Protein 7QYI (pdb70)

Nearest PDB structures (foldseek):
  7qyi-assembly1_A  TM=9.375E-01  e=3.568E-18  Legionella pneumophila
  4ipu-assembly2_B  TM=7.369E-01  e=2.206E-02  Pseudomonas aeruginosa
  2qv8-assembly2_B  TM=5.937E-01  e=2.767E-02  Vibrio cholerae
  2qv8-assembly1_A  TM=5.553E-01  e=3.358E-01  Vibrio cholerae
  4dq9-assembly3_B  TM=6.036E-01  e=6.266E-01  Vibrio cholerae

Secondary structure (DSSP, 8-state):
----TTTTTTTTTSSSSTTTSSTTTTTTS-EEEEESSTTS-SBTBEEEEEEETTTTEEEEEEEE--S----EEEE--SSS---EEE-SSTTS-----EEEEEETTTTEEEEEE------------

Solvent-accessible surface area: 8766 Å² total; per-residue (Å²): 181,147,128,88,87,96,87,85,6,20,100,30,0,67,69,0,12,72,99,0,48,83,36,0,78,139,59,62,55,51,0,47,0,41,4,82,54,68,133,161,48,3,23,105,0,3,11,0,1,58,51,61,119,117,69,133,121,88,86,70,44,66,109,47,91,19,122,24,129,32,15,60,2,57,23,101,24,110,77,117,104,88,114,7,79,4,28,35,85,88,104,185,32,100,29,106,12,91,0,17,0,52,9,177,208,84,143,56,117,28,60,0,64,30,113,95,113,84,169,116,226,134,63,82,221

Structure (mmCIF, N/CA/C/O backbone):
data_7QYI
#
_entry.id   7QYI
#
_cell.length_a   1.000
_cell.length_b   1.000
_cell.length_c   1.000
_cell.angle_alpha   90.00
_cell.angle_beta   90.00
_cell.angle_gamma   90.00
#
_symmetry.space_group_name_H-M   'P 1'
#
loop_
_atom_site.group_PDB
_atom_site.id
_atom_site.type_symbol
_atom_site.label_atom_id
_atom_site.label_alt_id
_atom_site.label_comp_id
_atom_site.label_asym_id
_atom_site.label_entity_id
_atom_site.label_seq_id
_atom_site.pdbx_PDB_ins_code
_atom_site.Cartn_x
_atom_site.Cartn_y
_atom_site.Cartn_z
_atom_site.occupancy
_atom_site.B_iso_or_equiv
_atom_site.auth_seq_id
_atom_site.auth_comp_id
_atom_site.auth_asym_id
_atom_site.auth_atom_id
_atom_site.pdbx_PDB_model_num
ATOM 1 N N . ILE A 1 1 ? 0.416 -6.373 -6.441 1.00 0.00 28 ILE A N 1
ATOM 2 C CA . ILE A 1 1 ? 1.814 -6.008 -6.128 1.00 0.00 28 ILE A CA 1
ATOM 3 C C . ILE A 1 1 ? 2.119 -6.335 -4.665 1.00 0.00 28 ILE A C 1
ATOM 4 O O . ILE A 1 1 ? 1.694 -5.631 -3.752 1.00 0.00 28 ILE A O 1
ATOM 22 N N . GLN A 1 2 ? 2.861 -7.419 -4.438 1.00 0.00 29 GLN A N 1
ATOM 23 C CA . GLN A 1 2 ? 3.252 -7.861 -3.108 1.00 0.00 29 GLN A CA 1
ATOM 24 C C . GLN A 1 2 ? 4.733 -8.246 -3.099 1.00 0.00 29 GLN A C 1
ATOM 25 O O . GLN A 1 2 ? 5.093 -9.362 -2.726 1.00 0.00 29 GLN A O 1
ATOM 39 N N . ASN A 1 3 ? 5.593 -7.312 -3.514 1.00 0.00 30 ASN A N 1
ATOM 40 C CA . ASN A 1 3 ? 7.033 -7.524 -3.553 1.00 0.00 30 ASN A CA 1
ATOM 41 C C . ASN A 1 3 ? 7.635 -7.327 -2.160 1.00 0.00 30 ASN A C 1
ATOM 42 O O . ASN A 1 3 ? 8.544 -6.523 -1.978 1.00 0.00 30 ASN A O 1
ATOM 53 N N . ASN A 1 4 ? 7.117 -8.072 -1.176 1.00 0.00 31 ASN A N 1
ATOM 54 C CA . ASN A 1 4 ? 7.559 -7.965 0.203 1.00 0.00 31 ASN A CA 1
ATOM 55 C C . ASN A 1 4 ? 8.869 -8.727 0.403 1.00 0.00 31 ASN A C 1
ATOM 56 O O . ASN A 1 4 ? 8.873 -9.955 0.463 1.00 0.00 31 ASN A O 1
ATOM 67 N N . GLU A 1 5 ? 9.979 -7.992 0.499 1.00 0.00 32 GLU A N 1
ATOM 68 C CA . GLU A 1 5 ? 11.291 -8.590 0.696 1.00 0.00 32 GLU A CA 1
ATOM 69 C C . GLU A 1 5 ? 11.513 -9.007 2.148 1.00 0.00 32 GLU A C 1
ATOM 70 O O . GLU A 1 5 ? 12.651 -9.108 2.598 1.00 0.00 32 GLU A O 1
ATOM 82 N N . ARG A 1 6 ? 10.430 -9.258 2.884 1.00 0.00 33 ARG A N 1
ATOM 83 C CA . ARG A 1 6 ? 10.518 -9.651 4.284 1.00 0.00 33 ARG A CA 1
ATOM 84 C C . ARG A 1 6 ? 10.563 -11.164 4.407 1.00 0.00 33 ARG A C 1
ATOM 85 O O . ARG A 1 6 ? 11.444 -11.715 5.054 1.00 0.00 33 ARG A O 1
ATOM 106 N N . GLU A 1 7 ? 9.596 -11.828 3.772 1.00 0.00 34 GLU A N 1
ATOM 107 C CA . GLU A 1 7 ? 9.475 -13.269 3.852 1.00 0.00 34 GLU A CA 1
ATOM 108 C C . GLU A 1 7 ? 10.426 -13.976 2.897 1.00 0.00 34 GLU A C 1
ATOM 109 O O . GLU A 1 7 ? 10.435 -15.204 2.842 1.00 0.00 34 GLU A O 1
ATOM 121 N N . THR A 1 8 ? 11.241 -13.223 2.155 1.00 0.00 35 THR A N 1
ATOM 122 C CA . THR A 1 8 ? 12.254 -13.831 1.307 1.00 0.00 35 THR A CA 1
ATOM 123 C C . THR A 1 8 ? 13.566 -13.982 2.080 1.00 0.00 35 THR A C 1
ATOM 124 O O . THR A 1 8 ? 14.523 -14.578 1.590 1.00 0.00 35 THR A O 1
ATOM 135 N N . LEU A 1 9 ? 13.604 -13.452 3.304 1.00 0.00 36 LEU A N 1
ATOM 136 C CA . LEU A 1 9 ? 14.698 -13.674 4.228 1.00 0.00 36 LEU A CA 1
ATOM 137 C C . LEU A 1 9 ? 14.263 -14.587 5.364 1.00 0.00 36 LEU A C 1
ATOM 138 O O . LEU A 1 9 ? 14.930 -14.703 6.386 1.00 0.00 36 LEU A O 1
ATOM 154 N N . VAL A 1 10 ? 13.130 -15.250 5.180 1.00 0.00 37 VAL A N 1
ATOM 155 C CA . VAL A 1 10 ? 12.643 -16.257 6.097 1.00 0.00 37 VAL A CA 1
ATOM 156 C C . VAL A 1 10 ? 12.537 -17.570 5.347 1.00 0.00 37 VAL A C 1
ATOM 157 O O . VAL A 1 10 ? 13.036 -18.596 5.804 1.00 0.00 37 VAL A O 1
ATOM 170 N N . ASN A 1 11 ? 11.888 -17.525 4.182 1.00 0.00 38 ASN A N 1
ATOM 171 C CA . ASN A 1 11 ? 11.752 -18.686 3.329 1.00 0.00 38 ASN A CA 1
ATOM 172 C C . ASN A 1 11 ? 13.046 -18.970 2.566 1.00 0.00 38 ASN A C 1
ATOM 173 O O . ASN A 1 11 ? 13.085 -19.870 1.725 1.00 0.00 38 ASN A O 1
ATOM 184 N N . SER A 1 12 ? 14.105 -18.213 2.860 1.00 0.00 39 SER A N 1
ATOM 185 C CA . SER A 1 12 ? 15.433 -18.509 2.343 1.00 0.00 39 SER A CA 1
ATOM 186 C C . SER A 1 12 ? 16.470 -18.657 3.459 1.00 0.00 39 SER A C 1
ATOM 187 O O . SER A 1 12 ? 17.667 -18.715 3.188 1.00 0.00 39 SER A O 1
ATOM 195 N N . ILE A 1 13 ? 16.017 -18.733 4.719 1.00 0.00 40 ILE A N 1
ATOM 196 C CA . ILE A 1 13 ? 16.892 -19.116 5.823 1.00 0.00 40 ILE A CA 1
ATOM 197 C C . ILE A 1 13 ? 16.354 -20.387 6.475 1.00 0.00 40 ILE A C 1
ATOM 198 O O . ILE A 1 13 ? 17.100 -21.102 7.145 1.00 0.00 40 ILE A O 1
ATOM 214 N N . LYS A 1 14 ? 15.063 -20.686 6.273 1.00 0.00 41 LYS A N 1
ATOM 215 C CA . LYS A 1 14 ? 14.500 -21.973 6.657 1.00 0.00 41 LYS A CA 1
ATOM 216 C C . LYS A 1 14 ? 14.596 -22.960 5.497 1.00 0.00 41 LYS A C 1
ATOM 217 O O . LYS A 1 14 ? 14.139 -24.092 5.606 1.00 0.00 41 LYS A O 1
ATOM 236 N N . THR A 1 15 ? 15.204 -22.515 4.392 1.00 0.00 42 THR A N 1
ATOM 237 C CA . THR A 1 15 ? 15.428 -23.334 3.208 1.00 0.00 42 THR A CA 1
ATOM 238 C C . THR A 1 15 ? 16.885 -23.225 2.751 1.00 0.00 42 THR A C 1
ATOM 239 O O . THR A 1 15 ? 17.232 -23.434 1.589 1.00 0.00 42 THR A O 1
ATOM 250 N N . ALA A 1 16 ? 17.756 -22.891 3.701 1.00 0.00 43 ALA A N 1
ATOM 251 C CA . ALA A 1 16 ? 19.196 -22.927 3.504 1.00 0.00 43 ALA A CA 1
ATOM 252 C C . ALA A 1 16 ? 19.864 -23.702 4.637 1.00 0.00 43 ALA A C 1
ATOM 253 O O . ALA A 1 16 ? 21.083 -23.657 4.805 1.00 0.00 43 ALA A O 1
ATOM 260 N N . ILE A 1 17 ? 19.047 -24.427 5.409 1.00 0.00 44 ILE A N 1
ATOM 261 C CA . ILE A 1 17 ? 19.490 -25.392 6.401 1.00 0.00 44 ILE A CA 1
ATOM 262 C C . ILE A 1 17 ? 18.819 -26.738 6.120 1.00 0.00 44 ILE A C 1
ATOM 263 O O . ILE A 1 17 ? 19.205 -27.771 6.662 1.00 0.00 44 ILE A O 1
ATOM 279 N N . GLN A 1 18 ? 17.805 -26.728 5.250 1.00 0.00 45 GLN A N 1
ATOM 280 C CA . GLN A 1 18 ? 17.122 -27.942 4.837 1.00 0.00 45 GLN A CA 1
ATOM 281 C C . GLN A 1 18 ? 17.754 -28.521 3.584 1.00 0.00 45 GLN A C 1
ATOM 282 O O . GLN A 1 18 ? 17.545 -29.692 3.279 1.00 0.00 45 GLN A O 1
ATOM 296 N N . TYR A 1 19 ? 18.533 -27.718 2.862 1.00 0.00 46 TYR A N 1
ATOM 297 C CA . TYR A 1 19 ? 19.266 -28.246 1.729 1.00 0.00 46 TYR A CA 1
ATOM 298 C C . TYR A 1 19 ? 20.639 -28.732 2.183 1.00 0.00 46 TYR A C 1
ATOM 299 O O . TYR A 1 19 ? 21.342 -29.405 1.432 1.00 0.00 46 TYR A O 1
ATOM 317 N N . SER A 1 20 ? 21.027 -28.400 3.418 1.00 0.00 47 SER A N 1
ATOM 318 C CA . SER A 1 20 ? 22.330 -28.797 3.931 1.00 0.00 47 SER A CA 1
ATOM 319 C C . SER A 1 20 ? 22.238 -30.040 4.801 1.00 0.00 47 SER A C 1
ATOM 320 O O . SER A 1 20 ? 23.248 -30.701 5.037 1.00 0.00 47 SER A O 1
ATOM 328 N N . LYS A 1 21 ? 21.041 -30.391 5.278 1.00 0.00 48 LYS A N 1
ATOM 329 C CA . LYS A 1 21 ? 20.878 -31.623 6.042 1.00 0.00 48 LYS A CA 1
ATOM 330 C C . LYS A 1 21 ? 20.827 -32.832 5.123 1.00 0.00 48 LYS A C 1
ATOM 331 O O . LYS A 1 21 ? 20.553 -33.940 5.569 1.00 0.00 48 LYS A O 1
ATOM 350 N N . ILE A 1 22 ? 21.105 -32.607 3.837 1.00 0.00 49 ILE A N 1
ATOM 351 C CA . ILE A 1 22 ? 21.304 -33.679 2.870 1.00 0.00 49 ILE A CA 1
ATOM 352 C C . ILE A 1 22 ? 22.740 -33.689 2.343 1.00 0.00 49 ILE A C 1
ATOM 353 O O . ILE A 1 22 ? 23.193 -34.703 1.820 1.00 0.00 49 ILE A O 1
ATOM 369 N N . GLN A 1 23 ? 23.471 -32.579 2.481 1.00 0.00 50 GLN A N 1
ATOM 370 C CA . GLN A 1 23 ? 24.886 -32.529 2.134 1.00 0.00 50 GLN A CA 1
ATOM 371 C C . GLN A 1 23 ? 25.769 -33.072 3.258 1.00 0.00 50 GLN A C 1
ATOM 372 O O . GLN A 1 23 ? 26.989 -33.124 3.117 1.00 0.00 50 GLN A O 1
ATOM 386 N N . ALA A 1 24 ? 25.155 -33.481 4.364 1.00 0.00 51 ALA A N 1
ATOM 387 C CA . ALA A 1 24 ? 25.830 -34.216 5.422 1.00 0.00 51 ALA A CA 1
ATOM 388 C C . ALA A 1 24 ? 25.536 -35.709 5.322 1.00 0.00 51 ALA A C 1
ATOM 389 O O . ALA A 1 24 ? 26.458 -36.521 5.289 1.00 0.00 51 ALA A O 1
ATOM 396 N N . ILE A 1 25 ? 24.248 -36.075 5.272 1.00 0.00 52 ILE A N 1
ATOM 397 C CA . ILE A 1 25 ? 23.841 -37.475 5.301 1.00 0.00 52 ILE A CA 1
ATOM 398 C C . ILE A 1 25 ? 24.253 -38.179 4.004 1.00 0.00 52 ILE A C 1
ATOM 399 O O . ILE A 1 25 ? 24.195 -39.405 3.909 1.00 0.00 52 ILE A O 1
ATOM 415 N N . HIS A 1 26 ? 24.685 -37.412 2.998 1.00 0.00 53 HIS A N 1
ATOM 416 C CA . HIS A 1 26 ? 25.114 -37.974 1.726 1.00 0.00 53 HIS A CA 1
ATOM 417 C C . HIS A 1 26 ? 26.637 -38.000 1.600 1.00 0.00 53 HIS A C 1
ATOM 418 O O . HIS A 1 26 ? 27.151 -38.388 0.552 1.00 0.00 53 HIS A O 1
ATOM 432 N N . LEU A 1 27 ? 27.367 -37.610 2.648 1.00 0.00 54 LEU A N 1
ATOM 433 C CA . LEU A 1 27 ? 28.819 -37.716 2.658 1.00 0.00 54 LEU A CA 1
ATOM 434 C C . LEU A 1 27 ? 29.305 -38.488 3.884 1.00 0.00 54 LEU A C 1
ATOM 435 O O . LEU A 1 27 ? 30.507 -38.651 4.071 1.00 0.00 54 LEU A O 1
ATOM 451 N N . GLY A 1 28 ? 28.382 -38.970 4.718 1.00 0.00 55 GLY A N 1
ATOM 452 C CA . GLY A 1 28 ? 28.722 -39.801 5.865 1.00 0.00 55 GLY A CA 1
ATOM 453 C C . GLY A 1 28 ? 29.506 -39.026 6.924 1.00 0.00 55 GLY A C 1
ATOM 454 O O . GLY A 1 28 ? 30.122 -39.637 7.794 1.00 0.00 55 GLY A O 1
ATOM 458 N N . HIS A 1 29 ? 29.489 -37.690 6.860 1.00 0.00 56 HIS A N 1
ATOM 459 C CA . HIS A 1 29 ? 30.219 -36.841 7.792 1.00 0.00 56 HIS A CA 1
ATOM 460 C C . HIS A 1 29 ? 29.557 -35.465 7.855 1.00 0.00 56 HIS A C 1
ATOM 461 O O . HIS A 1 29 ? 28.910 -35.047 6.892 1.00 0.00 56 HIS A O 1
ATOM 475 N N . PRO A 1 30 ? 29.704 -34.745 8.976 1.00 0.00 57 PRO A N 1
ATOM 476 C CA . PRO A 1 30 ? 29.080 -33.452 9.183 1.00 0.00 57 PRO A CA 1
ATOM 477 C C . PRO A 1 30 ? 29.695 -32.365 8.301 1.00 0.00 57 PRO A C 1
ATOM 478 O O . PRO A 1 30 ? 30.802 -32.516 7.784 1.00 0.00 57 PRO A O 1
ATOM 489 N N . ILE A 1 31 ? 28.955 -31.267 8.145 1.00 0.00 58 ILE A N 1
ATOM 490 C CA . ILE A 1 31 ? 29.349 -30.104 7.358 1.00 0.00 58 ILE A CA 1
ATOM 491 C C . ILE A 1 31 ? 29.159 -28.844 8.190 1.00 0.00 58 ILE A C 1
ATOM 492 O O . ILE A 1 31 ? 28.494 -28.869 9.225 1.00 0.00 58 ILE A O 1
ATOM 508 N N . TYR A 1 32 ? 29.748 -27.738 7.736 1.00 0.00 59 TYR A N 1
ATOM 509 C CA . TYR A 1 32 ? 29.783 -26.510 8.509 1.00 0.00 59 TYR A CA 1
ATOM 510 C C . TYR A 1 32 ? 29.097 -25.358 7.784 1.00 0.00 59 TYR A C 1
ATOM 511 O O . TYR A 1 32 ? 29.646 -24.789 6.839 1.00 0.00 59 TYR A O 1
ATOM 529 N N . LEU A 1 33 ? 27.884 -25.015 8.228 1.00 0.00 60 LEU A N 1
ATOM 530 C CA . LEU A 1 33 ? 27.155 -23.885 7.683 1.00 0.00 60 LEU A CA 1
ATOM 531 C C . LEU A 1 33 ? 27.641 -22.619 8.385 1.00 0.00 60 LEU A C 1
ATOM 532 O O . LEU A 1 33 ? 27.278 -22.359 9.535 1.00 0.00 60 LEU A O 1
ATOM 548 N N . LEU A 1 34 ? 28.463 -21.831 7.690 1.00 0.00 61 LEU A N 1
ATOM 549 C CA . LEU A 1 34 ? 29.055 -20.610 8.224 1.00 0.00 61 LEU A CA 1
ATOM 550 C C . LEU A 1 34 ? 28.368 -19.388 7.621 1.00 0.00 61 LEU A C 1
ATOM 551 O O . LEU A 1 34 ? 27.777 -19.483 6.550 1.00 0.00 61 LEU A O 1
ATOM 567 N N . PRO A 1 35 ? 28.433 -18.227 8.283 1.00 0.00 62 PRO A N 1
ATOM 568 C CA . PRO A 1 35 ? 28.001 -16.971 7.700 1.00 0.00 62 PRO A CA 1
ATOM 569 C C . PRO A 1 35 ? 28.985 -16.545 6.610 1.00 0.00 62 PRO A C 1
ATOM 570 O O . PRO A 1 35 ? 30.168 -16.879 6.668 1.00 0.00 62 PRO A O 1
ATOM 581 N N . PHE A 1 36 ? 28.505 -15.806 5.611 1.00 0.00 63 PHE A N 1
ATOM 582 C CA . PHE A 1 36 ? 29.337 -15.322 4.520 1.00 0.00 63 PHE A CA 1
ATOM 583 C C . PHE A 1 36 ? 30.282 -14.237 5.042 1.00 0.00 63 PHE A C 1
ATOM 584 O O . PHE A 1 36 ? 29.859 -13.109 5.291 1.00 0.00 63 PHE A O 1
ATOM 601 N N . GLY A 1 37 ? 31.561 -14.582 5.212 1.00 0.00 64 GLY A N 1
ATOM 602 C CA . GLY A 1 37 ? 32.541 -13.697 5.815 1.00 0.00 64 GLY A CA 1
ATOM 603 C C . GLY A 1 37 ? 32.383 -13.747 7.332 1.00 0.00 64 GLY A C 1
ATOM 604 O O . GLY A 1 37 ? 31.925 -12.784 7.945 1.00 0.00 64 GLY A O 1
ATOM 608 N N . SER A 1 38 ? 32.765 -14.882 7.925 1.00 0.00 65 SER A N 1
ATOM 609 C CA . SER A 1 38 ? 32.555 -15.174 9.336 1.00 0.00 65 SER A CA 1
ATOM 610 C C . SER A 1 38 ? 33.527 -14.436 10.256 1.00 0.00 65 SER A C 1
ATOM 611 O O . SER A 1 38 ? 34.215 -15.054 11.069 1.00 0.00 65 SER A O 1
ATOM 619 N N . ASN A 1 39 ? 33.593 -13.108 10.140 1.00 0.00 66 ASN A N 1
ATOM 620 C CA . ASN A 1 39 ? 34.336 -12.289 11.083 1.00 0.00 66 ASN A CA 1
ATOM 621 C C . ASN A 1 39 ? 33.563 -11.019 11.447 1.00 0.00 66 ASN A C 1
ATOM 622 O O . ASN A 1 39 ? 34.162 -10.033 11.870 1.00 0.00 66 ASN A O 1
ATOM 633 N N . GLU A 1 40 ? 32.232 -11.029 11.290 1.00 0.00 67 GLU A N 1
ATOM 634 C CA . GLU A 1 40 ? 31.391 -9.901 11.677 1.00 0.00 67 GLU A CA 1
ATOM 635 C C . GLU A 1 40 ? 30.036 -10.374 12.202 1.00 0.00 67 GLU A C 1
ATOM 636 O O . GLU A 1 40 ? 29.816 -10.411 13.411 1.00 0.00 67 GLU A O 1
ATOM 648 N N . ASN A 1 41 ? 29.132 -10.741 11.286 1.00 0.00 68 ASN A N 1
ATOM 649 C CA . ASN A 1 41 ? 27.774 -11.156 11.610 1.00 0.00 68 ASN A CA 1
ATOM 650 C C . ASN A 1 41 ? 27.169 -11.942 10.445 1.00 0.00 68 ASN A C 1
ATOM 651 O O . ASN A 1 41 ? 27.669 -11.861 9.324 1.00 0.00 68 ASN A O 1
ATOM 662 N N . TRP A 1 42 ? 26.097 -12.700 10.695 1.00 0.00 69 TRP A N 1
ATOM 663 C CA . TRP A 1 42 ? 25.401 -13.465 9.663 1.00 0.00 69 TRP A CA 1
ATOM 664 C C . TRP A 1 42 ? 24.589 -12.560 8.725 1.00 0.00 69 TRP A C 1
ATOM 665 O O . TRP A 1 42 ? 23.625 -13.019 8.116 1.00 0.00 69 TRP A O 1
ATOM 686 N N . SER A 1 43 ? 24.956 -11.281 8.587 1.00 0.00 70 SER A N 1
ATOM 687 C CA . SER A 1 43 ? 24.114 -10.323 7.887 1.00 0.00 70 SER A CA 1
ATOM 688 C C . SER A 1 43 ? 24.626 -10.001 6.483 1.00 0.00 70 SER A C 1
ATOM 689 O O . SER A 1 43 ? 24.329 -8.937 5.944 1.00 0.00 70 SER A O 1
ATOM 697 N N . ARG A 1 44 ? 25.393 -10.916 5.880 1.00 0.00 71 ARG A N 1
ATOM 698 C CA . ARG A 1 44 ? 25.821 -10.802 4.490 1.00 0.00 71 ARG A CA 1
ATOM 699 C C . ARG A 1 44 ? 25.675 -12.136 3.761 1.00 0.00 71 ARG A C 1
ATOM 700 O O . ARG A 1 44 ? 26.365 -12.378 2.774 1.00 0.00 71 ARG A O 1
ATOM 721 N N . GLY A 1 45 ? 24.773 -12.993 4.243 1.00 0.00 72 GLY A N 1
ATOM 722 C CA . GLY A 1 45 ? 24.526 -14.295 3.644 1.00 0.00 72 GLY A CA 1
ATOM 723 C C . GLY A 1 45 ? 25.122 -15.436 4.464 1.00 0.00 72 GLY A C 1
ATOM 724 O O . GLY A 1 45 ? 25.738 -15.211 5.504 1.00 0.00 72 GLY A O 1
ATOM 728 N N . MET A 1 46 ? 24.929 -16.665 3.978 1.00 0.00 73 MET A N 1
ATOM 729 C CA . MET A 1 46 ? 25.447 -17.879 4.590 1.00 0.00 73 MET A CA 1
ATOM 730 C C . MET A 1 46 ? 26.042 -18.801 3.528 1.00 0.00 73 MET A C 1
ATOM 731 O O . MET A 1 46 ? 25.621 -18.790 2.372 1.00 0.00 73 MET A O 1
ATOM 745 N N . VAL A 1 47 ? 27.029 -19.602 3.931 1.00 0.00 74 VAL A N 1
ATOM 746 C CA . VAL A 1 47 ? 27.778 -20.479 3.046 1.00 0.00 74 VAL A CA 1
ATOM 747 C C . VAL A 1 47 ? 27.945 -21.865 3.651 1.00 0.00 74 VAL A C 1
ATOM 748 O O . VAL A 1 47 ? 28.530 -22.034 4.720 1.00 0.00 74 VAL A O 1
ATOM 761 N N . LEU A 1 48 ? 27.421 -22.866 2.947 1.00 0.00 75 LEU A N 1
ATOM 762 C CA . LEU A 1 48 ? 27.550 -24.264 3.315 1.00 0.00 75 LEU A CA 1
ATOM 763 C C . LEU A 1 48 ? 28.927 -24.754 2.878 1.00 0.00 75 LEU A C 1
ATOM 764 O O . LEU A 1 48 ? 29.201 -24.808 1.680 1.00 0.00 75 LEU A O 1
ATOM 780 N N . ALA A 1 49 ? 29.794 -25.105 3.831 1.00 0.00 76 ALA A N 1
ATOM 781 C CA . ALA A 1 49 ? 31.144 -25.551 3.528 1.00 0.00 76 ALA A CA 1
ATOM 782 C C . ALA A 1 49 ? 31.474 -26.880 4.208 1.00 0.00 76 ALA A C 1
ATOM 783 O O . ALA A 1 49 ? 31.201 -27.058 5.398 1.00 0.00 76 ALA A O 1
ATOM 790 N N . LYS A 1 50 ? 32.060 -27.815 3.451 1.00 0.00 77 LYS A N 1
ATOM 791 C CA . LYS A 1 50 ? 32.480 -29.115 3.968 1.00 0.00 77 LYS A CA 1
ATOM 792 C C . LYS A 1 50 ? 33.996 -29.218 4.024 1.00 0.00 77 LYS A C 1
ATOM 793 O O . LYS A 1 50 ? 34.699 -28.646 3.194 1.00 0.00 77 LYS A O 1
ATOM 812 N N . LEU A 1 51 ? 34.504 -29.956 5.008 1.00 0.00 78 LEU A N 1
ATOM 813 C CA . LEU A 1 51 ? 35.928 -30.209 5.131 1.00 0.00 78 LEU A CA 1
ATOM 814 C C . LEU A 1 51 ? 36.276 -31.540 4.475 1.00 0.00 78 LEU A C 1
ATOM 815 O O . LEU A 1 51 ? 35.672 -32.567 4.775 1.00 0.00 78 LEU A O 1
ATOM 831 N N . ASN A 1 52 ? 37.258 -31.518 3.573 1.00 0.00 79 ASN A N 1
ATOM 832 C CA . ASN A 1 52 ? 37.675 -32.706 2.849 1.00 0.00 79 ASN A CA 1
ATOM 833 C C . ASN A 1 52 ? 38.789 -33.397 3.628 1.00 0.00 79 ASN A C 1
ATOM 834 O O . ASN A 1 52 ? 39.928 -32.926 3.625 1.00 0.00 79 ASN A O 1
ATOM 845 N N . GLN A 1 53 ? 38.462 -34.508 4.295 1.00 0.00 80 GLN A N 1
ATOM 846 C CA . GLN A 1 53 ? 39.384 -35.184 5.198 1.00 0.00 80 GLN A CA 1
ATOM 847 C C . GLN A 1 53 ? 40.516 -35.921 4.473 1.00 0.00 80 GLN A C 1
ATOM 848 O O . GLN A 1 53 ? 41.072 -36.868 5.026 1.00 0.00 80 GLN A O 1
ATOM 862 N N . THR A 1 54 ? 40.869 -35.509 3.250 1.00 0.00 81 THR A N 1
ATOM 863 C CA . THR A 1 54 ? 42.026 -36.067 2.558 1.00 0.00 81 THR A CA 1
ATOM 864 C C . THR A 1 54 ? 42.877 -34.991 1.888 1.00 0.00 81 THR A C 1
ATOM 865 O O . THR A 1 54 ? 43.889 -35.311 1.271 1.00 0.00 81 THR A O 1
ATOM 876 N N . THR A 1 55 ? 42.479 -33.722 2.007 1.00 0.00 82 THR A N 1
ATOM 877 C CA . THR A 1 55 ? 43.261 -32.590 1.511 1.00 0.00 82 THR A CA 1
ATOM 878 C C . THR A 1 55 ? 43.094 -31.368 2.414 1.00 0.00 82 THR A C 1
ATOM 879 O O . THR A 1 55 ? 43.285 -30.242 1.960 1.00 0.00 82 THR A O 1
ATOM 890 N N . ASN A 1 56 ? 42.745 -31.603 3.683 1.00 0.00 83 ASN A N 1
ATOM 891 C CA . ASN A 1 56 ? 42.512 -30.599 4.718 1.00 0.00 83 ASN A CA 1
ATOM 892 C C . ASN A 1 56 ? 42.164 -29.203 4.182 1.00 0.00 83 ASN A C 1
ATOM 893 O O . ASN A 1 56 ? 42.833 -28.225 4.516 1.00 0.00 83 ASN A O 1
ATOM 904 N N . LYS A 1 57 ? 41.120 -29.108 3.350 1.00 0.00 84 LYS A N 1
ATOM 905 C CA . LYS A 1 57 ? 40.664 -27.836 2.799 1.00 0.00 84 LYS A CA 1
ATOM 906 C C . LYS A 1 57 ? 39.145 -27.705 2.852 1.00 0.00 84 LYS A C 1
ATOM 907 O O . LYS A 1 57 ? 38.416 -28.655 2.564 1.00 0.00 84 LYS A O 1
ATOM 926 N N . THR A 1 58 ? 38.680 -26.515 3.226 1.00 0.00 85 THR A N 1
ATOM 927 C CA . THR A 1 58 ? 37.262 -26.193 3.346 1.00 0.00 85 THR A CA 1
ATOM 928 C C . THR A 1 58 ? 36.659 -25.924 1.970 1.00 0.00 85 THR A C 1
ATOM 929 O O . THR A 1 58 ? 36.885 -24.864 1.387 1.00 0.00 85 THR A O 1
ATOM 940 N N . GLU A 1 59 ? 35.891 -26.883 1.447 1.00 0.00 86 GLU A N 1
ATOM 941 C CA . GLU A 1 59 ? 35.261 -26.789 0.140 1.00 0.00 86 GLU A CA 1
ATOM 942 C C . GLU A 1 59 ? 33.887 -26.127 0.232 1.00 0.00 86 GLU A C 1
ATOM 943 O O . GLU A 1 59 ? 33.013 -26.600 0.959 1.00 0.00 86 GLU A O 1
ATOM 955 N N . LEU A 1 60 ? 33.701 -25.032 -0.509 1.00 0.00 87 LEU A N 1
ATOM 956 C CA . LEU A 1 60 ? 32.462 -24.269 -0.515 1.00 0.00 87 LEU A CA 1
ATOM 957 C C . LEU A 1 60 ? 31.439 -24.969 -1.412 1.00 0.00 87 LEU A C 1
ATOM 958 O O . LEU A 1 60 ? 31.718 -25.201 -2.587 1.00 0.00 87 LEU A O 1
ATOM 974 N N . ILE A 1 61 ? 30.264 -25.312 -0.874 1.00 0.00 88 ILE A N 1
ATOM 975 C CA . ILE A 1 61 ? 29.261 -26.049 -1.631 1.00 0.00 88 ILE A CA 1
ATOM 976 C C . ILE A 1 61 ? 28.192 -25.104 -2.196 1.00 0.00 88 ILE A C 1
ATOM 977 O O . ILE A 1 61 ? 27.892 -25.162 -3.386 1.00 0.00 88 ILE A O 1
ATOM 993 N N . HIS A 1 62 ? 27.626 -24.241 -1.341 1.00 0.00 89 HIS A N 1
ATOM 994 C CA . HIS A 1 62 ? 26.550 -23.319 -1.701 1.00 0.00 89 HIS A CA 1
ATOM 995 C C . HIS A 1 62 ? 26.715 -21.964 -1.020 1.00 0.00 89 HIS A C 1
ATOM 996 O O . HIS A 1 62 ? 27.242 -21.883 0.086 1.00 0.00 89 HIS A O 1
ATOM 1010 N N . GLN A 1 63 ? 26.256 -20.900 -1.690 1.00 0.00 90 GLN A N 1
ATOM 1011 C CA . GLN A 1 63 ? 26.366 -19.531 -1.207 1.00 0.00 90 GLN A CA 1
ATOM 1012 C C . GLN A 1 63 ? 25.039 -18.778 -1.331 1.00 0.00 90 GLN A C 1
ATOM 1013 O O . GLN A 1 63 ? 24.618 -18.436 -2.435 1.00 0.00 90 GLN A O 1
ATOM 1027 N N . TRP A 1 64 ? 24.376 -18.515 -0.202 1.00 0.00 91 TRP A N 1
ATOM 1028 C CA . TRP A 1 64 ? 23.179 -17.682 -0.171 1.00 0.00 91 TRP A CA 1
ATOM 1029 C C . TRP A 1 64 ? 23.565 -16.275 0.270 1.00 0.00 91 TRP A C 1
ATOM 1030 O O . TRP A 1 64 ? 23.808 -16.054 1.452 1.00 0.00 91 TRP A O 1
ATOM 1051 N N . GLN A 1 65 ? 23.624 -15.326 -0.666 1.00 0.00 92 GLN A N 1
ATOM 1052 C CA . GLN A 1 65 ? 23.993 -13.946 -0.375 1.00 0.00 92 GLN A CA 1
ATOM 1053 C C . GLN A 1 65 ? 22.772 -13.035 -0.466 1.00 0.00 92 GLN A C 1
ATOM 1054 O O . GLN A 1 65 ? 22.149 -12.931 -1.523 1.00 0.00 92 GLN A O 1
ATOM 1068 N N . TRP A 1 66 ? 22.436 -12.380 0.649 1.00 0.00 93 TRP A N 1
ATOM 1069 C CA . TRP A 1 66 ? 21.278 -11.501 0.730 1.00 0.00 93 TRP A CA 1
ATOM 1070 C C . TRP A 1 66 ? 21.481 -10.240 -0.110 1.00 0.00 93 TRP A C 1
ATOM 1071 O O . TRP A 1 66 ? 22.222 -9.341 0.293 1.00 0.00 93 TRP A O 1
ATOM 1092 N N . SER A 1 67 ? 20.834 -10.163 -1.275 1.00 0.00 94 SER A N 1
ATOM 1093 C CA . SER A 1 67 ? 20.917 -8.998 -2.151 1.00 0.00 94 SER A CA 1
ATOM 1094 C C . SER A 1 67 ? 19.986 -7.877 -1.689 1.00 0.00 94 SER A C 1
ATOM 1095 O O . SER A 1 67 ? 19.575 -7.038 -2.490 1.00 0.00 94 SER A O 1
ATOM 1103 N N . SER A 1 68 ? 19.654 -7.853 -0.398 1.00 0.00 95 SER A N 1
ATOM 1104 C CA . SER A 1 68 ? 18.858 -6.799 0.213 1.00 0.00 95 SER A CA 1
ATOM 1105 C C . SER A 1 68 ? 19.474 -6.444 1.562 1.00 0.00 95 SER A C 1
ATOM 1106 O O . SER A 1 68 ? 19.321 -7.182 2.535 1.00 0.00 95 SER A O 1
ATOM 1114 N N . ASN A 1 69 ? 20.174 -5.311 1.628 1.00 0.00 96 ASN A N 1
ATOM 1115 C CA . ASN A 1 69 ? 20.866 -4.893 2.838 1.00 0.00 96 ASN A CA 1
ATOM 1116 C C . ASN A 1 69 ? 19.931 -4.123 3.778 1.00 0.00 96 ASN A C 1
ATOM 1117 O O . ASN A 1 69 ? 20.233 -2.994 4.168 1.00 0.00 96 ASN A O 1
ATOM 1128 N N . SER A 1 70 ? 18.794 -4.732 4.144 1.00 0.00 97 SER A N 1
ATOM 1129 C CA . SER A 1 70 ? 17.865 -4.126 5.088 1.00 0.00 97 SER A CA 1
ATOM 1130 C C . SER A 1 70 ? 17.366 -5.131 6.120 1.00 0.00 97 SER A C 1
ATOM 1131 O O . SER A 1 70 ? 16.295 -4.946 6.692 1.00 0.00 97 SER A O 1
ATOM 1139 N N . TRP A 1 71 ? 18.131 -6.198 6.370 1.00 0.00 98 TRP A N 1
ATOM 1140 C CA . TRP A 1 71 ? 17.789 -7.171 7.394 1.00 0.00 98 TRP A CA 1
ATOM 1141 C C . TRP A 1 71 ? 19.022 -7.550 8.199 1.00 0.00 98 TRP A C 1
ATOM 1142 O O . TRP A 1 71 ? 19.858 -8.319 7.730 1.00 0.00 98 TRP A O 1
ATOM 1163 N N . ASN A 1 72 ? 19.137 -7.013 9.416 1.00 0.00 99 ASN A N 1
ATOM 1164 C CA . ASN A 1 72 ? 20.221 -7.365 10.313 1.00 0.00 99 ASN A CA 1
ATOM 1165 C C . ASN A 1 72 ? 19.957 -8.757 10.882 1.00 0.00 99 ASN A C 1
ATOM 1166 O O . ASN A 1 72 ? 19.117 -8.919 11.765 1.00 0.00 99 ASN A O 1
ATOM 1177 N N . ILE A 1 73 ? 20.670 -9.761 10.369 1.00 0.00 100 ILE A N 1
ATOM 1178 C CA . ILE A 1 73 ? 20.516 -11.140 10.804 1.00 0.00 100 ILE A CA 1
ATOM 1179 C C . ILE A 1 73 ? 21.258 -11.347 12.122 1.00 0.00 100 ILE A C 1
ATOM 1180 O O . ILE A 1 73 ? 22.484 -11.427 12.131 1.00 0.00 100 ILE A O 1
ATOM 1196 N N . ASN A 1 74 ? 20.528 -11.429 13.237 1.00 0.00 101 ASN A N 1
ATOM 1197 C CA . ASN A 1 74 ? 21.145 -11.589 14.545 1.00 0.00 101 ASN A CA 1
ATOM 1198 C C . ASN A 1 74 ? 20.818 -12.961 15.133 1.00 0.00 101 ASN A C 1
ATOM 1199 O O . ASN A 1 74 ? 19.707 -13.207 15.602 1.00 0.00 101 ASN A O 1
ATOM 1210 N N . TRP A 1 75 ? 21.805 -13.859 15.099 1.00 0.00 102 TRP A N 1
ATOM 1211 C CA . TRP A 1 75 ? 21.688 -15.244 15.543 1.00 0.00 102 TRP A CA 1
ATOM 1212 C C . TRP A 1 75 ? 21.716 -15.367 17.069 1.00 0.00 102 TRP A C 1
ATOM 1213 O O . TRP A 1 75 ? 22.771 -15.258 17.686 1.00 0.00 102 TRP A O 1
ATOM 1234 N N . LYS A 1 76 ? 20.541 -15.599 17.674 1.00 0.00 103 LYS A N 1
ATOM 1235 C CA . LYS A 1 76 ? 20.406 -15.893 19.101 1.00 0.00 103 LYS A CA 1
ATOM 1236 C C . LYS A 1 76 ? 20.712 -17.368 19.376 1.00 0.00 103 LYS A C 1
ATOM 1237 O O . LYS A 1 76 ? 19.894 -18.086 19.950 1.00 0.00 103 LYS A O 1
ATOM 1256 N N . GLY A 1 77 ? 21.895 -17.834 18.971 1.00 0.00 104 GLY A N 1
ATOM 1257 C CA . GLY A 1 77 ? 22.331 -19.190 19.268 1.00 0.00 104 GLY A CA 1
ATOM 1258 C C . GLY A 1 77 ? 22.885 -19.271 20.687 1.00 0.00 104 GLY A C 1
ATOM 1259 O O . GLY A 1 77 ? 23.400 -18.284 21.210 1.00 0.00 104 GLY A O 1
ATOM 1263 N N . VAL A 1 78 ? 22.778 -20.447 21.317 1.00 0.00 105 VAL A N 1
ATOM 1264 C CA . VAL A 1 78 ? 23.298 -20.646 22.667 1.00 0.00 105 VAL A CA 1
ATOM 1265 C C . VAL A 1 78 ? 24.765 -21.091 22.610 1.00 0.00 105 VAL A C 1
ATOM 1266 O O . VAL A 1 78 ? 25.279 -21.728 23.529 1.00 0.00 105 VAL A O 1
ATOM 1279 N N . ASP A 1 79 ? 25.442 -20.744 21.511 1.00 0.00 106 ASP A N 1
ATOM 1280 C CA . ASP A 1 79 ? 26.824 -21.104 21.220 1.00 0.00 106 ASP A CA 1
ATOM 1281 C C . ASP A 1 79 ? 27.570 -19.881 20.696 1.00 0.00 106 ASP A C 1
ATOM 1282 O O . ASP A 1 79 ? 27.163 -19.307 19.687 1.00 0.00 106 ASP A O 1
ATOM 1291 N N . SER A 1 80 ? 28.655 -19.477 21.367 1.00 0.00 107 SER A N 1
ATOM 1292 C CA . SER A 1 80 ? 29.471 -18.352 20.919 1.00 0.00 107 SER A CA 1
ATOM 1293 C C . SER A 1 80 ? 30.367 -18.762 19.741 1.00 0.00 107 SER A C 1
ATOM 1294 O O . SER A 1 80 ? 31.513 -18.327 19.640 1.00 0.00 107 SER A O 1
ATOM 1302 N N . ASN A 1 81 ? 29.830 -19.603 18.856 1.00 0.00 108 ASN A N 1
ATOM 1303 C CA . ASN A 1 81 ? 30.508 -20.135 17.686 1.00 0.00 108 ASN A CA 1
ATOM 1304 C C . ASN A 1 81 ? 29.557 -20.062 16.494 1.00 0.00 108 ASN A C 1
ATOM 1305 O O . ASN A 1 81 ? 28.627 -20.864 16.397 1.00 0.00 108 ASN A O 1
ATOM 1316 N N . HIS A 1 82 ? 29.780 -19.105 15.589 1.00 0.00 109 HIS A N 1
ATOM 1317 C CA . HIS A 1 82 ? 28.944 -18.921 14.408 1.00 0.00 109 HIS A CA 1
ATOM 1318 C C . HIS A 1 82 ? 29.213 -19.993 13.347 1.00 0.00 109 HIS A C 1
ATOM 1319 O O . HIS A 1 82 ? 29.521 -19.678 12.199 1.00 0.00 109 HIS A O 1
ATOM 1333 N N . ARG A 1 83 ? 29.095 -21.267 13.735 1.00 0.00 110 ARG A N 1
ATOM 1334 C CA . ARG A 1 83 ? 29.258 -22.412 12.856 1.00 0.00 110 ARG A CA 1
ATOM 1335 C C . ARG A 1 83 ? 28.198 -23.456 13.187 1.00 0.00 110 ARG A C 1
ATOM 1336 O O . ARG A 1 83 ? 28.315 -24.153 14.195 1.00 0.00 110 ARG A O 1
ATOM 1357 N N . ILE A 1 84 ? 27.165 -23.570 12.350 1.00 0.00 111 ILE A N 1
ATOM 1358 C CA . ILE A 1 84 ? 26.102 -24.534 12.574 1.00 0.00 111 ILE A CA 1
ATOM 1359 C C . ILE A 1 84 ? 26.560 -25.893 12.048 1.00 0.00 111 ILE A C 1
ATOM 1360 O O . ILE A 1 84 ? 26.583 -26.122 10.839 1.00 0.00 111 ILE A O 1
ATOM 1376 N N . ILE A 1 85 ? 26.928 -26.791 12.964 1.00 0.00 112 ILE A N 1
ATOM 1377 C CA . ILE A 1 85 ? 27.399 -28.126 12.623 1.00 0.00 112 ILE A CA 1
ATOM 1378 C C . ILE A 1 85 ? 26.208 -29.009 12.269 1.00 0.00 112 ILE A C 1
ATOM 1379 O O . ILE A 1 85 ? 25.471 -29.447 13.153 1.00 0.00 112 ILE A O 1
ATOM 1395 N N . ILE A 1 86 ? 26.013 -29.272 10.975 1.00 0.00 113 ILE A N 1
ATOM 1396 C CA . ILE A 1 86 ? 24.936 -30.134 10.515 1.00 0.00 113 ILE A CA 1
ATOM 1397 C C . ILE A 1 86 ? 25.387 -31.590 10.593 1.00 0.00 113 ILE A C 1
ATOM 1398 O O . ILE A 1 86 ? 26.162 -32.049 9.755 1.00 0.00 113 ILE A O 1
ATOM 1414 N N . SER A 1 87 ? 24.902 -32.321 11.600 1.00 0.00 114 SER A N 1
ATOM 1415 C CA . SER A 1 87 ? 25.209 -33.734 11.766 1.00 0.00 114 SER A CA 1
ATOM 1416 C C . SER A 1 87 ? 24.613 -34.540 10.617 1.00 0.00 114 SER A C 1
ATOM 1417 O O . SER A 1 87 ? 23.492 -34.280 10.185 1.00 0.00 114 SER A O 1
ATOM 1425 N N . ASN A 1 88 ? 25.364 -35.524 10.115 1.00 0.00 115 ASN A N 1
ATOM 1426 C CA . ASN A 1 88 ? 24.954 -36.325 8.970 1.00 0.00 115 ASN A CA 1
ATOM 1427 C C . ASN A 1 88 ? 23.906 -37.387 9.327 1.00 0.00 115 ASN A C 1
ATOM 1428 O O . ASN A 1 88 ? 23.907 -38.479 8.759 1.00 0.00 115 ASN A O 1
ATOM 1439 N N . ILE A 1 89 ? 23.005 -37.069 10.261 1.00 0.00 116 ILE A N 1
ATOM 1440 C CA . ILE A 1 89 ? 21.915 -37.950 10.657 1.00 0.00 116 ILE A CA 1
ATOM 1441 C C . ILE A 1 89 ? 20.671 -37.117 10.967 1.00 0.00 116 ILE A C 1
ATOM 1442 O O . ILE A 1 89 ? 20.781 -36.015 11.501 1.00 0.00 116 ILE A O 1
ATOM 1458 N N . PRO A 1 90 ? 19.484 -37.642 10.633 1.00 0.00 117 PRO A N 1
ATOM 1459 C CA . PRO A 1 90 ? 18.230 -36.913 10.691 1.00 0.00 117 PRO A CA 1
ATOM 1460 C C . PRO A 1 90 ? 17.701 -36.675 12.109 1.00 0.00 117 PRO A C 1
ATOM 1461 O O . PRO A 1 90 ? 16.694 -35.984 12.259 1.00 0.00 117 PRO A O 1
ATOM 1472 N N . ASN A 1 91 ? 18.345 -37.226 13.145 1.00 0.00 118 ASN A N 1
ATOM 1473 C CA . ASN A 1 91 ? 17.854 -37.101 14.514 1.00 0.00 118 ASN A CA 1
ATOM 1474 C C . ASN A 1 91 ? 18.926 -36.583 15.477 1.00 0.00 118 ASN A C 1
ATOM 1475 O O . ASN A 1 91 ? 18.850 -36.843 16.678 1.00 0.00 118 ASN A O 1
ATOM 1486 N N . ARG A 1 92 ? 19.926 -35.853 14.970 1.00 0.00 119 ARG A N 1
ATOM 1487 C CA . ARG A 1 92 ? 20.941 -35.237 15.820 1.00 0.00 119 ARG A CA 1
ATOM 1488 C C . ARG A 1 92 ? 21.480 -33.959 15.177 1.00 0.00 119 ARG A C 1
ATOM 1489 O O . ARG A 1 92 ? 22.673 -33.686 15.274 1.00 0.00 119 ARG A O 1
ATOM 1510 N N . ALA A 1 93 ? 20.618 -33.177 14.522 1.00 0.00 120 ALA A N 1
ATOM 1511 C CA . ALA A 1 93 ? 21.062 -32.058 13.704 1.00 0.00 120 ALA A CA 1
ATOM 1512 C C . ALA A 1 93 ? 20.230 -30.803 13.953 1.00 0.00 120 ALA A C 1
ATOM 1513 O O . ALA A 1 93 ? 19.659 -30.241 13.018 1.00 0.00 120 ALA A O 1
ATOM 1520 N N . MET A 1 94 ? 20.154 -30.354 15.209 1.00 0.00 121 MET A N 1
ATOM 1521 C CA . MET A 1 94 ? 19.435 -29.135 15.553 1.00 0.00 121 MET A CA 1
ATOM 1522 C C . MET A 1 94 ? 20.247 -28.273 16.511 1.00 0.00 121 MET A C 1
ATOM 1523 O O . MET A 1 94 ? 20.343 -28.568 17.700 1.00 0.00 121 MET A O 1
ATOM 1537 N N . SER A 1 95 ? 20.832 -27.200 15.977 1.00 0.00 122 SER A N 1
ATOM 1538 C CA . SER A 1 95 ? 21.580 -26.216 16.744 1.00 0.00 122 SER A CA 1
ATOM 1539 C C . SER A 1 95 ? 20.606 -25.222 17.363 1.00 0.00 122 SER A C 1
ATOM 1540 O O . SER A 1 95 ? 20.060 -24.374 16.658 1.00 0.00 122 SER A O 1
ATOM 1548 N N . ASN A 1 96 ? 20.388 -25.329 18.676 1.00 0.00 123 ASN A N 1
ATOM 1549 C CA . ASN A 1 96 ? 19.461 -24.474 19.402 1.00 0.00 123 ASN A CA 1
ATOM 1550 C C . ASN A 1 96 ? 19.801 -22.994 19.213 1.00 0.00 123 ASN A C 1
ATOM 1551 O O . ASN A 1 96 ? 20.756 -22.484 19.801 1.00 0.00 123 ASN A O 1
ATOM 1562 N N . GLY A 1 97 ? 19.012 -22.306 18.385 1.00 0.00 124 GLY A N 1
ATOM 1563 C CA . GLY A 1 97 ? 19.174 -20.890 18.110 1.00 0.00 124 GLY A CA 1
ATOM 1564 C C . GLY A 1 97 ? 18.122 -20.411 17.117 1.00 0.00 124 GLY A C 1
ATOM 1565 O O . GLY A 1 97 ? 17.503 -21.220 16.422 1.00 0.00 124 GLY A O 1
ATOM 1569 N N . LYS A 1 98 ? 17.917 -19.094 17.061 1.00 0.00 125 LYS A N 1
ATOM 1570 C CA . LYS A 1 98 ? 16.935 -18.471 16.181 1.00 0.00 125 LYS A CA 1
ATOM 1571 C C . LYS A 1 98 ? 17.478 -17.172 15.589 1.00 0.00 125 LYS A C 1
ATOM 1572 O O . LYS A 1 98 ? 18.054 -16.358 16.309 1.00 0.00 125 LYS A O 1
ATOM 1591 N N . PHE A 1 99 ? 17.301 -16.972 14.281 1.00 0.00 126 PHE A N 1
ATOM 1592 C CA . PHE A 1 99 ? 17.733 -15.751 13.609 1.00 0.00 126 PHE A CA 1
ATOM 1593 C C . PHE A 1 99 ? 16.699 -14.641 13.801 1.00 0.00 126 PHE A C 1
ATOM 1594 O O . PHE A 1 99 ? 15.588 -14.733 13.284 1.00 0.00 126 PHE A O 1
ATOM 1611 N N . ILE A 1 100 ? 17.060 -13.592 14.540 1.00 0.00 127 ILE A N 1
ATOM 1612 C CA . ILE A 1 100 ? 16.227 -12.406 14.697 1.00 0.00 127 ILE A CA 1
ATOM 1613 C C . ILE A 1 100 ? 16.585 -11.416 13.589 1.00 0.00 127 ILE A C 1
ATOM 1614 O O . ILE A 1 100 ? 17.629 -10.769 13.652 1.00 0.00 127 ILE A O 1
ATOM 1630 N N . LEU A 1 101 ? 15.725 -11.301 12.575 1.00 0.00 128 LEU A N 1
ATOM 1631 C CA . LEU A 1 101 ? 15.895 -10.319 11.515 1.00 0.00 128 LEU A CA 1
ATOM 1632 C C . LEU A 1 101 ? 15.321 -8.980 11.965 1.00 0.00 128 LEU A C 1
ATOM 1633 O O . LEU A 1 101 ? 14.210 -8.936 12.486 1.00 0.00 128 LEU A O 1
ATOM 1649 N N . ASN A 1 102 ? 16.072 -7.898 11.768 1.00 0.00 129 ASN A N 1
ATOM 1650 C CA . ASN A 1 102 ? 15.656 -6.566 12.184 1.00 0.00 129 ASN A CA 1
ATOM 1651 C C . ASN A 1 102 ? 15.926 -5.525 11.097 1.00 0.00 129 ASN A C 1
ATOM 1652 O O . ASN A 1 102 ? 17.075 -5.321 10.703 1.00 0.00 129 ASN A O 1
ATOM 1663 N N . ASN A 1 103 ? 14.869 -4.869 10.611 1.00 0.00 130 ASN A N 1
ATOM 1664 C CA . ASN A 1 103 ? 14.996 -3.783 9.654 1.00 0.00 130 ASN A CA 1
ATOM 1665 C C . ASN A 1 103 ? 14.992 -2.453 10.410 1.00 0.00 130 ASN A C 1
ATOM 1666 O O . ASN A 1 103 ? 13.942 -1.993 10.861 1.00 0.00 130 ASN A O 1
ATOM 1677 N N . LYS A 1 104 ? 16.167 -1.835 10.551 1.00 0.00 131 LYS A N 1
ATOM 1678 C CA . LYS A 1 104 ? 16.354 -0.677 11.424 1.00 0.00 131 LYS A CA 1
ATOM 1679 C C . LYS A 1 104 ? 16.027 0.676 10.786 1.00 0.00 131 LYS A C 1
ATOM 1680 O O . LYS A 1 104 ? 16.546 1.701 11.225 1.00 0.00 131 LYS A O 1
ATOM 1699 N N . ARG A 1 105 ? 15.174 0.698 9.762 1.00 0.00 132 ARG A N 1
ATOM 1700 C CA . ARG A 1 105 ? 14.653 1.949 9.207 1.00 0.00 132 ARG A CA 1
ATOM 1701 C C . ARG A 1 105 ? 13.151 1.882 8.943 1.00 0.00 132 ARG A C 1
ATOM 1702 O O . ARG A 1 105 ? 12.554 2.827 8.422 1.00 0.00 132 ARG A O 1
ATOM 1723 N N . THR A 1 106 ? 12.554 0.754 9.310 1.00 0.00 133 THR A N 1
ATOM 1724 C CA . THR A 1 106 ? 11.115 0.526 9.282 1.00 0.00 133 THR A CA 1
ATOM 1725 C C . THR A 1 106 ? 10.778 -0.485 10.370 1.00 0.00 133 THR A C 1
ATOM 1726 O O . THR A 1 106 ? 10.175 -1.524 10.113 1.00 0.00 133 THR A O 1
ATOM 1737 N N . ASN A 1 107 ? 11.188 -0.144 11.595 1.00 0.00 134 ASN A N 1
ATOM 1738 C CA . ASN A 1 107 ? 11.204 -0.983 12.787 1.00 0.00 134 ASN A CA 1
ATOM 1739 C C . ASN A 1 107 ? 10.317 -2.222 12.682 1.00 0.00 134 ASN A C 1
ATOM 1740 O O . ASN A 1 107 ? 9.179 -2.242 13.148 1.00 0.00 134 ASN A O 1
ATOM 1751 N N . GLU A 1 108 ? 10.869 -3.266 12.054 1.00 0.00 135 GLU A N 1
ATOM 1752 C CA . GLU A 1 108 ? 10.238 -4.573 11.914 1.00 0.00 135 GLU A CA 1
ATOM 1753 C C . GLU A 1 108 ? 11.203 -5.656 12.391 1.00 0.00 135 GLU A C 1
ATOM 1754 O O . GLU A 1 108 ? 12.403 -5.576 12.134 1.00 0.00 135 GLU A O 1
ATOM 1766 N N . LYS A 1 109 ? 10.672 -6.666 13.086 1.00 0.00 136 LYS A N 1
ATOM 1767 C CA . LYS A 1 109 ? 11.472 -7.736 13.662 1.00 0.00 136 LYS A CA 1
ATOM 1768 C C . LYS A 1 109 ? 10.832 -9.088 13.372 1.00 0.00 136 LYS A C 1
ATOM 1769 O O . LYS A 1 109 ? 9.672 -9.312 13.712 1.00 0.00 136 LYS A O 1
ATOM 1788 N N . VAL A 1 110 ? 11.593 -9.984 12.740 1.00 0.00 137 VAL A N 1
ATOM 1789 C CA . VAL A 1 110 ? 11.104 -11.274 12.272 1.00 0.00 137 VAL A CA 1
ATOM 1790 C C . VAL A 1 110 ? 11.922 -12.415 12.873 1.00 0.00 137 VAL A C 1
ATOM 1791 O O . VAL A 1 110 ? 13.073 -12.626 12.497 1.00 0.00 137 VAL A O 1
ATOM 1804 N N . VAL A 1 111 ? 11.324 -13.147 13.815 1.00 0.00 138 VAL A N 1
ATOM 1805 C CA . VAL A 1 111 ? 11.989 -14.239 14.517 1.00 0.00 138 VAL A CA 1
ATOM 1806 C C . VAL A 1 111 ? 11.868 -15.551 13.744 1.00 0.00 138 VAL A C 1
ATOM 1807 O O . VAL A 1 111 ? 10.802 -16.169 13.732 1.00 0.00 138 VAL A O 1
ATOM 1820 N N . VAL A 1 112 ? 12.951 -15.980 13.098 1.00 0.00 139 VAL A N 1
ATOM 1821 C CA . VAL A 1 112 ? 12.985 -17.263 12.400 1.00 0.00 139 VAL A CA 1
ATOM 1822 C C . VAL A 1 112 ? 13.235 -18.386 13.400 1.00 0.00 139 VAL A C 1
ATOM 1823 O O . VAL A 1 112 ? 14.358 -18.577 13.866 1.00 0.00 139 VAL A O 1
ATOM 1836 N N . THR A 1 113 ? 12.179 -19.130 13.729 1.00 0.00 140 THR A N 1
ATOM 1837 C CA . THR A 1 113 ? 12.248 -20.277 14.625 1.00 0.00 140 THR A CA 1
ATOM 1838 C C . THR A 1 113 ? 12.627 -21.531 13.844 1.00 0.00 140 THR A C 1
ATOM 1839 O O . THR A 1 113 ? 11.899 -21.954 12.945 1.00 0.00 140 THR A O 1
ATOM 1850 N N . LEU A 1 114 ? 13.770 -22.133 14.183 1.00 0.00 141 LEU A N 1
ATOM 1851 C CA . LEU A 1 114 ? 14.220 -23.379 13.573 1.00 0.00 141 LEU A CA 1
ATOM 1852 C C . LEU A 1 114 ? 13.479 -24.560 14.207 1.00 0.00 141 LEU A C 1
ATOM 1853 O O . LEU A 1 114 ? 14.106 -25.489 14.716 1.00 0.00 141 LEU A O 1
ATOM 1869 N N . ASN A 1 115 ? 12.142 -24.533 14.180 1.00 0.00 142 ASN A N 1
ATOM 1870 C CA . ASN A 1 115 ? 11.319 -25.590 14.752 1.00 0.00 142 ASN A CA 1
ATOM 1871 C C . ASN A 1 115 ? 11.207 -26.766 13.777 1.00 0.00 142 ASN A C 1
ATOM 1872 O O . ASN A 1 115 ? 10.105 -27.192 13.422 1.00 0.00 142 ASN A O 1
ATOM 1883 N N . ARG A 1 116 ? 12.356 -27.297 13.346 1.00 0.00 143 ARG A N 1
ATOM 1884 C CA . ARG A 1 116 ? 12.432 -28.404 12.404 1.00 0.00 143 ARG A CA 1
ATOM 1885 C C . ARG A 1 116 ? 12.283 -29.741 13.135 1.00 0.00 143 ARG A C 1
ATOM 1886 O O . ARG A 1 116 ? 13.144 -30.614 13.037 1.00 0.00 143 ARG A O 1
ATOM 1907 N N . LEU A 1 117 ? 11.180 -29.897 13.872 1.00 0.00 144 LEU A N 1
ATOM 1908 C CA . LEU A 1 117 ? 10.907 -31.098 14.649 1.00 0.00 144 LEU A CA 1
ATOM 1909 C C . LEU A 1 117 ? 9.455 -31.526 14.449 1.00 0.00 144 LEU A C 1
ATOM 1910 O O . LEU A 1 117 ? 8.540 -30.919 15.006 1.00 0.00 144 LEU A O 1
ATOM 1926 N N . GLY A 1 118 ? 9.247 -32.576 13.649 1.00 0.00 145 GLY A N 1
ATOM 1927 C CA . GLY A 1 118 ? 7.914 -33.076 13.338 1.00 0.00 145 GLY A CA 1
ATOM 1928 C C . GLY A 1 118 ? 7.352 -33.993 14.427 1.00 0.00 145 GLY A C 1
ATOM 1929 O O . GLY A 1 118 ? 6.196 -34.399 14.345 1.00 0.00 145 GLY A O 1
ATOM 1933 N N . ARG A 1 119 ? 8.156 -34.327 15.444 1.00 0.00 146 ARG A N 1
ATOM 1934 C CA . ARG A 1 119 ? 7.721 -35.191 16.533 1.00 0.00 146 ARG A CA 1
ATOM 1935 C C . ARG A 1 119 ? 6.726 -34.460 17.424 1.00 0.00 146 ARG A C 1
ATOM 1936 O O . ARG A 1 119 ? 7.110 -33.599 18.219 1.00 0.00 146 ARG A O 1
ATOM 1957 N N . VAL A 1 120 ? 5.444 -34.802 17.288 1.00 0.00 147 VAL A N 1
ATOM 1958 C CA . VAL A 1 120 ? 4.373 -34.207 18.074 1.00 0.00 147 VAL A CA 1
ATOM 1959 C C . VAL A 1 120 ? 4.499 -34.602 19.544 1.00 0.00 147 VAL A C 1
ATOM 1960 O O . VAL A 1 120 ? 4.804 -35.753 19.860 1.00 0.00 147 VAL A O 1
ATOM 1973 N N . ARG A 1 121 ? 4.268 -33.639 20.441 1.00 0.00 148 ARG A N 1
ATOM 1974 C CA . ARG A 1 121 ? 4.329 -33.831 21.883 1.00 0.00 148 ARG A CA 1
ATOM 1975 C C . ARG A 1 121 ? 3.091 -34.567 22.406 1.00 0.00 148 ARG A C 1
ATOM 1976 O O . ARG A 1 121 ? 2.399 -34.081 23.299 1.00 0.00 148 ARG A O 1
ATOM 1997 N N . VAL A 1 122 ? 2.809 -35.748 21.851 1.00 0.00 149 VAL A N 1
ATOM 1998 C CA . VAL A 1 122 ? 1.663 -36.562 22.238 1.00 0.00 149 VAL A CA 1
ATOM 1999 C C . VAL A 1 122 ? 1.840 -37.099 23.661 1.00 0.00 149 VAL A C 1
ATOM 2000 O O . VAL A 1 122 ? 2.611 -38.024 23.908 1.00 0.00 149 VAL A O 1
ATOM 2013 N N . GLY A 1 123 ? 1.114 -36.502 24.609 1.00 0.00 150 GLY A N 1
ATOM 2014 C CA . GLY A 1 123 ? 1.164 -36.905 26.007 1.00 0.00 150 GLY A CA 1
ATOM 2015 C C . GLY A 1 123 ? 0.221 -36.065 26.862 1.00 0.00 150 GLY A C 1
ATOM 2016 O O . GLY A 1 123 ? -0.447 -35.165 26.354 1.00 0.00 150 GLY A O 1
ATOM 2020 N N . GLY A 1 124 ? 0.172 -36.359 28.163 1.00 0.00 151 GLY A N 1
ATOM 2021 C CA . GLY A 1 124 ? -0.685 -35.648 29.097 1.00 0.00 151 GLY A CA 1
ATOM 2022 C C . GLY A 1 124 ? -2.155 -36.034 28.929 1.00 0.00 151 GLY A C 1
ATOM 2023 O O . GLY A 1 124 ? -2.484 -36.972 28.199 1.00 0.00 151 GLY A O 1
ATOM 2027 N N . ASN A 1 125 ? -3.040 -35.303 29.610 1.00 0.00 152 ASN A N 1
ATOM 2028 C CA . ASN A 1 125 ? -4.476 -35.541 29.560 1.00 0.00 152 ASN A CA 1
ATOM 2029 C C . ASN A 1 125 ? -5.037 -35.180 28.184 1.00 0.00 152 ASN A C 1
ATOM 2030 O O . ASN A 1 125 ? -5.780 -36.019 27.629 1.00 0.00 152 ASN A O 1
ATOM 2042 N N . ILE A 1 1 ? 3.484 -1.993 -5.853 1.00 0.00 28 ILE A N 2
ATOM 2043 C CA . ILE A 1 1 ? 4.707 -1.952 -5.017 1.00 0.00 28 ILE A CA 2
ATOM 2044 C C . ILE A 1 1 ? 4.789 -3.170 -4.093 1.00 0.00 28 ILE A C 2
ATOM 2045 O O . ILE A 1 1 ? 4.856 -3.037 -2.870 1.00 0.00 28 ILE A O 2
ATOM 2063 N N . GLN A 1 2 ? 4.791 -4.373 -4.677 1.00 0.00 29 GLN A N 2
ATOM 2064 C CA . GLN A 1 2 ? 4.839 -5.617 -3.926 1.00 0.00 29 GLN A CA 2
ATOM 2065 C C . GLN A 1 2 ? 6.264 -5.930 -3.454 1.00 0.00 29 GLN A C 2
ATOM 2066 O O . GLN A 1 2 ? 6.801 -7.002 -3.734 1.00 0.00 29 GLN A O 2
ATOM 2080 N N . ASN A 1 3 ? 6.883 -4.995 -2.730 1.00 0.00 30 ASN A N 2
ATOM 2081 C CA . ASN A 1 3 ? 8.236 -5.132 -2.204 1.00 0.00 30 ASN A CA 2
ATOM 2082 C C . ASN A 1 3 ? 8.253 -6.040 -0.972 1.00 0.00 30 ASN A C 2
ATOM 2083 O O . ASN A 1 3 ? 8.715 -5.646 0.098 1.00 0.00 30 ASN A O 2
ATOM 2094 N N . ASN A 1 4 ? 7.746 -7.268 -1.116 1.00 0.00 31 ASN A N 2
ATOM 2095 C CA . ASN A 1 4 ? 7.712 -8.239 -0.034 1.00 0.00 31 ASN A CA 2
ATOM 2096 C C . ASN A 1 4 ? 9.087 -8.893 0.153 1.00 0.00 31 ASN A C 2
ATOM 2097 O O . ASN A 1 4 ? 9.210 -10.117 0.115 1.00 0.00 31 ASN A O 2
ATOM 2108 N N . GLU A 1 5 ? 10.132 -8.084 0.356 1.00 0.00 32 GLU A N 2
ATOM 2109 C CA . GLU A 1 5 ? 11.486 -8.584 0.542 1.00 0.00 32 GLU A CA 2
ATOM 2110 C C . GLU A 1 5 ? 11.732 -9.000 1.990 1.00 0.00 32 GLU A C 2
ATOM 2111 O O . GLU A 1 5 ? 12.871 -9.026 2.448 1.00 0.00 32 GLU A O 2
ATOM 2123 N N . ARG A 1 6 ? 10.665 -9.338 2.713 1.00 0.00 33 ARG A N 2
ATOM 2124 C CA . ARG A 1 6 ? 10.775 -9.765 4.094 1.00 0.00 33 ARG A CA 2
ATOM 2125 C C . ARG A 1 6 ? 10.777 -11.285 4.171 1.00 0.00 33 ARG A C 2
ATOM 2126 O O . ARG A 1 6 ? 11.657 -11.877 4.793 1.00 0.00 33 ARG A O 2
ATOM 2147 N N . GLU A 1 7 ? 9.787 -11.919 3.546 1.00 0.00 34 GLU A N 2
ATOM 2148 C CA . GLU A 1 7 ? 9.682 -13.366 3.576 1.00 0.00 34 GLU A CA 2
ATOM 2149 C C . GLU A 1 7 ? 10.762 -14.016 2.731 1.00 0.00 34 GLU A C 2
ATOM 2150 O O . GLU A 1 7 ? 10.931 -15.231 2.794 1.00 0.00 34 GLU A O 2
ATOM 2162 N N . THR A 1 8 ? 11.508 -13.237 1.946 1.00 0.00 35 THR A N 2
ATOM 2163 C CA . THR A 1 8 ? 12.568 -13.817 1.131 1.00 0.00 35 THR A CA 2
ATOM 2164 C C . THR A 1 8 ? 13.837 -13.997 1.969 1.00 0.00 35 THR A C 2
ATOM 2165 O O . THR A 1 8 ? 14.812 -14.589 1.512 1.00 0.00 35 THR A O 2
ATOM 2176 N N . LEU A 1 9 ? 13.817 -13.495 3.205 1.00 0.00 36 LEU A N 2
ATOM 2177 C CA . LEU A 1 9 ? 14.880 -13.715 4.164 1.00 0.00 36 LEU A CA 2
ATOM 2178 C C . LEU A 1 9 ? 14.407 -14.632 5.290 1.00 0.00 36 LEU A C 2
ATOM 2179 O O . LEU A 1 9 ? 15.058 -14.752 6.321 1.00 0.00 36 LEU A O 2
ATOM 2195 N N . VAL A 1 10 ? 13.273 -15.284 5.086 1.00 0.00 37 VAL A N 2
ATOM 2196 C CA . VAL A 1 10 ? 12.772 -16.298 5.991 1.00 0.00 37 VAL A CA 2
ATOM 2197 C C . VAL A 1 10 ? 12.632 -17.603 5.223 1.00 0.00 37 VAL A C 2
ATOM 2198 O O . VAL A 1 10 ? 13.036 -18.662 5.701 1.00 0.00 37 VAL A O 2
ATOM 2211 N N . ASN A 1 11 ? 12.062 -17.518 4.018 1.00 0.00 38 ASN A N 2
ATOM 2212 C CA . ASN A 1 11 ? 11.967 -18.651 3.121 1.00 0.00 38 ASN A CA 2
ATOM 2213 C C . ASN A 1 11 ? 13.294 -18.924 2.420 1.00 0.00 38 ASN A C 2
ATOM 2214 O O . ASN A 1 11 ? 13.366 -19.789 1.554 1.00 0.00 38 ASN A O 2
ATOM 2225 N N . SER A 1 12 ? 14.341 -18.189 2.797 1.00 0.00 39 SER A N 2
ATOM 2226 C CA . SER A 1 12 ? 15.691 -18.499 2.353 1.00 0.00 39 SER A CA 2
ATOM 2227 C C . SER A 1 12 ? 16.685 -18.611 3.520 1.00 0.00 39 SER A C 2
ATOM 2228 O O . SER A 1 12 ? 17.895 -18.582 3.303 1.00 0.00 39 SER A O 2
ATOM 2236 N N . ILE A 1 13 ? 16.183 -18.746 4.752 1.00 0.00 40 ILE A N 2
ATOM 2237 C CA . ILE A 1 13 ? 17.017 -19.099 5.897 1.00 0.00 40 ILE A CA 2
ATOM 2238 C C . ILE A 1 13 ? 16.442 -20.328 6.600 1.00 0.00 40 ILE A C 2
ATOM 2239 O O . ILE A 1 13 ? 17.162 -21.013 7.324 1.00 0.00 40 ILE A O 2
ATOM 2255 N N . LYS A 1 14 ? 15.155 -20.628 6.389 1.00 0.00 41 LYS A N 2
ATOM 2256 C CA . LYS A 1 14 ? 14.589 -21.897 6.834 1.00 0.00 41 LYS A CA 2
ATOM 2257 C C . LYS A 1 14 ? 14.646 -22.914 5.698 1.00 0.00 41 LYS A C 2
ATOM 2258 O O . LYS A 1 14 ? 14.143 -24.027 5.833 1.00 0.00 41 LYS A O 2
ATOM 2277 N N . THR A 1 15 ? 15.271 -22.525 4.583 1.00 0.00 42 THR A N 2
ATOM 2278 C CA . THR A 1 15 ? 15.515 -23.421 3.457 1.00 0.00 42 THR A CA 2
ATOM 2279 C C . THR A 1 15 ? 16.944 -23.251 2.950 1.00 0.00 42 THR A C 2
ATOM 2280 O O . THR A 1 15 ? 17.269 -23.539 1.801 1.00 0.00 42 THR A O 2
ATOM 2291 N N . ALA A 1 16 ? 17.812 -22.782 3.844 1.00 0.00 43 ALA A N 2
ATOM 2292 C CA . ALA A 1 16 ? 19.247 -22.763 3.616 1.00 0.00 43 ALA A CA 2
ATOM 2293 C C . ALA A 1 16 ? 19.931 -23.611 4.689 1.00 0.00 43 ALA A C 2
ATOM 2294 O O . ALA A 1 16 ? 21.153 -23.618 4.815 1.00 0.00 43 ALA A O 2
ATOM 2301 N N . ILE A 1 17 ? 19.112 -24.337 5.453 1.00 0.00 44 ILE A N 2
ATOM 2302 C CA . ILE A 1 17 ? 19.554 -25.369 6.371 1.00 0.00 44 ILE A CA 2
ATOM 2303 C C . ILE A 1 17 ? 18.887 -26.689 5.991 1.00 0.00 44 ILE A C 2
ATOM 2304 O O . ILE A 1 17 ? 19.322 -27.759 6.409 1.00 0.00 44 ILE A O 2
ATOM 2320 N N . GLN A 1 18 ? 17.831 -26.617 5.176 1.00 0.00 45 GLN A N 2
ATOM 2321 C CA . GLN A 1 18 ? 17.155 -27.795 4.657 1.00 0.00 45 GLN A CA 2
ATOM 2322 C C . GLN A 1 18 ? 17.819 -28.274 3.369 1.00 0.00 45 GLN A C 2
ATOM 2323 O O . GLN A 1 18 ? 17.374 -29.230 2.742 1.00 0.00 45 GLN A O 2
ATOM 2337 N N . TYR A 1 19 ? 18.900 -27.594 2.990 1.00 0.00 46 TYR A N 2
ATOM 2338 C CA . TYR A 1 19 ? 19.780 -28.040 1.928 1.00 0.00 46 TYR A CA 2
ATOM 2339 C C . TYR A 1 19 ? 21.208 -28.068 2.470 1.00 0.00 46 TYR A C 2
ATOM 2340 O O . TYR A 1 19 ? 22.165 -28.289 1.737 1.00 0.00 46 TYR A O 2
ATOM 2358 N N . SER A 1 20 ? 21.348 -27.850 3.777 1.00 0.00 47 SER A N 2
ATOM 2359 C CA . SER A 1 20 ? 22.639 -27.932 4.441 1.00 0.00 47 SER A CA 2
ATOM 2360 C C . SER A 1 20 ? 22.709 -29.154 5.344 1.00 0.00 47 SER A C 2
ATOM 2361 O O . SER A 1 20 ? 23.669 -29.305 6.093 1.00 0.00 47 SER A O 2
ATOM 2369 N N . LYS A 1 21 ? 21.702 -30.028 5.271 1.00 0.00 48 LYS A N 2
ATOM 2370 C CA . LYS A 1 21 ? 21.754 -31.329 5.921 1.00 0.00 48 LYS A CA 2
ATOM 2371 C C . LYS A 1 21 ? 21.572 -32.458 4.915 1.00 0.00 48 LYS A C 2
ATOM 2372 O O . LYS A 1 21 ? 21.650 -33.631 5.274 1.00 0.00 48 LYS A O 2
ATOM 2391 N N . ILE A 1 22 ? 21.341 -32.107 3.647 1.00 0.00 49 ILE A N 2
ATOM 2392 C CA . ILE A 1 22 ? 21.276 -33.079 2.559 1.00 0.00 49 ILE A CA 2
ATOM 2393 C C . ILE A 1 22 ? 22.659 -33.217 1.927 1.00 0.00 49 ILE A C 2
ATOM 2394 O O . ILE A 1 22 ? 22.939 -34.199 1.241 1.00 0.00 49 ILE A O 2
ATOM 2410 N N . GLN A 1 23 ? 23.540 -32.239 2.161 1.00 0.00 50 GLN A N 2
ATOM 2411 C CA . GLN A 1 23 ? 24.943 -32.323 1.785 1.00 0.00 50 GLN A CA 2
ATOM 2412 C C . GLN A 1 23 ? 25.781 -32.885 2.930 1.00 0.00 50 GLN A C 2
ATOM 2413 O O . GLN A 1 23 ? 27.001 -32.954 2.842 1.00 0.00 50 GLN A O 2
ATOM 2427 N N . ALA A 1 24 ? 25.105 -33.292 4.002 1.00 0.00 51 ALA A N 2
ATOM 2428 C CA . ALA A 1 24 ? 25.695 -34.018 5.112 1.00 0.00 51 ALA A CA 2
ATOM 2429 C C . ALA A 1 24 ? 25.387 -35.503 4.986 1.00 0.00 51 ALA A C 2
ATOM 2430 O O . ALA A 1 24 ? 26.296 -36.336 5.027 1.00 0.00 51 ALA A O 2
ATOM 2437 N N . ILE A 1 25 ? 24.100 -35.845 4.834 1.00 0.00 52 ILE A N 2
ATOM 2438 C CA . ILE A 1 25 ? 23.654 -37.234 4.805 1.00 0.00 52 ILE A CA 2
ATOM 2439 C C . ILE A 1 25 ? 24.095 -37.904 3.503 1.00 0.00 52 ILE A C 2
ATOM 2440 O O . ILE A 1 25 ? 23.956 -39.114 3.339 1.00 0.00 52 ILE A O 2
ATOM 2456 N N . HIS A 1 26 ? 24.642 -37.114 2.575 1.00 0.00 53 HIS A N 2
ATOM 2457 C CA . HIS A 1 26 ? 25.132 -37.630 1.306 1.00 0.00 53 HIS A CA 2
ATOM 2458 C C . HIS A 1 26 ? 26.659 -37.678 1.261 1.00 0.00 53 HIS A C 2
ATOM 2459 O O . HIS A 1 26 ? 27.224 -38.040 0.232 1.00 0.00 53 HIS A O 2
ATOM 2473 N N . LEU A 1 27 ? 27.331 -37.328 2.363 1.00 0.00 54 LEU A N 2
ATOM 2474 C CA . LEU A 1 27 ? 28.775 -37.474 2.470 1.00 0.00 54 LEU A CA 2
ATOM 2475 C C . LEU A 1 27 ? 29.145 -38.280 3.719 1.00 0.00 54 LEU A C 2
ATOM 2476 O O . LEU A 1 27 ? 30.327 -38.481 3.995 1.00 0.00 54 LEU A O 2
ATOM 2492 N N . GLY A 1 28 ? 28.145 -38.747 4.472 1.00 0.00 55 GLY A N 2
ATOM 2493 C CA . GLY A 1 28 ? 28.365 -39.613 5.621 1.00 0.00 55 GLY A CA 2
ATOM 2494 C C . GLY A 1 28 ? 29.071 -38.902 6.777 1.00 0.00 55 GLY A C 2
ATOM 2495 O O . GLY A 1 28 ? 29.552 -39.571 7.690 1.00 0.00 55 GLY A O 2
ATOM 2499 N N . HIS A 1 29 ? 29.149 -37.567 6.753 1.00 0.00 56 HIS A N 2
ATOM 2500 C CA . HIS A 1 29 ? 29.834 -36.815 7.796 1.00 0.00 56 HIS A CA 2
ATOM 2501 C C . HIS A 1 29 ? 29.288 -35.387 7.886 1.00 0.00 56 HIS A C 2
ATOM 2502 O O . HIS A 1 29 ? 28.724 -34.879 6.914 1.00 0.00 56 HIS A O 2
ATOM 2516 N N . PRO A 1 30 ? 29.443 -34.728 9.043 1.00 0.00 57 PRO A N 2
ATOM 2517 C CA . PRO A 1 30 ? 28.954 -33.383 9.284 1.00 0.00 57 PRO A CA 2
ATOM 2518 C C . PRO A 1 30 ? 29.549 -32.343 8.339 1.00 0.00 57 PRO A C 2
ATOM 2519 O O . PRO A 1 30 ? 30.637 -32.523 7.794 1.00 0.00 57 PRO A O 2
ATOM 2530 N N . ILE A 1 31 ? 28.816 -31.244 8.156 1.00 0.00 58 ILE A N 2
ATOM 2531 C CA . ILE A 1 31 ? 29.216 -30.116 7.328 1.00 0.00 58 ILE A CA 2
ATOM 2532 C C . ILE A 1 31 ? 28.929 -28.817 8.070 1.00 0.00 58 ILE A C 2
ATOM 2533 O O . ILE A 1 31 ? 28.099 -28.780 8.981 1.00 0.00 58 ILE A O 2
ATOM 2549 N N . TYR A 1 32 ? 29.626 -27.752 7.677 1.00 0.00 59 TYR A N 2
ATOM 2550 C CA . TYR A 1 32 ? 29.626 -26.499 8.414 1.00 0.00 59 TYR A CA 2
ATOM 2551 C C . TYR A 1 32 ? 28.933 -25.382 7.641 1.00 0.00 59 TYR A C 2
ATOM 2552 O O . TYR A 1 32 ? 29.387 -24.983 6.570 1.00 0.00 59 TYR A O 2
ATOM 2570 N N . LEU A 1 33 ? 27.828 -24.870 8.184 1.00 0.00 60 LEU A N 2
ATOM 2571 C CA . LEU A 1 33 ? 27.145 -23.720 7.617 1.00 0.00 60 LEU A CA 2
ATOM 2572 C C . LEU A 1 33 ? 27.695 -22.452 8.269 1.00 0.00 60 LEU A C 2
ATOM 2573 O O . LEU A 1 33 ? 27.360 -22.150 9.412 1.00 0.00 60 LEU A O 2
ATOM 2589 N N . LEU A 1 34 ? 28.542 -21.717 7.542 1.00 0.00 61 LEU A N 2
ATOM 2590 C CA . LEU A 1 34 ? 29.159 -20.487 8.017 1.00 0.00 61 LEU A CA 2
ATOM 2591 C C . LEU A 1 34 ? 28.436 -19.275 7.425 1.00 0.00 61 LEU A C 2
ATOM 2592 O O . LEU A 1 34 ? 27.712 -19.407 6.440 1.00 0.00 61 LEU A O 2
ATOM 2608 N N . PRO A 1 35 ? 28.615 -18.081 8.006 1.00 0.00 62 PRO A N 2
ATOM 2609 C CA . PRO A 1 35 ? 28.170 -16.838 7.405 1.00 0.00 62 PRO A CA 2
ATOM 2610 C C . PRO A 1 35 ? 29.059 -16.545 6.190 1.00 0.00 62 PRO A C 2
ATOM 2611 O O . PRO A 1 35 ? 30.178 -17.051 6.105 1.00 0.00 62 PRO A O 2
ATOM 2622 N N . PHE A 1 36 ? 28.578 -15.732 5.248 1.00 0.00 63 PHE A N 2
ATOM 2623 C CA . PHE A 1 36 ? 29.332 -15.432 4.039 1.00 0.00 63 PHE A CA 2
ATOM 2624 C C . PHE A 1 36 ? 30.588 -14.618 4.356 1.00 0.00 63 PHE A C 2
ATOM 2625 O O . PHE A 1 36 ? 30.502 -13.480 4.823 1.00 0.00 63 PHE A O 2
ATOM 2642 N N . GLY A 1 37 ? 31.756 -15.212 4.099 1.00 0.00 64 GLY A N 2
ATOM 2643 C CA . GLY A 1 37 ? 33.047 -14.577 4.323 1.00 0.00 64 GLY A CA 2
ATOM 2644 C C . GLY A 1 37 ? 33.470 -14.634 5.788 1.00 0.00 64 GLY A C 2
ATOM 2645 O O . GLY A 1 37 ? 32.736 -15.131 6.640 1.00 0.00 64 GLY A O 2
ATOM 2649 N N . SER A 1 38 ? 34.668 -14.117 6.078 1.00 0.00 65 SER A N 2
ATOM 2650 C CA . SER A 1 38 ? 35.229 -14.070 7.424 1.00 0.00 65 SER A CA 2
ATOM 2651 C C . SER A 1 38 ? 34.569 -12.947 8.229 1.00 0.00 65 SER A C 2
ATOM 2652 O O . SER A 1 38 ? 35.220 -11.977 8.620 1.00 0.00 65 SER A O 2
ATOM 2660 N N . ASN A 1 39 ? 33.263 -13.081 8.472 1.00 0.00 66 ASN A N 2
ATOM 2661 C CA . ASN A 1 39 ? 32.460 -12.092 9.169 1.00 0.00 66 ASN A CA 2
ATOM 2662 C C . ASN A 1 39 ? 31.569 -12.770 10.205 1.00 0.00 66 ASN A C 2
ATOM 2663 O O . ASN A 1 39 ? 30.739 -13.602 9.850 1.00 0.00 66 ASN A O 2
ATOM 2674 N N . GLU A 1 40 ? 31.740 -12.416 11.479 1.00 0.00 67 GLU A N 2
ATOM 2675 C CA . GLU A 1 40 ? 30.918 -12.940 12.569 1.00 0.00 67 GLU A CA 2
ATOM 2676 C C . GLU A 1 40 ? 29.517 -12.318 12.553 1.00 0.00 67 GLU A C 2
ATOM 2677 O O . GLU A 1 40 ? 28.879 -12.172 13.595 1.00 0.00 67 GLU A O 2
ATOM 2689 N N . ASN A 1 41 ? 29.037 -11.947 11.364 1.00 0.00 68 ASN A N 2
ATOM 2690 C CA . ASN A 1 41 ? 27.741 -11.326 11.145 1.00 0.00 68 ASN A CA 2
ATOM 2691 C C . ASN A 1 41 ? 27.073 -11.984 9.942 1.00 0.00 68 ASN A C 2
ATOM 2692 O O . ASN A 1 41 ? 27.548 -11.838 8.817 1.00 0.00 68 ASN A O 2
ATOM 2703 N N . TRP A 1 42 ? 25.973 -12.710 10.168 1.00 0.00 69 TRP A N 2
ATOM 2704 C CA . TRP A 1 42 ? 25.273 -13.413 9.101 1.00 0.00 69 TRP A CA 2
ATOM 2705 C C . TRP A 1 42 ? 24.496 -12.449 8.195 1.00 0.00 69 TRP A C 2
ATOM 2706 O O . TRP A 1 42 ? 23.528 -12.854 7.554 1.00 0.00 69 TRP A O 2
ATOM 2727 N N . SER A 1 43 ? 24.908 -11.176 8.127 1.00 0.00 70 SER A N 2
ATOM 2728 C CA . SER A 1 43 ? 24.171 -10.156 7.399 1.00 0.00 70 SER A CA 2
ATOM 2729 C C . SER A 1 43 ? 24.792 -9.862 6.039 1.00 0.00 70 SER A C 2
ATOM 2730 O O . SER A 1 43 ? 24.600 -8.776 5.494 1.00 0.00 70 SER A O 2
ATOM 2738 N N . ARG A 1 44 ? 25.529 -10.828 5.475 1.00 0.00 71 ARG A N 2
ATOM 2739 C CA . ARG A 1 44 ? 26.070 -10.719 4.127 1.00 0.00 71 ARG A CA 2
ATOM 2740 C C . ARG A 1 44 ? 25.865 -12.027 3.369 1.00 0.00 71 ARG A C 2
ATOM 2741 O O . ARG A 1 44 ? 26.591 -12.309 2.418 1.00 0.00 71 ARG A O 2
ATOM 2762 N N . GLY A 1 45 ? 24.875 -12.818 3.788 1.00 0.00 72 GLY A N 2
ATOM 2763 C CA . GLY A 1 45 ? 24.612 -14.135 3.229 1.00 0.00 72 GLY A CA 2
ATOM 2764 C C . GLY A 1 45 ? 25.221 -15.232 4.097 1.00 0.00 72 GLY A C 2
ATOM 2765 O O . GLY A 1 45 ? 25.859 -14.953 5.111 1.00 0.00 72 GLY A O 2
ATOM 2769 N N . MET A 1 46 ? 25.022 -16.488 3.693 1.00 0.00 73 MET A N 2
ATOM 2770 C CA . MET A 1 46 ? 25.572 -17.658 4.367 1.00 0.00 73 MET A CA 2
ATOM 2771 C C . MET A 1 46 ? 26.141 -18.637 3.341 1.00 0.00 73 MET A C 2
ATOM 2772 O O . MET A 1 46 ? 25.694 -18.665 2.194 1.00 0.00 73 MET A O 2
ATOM 2786 N N . VAL A 1 47 ? 27.126 -19.435 3.753 1.00 0.00 74 VAL A N 2
ATOM 2787 C CA . VAL A 1 47 ? 27.828 -20.365 2.880 1.00 0.00 74 VAL A CA 2
ATOM 2788 C C . VAL A 1 47 ? 28.005 -21.734 3.521 1.00 0.00 74 VAL A C 2
ATOM 2789 O O . VAL A 1 47 ? 28.487 -21.859 4.648 1.00 0.00 74 VAL A O 2
ATOM 2802 N N . LEU A 1 48 ? 27.607 -22.772 2.787 1.00 0.00 75 LEU A N 2
ATOM 2803 C CA . LEU A 1 48 ? 27.803 -24.154 3.183 1.00 0.00 75 LEU A CA 2
ATOM 2804 C C . LEU A 1 48 ? 29.242 -24.544 2.845 1.00 0.00 75 LEU A C 2
ATOM 2805 O O . LEU A 1 48 ? 29.653 -24.395 1.698 1.00 0.00 75 LEU A O 2
ATOM 2821 N N . ALA A 1 49 ? 30.006 -25.038 3.820 1.00 0.00 76 ALA A N 2
ATOM 2822 C CA . ALA A 1 49 ? 31.385 -25.447 3.602 1.00 0.00 76 ALA A CA 2
ATOM 2823 C C . ALA A 1 49 ? 31.684 -26.793 4.261 1.00 0.00 76 ALA A C 2
ATOM 2824 O O . ALA A 1 49 ? 31.371 -26.999 5.432 1.00 0.00 76 ALA A O 2
ATOM 2831 N N . LYS A 1 50 ? 32.287 -27.714 3.503 1.00 0.00 77 LYS A N 2
ATOM 2832 C CA . LYS A 1 50 ? 32.713 -29.012 4.014 1.00 0.00 77 LYS A CA 2
ATOM 2833 C C . LYS A 1 50 ? 34.229 -29.091 4.080 1.00 0.00 77 LYS A C 2
ATOM 2834 O O . LYS A 1 50 ? 34.931 -28.537 3.235 1.00 0.00 77 LYS A O 2
ATOM 2853 N N . LEU A 1 51 ? 34.735 -29.787 5.095 1.00 0.00 78 LEU A N 2
ATOM 2854 C CA . LEU A 1 51 ? 36.165 -29.998 5.257 1.00 0.00 78 LEU A CA 2
ATOM 2855 C C . LEU A 1 51 ? 36.571 -31.319 4.614 1.00 0.00 78 LEU A C 2
ATOM 2856 O O . LEU A 1 51 ? 35.973 -32.357 4.895 1.00 0.00 78 LEU A O 2
ATOM 2872 N N . ASN A 1 52 ? 37.587 -31.280 3.754 1.00 0.00 79 ASN A N 2
ATOM 2873 C CA . ASN A 1 52 ? 38.080 -32.477 3.089 1.00 0.00 79 ASN A CA 2
ATOM 2874 C C . ASN A 1 52 ? 39.271 -33.009 3.877 1.00 0.00 79 ASN A C 2
ATOM 2875 O O . ASN A 1 52 ? 40.364 -32.448 3.809 1.00 0.00 79 ASN A O 2
ATOM 2886 N N . GLN A 1 53 ? 39.062 -34.090 4.634 1.00 0.00 80 GLN A N 2
ATOM 2887 C CA . GLN A 1 53 ? 40.062 -34.603 5.559 1.00 0.00 80 GLN A CA 2
ATOM 2888 C C . GLN A 1 53 ? 41.191 -35.365 4.863 1.00 0.00 80 GLN A C 2
ATOM 2889 O O . GLN A 1 53 ? 41.826 -36.214 5.486 1.00 0.00 80 GLN A O 2
ATOM 2903 N N . THR A 1 54 ? 41.457 -35.077 3.584 1.00 0.00 81 THR A N 2
ATOM 2904 C CA . THR A 1 54 ? 42.588 -35.666 2.878 1.00 0.00 81 THR A CA 2
ATOM 2905 C C . THR A 1 54 ? 43.350 -34.631 2.055 1.00 0.00 81 THR A C 2
ATOM 2906 O O . THR A 1 54 ? 44.324 -34.971 1.384 1.00 0.00 81 THR A O 2
ATOM 2917 N N . THR A 1 55 ? 42.915 -33.368 2.108 1.00 0.00 82 THR A N 2
ATOM 2918 C CA . THR A 1 55 ? 43.619 -32.241 1.501 1.00 0.00 82 THR A CA 2
ATOM 2919 C C . THR A 1 55 ? 43.452 -30.981 2.353 1.00 0.00 82 THR A C 2
ATOM 2920 O O . THR A 1 55 ? 43.568 -29.872 1.833 1.00 0.00 82 THR A O 2
ATOM 2931 N N . ASN A 1 56 ? 43.191 -31.161 3.654 1.00 0.00 83 ASN A N 2
ATOM 2932 C CA . ASN A 1 56 ? 42.982 -30.117 4.660 1.00 0.00 83 ASN A CA 2
ATOM 2933 C C . ASN A 1 56 ? 42.558 -28.760 4.083 1.00 0.00 83 ASN A C 2
ATOM 2934 O O . ASN A 1 56 ? 43.212 -27.746 4.338 1.00 0.00 83 ASN A O 2
ATOM 2945 N N . LYS A 1 57 ? 41.467 -28.731 3.310 1.00 0.00 84 LYS A N 2
ATOM 2946 C CA . LYS A 1 57 ? 40.949 -27.499 2.720 1.00 0.00 84 LYS A CA 2
ATOM 2947 C C . LYS A 1 57 ? 39.435 -27.392 2.853 1.00 0.00 84 LYS A C 2
ATOM 2948 O O . LYS A 1 57 ? 38.716 -28.380 2.708 1.00 0.00 84 LYS A O 2
ATOM 2967 N N . THR A 1 58 ? 38.962 -26.180 3.133 1.00 0.00 85 THR A N 2
ATOM 2968 C CA . THR A 1 58 ? 37.545 -25.875 3.277 1.00 0.00 85 THR A CA 2
ATOM 2969 C C . THR A 1 58 ? 36.897 -25.734 1.901 1.00 0.00 85 THR A C 2
ATOM 2970 O O . THR A 1 58 ? 37.082 -24.723 1.221 1.00 0.00 85 THR A O 2
ATOM 2981 N N . GLU A 1 59 ? 36.136 -26.749 1.491 1.00 0.00 86 GLU A N 2
ATOM 2982 C CA . GLU A 1 59 ? 35.489 -26.796 0.189 1.00 0.00 86 GLU A CA 2
ATOM 2983 C C . GLU A 1 59 ? 34.098 -26.167 0.257 1.00 0.00 86 GLU A C 2
ATOM 2984 O O . GLU A 1 59 ? 33.155 -26.760 0.778 1.00 0.00 86 GLU A O 2
ATOM 2996 N N . LEU A 1 60 ? 33.981 -24.949 -0.281 1.00 0.00 87 LEU A N 2
ATOM 2997 C CA . LEU A 1 60 ? 32.732 -24.206 -0.336 1.00 0.00 87 LEU A CA 2
ATOM 2998 C C . LEU A 1 60 ? 31.740 -24.906 -1.270 1.00 0.00 87 LEU A C 2
ATOM 2999 O O . LEU A 1 60 ? 32.069 -25.171 -2.427 1.00 0.00 87 LEU A O 2
ATOM 3015 N N . ILE A 1 61 ? 30.532 -25.209 -0.777 1.00 0.00 88 ILE A N 2
ATOM 3016 C CA . ILE A 1 61 ? 29.539 -25.951 -1.547 1.00 0.00 88 ILE A CA 2
ATOM 3017 C C . ILE A 1 61 ? 28.464 -25.033 -2.136 1.00 0.00 88 ILE A C 2
ATOM 3018 O O . ILE A 1 61 ? 28.150 -25.143 -3.321 1.00 0.00 88 ILE A O 2
ATOM 3034 N N . HIS A 1 62 ? 27.896 -24.134 -1.325 1.00 0.00 89 HIS A N 2
ATOM 3035 C CA . HIS A 1 62 ? 26.768 -23.302 -1.734 1.00 0.00 89 HIS A CA 2
ATOM 3036 C C . HIS A 1 62 ? 26.847 -21.906 -1.118 1.00 0.00 89 HIS A C 2
ATOM 3037 O O . HIS A 1 62 ? 27.363 -21.755 -0.011 1.00 0.00 89 HIS A O 2
ATOM 3051 N N . GLN A 1 63 ? 26.339 -20.891 -1.824 1.00 0.00 90 GLN A N 2
ATOM 3052 C CA . GLN A 1 63 ? 26.310 -19.519 -1.336 1.00 0.00 90 GLN A CA 2
ATOM 3053 C C . GLN A 1 63 ? 24.910 -18.912 -1.427 1.00 0.00 90 GLN A C 2
ATOM 3054 O O . GLN A 1 63 ? 24.385 -18.732 -2.528 1.00 0.00 90 GLN A O 2
ATOM 3068 N N . TRP A 1 64 ? 24.301 -18.598 -0.280 1.00 0.00 91 TRP A N 2
ATOM 3069 C CA . TRP A 1 64 ? 23.042 -17.863 -0.247 1.00 0.00 91 TRP A CA 2
ATOM 3070 C C . TRP A 1 64 ? 23.337 -16.387 0.016 1.00 0.00 91 TRP A C 2
ATOM 3071 O O . TRP A 1 64 ? 23.644 -16.004 1.143 1.00 0.00 91 TRP A O 2
ATOM 3092 N N . GLN A 1 65 ? 23.246 -15.555 -1.023 1.00 0.00 92 GLN A N 2
ATOM 3093 C CA . GLN A 1 65 ? 23.496 -14.123 -0.922 1.00 0.00 92 GLN A CA 2
ATOM 3094 C C . GLN A 1 65 ? 22.192 -13.354 -0.724 1.00 0.00 92 GLN A C 2
ATOM 3095 O O . GLN A 1 65 ? 21.282 -13.441 -1.548 1.00 0.00 92 GLN A O 2
ATOM 3109 N N . TRP A 1 66 ? 22.108 -12.605 0.376 1.00 0.00 93 TRP A N 2
ATOM 3110 C CA . TRP A 1 66 ? 20.936 -11.795 0.685 1.00 0.00 93 TRP A CA 2
ATOM 3111 C C . TRP A 1 66 ? 20.820 -10.619 -0.280 1.00 0.00 93 TRP A C 2
ATOM 3112 O O . TRP A 1 66 ? 21.565 -9.647 -0.165 1.00 0.00 93 TRP A O 2
ATOM 3133 N N . SER A 1 67 ? 19.893 -10.700 -1.236 1.00 0.00 94 SER A N 2
ATOM 3134 C CA . SER A 1 67 ? 19.663 -9.622 -2.189 1.00 0.00 94 SER A CA 2
ATOM 3135 C C . SER A 1 67 ? 18.812 -8.503 -1.586 1.00 0.00 94 SER A C 2
ATOM 3136 O O . SER A 1 67 ? 18.151 -7.768 -2.318 1.00 0.00 94 SER A O 2
ATOM 3144 N N . SER A 1 68 ? 18.832 -8.367 -0.256 1.00 0.00 95 SER A N 2
ATOM 3145 C CA . SER A 1 68 ? 18.152 -7.295 0.455 1.00 0.00 95 SER A CA 2
ATOM 3146 C C . S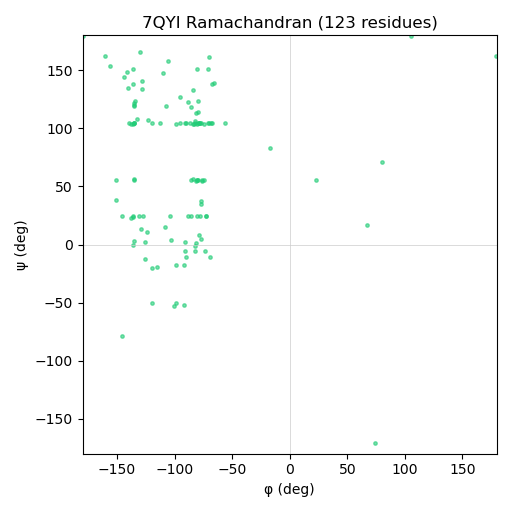ER A 1 68 ? 19.039 -6.815 1.598 1.00 0.00 95 SER A C 2
ATOM 3147 O O . SER A 1 68 ? 19.149 -7.481 2.624 1.00 0.00 95 SER A O 2
ATOM 3155 N N . ASN A 1 69 ? 19.678 -5.655 1.428 1.00 0.00 96 ASN A N 2
ATOM 3156 C CA . ASN A 1 69 ? 20.602 -5.135 2.428 1.00 0.00 96 ASN A CA 2
ATOM 3157 C C . ASN A 1 69 ? 19.868 -4.318 3.493 1.00 0.00 96 ASN A C 2
ATOM 3158 O O . ASN A 1 69 ? 20.292 -3.212 3.832 1.00 0.00 96 ASN A O 2
ATOM 3169 N N . SER A 1 70 ? 18.767 -4.864 4.026 1.00 0.00 97 SER A N 2
ATOM 3170 C CA . SER A 1 70 ? 18.008 -4.219 5.090 1.00 0.00 97 SER A CA 2
ATOM 3171 C C . SER A 1 70 ? 17.613 -5.212 6.181 1.00 0.00 97 SER A C 2
ATOM 3172 O O . SER A 1 70 ? 16.622 -5.001 6.875 1.00 0.00 97 SER A O 2
ATOM 3180 N N . TRP A 1 71 ? 18.380 -6.293 6.349 1.00 0.00 98 TRP A N 2
ATOM 3181 C CA . TRP A 1 71 ? 18.084 -7.291 7.367 1.00 0.00 98 TRP A CA 2
ATOM 3182 C C . TRP A 1 71 ? 19.348 -7.700 8.115 1.00 0.00 98 TRP A C 2
ATOM 3183 O O . TRP A 1 71 ? 20.167 -8.452 7.590 1.00 0.00 98 TRP A O 2
ATOM 3204 N N . ASN A 1 72 ? 19.503 -7.205 9.344 1.00 0.00 99 ASN A N 2
ATOM 3205 C CA . ASN A 1 72 ? 20.607 -7.604 10.200 1.00 0.00 99 ASN A CA 2
ATOM 3206 C C . ASN A 1 72 ? 20.284 -8.971 10.802 1.00 0.00 99 ASN A C 2
ATOM 3207 O O . ASN A 1 72 ? 19.471 -9.068 11.718 1.00 0.00 99 ASN A O 2
ATOM 3218 N N . ILE A 1 73 ? 20.920 -10.021 10.282 1.00 0.00 100 ILE A N 2
ATOM 3219 C CA . ILE A 1 73 ? 20.668 -11.391 10.704 1.00 0.00 100 ILE A CA 2
ATOM 3220 C C . ILE A 1 73 ? 21.416 -11.690 11.998 1.00 0.00 100 ILE A C 2
ATOM 3221 O O . ILE A 1 73 ? 22.633 -11.879 11.984 1.00 0.00 100 ILE A O 2
ATOM 3237 N N . ASN A 1 74 ? 20.699 -11.734 13.124 1.00 0.00 101 ASN A N 2
ATOM 3238 C CA . ASN A 1 74 ? 21.306 -12.015 14.417 1.00 0.00 101 ASN A CA 2
ATOM 3239 C C . ASN A 1 74 ? 20.935 -13.418 14.895 1.00 0.00 101 ASN A C 2
ATOM 3240 O O . ASN A 1 74 ? 19.818 -13.646 15.353 1.00 0.00 101 ASN A O 2
ATOM 3251 N N . TRP A 1 75 ? 21.876 -14.356 14.787 1.00 0.00 102 TRP A N 2
ATOM 3252 C CA . TRP A 1 75 ? 21.708 -15.720 15.272 1.00 0.00 102 TRP A CA 2
ATOM 3253 C C . TRP A 1 75 ? 21.908 -15.762 16.783 1.00 0.00 102 TRP A C 2
ATOM 3254 O O . TRP A 1 75 ? 23.038 -15.693 17.266 1.00 0.00 102 TRP A O 2
ATOM 3275 N N . LYS A 1 76 ? 20.808 -15.875 17.536 1.00 0.00 103 LYS A N 2
ATOM 3276 C CA . LYS A 1 76 ? 20.855 -15.947 18.989 1.00 0.00 103 LYS A CA 2
ATOM 3277 C C . LYS A 1 76 ? 20.714 -17.392 19.452 1.00 0.00 103 LYS A C 2
ATOM 3278 O O . LYS A 1 76 ? 19.832 -17.720 20.245 1.00 0.00 103 LYS A O 2
ATOM 3297 N N . GLY A 1 77 ? 21.593 -18.263 18.948 1.00 0.00 104 GLY A N 2
ATOM 3298 C CA . GLY A 1 77 ? 21.625 -19.669 19.330 1.00 0.00 104 GLY A CA 2
ATOM 3299 C C . GLY A 1 77 ? 22.297 -19.859 20.686 1.00 0.00 104 GLY A C 2
ATOM 3300 O O . GLY A 1 77 ? 22.881 -18.926 21.230 1.00 0.00 104 GLY A O 2
ATOM 3304 N N . VAL A 1 78 ? 22.211 -21.077 21.234 1.00 0.00 105 VAL A N 2
ATOM 3305 C CA . VAL A 1 78 ? 22.818 -21.399 22.523 1.00 0.00 105 VAL A CA 2
ATOM 3306 C C . VAL A 1 78 ? 24.320 -21.676 22.366 1.00 0.00 105 VAL A C 2
ATOM 3307 O O . VAL A 1 78 ? 24.933 -22.369 23.176 1.00 0.00 105 VAL A O 2
ATOM 3320 N N . ASP A 1 79 ? 24.925 -21.123 21.310 1.00 0.00 106 ASP A N 2
ATOM 3321 C CA . ASP A 1 79 ? 26.338 -21.295 21.013 1.00 0.00 106 ASP A CA 2
ATOM 3322 C C . ASP A 1 79 ? 26.883 -20.026 20.360 1.00 0.00 106 ASP A C 2
ATOM 3323 O O . ASP A 1 79 ? 26.540 -19.736 19.215 1.00 0.00 106 ASP A O 2
ATOM 3332 N N . SER A 1 80 ? 27.721 -19.271 21.078 1.00 0.00 107 SER A N 2
ATOM 3333 C CA . SER A 1 80 ? 28.317 -18.044 20.556 1.00 0.00 107 SER A CA 2
ATOM 3334 C C . SER A 1 80 ? 29.456 -18.358 19.580 1.00 0.00 107 SER A C 2
ATOM 3335 O O . SER A 1 80 ? 30.583 -17.896 19.747 1.00 0.00 107 SER A O 2
ATOM 3343 N N . ASN A 1 81 ? 29.151 -19.155 18.554 1.00 0.00 108 ASN A N 2
ATOM 3344 C CA . ASN A 1 81 ? 30.072 -19.541 17.498 1.00 0.00 108 ASN A CA 2
ATOM 3345 C C . ASN A 1 81 ? 29.338 -19.475 16.159 1.00 0.00 108 ASN A C 2
ATOM 3346 O O . ASN A 1 81 ? 28.367 -20.206 15.960 1.00 0.00 108 ASN A O 2
ATOM 3357 N N . HIS A 1 82 ? 29.788 -18.610 15.245 1.00 0.00 109 HIS A N 2
ATOM 3358 C CA . HIS A 1 82 ? 29.144 -18.429 13.950 1.00 0.00 109 HIS A CA 2
ATOM 3359 C C . HIS A 1 82 ? 29.463 -19.580 12.990 1.00 0.00 109 HIS A C 2
ATOM 3360 O O . HIS A 1 82 ? 29.882 -19.357 11.856 1.00 0.00 109 HIS A O 2
ATOM 3374 N N . ARG A 1 83 ? 29.262 -20.823 13.447 1.00 0.00 110 ARG A N 2
ATOM 3375 C CA . ARG A 1 83 ? 29.405 -22.023 12.635 1.00 0.00 110 ARG A CA 2
ATOM 3376 C C . ARG A 1 83 ? 28.377 -23.056 13.080 1.00 0.00 110 ARG A C 2
ATOM 3377 O O . ARG A 1 83 ? 28.548 -23.690 14.122 1.00 0.00 110 ARG A O 2
ATOM 3398 N N . ILE A 1 84 ? 27.313 -23.232 12.294 1.00 0.00 111 ILE A N 2
ATOM 3399 C CA . ILE A 1 84 ? 26.276 -24.203 12.607 1.00 0.00 111 ILE A CA 2
ATOM 3400 C C . ILE A 1 84 ? 26.717 -25.577 12.102 1.00 0.00 111 ILE A C 2
ATOM 3401 O O . ILE A 1 84 ? 26.680 -25.844 10.901 1.00 0.00 111 ILE A O 2
ATOM 3417 N N . ILE A 1 85 ? 27.139 -26.449 13.024 1.00 0.00 112 ILE A N 2
ATOM 3418 C CA . ILE A 1 85 ? 27.571 -27.804 12.698 1.00 0.00 112 ILE A CA 2
ATOM 3419 C C . ILE A 1 85 ? 26.350 -28.673 12.393 1.00 0.00 112 ILE A C 2
ATOM 3420 O O . ILE A 1 85 ? 25.633 -29.074 13.313 1.00 0.00 112 ILE A O 2
ATOM 3436 N N . ILE A 1 86 ? 26.107 -28.963 11.112 1.00 0.00 113 ILE A N 2
ATOM 3437 C CA . ILE A 1 86 ? 24.976 -29.783 10.702 1.00 0.00 113 ILE A CA 2
ATOM 3438 C C . ILE A 1 86 ? 25.383 -31.254 10.648 1.00 0.00 113 ILE A C 2
ATOM 3439 O O . ILE A 1 86 ? 26.074 -31.682 9.723 1.00 0.00 113 ILE A O 2
ATOM 3455 N N . SER A 1 87 ? 24.953 -32.026 11.649 1.00 0.00 114 SER A N 2
ATOM 3456 C CA . SER A 1 87 ? 25.195 -33.458 11.730 1.00 0.00 114 SER A CA 2
ATOM 3457 C C . SER A 1 87 ? 24.518 -34.185 10.569 1.00 0.00 114 SER A C 2
ATOM 3458 O O . SER A 1 87 ? 23.399 -33.843 10.193 1.00 0.00 114 SER A O 2
ATOM 3466 N N . ASN A 1 88 ? 25.197 -35.189 10.000 1.00 0.00 115 ASN A N 2
ATOM 3467 C CA . ASN A 1 88 ? 24.706 -35.920 8.841 1.00 0.00 115 ASN A CA 2
ATOM 3468 C C . ASN A 1 88 ? 23.605 -36.929 9.182 1.00 0.00 115 ASN A C 2
ATOM 3469 O O . ASN A 1 88 ? 23.527 -37.993 8.568 1.00 0.00 115 ASN A O 2
ATOM 3480 N N . ILE A 1 89 ? 22.749 -36.607 10.155 1.00 0.00 116 ILE A N 2
ATOM 3481 C CA . ILE A 1 89 ? 21.669 -37.481 10.589 1.00 0.00 116 ILE A CA 2
ATOM 3482 C C . ILE A 1 89 ? 20.485 -36.631 11.057 1.00 0.00 116 ILE A C 2
ATOM 3483 O O . ILE A 1 89 ? 20.680 -35.557 11.625 1.00 0.00 116 ILE A O 2
ATOM 3499 N N . PRO A 1 90 ? 19.255 -37.106 10.821 1.00 0.00 117 PRO A N 2
ATOM 3500 C CA . PRO A 1 90 ? 18.031 -36.339 10.998 1.00 0.00 117 PRO A CA 2
ATOM 3501 C C . PRO A 1 90 ? 17.618 -36.100 12.450 1.00 0.00 117 PRO A C 2
ATOM 3502 O O . PRO A 1 90 ? 16.728 -35.283 12.682 1.00 0.00 117 PRO A O 2
ATOM 3513 N N . ASN A 1 91 ? 18.221 -36.776 13.436 1.00 0.00 118 ASN A N 2
ATOM 3514 C CA . ASN A 1 91 ? 17.785 -36.625 14.820 1.00 0.00 118 ASN A CA 2
ATOM 3515 C C . ASN A 1 91 ? 18.941 -36.456 15.808 1.00 0.00 118 ASN A C 2
ATOM 3516 O O . ASN A 1 91 ? 18.789 -36.768 16.988 1.00 0.00 118 ASN A O 2
ATOM 3527 N N . ARG A 1 92 ? 20.092 -35.963 15.342 1.00 0.00 119 ARG A N 2
ATOM 3528 C CA . ARG A 1 92 ? 21.198 -35.589 16.219 1.00 0.00 119 ARG A CA 2
ATOM 3529 C C . ARG A 1 92 ? 21.816 -34.274 15.755 1.00 0.00 119 ARG A C 2
ATOM 3530 O O . ARG A 1 92 ? 23.039 -34.148 15.691 1.00 0.00 119 ARG A O 2
ATOM 3551 N N . ALA A 1 93 ? 20.964 -33.296 15.432 1.00 0.00 120 ALA A N 2
ATOM 3552 C CA . ALA A 1 93 ? 21.387 -31.974 14.994 1.00 0.00 120 ALA A CA 2
ATOM 3553 C C . ALA A 1 93 ? 20.553 -30.916 15.720 1.00 0.00 120 ALA A C 2
ATOM 3554 O O . ALA A 1 93 ? 19.916 -30.069 15.093 1.00 0.00 120 ALA A O 2
ATOM 3561 N N . MET A 1 94 ? 20.560 -30.971 17.055 1.00 0.00 121 MET A N 2
ATOM 3562 C CA . MET A 1 94 ? 19.750 -30.106 17.901 1.00 0.00 121 MET A CA 2
ATOM 3563 C C . MET A 1 94 ? 20.395 -28.731 18.100 1.00 0.00 121 MET A C 2
ATOM 3564 O O . MET A 1 94 ? 20.612 -28.287 19.228 1.00 0.00 121 MET A O 2
ATOM 3578 N N . SER A 1 95 ? 20.704 -28.042 16.998 1.00 0.00 122 SER A N 2
ATOM 3579 C CA . SER A 1 95 ? 21.252 -26.692 17.030 1.00 0.00 122 SER A CA 2
ATOM 3580 C C . SER A 1 95 ? 20.136 -25.695 17.338 1.00 0.00 122 SER A C 2
ATOM 3581 O O . SER A 1 95 ? 19.697 -24.945 16.468 1.00 0.00 122 SER A O 2
ATOM 3589 N N . ASN A 1 96 ? 19.671 -25.689 18.589 1.00 0.00 123 ASN A N 2
ATOM 3590 C CA . ASN A 1 96 ? 18.576 -24.841 19.030 1.00 0.00 123 ASN A CA 2
ATOM 3591 C C . ASN A 1 96 ? 18.983 -23.371 19.035 1.00 0.00 123 ASN A C 2
ATOM 3592 O O . ASN A 1 96 ? 19.735 -22.923 19.900 1.00 0.00 123 ASN A O 2
ATOM 3603 N N . GLY A 1 97 ? 18.483 -22.618 18.053 1.00 0.00 124 GLY A N 2
ATOM 3604 C CA . GLY A 1 97 ? 18.751 -21.194 17.945 1.00 0.00 124 GLY A CA 2
ATOM 3605 C C . GLY A 1 97 ? 17.748 -20.509 17.027 1.00 0.00 124 GLY A C 2
ATOM 3606 O O . GLY A 1 97 ? 16.998 -21.172 16.312 1.00 0.00 124 GLY A O 2
ATOM 3610 N N . LYS A 1 98 ? 17.736 -19.176 17.051 1.00 0.00 125 LYS A N 2
ATOM 3611 C CA . LYS A 1 98 ? 16.790 -18.376 16.292 1.00 0.00 125 LYS A CA 2
ATOM 3612 C C . LYS A 1 98 ? 17.468 -17.196 15.598 1.00 0.00 125 LYS A C 2
ATOM 3613 O O . LYS A 1 98 ? 18.256 -16.478 16.213 1.00 0.00 125 LYS A O 2
ATOM 3632 N N . PHE A 1 99 ? 17.161 -16.999 14.311 1.00 0.00 126 PHE A N 2
ATOM 3633 C CA . PHE A 1 99 ? 17.644 -15.860 13.541 1.00 0.00 126 PHE A CA 2
ATOM 3634 C C . PHE A 1 99 ? 16.701 -14.675 13.728 1.00 0.00 126 PHE A C 2
ATOM 3635 O O . PHE A 1 99 ? 15.580 -14.694 13.227 1.00 0.00 126 PHE A O 2
ATOM 3652 N N . ILE A 1 100 ? 17.147 -13.642 14.448 1.00 0.00 127 ILE A N 2
ATOM 3653 C CA . ILE A 1 100 ? 16.386 -12.413 14.613 1.00 0.00 127 ILE A CA 2
ATOM 3654 C C . ILE A 1 100 ? 16.766 -11.453 13.485 1.00 0.00 127 ILE A C 2
ATOM 3655 O O . ILE A 1 100 ? 17.840 -10.859 13.516 1.00 0.00 127 ILE A O 2
ATOM 3671 N N . LEU A 1 101 ? 15.889 -11.302 12.494 1.00 0.00 128 LEU A N 2
ATOM 3672 C CA . LEU A 1 101 ? 16.099 -10.359 11.404 1.00 0.00 128 LEU A CA 2
ATOM 3673 C C . LEU A 1 101 ? 15.586 -8.982 11.805 1.00 0.00 128 LEU A C 2
ATOM 3674 O O . LEU A 1 101 ? 14.382 -8.738 11.833 1.00 0.00 128 LEU A O 2
ATOM 3690 N N . ASN A 1 102 ? 16.515 -8.080 12.118 1.00 0.00 129 ASN A N 2
ATOM 3691 C CA . ASN A 1 102 ? 16.208 -6.740 12.590 1.00 0.00 129 ASN A CA 2
ATOM 3692 C C . ASN A 1 102 ? 16.418 -5.699 11.491 1.00 0.00 129 ASN A C 2
ATOM 3693 O O . ASN A 1 102 ? 17.552 -5.441 11.088 1.00 0.00 129 ASN A O 2
ATOM 3704 N N . ASN A 1 103 ? 15.325 -5.104 11.008 1.00 0.00 130 ASN A N 2
ATOM 3705 C CA . ASN A 1 103 ? 15.391 -4.052 10.007 1.00 0.00 130 ASN A CA 2
ATOM 3706 C C . ASN A 1 103 ? 15.345 -2.679 10.677 1.00 0.00 130 ASN A C 2
ATOM 3707 O O . ASN A 1 103 ? 14.287 -2.231 11.120 1.00 0.00 130 ASN A O 2
ATOM 3718 N N . LYS A 1 104 ? 16.501 -2.013 10.750 1.00 0.00 131 LYS A N 2
ATOM 3719 C CA . LYS A 1 104 ? 16.659 -0.760 11.481 1.00 0.00 131 LYS A CA 2
ATOM 3720 C C . LYS A 1 104 ? 16.247 0.475 10.679 1.00 0.00 131 LYS A C 2
ATOM 3721 O O . LYS A 1 104 ? 16.743 1.569 10.947 1.00 0.00 131 LYS A O 2
ATOM 3740 N N . ARG A 1 105 ? 15.346 0.320 9.704 1.00 0.00 132 ARG A N 2
ATOM 3741 C CA . ARG A 1 105 ? 14.816 1.468 8.968 1.00 0.00 132 ARG A CA 2
ATOM 3742 C C . ARG A 1 105 ? 13.305 1.410 8.794 1.00 0.00 132 ARG A C 2
ATOM 3743 O O . ARG A 1 105 ? 12.717 2.250 8.116 1.00 0.00 132 ARG A O 2
ATOM 3764 N N . THR A 1 106 ? 12.685 0.414 9.424 1.00 0.00 133 THR A N 2
ATOM 3765 C CA . THR A 1 106 ? 11.230 0.289 9.495 1.00 0.00 133 THR A CA 2
ATOM 3766 C C . THR A 1 106 ? 10.815 -0.415 10.789 1.00 0.00 133 THR A C 2
ATOM 3767 O O . THR A 1 106 ? 9.746 -1.018 10.869 1.00 0.00 133 THR A O 2
ATOM 3778 N N . ASN A 1 107 ? 11.677 -0.320 11.805 1.00 0.00 134 ASN A N 2
ATOM 3779 C CA . ASN A 1 107 ? 11.509 -0.930 13.121 1.00 0.00 134 ASN A CA 2
ATOM 3780 C C . ASN A 1 107 ? 10.793 -2.285 13.053 1.00 0.00 134 ASN A C 2
ATOM 3781 O O . ASN A 1 107 ? 9.769 -2.483 13.709 1.00 0.00 134 ASN A O 2
ATOM 3792 N N . GLU A 1 108 ? 11.332 -3.218 12.261 1.00 0.00 135 GLU A N 2
ATOM 3793 C CA . GLU A 1 108 ? 10.754 -4.545 12.086 1.00 0.00 135 GLU A CA 2
ATOM 3794 C C . GLU A 1 108 ? 11.707 -5.619 12.605 1.00 0.00 135 GLU A C 2
ATOM 3795 O O . GLU A 1 108 ? 12.916 -5.542 12.391 1.00 0.00 135 GLU A O 2
ATOM 3807 N N . LYS A 1 109 ? 11.155 -6.620 13.291 1.00 0.00 136 LYS A N 2
ATOM 3808 C CA . LYS A 1 109 ? 11.929 -7.701 13.882 1.00 0.00 136 LYS A CA 2
ATOM 3809 C C . LYS A 1 109 ? 11.278 -9.052 13.618 1.00 0.00 136 LYS A C 2
ATOM 3810 O O . LYS A 1 109 ? 10.244 -9.378 14.204 1.00 0.00 136 LYS A O 2
ATOM 3829 N N . VAL A 1 110 ? 11.889 -9.834 12.727 1.00 0.00 137 VAL A N 2
ATOM 3830 C CA . VAL A 1 110 ? 11.362 -11.128 12.300 1.00 0.00 137 VAL A CA 2
ATOM 3831 C C . VAL A 1 110 ? 12.147 -12.252 12.968 1.00 0.00 137 VAL A C 2
ATOM 3832 O O . VAL A 1 110 ? 13.281 -12.530 12.586 1.00 0.00 137 VAL A O 2
ATOM 3845 N N . VAL A 1 111 ? 11.553 -12.901 13.971 1.00 0.00 138 VAL A N 2
ATOM 3846 C CA . VAL A 1 111 ? 12.218 -13.960 14.716 1.00 0.00 138 VAL A CA 2
ATOM 3847 C C . VAL A 1 111 ? 11.932 -15.337 14.109 1.00 0.00 138 VAL A C 2
ATOM 3848 O O . VAL A 1 111 ? 10.844 -15.887 14.265 1.00 0.00 138 VAL A O 2
ATOM 3861 N N . VAL A 1 112 ? 12.921 -15.901 13.409 1.00 0.00 139 VAL A N 2
ATOM 3862 C CA . VAL A 1 112 ? 12.828 -17.247 12.862 1.00 0.00 139 VAL A CA 2
ATOM 3863 C C . VAL A 1 112 ? 13.138 -18.254 13.970 1.00 0.00 139 VAL A C 2
ATOM 3864 O O . VAL A 1 112 ? 14.297 -18.442 14.334 1.00 0.00 139 VAL A O 2
ATOM 3877 N N . THR A 1 113 ? 12.100 -18.898 14.504 1.00 0.00 140 THR A N 2
ATOM 3878 C CA . THR A 1 113 ? 12.216 -19.840 15.614 1.00 0.00 140 THR A CA 2
ATOM 3879 C C . THR A 1 113 ? 12.606 -21.236 15.134 1.00 0.00 140 THR A C 2
ATOM 3880 O O . THR A 1 113 ? 11.779 -21.963 14.580 1.00 0.00 140 THR A O 2
ATOM 3891 N N . LEU A 1 114 ? 13.871 -21.618 15.347 1.00 0.00 141 LEU A N 2
ATOM 3892 C CA . LEU A 1 114 ? 14.366 -22.958 15.047 1.00 0.00 141 LEU A CA 2
ATOM 3893 C C . LEU A 1 114 ? 15.052 -23.540 16.284 1.00 0.00 141 LEU A C 2
ATOM 3894 O O . LEU A 1 114 ? 16.172 -24.045 16.222 1.00 0.00 141 LEU A O 2
ATOM 3910 N N . ASN A 1 115 ? 14.361 -23.466 17.429 1.00 0.00 142 ASN A N 2
ATOM 3911 C CA . ASN A 1 115 ? 14.877 -23.944 18.704 1.00 0.00 142 ASN A CA 2
ATOM 3912 C C . ASN A 1 115 ? 14.680 -25.455 18.844 1.00 0.00 142 ASN A C 2
ATOM 3913 O O . ASN A 1 115 ? 14.074 -25.917 19.812 1.00 0.00 142 ASN A O 2
ATOM 3924 N N . ARG A 1 116 ? 15.185 -26.230 17.880 1.00 0.00 143 ARG A N 2
ATOM 3925 C CA . ARG A 1 116 ? 15.069 -27.679 17.901 1.00 0.00 143 ARG A CA 2
ATOM 3926 C C . ARG A 1 116 ? 15.972 -28.264 18.981 1.00 0.00 143 ARG A C 2
ATOM 3927 O O . ARG A 1 116 ? 17.190 -28.324 18.809 1.00 0.00 143 ARG A O 2
ATOM 3948 N N . LEU A 1 117 ? 15.383 -28.690 20.101 1.00 0.00 144 LEU A N 2
ATOM 3949 C CA . LEU A 1 117 ? 16.117 -29.254 21.219 1.00 0.00 144 LEU A CA 2
ATOM 3950 C C . LEU A 1 117 ? 15.584 -30.649 21.543 1.00 0.00 144 LEU A C 2
ATOM 3951 O O . LEU A 1 117 ? 14.570 -30.795 22.226 1.00 0.00 144 LEU A O 2
ATOM 3967 N N . GLY A 1 118 ? 16.272 -31.680 21.046 1.00 0.00 145 GLY A N 2
ATOM 3968 C CA . GLY A 1 118 ? 15.937 -33.075 21.312 1.00 0.00 145 GLY A CA 2
ATOM 3969 C C . GLY A 1 118 ? 14.646 -33.531 20.630 1.00 0.00 145 GLY A C 2
ATOM 3970 O O . GLY A 1 118 ? 14.222 -34.668 20.833 1.00 0.00 145 GLY A O 2
ATOM 3974 N N . ARG A 1 119 ? 14.018 -32.664 19.824 1.00 0.00 146 ARG A N 2
ATOM 3975 C CA . ARG A 1 119 ? 12.759 -32.977 19.156 1.00 0.00 146 ARG A CA 2
ATOM 3976 C C . ARG A 1 119 ? 12.977 -33.950 18.000 1.00 0.00 146 ARG A C 2
ATOM 3977 O O . ARG A 1 119 ? 13.463 -33.563 16.937 1.00 0.00 146 ARG A O 2
ATOM 3998 N N . VAL A 1 120 ? 12.610 -35.214 18.215 1.00 0.00 147 VAL A N 2
ATOM 3999 C CA . VAL A 1 120 ? 12.669 -36.252 17.190 1.00 0.00 147 VAL A CA 2
ATOM 4000 C C . VAL A 1 120 ? 11.648 -35.960 16.090 1.00 0.00 147 VAL A C 2
ATOM 4001 O O . VAL A 1 120 ? 10.548 -35.482 16.373 1.00 0.00 147 VAL A O 2
ATOM 4014 N N . ARG A 1 121 ? 12.009 -36.242 14.834 1.00 0.00 148 ARG A N 2
ATOM 4015 C CA . ARG A 1 121 ? 11.136 -36.001 13.689 1.00 0.00 148 ARG A CA 2
ATOM 4016 C C . ARG A 1 121 ? 9.769 -36.653 13.893 1.00 0.00 148 ARG A C 2
ATOM 4017 O O . ARG A 1 121 ? 9.680 -37.831 14.239 1.00 0.00 148 ARG A O 2
ATOM 4038 N N . VAL A 1 122 ? 8.702 -35.882 13.685 1.00 0.00 149 VAL A N 2
ATOM 4039 C CA . VAL A 1 122 ? 7.332 -36.353 13.861 1.00 0.00 149 VAL A CA 2
ATOM 4040 C C . VAL A 1 122 ? 6.983 -37.379 12.785 1.00 0.00 149 VAL A C 2
ATOM 4041 O O . VAL A 1 122 ? 6.743 -37.021 11.634 1.00 0.00 149 VAL A O 2
ATOM 4054 N N . GLY A 1 123 ? 6.955 -38.657 13.167 1.00 0.00 150 GLY A N 2
ATOM 4055 C CA . GLY A 1 123 ? 6.643 -39.751 12.257 1.00 0.00 150 GLY A CA 2
ATOM 4056 C C . GLY A 1 123 ? 7.801 -40.037 11.302 1.00 0.00 150 GLY A C 2
ATOM 4057 O O . GLY A 1 123 ? 8.784 -39.298 11.263 1.00 0.00 150 GLY A O 2
ATOM 4061 N N . GLY A 1 124 ? 7.688 -41.122 10.527 1.00 0.00 151 GLY A N 2
ATOM 4062 C CA . GLY A 1 124 ? 8.716 -41.499 9.562 1.00 0.00 151 GLY A CA 2
ATOM 4063 C C . GLY A 1 124 ? 10.008 -41.941 10.249 1.00 0.00 151 GLY A C 2
ATOM 4064 O O . GLY A 1 124 ? 11.057 -41.973 9.608 1.00 0.00 151 GLY A O 2
ATOM 4068 N N . ASN A 1 125 ? 9.937 -42.276 11.542 1.00 0.00 152 ASN A N 2
ATOM 4069 C CA . ASN A 1 125 ? 11.097 -42.655 12.343 1.00 0.00 152 ASN A CA 2
ATOM 4070 C C . ASN A 1 125 ? 11.813 -43.860 11.738 1.00 0.00 152 ASN A C 2
ATOM 4071 O O . ASN A 1 125 ? 11.146 -44.902 11.546 1.00 0.00 152 ASN A O 2
ATOM 4083 N N . ILE A 1 1 ? 3.686 -3.157 -7.532 1.00 0.00 28 ILE A N 3
ATOM 4084 C CA . ILE A 1 1 ? 4.570 -4.303 -7.248 1.00 0.00 28 ILE A CA 3
ATOM 4085 C C . ILE A 1 1 ? 4.912 -4.339 -5.761 1.00 0.00 28 ILE A C 3
ATOM 4086 O O . ILE A 1 1 ? 5.728 -3.548 -5.293 1.00 0.00 28 ILE A O 3
ATOM 4104 N N . GLN A 1 2 ? 4.286 -5.261 -5.020 1.00 0.00 29 GLN A N 3
ATOM 4105 C CA . GLN A 1 2 ? 4.508 -5.420 -3.594 1.00 0.00 29 GLN A CA 3
ATOM 4106 C C . GLN A 1 2 ? 5.897 -6.001 -3.339 1.00 0.00 29 GLN A C 3
ATOM 4107 O O . GLN A 1 2 ? 6.116 -7.196 -3.545 1.00 0.00 29 GLN A O 3
ATOM 4121 N N . ASN A 1 3 ? 6.833 -5.163 -2.897 1.00 0.00 30 ASN A N 3
ATOM 4122 C CA . ASN A 1 3 ? 8.196 -5.571 -2.591 1.00 0.00 30 ASN A CA 3
ATOM 4123 C C . ASN A 1 3 ? 8.237 -6.346 -1.272 1.00 0.00 30 ASN A C 3
ATOM 4124 O O . ASN A 1 3 ? 8.626 -5.801 -0.237 1.00 0.00 30 ASN A O 3
ATOM 4135 N N . ASN A 1 4 ? 7.834 -7.621 -1.310 1.00 0.00 31 ASN A N 3
ATOM 4136 C CA . ASN A 1 4 ? 7.829 -8.499 -0.151 1.00 0.00 31 ASN A CA 3
ATOM 4137 C C . ASN A 1 4 ? 9.234 -9.020 0.138 1.00 0.00 31 ASN A C 3
ATOM 4138 O O . ASN A 1 4 ? 9.456 -10.228 0.203 1.00 0.00 31 ASN A O 3
ATOM 4149 N N . GLU A 1 5 ? 10.198 -8.112 0.316 1.00 0.00 32 GLU A N 3
ATOM 4150 C CA . GLU A 1 5 ? 11.579 -8.489 0.607 1.00 0.00 32 GLU A CA 3
ATOM 4151 C C . GLU A 1 5 ? 11.742 -8.946 2.057 1.00 0.00 32 GLU A C 3
ATOM 4152 O O . GLU A 1 5 ? 12.840 -8.893 2.609 1.00 0.00 32 GLU A O 3
ATOM 4164 N N . ARG A 1 6 ? 10.655 -9.402 2.678 1.00 0.00 33 ARG A N 3
ATOM 4165 C CA . ARG A 1 6 ? 10.663 -9.859 4.056 1.00 0.00 33 ARG A CA 3
ATOM 4166 C C . ARG A 1 6 ? 10.540 -11.368 4.095 1.00 0.00 33 ARG A C 3
ATOM 4167 O O . ARG A 1 6 ? 11.326 -12.057 4.744 1.00 0.00 33 ARG A O 3
ATOM 4188 N N . GLU A 1 7 ? 9.539 -11.885 3.382 1.00 0.00 34 GLU A N 3
ATOM 4189 C CA . GLU A 1 7 ? 9.287 -13.312 3.304 1.00 0.00 34 GLU A CA 3
ATOM 4190 C C . GLU A 1 7 ? 10.185 -13.979 2.273 1.00 0.00 34 GLU A C 3
ATOM 4191 O O . GLU A 1 7 ? 9.906 -15.081 1.809 1.00 0.00 34 GLU A O 3
ATOM 4203 N N . THR A 1 8 ? 11.273 -13.299 1.927 1.00 0.00 35 THR A N 3
ATOM 4204 C CA . THR A 1 8 ? 12.332 -13.868 1.108 1.00 0.00 35 THR A CA 3
ATOM 4205 C C . THR A 1 8 ? 13.639 -13.871 1.903 1.00 0.00 35 THR A C 3
ATOM 4206 O O . THR A 1 8 ? 14.722 -14.107 1.378 1.00 0.00 35 THR A O 3
ATOM 4217 N N . LEU A 1 9 ? 13.516 -13.615 3.204 1.00 0.00 36 LEU A N 3
ATOM 4218 C CA . LEU A 1 9 ? 14.584 -13.763 4.175 1.00 0.00 36 LEU A CA 3
ATOM 4219 C C . LEU A 1 9 ? 14.095 -14.576 5.371 1.00 0.00 36 LEU A C 3
ATOM 4220 O O . LEU A 1 9 ? 14.617 -14.493 6.481 1.00 0.00 36 LEU A O 3
ATOM 4236 N N . VAL A 1 10 ? 13.078 -15.377 5.117 1.00 0.00 37 VAL A N 3
ATOM 4237 C CA . VAL A 1 10 ? 12.563 -16.355 6.055 1.00 0.00 37 VAL A CA 3
ATOM 4238 C C . VAL A 1 10 ? 12.352 -17.659 5.299 1.00 0.00 37 VAL A C 3
ATOM 4239 O O . VAL A 1 10 ? 12.713 -18.732 5.779 1.00 0.00 37 VAL A O 3
ATOM 4252 N N . ASN A 1 11 ? 11.773 -17.553 4.098 1.00 0.00 38 ASN A N 3
ATOM 4253 C CA . ASN A 1 11 ? 11.624 -18.682 3.197 1.00 0.00 38 ASN A CA 3
ATOM 4254 C C . ASN A 1 11 ? 12.903 -18.945 2.407 1.00 0.00 38 ASN A C 3
ATOM 4255 O O . ASN A 1 11 ? 12.942 -19.832 1.556 1.00 0.00 38 ASN A O 3
ATOM 4266 N N . SER A 1 12 ? 13.954 -18.181 2.696 1.00 0.00 39 SER A N 3
ATOM 4267 C CA . SER A 1 12 ? 15.278 -18.428 2.145 1.00 0.00 39 SER A CA 3
ATOM 4268 C C . SER A 1 12 ? 16.316 -18.598 3.257 1.00 0.00 39 SER A C 3
ATOM 4269 O O . SER A 1 12 ? 17.518 -18.531 3.012 1.00 0.00 39 SER A O 3
ATOM 4277 N N . ILE A 1 13 ? 15.846 -18.823 4.487 1.00 0.00 40 ILE A N 3
ATOM 4278 C CA . ILE A 1 13 ? 16.691 -19.230 5.599 1.00 0.00 40 ILE A CA 3
ATOM 4279 C C . ILE A 1 13 ? 16.230 -20.585 6.114 1.00 0.00 40 ILE A C 3
ATOM 4280 O O . ILE A 1 13 ? 17.061 -21.460 6.340 1.00 0.00 40 ILE A O 3
ATOM 4296 N N . LYS A 1 14 ? 14.918 -20.777 6.300 1.00 0.00 41 LYS A N 3
ATOM 4297 C CA . LYS A 1 14 ? 14.412 -22.045 6.815 1.00 0.00 41 LYS A CA 3
ATOM 4298 C C . LYS A 1 14 ? 14.391 -23.107 5.721 1.00 0.00 41 LYS A C 3
ATOM 4299 O O . LYS A 1 14 ? 13.870 -24.199 5.930 1.00 0.00 41 LYS A O 3
ATOM 4318 N N . THR A 1 15 ? 14.969 -22.791 4.561 1.00 0.00 42 THR A N 3
ATOM 4319 C CA . THR A 1 15 ? 15.214 -23.770 3.515 1.00 0.00 42 THR A CA 3
ATOM 4320 C C . THR A 1 15 ? 16.687 -23.738 3.114 1.00 0.00 42 THR A C 3
ATOM 4321 O O . THR A 1 15 ? 17.110 -24.434 2.194 1.00 0.00 42 THR A O 3
ATOM 4332 N N . ALA A 1 16 ? 17.490 -22.927 3.817 1.00 0.00 43 ALA A N 3
ATOM 4333 C CA . ALA A 1 16 ? 18.931 -22.961 3.661 1.00 0.00 43 ALA A CA 3
ATOM 4334 C C . ALA A 1 16 ? 19.533 -23.880 4.725 1.00 0.00 43 ALA A C 3
ATOM 4335 O O . ALA A 1 16 ? 20.745 -24.079 4.764 1.00 0.00 43 ALA A O 3
ATOM 4342 N N . ILE A 1 17 ? 18.680 -24.452 5.586 1.00 0.00 44 ILE A N 3
ATOM 4343 C CA . ILE A 1 17 ? 19.073 -25.513 6.502 1.00 0.00 44 ILE A CA 3
ATOM 4344 C C . ILE A 1 17 ? 18.580 -26.856 5.960 1.00 0.00 44 ILE A C 3
ATOM 4345 O O . ILE A 1 17 ? 19.067 -27.914 6.353 1.00 0.00 44 ILE A O 3
ATOM 4361 N N . GLN A 1 18 ? 17.609 -26.809 5.040 1.00 0.00 45 GLN A N 3
ATOM 4362 C CA . GLN A 1 18 ? 17.009 -28.005 4.465 1.00 0.00 45 GLN A CA 3
ATOM 4363 C C . GLN A 1 18 ? 17.743 -28.439 3.207 1.00 0.00 45 GLN A C 3
ATOM 4364 O O . GLN A 1 18 ? 17.314 -29.348 2.498 1.00 0.00 45 GLN A O 3
ATOM 4378 N N . TYR A 1 19 ? 18.866 -27.779 2.937 1.00 0.00 46 TYR A N 3
ATOM 4379 C CA . TYR A 1 19 ? 19.800 -28.207 1.917 1.00 0.00 46 TYR A CA 3
ATOM 4380 C C . TYR A 1 19 ? 21.204 -28.227 2.517 1.00 0.00 46 TYR A C 3
ATOM 4381 O O . TYR A 1 19 ? 22.190 -28.464 1.825 1.00 0.00 46 TYR A O 3
ATOM 4399 N N . SER A 1 20 ? 21.284 -27.988 3.830 1.00 0.00 47 SER A N 3
ATOM 4400 C CA . SER A 1 20 ? 22.540 -28.086 4.555 1.00 0.00 47 SER A CA 3
ATOM 4401 C C . SER A 1 20 ? 22.558 -29.297 5.477 1.00 0.00 47 SER A C 3
ATOM 4402 O O . SER A 1 20 ? 23.496 -29.446 6.252 1.00 0.00 47 SER A O 3
ATOM 4410 N N . LYS A 1 21 ? 21.543 -30.163 5.391 1.00 0.00 48 LYS A N 3
ATOM 4411 C CA . LYS A 1 21 ? 21.563 -31.462 6.056 1.00 0.00 48 LYS A CA 3
ATOM 4412 C C . LYS A 1 21 ? 21.433 -32.599 5.051 1.00 0.00 48 LYS A C 3
ATOM 4413 O O . LYS A 1 21 ? 21.466 -33.767 5.425 1.00 0.00 48 LYS A O 3
ATOM 4432 N N . ILE A 1 22 ? 21.298 -32.246 3.772 1.00 0.00 49 ILE A N 3
ATOM 4433 C CA . ILE A 1 22 ? 21.274 -33.208 2.677 1.00 0.00 49 ILE A CA 3
ATOM 4434 C C . ILE A 1 22 ? 22.707 -33.430 2.206 1.00 0.00 49 ILE A C 3
ATOM 4435 O O . ILE A 1 22 ? 23.110 -34.558 1.938 1.00 0.00 49 ILE A O 3
ATOM 4451 N N . GLN A 1 23 ? 23.478 -32.342 2.111 1.00 0.00 50 GLN A N 3
ATOM 4452 C CA . GLN A 1 23 ? 24.895 -32.409 1.785 1.00 0.00 50 GLN A CA 3
ATOM 4453 C C . GLN A 1 23 ? 25.719 -32.973 2.939 1.00 0.00 50 GLN A C 3
ATOM 4454 O O . GLN A 1 23 ? 26.941 -33.032 2.866 1.00 0.00 50 GLN A O 3
ATOM 4468 N N . ALA A 1 24 ? 25.045 -33.398 4.006 1.00 0.00 51 ALA A N 3
ATOM 4469 C CA . ALA A 1 24 ? 25.646 -34.137 5.099 1.00 0.00 51 ALA A CA 3
ATOM 4470 C C . ALA A 1 24 ? 25.365 -35.628 4.942 1.00 0.00 51 ALA A C 3
ATOM 4471 O O . ALA A 1 24 ? 26.288 -36.440 4.901 1.00 0.00 51 ALA A O 3
ATOM 4478 N N . ILE A 1 25 ? 24.079 -35.992 4.847 1.00 0.00 52 ILE A N 3
ATOM 4479 C CA . ILE A 1 25 ? 23.647 -37.382 4.791 1.00 0.00 52 ILE A CA 3
ATOM 4480 C C . ILE A 1 25 ? 24.057 -38.017 3.457 1.00 0.00 52 ILE A C 3
ATOM 4481 O O . ILE A 1 25 ? 23.938 -39.227 3.281 1.00 0.00 52 ILE A O 3
ATOM 4497 N N . HIS A 1 26 ? 24.550 -37.208 2.518 1.00 0.00 53 HIS A N 3
ATOM 4498 C CA . HIS A 1 26 ? 25.004 -37.712 1.229 1.00 0.00 53 HIS A CA 3
ATOM 4499 C C . HIS A 1 26 ? 26.530 -37.729 1.127 1.00 0.00 53 HIS A C 3
ATOM 4500 O O . HIS A 1 26 ? 27.067 -38.077 0.079 1.00 0.00 53 HIS A O 3
ATOM 4514 N N . LEU A 1 27 ? 27.243 -37.372 2.203 1.00 0.00 54 LEU A N 3
ATOM 4515 C CA . LEU A 1 27 ? 28.691 -37.499 2.242 1.00 0.00 54 LEU A CA 3
ATOM 4516 C C . LEU A 1 27 ? 29.130 -38.303 3.466 1.00 0.00 54 LEU A C 3
ATOM 4517 O O . LEU A 1 27 ? 30.324 -38.482 3.693 1.00 0.00 54 LEU A O 3
ATOM 4533 N N . GLY A 1 28 ? 28.171 -38.798 4.252 1.00 0.00 55 GLY A N 3
ATOM 4534 C CA . GLY A 1 28 ? 28.443 -39.665 5.388 1.00 0.00 55 GLY A CA 3
ATOM 4535 C C . GLY A 1 28 ? 29.192 -38.954 6.515 1.00 0.00 55 GLY A C 3
ATOM 4536 O O . GLY A 1 28 ? 29.750 -39.621 7.386 1.00 0.00 55 GLY A O 3
ATOM 4540 N N . HIS A 1 29 ? 29.220 -37.615 6.515 1.00 0.00 56 HIS A N 3
ATOM 4541 C CA . HIS A 1 29 ? 29.941 -36.857 7.530 1.00 0.00 56 HIS A CA 3
ATOM 4542 C C . HIS A 1 29 ? 29.354 -35.454 7.682 1.00 0.00 56 HIS A C 3
ATOM 4543 O O . HIS A 1 29 ? 28.724 -34.944 6.753 1.00 0.00 56 HIS A O 3
ATOM 4557 N N . PRO A 1 30 ? 29.551 -34.814 8.846 1.00 0.00 57 PRO A N 3
ATOM 4558 C CA . PRO A 1 30 ? 29.036 -33.485 9.139 1.00 0.00 57 PRO A CA 3
ATOM 4559 C C . PRO A 1 30 ? 29.571 -32.407 8.199 1.00 0.00 57 PRO A C 3
ATOM 4560 O O . PRO A 1 30 ? 30.642 -32.550 7.608 1.00 0.00 57 PRO A O 3
ATOM 4571 N N . ILE A 1 31 ? 28.805 -31.321 8.072 1.00 0.00 58 ILE A N 3
ATOM 4572 C CA . ILE A 1 31 ? 29.141 -30.161 7.262 1.00 0.00 58 ILE A CA 3
ATOM 4573 C C . ILE A 1 31 ? 28.841 -28.890 8.046 1.00 0.00 58 ILE A C 3
ATOM 4574 O O . ILE A 1 31 ? 28.060 -28.910 8.996 1.00 0.00 58 ILE A O 3
ATOM 4590 N N . TYR A 1 32 ? 29.469 -27.781 7.649 1.00 0.00 59 TYR A N 3
ATOM 4591 C CA . TYR A 1 32 ? 29.438 -26.556 8.430 1.00 0.00 59 TYR A CA 3
ATOM 4592 C C . TYR A 1 32 ? 28.736 -25.423 7.689 1.00 0.00 59 TYR A C 3
ATOM 4593 O O . TYR A 1 32 ? 29.175 -25.006 6.622 1.00 0.00 59 TYR A O 3
ATOM 4611 N N . LEU A 1 33 ? 27.638 -24.921 8.257 1.00 0.00 60 LEU A N 3
ATOM 4612 C CA . LEU A 1 33 ? 26.928 -23.773 7.714 1.00 0.00 60 LEU A CA 3
ATOM 4613 C C . LEU A 1 33 ? 27.415 -22.499 8.414 1.00 0.00 60 LEU A C 3
ATOM 4614 O O . LEU A 1 33 ? 27.048 -22.238 9.558 1.00 0.00 60 LEU A O 3
ATOM 4630 N N . LEU A 1 34 ? 28.246 -21.714 7.719 1.00 0.00 61 LEU A N 3
ATOM 4631 C CA . LEU A 1 34 ? 28.840 -20.491 8.243 1.00 0.00 61 LEU A CA 3
ATOM 4632 C C . LEU A 1 34 ? 28.107 -19.261 7.697 1.00 0.00 61 LEU A C 3
ATOM 4633 O O . LEU A 1 34 ? 27.416 -19.352 6.683 1.00 0.00 61 LEU A O 3
ATOM 4649 N N . PRO A 1 35 ? 28.254 -18.102 8.354 1.00 0.00 62 PRO A N 3
ATOM 4650 C CA . PRO A 1 35 ? 27.801 -16.829 7.826 1.00 0.00 62 PRO A CA 3
ATOM 4651 C C . PRO A 1 35 ? 28.703 -16.451 6.655 1.00 0.00 62 PRO A C 3
ATOM 4652 O O . PRO A 1 35 ? 29.868 -16.845 6.621 1.00 0.00 62 PRO A O 3
ATOM 4663 N N . PHE A 1 36 ? 28.186 -15.687 5.688 1.00 0.00 63 PHE A N 3
ATOM 4664 C CA . PHE A 1 36 ? 28.972 -15.326 4.518 1.00 0.00 63 PHE A CA 3
ATOM 4665 C C . PHE A 1 36 ? 29.819 -14.082 4.804 1.00 0.00 63 PHE A C 3
ATOM 4666 O O . PHE A 1 36 ? 29.746 -13.083 4.091 1.00 0.00 63 PHE A O 3
ATOM 4683 N N . GLY A 1 37 ? 30.634 -14.150 5.861 1.00 0.00 64 GLY A N 3
ATOM 4684 C CA . GLY A 1 37 ? 31.530 -13.076 6.263 1.00 0.00 64 GLY A CA 3
ATOM 4685 C C . GLY A 1 37 ? 32.052 -13.315 7.677 1.00 0.00 64 GLY A C 3
ATOM 4686 O O . GLY A 1 37 ? 31.389 -13.971 8.479 1.00 0.00 64 GLY A O 3
ATOM 4690 N N . SER A 1 38 ? 33.240 -12.789 7.987 1.00 0.00 65 SER A N 3
ATOM 4691 C CA . SER A 1 38 ? 33.864 -12.964 9.293 1.00 0.00 65 SER A CA 3
ATOM 4692 C C . SER A 1 38 ? 33.345 -11.925 10.291 1.00 0.00 65 SER A C 3
ATOM 4693 O O . SER A 1 38 ? 34.121 -11.184 10.895 1.00 0.00 65 SER A O 3
ATOM 4701 N N . ASN A 1 39 ? 32.022 -11.870 10.463 1.00 0.00 66 ASN A N 3
ATOM 4702 C CA . ASN A 1 39 ? 31.367 -10.958 11.391 1.00 0.00 66 ASN A CA 3
ATOM 4703 C C . ASN A 1 39 ? 30.259 -11.678 12.154 1.00 0.00 66 ASN A C 3
ATOM 4704 O O . ASN A 1 39 ? 29.628 -12.589 11.617 1.00 0.00 66 ASN A O 3
ATOM 4715 N N . GLU A 1 40 ? 30.021 -11.271 13.401 1.00 0.00 67 GLU A N 3
ATOM 4716 C CA . GLU A 1 40 ? 28.972 -11.830 14.249 1.00 0.00 67 GLU A CA 3
ATOM 4717 C C . GLU A 1 40 ? 27.579 -11.363 13.804 1.00 0.00 67 GLU A C 3
ATOM 4718 O O . GLU A 1 40 ? 26.646 -11.312 14.605 1.00 0.00 67 GLU A O 3
ATOM 4730 N N . ASN A 1 41 ? 27.438 -11.026 12.520 1.00 0.00 68 ASN A N 3
ATOM 4731 C CA . ASN A 1 41 ? 26.194 -10.608 11.898 1.00 0.00 68 ASN A CA 3
ATOM 4732 C C . ASN A 1 41 ? 26.063 -11.322 10.558 1.00 0.00 68 ASN A C 3
ATOM 4733 O O . ASN A 1 41 ? 26.818 -11.036 9.630 1.00 0.00 68 ASN A O 3
ATOM 4744 N N . TRP A 1 42 ? 25.112 -12.252 10.459 1.00 0.00 69 TRP A N 3
ATOM 4745 C CA . TRP A 1 42 ? 24.874 -13.029 9.249 1.00 0.00 69 TRP A CA 3
ATOM 4746 C C . TRP A 1 42 ? 24.178 -12.176 8.179 1.00 0.00 69 TRP A C 3
ATOM 4747 O O . TRP A 1 42 ? 23.414 -12.695 7.366 1.00 0.00 69 TRP A O 3
ATOM 4768 N N . SER A 1 43 ? 24.436 -10.865 8.173 1.00 0.00 70 SER A N 3
ATOM 4769 C CA . SER A 1 43 ? 23.713 -9.921 7.328 1.00 0.00 70 SER A CA 3
ATOM 4770 C C . SER A 1 43 ? 24.316 -9.801 5.929 1.00 0.00 70 SER A C 3
ATOM 4771 O O . SER A 1 43 ? 24.132 -8.779 5.269 1.00 0.00 70 SER A O 3
ATOM 4779 N N . ARG A 1 44 ? 25.027 -10.833 5.465 1.00 0.00 71 ARG A N 3
ATOM 4780 C CA . ARG A 1 44 ? 25.517 -10.892 4.094 1.00 0.00 71 ARG A CA 3
ATOM 4781 C C . ARG A 1 44 ? 25.283 -12.282 3.504 1.00 0.00 71 ARG A C 3
ATOM 4782 O O . ARG A 1 44 ? 25.977 -12.685 2.574 1.00 0.00 71 ARG A O 3
ATOM 4803 N N . GLY A 1 45 ? 24.301 -13.012 4.038 1.00 0.00 72 GLY A N 3
ATOM 4804 C CA . GLY A 1 45 ? 23.968 -14.350 3.580 1.00 0.00 72 GLY A CA 3
ATOM 4805 C C . GLY A 1 45 ? 24.690 -15.421 4.395 1.00 0.00 72 GLY A C 3
ATOM 4806 O O . GLY A 1 45 ? 25.374 -15.120 5.374 1.00 0.00 72 GLY A O 3
ATOM 4810 N N . MET A 1 46 ? 24.531 -16.680 3.979 1.00 0.00 73 MET A N 3
ATOM 4811 C CA . MET A 1 46 ? 25.141 -17.833 4.623 1.00 0.00 73 MET A CA 3
ATOM 4812 C C . MET A 1 46 ? 25.732 -18.775 3.577 1.00 0.00 73 MET A C 3
ATOM 4813 O O . MET A 1 46 ? 25.250 -18.836 2.446 1.00 0.00 73 MET A O 3
ATOM 4827 N N . VAL A 1 47 ? 26.779 -19.511 3.958 1.00 0.00 74 VAL A N 3
ATOM 4828 C CA . VAL A 1 47 ? 27.539 -20.362 3.052 1.00 0.00 74 VAL A CA 3
ATOM 4829 C C . VAL A 1 47 ? 27.791 -21.738 3.657 1.00 0.00 74 VAL A C 3
ATOM 4830 O O . VAL A 1 47 ? 28.313 -21.863 4.763 1.00 0.00 74 VAL A O 3
ATOM 4843 N N . LEU A 1 48 ? 27.409 -22.774 2.910 1.00 0.00 75 LEU A N 3
ATOM 4844 C CA . LEU A 1 48 ? 27.643 -24.160 3.278 1.00 0.00 75 LEU A CA 3
ATOM 4845 C C . LEU A 1 48 ? 29.088 -24.528 2.933 1.00 0.00 75 LEU A C 3
ATOM 4846 O O . LEU A 1 48 ? 29.502 -24.364 1.786 1.00 0.00 75 LEU A O 3
ATOM 4862 N N . ALA A 1 49 ? 29.855 -25.015 3.909 1.00 0.00 76 ALA A N 3
ATOM 4863 C CA . ALA A 1 49 ? 31.242 -25.398 3.698 1.00 0.00 76 ALA A CA 3
ATOM 4864 C C . ALA A 1 49 ? 31.554 -26.758 4.328 1.00 0.00 76 ALA A C 3
ATOM 4865 O O . ALA A 1 49 ? 31.419 -26.930 5.540 1.00 0.00 76 ALA A O 3
ATOM 4872 N N . LYS A 1 50 ? 31.964 -27.728 3.507 1.00 0.00 77 LYS A N 3
ATOM 4873 C CA . LYS A 1 50 ? 32.365 -29.047 3.982 1.00 0.00 77 LYS A CA 3
ATOM 4874 C C . LYS A 1 50 ? 33.879 -29.115 4.105 1.00 0.00 77 LYS A C 3
ATOM 4875 O O . LYS A 1 50 ? 34.594 -28.518 3.308 1.00 0.00 77 LYS A O 3
ATOM 4894 N N . LEU A 1 51 ? 34.367 -29.841 5.105 1.00 0.00 78 LEU A N 3
ATOM 4895 C CA . LEU A 1 51 ? 35.800 -29.989 5.298 1.00 0.00 78 LEU A CA 3
ATOM 4896 C C . LEU A 1 51 ? 36.290 -31.267 4.633 1.00 0.00 78 LEU A C 3
ATOM 4897 O O . LEU A 1 51 ? 35.806 -32.358 4.933 1.00 0.00 78 LEU A O 3
ATOM 4913 N N . ASN A 1 52 ? 37.256 -31.122 3.726 1.00 0.00 79 ASN A N 3
ATOM 4914 C CA . ASN A 1 52 ? 37.834 -32.251 3.016 1.00 0.00 79 ASN A CA 3
ATOM 4915 C C . ASN A 1 52 ? 38.844 -32.932 3.934 1.00 0.00 79 ASN A C 3
ATOM 4916 O O . ASN A 1 52 ? 39.942 -32.414 4.137 1.00 0.00 79 ASN A O 3
ATOM 4927 N N . GLN A 1 53 ? 38.473 -34.088 4.491 1.00 0.00 80 GLN A N 3
ATOM 4928 C CA . GLN A 1 53 ? 39.263 -34.769 5.509 1.00 0.00 80 GLN A CA 3
ATOM 4929 C C . GLN A 1 53 ? 40.542 -35.411 4.964 1.00 0.00 80 GLN A C 3
ATOM 4930 O O . GLN A 1 53 ? 41.051 -36.358 5.560 1.00 0.00 80 GLN A O 3
ATOM 4944 N N . THR A 1 54 ? 41.075 -34.912 3.844 1.00 0.00 81 THR A N 3
ATOM 4945 C CA . THR A 1 54 ? 42.359 -35.363 3.324 1.00 0.00 81 THR A CA 3
ATOM 4946 C C . THR A 1 54 ? 43.233 -34.197 2.866 1.00 0.00 81 THR A C 3
ATOM 4947 O O . THR A 1 54 ? 44.355 -34.418 2.410 1.00 0.00 81 THR A O 3
ATOM 4958 N N . THR A 1 55 ? 42.735 -32.962 2.989 1.00 0.00 82 THR A N 3
ATOM 4959 C CA . THR A 1 55 ? 43.516 -31.756 2.720 1.00 0.00 82 THR A CA 3
ATOM 4960 C C . THR A 1 55 ? 43.111 -30.619 3.656 1.00 0.00 82 THR A C 3
ATOM 4961 O O . THR A 1 55 ? 43.306 -29.453 3.316 1.00 0.00 82 THR A O 3
ATOM 4972 N N . ASN A 1 56 ? 42.556 -30.962 4.825 1.00 0.00 83 ASN A N 3
ATOM 4973 C CA . ASN A 1 56 ? 42.078 -30.038 5.851 1.00 0.00 83 ASN A CA 3
ATOM 4974 C C . ASN A 1 56 ? 41.686 -28.655 5.321 1.00 0.00 83 ASN A C 3
ATOM 4975 O O . ASN A 1 56 ? 42.206 -27.642 5.787 1.00 0.00 83 ASN A O 3
ATOM 4986 N N . LYS A 1 57 ? 40.768 -28.600 4.347 1.00 0.00 84 LYS A N 3
ATOM 4987 C CA . LYS A 1 57 ? 40.311 -27.336 3.773 1.00 0.00 84 LYS A CA 3
ATOM 4988 C C . LYS A 1 57 ? 38.794 -27.288 3.618 1.00 0.00 84 LYS A C 3
ATOM 4989 O O . LYS A 1 57 ? 38.163 -28.295 3.301 1.00 0.00 84 LYS A O 3
ATOM 5008 N N . THR A 1 58 ? 38.217 -26.106 3.841 1.00 0.00 85 THR A N 3
ATOM 5009 C CA . THR A 1 58 ? 36.784 -25.864 3.721 1.00 0.00 85 THR A CA 3
ATOM 5010 C C . THR A 1 58 ? 36.384 -25.682 2.253 1.00 0.00 85 THR A C 3
ATOM 5011 O O . THR A 1 58 ? 36.635 -24.639 1.653 1.00 0.00 85 THR A O 3
ATOM 5022 N N . GLU A 1 59 ? 35.762 -26.713 1.683 1.00 0.00 86 GLU A N 3
ATOM 5023 C CA . GLU A 1 59 ? 35.257 -26.702 0.316 1.00 0.00 86 GLU A CA 3
ATOM 5024 C C . GLU A 1 59 ? 33.848 -26.107 0.297 1.00 0.00 86 GLU A C 3
ATOM 5025 O O . GLU A 1 59 ? 32.881 -26.752 0.702 1.00 0.00 86 GLU A O 3
ATOM 5037 N N . LEU A 1 60 ? 33.738 -24.864 -0.175 1.00 0.00 87 LEU A N 3
ATOM 5038 C CA . LEU A 1 60 ? 32.480 -24.133 -0.256 1.00 0.00 87 LEU A CA 3
ATOM 5039 C C . LEU A 1 60 ? 31.506 -24.830 -1.209 1.00 0.00 87 LEU A C 3
ATOM 5040 O O . LEU A 1 60 ? 31.852 -25.089 -2.360 1.00 0.00 87 LEU A O 3
ATOM 5056 N N . ILE A 1 61 ? 30.293 -25.141 -0.741 1.00 0.00 88 ILE A N 3
ATOM 5057 C CA . ILE A 1 61 ? 29.318 -25.880 -1.536 1.00 0.00 88 ILE A CA 3
ATOM 5058 C C . ILE A 1 61 ? 28.253 -24.955 -2.127 1.00 0.00 88 ILE A C 3
ATOM 5059 O O . ILE A 1 61 ? 27.980 -25.018 -3.325 1.00 0.00 88 ILE A O 3
ATOM 5075 N N . HIS A 1 62 ? 27.649 -24.098 -1.298 1.00 0.00 89 HIS A N 3
ATOM 5076 C CA . HIS A 1 62 ? 26.529 -23.259 -1.708 1.00 0.00 89 HIS A CA 3
ATOM 5077 C C . HIS A 1 62 ? 26.584 -21.877 -1.050 1.00 0.00 89 HIS A C 3
ATOM 5078 O O . HIS A 1 62 ? 27.046 -21.759 0.085 1.00 0.00 89 HIS A O 3
ATOM 5092 N N . GLN A 1 63 ? 26.118 -20.840 -1.757 1.00 0.00 90 GLN A N 3
ATOM 5093 C CA . GLN A 1 63 ? 26.093 -19.479 -1.239 1.00 0.00 90 GLN A CA 3
ATOM 5094 C C . GLN A 1 63 ? 24.692 -18.877 -1.318 1.00 0.00 90 GLN A C 3
ATOM 5095 O O . GLN A 1 63 ? 24.233 -18.511 -2.401 1.00 0.00 90 GLN A O 3
ATOM 5109 N N . TRP A 1 64 ? 24.007 -18.771 -0.180 1.00 0.00 91 TRP A N 3
ATOM 5110 C CA . TRP A 1 64 ? 22.732 -18.073 -0.100 1.00 0.00 91 TRP A CA 3
ATOM 5111 C C . TRP A 1 64 ? 22.982 -16.614 0.256 1.00 0.00 91 TRP A C 3
ATOM 5112 O O . TRP A 1 64 ? 23.285 -16.316 1.409 1.00 0.00 91 TRP A O 3
ATOM 5133 N N . GLN A 1 65 ? 22.862 -15.703 -0.717 1.00 0.00 92 GLN A N 3
ATOM 5134 C CA . GLN A 1 65 ? 23.149 -14.295 -0.491 1.00 0.00 92 GLN A CA 3
ATOM 5135 C C . GLN A 1 65 ? 21.969 -13.409 -0.883 1.00 0.00 92 GLN A C 3
ATOM 5136 O O . GLN A 1 65 ? 21.723 -13.174 -2.065 1.00 0.00 92 GLN A O 3
ATOM 5150 N N . TRP A 1 66 ? 21.243 -12.915 0.120 1.00 0.00 93 TRP A N 3
ATOM 5151 C CA . TRP A 1 66 ? 20.200 -11.918 -0.063 1.00 0.00 93 TRP A CA 3
ATOM 5152 C C . TRP A 1 66 ? 20.835 -10.534 -0.173 1.00 0.00 93 TRP A C 3
ATOM 5153 O O . TRP A 1 66 ? 21.267 -9.960 0.826 1.00 0.00 93 TRP A O 3
ATOM 5174 N N . SER A 1 67 ? 20.896 -10.001 -1.395 1.00 0.00 94 SER A N 3
ATOM 5175 C CA . SER A 1 67 ? 21.483 -8.696 -1.676 1.00 0.00 94 SER A CA 3
ATOM 5176 C C . SER A 1 67 ? 20.525 -7.563 -1.298 1.00 0.00 94 SER A C 3
ATOM 5177 O O . SER A 1 67 ? 20.195 -6.715 -2.128 1.00 0.00 94 SER A O 3
ATOM 5185 N N . SER A 1 68 ? 20.079 -7.555 -0.041 1.00 0.00 95 SER A N 3
ATOM 5186 C CA . SER A 1 68 ? 19.185 -6.536 0.489 1.00 0.00 95 SER A CA 3
ATOM 5187 C C . SER A 1 68 ? 19.681 -6.101 1.863 1.00 0.00 95 SER A C 3
ATOM 5188 O O . SER A 1 68 ? 19.512 -6.815 2.850 1.00 0.00 95 SER A O 3
ATOM 5196 N N . ASN A 1 69 ? 20.301 -4.919 1.930 1.00 0.00 96 ASN A N 3
ATOM 5197 C CA . ASN A 1 69 ? 20.889 -4.405 3.157 1.00 0.00 96 ASN A CA 3
ATOM 5198 C C . ASN A 1 69 ? 19.852 -3.710 4.042 1.00 0.00 96 ASN A C 3
ATOM 5199 O O . ASN A 1 69 ? 20.030 -2.556 4.427 1.00 0.00 96 ASN A O 3
ATOM 5210 N N . SER A 1 70 ? 18.764 -4.414 4.366 1.00 0.00 97 SER A N 3
ATOM 5211 C CA . SER A 1 70 ? 17.761 -3.908 5.292 1.00 0.00 97 SER A CA 3
ATOM 5212 C C . SER A 1 70 ? 17.335 -4.976 6.285 1.00 0.00 97 SER A C 3
ATOM 5213 O O . SER A 1 70 ? 16.245 -4.901 6.847 1.00 0.00 97 SER A O 3
ATOM 5221 N N . TRP A 1 71 ? 18.191 -5.971 6.511 1.00 0.00 98 TRP A N 3
ATOM 5222 C CA . TRP A 1 71 ? 17.899 -7.033 7.453 1.00 0.00 98 TRP A CA 3
ATOM 5223 C C . TRP A 1 71 ? 19.138 -7.431 8.245 1.00 0.00 98 TRP A C 3
ATOM 5224 O O . TRP A 1 71 ? 20.016 -8.116 7.728 1.00 0.00 98 TRP A O 3
ATOM 5245 N N . ASN A 1 72 ? 19.207 -6.997 9.506 1.00 0.00 99 ASN A N 3
ATOM 5246 C CA . ASN A 1 72 ? 20.269 -7.401 10.410 1.00 0.00 99 ASN A CA 3
ATOM 5247 C C . ASN A 1 72 ? 19.979 -8.822 10.899 1.00 0.00 99 ASN A C 3
ATOM 5248 O O . ASN A 1 72 ? 19.115 -9.017 11.749 1.00 0.00 99 ASN A O 3
ATOM 5259 N N . ILE A 1 73 ? 20.694 -9.815 10.365 1.00 0.00 100 ILE A N 3
ATOM 5260 C CA . ILE A 1 73 ? 20.465 -11.210 10.707 1.00 0.00 100 ILE A CA 3
ATOM 5261 C C . ILE A 1 73 ? 21.240 -11.567 11.969 1.00 0.00 100 ILE A C 3
ATOM 5262 O O . ILE A 1 73 ? 22.459 -11.738 11.926 1.00 0.00 100 ILE A O 3
ATOM 5278 N N . ASN A 1 74 ? 20.536 -11.682 13.096 1.00 0.00 101 ASN A N 3
ATOM 5279 C CA . ASN A 1 74 ? 21.169 -12.003 14.364 1.00 0.00 101 ASN A CA 3
ATOM 5280 C C . ASN A 1 74 ? 20.837 -13.430 14.796 1.00 0.00 101 ASN A C 3
ATOM 5281 O O . ASN A 1 74 ? 19.728 -13.705 15.259 1.00 0.00 101 ASN A O 3
ATOM 5292 N N . TRP A 1 75 ? 21.800 -14.343 14.647 1.00 0.00 102 TRP A N 3
ATOM 5293 C CA . TRP A 1 75 ? 21.666 -15.717 15.111 1.00 0.00 102 TRP A CA 3
ATOM 5294 C C . TRP A 1 75 ? 21.789 -15.766 16.632 1.00 0.00 102 TRP A C 3
ATOM 5295 O O . TRP A 1 75 ? 22.894 -15.713 17.169 1.00 0.00 102 TRP A O 3
ATOM 5316 N N . LYS A 1 76 ? 20.654 -15.868 17.328 1.00 0.00 103 LYS A N 3
ATOM 5317 C CA . LYS A 1 76 ? 20.622 -15.966 18.780 1.00 0.00 103 LYS A CA 3
ATOM 5318 C C . LYS A 1 76 ? 20.829 -17.411 19.222 1.00 0.00 103 LYS A C 3
ATOM 5319 O O . LYS A 1 76 ? 19.943 -18.012 19.833 1.00 0.00 103 LYS A O 3
ATOM 5338 N N . GLY A 1 77 ? 21.999 -17.968 18.908 1.00 0.00 104 GLY A N 3
ATOM 5339 C CA . GLY A 1 77 ? 22.370 -19.312 19.329 1.00 0.00 104 GLY A CA 3
ATOM 5340 C C . GLY A 1 77 ? 22.535 -19.389 20.846 1.00 0.00 104 GLY A C 3
ATOM 5341 O O . GLY A 1 77 ? 22.551 -18.364 21.527 1.00 0.00 104 GLY A O 3
ATOM 5345 N N . VAL A 1 78 ? 22.658 -20.608 21.376 1.00 0.00 105 VAL A N 3
ATOM 5346 C CA . VAL A 1 78 ? 22.803 -20.862 22.808 1.00 0.00 105 VAL A CA 3
ATOM 5347 C C . VAL A 1 78 ? 24.236 -20.578 23.282 1.00 0.00 105 VAL A C 3
ATOM 5348 O O . VAL A 1 78 ? 24.904 -21.428 23.865 1.00 0.00 105 VAL A O 3
ATOM 5361 N N . ASP A 1 79 ? 24.716 -19.355 23.025 1.00 0.00 106 ASP A N 3
ATOM 5362 C CA . ASP A 1 79 ? 26.058 -18.925 23.393 1.00 0.00 106 ASP A CA 3
ATOM 5363 C C . ASP A 1 79 ? 27.107 -19.824 22.732 1.00 0.00 106 ASP A C 3
ATOM 5364 O O . ASP A 1 79 ? 27.952 -20.412 23.405 1.00 0.00 106 ASP A O 3
ATOM 5373 N N . SER A 1 80 ? 27.035 -19.930 21.402 1.00 0.00 107 SER A N 3
ATOM 5374 C CA . SER A 1 80 ? 27.901 -20.799 20.617 1.00 0.00 107 SER A CA 3
ATOM 5375 C C . SER A 1 80 ? 28.421 -20.074 19.381 1.00 0.00 107 SER A C 3
ATOM 5376 O O . SER A 1 80 ? 27.725 -19.234 18.811 1.00 0.00 107 SER A O 3
ATOM 5384 N N . ASN A 1 81 ? 29.648 -20.399 18.966 1.00 0.00 108 ASN A N 3
ATOM 5385 C CA . ASN A 1 81 ? 30.270 -19.831 17.782 1.00 0.00 108 ASN A CA 3
ATOM 5386 C C . ASN A 1 81 ? 29.344 -19.979 16.571 1.00 0.00 108 ASN A C 3
ATOM 5387 O O . ASN A 1 81 ? 28.628 -20.976 16.447 1.00 0.00 108 ASN A O 3
ATOM 5398 N N . HIS A 1 82 ? 29.357 -18.982 15.682 1.00 0.00 109 HIS A N 3
ATOM 5399 C CA . HIS A 1 82 ? 28.494 -18.921 14.507 1.00 0.00 109 HIS A CA 3
ATOM 5400 C C . HIS A 1 82 ? 28.910 -19.917 13.420 1.00 0.00 109 HIS A C 3
ATOM 5401 O O . HIS A 1 82 ? 29.157 -19.534 12.279 1.00 0.00 109 HIS A O 3
ATOM 5415 N N . ARG A 1 83 ? 28.983 -21.203 13.777 1.00 0.00 110 ARG A N 3
ATOM 5416 C CA . ARG A 1 83 ? 29.195 -22.296 12.841 1.00 0.00 110 ARG A CA 3
ATOM 5417 C C . ARG A 1 83 ? 28.227 -23.415 13.197 1.00 0.00 110 ARG A C 3
ATOM 5418 O O . ARG A 1 83 ? 28.447 -24.130 14.173 1.00 0.00 110 ARG A O 3
ATOM 5439 N N . ILE A 1 84 ? 27.162 -23.566 12.412 1.00 0.00 111 ILE A N 3
ATOM 5440 C CA . ILE A 1 84 ? 26.156 -24.582 12.672 1.00 0.00 111 ILE A CA 3
ATOM 5441 C C . ILE A 1 84 ? 26.648 -25.927 12.149 1.00 0.00 111 ILE A C 3
ATOM 5442 O O . ILE A 1 84 ? 26.649 -26.172 10.944 1.00 0.00 111 ILE A O 3
ATOM 5458 N N . ILE A 1 85 ? 27.072 -26.801 13.068 1.00 0.00 112 ILE A N 3
ATOM 5459 C CA . ILE A 1 85 ? 27.536 -28.139 12.728 1.00 0.00 112 ILE A CA 3
ATOM 5460 C C . ILE A 1 85 ? 26.331 -29.022 12.426 1.00 0.00 112 ILE A C 3
ATOM 5461 O O . ILE A 1 85 ? 25.634 -29.455 13.340 1.00 0.00 112 ILE A O 3
ATOM 5477 N N . ILE A 1 86 ? 26.081 -29.295 11.142 1.00 0.00 113 ILE A N 3
ATOM 5478 C CA . ILE A 1 86 ? 24.971 -30.144 10.744 1.00 0.00 113 ILE A CA 3
ATOM 5479 C C . ILE A 1 86 ? 25.438 -31.594 10.630 1.00 0.00 113 ILE A C 3
ATOM 5480 O O . ILE A 1 86 ? 26.107 -31.963 9.664 1.00 0.00 113 ILE A O 3
ATOM 5496 N N . SER A 1 87 ? 25.082 -32.410 11.624 1.00 0.00 114 SER A N 3
ATOM 5497 C CA . SER A 1 87 ? 25.371 -33.838 11.633 1.00 0.00 114 SER A CA 3
ATOM 5498 C C . SER A 1 87 ? 24.625 -34.533 10.500 1.00 0.00 114 SER A C 3
ATOM 5499 O O . SER A 1 87 ? 23.479 -34.194 10.209 1.00 0.00 114 SER A O 3
ATOM 5507 N N . ASN A 1 88 ? 25.277 -35.508 9.860 1.00 0.00 115 ASN A N 3
ATOM 5508 C CA . ASN A 1 88 ? 24.729 -36.204 8.706 1.00 0.00 115 ASN A CA 3
ATOM 5509 C C . ASN A 1 88 ? 23.646 -37.226 9.068 1.00 0.00 115 ASN A C 3
ATOM 5510 O O . ASN A 1 88 ? 23.622 -38.329 8.524 1.00 0.00 115 ASN A O 3
ATOM 5521 N N . ILE A 1 89 ? 22.742 -36.868 9.984 1.00 0.00 116 ILE A N 3
ATOM 5522 C CA . ILE A 1 89 ? 21.658 -37.738 10.431 1.00 0.00 116 ILE A CA 3
ATOM 5523 C C . ILE A 1 89 ? 20.466 -36.896 10.896 1.00 0.00 116 ILE A C 3
ATOM 5524 O O . ILE A 1 89 ? 20.665 -35.846 11.510 1.00 0.00 116 ILE A O 3
ATOM 5540 N N . PRO A 1 90 ? 19.229 -37.335 10.616 1.00 0.00 117 PRO A N 3
ATOM 5541 C CA . PRO A 1 90 ? 18.016 -36.587 10.921 1.00 0.00 117 PRO A CA 3
ATOM 5542 C C . PRO A 1 90 ? 17.855 -36.277 12.406 1.00 0.00 117 PRO A C 3
ATOM 5543 O O . PRO A 1 90 ? 17.832 -37.182 13.239 1.00 0.00 117 PRO A O 3
ATOM 5554 N N . ASN A 1 91 ? 17.744 -34.985 12.727 1.00 0.00 118 ASN A N 3
ATOM 5555 C CA . ASN A 1 91 ? 17.489 -34.481 14.070 1.00 0.00 118 ASN A CA 3
ATOM 5556 C C . ASN A 1 91 ? 18.510 -34.984 15.091 1.00 0.00 118 ASN A C 3
ATOM 5557 O O . ASN A 1 91 ? 18.146 -35.382 16.198 1.00 0.00 118 ASN A O 3
ATOM 5568 N N . ARG A 1 92 ? 19.793 -34.969 14.720 1.00 0.00 119 ARG A N 3
ATOM 5569 C CA . ARG A 1 92 ? 20.895 -35.334 15.604 1.00 0.00 119 ARG A CA 3
ATOM 5570 C C . ARG A 1 92 ? 22.020 -34.315 15.457 1.00 0.00 119 ARG A C 3
ATOM 5571 O O . ARG A 1 92 ? 23.198 -34.669 15.455 1.00 0.00 119 ARG A O 3
ATOM 5592 N N . ALA A 1 93 ? 21.638 -33.042 15.326 1.00 0.00 120 ALA A N 3
ATOM 5593 C CA . ALA A 1 93 ? 22.550 -31.934 15.114 1.00 0.00 120 ALA A CA 3
ATOM 5594 C C . ALA A 1 93 ? 22.153 -30.774 16.022 1.00 0.00 120 ALA A C 3
ATOM 5595 O O . ALA A 1 93 ? 21.170 -30.081 15.755 1.00 0.00 120 ALA A O 3
ATOM 5602 N N . MET A 1 94 ? 22.912 -30.566 17.102 1.00 0.00 121 MET A N 3
ATOM 5603 C CA . MET A 1 94 ? 22.614 -29.532 18.081 1.00 0.00 121 MET A CA 3
ATOM 5604 C C . MET A 1 94 ? 22.827 -28.143 17.481 1.00 0.00 121 MET A C 3
ATOM 5605 O O . MET A 1 94 ? 23.962 -27.693 17.319 1.00 0.00 121 MET A O 3
ATOM 5619 N N . SER A 1 95 ? 21.718 -27.474 17.154 1.00 0.00 122 SER A N 3
ATOM 5620 C CA . SER A 1 95 ? 21.725 -26.118 16.632 1.00 0.00 122 SER A CA 3
ATOM 5621 C C . SER A 1 95 ? 20.642 -25.296 17.323 1.00 0.00 122 SER A C 3
ATOM 5622 O O . SER A 1 95 ? 19.773 -24.716 16.672 1.00 0.00 122 SER A O 3
ATOM 5630 N N . ASN A 1 96 ? 20.692 -25.248 18.656 1.00 0.00 123 ASN A N 3
ATOM 5631 C CA . ASN A 1 96 ? 19.719 -24.507 19.443 1.00 0.00 123 ASN A CA 3
ATOM 5632 C C . ASN A 1 96 ? 19.935 -23.008 19.240 1.00 0.00 123 ASN A C 3
ATOM 5633 O O . ASN A 1 96 ? 20.874 -22.430 19.784 1.00 0.00 123 ASN A O 3
ATOM 5644 N N . GLY A 1 97 ? 19.059 -22.382 18.448 1.00 0.00 124 GLY A N 3
ATOM 5645 C CA . GLY A 1 97 ? 19.130 -20.960 18.163 1.00 0.00 124 GLY A CA 3
ATOM 5646 C C . GLY A 1 97 ? 18.060 -20.538 17.163 1.00 0.00 124 GLY A C 3
ATOM 5647 O O . GLY A 1 97 ? 17.423 -21.380 16.529 1.00 0.00 124 GLY A O 3
ATOM 5651 N N . LYS A 1 98 ? 17.873 -19.224 17.028 1.00 0.00 125 LYS A N 3
ATOM 5652 C CA . LYS A 1 98 ? 16.891 -18.637 16.126 1.00 0.00 125 LYS A CA 3
ATOM 5653 C C . LYS A 1 98 ? 17.440 -17.375 15.459 1.00 0.00 125 LYS A C 3
ATOM 5654 O O . LYS A 1 98 ? 18.037 -16.528 16.118 1.00 0.00 125 LYS A O 3
ATOM 5673 N N . PHE A 1 99 ? 17.238 -17.251 14.143 1.00 0.00 126 PHE A N 3
ATOM 5674 C CA . PHE A 1 99 ? 17.647 -16.075 13.386 1.00 0.00 126 PHE A CA 3
ATOM 5675 C C . PHE A 1 99 ? 16.637 -14.940 13.568 1.00 0.00 126 PHE A C 3
ATOM 5676 O O . PHE A 1 99 ? 15.553 -14.976 12.991 1.00 0.00 126 PHE A O 3
ATOM 5693 N N . ILE A 1 100 ? 16.983 -13.930 14.368 1.00 0.00 127 ILE A N 3
ATOM 5694 C CA . ILE A 1 100 ? 16.151 -12.745 14.552 1.00 0.00 127 ILE A CA 3
ATOM 5695 C C . ILE A 1 100 ? 16.549 -11.703 13.509 1.00 0.00 127 ILE A C 3
ATOM 5696 O O . ILE A 1 100 ? 17.594 -11.065 13.633 1.00 0.00 127 ILE A O 3
ATOM 5712 N N . LEU A 1 101 ? 15.721 -11.528 12.476 1.00 0.00 128 LEU A N 3
ATOM 5713 C CA . LEU A 1 101 ? 15.915 -10.462 11.503 1.00 0.00 128 LEU A CA 3
ATOM 5714 C C . LEU A 1 101 ? 15.407 -9.157 12.102 1.00 0.00 128 LEU A C 3
ATOM 5715 O O . LEU A 1 101 ? 14.351 -9.136 12.735 1.00 0.00 128 LEU A O 3
ATOM 5731 N N . ASN A 1 102 ? 16.154 -8.070 11.912 1.00 0.00 129 ASN A N 3
ATOM 5732 C CA . ASN A 1 102 ? 15.768 -6.767 12.426 1.00 0.00 129 ASN A CA 3
ATOM 5733 C C . ASN A 1 102 ? 15.970 -5.698 11.359 1.00 0.00 129 ASN A C 3
ATOM 5734 O O . ASN A 1 102 ? 17.099 -5.311 11.062 1.00 0.00 129 ASN A O 3
ATOM 5745 N N . ASN A 1 103 ? 14.865 -5.230 10.781 1.00 0.00 130 ASN A N 3
ATOM 5746 C CA . ASN A 1 103 ? 14.906 -4.227 9.740 1.00 0.00 130 ASN A CA 3
ATOM 5747 C C . ASN A 1 103 ? 15.218 -2.851 10.317 1.00 0.00 130 ASN A C 3
ATOM 5748 O O . ASN A 1 103 ? 14.353 -2.218 10.924 1.00 0.00 130 ASN A O 3
ATOM 5759 N N . LYS A 1 104 ? 16.455 -2.385 10.133 1.00 0.00 131 LYS A N 3
ATOM 5760 C CA . LYS A 1 104 ? 16.910 -1.130 10.713 1.00 0.00 131 LYS A CA 3
ATOM 5761 C C . LYS A 1 104 ? 16.553 0.114 9.897 1.00 0.00 131 LYS A C 3
ATOM 5762 O O . LYS A 1 104 ? 17.227 1.138 10.013 1.00 0.00 131 LYS A O 3
ATOM 5781 N N . ARG A 1 105 ? 15.501 0.050 9.070 1.00 0.00 132 ARG A N 3
ATOM 5782 C CA . ARG A 1 105 ? 14.972 1.240 8.408 1.00 0.00 132 ARG A CA 3
ATOM 5783 C C . ARG A 1 105 ? 13.448 1.334 8.441 1.00 0.00 132 ARG A C 3
ATOM 5784 O O . ARG A 1 105 ? 12.872 2.309 7.964 1.00 0.00 132 ARG A O 3
ATOM 5805 N N . THR A 1 106 ? 12.800 0.320 9.010 1.00 0.00 133 THR A N 3
ATOM 5806 C CA . THR A 1 106 ? 11.373 0.358 9.311 1.00 0.00 133 THR A CA 3
ATOM 5807 C C . THR A 1 106 ? 11.038 -0.428 10.579 1.00 0.00 133 THR A C 3
ATOM 5808 O O . THR A 1 106 ? 9.944 -0.977 10.713 1.00 0.00 133 THR A O 3
ATOM 5819 N N . ASN A 1 107 ? 11.999 -0.467 11.508 1.00 0.00 134 ASN A N 3
ATOM 5820 C CA . ASN A 1 107 ? 11.906 -1.134 12.804 1.00 0.00 134 ASN A CA 3
ATOM 5821 C C . ASN A 1 107 ? 10.963 -2.342 12.785 1.00 0.00 134 ASN A C 3
ATOM 5822 O O . ASN A 1 107 ? 9.896 -2.322 13.402 1.00 0.00 134 ASN A O 3
ATOM 5833 N N . GLU A 1 108 ? 11.354 -3.400 12.067 1.00 0.00 135 GLU A N 3
ATOM 5834 C CA . GLU A 1 108 ? 10.536 -4.601 11.928 1.00 0.00 135 GLU A CA 3
ATOM 5835 C C . GLU A 1 108 ? 11.323 -5.854 12.303 1.00 0.00 135 GLU A C 3
ATOM 5836 O O . GLU A 1 108 ? 12.175 -6.318 11.543 1.00 0.00 135 GLU A O 3
ATOM 5848 N N . LYS A 1 109 ? 11.033 -6.395 13.491 1.00 0.00 136 LYS A N 3
ATOM 5849 C CA . LYS A 1 109 ? 11.642 -7.622 13.990 1.00 0.00 136 LYS A CA 3
ATOM 5850 C C . LYS A 1 109 ? 10.915 -8.848 13.437 1.00 0.00 136 LYS A C 3
ATOM 5851 O O . LYS A 1 109 ? 9.685 -8.902 13.475 1.00 0.00 136 LYS A O 3
ATOM 5870 N N . VAL A 1 110 ? 11.666 -9.827 12.923 1.00 0.00 137 VAL A N 3
ATOM 5871 C CA . VAL A 1 110 ? 11.109 -11.052 12.357 1.00 0.00 137 VAL A CA 3
ATOM 5872 C C . VAL A 1 110 ? 11.872 -12.263 12.879 1.00 0.00 137 VAL A C 3
ATOM 5873 O O . VAL A 1 110 ? 12.994 -12.529 12.450 1.00 0.00 137 VAL A O 3
ATOM 5886 N N . VAL A 1 111 ? 11.266 -12.998 13.814 1.00 0.00 138 VAL A N 3
ATOM 5887 C CA . VAL A 1 111 ? 11.886 -14.159 14.442 1.00 0.00 138 VAL A CA 3
ATOM 5888 C C . VAL A 1 111 ? 11.654 -15.431 13.621 1.00 0.00 138 VAL A C 3
ATOM 5889 O O . VAL A 1 111 ? 10.520 -15.873 13.443 1.00 0.00 138 VAL A O 3
ATOM 5902 N N . VAL A 1 112 ? 12.742 -16.026 13.121 1.00 0.00 139 VAL A N 3
ATOM 5903 C CA . VAL A 1 112 ? 12.699 -17.293 12.404 1.00 0.00 139 VAL A CA 3
ATOM 5904 C C . VAL A 1 112 ? 12.463 -18.448 13.375 1.00 0.00 139 VAL A C 3
ATOM 5905 O O . VAL A 1 112 ? 13.377 -18.849 14.097 1.00 0.00 139 VAL A O 3
ATOM 5918 N N . THR A 1 113 ? 11.240 -18.975 13.392 1.00 0.00 140 THR A N 3
ATOM 5919 C CA . THR A 1 113 ? 10.890 -20.142 14.187 1.00 0.00 140 THR A CA 3
ATOM 5920 C C . THR A 1 113 ? 11.535 -21.389 13.587 1.00 0.00 140 THR A C 3
ATOM 5921 O O . THR A 1 113 ? 11.096 -21.889 12.549 1.00 0.00 140 THR A O 3
ATOM 5932 N N . LEU A 1 114 ? 12.583 -21.894 14.236 1.00 0.00 141 LEU A N 3
ATOM 5933 C CA . LEU A 1 114 ? 13.303 -23.077 13.801 1.00 0.00 141 LEU A CA 3
ATOM 5934 C C . LEU A 1 114 ? 12.370 -24.289 13.760 1.00 0.00 141 LEU A C 3
ATOM 5935 O O . LEU A 1 114 ? 12.020 -24.850 14.800 1.00 0.00 141 LEU A O 3
ATOM 5951 N N . ASN A 1 115 ? 11.970 -24.690 12.550 1.00 0.00 142 ASN A N 3
ATOM 5952 C CA . ASN A 1 115 ? 11.076 -25.816 12.317 1.00 0.00 142 ASN A CA 3
ATOM 5953 C C . ASN A 1 115 ? 11.808 -27.158 12.446 1.00 0.00 142 ASN A C 3
ATOM 5954 O O . ASN A 1 115 ? 11.797 -27.965 11.520 1.00 0.00 142 ASN A O 3
ATOM 5965 N N . ARG A 1 116 ? 12.447 -27.397 13.597 1.00 0.00 143 ARG A N 3
ATOM 5966 C CA . ARG A 1 116 ? 13.158 -28.640 13.873 1.00 0.00 143 ARG A CA 3
ATOM 5967 C C . ARG A 1 116 ? 12.185 -29.820 13.859 1.00 0.00 143 ARG A C 3
ATOM 5968 O O . ARG A 1 116 ? 11.416 -30.012 14.800 1.00 0.00 143 ARG A O 3
ATOM 5989 N N . LEU A 1 117 ? 12.229 -30.607 12.779 1.00 0.00 144 LEU A N 3
ATOM 5990 C CA . LEU A 1 117 ? 11.396 -31.788 12.608 1.00 0.00 144 LEU A CA 3
ATOM 5991 C C . LEU A 1 117 ? 11.830 -32.851 13.624 1.00 0.00 144 LEU A C 3
ATOM 5992 O O . LEU A 1 117 ? 12.865 -33.495 13.456 1.00 0.00 144 LEU A O 3
ATOM 6008 N N . GLY A 1 118 ? 11.034 -33.031 14.681 1.00 0.00 145 GLY A N 3
ATOM 6009 C CA . GLY A 1 118 ? 11.341 -33.960 15.760 1.00 0.00 145 GLY A CA 3
ATOM 6010 C C . GLY A 1 118 ? 11.207 -35.423 15.343 1.00 0.00 145 GLY A C 3
ATOM 6011 O O . GLY A 1 118 ? 10.748 -35.730 14.245 1.00 0.00 145 GLY A O 3
ATOM 6015 N N . ARG A 1 119 ? 11.617 -36.329 16.236 1.00 0.00 146 ARG A N 3
ATOM 6016 C CA . ARG A 1 119 ? 11.578 -37.766 15.993 1.00 0.00 146 ARG A CA 3
ATOM 6017 C C . ARG A 1 119 ? 11.021 -38.485 17.217 1.00 0.00 146 ARG A C 3
ATOM 6018 O O . ARG A 1 119 ? 11.710 -38.633 18.224 1.00 0.00 146 ARG A O 3
ATOM 6039 N N . VAL A 1 120 ? 9.766 -38.923 17.118 1.00 0.00 147 VAL A N 3
ATOM 6040 C CA . VAL A 1 120 ? 9.058 -39.573 18.209 1.00 0.00 147 VAL A CA 3
ATOM 6041 C C . VAL A 1 120 ? 8.310 -40.813 17.721 1.00 0.00 147 VAL A C 3
ATOM 6042 O O . VAL A 1 120 ? 7.754 -40.823 16.623 1.00 0.00 147 VAL A O 3
ATOM 6055 N N . ARG A 1 121 ? 8.309 -41.858 18.553 1.00 0.00 148 ARG A N 3
ATOM 6056 C CA . ARG A 1 121 ? 7.736 -43.166 18.245 1.00 0.00 148 ARG A CA 3
ATOM 6057 C C . ARG A 1 121 ? 6.204 -43.192 18.326 1.00 0.00 148 ARG A C 3
ATOM 6058 O O . ARG A 1 121 ? 5.628 -44.007 19.043 1.00 0.00 148 ARG A O 3
ATOM 6079 N N . VAL A 1 122 ? 5.532 -42.307 17.588 1.00 0.00 149 VAL A N 3
ATOM 6080 C CA . VAL A 1 122 ? 4.072 -42.282 17.515 1.00 0.00 149 VAL A CA 3
ATOM 6081 C C . VAL A 1 122 ? 3.572 -43.353 16.544 1.00 0.00 149 VAL A C 3
ATOM 6082 O O . VAL A 1 122 ? 2.840 -43.060 15.599 1.00 0.00 149 VAL A O 3
ATOM 6095 N N . GLY A 1 123 ? 3.968 -44.609 16.782 1.00 0.00 150 GLY A N 3
ATOM 6096 C CA . GLY A 1 123 ? 3.609 -45.729 15.924 1.00 0.00 150 GLY A CA 3
ATOM 6097 C C . GLY A 1 123 ? 4.448 -45.747 14.648 1.00 0.00 150 GLY A C 3
ATOM 6098 O O . GLY A 1 123 ? 5.370 -44.946 14.487 1.00 0.00 150 GLY A O 3
ATOM 6102 N N . GLY A 1 124 ? 4.123 -46.668 13.738 1.00 0.00 151 GLY A N 3
ATOM 6103 C CA . GLY A 1 124 ? 4.830 -46.821 12.479 1.00 0.00 151 GLY A CA 3
ATOM 6104 C C . GLY A 1 124 ? 4.275 -47.986 11.665 1.00 0.00 151 GLY A C 3
ATOM 6105 O O . GLY A 1 124 ? 3.282 -48.604 12.052 1.00 0.00 151 GLY A O 3
ATOM 6109 N N . ASN A 1 125 ? 4.921 -48.279 10.536 1.00 0.00 152 ASN A N 3
ATOM 6110 C CA . ASN A 1 125 ? 4.527 -49.367 9.650 1.00 0.00 152 ASN A CA 3
ATOM 6111 C C . ASN A 1 125 ? 4.770 -50.723 10.316 1.00 0.00 152 ASN A C 3
ATOM 6112 O O . ASN A 1 125 ? 3.843 -51.558 10.273 1.00 0.00 152 ASN A O 3
ATOM 6124 N N . ILE A 1 1 ? 1.711 -8.199 -8.171 1.00 0.00 28 ILE A N 4
ATOM 6125 C CA . ILE A 1 1 ? 2.713 -9.023 -7.462 1.00 0.00 28 ILE A CA 4
ATOM 6126 C C . ILE A 1 1 ? 3.423 -8.190 -6.402 1.00 0.00 28 ILE A C 4
ATOM 6127 O O . ILE A 1 1 ? 4.277 -7.367 -6.721 1.00 0.00 28 ILE A O 4
ATOM 6145 N N . GLN A 1 2 ? 3.064 -8.406 -5.132 1.00 0.00 29 GLN A N 4
ATOM 6146 C CA . GLN A 1 2 ? 3.660 -7.698 -4.009 1.00 0.00 29 GLN A CA 4
ATOM 6147 C C . GLN A 1 2 ? 5.102 -8.168 -3.804 1.00 0.00 29 GLN A C 4
ATOM 6148 O O . GLN A 1 2 ? 5.336 -9.256 -3.283 1.00 0.00 29 GLN A O 4
ATOM 6162 N N . ASN A 1 3 ? 6.065 -7.343 -4.216 1.00 0.00 30 ASN A N 4
ATOM 6163 C CA . ASN A 1 3 ? 7.484 -7.640 -4.078 1.00 0.00 30 ASN A CA 4
ATOM 6164 C C . ASN A 1 3 ? 7.977 -7.378 -2.656 1.00 0.00 30 ASN A C 4
ATOM 6165 O O . ASN A 1 3 ? 8.922 -6.619 -2.449 1.00 0.00 30 ASN A O 4
ATOM 6176 N N . ASN A 1 4 ? 7.335 -8.009 -1.663 1.00 0.00 31 ASN A N 4
ATOM 6177 C CA . ASN A 1 4 ? 7.702 -7.867 -0.261 1.00 0.00 31 ASN A CA 4
ATOM 6178 C C . ASN A 1 4 ? 9.032 -8.566 0.019 1.00 0.00 31 ASN A C 4
ATOM 6179 O O . ASN A 1 4 ? 9.090 -9.791 0.091 1.00 0.00 31 ASN A O 4
ATOM 6190 N N . GLU A 1 5 ? 10.101 -7.780 0.175 1.00 0.00 32 GLU A N 4
ATOM 6191 C CA . GLU A 1 5 ? 11.441 -8.293 0.440 1.00 0.00 32 GLU A CA 4
ATOM 6192 C C . GLU A 1 5 ? 11.595 -8.830 1.862 1.00 0.00 32 GLU A C 4
ATOM 6193 O O . GLU A 1 5 ? 12.707 -8.879 2.385 1.00 0.00 32 GLU A O 4
ATOM 6205 N N . ARG A 1 6 ? 10.492 -9.245 2.490 1.00 0.00 33 ARG A N 4
ATOM 6206 C CA . ARG A 1 6 ? 10.536 -9.777 3.843 1.00 0.00 33 ARG A CA 4
ATOM 6207 C C . ARG A 1 6 ? 10.470 -11.295 3.811 1.00 0.00 33 ARG A C 4
ATOM 6208 O O . ARG A 1 6 ? 11.295 -11.969 4.430 1.00 0.00 33 ARG A O 4
ATOM 6229 N N . GLU A 1 7 ? 9.492 -11.837 3.090 1.00 0.00 34 GLU A N 4
ATOM 6230 C CA . GLU A 1 7 ? 9.342 -13.277 2.961 1.00 0.00 34 GLU A CA 4
ATOM 6231 C C . GLU A 1 7 ? 10.425 -13.885 2.080 1.00 0.00 34 GLU A C 4
ATOM 6232 O O . GLU A 1 7 ? 10.430 -15.095 1.882 1.00 0.00 34 GLU A O 4
ATOM 6244 N N . THR A 1 8 ? 11.343 -13.078 1.556 1.00 0.00 35 THR A N 4
ATOM 6245 C CA . THR A 1 8 ? 12.461 -13.612 0.789 1.00 0.00 35 THR A CA 4
ATOM 6246 C C . THR A 1 8 ? 13.642 -13.907 1.711 1.00 0.00 35 THR A C 4
ATOM 6247 O O . THR A 1 8 ? 14.640 -14.495 1.294 1.00 0.00 35 THR A O 4
ATOM 6258 N N . LEU A 1 9 ? 13.530 -13.514 2.980 1.00 0.00 36 LEU A N 4
ATOM 6259 C CA . LEU A 1 9 ? 14.518 -13.869 3.978 1.00 0.00 36 LEU A CA 4
ATOM 6260 C C . LEU A 1 9 ? 14.058 -15.122 4.698 1.00 0.00 36 LEU A C 4
ATOM 6261 O O . LEU A 1 9 ? 14.853 -16.033 4.928 1.00 0.00 36 LEU A O 4
ATOM 6277 N N . VAL A 1 10 ? 12.772 -15.192 5.054 1.00 0.00 37 VAL A N 4
ATOM 6278 C CA . VAL A 1 10 ? 12.280 -16.337 5.798 1.00 0.00 37 VAL A CA 4
ATOM 6279 C C . VAL A 1 10 ? 12.209 -17.574 4.915 1.00 0.00 37 VAL A C 4
ATOM 6280 O O . VAL A 1 10 ? 12.252 -18.696 5.414 1.00 0.00 37 VAL A O 4
ATOM 6293 N N . ASN A 1 11 ? 12.113 -17.379 3.602 1.00 0.00 38 ASN A N 4
ATOM 6294 C CA . ASN A 1 11 ? 12.142 -18.498 2.673 1.00 0.00 38 ASN A CA 4
ATOM 6295 C C . ASN A 1 11 ? 13.565 -18.800 2.224 1.00 0.00 38 ASN A C 4
ATOM 6296 O O . ASN A 1 11 ? 13.793 -19.766 1.498 1.00 0.00 38 ASN A O 4
ATOM 6307 N N . SER A 1 12 ? 14.526 -17.982 2.655 1.00 0.00 39 SER A N 4
ATOM 6308 C CA . SER A 1 12 ? 15.928 -18.257 2.399 1.00 0.00 39 SER A CA 4
ATOM 6309 C C . SER A 1 12 ? 16.741 -18.418 3.678 1.00 0.00 39 SER A C 4
ATOM 6310 O O . SER A 1 12 ? 17.967 -18.342 3.639 1.00 0.00 39 SER A O 4
ATOM 6318 N N . ILE A 1 13 ? 16.074 -18.654 4.815 1.00 0.00 40 ILE A N 4
ATOM 6319 C CA . ILE A 1 13 ? 16.742 -19.037 6.052 1.00 0.00 40 ILE A CA 4
ATOM 6320 C C . ILE A 1 13 ? 16.085 -20.279 6.654 1.00 0.00 40 ILE A C 4
ATOM 6321 O O . ILE A 1 13 ? 16.676 -20.922 7.517 1.00 0.00 40 ILE A O 4
ATOM 6337 N N . LYS A 1 14 ? 14.874 -20.634 6.202 1.00 0.00 41 LYS A N 4
ATOM 6338 C CA . LYS A 1 14 ? 14.282 -21.918 6.571 1.00 0.00 41 LYS A CA 4
ATOM 6339 C C . LYS A 1 14 ? 14.410 -22.912 5.421 1.00 0.00 41 LYS A C 4
ATOM 6340 O O . LYS A 1 14 ? 13.875 -24.018 5.495 1.00 0.00 41 LYS A O 4
ATOM 6359 N N . THR A 1 15 ? 15.126 -22.518 4.367 1.00 0.00 42 THR A N 4
ATOM 6360 C CA . THR A 1 15 ? 15.422 -23.384 3.231 1.00 0.00 42 THR A CA 4
ATOM 6361 C C . THR A 1 15 ? 16.893 -23.252 2.832 1.00 0.00 42 THR A C 4
ATOM 6362 O O . THR A 1 15 ? 17.290 -23.509 1.696 1.00 0.00 42 THR A O 4
ATOM 6373 N N . ALA A 1 16 ? 17.712 -22.850 3.798 1.00 0.00 43 ALA A N 4
ATOM 6374 C CA . ALA A 1 16 ? 19.160 -22.845 3.665 1.00 0.00 43 ALA A CA 4
ATOM 6375 C C . ALA A 1 16 ? 19.780 -23.655 4.805 1.00 0.00 43 ALA A C 4
ATOM 6376 O O . ALA A 1 16 ? 20.988 -23.622 5.030 1.00 0.00 43 ALA A O 4
ATOM 6383 N N . ILE A 1 17 ? 18.924 -24.395 5.516 1.00 0.00 44 ILE A N 4
ATOM 6384 C CA . ILE A 1 17 ? 19.312 -25.356 6.530 1.00 0.00 44 ILE A CA 4
ATOM 6385 C C . ILE A 1 17 ? 18.607 -26.690 6.270 1.00 0.00 44 ILE A C 4
ATOM 6386 O O . ILE A 1 17 ? 18.998 -27.724 6.809 1.00 0.00 44 ILE A O 4
ATOM 6402 N N . GLN A 1 18 ? 17.563 -26.671 5.432 1.00 0.00 45 GLN A N 4
ATOM 6403 C CA . GLN A 1 18 ? 16.837 -27.883 5.062 1.00 0.00 45 GLN A CA 4
ATOM 6404 C C . GLN A 1 18 ? 17.310 -28.419 3.716 1.00 0.00 45 GLN A C 4
ATOM 6405 O O . GLN A 1 18 ? 16.783 -29.396 3.190 1.00 0.00 45 GLN A O 4
ATOM 6419 N N . TYR A 1 19 ? 18.327 -27.768 3.164 1.00 0.00 46 TYR A N 4
ATOM 6420 C CA . TYR A 1 19 ? 19.046 -28.272 2.008 1.00 0.00 46 TYR A CA 4
ATOM 6421 C C . TYR A 1 19 ? 20.488 -28.530 2.429 1.00 0.00 46 TYR A C 4
ATOM 6422 O O . TYR A 1 19 ? 21.330 -28.942 1.637 1.00 0.00 46 TYR A O 4
ATOM 6440 N N . SER A 1 20 ? 20.771 -28.286 3.710 1.00 0.00 47 SER A N 4
ATOM 6441 C CA . SER A 1 20 ? 22.101 -28.443 4.265 1.00 0.00 47 SER A CA 4
ATOM 6442 C C . SER A 1 20 ? 22.308 -29.872 4.750 1.00 0.00 47 SER A C 4
ATOM 6443 O O . SER A 1 20 ? 23.324 -30.491 4.445 1.00 0.00 47 SER A O 4
ATOM 6451 N N . LYS A 1 21 ? 21.352 -30.412 5.510 1.00 0.00 48 LYS A N 4
ATOM 6452 C CA . LYS A 1 21 ? 21.474 -31.750 6.055 1.00 0.00 48 LYS A CA 4
ATOM 6453 C C . LYS A 1 21 ? 21.426 -32.819 4.964 1.00 0.00 48 LYS A C 4
ATOM 6454 O O . LYS A 1 21 ? 21.740 -33.979 5.216 1.00 0.00 48 LYS A O 4
ATOM 6473 N N . ILE A 1 22 ? 21.047 -32.427 3.748 1.00 0.00 49 ILE A N 4
ATOM 6474 C CA . ILE A 1 22 ? 21.006 -33.342 2.616 1.00 0.00 49 ILE A CA 4
ATOM 6475 C C . ILE A 1 22 ? 22.374 -33.397 1.934 1.00 0.00 49 ILE A C 4
ATOM 6476 O O . ILE A 1 22 ? 22.650 -34.321 1.173 1.00 0.00 49 ILE A O 4
ATOM 6492 N N . GLN A 1 23 ? 23.247 -32.420 2.203 1.00 0.00 50 GLN A N 4
ATOM 6493 C CA . GLN A 1 23 ? 24.628 -32.452 1.738 1.00 0.00 50 GLN A CA 4
ATOM 6494 C C . GLN A 1 23 ? 25.560 -33.021 2.806 1.00 0.00 50 GLN A C 4
ATOM 6495 O O . GLN A 1 23 ? 26.765 -33.115 2.587 1.00 0.00 50 GLN A O 4
ATOM 6509 N N . ALA A 1 24 ? 25.000 -33.407 3.950 1.00 0.00 51 ALA A N 4
ATOM 6510 C CA . ALA A 1 24 ? 25.713 -34.164 4.967 1.00 0.00 51 ALA A CA 4
ATOM 6511 C C . ALA A 1 24 ? 25.416 -35.652 4.800 1.00 0.00 51 ALA A C 4
ATOM 6512 O O . ALA A 1 24 ? 26.327 -36.477 4.839 1.00 0.00 51 ALA A O 4
ATOM 6519 N N . ILE A 1 25 ? 24.135 -36.004 4.612 1.00 0.00 52 ILE A N 4
ATOM 6520 C CA . ILE A 1 25 ? 23.724 -37.398 4.481 1.00 0.00 52 ILE A CA 4
ATOM 6521 C C . ILE A 1 25 ? 24.169 -37.955 3.126 1.00 0.00 52 ILE A C 4
ATOM 6522 O O . ILE A 1 25 ? 24.094 -39.160 2.890 1.00 0.00 52 ILE A O 4
ATOM 6538 N N . HIS A 1 26 ? 24.646 -37.081 2.233 1.00 0.00 53 HIS A N 4
ATOM 6539 C CA . HIS A 1 26 ? 25.136 -37.502 0.929 1.00 0.00 53 HIS A CA 4
ATOM 6540 C C . HIS A 1 26 ? 26.663 -37.560 0.896 1.00 0.00 53 HIS A C 4
ATOM 6541 O O . HIS A 1 26 ? 27.240 -37.844 -0.152 1.00 0.00 53 HIS A O 4
ATOM 6555 N N . LEU A 1 27 ? 27.332 -37.310 2.030 1.00 0.00 54 LEU A N 4
ATOM 6556 C CA . LEU A 1 27 ? 28.777 -37.438 2.130 1.00 0.00 54 LEU A CA 4
ATOM 6557 C C . LEU A 1 27 ? 29.166 -38.262 3.357 1.00 0.00 54 LEU A C 4
ATOM 6558 O O . LEU A 1 27 ? 30.351 -38.430 3.636 1.00 0.00 54 LEU A O 4
ATOM 6574 N N . GLY A 1 28 ? 28.180 -38.786 4.090 1.00 0.00 55 GLY A N 4
ATOM 6575 C CA . GLY A 1 28 ? 28.425 -39.660 5.227 1.00 0.00 55 GLY A CA 4
ATOM 6576 C C . GLY A 1 28 ? 29.102 -38.944 6.395 1.00 0.00 55 GLY A C 4
ATOM 6577 O O . GLY A 1 28 ? 29.618 -39.611 7.292 1.00 0.00 55 GLY A O 4
ATOM 6581 N N . HIS A 1 29 ? 29.116 -37.606 6.404 1.00 0.00 56 HIS A N 4
ATOM 6582 C CA . HIS A 1 29 ? 29.780 -36.857 7.463 1.00 0.00 56 HIS A CA 4
ATOM 6583 C C . HIS A 1 29 ? 29.211 -35.443 7.585 1.00 0.00 56 HIS A C 4
ATOM 6584 O O . HIS A 1 29 ? 28.632 -34.923 6.630 1.00 0.00 56 HIS A O 4
ATOM 6598 N N . PRO A 1 30 ? 29.370 -34.808 8.757 1.00 0.00 57 PRO A N 4
ATOM 6599 C CA . PRO A 1 30 ? 28.872 -33.471 9.034 1.00 0.00 57 PRO A CA 4
ATOM 6600 C C . PRO A 1 30 ? 29.494 -32.394 8.147 1.00 0.00 57 PRO A C 4
ATOM 6601 O O . PRO A 1 30 ? 30.587 -32.570 7.612 1.00 0.00 57 PRO A O 4
ATOM 6612 N N . ILE A 1 31 ? 28.783 -31.271 8.004 1.00 0.00 58 ILE A N 4
ATOM 6613 C CA . ILE A 1 31 ? 29.238 -30.113 7.242 1.00 0.00 58 ILE A CA 4
ATOM 6614 C C . ILE A 1 31 ? 28.963 -28.829 8.021 1.00 0.00 58 ILE A C 4
ATOM 6615 O O . ILE A 1 31 ? 28.085 -28.786 8.883 1.00 0.00 58 ILE A O 4
ATOM 6631 N N . TYR A 1 32 ? 29.729 -27.779 7.714 1.00 0.00 59 TYR A N 4
ATOM 6632 C CA . TYR A 1 32 ? 29.741 -26.548 8.491 1.00 0.00 59 TYR A CA 4
ATOM 6633 C C . TYR A 1 32 ? 29.029 -25.397 7.783 1.00 0.00 59 TYR A C 4
ATOM 6634 O O . TYR A 1 32 ? 29.558 -24.813 6.838 1.00 0.00 59 TYR A O 4
ATOM 6652 N N . LEU A 1 33 ? 27.820 -25.070 8.244 1.00 0.00 60 LEU A N 4
ATOM 6653 C CA . LEU A 1 33 ? 27.065 -23.935 7.741 1.00 0.00 60 LEU A CA 4
ATOM 6654 C C . LEU A 1 33 ? 27.571 -22.662 8.427 1.00 0.00 60 LEU A C 4
ATOM 6655 O O . LEU A 1 33 ? 27.318 -22.464 9.615 1.00 0.00 60 LEU A O 4
ATOM 6671 N N . LEU A 1 34 ? 28.286 -21.815 7.685 1.00 0.00 61 LEU A N 4
ATOM 6672 C CA . LEU A 1 34 ? 28.928 -20.615 8.210 1.00 0.00 61 LEU A CA 4
ATOM 6673 C C . LEU A 1 34 ? 28.297 -19.344 7.641 1.00 0.00 61 LEU A C 4
ATOM 6674 O O . LEU A 1 34 ? 27.658 -19.391 6.592 1.00 0.00 61 LEU A O 4
ATOM 6690 N N . PRO A 1 35 ? 28.465 -18.199 8.313 1.00 0.00 62 PRO A N 4
ATOM 6691 C CA . PRO A 1 35 ? 28.105 -16.895 7.775 1.00 0.00 62 PRO A CA 4
ATOM 6692 C C . PRO A 1 35 ? 29.043 -16.543 6.619 1.00 0.00 62 PRO A C 4
ATOM 6693 O O . PRO A 1 35 ? 30.197 -16.970 6.605 1.00 0.00 62 PRO A O 4
ATOM 6704 N N . PHE A 1 36 ? 28.565 -15.764 5.645 1.00 0.00 63 PHE A N 4
ATOM 6705 C CA . PHE A 1 36 ? 29.361 -15.468 4.459 1.00 0.00 63 PHE A CA 4
ATOM 6706 C C . PHE A 1 36 ? 30.322 -14.296 4.667 1.00 0.00 63 PHE A C 4
ATOM 6707 O O . PHE A 1 36 ? 29.903 -13.140 4.673 1.00 0.00 63 PHE A O 4
ATOM 6724 N N . GLY A 1 37 ? 31.614 -14.599 4.835 1.00 0.00 64 GLY A N 4
ATOM 6725 C CA . GLY A 1 37 ? 32.664 -13.588 4.887 1.00 0.00 64 GLY A CA 4
ATOM 6726 C C . GLY A 1 37 ? 32.541 -12.644 6.081 1.00 0.00 64 GLY A C 4
ATOM 6727 O O . GLY A 1 37 ? 33.129 -11.561 6.064 1.00 0.00 64 GLY A O 4
ATOM 6731 N N . SER A 1 38 ? 31.787 -13.038 7.110 1.00 0.00 65 SER A N 4
ATOM 6732 C CA . SER A 1 38 ? 31.501 -12.181 8.254 1.00 0.00 65 SER A CA 4
ATOM 6733 C C . SER A 1 38 ? 31.665 -12.950 9.560 1.00 0.00 65 SER A C 4
ATOM 6734 O O . SER A 1 38 ? 30.811 -13.762 9.921 1.00 0.00 65 SER A O 4
ATOM 6742 N N . ASN A 1 39 ? 32.769 -12.688 10.269 1.00 0.00 66 ASN A N 4
ATOM 6743 C CA . ASN A 1 39 ? 33.112 -13.374 11.507 1.00 0.00 66 ASN A CA 4
ATOM 6744 C C . ASN A 1 39 ? 32.096 -13.089 12.615 1.00 0.00 66 ASN A C 4
ATOM 6745 O O . ASN A 1 39 ? 32.088 -12.011 13.208 1.00 0.00 66 ASN A O 4
ATOM 6756 N N . GLU A 1 40 ? 31.238 -14.075 12.886 1.00 0.00 67 GLU A N 4
ATOM 6757 C CA . GLU A 1 40 ? 30.232 -14.041 13.945 1.00 0.00 67 GLU A CA 4
ATOM 6758 C C . GLU A 1 40 ? 29.161 -12.964 13.737 1.00 0.00 67 GLU A C 4
ATOM 6759 O O . GLU A 1 40 ? 28.636 -12.406 14.704 1.00 0.00 67 GLU A O 4
ATOM 6771 N N . ASN A 1 41 ? 28.833 -12.670 12.476 1.00 0.00 68 ASN A N 4
ATOM 6772 C CA . ASN A 1 41 ? 27.700 -11.822 12.134 1.00 0.00 68 ASN A CA 4
ATOM 6773 C C . ASN A 1 41 ? 27.124 -12.264 10.792 1.00 0.00 68 ASN A C 4
ATOM 6774 O O . ASN A 1 41 ? 27.703 -11.991 9.743 1.00 0.00 68 ASN A O 4
ATOM 6785 N N . TRP A 1 42 ? 25.976 -12.952 10.815 1.00 0.00 69 TRP A N 4
ATOM 6786 C CA . TRP A 1 42 ? 25.353 -13.511 9.618 1.00 0.00 69 TRP A CA 4
ATOM 6787 C C . TRP A 1 42 ? 24.710 -12.444 8.730 1.00 0.00 69 TRP A C 4
ATOM 6788 O O . TRP A 1 42 ? 23.796 -12.749 7.966 1.00 0.00 69 TRP A O 4
ATOM 6809 N N . SER A 1 43 ? 25.170 -11.190 8.808 1.00 0.00 70 SER A N 4
ATOM 6810 C CA . SER A 1 43 ? 24.480 -10.098 8.135 1.00 0.00 70 SER A CA 4
ATOM 6811 C C . SER A 1 43 ? 24.948 -9.902 6.690 1.00 0.00 70 SER A C 4
ATOM 6812 O O . SER A 1 43 ? 24.821 -8.806 6.143 1.00 0.00 70 SER A O 4
ATOM 6820 N N . ARG A 1 44 ? 25.482 -10.959 6.064 1.00 0.00 71 ARG A N 4
ATOM 6821 C CA . ARG A 1 44 ? 25.810 -10.957 4.640 1.00 0.00 71 ARG A CA 4
ATOM 6822 C C . ARG A 1 44 ? 25.478 -12.302 3.996 1.00 0.00 71 ARG A C 4
ATOM 6823 O O . ARG A 1 44 ? 26.063 -12.663 2.975 1.00 0.00 71 ARG A O 4
ATOM 6844 N N . GLY A 1 45 ? 24.539 -13.053 4.577 1.00 0.00 72 GLY A N 4
ATOM 6845 C CA . GLY A 1 45 ? 24.137 -14.350 4.055 1.00 0.00 72 GLY A CA 4
ATOM 6846 C C . GLY A 1 45 ? 24.924 -15.491 4.699 1.00 0.00 72 GLY A C 4
ATOM 6847 O O . GLY A 1 45 ? 25.686 -15.272 5.640 1.00 0.00 72 GLY A O 4
ATOM 6851 N N . MET A 1 46 ? 24.729 -16.706 4.184 1.00 0.00 73 MET A N 4
ATOM 6852 C CA . MET A 1 46 ? 25.341 -17.911 4.721 1.00 0.00 73 MET A CA 4
ATOM 6853 C C . MET A 1 46 ? 25.904 -18.796 3.610 1.00 0.00 73 MET A C 4
ATOM 6854 O O . MET A 1 46 ? 25.402 -18.810 2.487 1.00 0.00 73 MET A O 4
ATOM 6868 N N . VAL A 1 47 ? 26.962 -19.537 3.939 1.00 0.00 74 VAL A N 4
ATOM 6869 C CA . VAL A 1 47 ? 27.676 -20.406 3.016 1.00 0.00 74 VAL A CA 4
ATOM 6870 C C . VAL A 1 47 ? 27.828 -21.810 3.581 1.00 0.00 74 VAL A C 4
ATOM 6871 O O . VAL A 1 47 ? 28.328 -22.007 4.690 1.00 0.00 74 VAL A O 4
ATOM 6884 N N . LEU A 1 48 ? 27.384 -22.788 2.794 1.00 0.00 75 LEU A N 4
ATOM 6885 C CA . LEU A 1 48 ? 27.481 -24.197 3.112 1.00 0.00 75 LEU A CA 4
ATOM 6886 C C . LEU A 1 48 ? 28.881 -24.707 2.784 1.00 0.00 75 LEU A C 4
ATOM 6887 O O . LEU A 1 48 ? 29.205 -24.862 1.610 1.00 0.00 75 LEU A O 4
ATOM 6903 N N . ALA A 1 49 ? 29.714 -24.967 3.794 1.00 0.00 76 ALA A N 4
ATOM 6904 C CA . ALA A 1 49 ? 31.101 -25.357 3.570 1.00 0.00 76 ALA A CA 4
ATOM 6905 C C . ALA A 1 49 ? 31.467 -26.669 4.258 1.00 0.00 76 ALA A C 4
ATOM 6906 O O . ALA A 1 49 ? 31.319 -26.803 5.471 1.00 0.00 76 ALA A O 4
ATOM 6913 N N . LYS A 1 50 ? 31.946 -27.643 3.477 1.00 0.00 77 LYS A N 4
ATOM 6914 C CA . LYS A 1 50 ? 32.436 -28.911 3.997 1.00 0.00 77 LYS A CA 4
ATOM 6915 C C . LYS A 1 50 ? 33.955 -28.907 4.077 1.00 0.00 77 LYS A C 4
ATOM 6916 O O . LYS A 1 50 ? 34.628 -28.303 3.243 1.00 0.00 77 LYS A O 4
ATOM 6935 N N . LEU A 1 51 ? 34.495 -29.585 5.089 1.00 0.00 78 LEU A N 4
ATOM 6936 C CA . LEU A 1 51 ? 35.935 -29.689 5.272 1.00 0.00 78 LEU A CA 4
ATOM 6937 C C . LEU A 1 51 ? 36.445 -30.911 4.517 1.00 0.00 78 LEU A C 4
ATOM 6938 O O . LEU A 1 51 ? 36.196 -32.046 4.922 1.00 0.00 78 LEU A O 4
ATOM 6954 N N . ASN A 1 52 ? 37.160 -30.676 3.414 1.00 0.00 79 ASN A N 4
ATOM 6955 C CA . ASN A 1 52 ? 37.709 -31.739 2.588 1.00 0.00 79 ASN A CA 4
ATOM 6956 C C . ASN A 1 52 ? 38.841 -32.441 3.337 1.00 0.00 79 ASN A C 4
ATOM 6957 O O . ASN A 1 52 ? 39.942 -31.901 3.449 1.00 0.00 79 ASN A O 4
ATOM 6968 N N . GLN A 1 53 ? 38.570 -33.643 3.849 1.00 0.00 80 GLN A N 4
ATOM 6969 C CA . GLN A 1 53 ? 39.511 -34.394 4.672 1.00 0.00 80 GLN A CA 4
ATOM 6970 C C . GLN A 1 53 ? 40.691 -34.969 3.878 1.00 0.00 80 GLN A C 4
ATOM 6971 O O . GLN A 1 53 ? 41.284 -35.955 4.306 1.00 0.00 80 GLN A O 4
ATOM 6985 N N . THR A 1 54 ? 41.050 -34.374 2.734 1.00 0.00 81 THR A N 4
ATOM 6986 C CA . THR A 1 54 ? 42.239 -34.795 1.998 1.00 0.00 81 THR A CA 4
ATOM 6987 C C . THR A 1 54 ? 43.066 -33.601 1.520 1.00 0.00 81 THR A C 4
ATOM 6988 O O . THR A 1 54 ? 44.122 -33.789 0.917 1.00 0.00 81 THR A O 4
ATOM 6999 N N . THR A 1 55 ? 42.603 -32.380 1.795 1.00 0.00 82 THR A N 4
ATOM 7000 C CA . THR A 1 55 ? 43.352 -31.156 1.518 1.00 0.00 82 THR A CA 4
ATOM 7001 C C . THR A 1 55 ? 43.052 -30.089 2.566 1.00 0.00 82 THR A C 4
ATOM 7002 O O . THR A 1 55 ? 43.209 -28.901 2.296 1.00 0.00 82 THR A O 4
ATOM 7013 N N . ASN A 1 56 ? 42.626 -30.525 3.759 1.00 0.00 83 ASN A N 4
ATOM 7014 C CA . ASN A 1 56 ? 42.209 -29.691 4.883 1.00 0.00 83 ASN A CA 4
ATOM 7015 C C . ASN A 1 56 ? 41.761 -28.288 4.467 1.00 0.00 83 ASN A C 4
ATOM 7016 O O . ASN A 1 56 ? 42.293 -27.295 4.967 1.00 0.00 83 ASN A O 4
ATOM 7027 N N . LYS A 1 57 ? 40.786 -28.196 3.554 1.00 0.00 84 LYS A N 4
ATOM 7028 C CA . LYS A 1 57 ? 40.265 -26.919 3.085 1.00 0.00 84 LYS A CA 4
ATOM 7029 C C . LYS A 1 57 ? 38.741 -26.920 3.020 1.00 0.00 84 LYS A C 4
ATOM 7030 O O . LYS A 1 57 ? 38.129 -27.933 2.682 1.00 0.00 84 LYS A O 4
ATOM 7049 N N . THR A 1 58 ? 38.137 -25.778 3.346 1.00 0.00 85 THR A N 4
ATOM 7050 C CA . THR A 1 58 ? 36.692 -25.604 3.299 1.00 0.00 85 THR A CA 4
ATOM 7051 C C . THR A 1 58 ? 36.219 -25.504 1.848 1.00 0.00 85 THR A C 4
ATOM 7052 O O . THR A 1 58 ? 36.393 -24.477 1.195 1.00 0.00 85 THR A O 4
ATOM 7063 N N . GLU A 1 59 ? 35.619 -26.585 1.345 1.00 0.00 86 GLU A N 4
ATOM 7064 C CA . GLU A 1 59 ? 35.080 -26.656 -0.003 1.00 0.00 86 GLU A CA 4
ATOM 7065 C C . GLU A 1 59 ? 33.674 -26.060 -0.016 1.00 0.00 86 GLU A C 4
ATOM 7066 O O . GLU A 1 59 ? 32.727 -26.681 0.463 1.00 0.00 86 GLU A O 4
ATOM 7078 N N . LEU A 1 60 ? 33.542 -24.851 -0.568 1.00 0.00 87 LEU A N 4
ATOM 7079 C CA . LEU A 1 60 ? 32.282 -24.128 -0.611 1.00 0.00 87 LEU A CA 4
ATOM 7080 C C . LEU A 1 60 ? 31.279 -24.880 -1.487 1.00 0.00 87 LEU A C 4
ATOM 7081 O O . LEU A 1 60 ? 31.530 -25.092 -2.674 1.00 0.00 87 LEU A O 4
ATOM 7097 N N . ILE A 1 61 ? 30.150 -25.290 -0.909 1.00 0.00 88 ILE A N 4
ATOM 7098 C CA . ILE A 1 61 ? 29.134 -26.066 -1.613 1.00 0.00 88 ILE A CA 4
ATOM 7099 C C . ILE A 1 61 ? 28.066 -25.144 -2.208 1.00 0.00 88 ILE A C 4
ATOM 7100 O O . ILE A 1 61 ? 27.776 -25.224 -3.403 1.00 0.00 88 ILE A O 4
ATOM 7116 N N . HIS A 1 62 ? 27.481 -24.269 -1.380 1.00 0.00 89 HIS A N 4
ATOM 7117 C CA . HIS A 1 62 ? 26.414 -23.346 -1.775 1.00 0.00 89 HIS A CA 4
ATOM 7118 C C . HIS A 1 62 ? 26.565 -21.992 -1.091 1.00 0.00 89 HIS A C 4
ATOM 7119 O O . HIS A 1 62 ? 26.976 -21.926 0.067 1.00 0.00 89 HIS A O 4
ATOM 7133 N N . GLN A 1 63 ? 26.226 -20.917 -1.811 1.00 0.00 90 GLN A N 4
ATOM 7134 C CA . GLN A 1 63 ? 26.267 -19.561 -1.282 1.00 0.00 90 GLN A CA 4
ATOM 7135 C C . GLN A 1 63 ? 24.878 -18.920 -1.315 1.00 0.00 90 GLN A C 4
ATOM 7136 O O . GLN A 1 63 ? 24.399 -18.520 -2.377 1.00 0.00 90 GLN A O 4
ATOM 7150 N N . TRP A 1 64 ? 24.236 -18.823 -0.149 1.00 0.00 91 TRP A N 4
ATOM 7151 C CA . TRP A 1 64 ? 22.957 -18.145 -0.007 1.00 0.00 91 TRP A CA 4
ATOM 7152 C C . TRP A 1 64 ? 23.194 -16.706 0.439 1.00 0.00 91 TRP A C 4
ATOM 7153 O O . TRP A 1 64 ? 23.507 -16.462 1.603 1.00 0.00 91 TRP A O 4
ATOM 7174 N N . GLN A 1 65 ? 23.047 -15.751 -0.483 1.00 0.00 92 GLN A N 4
ATOM 7175 C CA . GLN A 1 65 ? 23.332 -14.351 -0.206 1.00 0.00 92 GLN A CA 4
ATOM 7176 C C . GLN A 1 65 ? 22.231 -13.442 -0.755 1.00 0.00 92 GLN A C 4
ATOM 7177 O O . GLN A 1 65 ? 22.125 -13.187 -1.956 1.00 0.00 92 GLN A O 4
ATOM 7191 N N . TRP A 1 66 ? 21.401 -12.954 0.161 1.00 0.00 93 TRP A N 4
ATOM 7192 C CA . TRP A 1 66 ? 20.343 -11.991 -0.107 1.00 0.00 93 TRP A CA 4
ATOM 7193 C C . TRP A 1 66 ? 20.936 -10.589 -0.236 1.00 0.00 93 TRP A C 4
ATOM 7194 O O . TRP A 1 66 ? 21.304 -9.973 0.763 1.00 0.00 93 TRP A O 4
ATOM 7215 N N . SER A 1 67 ? 21.031 -10.091 -1.471 1.00 0.00 94 SER A N 4
ATOM 7216 C CA . SER A 1 67 ? 21.561 -8.766 -1.771 1.00 0.00 94 SER A CA 4
ATOM 7217 C C . SER A 1 67 ? 20.544 -7.672 -1.438 1.00 0.00 94 SER A C 4
ATOM 7218 O O . SER A 1 67 ? 20.185 -6.852 -2.284 1.00 0.00 94 SER A O 4
ATOM 7226 N N . SER A 1 68 ? 20.079 -7.666 -0.186 1.00 0.00 95 SER A N 4
ATOM 7227 C CA . SER A 1 68 ? 19.153 -6.676 0.335 1.00 0.00 95 SER A CA 4
ATOM 7228 C C . SER A 1 68 ? 19.624 -6.226 1.713 1.00 0.00 95 SER A C 4
ATOM 7229 O O . SER A 1 68 ? 19.385 -6.905 2.709 1.00 0.00 95 SER A O 4
ATOM 7237 N N . ASN A 1 69 ? 20.300 -5.077 1.766 1.00 0.00 96 ASN A N 4
ATOM 7238 C CA . ASN A 1 69 ? 20.902 -4.571 2.990 1.00 0.00 96 ASN A CA 4
ATOM 7239 C C . ASN A 1 69 ? 19.890 -3.839 3.873 1.00 0.00 96 ASN A C 4
ATOM 7240 O O . ASN A 1 69 ? 20.098 -2.682 4.237 1.00 0.00 96 ASN A O 4
ATOM 7251 N N . SER A 1 70 ? 18.784 -4.509 4.221 1.00 0.00 97 SER A N 4
ATOM 7252 C CA . SER A 1 70 ? 17.800 -3.960 5.145 1.00 0.00 97 SER A CA 4
ATOM 7253 C C . SER A 1 70 ? 17.358 -5.010 6.163 1.00 0.00 97 SER A C 4
ATOM 7254 O O . SER A 1 70 ? 16.268 -4.916 6.718 1.00 0.00 97 SER A O 4
ATOM 7262 N N . TRP A 1 71 ? 18.202 -6.016 6.418 1.00 0.00 98 TRP A N 4
ATOM 7263 C CA . TRP A 1 71 ? 17.910 -7.056 7.388 1.00 0.00 98 TRP A CA 4
ATOM 7264 C C . TRP A 1 71 ? 19.164 -7.466 8.144 1.00 0.00 98 TRP A C 4
ATOM 7265 O O . TRP A 1 71 ? 20.009 -8.183 7.606 1.00 0.00 98 TRP A O 4
ATOM 7286 N N . ASN A 1 72 ? 19.294 -7.017 9.394 1.00 0.00 99 ASN A N 4
ATOM 7287 C CA . ASN A 1 72 ? 20.397 -7.425 10.249 1.00 0.00 99 ASN A CA 4
ATOM 7288 C C . ASN A 1 72 ? 20.101 -8.809 10.824 1.00 0.00 99 ASN A C 4
ATOM 7289 O O . ASN A 1 72 ? 19.288 -8.944 11.733 1.00 0.00 99 ASN A O 4
ATOM 7300 N N . ILE A 1 73 ? 20.760 -9.842 10.289 1.00 0.00 100 ILE A N 4
ATOM 7301 C CA . ILE A 1 73 ? 20.556 -11.218 10.718 1.00 0.00 100 ILE A CA 4
ATOM 7302 C C . ILE A 1 73 ? 21.262 -11.476 12.048 1.00 0.00 100 ILE A C 4
ATOM 7303 O O . ILE A 1 73 ? 22.486 -11.611 12.080 1.00 0.00 100 ILE A O 4
ATOM 7319 N N . ASN A 1 74 ? 20.508 -11.545 13.152 1.00 0.00 101 ASN A N 4
ATOM 7320 C CA . ASN A 1 74 ? 21.071 -11.770 14.477 1.00 0.00 101 ASN A CA 4
ATOM 7321 C C . ASN A 1 74 ? 20.743 -13.177 14.988 1.00 0.00 101 ASN A C 4
ATOM 7322 O O . ASN A 1 74 ? 19.615 -13.448 15.401 1.00 0.00 101 ASN A O 4
ATOM 7333 N N . TRP A 1 75 ? 21.734 -14.070 14.955 1.00 0.00 102 TRP A N 4
ATOM 7334 C CA . TRP A 1 75 ? 21.607 -15.432 15.463 1.00 0.00 102 TRP A CA 4
ATOM 7335 C C . TRP A 1 75 ? 21.742 -15.450 16.980 1.00 0.00 102 TRP A C 4
ATOM 7336 O O . TRP A 1 75 ? 22.849 -15.321 17.508 1.00 0.00 102 TRP A O 4
ATOM 7357 N N . LYS A 1 76 ? 20.618 -15.609 17.688 1.00 0.00 103 LYS A N 4
ATOM 7358 C CA . LYS A 1 76 ? 20.611 -15.693 19.147 1.00 0.00 103 LYS A CA 4
ATOM 7359 C C . LYS A 1 76 ? 20.491 -17.146 19.603 1.00 0.00 103 LYS A C 4
ATOM 7360 O O . LYS A 1 76 ? 19.588 -17.491 20.362 1.00 0.00 103 LYS A O 4
ATOM 7379 N N . GLY A 1 77 ? 21.407 -17.999 19.141 1.00 0.00 104 GLY A N 4
ATOM 7380 C CA . GLY A 1 77 ? 21.461 -19.391 19.555 1.00 0.00 104 GLY A CA 4
ATOM 7381 C C . GLY A 1 77 ? 22.203 -19.536 20.882 1.00 0.00 104 GLY A C 4
ATOM 7382 O O . GLY A 1 77 ? 22.891 -18.614 21.320 1.00 0.00 104 GLY A O 4
ATOM 7386 N N . VAL A 1 78 ? 22.067 -20.697 21.527 1.00 0.00 105 VAL A N 4
ATOM 7387 C CA . VAL A 1 78 ? 22.755 -20.987 22.783 1.00 0.00 105 VAL A CA 4
ATOM 7388 C C . VAL A 1 78 ? 24.200 -21.429 22.515 1.00 0.00 105 VAL A C 4
ATOM 7389 O O . VAL A 1 78 ? 24.816 -22.135 23.309 1.00 0.00 105 VAL A O 4
ATOM 7402 N N . ASP A 1 79 ? 24.741 -20.998 21.372 1.00 0.00 106 ASP A N 4
ATOM 7403 C CA . ASP A 1 79 ? 26.067 -21.352 20.891 1.00 0.00 106 ASP A CA 4
ATOM 7404 C C . ASP A 1 79 ? 26.821 -20.082 20.507 1.00 0.00 106 ASP A C 4
ATOM 7405 O O . ASP A 1 79 ? 26.536 -19.481 19.471 1.00 0.00 106 ASP A O 4
ATOM 7414 N N . SER A 1 80 ? 27.785 -19.668 21.337 1.00 0.00 107 SER A N 4
ATOM 7415 C CA . SER A 1 80 ? 28.606 -18.494 21.061 1.00 0.00 107 SER A CA 4
ATOM 7416 C C . SER A 1 80 ? 29.641 -18.781 19.974 1.00 0.00 107 SER A C 4
ATOM 7417 O O . SER A 1 80 ? 30.727 -18.199 19.968 1.00 0.00 107 SER A O 4
ATOM 7425 N N . ASN A 1 81 ? 29.301 -19.685 19.047 1.00 0.00 108 ASN A N 4
ATOM 7426 C CA . ASN A 1 81 ? 30.118 -20.056 17.906 1.00 0.00 108 ASN A CA 4
ATOM 7427 C C . ASN A 1 81 ? 29.210 -20.130 16.682 1.00 0.00 108 ASN A C 4
ATOM 7428 O O . ASN A 1 81 ? 28.448 -21.084 16.537 1.00 0.00 108 ASN A O 4
ATOM 7439 N N . HIS A 1 82 ? 29.287 -19.129 15.801 1.00 0.00 109 HIS A N 4
ATOM 7440 C CA . HIS A 1 82 ? 28.448 -19.052 14.612 1.00 0.00 109 HIS A CA 4
ATOM 7441 C C . HIS A 1 82 ? 28.906 -20.030 13.528 1.00 0.00 109 HIS A C 4
ATOM 7442 O O . HIS A 1 82 ? 29.183 -19.641 12.394 1.00 0.00 109 HIS A O 4
ATOM 7456 N N . ARG A 1 83 ? 28.987 -21.312 13.893 1.00 0.00 110 ARG A N 4
ATOM 7457 C CA . ARG A 1 83 ? 29.278 -22.424 13.007 1.00 0.00 110 ARG A CA 4
ATOM 7458 C C . ARG A 1 83 ? 28.298 -23.538 13.341 1.00 0.00 110 ARG A C 4
ATOM 7459 O O . ARG A 1 83 ? 28.454 -24.220 14.352 1.00 0.00 110 ARG A O 4
ATOM 7480 N N . ILE A 1 84 ? 27.285 -23.722 12.496 1.00 0.00 111 ILE A N 4
ATOM 7481 C CA . ILE A 1 84 ? 26.252 -24.712 12.753 1.00 0.00 111 ILE A CA 4
ATOM 7482 C C . ILE A 1 84 ? 26.725 -26.055 12.212 1.00 0.00 111 ILE A C 4
ATOM 7483 O O . ILE A 1 84 ? 26.715 -26.279 11.002 1.00 0.00 111 ILE A O 4
ATOM 7499 N N . ILE A 1 85 ? 27.145 -26.952 13.108 1.00 0.00 112 ILE A N 4
ATOM 7500 C CA . ILE A 1 85 ? 27.612 -28.274 12.720 1.00 0.00 112 ILE A CA 4
ATOM 7501 C C . ILE A 1 85 ? 26.414 -29.133 12.330 1.00 0.00 112 ILE A C 4
ATOM 7502 O O . ILE A 1 85 ? 25.718 -29.672 13.193 1.00 0.00 112 ILE A O 4
ATOM 7518 N N . ILE A 1 86 ? 26.170 -29.259 11.025 1.00 0.00 113 ILE A N 4
ATOM 7519 C CA . ILE A 1 86 ? 25.066 -30.051 10.515 1.00 0.00 113 ILE A CA 4
ATOM 7520 C C . ILE A 1 86 ? 25.502 -31.508 10.416 1.00 0.00 113 ILE A C 4
ATOM 7521 O O . ILE A 1 86 ? 26.153 -31.901 9.450 1.00 0.00 113 ILE A O 4
ATOM 7537 N N . SER A 1 87 ? 25.140 -32.303 11.426 1.00 0.00 114 SER A N 4
ATOM 7538 C CA . SER A 1 87 ? 25.456 -33.721 11.469 1.00 0.00 114 SER A CA 4
ATOM 7539 C C . SER A 1 87 ? 24.698 -34.472 10.382 1.00 0.00 114 SER A C 4
ATOM 7540 O O . SER A 1 87 ? 23.560 -34.125 10.064 1.00 0.00 114 SER A O 4
ATOM 7548 N N . ASN A 1 88 ? 25.322 -35.504 9.805 1.00 0.00 115 ASN A N 4
ATOM 7549 C CA . ASN A 1 88 ? 24.723 -36.261 8.721 1.00 0.00 115 ASN A CA 4
ATOM 7550 C C . ASN A 1 88 ? 23.660 -37.253 9.205 1.00 0.00 115 ASN A C 4
ATOM 7551 O O . ASN A 1 88 ? 23.441 -38.285 8.572 1.00 0.00 115 ASN A O 4
ATOM 7562 N N . ILE A 1 89 ? 22.991 -36.946 10.322 1.00 0.00 116 ILE A N 4
ATOM 7563 C CA . ILE A 1 89 ? 21.851 -37.708 10.809 1.00 0.00 116 ILE A CA 4
ATOM 7564 C C . ILE A 1 89 ? 20.772 -36.728 11.288 1.00 0.00 116 ILE A C 4
ATOM 7565 O O . ILE A 1 89 ? 21.092 -35.628 11.736 1.00 0.00 116 ILE A O 4
ATOM 7581 N N . PRO A 1 90 ? 19.494 -37.115 11.197 1.00 0.00 117 PRO A N 4
ATOM 7582 C CA . PRO A 1 90 ? 18.361 -36.230 11.412 1.00 0.00 117 PRO A CA 4
ATOM 7583 C C . PRO A 1 90 ? 18.100 -35.877 12.877 1.00 0.00 117 PRO A C 4
ATOM 7584 O O . PRO A 1 90 ? 17.337 -34.945 13.131 1.00 0.00 117 PRO A O 4
ATOM 7595 N N . ASN A 1 91 ? 18.702 -36.582 13.843 1.00 0.00 118 ASN A N 4
ATOM 7596 C CA . ASN A 1 91 ? 18.420 -36.309 15.248 1.00 0.00 118 ASN A CA 4
ATOM 7597 C C . ASN A 1 91 ? 19.674 -36.266 16.124 1.00 0.00 118 ASN A C 4
ATOM 7598 O O . ASN A 1 91 ? 19.607 -36.570 17.314 1.00 0.00 118 ASN A O 4
ATOM 7609 N N . ARG A 1 92 ? 20.824 -35.891 15.550 1.00 0.00 119 ARG A N 4
ATOM 7610 C CA . ARG A 1 92 ? 22.050 -35.671 16.314 1.00 0.00 119 ARG A CA 4
ATOM 7611 C C . ARG A 1 92 ? 22.724 -34.386 15.844 1.00 0.00 119 ARG A C 4
ATOM 7612 O O . ARG A 1 92 ? 23.936 -34.350 15.647 1.00 0.00 119 ARG A O 4
ATOM 7633 N N . ALA A 1 93 ? 21.929 -33.328 15.662 1.00 0.00 120 ALA A N 4
ATOM 7634 C CA . ALA A 1 93 ? 22.408 -32.035 15.195 1.00 0.00 120 ALA A CA 4
ATOM 7635 C C . ALA A 1 93 ? 21.791 -30.914 16.033 1.00 0.00 120 ALA A C 4
ATOM 7636 O O . ALA A 1 93 ? 21.160 -30.004 15.503 1.00 0.00 120 ALA A O 4
ATOM 7643 N N . MET A 1 94 ? 21.975 -30.986 17.355 1.00 0.00 121 MET A N 4
ATOM 7644 C CA . MET A 1 94 ? 21.427 -30.010 18.282 1.00 0.00 121 MET A CA 4
ATOM 7645 C C . MET A 1 94 ? 22.127 -28.659 18.130 1.00 0.00 121 MET A C 4
ATOM 7646 O O . MET A 1 94 ? 23.260 -28.488 18.577 1.00 0.00 121 MET A O 4
ATOM 7660 N N . SER A 1 95 ? 21.433 -27.711 17.492 1.00 0.00 122 SER A N 4
ATOM 7661 C CA . SER A 1 95 ? 21.914 -26.350 17.282 1.00 0.00 122 SER A CA 4
ATOM 7662 C C . SER A 1 95 ? 20.792 -25.366 17.594 1.00 0.00 122 SER A C 4
ATOM 7663 O O . SER A 1 95 ? 20.416 -24.553 16.749 1.00 0.00 122 SER A O 4
ATOM 7671 N N . ASN A 1 96 ? 20.258 -25.450 18.816 1.00 0.00 123 ASN A N 4
ATOM 7672 C CA . ASN A 1 96 ? 19.121 -24.662 19.267 1.00 0.00 123 ASN A CA 4
ATOM 7673 C C . ASN A 1 96 ? 19.396 -23.161 19.149 1.00 0.00 123 ASN A C 4
ATOM 7674 O O . ASN A 1 96 ? 20.139 -22.593 19.950 1.00 0.00 123 ASN A O 4
ATOM 7685 N N . GLY A 1 97 ? 18.800 -22.520 18.144 1.00 0.00 124 GLY A N 4
ATOM 7686 C CA . GLY A 1 97 ? 18.932 -21.090 17.944 1.00 0.00 124 GLY A CA 4
ATOM 7687 C C . GLY A 1 97 ? 17.950 -20.578 16.897 1.00 0.00 124 GLY A C 4
ATOM 7688 O O . GLY A 1 97 ? 17.385 -21.357 16.128 1.00 0.00 124 GLY A O 4
ATOM 7692 N N . LYS A 1 98 ? 17.747 -19.257 16.878 1.00 0.00 125 LYS A N 4
ATOM 7693 C CA . LYS A 1 98 ? 16.814 -18.595 15.976 1.00 0.00 125 LYS A CA 4
ATOM 7694 C C . LYS A 1 98 ? 17.445 -17.343 15.375 1.00 0.00 125 LYS A C 4
ATOM 7695 O O . LYS A 1 98 ? 18.199 -16.646 16.051 1.00 0.00 125 LYS A O 4
ATOM 7714 N N . PHE A 1 99 ? 17.137 -17.061 14.104 1.00 0.00 126 PHE A N 4
ATOM 7715 C CA . PHE A 1 99 ? 17.614 -15.868 13.412 1.00 0.00 126 PHE A CA 4
ATOM 7716 C C . PHE A 1 99 ? 16.613 -14.723 13.566 1.00 0.00 126 PHE A C 4
ATOM 7717 O O . PHE A 1 99 ? 15.530 -14.768 12.986 1.00 0.00 126 PHE A O 4
ATOM 7734 N N . ILE A 1 100 ? 16.975 -13.705 14.348 1.00 0.00 127 ILE A N 4
ATOM 7735 C CA . ILE A 1 100 ? 16.158 -12.515 14.530 1.00 0.00 127 ILE A CA 4
ATOM 7736 C C . ILE A 1 100 ? 16.580 -11.455 13.519 1.00 0.00 127 ILE A C 4
ATOM 7737 O O . ILE A 1 100 ? 17.648 -10.857 13.654 1.00 0.00 127 ILE A O 4
ATOM 7753 N N . LEU A 1 101 ? 15.752 -11.220 12.501 1.00 0.00 128 LEU A N 4
ATOM 7754 C CA . LEU A 1 101 ? 15.997 -10.175 11.521 1.00 0.00 128 LEU A CA 4
ATOM 7755 C C . LEU A 1 101 ? 15.501 -8.838 12.063 1.00 0.00 128 LEU A C 4
ATOM 7756 O O . LEU A 1 101 ? 14.427 -8.772 12.657 1.00 0.00 128 LEU A O 4
ATOM 7772 N N . ASN A 1 102 ? 16.282 -7.775 11.860 1.00 0.00 129 ASN A N 4
ATOM 7773 C CA . ASN A 1 102 ? 15.961 -6.442 12.351 1.00 0.00 129 ASN A CA 4
ATOM 7774 C C . ASN A 1 102 ? 16.199 -5.392 11.262 1.00 0.00 129 ASN A C 4
ATOM 7775 O O . ASN A 1 102 ? 17.342 -5.049 10.966 1.00 0.00 129 ASN A O 4
ATOM 7786 N N . ASN A 1 103 ? 15.117 -4.887 10.665 1.00 0.00 130 ASN A N 4
ATOM 7787 C CA . ASN A 1 103 ? 15.184 -3.824 9.674 1.00 0.00 130 ASN A CA 4
ATOM 7788 C C . ASN A 1 103 ? 15.231 -2.463 10.382 1.00 0.00 130 ASN A C 4
ATOM 7789 O O . ASN A 1 103 ? 14.208 -1.995 10.884 1.00 0.00 130 ASN A O 4
ATOM 7800 N N . LYS A 1 104 ? 16.409 -1.824 10.431 1.00 0.00 131 LYS A N 4
ATOM 7801 C CA . LYS A 1 104 ? 16.609 -0.634 11.253 1.00 0.00 131 LYS A CA 4
ATOM 7802 C C . LYS A 1 104 ? 16.206 0.679 10.570 1.00 0.00 131 LYS A C 4
ATOM 7803 O O . LYS A 1 104 ? 16.721 1.734 10.943 1.00 0.00 131 LYS A O 4
ATOM 7822 N N . ARG A 1 105 ? 15.298 0.648 9.591 1.00 0.00 132 ARG A N 4
ATOM 7823 C CA . ARG A 1 105 ? 14.750 1.878 9.017 1.00 0.00 132 ARG A CA 4
ATOM 7824 C C . ARG A 1 105 ? 13.237 1.806 8.843 1.00 0.00 132 ARG A C 4
ATOM 7825 O O . ARG A 1 105 ? 12.612 2.748 8.360 1.00 0.00 132 ARG A O 4
ATOM 7846 N N . THR A 1 106 ? 12.664 0.677 9.250 1.00 0.00 133 THR A N 4
ATOM 7847 C CA . THR A 1 106 ? 11.228 0.470 9.370 1.00 0.00 133 THR A CA 4
ATOM 7848 C C . THR A 1 106 ? 10.997 -0.555 10.477 1.00 0.00 133 THR A C 4
ATOM 7849 O O . THR A 1 106 ? 10.353 -1.578 10.263 1.00 0.00 133 THR A O 4
ATOM 7860 N N . ASN A 1 107 ? 11.538 -0.246 11.658 1.00 0.00 134 ASN A N 4
ATOM 7861 C CA . ASN A 1 107 ? 11.654 -1.122 12.821 1.00 0.00 134 ASN A CA 4
ATOM 7862 C C . ASN A 1 107 ? 10.689 -2.306 12.780 1.00 0.00 134 ASN A C 4
ATOM 7863 O O . ASN A 1 107 ? 9.592 -2.264 13.338 1.00 0.00 134 ASN A O 4
ATOM 7874 N N . GLU A 1 108 ? 11.129 -3.369 12.101 1.00 0.00 135 GLU A N 4
ATOM 7875 C CA . GLU A 1 108 ? 10.374 -4.605 11.951 1.00 0.00 135 GLU A CA 4
ATOM 7876 C C . GLU A 1 108 ? 11.239 -5.811 12.313 1.00 0.00 135 GLU A C 4
ATOM 7877 O O . GLU A 1 108 ? 12.110 -6.220 11.546 1.00 0.00 135 GLU A O 4
ATOM 7889 N N . LYS A 1 109 ? 10.990 -6.381 13.499 1.00 0.00 136 LYS A N 4
ATOM 7890 C CA . LYS A 1 109 ? 11.676 -7.569 13.985 1.00 0.00 136 LYS A CA 4
ATOM 7891 C C . LYS A 1 109 ? 10.992 -8.829 13.458 1.00 0.00 136 LYS A C 4
ATOM 7892 O O . LYS A 1 109 ? 9.779 -8.974 13.600 1.00 0.00 136 LYS A O 4
ATOM 7911 N N . VAL A 1 110 ? 11.766 -9.735 12.850 1.00 0.00 137 VAL A N 4
ATOM 7912 C CA . VAL A 1 110 ? 11.233 -10.974 12.291 1.00 0.00 137 VAL A CA 4
ATOM 7913 C C . VAL A 1 110 ? 11.991 -12.179 12.843 1.00 0.00 137 VAL A C 4
ATOM 7914 O O . VAL A 1 110 ? 13.124 -12.442 12.446 1.00 0.00 137 VAL A O 4
ATOM 7927 N N . VAL A 1 111 ? 11.368 -12.912 13.765 1.00 0.00 138 VAL A N 4
ATOM 7928 C CA . VAL A 1 111 ? 11.979 -14.068 14.411 1.00 0.00 138 VAL A CA 4
ATOM 7929 C C . VAL A 1 111 ? 11.722 -15.344 13.609 1.00 0.00 138 VAL A C 4
ATOM 7930 O O . VAL A 1 111 ? 10.614 -15.876 13.629 1.00 0.00 138 VAL A O 4
ATOM 7943 N N . VAL A 1 112 ? 12.741 -15.837 12.900 1.00 0.00 139 VAL A N 4
ATOM 7944 C CA . VAL A 1 112 ? 12.654 -17.092 12.157 1.00 0.00 139 VAL A CA 4
ATOM 7945 C C . VAL A 1 112 ? 12.724 -18.274 13.124 1.00 0.00 139 VAL A C 4
ATOM 7946 O O . VAL A 1 112 ? 13.794 -18.606 13.635 1.00 0.00 139 VAL A O 4
ATOM 7959 N N . THR A 1 113 ? 11.574 -18.898 13.374 1.00 0.00 140 THR A N 4
ATOM 7960 C CA . THR A 1 113 ? 11.452 -20.038 14.270 1.00 0.00 140 THR A CA 4
ATOM 7961 C C . THR A 1 113 ? 12.131 -21.278 13.689 1.00 0.00 140 THR A C 4
ATOM 7962 O O . THR A 1 113 ? 11.782 -21.731 12.598 1.00 0.00 140 THR A O 4
ATOM 7973 N N . LEU A 1 114 ? 13.107 -21.819 14.427 1.00 0.00 141 LEU A N 4
ATOM 7974 C CA . LEU A 1 114 ? 13.831 -23.031 14.064 1.00 0.00 141 LEU A CA 4
ATOM 7975 C C . LEU A 1 114 ? 13.949 -23.934 15.293 1.00 0.00 141 LEU A C 4
ATOM 7976 O O . LEU A 1 114 ? 15.047 -24.324 15.686 1.00 0.00 141 LEU A O 4
ATOM 7992 N N . ASN A 1 115 ? 12.808 -24.264 15.902 1.00 0.00 142 ASN A N 4
ATOM 7993 C CA . ASN A 1 115 ? 12.744 -25.085 17.099 1.00 0.00 142 ASN A CA 4
ATOM 7994 C C . ASN A 1 115 ? 12.923 -26.573 16.773 1.00 0.00 142 ASN A C 4
ATOM 7995 O O . ASN A 1 115 ? 12.078 -27.397 17.118 1.00 0.00 142 ASN A O 4
ATOM 8006 N N . ARG A 1 116 ? 14.029 -26.920 16.108 1.00 0.00 143 ARG A N 4
ATOM 8007 C CA . ARG A 1 116 ? 14.345 -28.295 15.749 1.00 0.00 143 ARG A CA 4
ATOM 8008 C C . ARG A 1 116 ? 14.738 -29.080 16.995 1.00 0.00 143 ARG A C 4
ATOM 8009 O O . ARG A 1 116 ? 15.841 -28.922 17.511 1.00 0.00 143 ARG A O 4
ATOM 8030 N N . LEU A 1 117 ? 13.825 -29.929 17.477 1.00 0.00 144 LEU A N 4
ATOM 8031 C CA . LEU A 1 117 ? 14.067 -30.770 18.636 1.00 0.00 144 LEU A CA 4
ATOM 8032 C C . LEU A 1 117 ? 15.134 -31.816 18.309 1.00 0.00 144 LEU A C 4
ATOM 8033 O O . LEU A 1 117 ? 14.863 -32.793 17.611 1.00 0.00 144 LEU A O 4
ATOM 8049 N N . GLY A 1 118 ? 16.353 -31.605 18.814 1.00 0.00 145 GLY A N 4
ATOM 8050 C CA . GLY A 1 118 ? 17.489 -32.482 18.558 1.00 0.00 145 GLY A CA 4
ATOM 8051 C C . GLY A 1 118 ? 17.429 -33.801 19.331 1.00 0.00 145 GLY A C 4
ATOM 8052 O O . GLY A 1 118 ? 18.360 -34.597 19.237 1.00 0.00 145 GLY A O 4
ATOM 8056 N N . ARG A 1 119 ? 16.353 -34.042 20.089 1.00 0.00 146 ARG A N 4
ATOM 8057 C CA . ARG A 1 119 ? 16.192 -35.249 20.896 1.00 0.00 146 ARG A CA 4
ATOM 8058 C C . ARG A 1 119 ? 14.788 -35.818 20.728 1.00 0.00 146 ARG A C 4
ATOM 8059 O O . ARG A 1 119 ? 13.826 -35.288 21.282 1.00 0.00 146 ARG A O 4
ATOM 8080 N N . VAL A 1 120 ? 14.677 -36.902 19.959 1.00 0.00 147 VAL A N 4
ATOM 8081 C CA . VAL A 1 120 ? 13.410 -37.581 19.727 1.00 0.00 147 VAL A CA 4
ATOM 8082 C C . VAL A 1 120 ? 12.873 -38.164 21.032 1.00 0.00 147 VAL A C 4
ATOM 8083 O O . VAL A 1 120 ? 13.622 -38.756 21.808 1.00 0.00 147 VAL A O 4
ATOM 8096 N N . ARG A 1 121 ? 11.568 -37.995 21.273 1.00 0.00 148 ARG A N 4
ATOM 8097 C CA . ARG A 1 121 ? 10.911 -38.489 22.475 1.00 0.00 148 ARG A CA 4
ATOM 8098 C C . ARG A 1 121 ? 10.957 -40.017 22.519 1.00 0.00 148 ARG A C 4
ATOM 8099 O O . ARG A 1 121 ? 10.406 -40.689 21.650 1.00 0.00 148 ARG A O 4
ATOM 8120 N N . VAL A 1 122 ? 11.630 -40.563 23.535 1.00 0.00 149 VAL A N 4
ATOM 8121 C CA . VAL A 1 122 ? 11.764 -42.005 23.713 1.00 0.00 149 VAL A CA 4
ATOM 8122 C C . VAL A 1 122 ? 10.430 -42.619 24.125 1.00 0.00 149 VAL A C 4
ATOM 8123 O O . VAL A 1 122 ? 10.007 -42.485 25.274 1.00 0.00 149 VAL A O 4
ATOM 8136 N N . GLY A 1 123 ? 9.761 -43.293 23.188 1.00 0.00 150 GLY A N 4
ATOM 8137 C CA . GLY A 1 123 ? 8.501 -43.968 23.457 1.00 0.00 150 GLY A CA 4
ATOM 8138 C C . GLY A 1 123 ? 8.029 -44.768 22.247 1.00 0.00 150 GLY A C 4
ATOM 8139 O O . GLY A 1 123 ? 8.412 -44.476 21.112 1.00 0.00 15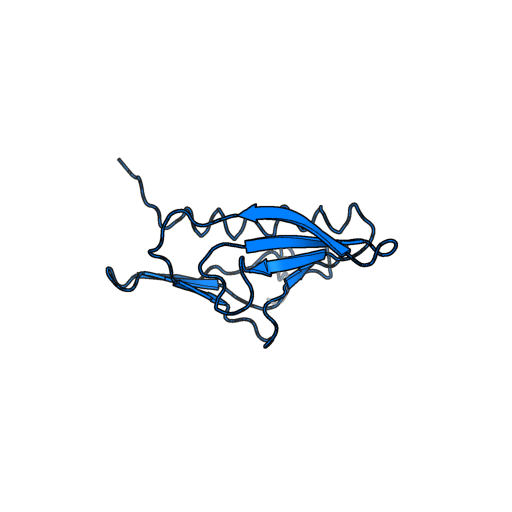0 GLY A O 4
ATOM 8143 N N . GLY A 1 124 ? 7.193 -45.780 22.491 1.00 0.00 151 GLY A N 4
ATOM 8144 C CA . GLY A 1 124 ? 6.660 -46.632 21.437 1.00 0.00 151 GLY A CA 4
ATOM 8145 C C . GLY A 1 124 ? 5.394 -46.055 20.804 1.00 0.00 151 GLY A C 4
ATOM 8146 O O . GLY A 1 124 ? 4.932 -46.567 19.785 1.00 0.00 151 GLY A O 4
ATOM 8150 N N . ASN A 1 125 ? 4.832 -44.998 21.399 1.00 0.00 152 ASN A N 4
ATOM 8151 C CA . ASN A 1 125 ? 3.628 -44.344 20.910 1.00 0.00 152 ASN A CA 4
ATOM 8152 C C . ASN A 1 125 ? 3.809 -42.829 20.945 1.00 0.00 152 ASN A C 4
ATOM 8153 O O . ASN A 1 125 ? 4.209 -42.319 22.014 1.00 0.00 152 ASN A O 4
ATOM 8165 N N . ILE A 1 1 ? 5.983 0.830 -5.544 1.00 0.00 28 ILE A N 5
ATOM 8166 C CA . ILE A 1 1 ? 6.177 -0.626 -5.679 1.00 0.00 28 ILE A CA 5
ATOM 8167 C C . ILE A 1 1 ? 6.473 -1.266 -4.317 1.00 0.00 28 ILE A C 5
ATOM 8168 O O . ILE A 1 1 ? 7.569 -1.141 -3.783 1.00 0.00 28 ILE A O 5
ATOM 8186 N N . GLN A 1 2 ? 5.471 -1.946 -3.754 1.00 0.00 29 GLN A N 5
ATOM 8187 C CA . GLN A 1 2 ? 5.596 -2.611 -2.469 1.00 0.00 29 GLN A CA 5
ATOM 8188 C C . GLN A 1 2 ? 6.538 -3.815 -2.572 1.00 0.00 29 GLN A C 5
ATOM 8189 O O . GLN A 1 2 ? 6.166 -4.858 -3.110 1.00 0.00 29 GLN A O 5
ATOM 8203 N N . ASN A 1 3 ? 7.760 -3.662 -2.057 1.00 0.00 30 ASN A N 5
ATOM 8204 C CA . ASN A 1 3 ? 8.749 -4.732 -2.032 1.00 0.00 30 ASN A CA 5
ATOM 8205 C C . ASN A 1 3 ? 8.584 -5.575 -0.770 1.00 0.00 30 ASN A C 5
ATOM 8206 O O . ASN A 1 3 ? 8.976 -5.150 0.317 1.00 0.00 30 ASN A O 5
ATOM 8217 N N . ASN A 1 4 ? 8.004 -6.774 -0.909 1.00 0.00 31 ASN A N 5
ATOM 8218 C CA . ASN A 1 4 ? 7.840 -7.706 0.198 1.00 0.00 31 ASN A CA 5
ATOM 8219 C C . ASN A 1 4 ? 9.122 -8.516 0.412 1.00 0.00 31 ASN A C 5
ATOM 8220 O O . ASN A 1 4 ? 9.096 -9.747 0.403 1.00 0.00 31 ASN A O 5
ATOM 8231 N N . GLU A 1 5 ? 10.244 -7.820 0.603 1.00 0.00 32 GLU A N 5
ATOM 8232 C CA . GLU A 1 5 ? 11.548 -8.443 0.796 1.00 0.00 32 GLU A CA 5
ATOM 8233 C C . GLU A 1 5 ? 11.710 -9.006 2.212 1.00 0.00 32 GLU A C 5
ATOM 8234 O O . GLU A 1 5 ? 12.829 -9.153 2.697 1.00 0.00 32 GLU A O 5
ATOM 8246 N N . ARG A 1 6 ? 10.601 -9.321 2.875 1.00 0.00 33 ARG A N 5
ATOM 8247 C CA . ARG A 1 6 ? 10.625 -9.849 4.223 1.00 0.00 33 ARG A CA 5
ATOM 8248 C C . ARG A 1 6 ? 10.600 -11.368 4.189 1.00 0.00 33 ARG A C 5
ATOM 8249 O O . ARG A 1 6 ? 11.432 -12.027 4.809 1.00 0.00 33 ARG A O 5
ATOM 8270 N N . GLU A 1 7 ? 9.636 -11.912 3.449 1.00 0.00 34 GLU A N 5
ATOM 8271 C CA . GLU A 1 7 ? 9.455 -13.347 3.315 1.00 0.00 34 GLU A CA 5
ATOM 8272 C C . GLU A 1 7 ? 10.384 -13.922 2.257 1.00 0.00 34 GLU A C 5
ATOM 8273 O O . GLU A 1 7 ? 10.115 -14.970 1.680 1.00 0.00 34 GLU A O 5
ATOM 8285 N N . THR A 1 8 ? 11.487 -13.223 2.013 1.00 0.00 35 THR A N 5
ATOM 8286 C CA . THR A 1 8 ? 12.568 -13.726 1.181 1.00 0.00 35 THR A CA 5
ATOM 8287 C C . THR A 1 8 ? 13.865 -13.770 1.992 1.00 0.00 35 THR A C 5
ATOM 8288 O O . THR A 1 8 ? 14.960 -13.951 1.465 1.00 0.00 35 THR A O 5
ATOM 8299 N N . LEU A 1 9 ? 13.725 -13.610 3.307 1.00 0.00 36 LEU A N 5
ATOM 8300 C CA . LEU A 1 9 ? 14.783 -13.827 4.276 1.00 0.00 36 LEU A CA 5
ATOM 8301 C C . LEU A 1 9 ? 14.283 -14.714 5.406 1.00 0.00 36 LEU A C 5
ATOM 8302 O O . LEU A 1 9 ? 14.868 -14.798 6.481 1.00 0.00 36 LEU A O 5
ATOM 8318 N N . VAL A 1 10 ? 13.180 -15.389 5.136 1.00 0.00 37 VAL A N 5
ATOM 8319 C CA . VAL A 1 10 ? 12.623 -16.402 6.007 1.00 0.00 37 VAL A CA 5
ATOM 8320 C C . VAL A 1 10 ? 12.473 -17.672 5.189 1.00 0.00 37 VAL A C 5
ATOM 8321 O O . VAL A 1 10 ? 12.881 -18.750 5.610 1.00 0.00 37 VAL A O 5
ATOM 8334 N N . ASN A 1 11 ? 11.884 -17.538 3.995 1.00 0.00 38 ASN A N 5
ATOM 8335 C CA . ASN A 1 11 ? 11.796 -18.635 3.048 1.00 0.00 38 ASN A CA 5
ATOM 8336 C C . ASN A 1 11 ? 13.149 -18.912 2.411 1.00 0.00 38 ASN A C 5
ATOM 8337 O O . ASN A 1 11 ? 13.286 -19.863 1.641 1.00 0.00 38 ASN A O 5
ATOM 8348 N N . SER A 1 12 ? 14.151 -18.092 2.735 1.00 0.00 39 SER A N 5
ATOM 8349 C CA . SER A 1 12 ? 15.498 -18.297 2.238 1.00 0.00 39 SER A CA 5
ATOM 8350 C C . SER A 1 12 ? 16.514 -18.435 3.369 1.00 0.00 39 SER A C 5
ATOM 8351 O O . SER A 1 12 ? 17.715 -18.325 3.130 1.00 0.00 39 SER A O 5
ATOM 8359 N N . ILE A 1 13 ? 16.041 -18.685 4.596 1.00 0.00 40 ILE A N 5
ATOM 8360 C CA . ILE A 1 13 ? 16.906 -19.068 5.704 1.00 0.00 40 ILE A CA 5
ATOM 8361 C C . ILE A 1 13 ? 16.350 -20.316 6.389 1.00 0.00 40 ILE A C 5
ATOM 8362 O O . ILE A 1 13 ? 17.082 -21.026 7.073 1.00 0.00 40 ILE A O 5
ATOM 8378 N N . LYS A 1 14 ? 15.056 -20.609 6.203 1.00 0.00 41 LYS A N 5
ATOM 8379 C CA . LYS A 1 14 ? 14.485 -21.877 6.639 1.00 0.00 41 LYS A CA 5
ATOM 8380 C C . LYS A 1 14 ? 14.500 -22.878 5.489 1.00 0.00 41 LYS A C 5
ATOM 8381 O O . LYS A 1 14 ? 13.982 -23.985 5.619 1.00 0.00 41 LYS A O 5
ATOM 8400 N N . THR A 1 15 ? 15.106 -22.481 4.364 1.00 0.00 42 THR A N 5
ATOM 8401 C CA . THR A 1 15 ? 15.353 -23.357 3.227 1.00 0.00 42 THR A CA 5
ATOM 8402 C C . THR A 1 15 ? 16.778 -23.156 2.711 1.00 0.00 42 THR A C 5
ATOM 8403 O O . THR A 1 15 ? 17.105 -23.415 1.557 1.00 0.00 42 THR A O 5
ATOM 8414 N N . ALA A 1 16 ? 17.638 -22.689 3.609 1.00 0.00 43 ALA A N 5
ATOM 8415 C CA . ALA A 1 16 ? 19.074 -22.635 3.385 1.00 0.00 43 ALA A CA 5
ATOM 8416 C C . ALA A 1 16 ? 19.774 -23.478 4.448 1.00 0.00 43 ALA A C 5
ATOM 8417 O O . ALA A 1 16 ? 20.985 -23.402 4.638 1.00 0.00 43 ALA A O 5
ATOM 8424 N N . ILE A 1 17 ? 18.964 -24.293 5.135 1.00 0.00 44 ILE A N 5
ATOM 8425 C CA . ILE A 1 17 ? 19.407 -25.337 6.037 1.00 0.00 44 ILE A CA 5
ATOM 8426 C C . ILE A 1 17 ? 18.732 -26.655 5.655 1.00 0.00 44 ILE A C 5
ATOM 8427 O O . ILE A 1 17 ? 19.142 -27.730 6.086 1.00 0.00 44 ILE A O 5
ATOM 8443 N N . GLN A 1 18 ? 17.686 -26.577 4.823 1.00 0.00 45 GLN A N 5
ATOM 8444 C CA . GLN A 1 18 ? 16.993 -27.757 4.325 1.00 0.00 45 GLN A CA 5
ATOM 8445 C C . GLN A 1 18 ? 17.626 -28.255 3.031 1.00 0.00 45 GLN A C 5
ATOM 8446 O O . GLN A 1 18 ? 17.137 -29.186 2.393 1.00 0.00 45 GLN A O 5
ATOM 8460 N N . TYR A 1 19 ? 18.734 -27.620 2.657 1.00 0.00 46 TYR A N 5
ATOM 8461 C CA . TYR A 1 19 ? 19.596 -28.102 1.596 1.00 0.00 46 TYR A CA 5
ATOM 8462 C C . TYR A 1 19 ? 20.981 -28.327 2.193 1.00 0.00 46 TYR A C 5
ATOM 8463 O O . TYR A 1 19 ? 21.923 -28.706 1.502 1.00 0.00 46 TYR A O 5
ATOM 8481 N N . SER A 1 20 ? 21.097 -28.100 3.503 1.00 0.00 47 SER A N 5
ATOM 8482 C CA . SER A 1 20 ? 22.372 -28.183 4.193 1.00 0.00 47 SER A CA 5
ATOM 8483 C C . SER A 1 20 ? 22.423 -29.325 5.196 1.00 0.00 47 SER A C 5
ATOM 8484 O O . SER A 1 20 ? 23.396 -29.428 5.934 1.00 0.00 47 SER A O 5
ATOM 8492 N N . LYS A 1 21 ? 21.397 -30.184 5.219 1.00 0.00 48 LYS A N 5
ATOM 8493 C CA . LYS A 1 21 ? 21.448 -31.414 5.998 1.00 0.00 48 LYS A CA 5
ATOM 8494 C C . LYS A 1 21 ? 21.394 -32.640 5.102 1.00 0.00 48 LYS A C 5
ATOM 8495 O O . LYS A 1 21 ? 21.462 -33.768 5.583 1.00 0.00 48 LYS A O 5
ATOM 8514 N N . ILE A 1 22 ? 21.286 -32.412 3.794 1.00 0.00 49 ILE A N 5
ATOM 8515 C CA . ILE A 1 22 ? 21.338 -33.491 2.816 1.00 0.00 49 ILE A CA 5
ATOM 8516 C C . ILE A 1 22 ? 22.752 -33.616 2.248 1.00 0.00 49 ILE A C 5
ATOM 8517 O O . ILE A 1 22 ? 23.105 -34.644 1.674 1.00 0.00 49 ILE A O 5
ATOM 8533 N N . GLN A 1 23 ? 23.575 -32.577 2.412 1.00 0.00 50 GLN A N 5
ATOM 8534 C CA . GLN A 1 23 ? 24.986 -32.625 2.063 1.00 0.00 50 GLN A CA 5
ATOM 8535 C C . GLN A 1 23 ? 25.835 -33.134 3.226 1.00 0.00 50 GLN A C 5
ATOM 8536 O O . GLN A 1 23 ? 27.046 -33.258 3.099 1.00 0.00 50 GLN A O 5
ATOM 8550 N N . ALA A 1 24 ? 25.196 -33.438 4.355 1.00 0.00 51 ALA A N 5
ATOM 8551 C CA . ALA A 1 24 ? 25.819 -34.129 5.471 1.00 0.00 51 ALA A CA 5
ATOM 8552 C C . ALA A 1 24 ? 25.500 -35.621 5.437 1.00 0.00 51 ALA A C 5
ATOM 8553 O O . ALA A 1 24 ? 26.409 -36.449 5.496 1.00 0.00 51 ALA A O 5
ATOM 8560 N N . ILE A 1 25 ? 24.210 -35.971 5.342 1.00 0.00 52 ILE A N 5
ATOM 8561 C CA . ILE A 1 25 ? 23.773 -37.363 5.404 1.00 0.00 52 ILE A CA 5
ATOM 8562 C C . ILE A 1 25 ? 24.228 -38.118 4.149 1.00 0.00 52 ILE A C 5
ATOM 8563 O O . ILE A 1 25 ? 24.147 -39.344 4.092 1.00 0.00 52 ILE A O 5
ATOM 8579 N N . HIS A 1 26 ? 24.717 -37.390 3.141 1.00 0.00 53 HIS A N 5
ATOM 8580 C CA . HIS A 1 26 ? 25.192 -38.001 1.912 1.00 0.00 53 HIS A CA 5
ATOM 8581 C C . HIS A 1 26 ? 26.719 -38.090 1.871 1.00 0.00 53 HIS A C 5
ATOM 8582 O O . HIS A 1 26 ? 27.275 -38.535 0.869 1.00 0.00 53 HIS A O 5
ATOM 8596 N N . LEU A 1 27 ? 27.407 -37.687 2.950 1.00 0.00 54 LEU A N 5
ATOM 8597 C CA . LEU A 1 27 ? 28.851 -37.828 3.047 1.00 0.00 54 LEU A CA 5
ATOM 8598 C C . LEU A 1 27 ? 29.253 -38.518 4.349 1.00 0.00 54 LEU A C 5
ATOM 8599 O O . LEU A 1 27 ? 30.440 -38.692 4.613 1.00 0.00 54 LEU A O 5
ATOM 8615 N N . GLY A 1 28 ? 28.272 -38.923 5.161 1.00 0.00 55 GLY A N 5
ATOM 8616 C CA . GLY A 1 28 ? 28.523 -39.675 6.379 1.00 0.00 55 GLY A CA 5
ATOM 8617 C C . GLY A 1 28 ? 29.261 -38.852 7.437 1.00 0.00 55 GLY A C 5
ATOM 8618 O O . GLY A 1 28 ? 29.822 -39.423 8.373 1.00 0.00 55 GLY A O 5
ATOM 8622 N N . HIS A 1 29 ? 29.270 -37.521 7.307 1.00 0.00 56 HIS A N 5
ATOM 8623 C CA . HIS A 1 29 ? 29.973 -36.654 8.240 1.00 0.00 56 HIS A CA 5
ATOM 8624 C C . HIS A 1 29 ? 29.320 -35.272 8.273 1.00 0.00 56 HIS A C 5
ATOM 8625 O O . HIS A 1 29 ? 28.697 -34.862 7.294 1.00 0.00 56 HIS A O 5
ATOM 8639 N N . PRO A 1 30 ? 29.446 -34.544 9.391 1.00 0.00 57 PRO A N 5
ATOM 8640 C CA . PRO A 1 30 ? 28.824 -33.243 9.570 1.00 0.00 57 PRO A CA 5
ATOM 8641 C C . PRO A 1 30 ? 29.467 -32.173 8.690 1.00 0.00 57 PRO A C 5
ATOM 8642 O O . PRO A 1 30 ? 30.598 -32.327 8.227 1.00 0.00 57 PRO A O 5
ATOM 8653 N N . ILE A 1 31 ? 28.723 -31.087 8.473 1.00 0.00 58 ILE A N 5
ATOM 8654 C CA . ILE A 1 31 ? 29.159 -29.937 7.696 1.00 0.00 58 ILE A CA 5
ATOM 8655 C C . ILE A 1 31 ? 28.787 -28.653 8.434 1.00 0.00 58 ILE A C 5
ATOM 8656 O O . ILE A 1 31 ? 27.900 -28.656 9.290 1.00 0.00 58 ILE A O 5
ATOM 8672 N N . TYR A 1 32 ? 29.475 -27.561 8.101 1.00 0.00 59 TYR A N 5
ATOM 8673 C CA . TYR A 1 32 ? 29.382 -26.325 8.864 1.00 0.00 59 TYR A CA 5
ATOM 8674 C C . TYR A 1 32 ? 28.837 -25.168 8.029 1.00 0.00 59 TYR A C 5
ATOM 8675 O O . TYR A 1 32 ? 29.514 -24.653 7.140 1.00 0.00 59 TYR A O 5
ATOM 8693 N N . LEU A 1 33 ? 27.599 -24.761 8.321 1.00 0.00 60 LEU A N 5
ATOM 8694 C CA . LEU A 1 33 ? 26.969 -23.626 7.669 1.00 0.00 60 LEU A CA 5
ATOM 8695 C C . LEU A 1 33 ? 27.501 -22.335 8.295 1.00 0.00 60 LEU A C 5
ATOM 8696 O O . LEU A 1 33 ? 27.115 -21.974 9.407 1.00 0.00 60 LEU A O 5
ATOM 8712 N N . LEU A 1 34 ? 28.392 -21.646 7.576 1.00 0.00 61 LEU A N 5
ATOM 8713 C CA . LEU A 1 34 ? 29.049 -20.429 8.037 1.00 0.00 61 LEU A CA 5
ATOM 8714 C C . LEU A 1 34 ? 28.374 -19.184 7.462 1.00 0.00 61 LEU A C 5
ATOM 8715 O O . LEU A 1 34 ? 27.671 -19.277 6.457 1.00 0.00 61 LEU A O 5
ATOM 8731 N N . PRO A 1 35 ? 28.579 -18.011 8.081 1.00 0.00 62 PRO A N 5
ATOM 8732 C CA . PRO A 1 35 ? 28.170 -16.734 7.524 1.00 0.00 62 PRO A CA 5
ATOM 8733 C C . PRO A 1 35 ? 29.072 -16.393 6.340 1.00 0.00 62 PRO A C 5
ATOM 8734 O O . PRO A 1 35 ? 30.237 -16.787 6.304 1.00 0.00 62 PRO A O 5
ATOM 8745 N N . PHE A 1 36 ? 28.545 -15.655 5.358 1.00 0.00 63 PHE A N 5
ATOM 8746 C CA . PHE A 1 36 ? 29.291 -15.314 4.154 1.00 0.00 63 PHE A CA 5
ATOM 8747 C C . PHE A 1 36 ? 29.992 -13.963 4.320 1.00 0.00 63 PHE A C 5
ATOM 8748 O O . PHE A 1 36 ? 29.802 -13.047 3.522 1.00 0.00 63 PHE A O 5
ATOM 8765 N N . GLY A 1 37 ? 30.804 -13.843 5.371 1.00 0.00 64 GLY A N 5
ATOM 8766 C CA . GLY A 1 37 ? 31.503 -12.606 5.687 1.00 0.00 64 GLY A CA 5
ATOM 8767 C C . GLY A 1 37 ? 32.117 -12.677 7.080 1.00 0.00 64 GLY A C 5
ATOM 8768 O O . GLY A 1 37 ? 32.524 -13.749 7.527 1.00 0.00 64 GLY A O 5
ATOM 8772 N N . SER A 1 38 ? 32.182 -11.535 7.768 1.00 0.00 65 SER A N 5
ATOM 8773 C CA . SER A 1 38 ? 32.665 -11.470 9.142 1.00 0.00 65 SER A CA 5
ATOM 8774 C C . SER A 1 38 ? 31.915 -12.490 9.994 1.00 0.00 65 SER A C 5
ATOM 8775 O O . SER A 1 38 ? 30.685 -12.494 10.010 1.00 0.00 65 SER A O 5
ATOM 8783 N N . ASN A 1 39 ? 32.650 -13.356 10.695 1.00 0.00 66 ASN A N 5
ATOM 8784 C CA . ASN A 1 39 ? 32.049 -14.466 11.419 1.00 0.00 66 ASN A CA 5
ATOM 8785 C C . ASN A 1 39 ? 31.349 -14.009 12.710 1.00 0.00 66 ASN A C 5
ATOM 8786 O O . ASN A 1 39 ? 31.183 -14.793 13.644 1.00 0.00 66 ASN A O 5
ATOM 8797 N N . GLU A 1 40 ? 30.929 -12.740 12.769 1.00 0.00 67 GLU A N 5
ATOM 8798 C CA . GLU A 1 40 ? 30.079 -12.238 13.840 1.00 0.00 67 GLU A CA 5
ATOM 8799 C C . GLU A 1 40 ? 28.981 -11.346 13.257 1.00 0.00 67 GLU A C 5
ATOM 8800 O O . GLU A 1 40 ? 28.445 -10.482 13.950 1.00 0.00 67 GLU A O 5
ATOM 8812 N N . ASN A 1 41 ? 28.648 -11.555 11.981 1.00 0.00 68 ASN A N 5
ATOM 8813 C CA . ASN A 1 41 ? 27.623 -10.788 11.291 1.00 0.00 68 ASN A CA 5
ATOM 8814 C C . ASN A 1 41 ? 27.026 -11.614 10.154 1.00 0.00 68 ASN A C 5
ATOM 8815 O O . ASN A 1 41 ? 27.656 -11.781 9.109 1.00 0.00 68 ASN A O 5
ATOM 8826 N N . TRP A 1 42 ? 25.814 -12.137 10.343 1.00 0.00 69 TRP A N 5
ATOM 8827 C CA . TRP A 1 42 ? 25.164 -12.959 9.328 1.00 0.00 69 TRP A CA 5
ATOM 8828 C C . TRP A 1 42 ? 24.401 -12.102 8.314 1.00 0.00 69 TRP A C 5
ATOM 8829 O O . TRP A 1 42 ? 23.467 -12.588 7.681 1.00 0.00 69 TRP A O 5
ATOM 8850 N N . SER A 1 43 ? 24.786 -10.833 8.138 1.00 0.00 70 SER A N 5
ATOM 8851 C CA . SER A 1 43 ? 24.064 -9.922 7.255 1.00 0.00 70 SER A CA 5
ATOM 8852 C C . SER A 1 43 ? 24.755 -9.760 5.905 1.00 0.00 70 SER A C 5
ATOM 8853 O O . SER A 1 43 ? 24.608 -8.722 5.263 1.00 0.00 70 SER A O 5
ATOM 8861 N N . ARG A 1 44 ? 25.508 -10.775 5.466 1.00 0.00 71 ARG A N 5
ATOM 8862 C CA . ARG A 1 44 ? 26.145 -10.761 4.156 1.00 0.00 71 ARG A CA 5
ATOM 8863 C C . ARG A 1 44 ? 25.955 -12.108 3.458 1.00 0.00 71 ARG A C 5
ATOM 8864 O O . ARG A 1 44 ? 26.744 -12.474 2.593 1.00 0.00 71 ARG A O 5
ATOM 8885 N N . GLY A 1 45 ? 24.902 -12.838 3.832 1.00 0.00 72 GLY A N 5
ATOM 8886 C CA . GLY A 1 45 ? 24.603 -14.148 3.278 1.00 0.00 72 GLY A CA 5
ATOM 8887 C C . GLY A 1 45 ? 25.180 -15.265 4.141 1.00 0.00 72 GLY A C 5
ATOM 8888 O O . GLY A 1 45 ? 25.788 -15.006 5.182 1.00 0.00 72 GLY A O 5
ATOM 8892 N N . MET A 1 46 ? 24.989 -16.511 3.704 1.00 0.00 73 MET A N 5
ATOM 8893 C CA . MET A 1 46 ? 25.516 -17.696 4.370 1.00 0.00 73 MET A CA 5
ATOM 8894 C C . MET A 1 46 ? 26.119 -18.657 3.347 1.00 0.00 73 MET A C 5
ATOM 8895 O O . MET A 1 46 ? 25.684 -18.704 2.195 1.00 0.00 73 MET A O 5
ATOM 8909 N N . VAL A 1 47 ? 27.125 -19.420 3.773 1.00 0.00 74 VAL A N 5
ATOM 8910 C CA . VAL A 1 47 ? 27.868 -20.345 2.926 1.00 0.00 74 VAL A CA 5
ATOM 8911 C C . VAL A 1 47 ? 28.065 -21.685 3.619 1.00 0.00 74 VAL A C 5
ATOM 8912 O O . VAL A 1 47 ? 28.711 -21.781 4.660 1.00 0.00 74 VAL A O 5
ATOM 8925 N N . LEU A 1 48 ? 27.489 -22.727 3.022 1.00 0.00 75 LEU A N 5
ATOM 8926 C CA . LEU A 1 48 ? 27.597 -24.088 3.514 1.00 0.00 75 LEU A CA 5
ATOM 8927 C C . LEU A 1 48 ? 28.976 -24.647 3.181 1.00 0.00 75 LEU A C 5
ATOM 8928 O O . LEU A 1 48 ? 29.372 -24.621 2.020 1.00 0.00 75 LEU A O 5
ATOM 8944 N N . ALA A 1 49 ? 29.715 -25.145 4.178 1.00 0.00 76 ALA A N 5
ATOM 8945 C CA . ALA A 1 49 ? 31.076 -25.612 3.952 1.00 0.00 76 ALA A CA 5
ATOM 8946 C C . ALA A 1 49 ? 31.365 -26.956 4.627 1.00 0.00 76 ALA A C 5
ATOM 8947 O O . ALA A 1 49 ? 31.184 -27.105 5.835 1.00 0.00 76 ALA A O 5
ATOM 8954 N N . LYS A 1 50 ? 31.811 -27.939 3.839 1.00 0.00 77 LYS A N 5
ATOM 8955 C CA . LYS A 1 50 ? 32.247 -29.236 4.350 1.00 0.00 77 LYS A CA 5
ATOM 8956 C C . LYS A 1 50 ? 33.734 -29.190 4.686 1.00 0.00 77 LYS A C 5
ATOM 8957 O O . LYS A 1 50 ? 34.481 -28.423 4.086 1.00 0.00 77 LYS A O 5
ATOM 8976 N N . LEU A 1 51 ? 34.164 -30.007 5.645 1.00 0.00 78 LEU A N 5
ATOM 8977 C CA . LEU A 1 51 ? 35.564 -30.065 6.043 1.00 0.00 78 LEU A CA 5
ATOM 8978 C C . LEU A 1 51 ? 36.257 -31.263 5.400 1.00 0.00 78 LEU A C 5
ATOM 8979 O O . LEU A 1 51 ? 35.740 -32.381 5.434 1.00 0.00 78 LEU A O 5
ATOM 8995 N N . ASN A 1 52 ? 37.429 -31.024 4.813 1.00 0.00 79 ASN A N 5
ATOM 8996 C CA . ASN A 1 52 ? 38.221 -32.073 4.189 1.00 0.00 79 ASN A CA 5
ATOM 8997 C C . ASN A 1 52 ? 39.376 -32.430 5.119 1.00 0.00 79 ASN A C 5
ATOM 8998 O O . ASN A 1 52 ? 40.346 -31.681 5.217 1.00 0.00 79 ASN A O 5
ATOM 9009 N N . GLN A 1 53 ? 39.274 -33.572 5.804 1.00 0.00 80 GLN A N 5
ATOM 9010 C CA . GLN A 1 53 ? 40.229 -33.950 6.833 1.00 0.00 80 GLN A CA 5
ATOM 9011 C C . GLN A 1 53 ? 41.535 -34.504 6.249 1.00 0.00 80 GLN A C 5
ATOM 9012 O O . GLN A 1 53 ? 42.208 -35.316 6.883 1.00 0.00 80 GLN A O 5
ATOM 9026 N N . THR A 1 54 ? 41.908 -34.073 5.042 1.00 0.00 81 THR A N 5
ATOM 9027 C CA . THR A 1 54 ? 43.205 -34.408 4.464 1.00 0.00 81 THR A CA 5
ATOM 9028 C C . THR A 1 54 ? 43.873 -33.194 3.820 1.00 0.00 81 THR A C 5
ATOM 9029 O O . THR A 1 54 ? 44.964 -33.309 3.266 1.00 0.00 81 THR A O 5
ATOM 9040 N N . THR A 1 55 ? 43.223 -32.029 3.901 1.00 0.00 82 THR A N 5
ATOM 9041 C CA . THR A 1 55 ? 43.792 -30.755 3.461 1.00 0.00 82 THR A CA 5
ATOM 9042 C C . THR A 1 55 ? 43.289 -29.613 4.344 1.00 0.00 82 THR A C 5
ATOM 9043 O O . THR A 1 55 ? 43.279 -28.467 3.904 1.00 0.00 82 THR A O 5
ATOM 9054 N N . ASN A 1 56 ? 42.886 -29.935 5.580 1.00 0.00 83 ASN A N 5
ATOM 9055 C CA . ASN A 1 56 ? 42.351 -29.018 6.583 1.00 0.00 83 ASN A CA 5
ATOM 9056 C C . ASN A 1 56 ? 41.739 -27.744 5.985 1.00 0.00 83 ASN A C 5
ATOM 9057 O O . ASN A 1 56 ? 42.137 -26.633 6.339 1.00 0.00 83 ASN A O 5
ATOM 9068 N N . LYS A 1 57 ? 40.769 -27.895 5.073 1.00 0.00 84 LYS A N 5
ATOM 9069 C CA . LYS A 1 57 ? 40.111 -26.758 4.436 1.00 0.00 84 LYS A CA 5
ATOM 9070 C C . LYS A 1 57 ? 38.597 -26.937 4.374 1.00 0.00 84 LYS A C 5
ATOM 9071 O O . LYS A 1 57 ? 38.104 -28.023 4.062 1.00 0.00 84 LYS A O 5
ATOM 9090 N N . THR A 1 58 ? 37.864 -25.865 4.671 1.00 0.00 85 THR A N 5
ATOM 9091 C CA . THR A 1 58 ? 36.415 -25.838 4.574 1.00 0.00 85 THR A CA 5
ATOM 9092 C C . THR A 1 58 ? 36.022 -25.543 3.128 1.00 0.00 85 THR A C 5
ATOM 9093 O O . THR A 1 58 ? 36.118 -24.406 2.666 1.00 0.00 85 THR A O 5
ATOM 9104 N N . GLU A 1 59 ? 35.578 -26.570 2.401 1.00 0.00 86 GLU A N 5
ATOM 9105 C CA . GLU A 1 59 ? 35.216 -26.454 0.999 1.00 0.00 86 GLU A CA 5
ATOM 9106 C C . GLU A 1 59 ? 33.791 -25.934 0.848 1.00 0.00 86 GLU A C 5
ATOM 9107 O O . GLU A 1 59 ? 32.844 -26.544 1.346 1.00 0.00 86 GLU A O 5
ATOM 9119 N N . LEU A 1 60 ? 33.641 -24.803 0.161 1.00 0.00 87 LEU A N 5
ATOM 9120 C CA . LEU A 1 60 ? 32.366 -24.122 -0.001 1.00 0.00 87 LEU A CA 5
ATOM 9121 C C . LEU A 1 60 ? 31.455 -24.914 -0.943 1.00 0.00 87 LEU A C 5
ATOM 9122 O O . LEU A 1 60 ? 31.839 -25.218 -2.071 1.00 0.00 87 LEU A O 5
ATOM 9138 N N . ILE A 1 61 ? 30.251 -25.251 -0.475 1.00 0.00 88 ILE A N 5
ATOM 9139 C CA . ILE A 1 61 ? 29.297 -26.060 -1.222 1.00 0.00 88 ILE A CA 5
ATOM 9140 C C . ILE A 1 61 ? 28.264 -25.191 -1.939 1.00 0.00 88 ILE A C 5
ATOM 9141 O O . ILE A 1 61 ? 28.026 -25.382 -3.132 1.00 0.00 88 ILE A O 5
ATOM 9157 N N . HIS A 1 62 ? 27.646 -24.241 -1.223 1.00 0.00 89 HIS A N 5
ATOM 9158 C CA . HIS A 1 62 ? 26.610 -23.378 -1.785 1.00 0.00 89 HIS A CA 5
ATOM 9159 C C . HIS A 1 62 ? 26.597 -22.001 -1.122 1.00 0.00 89 HIS A C 5
ATOM 9160 O O . HIS A 1 62 ? 26.967 -21.886 0.046 1.00 0.00 89 HIS A O 5
ATOM 9174 N N . GLN A 1 63 ? 26.178 -20.963 -1.853 1.00 0.00 90 GLN A N 5
ATOM 9175 C CA . GLN A 1 63 ? 26.209 -19.588 -1.370 1.00 0.00 90 GLN A CA 5
ATOM 9176 C C . GLN A 1 63 ? 24.834 -18.916 -1.455 1.00 0.00 90 GLN A C 5
ATOM 9177 O O . GLN A 1 63 ? 24.300 -18.730 -2.549 1.00 0.00 90 GLN A O 5
ATOM 9191 N N . TRP A 1 64 ? 24.259 -18.548 -0.306 1.00 0.00 91 TRP A N 5
ATOM 9192 C CA . TRP A 1 64 ? 23.023 -17.774 -0.254 1.00 0.00 91 TRP A CA 5
ATOM 9193 C C . TRP A 1 64 ? 23.337 -16.319 0.094 1.00 0.00 91 TRP A C 5
ATOM 9194 O O . TRP A 1 64 ? 23.627 -16.018 1.249 1.00 0.00 91 TRP A O 5
ATOM 9215 N N . GLN A 1 65 ? 23.279 -15.418 -0.892 1.00 0.00 92 GLN A N 5
ATOM 9216 C CA . GLN A 1 65 ? 23.526 -13.997 -0.669 1.00 0.00 92 GLN A CA 5
ATOM 9217 C C . GLN A 1 65 ? 22.207 -13.244 -0.479 1.00 0.00 92 GLN A C 5
ATOM 9218 O O . GLN A 1 65 ? 21.265 -13.420 -1.251 1.00 0.00 92 GLN A O 5
ATOM 9232 N N . TRP A 1 66 ? 22.133 -12.402 0.554 1.00 0.00 93 TRP A N 5
ATOM 9233 C CA . TRP A 1 66 ? 20.944 -11.603 0.828 1.00 0.00 93 TRP A CA 5
ATOM 9234 C C . TRP A 1 66 ? 20.917 -10.363 -0.065 1.00 0.00 93 TRP A C 5
ATOM 9235 O O . TRP A 1 66 ? 21.655 -9.408 0.178 1.00 0.00 93 TRP A O 5
ATOM 9256 N N . SER A 1 67 ? 20.072 -10.372 -1.098 1.00 0.00 94 SER A N 5
ATOM 9257 C CA . SER A 1 67 ? 19.943 -9.243 -2.011 1.00 0.00 94 SER A CA 5
ATOM 9258 C C . SER A 1 67 ? 19.006 -8.164 -1.459 1.00 0.00 94 SER A C 5
ATOM 9259 O O . SER A 1 67 ? 18.376 -7.439 -2.230 1.00 0.00 94 SER A O 5
ATOM 9267 N N . SER A 1 68 ? 18.912 -8.050 -0.128 1.00 0.00 95 SER A N 5
ATOM 9268 C CA . SER A 1 68 ? 18.079 -7.056 0.537 1.00 0.00 95 SER A CA 5
ATOM 9269 C C . SER A 1 68 ? 18.853 -6.420 1.689 1.00 0.00 95 SER A C 5
ATOM 9270 O O . SER A 1 68 ? 19.021 -7.042 2.738 1.00 0.00 95 SER A O 5
ATOM 9278 N N . ASN A 1 69 ? 19.331 -5.187 1.500 1.00 0.00 96 ASN A N 5
ATOM 9279 C CA . ASN A 1 69 ? 20.145 -4.496 2.496 1.00 0.00 96 ASN A CA 5
ATOM 9280 C C . ASN A 1 69 ? 19.288 -3.698 3.479 1.00 0.00 96 ASN A C 5
ATOM 9281 O O . ASN A 1 69 ? 19.551 -2.521 3.723 1.00 0.00 96 ASN A O 5
ATOM 9292 N N . SER A 1 70 ? 18.261 -4.339 4.051 1.00 0.00 97 SER A N 5
ATOM 9293 C CA . SER A 1 70 ? 17.423 -3.731 5.085 1.00 0.00 97 SER A CA 5
ATOM 9294 C C . SER A 1 70 ? 17.161 -4.706 6.226 1.00 0.00 97 SER A C 5
ATOM 9295 O O . SER A 1 70 ? 16.164 -4.575 6.934 1.00 0.00 97 SER A O 5
ATOM 9303 N N . TRP A 1 71 ? 18.049 -5.684 6.412 1.00 0.00 98 TRP A N 5
ATOM 9304 C CA . TRP A 1 71 ? 17.843 -6.743 7.386 1.00 0.00 98 TRP A CA 5
ATOM 9305 C C . TRP A 1 71 ? 19.108 -7.039 8.177 1.00 0.00 98 TRP A C 5
ATOM 9306 O O . TRP A 1 71 ? 20.029 -7.673 7.663 1.00 0.00 98 TRP A O 5
ATOM 9327 N N . ASN A 1 72 ? 19.146 -6.581 9.430 1.00 0.00 99 ASN A N 5
ATOM 9328 C CA . ASN A 1 72 ? 20.210 -6.949 10.344 1.00 0.00 99 ASN A CA 5
ATOM 9329 C C . ASN A 1 72 ? 19.935 -8.369 10.830 1.00 0.00 99 ASN A C 5
ATOM 9330 O O . ASN A 1 72 ? 19.072 -8.581 11.678 1.00 0.00 99 ASN A O 5
ATOM 9341 N N . ILE A 1 73 ? 20.668 -9.339 10.289 1.00 0.00 100 ILE A N 5
ATOM 9342 C CA . ILE A 1 73 ? 20.474 -10.744 10.606 1.00 0.00 100 ILE A CA 5
ATOM 9343 C C . ILE A 1 73 ? 21.121 -11.048 11.951 1.00 0.00 100 ILE A C 5
ATOM 9344 O O . ILE A 1 73 ? 22.344 -11.149 12.043 1.00 0.00 100 ILE A O 5
ATOM 9360 N N . ASN A 1 74 ? 20.300 -11.195 12.995 1.00 0.00 101 ASN A N 5
ATOM 9361 C CA . ASN A 1 74 ? 20.826 -11.352 14.345 1.00 0.00 101 ASN A CA 5
ATOM 9362 C C . ASN A 1 74 ? 20.670 -12.793 14.836 1.00 0.00 101 ASN A C 5
ATOM 9363 O O . ASN A 1 74 ? 19.580 -13.221 15.203 1.00 0.00 101 ASN A O 5
ATOM 9374 N N . TRP A 1 75 ? 21.776 -13.539 14.844 1.00 0.00 102 TRP A N 5
ATOM 9375 C CA . TRP A 1 75 ? 21.797 -14.928 15.269 1.00 0.00 102 TRP A CA 5
ATOM 9376 C C . TRP A 1 75 ? 21.798 -15.041 16.795 1.00 0.00 102 TRP A C 5
ATOM 9377 O O . TRP A 1 75 ? 22.821 -14.814 17.441 1.00 0.00 102 TRP A O 5
ATOM 9398 N N . LYS A 1 76 ? 20.645 -15.392 17.368 1.00 0.00 103 LYS A N 5
ATOM 9399 C CA . LYS A 1 76 ? 20.499 -15.631 18.802 1.00 0.00 103 LYS A CA 5
ATOM 9400 C C . LYS A 1 76 ? 20.853 -17.082 19.128 1.00 0.00 103 LYS A C 5
ATOM 9401 O O . LYS A 1 76 ? 20.025 -17.826 19.653 1.00 0.00 103 LYS A O 5
ATOM 9420 N N . GLY A 1 77 ? 22.084 -17.494 18.813 1.00 0.00 104 GLY A N 5
ATOM 9421 C CA . GLY A 1 77 ? 22.551 -18.837 19.116 1.00 0.00 104 GLY A CA 5
ATOM 9422 C C . GLY A 1 77 ? 22.747 -19.037 20.617 1.00 0.00 104 GLY A C 5
ATOM 9423 O O . GLY A 1 77 ? 22.915 -18.067 21.357 1.00 0.00 104 GLY A O 5
ATOM 9427 N N . VAL A 1 78 ? 22.720 -20.296 21.062 1.00 0.00 105 VAL A N 5
ATOM 9428 C CA . VAL A 1 78 ? 22.903 -20.652 22.469 1.00 0.00 105 VAL A CA 5
ATOM 9429 C C . VAL A 1 78 ? 23.888 -21.822 22.588 1.00 0.00 105 VAL A C 5
ATOM 9430 O O . VAL A 1 78 ? 23.863 -22.589 23.548 1.00 0.00 105 VAL A O 5
ATOM 9443 N N . ASP A 1 79 ? 24.769 -21.945 21.591 1.00 0.00 106 ASP A N 5
ATOM 9444 C CA . ASP A 1 79 ? 25.815 -22.953 21.508 1.00 0.00 106 ASP A CA 5
ATOM 9445 C C . ASP A 1 79 ? 27.145 -22.257 21.232 1.00 0.00 106 ASP A C 5
ATOM 9446 O O . ASP A 1 79 ? 27.205 -21.368 20.383 1.00 0.00 106 ASP A O 5
ATOM 9455 N N . SER A 1 80 ? 28.206 -22.649 21.942 1.00 0.00 107 SER A N 5
ATOM 9456 C CA . SER A 1 80 ? 29.529 -22.054 21.773 1.00 0.00 107 SER A CA 5
ATOM 9457 C C . SER A 1 80 ? 30.208 -22.570 20.500 1.00 0.00 107 SER A C 5
ATOM 9458 O O . SER A 1 80 ? 31.330 -23.071 20.544 1.00 0.00 107 SER A O 5
ATOM 9466 N N . ASN A 1 81 ? 29.517 -22.440 19.364 1.00 0.00 108 ASN A N 5
ATOM 9467 C CA . ASN A 1 81 ? 29.990 -22.842 18.047 1.00 0.00 108 ASN A CA 5
ATOM 9468 C C . ASN A 1 81 ? 29.661 -21.744 17.044 1.00 0.00 108 ASN A C 5
ATOM 9469 O O . ASN A 1 81 ? 28.506 -21.598 16.645 1.00 0.00 108 ASN A O 5
ATOM 9480 N N . HIS A 1 82 ? 30.666 -20.966 16.624 1.00 0.00 109 HIS A N 5
ATOM 9481 C CA . HIS A 1 82 ? 30.472 -19.880 15.667 1.00 0.00 109 HIS A CA 5
ATOM 9482 C C . HIS A 1 82 ? 30.286 -20.408 14.240 1.00 0.00 109 HIS A C 5
ATOM 9483 O O . HIS A 1 82 ? 30.554 -19.703 13.267 1.00 0.00 109 HIS A O 5
ATOM 9497 N N . ARG A 1 83 ? 29.821 -21.655 14.115 1.00 0.00 110 ARG A N 5
ATOM 9498 C CA . ARG A 1 83 ? 29.459 -22.292 12.859 1.00 0.00 110 ARG A CA 5
ATOM 9499 C C . ARG A 1 83 ? 28.274 -23.213 13.124 1.00 0.00 110 ARG A C 5
ATOM 9500 O O . ARG A 1 83 ? 28.296 -23.956 14.105 1.00 0.00 110 ARG A O 5
ATOM 9521 N N . ILE A 1 84 ? 27.244 -23.180 12.277 1.00 0.00 111 ILE A N 5
ATOM 9522 C CA . ILE A 1 84 ? 26.072 -24.011 12.503 1.00 0.00 111 ILE A CA 5
ATOM 9523 C C . ILE A 1 84 ? 26.414 -25.441 12.104 1.00 0.00 111 ILE A C 5
ATOM 9524 O O . ILE A 1 84 ? 26.481 -25.768 10.919 1.00 0.00 111 ILE A O 5
ATOM 9540 N N . ILE A 1 85 ? 26.635 -26.289 13.111 1.00 0.00 112 ILE A N 5
ATOM 9541 C CA . ILE A 1 85 ? 27.021 -27.678 12.917 1.00 0.00 112 ILE A CA 5
ATOM 9542 C C . ILE A 1 85 ? 25.810 -28.502 12.492 1.00 0.00 112 ILE A C 5
ATOM 9543 O O . ILE A 1 85 ? 24.952 -28.818 13.315 1.00 0.00 112 ILE A O 5
ATOM 9559 N N . ILE A 1 86 ? 25.735 -28.850 11.206 1.00 0.00 113 ILE A N 5
ATOM 9560 C CA . ILE A 1 86 ? 24.680 -29.720 10.715 1.00 0.00 113 ILE A CA 5
ATOM 9561 C C . ILE A 1 86 ? 25.162 -31.165 10.736 1.00 0.00 113 ILE A C 5
ATOM 9562 O O . ILE A 1 86 ? 25.950 -31.581 9.888 1.00 0.00 113 ILE A O 5
ATOM 9578 N N . SER A 1 87 ? 24.686 -31.930 11.721 1.00 0.00 114 SER A N 5
ATOM 9579 C CA . SER A 1 87 ? 25.013 -33.339 11.858 1.00 0.00 114 SER A CA 5
ATOM 9580 C C . SER A 1 87 ? 24.388 -34.155 10.734 1.00 0.00 114 SER A C 5
ATOM 9581 O O . SER A 1 87 ? 23.264 -33.890 10.316 1.00 0.00 114 SER A O 5
ATOM 9589 N N . ASN A 1 88 ? 25.126 -35.156 10.243 1.00 0.00 115 ASN A N 5
ATOM 9590 C CA . ASN A 1 88 ? 24.677 -36.017 9.160 1.00 0.00 115 ASN A CA 5
ATOM 9591 C C . ASN A 1 88 ? 23.624 -37.035 9.618 1.00 0.00 115 ASN A C 5
ATOM 9592 O O . ASN A 1 88 ? 23.587 -38.160 9.121 1.00 0.00 115 ASN A O 5
ATOM 9603 N N . ILE A 1 89 ? 22.763 -36.646 10.563 1.00 0.00 116 ILE A N 5
ATOM 9604 C CA . ILE A 1 89 ? 21.705 -37.494 11.106 1.00 0.00 116 ILE A CA 5
ATOM 9605 C C . ILE A 1 89 ? 20.504 -36.632 11.483 1.00 0.00 116 ILE A C 5
ATOM 9606 O O . ILE A 1 89 ? 20.671 -35.482 11.882 1.00 0.00 116 ILE A O 5
ATOM 9622 N N . PRO A 1 90 ? 19.290 -37.179 11.361 1.00 0.00 117 PRO A N 5
ATOM 9623 C CA . PRO A 1 90 ? 18.050 -36.444 11.543 1.00 0.00 117 PRO A CA 5
ATOM 9624 C C . PRO A 1 90 ? 17.744 -36.115 13.008 1.00 0.00 117 PRO A C 5
ATOM 9625 O O . PRO A 1 90 ? 16.788 -35.386 13.271 1.00 0.00 117 PRO A O 5
ATOM 9636 N N . ASN A 1 91 ? 18.526 -36.635 13.961 1.00 0.00 118 ASN A N 5
ATOM 9637 C CA . ASN A 1 91 ? 18.258 -36.416 15.379 1.00 0.00 118 ASN A CA 5
ATOM 9638 C C . ASN A 1 91 ? 19.427 -35.733 16.093 1.00 0.00 118 ASN A C 5
ATOM 9639 O O . ASN A 1 91 ? 19.576 -35.874 17.308 1.00 0.00 118 ASN A O 5
ATOM 9650 N N . ARG A 1 92 ? 20.261 -34.991 15.354 1.00 0.00 119 ARG A N 5
ATOM 9651 C CA . ARG A 1 92 ? 21.308 -34.175 15.958 1.00 0.00 119 ARG A CA 5
ATOM 9652 C C . ARG A 1 92 ? 21.584 -32.937 15.099 1.00 0.00 119 ARG A C 5
ATOM 9653 O O . ARG A 1 92 ? 22.671 -32.369 15.138 1.00 0.00 119 ARG A O 5
ATOM 9674 N N . ALA A 1 93 ? 20.590 -32.519 14.311 1.00 0.00 120 ALA A N 5
ATOM 9675 C CA . ALA A 1 93 ? 20.758 -31.464 13.328 1.00 0.00 120 ALA A CA 5
ATOM 9676 C C . ALA A 1 93 ? 20.290 -30.105 13.855 1.00 0.00 120 ALA A C 5
ATOM 9677 O O . ALA A 1 93 ? 19.422 -30.035 14.724 1.00 0.00 120 ALA A O 5
ATOM 9684 N N . MET A 1 94 ? 20.883 -29.031 13.318 1.00 0.00 121 MET A N 5
ATOM 9685 C CA . MET A 1 94 ? 20.588 -27.647 13.669 1.00 0.00 121 MET A CA 5
ATOM 9686 C C . MET A 1 94 ? 21.008 -27.300 15.091 1.00 0.00 121 MET A C 5
ATOM 9687 O O . MET A 1 94 ? 20.360 -27.680 16.067 1.00 0.00 121 MET A O 5
ATOM 9701 N N . SER A 1 95 ? 22.112 -26.566 15.183 1.00 0.00 122 SER A N 5
ATOM 9702 C CA . SER A 1 95 ? 22.597 -25.993 16.430 1.00 0.00 122 SER A CA 5
ATOM 9703 C C . SER A 1 95 ? 21.563 -25.014 16.974 1.00 0.00 122 SER A C 5
ATOM 9704 O O . SER A 1 95 ? 20.923 -24.295 16.206 1.00 0.00 122 SER A O 5
ATOM 9712 N N . ASN A 1 96 ? 21.394 -24.985 18.297 1.00 0.00 123 ASN A N 5
ATOM 9713 C CA . ASN A 1 96 ? 20.384 -24.171 18.959 1.00 0.00 123 ASN A CA 5
ATOM 9714 C C . ASN A 1 96 ? 20.597 -22.683 18.682 1.00 0.00 123 ASN A C 5
ATOM 9715 O O . ASN A 1 96 ? 21.496 -22.063 19.247 1.00 0.00 123 ASN A O 5
ATOM 9726 N N . GLY A 1 97 ? 19.768 -22.105 17.808 1.00 0.00 124 GLY A N 5
ATOM 9727 C CA . GLY A 1 97 ? 19.808 -20.685 17.513 1.00 0.00 124 GLY A CA 5
ATOM 9728 C C . GLY A 1 97 ? 18.736 -20.294 16.502 1.00 0.00 124 GLY A C 5
ATOM 9729 O O . GLY A 1 97 ? 18.264 -21.126 15.728 1.00 0.00 124 GLY A O 5
ATOM 9733 N N . LYS A 1 98 ? 18.351 -19.016 16.518 1.00 0.00 125 LYS A N 5
ATOM 9734 C CA . LYS A 1 98 ? 17.329 -18.460 15.643 1.00 0.00 125 LYS A CA 5
ATOM 9735 C C . LYS A 1 98 ? 17.775 -17.114 15.068 1.00 0.00 125 LYS A C 5
ATOM 9736 O O . LYS A 1 98 ? 18.308 -16.274 15.796 1.00 0.00 125 LYS A O 5
ATOM 9755 N N . PHE A 1 99 ? 17.564 -16.911 13.767 1.00 0.00 126 PHE A N 5
ATOM 9756 C CA . PHE A 1 99 ? 17.908 -15.663 13.087 1.00 0.00 126 PHE A CA 5
ATOM 9757 C C . PHE A 1 99 ? 16.812 -14.618 13.285 1.00 0.00 126 PHE A C 5
ATOM 9758 O O . PHE A 1 99 ? 15.753 -14.692 12.666 1.00 0.00 126 PHE A O 5
ATOM 9775 N N . ILE A 1 100 ? 17.059 -13.634 14.148 1.00 0.00 127 ILE A N 5
ATOM 9776 C CA . ILE A 1 100 ? 16.144 -12.526 14.366 1.00 0.00 127 ILE A CA 5
ATOM 9777 C C . ILE A 1 100 ? 16.494 -11.418 13.377 1.00 0.00 127 ILE A C 5
ATOM 9778 O O . ILE A 1 100 ? 17.485 -10.713 13.551 1.00 0.00 127 ILE A O 5
ATOM 9794 N N . LEU A 1 101 ? 15.684 -11.258 12.330 1.00 0.00 128 LEU A N 5
ATOM 9795 C CA . LEU A 1 101 ? 15.903 -10.222 11.332 1.00 0.00 128 LEU A CA 5
ATOM 9796 C C . LEU A 1 101 ? 15.328 -8.902 11.828 1.00 0.00 128 LEU A C 5
ATOM 9797 O O . LEU A 1 101 ? 14.114 -8.708 11.851 1.00 0.00 128 LEU A O 5
ATOM 9813 N N . ASN A 1 102 ? 16.217 -8.003 12.225 1.00 0.00 129 ASN A N 5
ATOM 9814 C CA . ASN A 1 102 ? 15.842 -6.681 12.693 1.00 0.00 129 ASN A CA 5
ATOM 9815 C C . ASN A 1 102 ? 15.865 -5.692 11.532 1.00 0.00 129 ASN A C 5
ATOM 9816 O O . ASN A 1 102 ? 16.935 -5.277 11.088 1.00 0.00 129 ASN A O 5
ATOM 9827 N N . ASN A 1 103 ? 14.690 -5.315 11.030 1.00 0.00 130 ASN A N 5
ATOM 9828 C CA . ASN A 1 103 ? 14.591 -4.344 9.952 1.00 0.00 130 ASN A CA 5
ATOM 9829 C C . ASN A 1 103 ? 14.908 -2.946 10.475 1.00 0.00 130 ASN A C 5
ATOM 9830 O O . ASN A 1 103 ? 14.085 -2.334 11.156 1.00 0.00 130 ASN A O 5
ATOM 9841 N N . LYS A 1 104 ? 16.103 -2.438 10.163 1.00 0.00 131 LYS A N 5
ATOM 9842 C CA . LYS A 1 104 ? 16.577 -1.173 10.708 1.00 0.00 131 LYS A CA 5
ATOM 9843 C C . LYS A 1 104 ? 16.078 0.063 9.953 1.00 0.00 131 LYS A C 5
ATOM 9844 O O . LYS A 1 104 ? 16.716 1.114 10.016 1.00 0.00 131 LYS A O 5
ATOM 9863 N N . ARG A 1 105 ? 14.947 -0.036 9.244 1.00 0.00 132 ARG A N 5
ATOM 9864 C CA . ARG A 1 105 ? 14.313 1.135 8.643 1.00 0.00 132 ARG A CA 5
ATOM 9865 C C . ARG A 1 105 ? 12.800 1.184 8.832 1.00 0.00 132 ARG A C 5
ATOM 9866 O O . ARG A 1 105 ? 12.160 2.155 8.442 1.00 0.00 132 ARG A O 5
ATOM 9887 N N . THR A 1 106 ? 12.231 0.143 9.437 1.00 0.00 133 THR A N 5
ATOM 9888 C CA . THR A 1 106 ? 10.834 0.153 9.868 1.00 0.00 133 THR A CA 5
ATOM 9889 C C . THR A 1 106 ? 10.633 -0.649 11.156 1.00 0.00 133 THR A C 5
ATOM 9890 O O . THR A 1 106 ? 9.543 -1.156 11.422 1.00 0.00 133 THR A O 5
ATOM 9901 N N . ASN A 1 107 ? 11.700 -0.748 11.952 1.00 0.00 134 ASN A N 5
ATOM 9902 C CA . ASN A 1 107 ? 11.746 -1.459 13.230 1.00 0.00 134 ASN A CA 5
ATOM 9903 C C . ASN A 1 107 ? 10.849 -2.701 13.256 1.00 0.00 134 ASN A C 5
ATOM 9904 O O . ASN A 1 107 ? 9.987 -2.837 14.124 1.00 0.00 134 ASN A O 5
ATOM 9915 N N . GLU A 1 108 ? 11.058 -3.611 12.301 1.00 0.00 135 GLU A N 5
ATOM 9916 C CA . GLU A 1 108 ? 10.289 -4.844 12.195 1.00 0.00 135 GLU A CA 5
ATOM 9917 C C . GLU A 1 108 ? 11.162 -6.053 12.528 1.00 0.00 135 GLU A C 5
ATOM 9918 O O . GLU A 1 108 ? 11.996 -6.466 11.724 1.00 0.00 135 GLU A O 5
ATOM 9930 N N . LYS A 1 109 ? 10.970 -6.615 13.726 1.00 0.00 136 LYS A N 5
ATOM 9931 C CA . LYS A 1 109 ? 11.680 -7.802 14.194 1.00 0.00 136 LYS A CA 5
ATOM 9932 C C . LYS A 1 109 ? 11.026 -9.077 13.656 1.00 0.00 136 LYS A C 5
ATOM 9933 O O . LYS A 1 109 ? 9.822 -9.275 13.830 1.00 0.00 136 LYS A O 5
ATOM 9952 N N . VAL A 1 110 ? 11.814 -9.936 13.003 1.00 0.00 137 VAL A N 5
ATOM 9953 C CA . VAL A 1 110 ? 11.321 -11.172 12.395 1.00 0.00 137 VAL A CA 5
ATOM 9954 C C . VAL A 1 110 ? 12.066 -12.389 12.938 1.00 0.00 137 VAL A C 5
ATOM 9955 O O . VAL A 1 110 ? 13.214 -12.634 12.567 1.00 0.00 137 VAL A O 5
ATOM 9968 N N . VAL A 1 111 ? 11.416 -13.154 13.818 1.00 0.00 138 VAL A N 5
ATOM 9969 C CA . VAL A 1 111 ? 12.004 -14.335 14.438 1.00 0.00 138 VAL A CA 5
ATOM 9970 C C . VAL A 1 111 ? 11.936 -15.542 13.502 1.00 0.00 138 VAL A C 5
ATOM 9971 O O . VAL A 1 111 ? 10.866 -16.132 13.334 1.00 0.00 138 VAL A O 5
ATOM 9984 N N . VAL A 1 112 ? 13.062 -15.916 12.889 1.00 0.00 139 VAL A N 5
ATOM 9985 C CA . VAL A 1 112 ? 13.131 -17.114 12.060 1.00 0.00 139 VAL A CA 5
ATOM 9986 C C . VAL A 1 112 ? 13.144 -18.354 12.945 1.00 0.00 139 VAL A C 5
ATOM 9987 O O . VAL A 1 112 ? 14.164 -18.676 13.556 1.00 0.00 139 VAL A O 5
ATOM 10000 N N . THR A 1 113 ? 12.009 -19.053 13.015 1.00 0.00 140 THR A N 5
ATOM 10001 C CA . THR A 1 113 ? 11.886 -20.285 13.782 1.00 0.00 140 THR A CA 5
ATOM 10002 C C . THR A 1 113 ? 12.187 -21.492 12.890 1.00 0.00 140 THR A C 5
ATOM 10003 O O . THR A 1 113 ? 11.374 -21.895 12.064 1.00 0.00 140 THR A O 5
ATOM 10014 N N . LEU A 1 114 ? 13.378 -22.073 13.062 1.00 0.00 141 LEU A N 5
ATOM 10015 C CA . LEU A 1 114 ? 13.830 -23.216 12.274 1.00 0.00 141 LEU A CA 5
ATOM 10016 C C . LEU A 1 114 ? 13.478 -24.544 12.952 1.00 0.00 141 LEU A C 5
ATOM 10017 O O . LEU A 1 114 ? 14.346 -25.382 13.196 1.00 0.00 141 LEU A O 5
ATOM 10033 N N . ASN A 1 115 ? 12.191 -24.737 13.254 1.00 0.00 142 ASN A N 5
ATOM 10034 C CA . ASN A 1 115 ? 11.699 -25.950 13.896 1.00 0.00 142 ASN A CA 5
ATOM 10035 C C . ASN A 1 115 ? 12.185 -27.193 13.159 1.00 0.00 142 ASN A C 5
ATOM 10036 O O . ASN A 1 115 ? 11.913 -27.363 11.973 1.00 0.00 142 ASN A O 5
ATOM 10047 N N . ARG A 1 116 ? 12.910 -28.060 13.874 1.00 0.00 143 ARG A N 5
ATOM 10048 C CA . ARG A 1 116 ? 13.487 -29.284 13.329 1.00 0.00 143 ARG A CA 5
ATOM 10049 C C . ARG A 1 116 ? 12.399 -30.193 12.769 1.00 0.00 143 ARG A C 5
ATOM 10050 O O . ARG A 1 116 ? 11.670 -30.832 13.525 1.00 0.00 143 ARG A O 5
ATOM 10071 N N . LEU A 1 117 ? 12.288 -30.246 11.439 1.00 0.00 144 LEU A N 5
ATOM 10072 C CA . LEU A 1 117 ? 11.316 -31.094 10.761 1.00 0.00 144 LEU A CA 5
ATOM 10073 C C . LEU A 1 117 ? 11.734 -32.554 10.904 1.00 0.00 144 LEU A C 5
ATOM 10074 O O . LEU A 1 117 ? 12.658 -33.010 10.231 1.00 0.00 144 LEU A O 5
ATOM 10090 N N . GLY A 1 118 ? 11.053 -33.295 11.785 1.00 0.00 145 GLY A N 5
ATOM 10091 C CA . GLY A 1 118 ? 11.334 -34.708 11.989 1.00 0.00 145 GLY A CA 5
ATOM 10092 C C . GLY A 1 118 ? 10.624 -35.558 10.941 1.00 0.00 145 GLY A C 5
ATOM 10093 O O . GLY A 1 118 ? 9.457 -35.320 10.628 1.00 0.00 145 GLY A O 5
ATOM 10097 N N . ARG A 1 119 ? 11.328 -36.557 10.398 1.00 0.00 146 ARG A N 5
ATOM 10098 C CA . ARG A 1 119 ? 10.780 -37.455 9.391 1.00 0.00 146 ARG A CA 5
ATOM 10099 C C . ARG A 1 119 ? 9.940 -38.535 10.059 1.00 0.00 146 ARG A C 5
ATOM 10100 O O . ARG A 1 119 ? 10.477 -39.472 10.648 1.00 0.00 146 ARG A O 5
ATOM 10121 N N . VAL A 1 120 ? 8.618 -38.406 9.967 1.00 0.00 147 VAL A N 5
ATOM 10122 C CA . VAL A 1 120 ? 7.685 -39.366 10.538 1.00 0.00 147 VAL A CA 5
ATOM 10123 C C . VAL A 1 120 ? 7.776 -40.708 9.814 1.00 0.00 147 VAL A C 5
ATOM 10124 O O . VAL A 1 120 ? 7.853 -40.758 8.587 1.00 0.00 147 VAL A O 5
ATOM 10137 N N . ARG A 1 121 ? 7.777 -41.800 10.582 1.00 0.00 148 ARG A N 5
ATOM 10138 C CA . ARG A 1 121 ? 7.839 -43.154 10.048 1.00 0.00 148 ARG A CA 5
ATOM 10139 C C . ARG A 1 121 ? 6.561 -43.495 9.285 1.00 0.00 148 ARG A C 5
ATOM 10140 O O . ARG A 1 121 ? 5.515 -43.749 9.881 1.00 0.00 148 ARG A O 5
ATOM 10161 N N . VAL A 1 122 ? 6.648 -43.498 7.951 1.00 0.00 149 VAL A N 5
ATOM 10162 C CA . VAL A 1 122 ? 5.522 -43.837 7.093 1.00 0.00 149 VAL A CA 5
ATOM 10163 C C . VAL A 1 122 ? 5.189 -45.324 7.226 1.00 0.00 149 VAL A C 5
ATOM 10164 O O . VAL A 1 122 ? 5.891 -46.187 6.697 1.00 0.00 149 VAL A O 5
ATOM 10177 N N . GLY A 1 123 ? 4.105 -45.621 7.944 1.00 0.00 150 GLY A N 5
ATOM 10178 C CA . GLY A 1 123 ? 3.666 -46.989 8.182 1.00 0.00 150 GLY A CA 5
ATOM 10179 C C . GLY A 1 123 ? 4.569 -47.704 9.185 1.00 0.00 150 GLY A C 5
ATOM 10180 O O . GLY A 1 123 ? 5.465 -47.100 9.774 1.00 0.00 150 GLY A O 5
ATOM 10184 N N . GLY A 1 124 ? 4.332 -49.003 9.376 1.00 0.00 151 GLY A N 5
ATOM 10185 C CA . GLY A 1 124 ? 5.093 -49.817 10.309 1.00 0.00 151 GLY A CA 5
ATOM 10186 C C . GLY A 1 124 ? 4.710 -49.525 11.762 1.00 0.00 151 GLY A C 5
ATOM 10187 O O . GLY A 1 124 ? 3.767 -48.778 12.024 1.00 0.00 151 GLY A O 5
ATOM 10191 N N . ASN A 1 125 ? 5.450 -50.122 12.701 1.00 0.00 152 ASN A N 5
ATOM 10192 C CA . ASN A 1 125 ? 5.222 -49.944 14.129 1.00 0.00 152 ASN A CA 5
ATOM 10193 C C . ASN A 1 125 ? 5.554 -48.513 14.553 1.00 0.00 152 ASN A C 5
ATOM 10194 O O . ASN A 1 125 ? 4.649 -47.855 15.106 1.00 0.00 152 ASN A O 5
ATOM 10206 N N . ILE A 1 1 ? 1.339 -9.451 -7.821 1.00 0.00 28 ILE A N 6
ATOM 10207 C CA . ILE A 1 1 ? 2.365 -10.189 -7.059 1.00 0.00 28 ILE A CA 6
ATOM 10208 C C . ILE A 1 1 ? 3.081 -9.262 -6.075 1.00 0.00 28 ILE A C 6
ATOM 10209 O O . ILE A 1 1 ? 3.918 -8.452 -6.469 1.00 0.00 28 ILE A O 6
ATOM 10227 N N . GLN A 1 2 ? 2.746 -9.380 -4.786 1.00 0.00 29 GLN A N 6
ATOM 10228 C CA . GLN A 1 2 ? 3.364 -8.579 -3.740 1.00 0.00 29 GLN A CA 6
ATOM 10229 C C . GLN A 1 2 ? 4.833 -8.976 -3.558 1.00 0.00 29 GLN A C 6
ATOM 10230 O O . GLN A 1 2 ? 5.144 -10.014 -2.982 1.00 0.00 29 GLN A O 6
ATOM 10244 N N . ASN A 1 3 ? 5.744 -8.136 -4.056 1.00 0.00 30 ASN A N 6
ATOM 10245 C CA . ASN A 1 3 ? 7.182 -8.361 -3.958 1.00 0.00 30 ASN A CA 6
ATOM 10246 C C . ASN A 1 3 ? 7.702 -7.970 -2.571 1.00 0.00 30 ASN A C 6
ATOM 10247 O O . ASN A 1 3 ? 8.616 -7.158 -2.460 1.00 0.00 30 ASN A O 6
ATOM 10258 N N . ASN A 1 4 ? 7.121 -8.549 -1.514 1.00 0.00 31 ASN A N 6
ATOM 10259 C CA . ASN A 1 4 ? 7.518 -8.284 -0.142 1.00 0.00 31 ASN A CA 6
ATOM 10260 C C . ASN A 1 4 ? 8.903 -8.865 0.129 1.00 0.00 31 ASN A C 6
ATOM 10261 O O . ASN A 1 4 ? 9.046 -10.078 0.281 1.00 0.00 31 ASN A O 6
ATOM 10272 N N . GLU A 1 5 ? 9.929 -8.005 0.191 1.00 0.00 32 GLU A N 6
ATOM 10273 C CA . GLU A 1 5 ? 11.302 -8.431 0.449 1.00 0.00 32 GLU A CA 6
ATOM 10274 C C . GLU A 1 5 ? 11.519 -8.867 1.895 1.00 0.00 32 GLU A C 6
ATOM 10275 O O . GLU A 1 5 ? 12.647 -8.835 2.389 1.00 0.00 32 GLU A O 6
ATOM 10287 N N . ARG A 1 6 ? 10.456 -9.284 2.579 1.00 0.00 33 ARG A N 6
ATOM 10288 C CA . ARG A 1 6 ? 10.532 -9.694 3.966 1.00 0.00 33 ARG A CA 6
ATOM 10289 C C . ARG A 1 6 ? 10.567 -11.207 4.071 1.00 0.00 33 ARG A C 6
ATOM 10290 O O . ARG A 1 6 ? 11.459 -11.768 4.705 1.00 0.00 33 ARG A O 6
ATOM 10311 N N . GLU A 1 7 ? 9.596 -11.874 3.447 1.00 0.00 34 GLU A N 6
ATOM 10312 C CA . GLU A 1 7 ? 9.551 -13.323 3.485 1.00 0.00 34 GLU A CA 6
ATOM 10313 C C . GLU A 1 7 ? 10.653 -13.940 2.636 1.00 0.00 34 GLU A C 6
ATOM 10314 O O . GLU A 1 7 ? 10.834 -15.156 2.681 1.00 0.00 34 GLU A O 6
ATOM 10326 N N . THR A 1 8 ? 11.398 -13.136 1.881 1.00 0.00 35 THR A N 6
ATOM 10327 C CA . THR A 1 8 ? 12.492 -13.669 1.084 1.00 0.00 35 THR A CA 6
ATOM 10328 C C . THR A 1 8 ? 13.745 -13.835 1.943 1.00 0.00 35 THR A C 6
ATOM 10329 O O . THR A 1 8 ? 14.753 -14.375 1.490 1.00 0.00 35 THR A O 6
ATOM 10340 N N . LEU A 1 9 ? 13.684 -13.385 3.199 1.00 0.00 36 LEU A N 6
ATOM 10341 C CA . LEU A 1 9 ? 14.740 -13.632 4.162 1.00 0.00 36 LEU A CA 6
ATOM 10342 C C . LEU A 1 9 ? 14.267 -14.586 5.256 1.00 0.00 36 LEU A C 6
ATOM 10343 O O . LEU A 1 9 ? 14.940 -14.763 6.268 1.00 0.00 36 LEU A O 6
ATOM 10359 N N . VAL A 1 10 ? 13.113 -15.209 5.046 1.00 0.00 37 VAL A N 6
ATOM 10360 C CA . VAL A 1 10 ? 12.649 -16.280 5.911 1.00 0.00 37 VAL A CA 6
ATOM 10361 C C . VAL A 1 10 ? 12.423 -17.539 5.085 1.00 0.00 37 VAL A C 6
ATOM 10362 O O . VAL A 1 10 ? 12.430 -18.648 5.615 1.00 0.00 37 VAL A O 6
ATOM 10375 N N . ASN A 1 11 ? 12.241 -17.369 3.773 1.00 0.00 38 ASN A N 6
ATOM 10376 C CA . ASN A 1 11 ? 12.196 -18.485 2.846 1.00 0.00 38 ASN A CA 6
ATOM 10377 C C . ASN A 1 11 ? 13.589 -18.795 2.316 1.00 0.00 38 ASN A C 6
ATOM 10378 O O . ASN A 1 11 ? 13.766 -19.736 1.543 1.00 0.00 38 ASN A O 6
ATOM 10389 N N . SER A 1 12 ? 14.579 -18.007 2.739 1.00 0.00 39 SER A N 6
ATOM 10390 C CA . SER A 1 12 ? 15.965 -18.273 2.401 1.00 0.00 39 SER A CA 6
ATOM 10391 C C . SER A 1 12 ? 16.847 -18.426 3.636 1.00 0.00 39 SER A C 6
ATOM 10392 O O . SER A 1 12 ? 18.070 -18.393 3.519 1.00 0.00 39 SER A O 6
ATOM 10400 N N . ILE A 1 13 ? 16.241 -18.607 4.815 1.00 0.00 40 ILE A N 6
ATOM 10401 C CA . ILE A 1 13 ? 16.980 -18.999 6.013 1.00 0.00 40 ILE A CA 6
ATOM 10402 C C . ILE A 1 13 ? 16.357 -20.255 6.625 1.00 0.00 40 ILE A C 6
ATOM 10403 O O . ILE A 1 13 ? 17.007 -20.945 7.410 1.00 0.00 40 ILE A O 6
ATOM 10419 N N . LYS A 1 14 ? 15.105 -20.575 6.269 1.00 0.00 41 LYS A N 6
ATOM 10420 C CA . LYS A 1 14 ? 14.516 -21.863 6.628 1.00 0.00 41 LYS A CA 6
ATOM 10421 C C . LYS A 1 14 ? 14.649 -22.846 5.471 1.00 0.00 41 LYS A C 6
ATOM 10422 O O . LYS A 1 14 ? 14.148 -23.964 5.543 1.00 0.00 41 LYS A O 6
ATOM 10441 N N . THR A 1 15 ? 15.339 -22.431 4.403 1.00 0.00 42 THR A N 6
ATOM 10442 C CA . THR A 1 15 ? 15.640 -23.301 3.271 1.00 0.00 42 THR A CA 6
ATOM 10443 C C . THR A 1 15 ? 17.094 -23.137 2.837 1.00 0.00 42 THR A C 6
ATOM 10444 O O . THR A 1 15 ? 17.475 -23.397 1.699 1.00 0.00 42 THR A O 6
ATOM 10455 N N . ALA A 1 16 ? 17.920 -22.699 3.781 1.00 0.00 43 ALA A N 6
ATOM 10456 C CA . ALA A 1 16 ? 19.364 -22.687 3.625 1.00 0.00 43 ALA A CA 6
ATOM 10457 C C . ALA A 1 16 ? 19.997 -23.556 4.711 1.00 0.00 43 ALA A C 6
ATOM 10458 O O . ALA A 1 16 ? 21.212 -23.579 4.886 1.00 0.00 43 ALA A O 6
ATOM 10465 N N . ILE A 1 17 ? 19.137 -24.288 5.428 1.00 0.00 44 ILE A N 6
ATOM 10466 C CA . ILE A 1 17 ? 19.509 -25.333 6.363 1.00 0.00 44 ILE A CA 6
ATOM 10467 C C . ILE A 1 17 ? 18.819 -26.639 5.957 1.00 0.00 44 ILE A C 6
ATOM 10468 O O . ILE A 1 17 ? 19.193 -27.718 6.409 1.00 0.00 44 ILE A O 6
ATOM 10484 N N . GLN A 1 18 ? 17.810 -26.536 5.086 1.00 0.00 45 GLN A N 6
ATOM 10485 C CA . GLN A 1 18 ? 17.111 -27.699 4.537 1.00 0.00 45 GLN A CA 6
ATOM 10486 C C . GLN A 1 18 ? 17.719 -28.106 3.203 1.00 0.00 45 GLN A C 6
ATOM 10487 O O . GLN A 1 18 ? 17.185 -28.942 2.475 1.00 0.00 45 GLN A O 6
ATOM 10501 N N . TYR A 1 19 ? 18.861 -27.502 2.896 1.00 0.00 46 TYR A N 6
ATOM 10502 C CA . TYR A 1 19 ? 19.712 -27.906 1.794 1.00 0.00 46 TYR A CA 6
ATOM 10503 C C . TYR A 1 19 ? 21.120 -28.099 2.354 1.00 0.00 46 TYR A C 6
ATOM 10504 O O . TYR A 1 19 ? 22.122 -28.086 1.650 1.00 0.00 46 TYR A O 6
ATOM 10522 N N . SER A 1 20 ? 21.169 -28.292 3.671 1.00 0.00 47 SER A N 6
ATOM 10523 C CA . SER A 1 20 ? 22.405 -28.599 4.372 1.00 0.00 47 SER A CA 6
ATOM 10524 C C . SER A 1 20 ? 22.230 -29.765 5.343 1.00 0.00 47 SER A C 6
ATOM 10525 O O . SER A 1 20 ? 23.195 -30.177 5.976 1.00 0.00 47 SER A O 6
ATOM 10533 N N . LYS A 1 21 ? 21.016 -30.317 5.470 1.00 0.00 48 LYS A N 6
ATOM 10534 C CA . LYS A 1 21 ? 20.816 -31.562 6.209 1.00 0.00 48 LYS A CA 6
ATOM 10535 C C . LYS A 1 21 ? 20.675 -32.736 5.251 1.00 0.00 48 LYS A C 6
ATOM 10536 O O . LYS A 1 21 ? 20.227 -33.814 5.629 1.00 0.00 48 LYS A O 6
ATOM 10555 N N . ILE A 1 22 ? 21.074 -32.503 4.006 1.00 0.00 49 ILE A N 6
ATOM 10556 C CA . ILE A 1 22 ? 21.148 -33.516 2.968 1.00 0.00 49 ILE A CA 6
ATOM 10557 C C . ILE A 1 22 ? 22.593 -33.686 2.521 1.00 0.00 49 ILE A C 6
ATOM 10558 O O . ILE A 1 22 ? 23.070 -34.806 2.355 1.00 0.00 49 ILE A O 6
ATOM 10574 N N . GLN A 1 23 ? 23.296 -32.563 2.330 1.00 0.00 50 GLN A N 6
ATOM 10575 C CA . GLN A 1 23 ? 24.684 -32.577 1.907 1.00 0.00 50 GLN A CA 6
ATOM 10576 C C . GLN A 1 23 ? 25.631 -33.042 3.015 1.00 0.00 50 GLN A C 6
ATOM 10577 O O . GLN A 1 23 ? 26.842 -33.070 2.828 1.00 0.00 50 GLN A O 6
ATOM 10591 N N . ALA A 1 24 ? 25.062 -33.414 4.161 1.00 0.00 51 ALA A N 6
ATOM 10592 C CA . ALA A 1 24 ? 25.761 -34.085 5.246 1.00 0.00 51 ALA A CA 6
ATOM 10593 C C . ALA A 1 24 ? 25.516 -35.588 5.170 1.00 0.00 51 ALA A C 6
ATOM 10594 O O . ALA A 1 24 ? 26.458 -36.378 5.174 1.00 0.00 51 ALA A O 6
ATOM 10601 N N . ILE A 1 25 ? 24.236 -35.983 5.097 1.00 0.00 52 ILE A N 6
ATOM 10602 C CA . ILE A 1 25 ? 23.837 -37.386 5.113 1.00 0.00 52 ILE A CA 6
ATOM 10603 C C . ILE A 1 25 ? 24.273 -38.066 3.812 1.00 0.00 52 ILE A C 6
ATOM 10604 O O . ILE A 1 25 ? 24.238 -39.293 3.705 1.00 0.00 52 ILE A O 6
ATOM 10620 N N . HIS A 1 26 ? 24.699 -37.273 2.822 1.00 0.00 53 HIS A N 6
ATOM 10621 C CA . HIS A 1 26 ? 25.177 -37.804 1.553 1.00 0.00 53 HIS A CA 6
ATOM 10622 C C . HIS A 1 26 ? 26.705 -37.817 1.470 1.00 0.00 53 HIS A C 6
ATOM 10623 O O . HIS A 1 26 ? 27.256 -38.172 0.430 1.00 0.00 53 HIS A O 6
ATOM 10637 N N . LEU A 1 27 ? 27.402 -37.447 2.553 1.00 0.00 54 LEU A N 6
ATOM 10638 C CA . LEU A 1 27 ? 28.852 -37.553 2.613 1.00 0.00 54 LEU A CA 6
ATOM 10639 C C . LEU A 1 27 ? 29.299 -38.317 3.860 1.00 0.00 54 LEU A C 6
ATOM 10640 O O . LEU A 1 27 ? 30.497 -38.471 4.089 1.00 0.00 54 LEU A O 6
ATOM 10656 N N . GLY A 1 28 ? 28.347 -38.807 4.660 1.00 0.00 55 GLY A N 6
ATOM 10657 C CA . GLY A 1 28 ? 28.650 -39.632 5.819 1.00 0.00 55 GLY A CA 6
ATOM 10658 C C . GLY A 1 28 ? 29.388 -38.855 6.908 1.00 0.00 55 GLY A C 6
ATOM 10659 O O . GLY A 1 28 ? 29.960 -39.466 7.811 1.00 0.00 55 GLY A O 6
ATOM 10663 N N . HIS A 1 29 ? 29.383 -37.520 6.835 1.00 0.00 56 HIS A N 6
ATOM 10664 C CA . HIS A 1 29 ? 30.084 -36.683 7.796 1.00 0.00 56 HIS A CA 6
ATOM 10665 C C . HIS A 1 29 ? 29.421 -35.307 7.851 1.00 0.00 56 HIS A C 6
ATOM 10666 O O . HIS A 1 29 ? 28.801 -34.884 6.876 1.00 0.00 56 HIS A O 6
ATOM 10680 N N . PRO A 1 30 ? 29.542 -34.593 8.981 1.00 0.00 57 PRO A N 6
ATOM 10681 C CA . PRO A 1 30 ? 28.921 -33.297 9.172 1.00 0.00 57 PRO A CA 6
ATOM 10682 C C . PRO A 1 30 ? 29.555 -32.225 8.285 1.00 0.00 57 PRO A C 6
ATOM 10683 O O . PRO A 1 30 ? 30.678 -32.373 7.800 1.00 0.00 57 PRO A O 6
ATOM 10694 N N . ILE A 1 31 ? 28.812 -31.137 8.086 1.00 0.00 58 ILE A N 6
ATOM 10695 C CA . ILE A 1 31 ? 29.218 -30.000 7.268 1.00 0.00 58 ILE A CA 6
ATOM 10696 C C . ILE A 1 31 ? 28.996 -28.711 8.049 1.00 0.00 58 ILE A C 6
ATOM 10697 O O . ILE A 1 31 ? 28.213 -28.681 9.000 1.00 0.00 58 ILE A O 6
ATOM 10713 N N . TYR A 1 32 ? 29.690 -27.648 7.645 1.00 0.00 59 TYR A N 6
ATOM 10714 C CA . TYR A 1 32 ? 29.758 -26.417 8.416 1.00 0.00 59 TYR A CA 6
ATOM 10715 C C . TYR A 1 32 ? 29.058 -25.249 7.734 1.00 0.00 59 TYR A C 6
ATOM 10716 O O . TYR A 1 32 ? 29.566 -24.690 6.761 1.00 0.00 59 TYR A O 6
ATOM 10734 N N . LEU A 1 33 ? 27.882 -24.880 8.247 1.00 0.00 60 LEU A N 6
ATOM 10735 C CA . LEU A 1 33 ? 27.162 -23.708 7.780 1.00 0.00 60 LEU A CA 6
ATOM 10736 C C . LEU A 1 33 ? 27.719 -22.473 8.495 1.00 0.00 60 LEU A C 6
ATOM 10737 O O . LEU A 1 33 ? 27.429 -22.251 9.671 1.00 0.00 60 LEU A O 6
ATOM 10753 N N . LEU A 1 34 ? 28.520 -21.678 7.783 1.00 0.00 61 LEU A N 6
ATOM 10754 C CA . LEU A 1 34 ? 29.175 -20.493 8.326 1.00 0.00 61 LEU A CA 6
ATOM 10755 C C . LEU A 1 34 ? 28.501 -19.222 7.797 1.00 0.00 61 LEU A C 6
ATOM 10756 O O . LEU A 1 34 ? 27.833 -19.271 6.766 1.00 0.00 61 LEU A O 6
ATOM 10772 N N . PRO A 1 35 ? 28.665 -18.081 8.479 1.00 0.00 62 PRO A N 6
ATOM 10773 C CA . PRO A 1 35 ? 28.238 -16.791 7.972 1.00 0.00 62 PRO A CA 6
ATOM 10774 C C . PRO A 1 35 ? 29.152 -16.357 6.829 1.00 0.00 62 PRO A C 6
ATOM 10775 O O . PRO A 1 35 ? 30.319 -16.744 6.780 1.00 0.00 62 PRO A O 6
ATOM 10786 N N . PHE A 1 36 ? 28.634 -15.549 5.900 1.00 0.00 63 PHE A N 6
ATOM 10787 C CA . PHE A 1 36 ? 29.427 -15.051 4.786 1.00 0.00 63 PHE A CA 6
ATOM 10788 C C . PHE A 1 36 ? 30.276 -13.859 5.231 1.00 0.00 63 PHE A C 6
ATOM 10789 O O . PHE A 1 36 ? 29.743 -12.779 5.483 1.00 0.00 63 PHE A O 6
ATOM 10806 N N . GLY A 1 37 ? 31.595 -14.055 5.329 1.00 0.00 64 GLY A N 6
ATOM 10807 C CA . GLY A 1 37 ? 32.514 -12.997 5.724 1.00 0.00 64 GLY A CA 6
ATOM 10808 C C . GLY A 1 37 ? 32.749 -12.997 7.233 1.00 0.00 64 GLY A C 6
ATOM 10809 O O . GLY A 1 37 ? 32.835 -14.058 7.849 1.00 0.00 64 GLY A O 6
ATOM 10813 N N . SER A 1 38 ? 32.853 -11.803 7.821 1.00 0.00 65 SER A N 6
ATOM 10814 C CA . SER A 1 38 ? 33.095 -11.618 9.249 1.00 0.00 65 SER A CA 6
ATOM 10815 C C . SER A 1 38 ? 32.146 -12.471 10.087 1.00 0.00 65 SER A C 6
ATOM 10816 O O . SER A 1 38 ? 30.926 -12.380 9.947 1.00 0.00 65 SER A O 6
ATOM 10824 N N . ASN A 1 39 ? 32.715 -13.309 10.959 1.00 0.00 66 ASN A N 6
ATOM 10825 C CA . ASN A 1 39 ? 31.965 -14.282 11.741 1.00 0.00 66 ASN A CA 6
ATOM 10826 C C . ASN A 1 39 ? 31.173 -13.668 12.900 1.00 0.00 66 ASN A C 6
ATOM 10827 O O . ASN A 1 39 ? 30.936 -14.345 13.896 1.00 0.00 66 ASN A O 6
ATOM 10838 N N . GLU A 1 40 ? 30.759 -12.402 12.791 1.00 0.00 67 GLU A N 6
ATOM 10839 C CA . GLU A 1 40 ? 29.924 -11.774 13.805 1.00 0.00 67 GLU A CA 6
ATOM 10840 C C . GLU A 1 40 ? 28.784 -10.984 13.158 1.00 0.00 67 GLU A C 6
ATOM 10841 O O . GLU A 1 40 ? 28.250 -10.053 13.760 1.00 0.00 67 GLU A O 6
ATOM 10853 N N . ASN A 1 41 ? 28.405 -11.355 11.932 1.00 0.00 68 ASN A N 6
ATOM 10854 C CA . ASN A 1 41 ? 27.291 -10.741 11.229 1.00 0.00 68 ASN A CA 6
ATOM 10855 C C . ASN A 1 41 ? 26.762 -11.678 10.148 1.00 0.00 68 ASN A C 6
ATOM 10856 O O . ASN A 1 41 ? 27.378 -11.828 9.096 1.00 0.00 68 ASN A O 6
ATOM 10867 N N . TRP A 1 42 ? 25.613 -12.312 10.399 1.00 0.00 69 TRP A N 6
ATOM 10868 C CA . TRP A 1 42 ? 24.970 -13.162 9.406 1.00 0.00 69 TRP A CA 6
ATOM 10869 C C . TRP A 1 42 ? 24.143 -12.318 8.433 1.00 0.00 69 TRP A C 6
ATOM 10870 O O . TRP A 1 42 ? 23.202 -12.824 7.822 1.00 0.00 69 TRP A O 6
ATOM 10891 N N . SER A 1 43 ? 24.479 -11.034 8.270 1.00 0.00 70 SER A N 6
ATOM 10892 C CA . SER A 1 43 ? 23.672 -10.122 7.470 1.00 0.00 70 SER A CA 6
ATOM 10893 C C . SER A 1 43 ? 24.325 -9.831 6.121 1.00 0.00 70 SER A C 6
ATOM 10894 O O . SER A 1 43 ? 24.048 -8.799 5.511 1.00 0.00 70 SER A O 6
ATOM 10902 N N . ARG A 1 44 ? 25.182 -10.740 5.648 1.00 0.00 71 ARG A N 6
ATOM 10903 C CA . ARG A 1 44 ? 25.740 -10.678 4.303 1.00 0.00 71 ARG A CA 6
ATOM 10904 C C . ARG A 1 44 ? 25.713 -12.058 3.652 1.00 0.00 71 ARG A C 6
ATOM 10905 O O . ARG A 1 44 ? 26.505 -12.327 2.752 1.00 0.00 71 ARG A O 6
ATOM 10926 N N . GLY A 1 45 ? 24.802 -12.921 4.101 1.00 0.00 72 GLY A N 6
ATOM 10927 C CA . GLY A 1 45 ? 24.611 -14.251 3.549 1.00 0.00 72 GLY A CA 6
ATOM 10928 C C . GLY A 1 45 ? 25.194 -15.347 4.436 1.00 0.00 72 GLY A C 6
ATOM 10929 O O . GLY A 1 45 ? 25.803 -15.067 5.468 1.00 0.00 72 GLY A O 6
ATOM 10933 N N . MET A 1 46 ? 24.995 -16.599 4.023 1.00 0.00 73 MET A N 6
ATOM 10934 C CA . MET A 1 46 ? 25.512 -17.778 4.706 1.00 0.00 73 MET A CA 6
ATOM 10935 C C . MET A 1 46 ? 26.102 -18.752 3.687 1.00 0.00 73 MET A C 6
ATOM 10936 O O . MET A 1 46 ? 25.657 -18.803 2.540 1.00 0.00 73 MET A O 6
ATOM 10950 N N . VAL A 1 47 ? 27.106 -19.522 4.111 1.00 0.00 74 VAL A N 6
ATOM 10951 C CA . VAL A 1 47 ? 27.893 -20.380 3.238 1.00 0.00 74 VAL A CA 6
ATOM 10952 C C . VAL A 1 47 ? 28.103 -21.766 3.837 1.00 0.00 74 VAL A C 6
ATOM 10953 O O . VAL A 1 47 ? 28.715 -21.917 4.892 1.00 0.00 74 VAL A O 6
ATOM 10966 N N . LEU A 1 48 ? 27.581 -22.779 3.144 1.00 0.00 75 LEU A N 6
ATOM 10967 C CA . LEU A 1 48 ? 27.718 -24.184 3.506 1.00 0.00 75 LEU A CA 6
ATOM 10968 C C . LEU A 1 48 ? 29.057 -24.710 2.996 1.00 0.00 75 LEU A C 6
ATOM 10969 O O . LEU A 1 48 ? 29.245 -24.820 1.787 1.00 0.00 75 LEU A O 6
ATOM 10985 N N . ALA A 1 49 ? 29.988 -25.036 3.898 1.00 0.00 76 ALA A N 6
ATOM 10986 C CA . ALA A 1 49 ? 31.307 -25.515 3.516 1.00 0.00 76 ALA A CA 6
ATOM 10987 C C . ALA A 1 49 ? 31.662 -26.831 4.209 1.00 0.00 76 ALA A C 6
ATOM 10988 O O . ALA A 1 49 ? 31.383 -27.008 5.396 1.00 0.00 76 ALA A O 6
ATOM 10995 N N . LYS A 1 50 ? 32.277 -27.758 3.467 1.00 0.00 77 LYS A N 6
ATOM 10996 C CA . LYS A 1 50 ? 32.698 -29.054 3.979 1.00 0.00 77 LYS A CA 6
ATOM 10997 C C . LYS A 1 50 ? 34.213 -29.163 4.036 1.00 0.00 77 LYS A C 6
ATOM 10998 O O . LYS A 1 50 ? 34.916 -28.652 3.166 1.00 0.00 77 LYS A O 6
ATOM 11017 N N . LEU A 1 51 ? 34.719 -29.833 5.068 1.00 0.00 78 LEU A N 6
ATOM 11018 C CA . LEU A 1 51 ? 36.148 -30.057 5.217 1.00 0.00 78 LEU A CA 6
ATOM 11019 C C . LEU A 1 51 ? 36.575 -31.262 4.386 1.00 0.00 78 LEU A C 6
ATOM 11020 O O . LEU A 1 51 ? 35.962 -32.325 4.468 1.00 0.00 78 LEU A O 6
ATOM 11036 N N . ASN A 1 52 ? 37.627 -31.094 3.584 1.00 0.00 79 ASN A N 6
ATOM 11037 C CA . ASN A 1 52 ? 38.171 -32.179 2.784 1.00 0.00 79 ASN A CA 6
ATOM 11038 C C . ASN A 1 52 ? 39.328 -32.801 3.562 1.00 0.00 79 ASN A C 6
ATOM 11039 O O . ASN A 1 52 ? 40.424 -32.241 3.611 1.00 0.00 79 ASN A O 6
ATOM 11050 N N . GLN A 1 53 ? 39.088 -33.964 4.167 1.00 0.00 80 GLN A N 6
ATOM 11051 C CA . GLN A 1 53 ? 40.044 -34.575 5.081 1.00 0.00 80 GLN A CA 6
ATOM 11052 C C . GLN A 1 53 ? 41.187 -35.303 4.363 1.00 0.00 80 GLN A C 6
ATOM 11053 O O . GLN A 1 53 ? 41.773 -36.235 4.914 1.00 0.00 80 GLN A O 6
ATOM 11067 N N . THR A 1 54 ? 41.520 -34.887 3.135 1.00 0.00 81 THR A N 6
ATOM 11068 C CA . THR A 1 54 ? 42.690 -35.412 2.435 1.00 0.00 81 THR A CA 6
ATOM 11069 C C . THR A 1 54 ? 43.499 -34.302 1.770 1.00 0.00 81 THR A C 6
ATOM 11070 O O . THR A 1 54 ? 44.505 -34.584 1.119 1.00 0.00 81 THR A O 6
ATOM 11081 N N . THR A 1 55 ? 43.067 -33.049 1.932 1.00 0.00 82 THR A N 6
ATOM 11082 C CA . THR A 1 55 ? 43.827 -31.870 1.519 1.00 0.00 82 THR A CA 6
ATOM 11083 C C . THR A 1 55 ? 43.606 -30.726 2.505 1.00 0.00 82 THR A C 6
ATOM 11084 O O . THR A 1 55 ? 43.763 -29.560 2.144 1.00 0.00 82 THR A O 6
ATOM 11095 N N . ASN A 1 56 ? 43.246 -31.072 3.747 1.00 0.00 83 ASN A N 6
ATOM 11096 C CA . ASN A 1 56 ? 42.966 -30.161 4.855 1.00 0.00 83 ASN A CA 6
ATOM 11097 C C . ASN A 1 56 ? 42.518 -28.764 4.411 1.00 0.00 83 ASN A C 6
ATOM 11098 O O . ASN A 1 56 ? 43.118 -27.761 4.796 1.00 0.00 83 ASN A O 6
ATOM 11109 N N . LYS A 1 57 ? 41.457 -28.696 3.596 1.00 0.00 84 LYS A N 6
ATOM 11110 C CA . LYS A 1 57 ? 40.909 -27.428 3.118 1.00 0.00 84 LYS A CA 6
ATOM 11111 C C . LYS A 1 57 ? 39.389 -27.403 3.202 1.00 0.00 84 LYS A C 6
ATOM 11112 O O . LYS A 1 57 ? 38.722 -28.390 2.891 1.00 0.00 84 LYS A O 6
ATOM 11131 N N . THR A 1 58 ? 38.845 -26.264 3.630 1.00 0.00 85 THR A N 6
ATOM 11132 C CA . THR A 1 58 ? 37.410 -26.042 3.727 1.00 0.00 85 THR A CA 6
ATOM 11133 C C . THR A 1 58 ? 36.839 -25.719 2.348 1.00 0.00 85 THR A C 6
ATOM 11134 O O . THR A 1 58 ? 37.021 -24.613 1.837 1.00 0.00 85 THR A O 6
ATOM 11145 N N . GLU A 1 59 ? 36.154 -26.688 1.737 1.00 0.00 86 GLU A N 6
ATOM 11146 C CA . GLU A 1 59 ? 35.563 -26.557 0.414 1.00 0.00 86 GLU A CA 6
ATOM 11147 C C . GLU A 1 59 ? 34.155 -25.973 0.499 1.00 0.00 86 GLU A C 6
ATOM 11148 O O . GLU A 1 59 ? 33.271 -26.549 1.128 1.00 0.00 86 GLU A O 6
ATOM 11160 N N . LEU A 1 60 ? 33.955 -24.821 -0.139 1.00 0.00 87 LEU A N 6
ATOM 11161 C CA . LEU A 1 60 ? 32.693 -24.101 -0.114 1.00 0.00 87 LEU A CA 6
ATOM 11162 C C . LEU A 1 60 ? 31.719 -24.675 -1.143 1.00 0.00 87 LEU A C 6
ATOM 11163 O O . LEU A 1 60 ? 32.037 -24.741 -2.330 1.00 0.00 87 LEU A O 6
ATOM 11179 N N . ILE A 1 61 ? 30.535 -25.090 -0.684 1.00 0.00 88 ILE A N 6
ATOM 11180 C CA . ILE A 1 61 ? 29.576 -25.802 -1.518 1.00 0.00 88 ILE A CA 6
ATOM 11181 C C . ILE A 1 61 ? 28.501 -24.866 -2.072 1.00 0.00 88 ILE A C 6
ATOM 11182 O O . ILE A 1 61 ? 28.192 -24.915 -3.263 1.00 0.00 88 ILE A O 6
ATOM 11198 N N . HIS A 1 62 ? 27.924 -24.016 -1.214 1.00 0.00 89 HIS A N 6
ATOM 11199 C CA . HIS A 1 62 ? 26.796 -23.165 -1.592 1.00 0.00 89 HIS A CA 6
ATOM 11200 C C . HIS A 1 62 ? 26.857 -21.805 -0.904 1.00 0.00 89 HIS A C 6
ATOM 11201 O O . HIS A 1 62 ? 27.338 -21.707 0.224 1.00 0.00 89 HIS A O 6
ATOM 11215 N N . GLN A 1 63 ? 26.373 -20.754 -1.577 1.00 0.00 90 GLN A N 6
ATOM 11216 C CA . GLN A 1 63 ? 26.378 -19.399 -1.046 1.00 0.00 90 GLN A CA 6
ATOM 11217 C C . GLN A 1 63 ? 24.998 -18.752 -1.169 1.00 0.00 90 GLN A C 6
ATOM 11218 O O . GLN A 1 63 ? 24.561 -18.454 -2.279 1.00 0.00 90 GLN A O 6
ATOM 11232 N N . TRP A 1 64 ? 24.308 -18.531 -0.045 1.00 0.00 91 TRP A N 6
ATOM 11233 C CA . TRP A 1 64 ? 23.057 -17.780 -0.040 1.00 0.00 91 TRP A CA 6
ATOM 11234 C C . TRP A 1 64 ? 23.344 -16.316 0.263 1.00 0.00 91 TRP A C 6
ATOM 11235 O O . TRP A 1 64 ? 23.605 -15.964 1.411 1.00 0.00 91 TRP A O 6
ATOM 11256 N N . GLN A 1 65 ? 23.297 -15.462 -0.765 1.00 0.00 92 GLN A N 6
ATOM 11257 C CA . GLN A 1 65 ? 23.543 -14.034 -0.627 1.00 0.00 92 GLN A CA 6
ATOM 11258 C C . GLN A 1 65 ? 22.234 -13.259 -0.482 1.00 0.00 92 GLN A C 6
ATOM 11259 O O . GLN A 1 65 ? 21.369 -13.339 -1.354 1.00 0.00 92 GLN A O 6
ATOM 11273 N N . TRP A 1 66 ? 22.084 -12.513 0.617 1.00 0.00 93 TRP A N 6
ATOM 11274 C CA . TRP A 1 66 ? 20.891 -11.712 0.857 1.00 0.00 93 TRP A CA 6
ATOM 11275 C C . TRP A 1 66 ? 20.829 -10.533 -0.112 1.00 0.00 93 TRP A C 6
ATOM 11276 O O . TRP A 1 66 ? 21.551 -9.552 0.056 1.00 0.00 93 TRP A O 6
ATOM 11297 N N . SER A 1 67 ? 19.964 -10.625 -1.125 1.00 0.00 94 SER A N 6
ATOM 11298 C CA . SER A 1 67 ? 19.783 -9.552 -2.100 1.00 0.00 94 SER A CA 6
ATOM 11299 C C . SER A 1 67 ? 18.883 -8.434 -1.564 1.00 0.00 94 SER A C 6
ATOM 11300 O O . SER A 1 67 ? 18.264 -7.710 -2.343 1.00 0.00 94 SER A O 6
ATOM 11308 N N . SER A 1 68 ? 18.812 -8.284 -0.238 1.00 0.00 95 SER A N 6
ATOM 11309 C CA . SER A 1 68 ? 18.083 -7.202 0.410 1.00 0.00 95 SER A CA 6
ATOM 11310 C C . SER A 1 68 ? 18.876 -6.719 1.619 1.00 0.00 95 SER A C 6
ATOM 11311 O O . SER A 1 68 ? 18.898 -7.381 2.656 1.00 0.00 95 SER A O 6
ATOM 11319 N N . ASN A 1 69 ? 19.534 -5.565 1.492 1.00 0.00 96 ASN A N 6
ATOM 11320 C CA . ASN A 1 69 ? 20.376 -5.030 2.553 1.00 0.00 96 ASN A CA 6
ATOM 11321 C C . ASN A 1 69 ? 19.557 -4.200 3.545 1.00 0.00 96 ASN A C 6
ATOM 11322 O O . ASN A 1 69 ? 19.910 -3.060 3.849 1.00 0.00 96 ASN A O 6
ATOM 11333 N N . SER A 1 70 ? 18.458 -4.768 4.056 1.00 0.00 97 SER A N 6
ATOM 11334 C CA . SER A 1 70 ? 17.638 -4.110 5.062 1.00 0.00 97 SER A CA 6
ATOM 11335 C C . SER A 1 70 ? 17.255 -5.074 6.178 1.00 0.00 97 SER A C 6
ATOM 11336 O O . SER A 1 70 ? 16.242 -4.877 6.845 1.00 0.00 97 SER A O 6
ATOM 11344 N N . TRP A 1 71 ? 18.056 -6.122 6.380 1.00 0.00 98 TRP A N 6
ATOM 11345 C CA . TRP A 1 71 ? 17.754 -7.145 7.371 1.00 0.00 98 TRP A CA 6
ATOM 11346 C C . TRP A 1 71 ? 18.992 -7.525 8.175 1.00 0.00 98 TRP A C 6
ATOM 11347 O O . TRP A 1 71 ? 19.860 -8.245 7.687 1.00 0.00 98 TRP A O 6
ATOM 11368 N N . ASN A 1 72 ? 19.068 -7.039 9.413 1.00 0.00 99 ASN A N 6
ATOM 11369 C CA . ASN A 1 72 ? 20.122 -7.422 10.332 1.00 0.00 99 ASN A CA 6
ATOM 11370 C C . ASN A 1 72 ? 19.798 -8.804 10.901 1.00 0.00 99 ASN A C 6
ATOM 11371 O O . ASN A 1 72 ? 18.934 -8.931 11.764 1.00 0.00 99 ASN A O 6
ATOM 11382 N N . ILE A 1 73 ? 20.492 -9.833 10.410 1.00 0.00 100 ILE A N 6
ATOM 11383 C CA . ILE A 1 73 ? 20.283 -11.202 10.852 1.00 0.00 100 ILE A CA 6
ATOM 11384 C C . ILE A 1 73 ? 21.016 -11.440 12.165 1.00 0.00 100 ILE A C 6
ATOM 11385 O O . ILE A 1 73 ? 22.239 -11.581 12.172 1.00 0.00 100 ILE A O 6
ATOM 11401 N N . ASN A 1 74 ? 20.282 -11.482 13.277 1.00 0.00 101 ASN A N 6
ATOM 11402 C CA . ASN A 1 74 ? 20.870 -11.731 14.584 1.00 0.00 101 ASN A CA 6
ATOM 11403 C C . ASN A 1 74 ? 20.447 -13.108 15.090 1.00 0.00 101 ASN A C 6
ATOM 11404 O O . ASN A 1 74 ? 19.347 -13.281 15.613 1.00 0.00 101 ASN A O 6
ATOM 11415 N N . TRP A 1 75 ? 21.334 -14.091 14.927 1.00 0.00 102 TRP A N 6
ATOM 11416 C CA . TRP A 1 75 ? 21.095 -15.456 15.361 1.00 0.00 102 TRP A CA 6
ATOM 11417 C C . TRP A 1 75 ? 21.386 -15.595 16.853 1.00 0.00 102 TRP A C 6
ATOM 11418 O O . TRP A 1 75 ? 22.547 -15.641 17.260 1.00 0.00 102 TRP A O 6
ATOM 11439 N N . LYS A 1 76 ? 20.328 -15.660 17.671 1.00 0.00 103 LYS A N 6
ATOM 11440 C CA . LYS A 1 76 ? 20.450 -15.835 19.117 1.00 0.00 103 LYS A CA 6
ATOM 11441 C C . LYS A 1 76 ? 20.650 -17.315 19.446 1.00 0.00 103 LYS A C 6
ATOM 11442 O O . LYS A 1 76 ? 19.898 -17.898 20.226 1.00 0.00 103 LYS A O 6
ATOM 11461 N N . GLY A 1 77 ? 21.674 -17.930 18.846 1.00 0.00 104 GLY A N 6
ATOM 11462 C CA . GLY A 1 77 ? 22.040 -19.309 19.121 1.00 0.00 104 GLY A CA 6
ATOM 11463 C C . GLY A 1 77 ? 22.919 -19.431 20.359 1.00 0.00 104 GLY A C 6
ATOM 11464 O O . GLY A 1 77 ? 23.109 -18.464 21.098 1.00 0.00 104 GLY A O 6
ATOM 11468 N N . VAL A 1 78 ? 23.458 -20.633 20.578 1.00 0.00 105 VAL A N 6
ATOM 11469 C CA . VAL A 1 78 ? 24.335 -20.932 21.699 1.00 0.00 105 VAL A CA 6
ATOM 11470 C C . VAL A 1 78 ? 25.591 -20.055 21.655 1.00 0.00 105 VAL A C 6
ATOM 11471 O O . VAL A 1 78 ? 26.262 -19.952 20.628 1.00 0.00 105 VAL A O 6
ATOM 11484 N N . ASP A 1 79 ? 25.893 -19.423 22.792 1.00 0.00 106 ASP A N 6
ATOM 11485 C CA . ASP A 1 79 ? 26.916 -18.396 22.954 1.00 0.00 106 ASP A CA 6
ATOM 11486 C C . ASP A 1 79 ? 28.257 -18.736 22.299 1.00 0.00 106 ASP A C 6
ATOM 11487 O O . ASP A 1 79 ? 28.951 -19.650 22.734 1.00 0.00 106 ASP A O 6
ATOM 11496 N N . SER A 1 80 ? 28.601 -17.982 21.248 1.00 0.00 107 SER A N 6
ATOM 11497 C CA . SER A 1 80 ? 29.893 -18.037 20.570 1.00 0.00 107 SER A CA 6
ATOM 11498 C C . SER A 1 80 ? 30.118 -19.330 19.787 1.00 0.00 107 SER A C 6
ATOM 11499 O O . SER A 1 80 ? 31.110 -20.028 19.996 1.00 0.00 107 SER A O 6
ATOM 11507 N N . ASN A 1 81 ? 29.189 -19.644 18.879 1.00 0.00 108 ASN A N 6
ATOM 11508 C CA . ASN A 1 81 ? 29.302 -20.781 17.974 1.00 0.00 108 ASN A CA 6
ATOM 11509 C C . ASN A 1 81 ? 28.899 -20.364 16.563 1.00 0.00 108 ASN A C 6
ATOM 11510 O O . ASN A 1 81 ? 27.862 -20.791 16.057 1.00 0.00 108 ASN A O 6
ATOM 11521 N N . HIS A 1 82 ? 29.721 -19.525 15.925 1.00 0.00 109 HIS A N 6
ATOM 11522 C CA . HIS A 1 82 ? 29.472 -19.022 14.577 1.00 0.00 109 HIS A CA 6
ATOM 11523 C C . HIS A 1 82 ? 29.687 -20.108 13.513 1.00 0.00 109 HIS A C 6
ATOM 11524 O O . HIS A 1 82 ? 29.971 -19.800 12.357 1.00 0.00 109 HIS A O 6
ATOM 11538 N N . ARG A 1 83 ? 29.550 -21.377 13.903 1.00 0.00 110 ARG A N 6
ATOM 11539 C CA . ARG A 1 83 ? 29.689 -22.523 13.023 1.00 0.00 110 ARG A CA 6
ATOM 11540 C C . ARG A 1 83 ? 28.615 -23.545 13.376 1.00 0.00 110 ARG A C 6
ATOM 11541 O O . ARG A 1 83 ? 28.734 -24.241 14.382 1.00 0.00 110 ARG A O 6
ATOM 11562 N N . ILE A 1 84 ? 27.568 -23.637 12.554 1.00 0.00 111 ILE A N 6
ATOM 11563 C CA . ILE A 1 84 ? 26.486 -24.577 12.804 1.00 0.00 111 ILE A CA 6
ATOM 11564 C C . ILE A 1 84 ? 26.879 -25.922 12.201 1.00 0.00 111 ILE A C 6
ATOM 11565 O O . ILE A 1 84 ? 26.837 -26.103 10.985 1.00 0.00 111 ILE A O 6
ATOM 11581 N N . ILE A 1 85 ? 27.266 -26.862 13.067 1.00 0.00 112 ILE A N 6
ATOM 11582 C CA . ILE A 1 85 ? 27.655 -28.198 12.645 1.00 0.00 112 ILE A CA 6
ATOM 11583 C C . ILE A 1 85 ? 26.401 -29.011 12.342 1.00 0.00 112 ILE A C 6
ATOM 11584 O O . ILE A 1 85 ? 25.713 -29.457 13.258 1.00 0.00 112 ILE A O 6
ATOM 11600 N N . ILE A 1 86 ? 26.099 -29.205 11.057 1.00 0.00 113 ILE A N 6
ATOM 11601 C CA . ILE A 1 86 ? 24.928 -29.970 10.650 1.00 0.00 113 ILE A CA 6
ATOM 11602 C C . ILE A 1 86 ? 25.287 -31.452 10.605 1.00 0.00 113 ILE A C 6
ATOM 11603 O O . ILE A 1 86 ? 25.959 -31.912 9.682 1.00 0.00 113 ILE A O 6
ATOM 11619 N N . SER A 1 87 ? 24.833 -32.191 11.616 1.00 0.00 114 SER A N 6
ATOM 11620 C CA . SER A 1 87 ? 25.086 -33.619 11.752 1.00 0.00 114 SER A CA 6
ATOM 11621 C C . SER A 1 87 ? 24.472 -34.399 10.596 1.00 0.00 114 SER A C 6
ATOM 11622 O O . SER A 1 87 ? 23.338 -34.135 10.194 1.00 0.00 114 SER A O 6
ATOM 11630 N N . ASN A 1 88 ? 25.227 -35.362 10.059 1.00 0.00 115 ASN A N 6
ATOM 11631 C CA . ASN A 1 88 ? 24.819 -36.157 8.911 1.00 0.00 115 ASN A CA 6
ATOM 11632 C C . ASN A 1 88 ? 23.800 -37.246 9.269 1.00 0.00 115 ASN A C 6
ATOM 11633 O O . ASN A 1 88 ? 23.830 -38.335 8.699 1.00 0.00 115 ASN A O 6
ATOM 11644 N N . ILE A 1 89 ? 22.895 -36.958 10.208 1.00 0.00 116 ILE A N 6
ATOM 11645 C CA . ILE A 1 89 ? 21.860 -37.889 10.640 1.00 0.00 116 ILE A CA 6
ATOM 11646 C C . ILE A 1 89 ? 20.599 -37.116 11.020 1.00 0.00 116 ILE A C 6
ATOM 11647 O O . ILE A 1 89 ? 20.681 -36.018 11.575 1.00 0.00 116 ILE A O 6
ATOM 11663 N N . PRO A 1 90 ? 19.421 -37.681 10.725 1.00 0.00 117 PRO A N 6
ATOM 11664 C CA . PRO A 1 90 ? 18.144 -37.004 10.869 1.00 0.00 117 PRO A CA 6
ATOM 11665 C C . PRO A 1 90 ? 17.670 -36.884 12.318 1.00 0.00 117 PRO A C 6
ATOM 11666 O O . PRO A 1 90 ? 16.781 -36.079 12.593 1.00 0.00 117 PRO A O 6
ATOM 11677 N N . ASN A 1 91 ? 18.237 -37.663 13.247 1.00 0.00 118 ASN A N 6
ATOM 11678 C CA . ASN A 1 91 ? 17.750 -37.676 14.620 1.00 0.00 118 ASN A CA 6
ATOM 11679 C C . ASN A 1 91 ? 18.765 -37.107 15.614 1.00 0.00 118 ASN A C 6
ATOM 11680 O O . ASN A 1 91 ? 18.721 -37.435 16.798 1.00 0.00 118 ASN A O 6
ATOM 11691 N N . ARG A 1 92 ? 19.677 -36.249 15.141 1.00 0.00 119 ARG A N 6
ATOM 11692 C CA . ARG A 1 92 ? 20.628 -35.543 15.993 1.00 0.00 119 ARG A CA 6
ATOM 11693 C C . ARG A 1 92 ? 21.057 -34.255 15.293 1.00 0.00 119 ARG A C 6
ATOM 11694 O O . ARG A 1 92 ? 22.246 -34.017 15.094 1.00 0.00 119 ARG A O 6
ATOM 11715 N N . ALA A 1 93 ? 20.087 -33.422 14.915 1.00 0.00 120 ALA A N 6
ATOM 11716 C CA . ALA A 1 93 ? 20.337 -32.275 14.056 1.00 0.00 120 ALA A CA 6
ATOM 11717 C C . ALA A 1 93 ? 19.631 -31.014 14.555 1.00 0.00 120 ALA A C 6
ATOM 11718 O O . ALA A 1 93 ? 18.753 -31.087 15.412 1.00 0.00 120 ALA A O 6
ATOM 11725 N N . MET A 1 94 ? 20.038 -29.867 13.998 1.00 0.00 121 MET A N 6
ATOM 11726 C CA . MET A 1 94 ? 19.508 -28.538 14.295 1.00 0.00 121 MET A CA 6
ATOM 11727 C C . MET A 1 94 ? 19.998 -28.007 15.643 1.00 0.00 121 MET A C 6
ATOM 11728 O O . MET A 1 94 ? 19.532 -28.427 16.700 1.00 0.00 121 MET A O 6
ATOM 11742 N N . SER A 1 95 ? 20.952 -27.074 15.584 1.00 0.00 122 SER A N 6
ATOM 11743 C CA . SER A 1 95 ? 21.541 -26.431 16.752 1.00 0.00 122 SER A CA 6
ATOM 11744 C C . SER A 1 95 ? 20.533 -25.500 17.426 1.00 0.00 122 SER A C 6
ATOM 11745 O O . SER A 1 95 ? 19.724 -24.855 16.758 1.00 0.00 122 SER A O 6
ATOM 11753 N N . ASN A 1 96 ? 20.582 -25.425 18.757 1.00 0.00 123 ASN A N 6
ATOM 11754 C CA . ASN A 1 96 ? 19.711 -24.557 19.532 1.00 0.00 123 ASN A CA 6
ATOM 11755 C C . ASN A 1 96 ? 19.979 -23.088 19.206 1.00 0.00 123 ASN A C 6
ATOM 11756 O O . ASN A 1 96 ? 20.974 -22.516 19.647 1.00 0.00 123 ASN A O 6
ATOM 11767 N N . GLY A 1 97 ? 19.081 -22.477 18.428 1.00 0.00 124 GLY A N 6
ATOM 11768 C CA . GLY A 1 97 ? 19.169 -21.070 18.078 1.00 0.00 124 GLY A CA 6
ATOM 11769 C C . GLY A 1 97 ? 18.065 -20.661 17.107 1.00 0.00 124 GLY A C 6
ATOM 11770 O O . GLY A 1 97 ? 17.512 -21.503 16.401 1.00 0.00 124 GLY A O 6
ATOM 11774 N N . LYS A 1 98 ? 17.747 -19.363 17.082 1.00 0.00 125 LYS A N 6
ATOM 11775 C CA . LYS A 1 98 ? 16.748 -18.784 16.192 1.00 0.00 125 LYS A CA 6
ATOM 11776 C C . LYS A 1 98 ? 17.265 -17.487 15.572 1.00 0.00 125 LYS A C 6
ATOM 11777 O O . LYS A 1 98 ? 17.900 -16.681 16.248 1.00 0.00 125 LYS A O 6
ATOM 11796 N N . PHE A 1 99 ? 16.990 -17.291 14.281 1.00 0.00 126 PHE A N 6
ATOM 11797 C CA . PHE A 1 99 ? 17.392 -16.104 13.538 1.00 0.00 126 PHE A CA 6
ATOM 11798 C C . PHE A 1 99 ? 16.396 -14.962 13.742 1.00 0.00 126 PHE A C 6
ATOM 11799 O O . PHE A 1 99 ? 15.302 -14.986 13.176 1.00 0.00 126 PHE A O 6
ATOM 11816 N N . ILE A 1 100 ? 16.766 -13.962 14.547 1.00 0.00 127 ILE A N 6
ATOM 11817 C CA . ILE A 1 100 ? 15.954 -12.768 14.756 1.00 0.00 127 ILE A CA 6
ATOM 11818 C C . ILE A 1 100 ? 16.347 -11.718 13.718 1.00 0.00 127 ILE A C 6
ATOM 11819 O O . ILE A 1 100 ? 17.416 -11.118 13.816 1.00 0.00 127 ILE A O 6
ATOM 11835 N N . LEU A 1 101 ? 15.492 -11.494 12.720 1.00 0.00 128 LEU A N 6
ATOM 11836 C CA . LEU A 1 101 ? 15.710 -10.435 11.744 1.00 0.00 128 LEU A CA 6
ATOM 11837 C C . LEU A 1 101 ? 15.247 -9.103 12.326 1.00 0.00 128 LEU A C 6
ATOM 11838 O O . LEU A 1 101 ? 14.207 -9.040 12.983 1.00 0.00 128 LEU A O 6
ATOM 11854 N N . ASN A 1 102 ? 16.020 -8.042 12.084 1.00 0.00 129 ASN A N 6
ATOM 11855 C CA . ASN A 1 102 ? 15.715 -6.706 12.572 1.00 0.00 129 ASN A CA 6
ATOM 11856 C C . ASN A 1 102 ? 15.920 -5.677 11.460 1.00 0.00 129 ASN A C 6
ATOM 11857 O O . ASN A 1 102 ? 17.055 -5.340 11.122 1.00 0.00 129 ASN A O 6
ATOM 11868 N N . ASN A 1 103 ? 14.824 -5.180 10.886 1.00 0.00 130 ASN A N 6
ATOM 11869 C CA . ASN A 1 103 ? 14.893 -4.166 9.847 1.00 0.00 130 ASN A CA 6
ATOM 11870 C C . ASN A 1 103 ? 15.337 -2.825 10.433 1.00 0.00 130 ASN A C 6
ATOM 11871 O O . ASN A 1 103 ? 14.555 -2.145 11.094 1.00 0.00 130 ASN A O 6
ATOM 11882 N N . LYS A 1 104 ? 16.596 -2.445 10.191 1.00 0.00 131 LYS A N 6
ATOM 11883 C CA . LYS A 1 104 ? 17.192 -1.261 10.794 1.00 0.00 131 LYS A CA 6
ATOM 11884 C C . LYS A 1 104 ? 16.869 0.062 10.087 1.00 0.00 131 LYS A C 6
ATOM 11885 O O . LYS A 1 104 ? 17.628 1.023 10.215 1.00 0.00 131 LYS A O 6
ATOM 11904 N N . ARG A 1 105 ? 15.757 0.137 9.352 1.00 0.00 132 ARG A N 6
ATOM 11905 C CA . ARG A 1 105 ? 15.269 1.413 8.831 1.00 0.00 132 ARG A CA 6
ATOM 11906 C C . ARG A 1 105 ? 13.757 1.578 8.965 1.00 0.00 132 ARG A C 6
ATOM 11907 O O . ARG A 1 105 ? 13.216 2.627 8.627 1.00 0.00 132 ARG A O 6
ATOM 11928 N N . THR A 1 106 ? 13.084 0.542 9.461 1.00 0.00 133 THR A N 6
ATOM 11929 C CA . THR A 1 106 ? 11.669 0.579 9.809 1.00 0.00 133 THR A CA 6
ATOM 11930 C C . THR A 1 106 ? 11.380 -0.449 10.896 1.00 0.00 133 THR A C 6
ATOM 11931 O O . THR A 1 106 ? 10.520 -1.310 10.734 1.00 0.00 133 THR A O 6
ATOM 11942 N N . ASN A 1 107 ? 12.123 -0.335 12.001 1.00 0.00 134 ASN A N 6
ATOM 11943 C CA . ASN A 1 107 ? 12.193 -1.276 13.119 1.00 0.00 134 ASN A CA 6
ATOM 11944 C C . ASN A 1 107 ? 11.121 -2.368 13.075 1.00 0.00 134 ASN A C 6
ATOM 11945 O O . ASN A 1 107 ? 10.108 -2.291 13.768 1.00 0.00 134 ASN A O 6
ATOM 11956 N N . GLU A 1 108 ? 11.363 -3.390 12.245 1.00 0.00 135 GLU A N 6
ATOM 11957 C CA . GLU A 1 108 ? 10.480 -4.532 12.080 1.00 0.00 135 GLU A CA 6
ATOM 11958 C C . GLU A 1 108 ? 11.210 -5.827 12.434 1.00 0.00 135 GLU A C 6
ATOM 11959 O O . GLU A 1 108 ? 12.042 -6.307 11.665 1.00 0.00 135 GLU A O 6
ATOM 11971 N N . LYS A 1 109 ? 10.891 -6.379 13.610 1.00 0.00 136 LYS A N 6
ATOM 11972 C CA . LYS A 1 109 ? 11.465 -7.623 14.095 1.00 0.00 136 LYS A CA 6
ATOM 11973 C C . LYS A 1 109 ? 10.718 -8.825 13.513 1.00 0.00 136 LYS A C 6
ATOM 11974 O O . LYS A 1 109 ? 9.490 -8.866 13.561 1.00 0.00 136 LYS A O 6
ATOM 11993 N N . VAL A 1 110 ? 11.459 -9.796 12.970 1.00 0.00 137 VAL A N 6
ATOM 11994 C CA . VAL A 1 110 ? 10.885 -11.006 12.390 1.00 0.00 137 VAL A CA 6
ATOM 11995 C C . VAL A 1 110 ? 11.632 -12.235 12.905 1.00 0.00 137 VAL A C 6
ATOM 11996 O O . VAL A 1 110 ? 12.754 -12.507 12.484 1.00 0.00 137 VAL A O 6
ATOM 12009 N N . VAL A 1 111 ? 11.011 -12.973 13.824 1.00 0.00 138 VAL A N 6
ATOM 12010 C CA . VAL A 1 111 ? 11.610 -14.158 14.426 1.00 0.00 138 VAL A CA 6
ATOM 12011 C C . VAL A 1 111 ? 11.358 -15.394 13.564 1.00 0.00 138 VAL A C 6
ATOM 12012 O O . VAL A 1 111 ? 10.209 -15.781 13.357 1.00 0.00 138 VAL A O 6
ATOM 12025 N N . VAL A 1 112 ? 12.428 -16.015 13.059 1.00 0.00 139 VAL A N 6
ATOM 12026 C CA . VAL A 1 112 ? 12.321 -17.262 12.303 1.00 0.00 139 VAL A CA 6
ATOM 12027 C C . VAL A 1 112 ? 11.898 -18.396 13.234 1.00 0.00 139 VAL A C 6
ATOM 12028 O O . VAL A 1 112 ? 12.698 -18.895 14.022 1.00 0.00 139 VAL A O 6
ATOM 12041 N N . THR A 1 113 ? 10.629 -18.801 13.142 1.00 0.00 140 THR A N 6
ATOM 12042 C CA . THR A 1 113 ? 10.066 -19.885 13.937 1.00 0.00 140 THR A CA 6
ATOM 12043 C C . THR A 1 113 ? 10.430 -21.247 13.338 1.00 0.00 140 THR A C 6
ATOM 12044 O O . THR A 1 113 ? 9.549 -22.055 13.041 1.00 0.00 140 THR A O 6
ATOM 12055 N N . LEU A 1 114 ? 11.729 -21.508 13.157 1.00 0.00 141 LEU A N 6
ATOM 12056 C CA . LEU A 1 114 ? 12.211 -22.770 12.614 1.00 0.00 141 LEU A CA 6
ATOM 12057 C C . LEU A 1 114 ? 11.769 -23.948 13.483 1.00 0.00 141 LEU A C 6
ATOM 12058 O O . LEU A 1 114 ? 11.869 -23.899 14.710 1.00 0.00 141 LEU A O 6
ATOM 12074 N N . ASN A 1 115 ? 11.277 -25.012 12.838 1.00 0.00 142 ASN A N 6
ATOM 12075 C CA . ASN A 1 115 ? 10.815 -26.219 13.510 1.00 0.00 142 ASN A CA 6
ATOM 12076 C C . ASN A 1 115 ? 11.995 -27.056 14.014 1.00 0.00 142 ASN A C 6
ATOM 12077 O O . ASN A 1 115 ? 12.195 -28.193 13.579 1.00 0.00 142 ASN A O 6
ATOM 12088 N N . ARG A 1 116 ? 12.786 -26.497 14.935 1.00 0.00 143 ARG A N 6
ATOM 12089 C CA . ARG A 1 116 ? 13.945 -27.160 15.517 1.00 0.00 143 ARG A CA 6
ATOM 12090 C C . ARG A 1 116 ? 13.521 -28.381 16.333 1.00 0.00 143 ARG A C 6
ATOM 12091 O O . ARG A 1 116 ? 13.012 -28.241 17.443 1.00 0.00 143 ARG A O 6
ATOM 12112 N N . LEU A 1 117 ? 13.738 -29.575 15.778 1.00 0.00 144 LEU A N 6
ATOM 12113 C CA . LEU A 1 117 ? 13.462 -30.832 16.457 1.00 0.00 144 LEU A CA 6
ATOM 12114 C C . LEU A 1 117 ? 14.391 -30.982 17.662 1.00 0.00 144 LEU A C 6
ATOM 12115 O O . LEU A 1 117 ? 15.573 -31.280 17.501 1.00 0.00 144 LEU A O 6
ATOM 12131 N N . GLY A 1 118 ? 13.856 -30.774 18.869 1.00 0.00 145 GLY A N 6
ATOM 12132 C CA . GLY A 1 118 ? 14.635 -30.885 20.093 1.00 0.00 145 GLY A CA 6
ATOM 12133 C C . GLY A 1 118 ? 15.090 -32.324 20.330 1.00 0.00 145 GLY A C 6
ATOM 12134 O O . GLY A 1 118 ? 14.485 -33.266 19.818 1.00 0.00 145 GLY A O 6
ATOM 12138 N N . ARG A 1 119 ? 16.162 -32.487 21.111 1.00 0.00 146 ARG A N 6
ATOM 12139 C CA . ARG A 1 119 ? 16.767 -33.781 21.405 1.00 0.00 146 ARG A CA 6
ATOM 12140 C C . ARG A 1 119 ? 16.848 -33.968 22.916 1.00 0.00 146 ARG A C 6
ATOM 12141 O O . ARG A 1 119 ? 17.696 -33.371 23.580 1.00 0.00 146 ARG A O 6
ATOM 12162 N N . VAL A 1 120 ? 15.957 -34.802 23.455 1.00 0.00 147 VAL A N 6
ATOM 12163 C CA . VAL A 1 120 ? 15.899 -35.083 24.884 1.00 0.00 147 VAL A CA 6
ATOM 12164 C C . VAL A 1 120 ? 17.163 -35.806 25.349 1.00 0.00 147 VAL A C 6
ATOM 12165 O O . VAL A 1 120 ? 17.664 -36.699 24.664 1.00 0.00 147 VAL A O 6
ATOM 12178 N N . ARG A 1 121 ? 17.678 -35.414 26.519 1.00 0.00 148 ARG A N 6
ATOM 12179 C CA . ARG A 1 121 ? 18.870 -35.995 27.125 1.00 0.00 148 ARG A CA 6
ATOM 12180 C C . ARG A 1 121 ? 18.568 -37.356 27.758 1.00 0.00 148 ARG A C 6
ATOM 12181 O O . ARG A 1 121 ? 18.830 -37.568 28.942 1.00 0.00 148 ARG A O 6
ATOM 12202 N N . VAL A 1 122 ? 18.019 -38.282 26.969 1.00 0.00 149 VAL A N 6
ATOM 12203 C CA . VAL A 1 122 ? 17.676 -39.620 27.431 1.00 0.00 149 VAL A CA 6
ATOM 12204 C C . VAL A 1 122 ? 18.945 -40.415 27.754 1.00 0.00 149 VAL A C 6
ATOM 12205 O O . VAL A 1 122 ? 19.656 -40.872 26.858 1.00 0.00 149 VAL A O 6
ATOM 12218 N N . GLY A 1 123 ? 19.228 -40.575 29.051 1.00 0.00 150 GLY A N 6
ATOM 12219 C CA . GLY A 1 123 ? 20.378 -41.333 29.519 1.00 0.00 150 GLY A CA 6
ATOM 12220 C C . GLY A 1 123 ? 20.156 -42.839 29.391 1.00 0.00 150 GLY A C 6
ATOM 12221 O O . GLY A 1 123 ? 19.062 -43.291 29.049 1.00 0.00 150 GLY A O 6
ATOM 12225 N N . GLY A 1 124 ? 21.203 -43.619 29.671 1.00 0.00 151 GLY A N 6
ATOM 12226 C CA . GLY A 1 124 ? 21.155 -45.071 29.597 1.00 0.00 151 GLY A CA 6
ATOM 12227 C C . GLY A 1 124 ? 21.142 -45.570 28.156 1.00 0.00 151 GLY A C 6
ATOM 12228 O O . GLY A 1 124 ? 21.332 -44.793 27.218 1.00 0.00 151 GLY A O 6
ATOM 12232 N N . ASN A 1 125 ? 20.918 -46.877 27.984 1.00 0.00 152 ASN A N 6
ATOM 12233 C CA . ASN A 1 125 ? 20.861 -47.504 26.667 1.00 0.00 152 ASN A CA 6
ATOM 12234 C C . ASN A 1 125 ? 19.625 -47.038 25.898 1.00 0.00 152 ASN A C 6
ATOM 12235 O O . ASN A 1 125 ? 18.506 -47.233 26.425 1.00 0.00 152 ASN A O 6
ATOM 12247 N N . ILE A 1 1 ? 4.320 -3.287 -8.138 1.00 0.00 28 ILE A N 7
ATOM 12248 C CA . ILE A 1 1 ? 5.317 -4.300 -7.734 1.00 0.00 28 ILE A CA 7
ATOM 12249 C C . ILE A 1 1 ? 5.433 -4.348 -6.212 1.00 0.00 28 ILE A C 7
ATOM 12250 O O . ILE A 1 1 ? 6.036 -3.462 -5.611 1.00 0.00 28 ILE A O 7
ATOM 12268 N N . GLN A 1 2 ? 4.854 -5.376 -5.584 1.00 0.00 29 GLN A N 7
ATOM 12269 C CA . GLN A 1 2 ? 4.901 -5.533 -4.137 1.00 0.00 29 GLN A CA 7
ATOM 12270 C C . GLN A 1 2 ? 6.307 -5.913 -3.693 1.00 0.00 29 GLN A C 7
ATOM 12271 O O . GLN A 1 2 ? 6.728 -7.057 -3.859 1.00 0.00 29 GLN A O 7
ATOM 12285 N N . ASN A 1 3 ? 7.039 -4.951 -3.125 1.00 0.00 30 ASN A N 7
ATOM 12286 C CA . ASN A 1 3 ? 8.398 -5.161 -2.638 1.00 0.00 30 ASN A CA 7
ATOM 12287 C C . ASN A 1 3 ? 8.397 -5.907 -1.299 1.00 0.00 30 ASN A C 7
ATOM 12288 O O . ASN A 1 3 ? 8.958 -5.427 -0.318 1.00 0.00 30 ASN A O 7
ATOM 12299 N N . ASN A 1 4 ? 7.766 -7.081 -1.261 1.00 0.00 31 ASN A N 7
ATOM 12300 C CA . ASN A 1 4 ? 7.686 -7.911 -0.068 1.00 0.00 31 ASN A CA 7
ATOM 12301 C C . ASN A 1 4 ? 8.993 -8.682 0.149 1.00 0.00 31 ASN A C 7
ATOM 12302 O O . ASN A 1 4 ? 8.984 -9.906 0.256 1.00 0.00 31 ASN A O 7
ATOM 12313 N N . GLU A 1 5 ? 10.120 -7.965 0.217 1.00 0.00 32 GLU A N 7
ATOM 12314 C CA . GLU A 1 5 ? 11.438 -8.561 0.389 1.00 0.00 32 GLU A CA 7
ATOM 12315 C C . GLU A 1 5 ? 11.681 -9.002 1.830 1.00 0.00 32 GLU A C 7
ATOM 12316 O O . GLU A 1 5 ? 12.821 -9.105 2.271 1.00 0.00 32 GLU A O 7
ATOM 12328 N N . ARG A 1 6 ? 10.604 -9.270 2.570 1.00 0.00 33 ARG A N 7
ATOM 12329 C CA . ARG A 1 6 ? 10.697 -9.684 3.956 1.00 0.00 33 ARG A CA 7
ATOM 12330 C C . ARG A 1 6 ? 10.702 -11.196 4.054 1.00 0.00 33 ARG A C 7
ATOM 12331 O O . ARG A 1 6 ? 11.571 -11.790 4.685 1.00 0.00 33 ARG A O 7
ATOM 12352 N N . GLU A 1 7 ? 9.711 -11.827 3.419 1.00 0.00 34 GLU A N 7
ATOM 12353 C CA . GLU A 1 7 ? 9.574 -13.269 3.476 1.00 0.00 34 GLU A CA 7
ATOM 12354 C C . GLU A 1 7 ? 10.539 -13.972 2.541 1.00 0.00 34 GLU A C 7
ATOM 12355 O O . GLU A 1 7 ? 10.519 -15.198 2.458 1.00 0.00 34 GLU A O 7
ATOM 12367 N N . THR A 1 8 ? 11.385 -13.215 1.842 1.00 0.00 35 THR A N 7
ATOM 12368 C CA . THR A 1 8 ? 12.406 -13.822 1.007 1.00 0.00 35 THR A CA 7
ATOM 12369 C C . THR A 1 8 ? 13.669 -14.074 1.828 1.00 0.00 35 THR A C 7
ATOM 12370 O O . THR A 1 8 ? 14.594 -14.737 1.362 1.00 0.00 35 THR A O 7
ATOM 12381 N N . LEU A 1 9 ? 13.722 -13.563 3.060 1.00 0.00 36 LEU A N 7
ATOM 12382 C CA . LEU A 1 9 ? 14.811 -13.854 3.972 1.00 0.00 36 LEU A CA 7
ATOM 12383 C C . LEU A 1 9 ? 14.395 -14.905 4.995 1.00 0.00 36 LEU A C 7
ATOM 12384 O O . LEU A 1 9 ? 15.226 -15.392 5.748 1.00 0.00 36 LEU A O 7
ATOM 12400 N N . VAL A 1 10 ? 13.114 -15.265 5.020 1.00 0.00 37 VAL A N 7
ATOM 12401 C CA . VAL A 1 10 ? 12.643 -16.359 5.851 1.00 0.00 37 VAL A CA 7
ATOM 12402 C C . VAL A 1 10 ? 12.617 -17.623 5.010 1.00 0.00 37 VAL A C 7
ATOM 12403 O O . VAL A 1 10 ? 13.048 -18.682 5.457 1.00 0.00 37 VAL A O 7
ATOM 12416 N N . ASN A 1 11 ? 12.116 -17.502 3.779 1.00 0.00 38 ASN A N 7
ATOM 12417 C CA . ASN A 1 11 ? 12.091 -18.604 2.841 1.00 0.00 38 ASN A CA 7
ATOM 12418 C C . ASN A 1 11 ? 13.456 -18.829 2.196 1.00 0.00 38 ASN A C 7
ATOM 12419 O O . ASN A 1 11 ? 13.593 -19.670 1.308 1.00 0.00 38 ASN A O 7
ATOM 12430 N N . SER A 1 12 ? 14.471 -18.090 2.646 1.00 0.00 39 SER A N 7
ATOM 12431 C CA . SER A 1 12 ? 15.846 -18.362 2.257 1.00 0.00 39 SER A CA 7
ATOM 12432 C C . SER A 1 12 ? 16.776 -18.536 3.459 1.00 0.00 39 SER A C 7
ATOM 12433 O O . SER A 1 12 ? 17.993 -18.490 3.308 1.00 0.00 39 SER A O 7
ATOM 12441 N N . ILE A 1 13 ? 16.214 -18.751 4.653 1.00 0.00 40 ILE A N 7
ATOM 12442 C CA . ILE A 1 13 ? 16.993 -19.174 5.812 1.00 0.00 40 ILE A CA 7
ATOM 12443 C C . ILE A 1 13 ? 16.396 -20.454 6.392 1.00 0.00 40 ILE A C 7
ATOM 12444 O O . ILE A 1 13 ? 17.076 -21.175 7.118 1.00 0.00 40 ILE A O 7
ATOM 12460 N N . LYS A 1 14 ? 15.130 -20.755 6.071 1.00 0.00 41 LYS A N 7
ATOM 12461 C CA . LYS A 1 14 ? 14.547 -22.055 6.392 1.00 0.00 41 LYS A CA 7
ATOM 12462 C C . LYS A 1 14 ? 14.662 -22.983 5.189 1.00 0.00 41 LYS A C 7
ATOM 12463 O O . LYS A 1 14 ? 14.125 -24.088 5.203 1.00 0.00 41 LYS A O 7
ATOM 12482 N N . THR A 1 15 ? 15.373 -22.526 4.158 1.00 0.00 42 THR A N 7
ATOM 12483 C CA . THR A 1 15 ? 15.677 -23.310 2.968 1.00 0.00 42 THR A CA 7
ATOM 12484 C C . THR A 1 15 ? 17.147 -23.135 2.592 1.00 0.00 42 THR A C 7
ATOM 12485 O O . THR A 1 15 ? 17.558 -23.305 1.445 1.00 0.00 42 THR A O 7
ATOM 12496 N N . ALA A 1 16 ? 17.951 -22.791 3.592 1.00 0.00 43 ALA A N 7
ATOM 12497 C CA . ALA A 1 16 ? 19.396 -22.758 3.464 1.00 0.00 43 ALA A CA 7
ATOM 12498 C C . ALA A 1 16 ? 20.034 -23.622 4.556 1.00 0.00 43 ALA A C 7
ATOM 12499 O O . ALA A 1 16 ? 21.239 -23.579 4.783 1.00 0.00 43 ALA A O 7
ATOM 12506 N N . ILE A 1 17 ? 19.188 -24.416 5.213 1.00 0.00 44 ILE A N 7
ATOM 12507 C CA . ILE A 1 17 ? 19.588 -25.471 6.122 1.00 0.00 44 ILE A CA 7
ATOM 12508 C C . ILE A 1 17 ? 19.001 -26.791 5.626 1.00 0.00 44 ILE A C 7
ATOM 12509 O O . ILE A 1 17 ? 19.461 -27.867 6.003 1.00 0.00 44 ILE A O 7
ATOM 12525 N N . GLN A 1 18 ? 17.982 -26.708 4.762 1.00 0.00 45 GLN A N 7
ATOM 12526 C CA . GLN A 1 18 ? 17.362 -27.892 4.194 1.00 0.00 45 GLN A CA 7
ATOM 12527 C C . GLN A 1 18 ? 18.192 -28.442 3.046 1.00 0.00 45 GLN A C 7
ATOM 12528 O O . GLN A 1 18 ? 18.016 -29.592 2.644 1.00 0.00 45 GLN A O 7
ATOM 12542 N N . TYR A 1 19 ? 19.104 -27.622 2.525 1.00 0.00 46 TYR A N 7
ATOM 12543 C CA . TYR A 1 19 ? 20.065 -28.091 1.548 1.00 0.00 46 TYR A CA 7
ATOM 12544 C C . TYR A 1 19 ? 21.440 -28.216 2.197 1.00 0.00 46 TYR A C 7
ATOM 12545 O O . TYR A 1 19 ? 22.437 -28.489 1.533 1.00 0.00 46 TYR A O 7
ATOM 12563 N N . SER A 1 20 ? 21.494 -28.020 3.516 1.00 0.00 47 SER A N 7
ATOM 12564 C CA . SER A 1 20 ? 22.739 -28.111 4.258 1.00 0.00 47 SER A CA 7
ATOM 12565 C C . SER A 1 20 ? 22.714 -29.239 5.276 1.00 0.00 47 SER A C 7
ATOM 12566 O O . SER A 1 20 ? 23.592 -29.301 6.130 1.00 0.00 47 SER A O 7
ATOM 12574 N N . LYS A 1 21 ? 21.721 -30.133 5.178 1.00 0.00 48 LYS A N 7
ATOM 12575 C CA . LYS A 1 21 ? 21.710 -31.372 5.946 1.00 0.00 48 LYS A CA 7
ATOM 12576 C C . LYS A 1 21 ? 21.510 -32.582 5.046 1.00 0.00 48 LYS A C 7
ATOM 12577 O O . LYS A 1 21 ? 21.490 -33.711 5.522 1.00 0.00 48 LYS A O 7
ATOM 12596 N N . ILE A 1 22 ? 21.374 -32.341 3.741 1.00 0.00 49 ILE A N 7
ATOM 12597 C CA . ILE A 1 22 ? 21.343 -33.403 2.741 1.00 0.00 49 ILE A CA 7
ATOM 12598 C C . ILE A 1 22 ? 22.733 -33.554 2.126 1.00 0.00 49 ILE A C 7
ATOM 12599 O O . ILE A 1 22 ? 23.040 -34.577 1.520 1.00 0.00 49 ILE A O 7
ATOM 12615 N N . GLN A 1 23 ? 23.584 -32.539 2.291 1.00 0.00 50 GLN A N 7
ATOM 12616 C CA . GLN A 1 23 ? 24.996 -32.623 1.938 1.00 0.00 50 GLN A CA 7
ATOM 12617 C C . GLN A 1 23 ? 25.812 -33.159 3.111 1.00 0.00 50 GLN A C 7
ATOM 12618 O O . GLN A 1 23 ? 27.036 -33.238 3.040 1.00 0.00 50 GLN A O 7
ATOM 12632 N N . ALA A 1 24 ? 25.121 -33.538 4.184 1.00 0.00 51 ALA A N 7
ATOM 12633 C CA . ALA A 1 24 ? 25.692 -34.246 5.317 1.00 0.00 51 ALA A CA 7
ATOM 12634 C C . ALA A 1 24 ? 25.362 -35.732 5.226 1.00 0.00 51 ALA A C 7
ATOM 12635 O O . ALA A 1 24 ? 26.256 -36.576 5.256 1.00 0.00 51 ALA A O 7
ATOM 12642 N N . ILE A 1 25 ? 24.067 -36.053 5.122 1.00 0.00 52 ILE A N 7
ATOM 12643 C CA . ILE A 1 25 ? 23.590 -37.432 5.132 1.00 0.00 52 ILE A CA 7
ATOM 12644 C C . ILE A 1 25 ? 24.009 -38.150 3.844 1.00 0.00 52 ILE A C 7
ATOM 12645 O O . ILE A 1 25 ? 23.839 -39.358 3.715 1.00 0.00 52 ILE A O 7
ATOM 12661 N N . HIS A 1 26 ? 24.571 -37.405 2.888 1.00 0.00 53 HIS A N 7
ATOM 12662 C CA . HIS A 1 26 ? 25.028 -37.983 1.631 1.00 0.00 53 HIS A CA 7
ATOM 12663 C C . HIS A 1 26 ? 26.553 -38.054 1.551 1.00 0.00 53 HIS A C 7
ATOM 12664 O O . HIS A 1 26 ? 27.090 -38.478 0.530 1.00 0.00 53 HIS A O 7
ATOM 12678 N N . LEU A 1 27 ? 27.261 -37.655 2.613 1.00 0.00 54 LEU A N 7
ATOM 12679 C CA . LEU A 1 27 ? 28.707 -37.814 2.685 1.00 0.00 54 LEU A CA 7
ATOM 12680 C C . LEU A 1 27 ? 29.105 -38.575 3.951 1.00 0.00 54 LEU A C 7
ATOM 12681 O O . LEU A 1 27 ? 30.291 -38.767 4.206 1.00 0.00 54 LEU A O 7
ATOM 12697 N N . GLY A 1 28 ? 28.119 -39.012 4.740 1.00 0.00 55 GLY A N 7
ATOM 12698 C CA . GLY A 1 28 ? 28.349 -39.838 5.914 1.00 0.00 55 GLY A CA 7
ATOM 12699 C C . GLY A 1 28 ? 29.097 -39.092 7.020 1.00 0.00 55 GLY A C 7
ATOM 12700 O O . GLY A 1 28 ? 29.643 -39.726 7.921 1.00 0.00 55 GLY A O 7
ATOM 12704 N N . HIS A 1 29 ? 29.128 -37.757 6.960 1.00 0.00 56 HIS A N 7
ATOM 12705 C CA . HIS A 1 29 ? 29.850 -36.948 7.933 1.00 0.00 56 HIS A CA 7
ATOM 12706 C C . HIS A 1 29 ? 29.229 -35.554 8.025 1.00 0.00 56 HIS A C 7
ATOM 12707 O O . HIS A 1 29 ? 28.611 -35.090 7.065 1.00 0.00 56 HIS A O 7
ATOM 12721 N N . PRO A 1 30 ? 29.378 -34.874 9.172 1.00 0.00 57 PRO A N 7
ATOM 12722 C CA . PRO A 1 30 ? 28.804 -33.557 9.396 1.00 0.00 57 PRO A CA 7
ATOM 12723 C C . PRO A 1 30 ? 29.460 -32.494 8.518 1.00 0.00 57 PRO A C 7
ATOM 12724 O O . PRO A 1 30 ? 30.589 -32.657 8.053 1.00 0.00 57 PRO A O 7
ATOM 12735 N N . ILE A 1 31 ? 28.727 -31.401 8.302 1.00 0.00 58 ILE A N 7
ATOM 12736 C CA . ILE A 1 31 ? 29.157 -30.269 7.492 1.00 0.00 58 ILE A CA 7
ATOM 12737 C C . ILE A 1 31 ? 28.900 -28.975 8.254 1.00 0.00 58 ILE A C 7
ATOM 12738 O O . ILE A 1 31 ? 28.100 -28.948 9.192 1.00 0.00 58 ILE A O 7
ATOM 12754 N N . TYR A 1 32 ? 29.586 -27.907 7.848 1.00 0.00 59 TYR A N 7
ATOM 12755 C CA . TYR A 1 32 ? 29.625 -26.669 8.611 1.00 0.00 59 TYR A CA 7
ATOM 12756 C C . TYR A 1 32 ? 28.998 -25.496 7.870 1.00 0.00 59 TYR A C 7
ATOM 12757 O O . TYR A 1 32 ? 29.567 -24.980 6.908 1.00 0.00 59 TYR A O 7
ATOM 12775 N N . LEU A 1 33 ? 27.815 -25.072 8.319 1.00 0.00 60 LEU A N 7
ATOM 12776 C CA . LEU A 1 33 ? 27.139 -23.905 7.778 1.00 0.00 60 LEU A CA 7
ATOM 12777 C C . LEU A 1 33 ? 27.712 -22.657 8.448 1.00 0.00 60 LEU A C 7
ATOM 12778 O O . LEU A 1 33 ? 27.399 -22.367 9.604 1.00 0.00 60 LEU A O 7
ATOM 12794 N N . LEU A 1 34 ? 28.555 -21.923 7.719 1.00 0.00 61 LEU A N 7
ATOM 12795 C CA . LEU A 1 34 ? 29.237 -20.732 8.215 1.00 0.00 61 LEU A CA 7
ATOM 12796 C C . LEU A 1 34 ? 28.574 -19.472 7.654 1.00 0.00 61 LEU A C 7
ATOM 12797 O O . LEU A 1 34 ? 27.859 -19.547 6.655 1.00 0.00 61 LEU A O 7
ATOM 12813 N N . PRO A 1 35 ? 28.798 -18.305 8.270 1.00 0.00 62 PRO A N 7
ATOM 12814 C CA . PRO A 1 35 ? 28.399 -17.027 7.712 1.00 0.00 62 PRO A CA 7
ATOM 12815 C C . PRO A 1 35 ? 29.267 -16.719 6.495 1.00 0.00 62 PRO A C 7
ATOM 12816 O O . PRO A 1 35 ? 30.427 -17.126 6.438 1.00 0.00 62 PRO A O 7
ATOM 12827 N N . PHE A 1 36 ? 28.718 -15.994 5.518 1.00 0.00 63 PHE A N 7
ATOM 12828 C CA . PHE A 1 36 ? 29.435 -15.687 4.287 1.00 0.00 63 PHE A CA 7
ATOM 12829 C C . PHE A 1 36 ? 30.660 -14.825 4.564 1.00 0.00 63 PHE A C 7
ATOM 12830 O O . PHE A 1 36 ? 30.556 -13.754 5.162 1.00 0.00 63 PHE A O 7
ATOM 12847 N N . GLY A 1 37 ? 31.831 -15.300 4.128 1.00 0.00 64 GLY A N 7
ATOM 12848 C CA . GLY A 1 37 ? 33.088 -14.583 4.285 1.00 0.00 64 GLY A CA 7
ATOM 12849 C C . GLY A 1 37 ? 33.700 -14.750 5.674 1.00 0.00 64 GLY A C 7
ATOM 12850 O O . GLY A 1 37 ? 34.702 -14.101 5.975 1.00 0.00 64 GLY A O 7
ATOM 12854 N N . SER A 1 38 ? 33.108 -15.603 6.519 1.00 0.00 65 SER A N 7
ATOM 12855 C CA . SER A 1 38 ? 33.586 -15.847 7.875 1.00 0.00 65 SER A CA 7
ATOM 12856 C C . SER A 1 38 ? 33.541 -14.568 8.710 1.00 0.00 65 SER A C 7
ATOM 12857 O O . SER A 1 38 ? 34.544 -14.141 9.281 1.00 0.00 65 SER A O 7
ATOM 12865 N N . ASN A 1 39 ? 32.355 -13.956 8.774 1.00 0.00 66 ASN A N 7
ATOM 12866 C CA . ASN A 1 39 ? 32.114 -12.727 9.514 1.00 0.00 66 ASN A CA 7
ATOM 12867 C C . ASN A 1 39 ? 31.173 -13.005 10.685 1.00 0.00 66 ASN A C 7
ATOM 12868 O O . ASN A 1 39 ? 30.186 -13.720 10.529 1.00 0.00 66 ASN A O 7
ATOM 12879 N N . GLU A 1 40 ? 31.472 -12.444 11.862 1.00 0.00 67 GLU A N 7
ATOM 12880 C CA . GLU A 1 40 ? 30.679 -12.659 13.071 1.00 0.00 67 GLU A CA 7
ATOM 12881 C C . GLU A 1 40 ? 29.317 -11.952 13.020 1.00 0.00 67 GLU A C 7
ATOM 12882 O O . GLU A 1 40 ? 28.730 -11.639 14.055 1.00 0.00 67 GLU A O 7
ATOM 12894 N N . ASN A 1 41 ? 28.811 -11.704 11.809 1.00 0.00 68 ASN A N 7
ATOM 12895 C CA . ASN A 1 41 ? 27.497 -11.137 11.563 1.00 0.00 68 ASN A CA 7
ATOM 12896 C C . ASN A 1 41 ? 26.901 -11.812 10.328 1.00 0.00 68 ASN A C 7
ATOM 12897 O O . ASN A 1 41 ? 27.422 -11.660 9.224 1.00 0.00 68 ASN A O 7
ATOM 12908 N N . TRP A 1 42 ? 25.811 -12.563 10.508 1.00 0.00 69 TRP A N 7
ATOM 12909 C CA . TRP A 1 42 ? 25.170 -13.298 9.423 1.00 0.00 69 TRP A CA 7
ATOM 12910 C C . TRP A 1 42 ? 24.432 -12.372 8.453 1.00 0.00 69 TRP A C 7
ATOM 12911 O O . TRP A 1 42 ? 23.496 -12.799 7.780 1.00 0.00 69 TRP A O 7
ATOM 12932 N N . SER A 1 43 ? 24.836 -11.101 8.367 1.00 0.00 70 SER A N 7
ATOM 12933 C CA . SER A 1 43 ? 24.134 -10.118 7.552 1.00 0.00 70 SER A CA 7
ATOM 12934 C C . SER A 1 43 ? 24.810 -9.921 6.200 1.00 0.00 70 SER A C 7
ATOM 12935 O O . SER A 1 43 ? 24.660 -8.871 5.579 1.00 0.00 70 SER A O 7
ATOM 12943 N N . ARG A 1 44 ? 25.558 -10.927 5.726 1.00 0.00 71 ARG A N 7
ATOM 12944 C CA . ARG A 1 44 ? 26.141 -10.903 4.392 1.00 0.00 71 ARG A CA 7
ATOM 12945 C C . ARG A 1 44 ? 25.958 -12.251 3.698 1.00 0.00 71 ARG A C 7
ATOM 12946 O O . ARG A 1 44 ? 26.685 -12.565 2.758 1.00 0.00 71 ARG A O 7
ATOM 12967 N N . GLY A 1 45 ? 24.983 -13.044 4.152 1.00 0.00 72 GLY A N 7
ATOM 12968 C CA . GLY A 1 45 ? 24.704 -14.358 3.596 1.00 0.00 72 GLY A CA 7
ATOM 12969 C C . GLY A 1 45 ? 25.323 -15.475 4.433 1.00 0.00 72 GLY A C 7
ATOM 12970 O O . GLY A 1 45 ? 25.961 -15.224 5.452 1.00 0.00 72 GLY A O 7
ATOM 12974 N N . MET A 1 46 ? 25.124 -16.715 3.985 1.00 0.00 73 MET A N 7
ATOM 12975 C CA . MET A 1 46 ? 25.659 -17.912 4.621 1.00 0.00 73 MET A CA 7
ATOM 12976 C C . MET A 1 46 ? 26.241 -18.857 3.571 1.00 0.00 73 MET A C 7
ATOM 12977 O O . MET A 1 46 ? 25.804 -18.858 2.419 1.00 0.00 73 MET A O 7
ATOM 12991 N N . VAL A 1 47 ? 27.226 -19.663 3.973 1.00 0.00 74 VAL A N 7
ATOM 12992 C CA . VAL A 1 47 ? 27.938 -20.580 3.092 1.00 0.00 74 VAL A CA 7
ATOM 12993 C C . VAL A 1 47 ? 28.114 -21.953 3.730 1.00 0.00 74 VAL A C 7
ATOM 12994 O O . VAL A 1 47 ? 28.641 -22.082 4.835 1.00 0.00 74 VAL A O 7
ATOM 13007 N N . LEU A 1 48 ? 27.663 -22.987 3.018 1.00 0.00 75 LEU A N 7
ATOM 13008 C CA . LEU A 1 48 ? 27.833 -24.370 3.426 1.00 0.00 75 LEU A CA 7
ATOM 13009 C C . LEU A 1 48 ? 29.258 -24.806 3.078 1.00 0.00 75 LEU A C 7
ATOM 13010 O O . LEU A 1 48 ? 29.646 -24.734 1.914 1.00 0.00 75 LEU A O 7
ATOM 13026 N N . ALA A 1 49 ? 30.045 -25.254 4.062 1.00 0.00 76 ALA A N 7
ATOM 13027 C CA . ALA A 1 49 ? 31.413 -25.688 3.820 1.00 0.00 76 ALA A CA 7
ATOM 13028 C C . ALA A 1 49 ? 31.709 -27.025 4.507 1.00 0.00 76 ALA A C 7
ATOM 13029 O O . ALA A 1 49 ? 31.568 -27.147 5.723 1.00 0.00 76 ALA A O 7
ATOM 13036 N N . LYS A 1 50 ? 32.118 -28.029 3.725 1.00 0.00 77 LYS A N 7
ATOM 13037 C CA . LYS A 1 50 ? 32.476 -29.350 4.233 1.00 0.00 77 LYS A CA 7
ATOM 13038 C C . LYS A 1 50 ? 33.979 -29.468 4.440 1.00 0.00 77 LYS A C 7
ATOM 13039 O O . LYS A 1 50 ? 34.765 -28.959 3.645 1.00 0.00 77 LYS A O 7
ATOM 13058 N N . LEU A 1 51 ? 34.381 -30.142 5.512 1.00 0.00 78 LEU A N 7
ATOM 13059 C CA . LEU A 1 51 ? 35.790 -30.340 5.811 1.00 0.00 78 LEU A CA 7
ATOM 13060 C C . LEU A 1 51 ? 36.331 -31.543 5.046 1.00 0.00 78 LEU A C 7
ATOM 13061 O O . LEU A 1 51 ? 35.718 -32.610 5.053 1.00 0.00 78 LEU A O 7
ATOM 13077 N N . ASN A 1 52 ? 37.483 -31.369 4.393 1.00 0.00 79 ASN A N 7
ATOM 13078 C CA . ASN A 1 52 ? 38.140 -32.437 3.657 1.00 0.00 79 ASN A CA 7
ATOM 13079 C C . ASN A 1 52 ? 39.306 -32.956 4.494 1.00 0.00 79 ASN A C 7
ATOM 13080 O O . ASN A 1 52 ? 40.347 -32.303 4.583 1.00 0.00 79 ASN A O 7
ATOM 13091 N N . GLN A 1 53 ? 39.137 -34.127 5.109 1.00 0.00 80 GLN A N 7
ATOM 13092 C CA . GLN A 1 53 ? 40.104 -34.664 6.055 1.00 0.00 80 GLN A CA 7
ATOM 13093 C C . GLN A 1 53 ? 41.333 -35.273 5.368 1.00 0.00 80 GLN A C 7
ATOM 13094 O O . GLN A 1 53 ? 41.963 -36.185 5.900 1.00 0.00 80 GLN A O 7
ATOM 13108 N N . THR A 1 54 ? 41.692 -34.776 4.179 1.00 0.00 81 THR A N 7
ATOM 13109 C CA . THR A 1 54 ? 42.932 -35.175 3.520 1.00 0.00 81 THR A CA 7
ATOM 13110 C C . THR A 1 54 ? 43.675 -33.974 2.942 1.00 0.00 81 THR A C 7
ATOM 13111 O O . THR A 1 54 ? 44.740 -34.138 2.353 1.00 0.00 81 THR A O 7
ATOM 13122 N N . THR A 1 55 ? 43.123 -32.770 3.120 1.00 0.00 82 THR A N 7
ATOM 13123 C CA . THR A 1 55 ? 43.780 -31.513 2.769 1.00 0.00 82 THR A CA 7
ATOM 13124 C C . THR A 1 55 ? 43.387 -30.417 3.759 1.00 0.00 82 THR A C 7
ATOM 13125 O O . THR A 1 55 ? 43.449 -29.238 3.422 1.00 0.00 82 THR A O 7
ATOM 13136 N N . ASN A 1 56 ? 42.989 -30.814 4.973 1.00 0.00 83 ASN A N 7
ATOM 13137 C CA . ASN A 1 56 ? 42.525 -29.962 6.067 1.00 0.00 83 ASN A CA 7
ATOM 13138 C C . ASN A 1 56 ? 41.998 -28.599 5.604 1.00 0.00 83 ASN A C 7
ATOM 13139 O O . ASN A 1 56 ? 42.472 -27.555 6.060 1.00 0.00 83 ASN A O 7
ATOM 13150 N N . LYS A 1 57 ? 41.015 -28.599 4.698 1.00 0.00 84 LYS A N 7
ATOM 13151 C CA . LYS A 1 57 ? 40.415 -27.377 4.163 1.00 0.00 84 LYS A CA 7
ATOM 13152 C C . LYS A 1 57 ? 38.892 -27.472 4.101 1.00 0.00 84 LYS A C 7
ATOM 13153 O O . LYS A 1 57 ? 38.341 -28.525 3.783 1.00 0.00 84 LYS A O 7
ATOM 13172 N N . THR A 1 58 ? 38.220 -26.364 4.406 1.00 0.00 85 THR A N 7
ATOM 13173 C CA . THR A 1 58 ? 36.767 -26.271 4.326 1.00 0.00 85 THR A CA 7
ATOM 13174 C C . THR A 1 58 ? 36.357 -25.967 2.885 1.00 0.00 85 THR A C 7
ATOM 13175 O O . THR A 1 58 ? 36.489 -24.837 2.418 1.00 0.00 85 THR A O 7
ATOM 13186 N N . GLU A 1 59 ? 35.859 -26.980 2.175 1.00 0.00 86 GLU A N 7
ATOM 13187 C CA . GLU A 1 59 ? 35.433 -26.860 0.792 1.00 0.00 86 GLU A CA 7
ATOM 13188 C C . GLU A 1 59 ? 34.008 -26.317 0.721 1.00 0.00 86 GLU A C 7
ATOM 13189 O O . GLU A 1 59 ? 33.073 -26.928 1.239 1.00 0.00 86 GLU A O 7
ATOM 13201 N N . LEU A 1 60 ? 33.848 -25.162 0.076 1.00 0.00 87 LEU A N 7
ATOM 13202 C CA . LEU A 1 60 ? 32.569 -24.477 -0.039 1.00 0.00 87 LEU A CA 7
ATOM 13203 C C . LEU A 1 60 ? 31.648 -25.204 -1.022 1.00 0.00 87 LEU A C 7
ATOM 13204 O O . LEU A 1 60 ? 32.057 -25.498 -2.147 1.00 0.00 87 LEU A O 7
ATOM 13220 N N . ILE A 1 61 ? 30.411 -25.493 -0.601 1.00 0.00 88 ILE A N 7
ATOM 13221 C CA . ILE A 1 61 ? 29.453 -26.229 -1.417 1.00 0.00 88 ILE A CA 7
ATOM 13222 C C . ILE A 1 61 ? 28.396 -25.297 -2.021 1.00 0.00 88 ILE A C 7
ATOM 13223 O O . ILE A 1 61 ? 28.059 -25.432 -3.196 1.00 0.00 88 ILE A O 7
ATOM 13239 N N . HIS A 1 62 ? 27.868 -24.358 -1.228 1.00 0.00 89 HIS A N 7
ATOM 13240 C CA . HIS A 1 62 ? 26.779 -23.482 -1.658 1.00 0.00 89 HIS A CA 7
ATOM 13241 C C . HIS A 1 62 ? 26.873 -22.097 -1.009 1.00 0.00 89 HIS A C 7
ATOM 13242 O O . HIS A 1 62 ? 27.431 -21.968 0.081 1.00 0.00 89 HIS A O 7
ATOM 13256 N N . GLN A 1 63 ? 26.331 -21.067 -1.669 1.00 0.00 90 GLN A N 7
ATOM 13257 C CA . GLN A 1 63 ? 26.328 -19.701 -1.159 1.00 0.00 90 GLN A CA 7
ATOM 13258 C C . GLN A 1 63 ? 24.939 -19.068 -1.235 1.00 0.00 90 GLN A C 7
ATOM 13259 O O . GLN A 1 63 ? 24.358 -18.985 -2.316 1.00 0.00 90 GLN A O 7
ATOM 13273 N N . TRP A 1 64 ? 24.407 -18.615 -0.094 1.00 0.00 91 TRP A N 7
ATOM 13274 C CA . TRP A 1 64 ? 23.174 -17.842 -0.057 1.00 0.00 91 TRP A CA 7
ATOM 13275 C C . TRP A 1 64 ? 23.492 -16.397 0.321 1.00 0.00 91 TRP A C 7
ATOM 13276 O O . TRP A 1 64 ? 23.755 -16.110 1.486 1.00 0.00 91 TRP A O 7
ATOM 13297 N N . GLN A 1 65 ? 23.468 -15.488 -0.659 1.00 0.00 92 GLN A N 7
ATOM 13298 C CA . GLN A 1 65 ? 23.727 -14.074 -0.433 1.00 0.00 92 GLN A CA 7
ATOM 13299 C C . GLN A 1 65 ? 22.413 -13.303 -0.312 1.00 0.00 92 GLN A C 7
ATOM 13300 O O . GLN A 1 65 ? 21.509 -13.476 -1.131 1.00 0.00 92 GLN A O 7
ATOM 13314 N N . TRP A 1 66 ? 22.299 -12.455 0.712 1.00 0.00 93 TRP A N 7
ATOM 13315 C CA . TRP A 1 66 ? 21.109 -11.645 0.925 1.00 0.00 93 TRP A CA 7
ATOM 13316 C C . TRP A 1 66 ? 21.086 -10.463 -0.042 1.00 0.00 93 TRP A C 7
ATOM 13317 O O . TRP A 1 66 ? 21.819 -9.496 0.144 1.00 0.00 93 TRP A O 7
ATOM 13338 N N . SER A 1 67 ? 20.243 -10.538 -1.076 1.00 0.00 94 SER A N 7
ATOM 13339 C CA . SER A 1 67 ? 20.104 -9.455 -2.044 1.00 0.00 94 SER A CA 7
ATOM 13340 C C . SER A 1 67 ? 19.181 -8.351 -1.527 1.00 0.00 94 SER A C 7
ATOM 13341 O O . SER A 1 67 ? 18.590 -7.619 -2.319 1.00 0.00 94 SER A O 7
ATOM 13349 N N . SER A 1 68 ? 19.056 -8.229 -0.203 1.00 0.00 95 SER A N 7
ATOM 13350 C CA . SER A 1 68 ? 18.253 -7.201 0.443 1.00 0.00 95 SER A CA 7
ATOM 13351 C C . SER A 1 68 ? 19.031 -6.619 1.620 1.00 0.00 95 SER A C 7
ATOM 13352 O O . SER A 1 68 ? 19.135 -7.251 2.669 1.00 0.00 95 SER A O 7
ATOM 13360 N N . ASN A 1 69 ? 19.585 -5.414 1.451 1.00 0.00 96 ASN A N 7
ATOM 13361 C CA . ASN A 1 69 ? 20.401 -4.783 2.480 1.00 0.00 96 ASN A CA 7
ATOM 13362 C C . ASN A 1 69 ? 19.535 -4.035 3.500 1.00 0.00 96 ASN A C 7
ATOM 13363 O O . ASN A 1 69 ? 19.817 -2.883 3.833 1.00 0.00 96 ASN A O 7
ATOM 13374 N N . SER A 1 70 ? 18.480 -4.689 4.000 1.00 0.00 97 SER A N 7
ATOM 13375 C CA . SER A 1 70 ? 17.614 -4.119 5.022 1.00 0.00 97 SER A CA 7
ATOM 13376 C C . SER A 1 70 ? 17.285 -5.132 6.113 1.00 0.00 97 SER A C 7
ATOM 13377 O O . SER A 1 70 ? 16.266 -5.002 6.786 1.00 0.00 97 SER A O 7
ATOM 13385 N N . TRP A 1 71 ? 18.136 -6.136 6.301 1.00 0.00 98 TRP A N 7
ATOM 13386 C CA . TRP A 1 71 ? 17.887 -7.166 7.295 1.00 0.00 98 TRP A CA 7
ATOM 13387 C C . TRP A 1 71 ? 19.137 -7.496 8.104 1.00 0.00 98 TRP A C 7
ATOM 13388 O O . TRP A 1 71 ? 20.041 -8.180 7.627 1.00 0.00 98 TRP A O 7
ATOM 13409 N N . ASN A 1 72 ? 19.182 -7.002 9.344 1.00 0.00 99 ASN A N 7
ATOM 13410 C CA . ASN A 1 72 ? 20.235 -7.343 10.288 1.00 0.00 99 ASN A CA 7
ATOM 13411 C C . ASN A 1 72 ? 19.951 -8.730 10.856 1.00 0.00 99 ASN A C 7
ATOM 13412 O O . ASN A 1 72 ? 19.069 -8.884 11.704 1.00 0.00 99 ASN A O 7
ATOM 13423 N N . ILE A 1 73 ? 20.692 -9.740 10.388 1.00 0.00 100 ILE A N 7
ATOM 13424 C CA . ILE A 1 73 ? 20.482 -11.122 10.796 1.00 0.00 100 ILE A CA 7
ATOM 13425 C C . ILE A 1 73 ? 21.185 -11.404 12.121 1.00 0.00 100 ILE A C 7
ATOM 13426 O O . ILE A 1 73 ? 22.408 -11.549 12.153 1.00 0.00 100 ILE A O 7
ATOM 13442 N N . ASN A 1 74 ? 20.424 -11.488 13.215 1.00 0.00 101 ASN A N 7
ATOM 13443 C CA . ASN A 1 74 ? 20.973 -11.809 14.522 1.00 0.00 101 ASN A CA 7
ATOM 13444 C C . ASN A 1 74 ? 20.622 -13.241 14.910 1.00 0.00 101 ASN A C 7
ATOM 13445 O O . ASN A 1 74 ? 19.490 -13.526 15.303 1.00 0.00 101 ASN A O 7
ATOM 13456 N N . TRP A 1 75 ? 21.596 -14.150 14.800 1.00 0.00 102 TRP A N 7
ATOM 13457 C CA . TRP A 1 75 ? 21.421 -15.547 15.171 1.00 0.00 102 TRP A CA 7
ATOM 13458 C C . TRP A 1 75 ? 21.544 -15.711 16.683 1.00 0.00 102 TRP A C 7
ATOM 13459 O O . TRP A 1 75 ? 22.646 -15.640 17.229 1.00 0.00 102 TRP A O 7
ATOM 13480 N N . LYS A 1 76 ? 20.412 -15.931 17.357 1.00 0.00 103 LYS A N 7
ATOM 13481 C CA . LYS A 1 76 ? 20.337 -16.109 18.802 1.00 0.00 103 LYS A CA 7
ATOM 13482 C C . LYS A 1 76 ? 20.830 -17.500 19.216 1.00 0.00 103 LYS A C 7
ATOM 13483 O O . LYS A 1 76 ? 20.198 -18.159 20.044 1.00 0.00 103 LYS A O 7
ATOM 13502 N N . GLY A 1 77 ? 21.953 -17.958 18.654 1.00 0.00 104 GLY A N 7
ATOM 13503 C CA . GLY A 1 77 ? 22.508 -19.264 18.971 1.00 0.00 104 GLY A CA 7
ATOM 13504 C C . GLY A 1 77 ? 23.181 -19.261 20.337 1.00 0.00 104 GLY A C 7
ATOM 13505 O O . GLY A 1 77 ? 23.829 -18.282 20.709 1.00 0.00 104 GLY A O 7
ATOM 13509 N N . VAL A 1 78 ? 23.033 -20.361 21.085 1.00 0.00 105 VAL A N 7
ATOM 13510 C CA . VAL A 1 78 ? 23.676 -20.517 22.387 1.00 0.00 105 VAL A CA 7
ATOM 13511 C C . VAL A 1 78 ? 25.074 -21.106 22.182 1.00 0.00 105 VAL A C 7
ATOM 13512 O O . VAL A 1 78 ? 25.470 -22.073 22.831 1.00 0.00 105 VAL A O 7
ATOM 13525 N N . ASP A 1 79 ? 25.829 -20.511 21.259 1.00 0.00 106 ASP A N 7
ATOM 13526 C CA . ASP A 1 79 ? 27.172 -20.943 20.906 1.00 0.00 106 ASP A CA 7
ATOM 13527 C C . ASP A 1 79 ? 28.004 -19.736 20.466 1.00 0.00 106 ASP A C 7
ATOM 13528 O O . ASP A 1 79 ? 27.658 -19.079 19.483 1.00 0.00 106 ASP A O 7
ATOM 13537 N N . SER A 1 80 ? 29.092 -19.437 21.181 1.00 0.00 107 SER A N 7
ATOM 13538 C CA . SER A 1 80 ? 29.971 -18.315 20.852 1.00 0.00 107 SER A CA 7
ATOM 13539 C C . SER A 1 80 ? 30.845 -18.620 19.629 1.00 0.00 107 SER A C 7
ATOM 13540 O O . SER A 1 80 ? 31.949 -18.095 19.500 1.00 0.00 107 SER A O 7
ATOM 13548 N N . ASN A 1 81 ? 30.347 -19.469 18.722 1.00 0.00 108 ASN A N 7
ATOM 13549 C CA . ASN A 1 81 ? 31.023 -19.859 17.498 1.00 0.00 108 ASN A CA 7
ATOM 13550 C C . ASN A 1 81 ? 30.028 -19.833 16.341 1.00 0.00 108 ASN A C 7
ATOM 13551 O O . ASN A 1 81 ? 29.052 -20.586 16.352 1.00 0.00 108 ASN A O 7
ATOM 13562 N N . HIS A 1 82 ? 30.265 -18.973 15.347 1.00 0.00 109 HIS A N 7
ATOM 13563 C CA . HIS A 1 82 ? 29.398 -18.841 14.179 1.00 0.00 109 HIS A CA 7
ATOM 13564 C C . HIS A 1 82 ? 29.571 -20.018 13.215 1.00 0.00 109 HIS A C 7
ATOM 13565 O O . HIS A 1 82 ? 29.856 -19.824 12.035 1.00 0.00 109 HIS A O 7
ATOM 13579 N N . ARG A 1 83 ? 29.397 -21.243 13.714 1.00 0.00 110 ARG A N 7
ATOM 13580 C CA . ARG A 1 83 ? 29.487 -22.459 12.921 1.00 0.00 110 ARG A CA 7
ATOM 13581 C C . ARG A 1 83 ? 28.389 -23.434 13.330 1.00 0.00 110 ARG A C 7
ATOM 13582 O O . ARG A 1 83 ? 28.483 -24.069 14.381 1.00 0.00 110 ARG A O 7
ATOM 13603 N N . ILE A 1 84 ? 27.346 -23.555 12.507 1.00 0.00 111 ILE A N 7
ATOM 13604 C CA . ILE A 1 84 ? 26.248 -24.464 12.792 1.00 0.00 111 ILE A CA 7
ATOM 13605 C C . ILE A 1 84 ? 26.628 -25.852 12.286 1.00 0.00 111 ILE A C 7
ATOM 13606 O O . ILE A 1 84 ? 26.601 -26.107 11.082 1.00 0.00 111 ILE A O 7
ATOM 13622 N N . ILE A 1 85 ? 26.983 -26.747 13.211 1.00 0.00 112 ILE A N 7
ATOM 13623 C CA . ILE A 1 85 ? 27.379 -28.107 12.885 1.00 0.00 112 ILE A CA 7
ATOM 13624 C C . ILE A 1 85 ? 26.146 -28.933 12.536 1.00 0.00 112 ILE A C 7
ATOM 13625 O O . ILE A 1 85 ? 25.387 -29.326 13.422 1.00 0.00 112 ILE A O 7
ATOM 13641 N N . ILE A 1 86 ? 25.942 -29.198 11.245 1.00 0.00 113 ILE A N 7
ATOM 13642 C CA . ILE A 1 86 ? 24.809 -29.986 10.789 1.00 0.00 113 ILE A CA 7
ATOM 13643 C C . ILE A 1 86 ? 25.196 -31.464 10.752 1.00 0.00 113 ILE A C 7
ATOM 13644 O O . ILE A 1 86 ? 25.913 -31.908 9.853 1.00 0.00 113 ILE A O 7
ATOM 13660 N N . SER A 1 87 ? 24.719 -32.227 11.739 1.00 0.00 114 SER A N 7
ATOM 13661 C CA . SER A 1 87 ? 24.958 -33.661 11.844 1.00 0.00 114 SER A CA 7
ATOM 13662 C C . SER A 1 87 ? 24.316 -34.404 10.678 1.00 0.00 114 SER A C 7
ATOM 13663 O O . SER A 1 87 ? 23.197 -34.084 10.280 1.00 0.00 114 SER A O 7
ATOM 13671 N N . ASN A 1 88 ? 25.028 -35.394 10.129 1.00 0.00 115 ASN A N 7
ATOM 13672 C CA . ASN A 1 88 ? 24.590 -36.142 8.959 1.00 0.00 115 ASN A CA 7
ATOM 13673 C C . ASN A 1 88 ? 23.484 -37.161 9.260 1.00 0.00 115 ASN A C 7
ATOM 13674 O O . ASN A 1 88 ? 23.491 -38.264 8.713 1.00 0.00 115 ASN A O 7
ATOM 13685 N N . ILE A 1 89 ? 22.533 -36.797 10.120 1.00 0.00 116 ILE A N 7
ATOM 13686 C CA . ILE A 1 89 ? 21.429 -37.664 10.510 1.00 0.00 116 ILE A CA 7
ATOM 13687 C C . ILE A 1 89 ? 20.192 -36.824 10.826 1.00 0.00 116 ILE A C 7
ATOM 13688 O O . ILE A 1 89 ? 20.314 -35.726 11.371 1.00 0.00 116 ILE A O 7
ATOM 13704 N N . PRO A 1 90 ? 18.998 -37.328 10.490 1.00 0.00 117 PRO A N 7
ATOM 13705 C CA . PRO A 1 90 ? 17.748 -36.598 10.619 1.00 0.00 117 PRO A CA 7
ATOM 13706 C C . PRO A 1 90 ? 17.340 -36.432 12.082 1.00 0.00 117 PRO A C 7
ATOM 13707 O O . PRO A 1 90 ? 17.448 -37.364 12.877 1.00 0.00 117 PRO A O 7
ATOM 13718 N N . ASN A 1 91 ? 16.872 -35.226 12.418 1.00 0.00 118 ASN A N 7
ATOM 13719 C CA . ASN A 1 91 ? 16.359 -34.870 13.736 1.00 0.00 118 ASN A CA 7
ATOM 13720 C C . ASN A 1 91 ? 17.365 -35.127 14.862 1.00 0.00 118 ASN A C 7
ATOM 13721 O O . ASN A 1 91 ? 16.966 -35.315 16.011 1.00 0.00 118 ASN A O 7
ATOM 13732 N N . ARG A 1 92 ? 18.662 -35.133 14.543 1.00 0.00 119 ARG A N 7
ATOM 13733 C CA . ARG A 1 92 ? 19.721 -35.276 15.535 1.00 0.00 119 ARG A CA 7
ATOM 13734 C C . ARG A 1 92 ? 20.853 -34.308 15.191 1.00 0.00 119 ARG A C 7
ATOM 13735 O O . ARG A 1 92 ? 22.003 -34.709 15.039 1.00 0.00 119 ARG A O 7
ATOM 13756 N N . ALA A 1 93 ? 20.507 -33.026 15.071 1.00 0.00 120 ALA A N 7
ATOM 13757 C CA . ALA A 1 93 ? 21.444 -31.959 14.763 1.00 0.00 120 ALA A CA 7
ATOM 13758 C C . ALA A 1 93 ? 21.167 -30.767 15.677 1.00 0.00 120 ALA A C 7
ATOM 13759 O O . ALA A 1 93 ? 20.937 -29.654 15.210 1.00 0.00 120 ALA A O 7
ATOM 13766 N N . MET A 1 94 ? 21.193 -31.009 16.992 1.00 0.00 121 MET A N 7
ATOM 13767 C CA . MET A 1 94 ? 20.857 -30.019 18.002 1.00 0.00 121 MET A CA 7
ATOM 13768 C C . MET A 1 94 ? 21.783 -28.802 17.946 1.00 0.00 121 MET A C 7
ATOM 13769 O O . MET A 1 94 ? 22.935 -28.865 18.377 1.00 0.00 121 MET A O 7
ATOM 13783 N N . SER A 1 95 ? 21.266 -27.694 17.411 1.00 0.00 122 SER A N 7
ATOM 13784 C CA . SER A 1 95 ? 21.945 -26.408 17.378 1.00 0.00 122 SER A CA 7
ATOM 13785 C C . SER A 1 95 ? 20.943 -25.331 17.782 1.00 0.00 122 SER A C 7
ATOM 13786 O O . SER A 1 95 ? 20.332 -24.689 16.929 1.00 0.00 122 SER A O 7
ATOM 13794 N N . ASN A 1 96 ? 20.784 -25.142 19.093 1.00 0.00 123 ASN A N 7
ATOM 13795 C CA . ASN A 1 96 ? 19.797 -24.231 19.658 1.00 0.00 123 ASN A CA 7
ATOM 13796 C C . ASN A 1 96 ? 20.092 -22.785 19.270 1.00 0.00 123 ASN A C 7
ATOM 13797 O O . ASN A 1 96 ? 21.008 -22.168 19.813 1.00 0.00 123 ASN A O 7
ATOM 13808 N N . GLY A 1 97 ? 19.314 -22.248 18.327 1.00 0.00 124 GLY A N 7
ATOM 13809 C CA . GLY A 1 97 ? 19.428 -20.866 17.887 1.00 0.00 124 GLY A CA 7
ATOM 13810 C C . GLY A 1 97 ? 18.360 -20.519 16.855 1.00 0.00 124 GLY A C 7
ATOM 13811 O O . GLY A 1 97 ? 17.909 -21.382 16.103 1.00 0.00 124 GLY A O 7
ATOM 13815 N N . LYS A 1 98 ? 17.958 -19.247 16.829 1.00 0.00 125 LYS A N 7
ATOM 13816 C CA . LYS A 1 98 ? 16.946 -18.728 15.913 1.00 0.00 125 LYS A CA 7
ATOM 13817 C C . LYS A 1 98 ? 17.400 -17.399 15.316 1.00 0.00 125 LYS A C 7
ATOM 13818 O O . LYS A 1 98 ? 17.958 -16.561 16.025 1.00 0.00 125 LYS A O 7
ATOM 13837 N N . PHE A 1 99 ? 17.172 -17.208 14.018 1.00 0.00 126 PHE A N 7
ATOM 13838 C CA . PHE A 1 99 ? 17.563 -15.997 13.308 1.00 0.00 126 PHE A CA 7
ATOM 13839 C C . PHE A 1 99 ? 16.522 -14.893 13.489 1.00 0.00 126 PHE A C 7
ATOM 13840 O O . PHE A 1 99 ? 15.451 -14.949 12.886 1.00 0.00 126 PHE A O 7
ATOM 13857 N N . ILE A 1 100 ? 16.836 -13.895 14.318 1.00 0.00 127 ILE A N 7
ATOM 13858 C CA . ILE A 1 100 ? 16.011 -12.707 14.509 1.00 0.00 127 ILE A CA 7
ATOM 13859 C C . ILE A 1 100 ? 16.445 -11.642 13.498 1.00 0.00 127 ILE A C 7
ATOM 13860 O O . ILE A 1 100 ? 17.529 -11.075 13.616 1.00 0.00 127 ILE A O 7
ATOM 13876 N N . LEU A 1 101 ? 15.601 -11.371 12.502 1.00 0.00 128 LEU A N 7
ATOM 13877 C CA . LEU A 1 101 ? 15.845 -10.314 11.535 1.00 0.00 128 LEU A CA 7
ATOM 13878 C C . LEU A 1 101 ? 15.275 -9.000 12.064 1.00 0.00 128 LEU A C 7
ATOM 13879 O O . LEU A 1 101 ? 14.137 -8.963 12.530 1.00 0.00 128 LEU A O 7
ATOM 13895 N N . ASN A 1 102 ? 16.063 -7.925 11.994 1.00 0.00 129 ASN A N 7
ATOM 13896 C CA . ASN A 1 102 ? 15.665 -6.621 12.502 1.00 0.00 129 ASN A CA 7
ATOM 13897 C C . ASN A 1 102 ? 15.897 -5.516 11.475 1.00 0.00 129 ASN A C 7
ATOM 13898 O O . ASN A 1 102 ? 17.036 -5.124 11.234 1.00 0.00 129 ASN A O 7
ATOM 13909 N N . ASN A 1 103 ? 14.820 -5.016 10.866 1.00 0.00 130 ASN A N 7
ATOM 13910 C CA . ASN A 1 103 ? 14.898 -3.876 9.967 1.00 0.00 130 ASN A CA 7
ATOM 13911 C C . ASN A 1 103 ? 14.827 -2.599 10.806 1.00 0.00 130 ASN A C 7
ATOM 13912 O O . ASN A 1 103 ? 13.755 -2.025 10.988 1.00 0.00 130 ASN A O 7
ATOM 13923 N N . LYS A 1 104 ? 15.979 -2.157 11.318 1.00 0.00 131 LYS A N 7
ATOM 13924 C CA . LYS A 1 104 ? 16.072 -1.073 12.290 1.00 0.00 131 LYS A CA 7
ATOM 13925 C C . LYS A 1 104 ? 15.853 0.316 11.684 1.00 0.00 131 LYS A C 7
ATOM 13926 O O . LYS A 1 104 ? 16.327 1.309 12.233 1.00 0.00 131 LYS A O 7
ATOM 13945 N N . ARG A 1 105 ? 15.134 0.388 10.563 1.00 0.00 132 ARG A N 7
ATOM 13946 C CA . ARG A 1 105 ? 14.747 1.666 9.971 1.00 0.00 132 ARG A CA 7
ATOM 13947 C C . ARG A 1 105 ? 13.288 1.698 9.525 1.00 0.00 132 ARG A C 7
ATOM 13948 O O . ARG A 1 105 ? 12.838 2.689 8.956 1.00 0.00 132 ARG A O 7
ATOM 13969 N N . THR A 1 106 ? 12.557 0.618 9.791 1.00 0.00 133 THR A N 7
ATOM 13970 C CA . THR A 1 106 ? 11.110 0.595 9.611 1.00 0.00 133 THR A CA 7
ATOM 13971 C C . THR A 1 106 ? 10.415 -0.238 10.690 1.00 0.00 133 THR A C 7
ATOM 13972 O O . THR A 1 106 ? 9.310 -0.741 10.494 1.00 0.00 133 THR A O 7
ATOM 13983 N N . ASN A 1 107 ? 11.074 -0.380 11.844 1.00 0.00 134 ASN A N 7
ATOM 13984 C CA . ASN A 1 107 ? 10.504 -1.010 13.028 1.00 0.00 134 ASN A CA 7
ATOM 13985 C C . ASN A 1 107 ? 9.914 -2.396 12.732 1.00 0.00 134 ASN A C 7
ATOM 13986 O O . ASN A 1 107 ? 8.743 -2.640 13.012 1.00 0.00 134 ASN A O 7
ATOM 13997 N N . GLU A 1 108 ? 10.713 -3.309 12.169 1.00 0.00 135 GLU A N 7
ATOM 13998 C CA . GLU A 1 108 ? 10.244 -4.652 11.850 1.00 0.00 135 GLU A CA 7
ATOM 13999 C C . GLU A 1 108 ? 11.162 -5.720 12.434 1.00 0.00 135 GLU A C 7
ATOM 14000 O O . GLU A 1 108 ? 12.383 -5.590 12.398 1.00 0.00 135 GLU A O 7
ATOM 14012 N N . LYS A 1 109 ? 10.551 -6.777 12.975 1.00 0.00 136 LYS A N 7
ATOM 14013 C CA . LYS A 1 109 ? 11.236 -7.874 13.650 1.00 0.00 136 LYS A CA 7
ATOM 14014 C C . LYS A 1 109 ? 10.657 -9.205 13.177 1.00 0.00 136 LYS A C 7
ATOM 14015 O O . LYS A 1 109 ? 9.452 -9.426 13.287 1.00 0.00 136 LYS A O 7
ATOM 14034 N N . VAL A 1 110 ? 11.508 -10.088 12.649 1.00 0.00 137 VAL A N 7
ATOM 14035 C CA . VAL A 1 110 ? 11.068 -11.361 12.083 1.00 0.00 137 VAL A CA 7
ATOM 14036 C C . VAL A 1 110 ? 11.829 -12.533 12.703 1.00 0.00 137 VAL A C 7
ATOM 14037 O O . VAL A 1 110 ? 13.003 -12.746 12.402 1.00 0.00 137 VAL A O 7
ATOM 14050 N N . VAL A 1 111 ? 11.158 -13.290 13.574 1.00 0.00 138 VAL A N 7
ATOM 14051 C CA . VAL A 1 111 ? 11.736 -14.442 14.257 1.00 0.00 138 VAL A CA 7
ATOM 14052 C C . VAL A 1 111 ? 11.603 -15.705 13.406 1.00 0.00 138 VAL A C 7
ATOM 14053 O O . VAL A 1 111 ? 10.510 -16.263 13.294 1.00 0.00 138 VAL A O 7
ATOM 14066 N N . VAL A 1 112 ? 12.701 -16.162 12.800 1.00 0.00 139 VAL A N 7
ATOM 14067 C CA . VAL A 1 112 ? 12.701 -17.406 12.030 1.00 0.00 139 VAL A CA 7
ATOM 14068 C C . VAL A 1 112 ? 12.585 -18.599 12.972 1.00 0.00 139 VAL A C 7
ATOM 14069 O O . VAL A 1 112 ? 13.556 -18.973 13.636 1.00 0.00 139 VAL A O 7
ATOM 14082 N N . THR A 1 113 ? 11.395 -19.199 13.032 1.00 0.00 140 THR A N 7
ATOM 14083 C CA . THR A 1 113 ? 11.148 -20.405 13.808 1.00 0.00 140 THR A CA 7
ATOM 14084 C C . THR A 1 113 ? 11.576 -21.620 12.988 1.00 0.00 140 THR A C 7
ATOM 14085 O O . THR A 1 113 ? 10.881 -22.022 12.057 1.00 0.00 140 THR A O 7
ATOM 14096 N N . LEU A 1 114 ? 12.725 -22.210 13.333 1.00 0.00 141 LEU A N 7
ATOM 14097 C CA . LEU A 1 114 ? 13.260 -23.380 12.640 1.00 0.00 141 LEU A CA 7
ATOM 14098 C C . LEU A 1 114 ? 12.553 -24.674 13.066 1.00 0.00 141 LEU A C 7
ATOM 14099 O O . LEU A 1 114 ? 13.174 -25.735 13.142 1.00 0.00 141 LEU A O 7
ATOM 14115 N N . ASN A 1 115 ? 11.247 -24.596 13.338 1.00 0.00 142 ASN A N 7
ATOM 14116 C CA . ASN A 1 115 ? 10.448 -25.742 13.743 1.00 0.00 142 ASN A CA 7
ATOM 14117 C C . ASN A 1 115 ? 10.100 -26.602 12.528 1.00 0.00 142 ASN A C 7
ATOM 14118 O O . ASN A 1 115 ? 9.238 -26.231 11.731 1.00 0.00 142 ASN A O 7
ATOM 14129 N N . ARG A 1 116 ? 10.770 -27.751 12.377 1.00 0.00 143 ARG A N 7
ATOM 14130 C CA . ARG A 1 116 ? 10.507 -28.678 11.282 1.00 0.00 143 ARG A CA 7
ATOM 14131 C C . ARG A 1 116 ? 9.120 -29.298 11.442 1.00 0.00 143 ARG A C 7
ATOM 14132 O O . ARG A 1 116 ? 8.924 -30.176 12.280 1.00 0.00 143 ARG A O 7
ATOM 14153 N N . LEU A 1 117 ? 8.161 -28.837 10.633 1.00 0.00 144 LEU A N 7
ATOM 14154 C CA . LEU A 1 117 ? 6.793 -29.325 10.666 1.00 0.00 144 LEU A CA 7
ATOM 14155 C C . LEU A 1 117 ? 6.308 -29.556 9.234 1.00 0.00 144 LEU A C 7
ATOM 14156 O O . LEU A 1 117 ? 6.001 -28.609 8.513 1.00 0.00 144 LEU A O 7
ATOM 14172 N N . GLY A 1 118 ? 6.246 -30.828 8.825 1.00 0.00 145 GLY A N 7
ATOM 14173 C CA . GLY A 1 118 ? 5.961 -31.244 7.456 1.00 0.00 145 GLY A CA 7
ATOM 14174 C C . GLY A 1 118 ? 4.504 -31.083 7.019 1.00 0.00 145 GLY A C 7
ATOM 14175 O O . GLY A 1 118 ? 4.075 -31.793 6.110 1.00 0.00 145 GLY A O 7
ATOM 14179 N N . ARG A 1 119 ? 3.735 -30.178 7.637 1.00 0.00 146 ARG A N 7
ATOM 14180 C CA . ARG A 1 119 ? 2.335 -29.969 7.280 1.00 0.00 146 ARG A CA 7
ATOM 14181 C C . ARG A 1 119 ? 2.192 -29.564 5.812 1.00 0.00 146 ARG A C 7
ATOM 14182 O O . ARG A 1 119 ? 2.561 -28.459 5.417 1.00 0.00 146 ARG A O 7
ATOM 14203 N N . VAL A 1 120 ? 1.654 -30.474 4.997 1.00 0.00 147 VAL A N 7
ATOM 14204 C CA . VAL A 1 120 ? 1.456 -30.260 3.571 1.00 0.00 147 VAL A CA 7
ATOM 14205 C C . VAL A 1 120 ? 0.072 -30.736 3.142 1.00 0.00 147 VAL A C 7
ATOM 14206 O O . VAL A 1 120 ? -0.393 -31.790 3.582 1.00 0.00 147 VAL A O 7
ATOM 14219 N N . ARG A 1 121 ? -0.592 -29.959 2.284 1.00 0.00 148 ARG A N 7
ATOM 14220 C CA . ARG A 1 121 ? -1.910 -30.299 1.764 1.00 0.00 148 ARG A CA 7
ATOM 14221 C C . ARG A 1 121 ? -1.824 -31.504 0.830 1.00 0.00 148 ARG A C 7
ATOM 14222 O O . ARG A 1 121 ? -1.373 -31.389 -0.308 1.00 0.00 148 ARG A O 7
ATOM 14243 N N . VAL A 1 122 ? -2.261 -32.670 1.315 1.00 0.00 149 VAL A N 7
ATOM 14244 C CA . VAL A 1 122 ? -2.262 -33.911 0.548 1.00 0.00 149 VAL A CA 7
ATOM 14245 C C . VAL A 1 122 ? -3.435 -33.942 -0.434 1.00 0.00 149 VAL A C 7
ATOM 14246 O O . VAL A 1 122 ? -4.248 -34.866 -0.430 1.00 0.00 149 VAL A O 7
ATOM 14259 N N . GLY A 1 123 ? -3.526 -32.918 -1.290 1.00 0.00 150 GLY A N 7
ATOM 14260 C CA . GLY A 1 123 ? -4.601 -32.796 -2.263 1.00 0.00 150 GLY A CA 7
ATOM 14261 C C . GLY A 1 123 ? -5.913 -32.379 -1.599 1.00 0.00 150 GLY A C 7
ATOM 14262 O O . GLY A 1 123 ? -5.951 -32.050 -0.413 1.00 0.00 150 GLY A O 7
ATOM 14266 N N . GLY A 1 124 ? -6.999 -32.391 -2.377 1.00 0.00 151 GLY A N 7
ATOM 14267 C CA . GLY A 1 124 ? -8.317 -32.020 -1.890 1.00 0.00 151 GLY A CA 7
ATOM 14268 C C . GLY A 1 124 ? -9.354 -32.099 -3.008 1.00 0.00 151 GLY A C 7
ATOM 14269 O O . GLY A 1 124 ? -9.039 -32.498 -4.128 1.00 0.00 151 GLY A O 7
ATOM 14273 N N . ASN A 1 125 ? -10.596 -31.716 -2.696 1.00 0.00 152 ASN A N 7
ATOM 14274 C CA . ASN A 1 125 ? -11.704 -31.738 -3.641 1.00 0.00 152 ASN A CA 7
ATOM 14275 C C . ASN A 1 125 ? -12.517 -30.448 -3.546 1.00 0.00 152 ASN A C 7
ATOM 14276 O O . ASN A 1 125 ? -13.061 -30.038 -4.598 1.00 0.00 152 ASN A O 7
ATOM 14288 N N . ILE A 1 1 ? 4.131 -5.704 -9.608 1.00 0.00 28 ILE A N 8
ATOM 14289 C CA . ILE A 1 1 ? 5.039 -6.729 -9.062 1.00 0.00 28 ILE A CA 8
ATOM 14290 C C . ILE A 1 1 ? 5.474 -6.331 -7.657 1.00 0.00 28 ILE A C 8
ATOM 14291 O O . ILE A 1 1 ? 6.307 -5.443 -7.490 1.00 0.00 28 ILE A O 8
ATOM 14309 N N . GLN A 1 2 ? 4.900 -6.989 -6.640 1.00 0.00 29 GLN A N 8
ATOM 14310 C CA . GLN A 1 2 ? 5.216 -6.710 -5.247 1.00 0.00 29 GLN A CA 8
ATOM 14311 C C . GLN A 1 2 ? 6.626 -7.200 -4.917 1.00 0.00 29 GLN A C 8
ATOM 14312 O O . GLN A 1 2 ? 6.850 -8.401 -4.762 1.00 0.00 29 GLN A O 8
ATOM 14326 N N . ASN A 1 3 ? 7.572 -6.269 -4.809 1.00 0.00 30 ASN A N 8
ATOM 14327 C CA . ASN A 1 3 ? 8.968 -6.563 -4.499 1.00 0.00 30 ASN A CA 8
ATOM 14328 C C . ASN A 1 3 ? 9.159 -6.859 -3.007 1.00 0.00 30 ASN A C 8
ATOM 14329 O O . ASN A 1 3 ? 9.965 -6.213 -2.338 1.00 0.00 30 ASN A O 8
ATOM 14340 N N . ASN A 1 4 ? 8.415 -7.840 -2.485 1.00 0.00 31 ASN A N 8
ATOM 14341 C CA . ASN A 1 4 ? 8.508 -8.239 -1.087 1.00 0.00 31 ASN A CA 8
ATOM 14342 C C . ASN A 1 4 ? 9.882 -8.855 -0.814 1.00 0.00 31 ASN A C 8
ATOM 14343 O O . ASN A 1 4 ? 10.141 -10.000 -1.187 1.00 0.00 31 ASN A O 8
ATOM 14354 N N . GLU A 1 5 ? 10.763 -8.093 -0.159 1.00 0.00 32 GLU A N 8
ATOM 14355 C CA . GLU A 1 5 ? 12.095 -8.556 0.202 1.00 0.00 32 GLU A CA 8
ATOM 14356 C C . GLU A 1 5 ? 12.176 -8.898 1.687 1.00 0.00 32 GLU A C 8
ATOM 14357 O O . GLU A 1 5 ? 13.253 -8.874 2.284 1.00 0.00 32 GLU A O 8
ATOM 14369 N N . ARG A 1 6 ? 11.032 -9.225 2.293 1.00 0.00 33 ARG A N 8
ATOM 14370 C CA . ARG A 1 6 ? 10.973 -9.625 3.687 1.00 0.00 33 ARG A CA 8
ATOM 14371 C C . ARG A 1 6 ? 10.780 -11.127 3.787 1.00 0.00 33 ARG A C 8
ATOM 14372 O O . ARG A 1 6 ? 11.504 -11.809 4.512 1.00 0.00 33 ARG A O 8
ATOM 14393 N N . GLU A 1 7 ? 9.797 -11.656 3.053 1.00 0.00 34 GLU A N 8
ATOM 14394 C CA . GLU A 1 7 ? 9.550 -13.084 3.018 1.00 0.00 34 GLU A CA 8
ATOM 14395 C C . GLU A 1 7 ? 10.557 -13.811 2.136 1.00 0.00 34 GLU A C 8
ATOM 14396 O O . GLU A 1 7 ? 10.444 -15.020 1.951 1.00 0.00 34 GLU A O 8
ATOM 14408 N N . THR A 1 8 ? 11.544 -13.090 1.597 1.00 0.00 35 THR A N 8
ATOM 14409 C CA . THR A 1 8 ? 12.628 -13.718 0.850 1.00 0.00 35 THR A CA 8
ATOM 14410 C C . THR A 1 8 ? 13.888 -13.774 1.715 1.00 0.00 35 THR A C 8
ATOM 14411 O O . THR A 1 8 ? 15.020 -13.846 1.242 1.00 0.00 35 THR A O 8
ATOM 14422 N N . LEU A 1 9 ? 13.658 -13.755 3.022 1.00 0.00 36 LEU A N 8
ATOM 14423 C CA . LEU A 1 9 ? 14.657 -13.999 4.037 1.00 0.00 36 LEU A CA 8
ATOM 14424 C C . LEU A 1 9 ? 14.198 -15.188 4.866 1.00 0.00 36 LEU A C 8
ATOM 14425 O O . LEU A 1 9 ? 14.984 -16.085 5.146 1.00 0.00 36 LEU A O 8
ATOM 14441 N N . VAL A 1 10 ? 12.923 -15.204 5.258 1.00 0.00 37 VAL A N 8
ATOM 14442 C CA . VAL A 1 10 ? 12.402 -16.324 6.024 1.00 0.00 37 VAL A CA 8
ATOM 14443 C C . VAL A 1 10 ? 12.402 -17.582 5.169 1.00 0.00 37 VAL A C 8
ATOM 14444 O O . VAL A 1 10 ? 12.810 -18.649 5.626 1.00 0.00 37 VAL A O 8
ATOM 14457 N N . ASN A 1 11 ? 11.946 -17.455 3.918 1.00 0.00 38 ASN A N 8
ATOM 14458 C CA . ASN A 1 11 ? 11.911 -18.571 2.986 1.00 0.00 38 ASN A CA 8
ATOM 14459 C C . ASN A 1 11 ? 13.266 -18.810 2.328 1.00 0.00 38 ASN A C 8
ATOM 14460 O O . ASN A 1 11 ? 13.380 -19.642 1.428 1.00 0.00 38 ASN A O 8
ATOM 14471 N N . SER A 1 12 ? 14.288 -18.088 2.779 1.00 0.00 39 SER A N 8
ATOM 14472 C CA . SER A 1 12 ? 15.655 -18.328 2.350 1.00 0.00 39 SER A CA 8
ATOM 14473 C C . SER A 1 12 ? 16.611 -18.471 3.538 1.00 0.00 39 SER A C 8
ATOM 14474 O O . SER A 1 12 ? 17.825 -18.359 3.378 1.00 0.00 39 SER A O 8
ATOM 14482 N N . ILE A 1 13 ? 16.067 -18.727 4.732 1.00 0.00 40 ILE A N 8
ATOM 14483 C CA . ILE A 1 13 ? 16.861 -19.108 5.894 1.00 0.00 40 ILE A CA 8
ATOM 14484 C C . ILE A 1 13 ? 16.282 -20.374 6.528 1.00 0.00 40 ILE A C 8
ATOM 14485 O O . ILE A 1 13 ? 16.975 -21.054 7.283 1.00 0.00 40 ILE A O 8
ATOM 14501 N N . LYS A 1 14 ? 15.023 -20.714 6.220 1.00 0.00 41 LYS A N 8
ATOM 14502 C CA . LYS A 1 14 ? 14.466 -22.010 6.595 1.00 0.00 41 LYS A CA 8
ATOM 14503 C C . LYS A 1 14 ? 14.548 -22.968 5.413 1.00 0.00 41 LYS A C 8
ATOM 14504 O O . LYS A 1 14 ? 14.018 -24.076 5.465 1.00 0.00 41 LYS A O 8
ATOM 14523 N N . THR A 1 15 ? 15.223 -22.528 4.348 1.00 0.00 42 THR A N 8
ATOM 14524 C CA . THR A 1 15 ? 15.497 -23.336 3.165 1.00 0.00 42 THR A CA 8
ATOM 14525 C C . THR A 1 15 ? 16.951 -23.155 2.729 1.00 0.00 42 THR A C 8
ATOM 14526 O O . THR A 1 15 ? 17.319 -23.350 1.574 1.00 0.00 42 THR A O 8
ATOM 14537 N N . ALA A 1 16 ? 17.790 -22.773 3.689 1.00 0.00 43 ALA A N 8
ATOM 14538 C CA . ALA A 1 16 ? 19.233 -22.732 3.514 1.00 0.00 43 ALA A CA 8
ATOM 14539 C C . ALA A 1 16 ? 19.910 -23.560 4.605 1.00 0.00 43 ALA A C 8
ATOM 14540 O O . ALA A 1 16 ? 21.125 -23.512 4.780 1.00 0.00 43 ALA A O 8
ATOM 14547 N N . ILE A 1 17 ? 19.097 -24.340 5.327 1.00 0.00 44 ILE A N 8
ATOM 14548 C CA . ILE A 1 17 ? 19.554 -25.354 6.260 1.00 0.00 44 ILE A CA 8
ATOM 14549 C C . ILE A 1 17 ? 18.951 -26.704 5.873 1.00 0.00 44 ILE A C 8
ATOM 14550 O O . ILE A 1 17 ? 19.439 -27.756 6.289 1.00 0.00 44 ILE A O 8
ATOM 14566 N N . GLN A 1 18 ? 17.889 -26.683 5.060 1.00 0.00 45 GLN A N 8
ATOM 14567 C CA . GLN A 1 18 ? 17.287 -27.908 4.556 1.00 0.00 45 GLN A CA 8
ATOM 14568 C C . GLN A 1 18 ? 18.114 -28.440 3.400 1.00 0.00 45 GLN A C 8
ATOM 14569 O O . GLN A 1 18 ? 18.003 -29.606 3.034 1.00 0.00 45 GLN A O 8
ATOM 14583 N N . TYR A 1 19 ? 18.953 -27.576 2.833 1.00 0.00 46 TYR A N 8
ATOM 14584 C CA . TYR A 1 19 ? 19.918 -27.993 1.839 1.00 0.00 46 TYR A CA 8
ATOM 14585 C C . TYR A 1 19 ? 21.312 -27.999 2.460 1.00 0.00 46 TYR A C 8
ATOM 14586 O O . TYR A 1 19 ? 22.328 -27.967 1.780 1.00 0.00 46 TYR A O 8
ATOM 14604 N N . SER A 1 20 ? 21.351 -28.051 3.790 1.00 0.00 47 SER A N 8
ATOM 14605 C CA . SER A 1 20 ? 22.603 -28.153 4.525 1.00 0.00 47 SER A CA 8
ATOM 14606 C C . SER A 1 20 ? 22.637 -29.370 5.432 1.00 0.00 47 SER A C 8
ATOM 14607 O O . SER A 1 20 ? 23.578 -29.517 6.204 1.00 0.00 47 SER A O 8
ATOM 14615 N N . LYS A 1 21 ? 21.630 -30.246 5.346 1.00 0.00 48 LYS A N 8
ATOM 14616 C CA . LYS A 1 21 ? 21.680 -31.536 6.021 1.00 0.00 48 LYS A CA 8
ATOM 14617 C C . LYS A 1 21 ? 21.528 -32.695 5.046 1.00 0.00 48 LYS A C 8
ATOM 14618 O O . LYS A 1 21 ? 21.653 -33.850 5.442 1.00 0.00 48 LYS A O 8
ATOM 14637 N N . ILE A 1 22 ? 21.274 -32.390 3.773 1.00 0.00 49 ILE A N 8
ATOM 14638 C CA . ILE A 1 22 ? 21.222 -33.404 2.721 1.00 0.00 49 ILE A CA 8
ATOM 14639 C C . ILE A 1 22 ? 22.601 -33.539 2.085 1.00 0.00 49 ILE A C 8
ATOM 14640 O O . ILE A 1 22 ? 22.889 -34.533 1.420 1.00 0.00 49 ILE A O 8
ATOM 14656 N N . GLN A 1 23 ? 23.464 -32.544 2.295 1.00 0.00 50 GLN A N 8
ATOM 14657 C CA . GLN A 1 23 ? 24.838 -32.603 1.837 1.00 0.00 50 GLN A CA 8
ATOM 14658 C C . GLN A 1 23 ? 25.748 -33.179 2.917 1.00 0.00 50 GLN A C 8
ATOM 14659 O O . GLN A 1 23 ? 26.951 -33.311 2.725 1.00 0.00 50 GLN A O 8
ATOM 14673 N N . ALA A 1 24 ? 25.146 -33.532 4.055 1.00 0.00 51 ALA A N 8
ATOM 14674 C CA . ALA A 1 24 ? 25.782 -34.287 5.114 1.00 0.00 51 ALA A CA 8
ATOM 14675 C C . ALA A 1 24 ? 25.478 -35.773 4.946 1.00 0.00 51 ALA A C 8
ATOM 14676 O O . ALA A 1 24 ? 26.378 -36.608 4.988 1.00 0.00 51 ALA A O 8
ATOM 14683 N N . ILE A 1 25 ? 24.192 -36.095 4.752 1.00 0.00 52 ILE A N 8
ATOM 14684 C CA . ILE A 1 25 ? 23.732 -37.475 4.629 1.00 0.00 52 ILE A CA 8
ATOM 14685 C C . ILE A 1 25 ? 24.220 -38.074 3.307 1.00 0.00 52 ILE A C 8
ATOM 14686 O O . ILE A 1 25 ? 24.083 -39.274 3.073 1.00 0.00 52 ILE A O 8
ATOM 14702 N N . HIS A 1 26 ? 24.801 -37.240 2.440 1.00 0.00 53 HIS A N 8
ATOM 14703 C CA . HIS A 1 26 ? 25.343 -37.697 1.166 1.00 0.00 53 HIS A CA 8
ATOM 14704 C C . HIS A 1 26 ? 26.871 -37.787 1.209 1.00 0.00 53 HIS A C 8
ATOM 14705 O O . HIS A 1 26 ? 27.494 -38.092 0.196 1.00 0.00 53 HIS A O 8
ATOM 14719 N N . LEU A 1 27 ? 27.483 -37.538 2.372 1.00 0.00 54 LEU A N 8
ATOM 14720 C CA . LEU A 1 27 ? 28.917 -37.705 2.556 1.00 0.00 54 LEU A CA 8
ATOM 14721 C C . LEU A 1 27 ? 29.225 -38.500 3.824 1.00 0.00 54 LEU A C 8
ATOM 14722 O O . LEU A 1 27 ? 30.392 -38.688 4.160 1.00 0.00 54 LEU A O 8
ATOM 14738 N N . GLY A 1 28 ? 28.195 -38.974 4.529 1.00 0.00 55 GLY A N 8
ATOM 14739 C CA . GLY A 1 28 ? 28.366 -39.831 5.691 1.00 0.00 55 GLY A CA 8
ATOM 14740 C C . GLY A 1 28 ? 29.064 -39.118 6.850 1.00 0.00 55 GLY A C 8
ATOM 14741 O O . GLY A 1 28 ? 29.536 -39.782 7.775 1.00 0.00 55 GLY A O 8
ATOM 14745 N N . HIS A 1 29 ? 29.142 -37.783 6.824 1.00 0.00 56 HIS A N 8
ATOM 14746 C CA . HIS A 1 29 ? 29.820 -37.026 7.871 1.00 0.00 56 HIS A CA 8
ATOM 14747 C C . HIS A 1 29 ? 29.281 -35.596 7.949 1.00 0.00 56 HIS A C 8
ATOM 14748 O O . HIS A 1 29 ? 28.724 -35.093 6.969 1.00 0.00 56 HIS A O 8
ATOM 14762 N N . PRO A 1 30 ? 29.431 -34.931 9.105 1.00 0.00 57 PRO A N 8
ATOM 14763 C CA . PRO A 1 30 ? 28.933 -33.583 9.344 1.00 0.00 57 PRO A CA 8
ATOM 14764 C C . PRO A 1 30 ? 29.537 -32.530 8.413 1.00 0.00 57 PRO A C 8
ATOM 14765 O O . PRO A 1 30 ? 30.613 -32.722 7.849 1.00 0.00 57 PRO A O 8
ATOM 14776 N N . ILE A 1 31 ? 28.821 -31.411 8.269 1.00 0.00 58 ILE A N 8
ATOM 14777 C CA . ILE A 1 31 ? 29.227 -30.266 7.464 1.00 0.00 58 ILE A CA 8
ATOM 14778 C C . ILE A 1 31 ? 28.966 -28.982 8.246 1.00 0.00 58 ILE A C 8
ATOM 14779 O O . ILE A 1 31 ? 28.180 -28.973 9.195 1.00 0.00 58 ILE A O 8
ATOM 14795 N N . TYR A 1 32 ? 29.631 -27.898 7.850 1.00 0.00 59 TYR A N 8
ATOM 14796 C CA . TYR A 1 32 ? 29.654 -26.667 8.630 1.00 0.00 59 TYR A CA 8
ATOM 14797 C C . TYR A 1 32 ? 29.001 -25.490 7.906 1.00 0.00 59 TYR A C 8
ATOM 14798 O O . TYR A 1 32 ? 29.546 -24.969 6.934 1.00 0.00 59 TYR A O 8
ATOM 14816 N N . LEU A 1 33 ? 27.826 -25.079 8.386 1.00 0.00 60 LEU A N 8
ATOM 14817 C CA . LEU A 1 33 ? 27.119 -23.920 7.867 1.00 0.00 60 LEU A CA 8
ATOM 14818 C C . LEU A 1 33 ? 27.647 -22.662 8.559 1.00 0.00 60 LEU A C 8
ATOM 14819 O O . LEU A 1 33 ? 27.322 -22.409 9.719 1.00 0.00 60 LEU A O 8
ATOM 14835 N N . LEU A 1 34 ? 28.465 -21.881 7.845 1.00 0.00 61 LEU A N 8
ATOM 14836 C CA . LEU A 1 34 ? 29.103 -20.684 8.369 1.00 0.00 61 LEU A CA 8
ATOM 14837 C C . LEU A 1 34 ? 28.438 -19.423 7.806 1.00 0.00 61 LEU A C 8
ATOM 14838 O O . LEU A 1 34 ? 27.776 -19.487 6.773 1.00 0.00 61 LEU A O 8
ATOM 14854 N N . PRO A 1 35 ? 28.609 -18.267 8.468 1.00 0.00 62 PRO A N 8
ATOM 14855 C CA . PRO A 1 35 ? 28.200 -16.979 7.933 1.00 0.00 62 PRO A CA 8
ATOM 14856 C C . PRO A 1 35 ? 29.097 -16.612 6.748 1.00 0.00 62 PRO A C 8
ATOM 14857 O O . PRO A 1 35 ? 30.269 -16.986 6.720 1.00 0.00 62 PRO A O 8
ATOM 14868 N N . PHE A 1 36 ? 28.558 -15.879 5.767 1.00 0.00 63 PHE A N 8
ATOM 14869 C CA . PHE A 1 36 ? 29.294 -15.531 4.561 1.00 0.00 63 PHE A CA 8
ATOM 14870 C C . PHE A 1 36 ? 30.039 -14.205 4.743 1.00 0.00 63 PHE A C 8
ATOM 14871 O O . PHE A 1 36 ? 29.865 -13.267 3.968 1.00 0.00 63 PHE A O 8
ATOM 14888 N N . GLY A 1 37 ? 30.881 -14.131 5.777 1.00 0.00 64 GLY A N 8
ATOM 14889 C CA . GLY A 1 37 ? 31.635 -12.929 6.100 1.00 0.00 64 GLY A CA 8
ATOM 14890 C C . GLY A 1 37 ? 32.328 -13.087 7.451 1.00 0.00 64 GLY A C 8
ATOM 14891 O O . GLY A 1 37 ? 32.747 -14.190 7.808 1.00 0.00 64 GLY A O 8
ATOM 14895 N N . SER A 1 38 ? 32.447 -11.989 8.200 1.00 0.00 65 SER A N 8
ATOM 14896 C CA . SER A 1 38 ? 33.009 -12.010 9.546 1.00 0.00 65 SER A CA 8
ATOM 14897 C C . SER A 1 38 ? 32.260 -13.038 10.387 1.00 0.00 65 SER A C 8
ATOM 14898 O O . SER A 1 38 ? 31.028 -13.047 10.400 1.00 0.00 65 SER A O 8
ATOM 14906 N N . ASN A 1 39 ? 32.994 -13.905 11.089 1.00 0.00 66 ASN A N 8
ATOM 14907 C CA . ASN A 1 39 ? 32.412 -15.032 11.810 1.00 0.00 66 ASN A CA 8
ATOM 14908 C C . ASN A 1 39 ? 31.628 -14.629 13.064 1.00 0.00 66 ASN A C 8
ATOM 14909 O O . ASN A 1 39 ? 31.484 -15.437 13.977 1.00 0.00 66 ASN A O 8
ATOM 14920 N N . GLU A 1 40 ? 31.119 -13.398 13.119 1.00 0.00 67 GLU A N 8
ATOM 14921 C CA . GLU A 1 40 ? 30.208 -12.971 14.173 1.00 0.00 67 GLU A CA 8
ATOM 14922 C C . GLU A 1 40 ? 29.075 -12.119 13.591 1.00 0.00 67 GLU A C 8
ATOM 14923 O O . GLU A 1 40 ? 28.461 -11.330 14.310 1.00 0.00 67 GLU A O 8
ATOM 14935 N N . ASN A 1 41 ? 28.788 -12.277 12.290 1.00 0.00 68 ASN A N 8
ATOM 14936 C CA . ASN A 1 41 ? 27.742 -11.535 11.599 1.00 0.00 68 ASN A CA 8
ATOM 14937 C C . ASN A 1 41 ? 27.111 -12.395 10.505 1.00 0.00 68 ASN A C 8
ATOM 14938 O O . ASN A 1 41 ? 27.712 -12.588 9.450 1.00 0.00 68 ASN A O 8
ATOM 14949 N N . TRP A 1 42 ? 25.903 -12.911 10.744 1.00 0.00 69 TRP A N 8
ATOM 14950 C CA . TRP A 1 42 ? 25.174 -13.675 9.738 1.00 0.00 69 TRP A CA 8
ATOM 14951 C C . TRP A 1 42 ? 24.423 -12.745 8.786 1.00 0.00 69 TRP A C 8
ATOM 14952 O O . TRP A 1 42 ? 23.431 -13.148 8.179 1.00 0.00 69 TRP A O 8
ATOM 14973 N N . SER A 1 43 ? 24.889 -11.499 8.642 1.00 0.00 70 SER A N 8
ATOM 14974 C CA . SER A 1 43 ? 24.167 -10.480 7.896 1.00 0.00 70 SER A CA 8
ATOM 14975 C C . SER A 1 43 ? 24.833 -10.156 6.559 1.00 0.00 70 SER A C 8
ATOM 14976 O O . SER A 1 43 ? 24.684 -9.052 6.035 1.00 0.00 70 SER A O 8
ATOM 14984 N N . ARG A 1 44 ? 25.567 -11.123 6.001 1.00 0.00 71 ARG A N 8
ATOM 14985 C CA . ARG A 1 44 ? 26.151 -11.014 4.668 1.00 0.00 71 ARG A CA 8
ATOM 14986 C C . ARG A 1 44 ? 25.931 -12.311 3.893 1.00 0.00 71 ARG A C 8
ATOM 14987 O O . ARG A 1 44 ? 26.685 -12.616 2.972 1.00 0.00 71 ARG A O 8
ATOM 15008 N N . GLY A 1 45 ? 24.897 -13.071 4.264 1.00 0.00 72 GLY A N 8
ATOM 15009 C CA . GLY A 1 45 ? 24.602 -14.367 3.679 1.00 0.00 72 GLY A CA 8
ATOM 15010 C C . GLY A 1 45 ? 25.185 -15.500 4.523 1.00 0.00 72 GLY A C 8
ATOM 15011 O O . GLY A 1 45 ? 25.795 -15.256 5.562 1.00 0.00 72 GLY A O 8
ATOM 15015 N N . MET A 1 46 ? 24.993 -16.741 4.071 1.00 0.00 73 MET A N 8
ATOM 15016 C CA . MET A 1 46 ? 25.532 -17.930 4.717 1.00 0.00 73 MET A CA 8
ATOM 15017 C C . MET A 1 46 ? 26.130 -18.873 3.677 1.00 0.00 73 MET A C 8
ATOM 15018 O O . MET A 1 46 ? 25.700 -18.886 2.524 1.00 0.00 73 MET A O 8
ATOM 15032 N N . VAL A 1 47 ? 27.125 -19.661 4.090 1.00 0.00 74 VAL A N 8
ATOM 15033 C CA . VAL A 1 47 ? 27.866 -20.556 3.213 1.00 0.00 74 VAL A CA 8
ATOM 15034 C C . VAL A 1 47 ? 28.053 -21.930 3.844 1.00 0.00 74 VAL A C 8
ATOM 15035 O O . VAL A 1 47 ? 28.624 -22.065 4.925 1.00 0.00 74 VAL A O 8
ATOM 15048 N N . LEU A 1 48 ? 27.564 -22.958 3.151 1.00 0.00 75 LEU A N 8
ATOM 15049 C CA . LEU A 1 48 ? 27.756 -24.346 3.530 1.00 0.00 75 LEU A CA 8
ATOM 15050 C C . LEU A 1 48 ? 29.165 -24.757 3.111 1.00 0.00 75 LEU A C 8
ATOM 15051 O O . LEU A 1 48 ? 29.483 -24.702 1.926 1.00 0.00 75 LEU A O 8
ATOM 15067 N N . ALA A 1 49 ? 30.013 -25.160 4.060 1.00 0.00 76 ALA A N 8
ATOM 15068 C CA . ALA A 1 49 ? 31.377 -25.571 3.764 1.00 0.00 76 ALA A CA 8
ATOM 15069 C C . ALA A 1 49 ? 31.739 -26.866 4.489 1.00 0.00 76 ALA A C 8
ATOM 15070 O O . ALA A 1 49 ? 31.538 -26.983 5.697 1.00 0.00 76 ALA A O 8
ATOM 15077 N N . LYS A 1 50 ? 32.274 -27.842 3.750 1.00 0.00 77 LYS A N 8
ATOM 15078 C CA . LYS A 1 50 ? 32.685 -29.124 4.308 1.00 0.00 77 LYS A CA 8
ATOM 15079 C C . LYS A 1 50 ? 34.194 -29.203 4.468 1.00 0.00 77 LYS A C 8
ATOM 15080 O O . LYS A 1 50 ? 34.947 -28.717 3.630 1.00 0.00 77 LYS A O 8
ATOM 15099 N N . LEU A 1 51 ? 34.633 -29.822 5.558 1.00 0.00 78 LEU A N 8
ATOM 15100 C CA . LEU A 1 51 ? 36.049 -30.035 5.811 1.00 0.00 78 LEU A CA 8
ATOM 15101 C C . LEU A 1 51 ? 36.477 -31.297 5.071 1.00 0.00 78 LEU A C 8
ATOM 15102 O O . LEU A 1 51 ? 36.134 -32.406 5.479 1.00 0.00 78 LEU A O 8
ATOM 15118 N N . ASN A 1 52 ? 37.220 -31.126 3.975 1.00 0.00 79 ASN A N 8
ATOM 15119 C CA . ASN A 1 52 ? 37.652 -32.232 3.137 1.00 0.00 79 ASN A CA 8
ATOM 15120 C C . ASN A 1 52 ? 38.705 -33.051 3.878 1.00 0.00 79 ASN A C 8
ATOM 15121 O O . ASN A 1 52 ? 39.855 -32.629 3.993 1.00 0.00 79 ASN A O 8
ATOM 15132 N N . GLN A 1 53 ? 38.310 -34.224 4.385 1.00 0.00 80 GLN A N 8
ATOM 15133 C CA . GLN A 1 53 ? 39.153 -35.037 5.249 1.00 0.00 80 GLN A CA 8
ATOM 15134 C C . GLN A 1 53 ? 40.290 -35.743 4.503 1.00 0.00 80 GLN A C 8
ATOM 15135 O O . GLN A 1 53 ? 40.778 -36.773 4.969 1.00 0.00 80 GLN A O 8
ATOM 15149 N N . THR A 1 54 ? 40.726 -35.211 3.356 1.00 0.00 81 THR A N 8
ATOM 15150 C CA . THR A 1 54 ? 41.890 -35.754 2.660 1.00 0.00 81 THR A CA 8
ATOM 15151 C C . THR A 1 54 ? 42.826 -34.652 2.169 1.00 0.00 81 THR A C 8
ATOM 15152 O O . THR A 1 54 ? 43.849 -34.942 1.555 1.00 0.00 81 THR A O 8
ATOM 15163 N N . THR A 1 55 ? 42.480 -33.391 2.440 1.00 0.00 82 THR A N 8
ATOM 15164 C CA . THR A 1 55 ? 43.336 -32.239 2.150 1.00 0.00 82 THR A CA 8
ATOM 15165 C C . THR A 1 55 ? 43.145 -31.145 3.202 1.00 0.00 82 THR A C 8
ATOM 15166 O O . THR A 1 55 ? 43.402 -29.976 2.919 1.00 0.00 82 THR A O 8
ATOM 15177 N N . ASN A 1 56 ? 42.703 -31.534 4.405 1.00 0.00 83 ASN A N 8
ATOM 15178 C CA . ASN A 1 56 ? 42.422 -30.675 5.553 1.00 0.00 83 ASN A CA 8
ATOM 15179 C C . ASN A 1 56 ? 42.139 -29.210 5.183 1.00 0.00 83 ASN A C 8
ATOM 15180 O O . ASN A 1 56 ? 42.804 -28.301 5.683 1.00 0.00 83 ASN A O 8
ATOM 15191 N N . LYS A 1 57 ? 41.155 -28.977 4.307 1.00 0.00 84 LYS A N 8
ATOM 15192 C CA . LYS A 1 57 ? 40.768 -27.629 3.897 1.00 0.00 84 LYS A CA 8
ATOM 15193 C C . LYS A 1 57 ? 39.254 -27.457 3.872 1.00 0.00 84 LYS A C 8
ATOM 15194 O O . LYS A 1 57 ? 38.521 -28.381 3.517 1.00 0.00 84 LYS A O 8
ATOM 15213 N N . THR A 1 58 ? 38.792 -26.265 4.252 1.00 0.00 85 THR A N 8
ATOM 15214 C CA . THR A 1 58 ? 37.377 -25.910 4.242 1.00 0.00 85 THR A CA 8
ATOM 15215 C C . THR A 1 58 ? 36.911 -25.705 2.804 1.00 0.00 85 THR A C 8
ATOM 15216 O O . THR A 1 58 ? 37.210 -24.682 2.186 1.00 0.00 85 THR A O 8
ATOM 15227 N N . GLU A 1 59 ? 36.180 -26.683 2.270 1.00 0.00 86 GLU A N 8
ATOM 15228 C CA . GLU A 1 59 ? 35.671 -26.677 0.909 1.00 0.00 86 GLU A CA 8
ATOM 15229 C C . GLU A 1 59 ? 34.231 -26.165 0.864 1.00 0.00 86 GLU A C 8
ATOM 15230 O O . GLU A 1 59 ? 33.297 -26.876 1.233 1.00 0.00 86 GLU A O 8
ATOM 15242 N N . LEU A 1 60 ? 34.057 -24.921 0.415 1.00 0.00 87 LEU A N 8
ATOM 15243 C CA . LEU A 1 60 ? 32.752 -24.289 0.278 1.00 0.00 87 LEU A CA 8
ATOM 15244 C C . LEU A 1 60 ? 31.910 -25.002 -0.782 1.00 0.00 87 LEU A C 8
ATOM 15245 O O . LEU A 1 60 ? 32.383 -25.244 -1.894 1.00 0.00 87 LEU A O 8
ATOM 15261 N N . ILE A 1 61 ? 30.664 -25.340 -0.433 1.00 0.00 88 ILE A N 8
ATOM 15262 C CA . ILE A 1 61 ? 29.761 -26.066 -1.318 1.00 0.00 88 ILE A CA 8
ATOM 15263 C C . ILE A 1 61 ? 28.703 -25.144 -1.931 1.00 0.00 88 ILE A C 8
ATOM 15264 O O . ILE A 1 61 ? 28.457 -25.214 -3.133 1.00 0.00 88 ILE A O 8
ATOM 15280 N N . HIS A 1 62 ? 28.071 -24.286 -1.118 1.00 0.00 89 HIS A N 8
ATOM 15281 C CA . HIS A 1 62 ? 26.956 -23.452 -1.564 1.00 0.00 89 HIS A CA 8
ATOM 15282 C C . HIS A 1 62 ? 26.970 -22.076 -0.898 1.00 0.00 89 HIS A C 8
ATOM 15283 O O . HIS A 1 62 ? 27.474 -21.943 0.219 1.00 0.00 89 HIS A O 8
ATOM 15297 N N . GLN A 1 63 ? 26.421 -21.057 -1.572 1.00 0.00 90 GLN A N 8
ATOM 15298 C CA . GLN A 1 63 ? 26.379 -19.687 -1.071 1.00 0.00 90 GLN A CA 8
ATOM 15299 C C . GLN A 1 63 ? 24.982 -19.073 -1.181 1.00 0.00 90 GLN A C 8
ATOM 15300 O O . GLN A 1 63 ? 24.436 -18.973 -2.280 1.00 0.00 90 GLN A O 8
ATOM 15314 N N . TRP A 1 64 ? 24.402 -18.662 -0.048 1.00 0.00 91 TRP A N 8
ATOM 15315 C CA . TRP A 1 64 ? 23.159 -17.897 -0.033 1.00 0.00 91 TRP A CA 8
ATOM 15316 C C . TRP A 1 64 ? 23.451 -16.451 0.357 1.00 0.00 91 TRP A C 8
ATOM 15317 O O . TRP A 1 64 ? 23.686 -16.162 1.528 1.00 0.00 91 TRP A O 8
ATOM 15338 N N . GLN A 1 65 ? 23.438 -15.542 -0.619 1.00 0.00 92 GLN A N 8
ATOM 15339 C CA . GLN A 1 65 ? 23.637 -14.120 -0.380 1.00 0.00 92 GLN A CA 8
ATOM 15340 C C . GLN A 1 65 ? 22.282 -13.424 -0.264 1.00 0.00 92 GLN A C 8
ATOM 15341 O O . GLN A 1 65 ? 21.416 -13.593 -1.124 1.00 0.00 92 GLN A O 8
ATOM 15355 N N . TRP A 1 66 ? 22.082 -12.644 0.798 1.00 0.00 93 TRP A N 8
ATOM 15356 C CA . TRP A 1 66 ? 20.814 -11.967 1.019 1.00 0.00 93 TRP A CA 8
ATOM 15357 C C . TRP A 1 66 ? 20.654 -10.779 0.072 1.00 0.00 93 TRP A C 8
ATOM 15358 O O . TRP A 1 66 ? 21.263 -9.728 0.281 1.00 0.00 93 TRP A O 8
ATOM 15379 N N . SER A 1 67 ? 19.828 -10.938 -0.968 1.00 0.00 94 SER A N 8
ATOM 15380 C CA . SER A 1 67 ? 19.485 -9.848 -1.871 1.00 0.00 94 SER A CA 8
ATOM 15381 C C . SER A 1 67 ? 18.267 -9.106 -1.318 1.00 0.00 94 SER A C 8
ATOM 15382 O O . SER A 1 67 ? 17.261 -8.922 -2.004 1.00 0.00 94 SER A O 8
ATOM 15390 N N . SER A 1 68 ? 18.375 -8.686 -0.056 1.00 0.00 95 SER A N 8
ATOM 15391 C CA . SER A 1 68 ? 17.293 -8.051 0.691 1.00 0.00 95 SER A CA 8
ATOM 15392 C C . SER A 1 68 ? 17.823 -6.838 1.449 1.00 0.00 95 SER A C 8
ATOM 15393 O O . SER A 1 68 ? 18.613 -6.977 2.381 1.00 0.00 95 SER A O 8
ATOM 15401 N N . ASN A 1 69 ? 17.388 -5.645 1.039 1.00 0.00 96 ASN A N 8
ATOM 15402 C CA . ASN A 1 69 ? 17.850 -4.380 1.591 1.00 0.00 96 ASN A CA 8
ATOM 15403 C C . ASN A 1 69 ? 17.343 -4.133 3.015 1.00 0.00 96 ASN A C 8
ATOM 15404 O O . ASN A 1 69 ? 16.155 -4.294 3.288 1.00 0.00 96 ASN A O 8
ATOM 15415 N N . SER A 1 70 ? 18.257 -3.742 3.913 1.00 0.00 97 SER A N 8
ATOM 15416 C CA . SER A 1 70 ? 17.955 -3.299 5.273 1.00 0.00 97 SER A CA 8
ATOM 15417 C C . SER A 1 70 ? 17.454 -4.408 6.193 1.00 0.00 97 SER A C 8
ATOM 15418 O O . SER A 1 70 ? 16.383 -4.281 6.785 1.00 0.00 97 SER A O 8
ATOM 15426 N N . TRP A 1 71 ? 18.214 -5.496 6.327 1.00 0.00 98 TRP A N 8
ATOM 15427 C CA . TRP A 1 71 ? 17.868 -6.552 7.262 1.00 0.00 98 TRP A CA 8
ATOM 15428 C C . TRP A 1 71 ? 19.089 -7.012 8.049 1.00 0.00 98 TRP A C 8
ATOM 15429 O O . TRP A 1 71 ? 19.921 -7.764 7.539 1.00 0.00 98 TRP A O 8
ATOM 15450 N N . ASN A 1 72 ? 19.196 -6.551 9.302 1.00 0.00 99 ASN A N 8
ATOM 15451 C CA . ASN A 1 72 ? 20.264 -6.947 10.201 1.00 0.00 99 ASN A CA 8
ATOM 15452 C C . ASN A 1 72 ? 19.977 -8.338 10.757 1.00 0.00 99 ASN A C 8
ATOM 15453 O O . ASN A 1 72 ? 19.125 -8.492 11.627 1.00 0.00 99 ASN A O 8
ATOM 15464 N N . ILE A 1 73 ? 20.688 -9.350 10.253 1.00 0.00 100 ILE A N 8
ATOM 15465 C CA . ILE A 1 73 ? 20.490 -10.729 10.673 1.00 0.00 100 ILE A CA 8
ATOM 15466 C C . ILE A 1 73 ? 21.187 -10.995 12.007 1.00 0.00 100 ILE A C 8
ATOM 15467 O O . ILE A 1 73 ? 22.410 -11.125 12.050 1.00 0.00 100 ILE A O 8
ATOM 15483 N N . ASN A 1 74 ? 20.421 -11.081 13.098 1.00 0.00 101 ASN A N 8
ATOM 15484 C CA . ASN A 1 74 ? 20.969 -11.385 14.413 1.00 0.00 101 ASN A CA 8
ATOM 15485 C C . ASN A 1 74 ? 20.563 -12.797 14.838 1.00 0.00 101 ASN A C 8
ATOM 15486 O O . ASN A 1 74 ? 19.446 -13.011 15.303 1.00 0.00 101 ASN A O 8
ATOM 15497 N N . TRP A 1 75 ? 21.474 -13.762 14.677 1.00 0.00 102 TRP A N 8
ATOM 15498 C CA . TRP A 1 75 ? 21.220 -15.142 15.060 1.00 0.00 102 TRP A CA 8
ATOM 15499 C C . TRP A 1 75 ? 21.473 -15.334 16.550 1.00 0.00 102 TRP A C 8
ATOM 15500 O O . TRP A 1 75 ? 22.621 -15.394 16.990 1.00 0.00 102 TRP A O 8
ATOM 15521 N N . LYS A 1 76 ? 20.397 -15.431 17.338 1.00 0.00 103 LYS A N 8
ATOM 15522 C CA . LYS A 1 76 ? 20.491 -15.611 18.779 1.00 0.00 103 LYS A CA 8
ATOM 15523 C C . LYS A 1 76 ? 20.516 -17.101 19.133 1.00 0.00 103 LYS A C 8
ATOM 15524 O O . LYS A 1 76 ? 19.697 -17.575 19.918 1.00 0.00 103 LYS A O 8
ATOM 15543 N N . GLY A 1 77 ? 21.463 -17.838 18.549 1.00 0.00 104 GLY A N 8
ATOM 15544 C CA . GLY A 1 77 ? 21.649 -19.252 18.827 1.00 0.00 104 GLY A CA 8
ATOM 15545 C C . GLY A 1 77 ? 22.517 -19.489 20.062 1.00 0.00 104 GLY A C 8
ATOM 15546 O O . GLY A 1 77 ? 22.848 -18.551 20.790 1.00 0.00 104 GLY A O 8
ATOM 15550 N N . VAL A 1 78 ? 22.878 -20.752 20.289 1.00 0.00 105 VAL A N 8
ATOM 15551 C CA . VAL A 1 78 ? 23.744 -21.164 21.385 1.00 0.00 105 VAL A CA 8
ATOM 15552 C C . VAL A 1 78 ? 25.115 -20.498 21.265 1.00 0.00 105 VAL A C 8
ATOM 15553 O O . VAL A 1 78 ? 25.704 -20.474 20.185 1.00 0.00 105 VAL A O 8
ATOM 15566 N N . ASP A 1 79 ? 25.609 -19.960 22.383 1.00 0.00 106 ASP A N 8
ATOM 15567 C CA . ASP A 1 79 ? 26.895 -19.274 22.481 1.00 0.00 106 ASP A CA 8
ATOM 15568 C C . ASP A 1 79 ? 28.080 -20.246 22.387 1.00 0.00 106 ASP A C 8
ATOM 15569 O O . ASP A 1 79 ? 28.912 -20.308 23.294 1.00 0.00 106 ASP A O 8
ATOM 15578 N N . SER A 1 80 ? 28.161 -21.009 21.294 1.00 0.00 107 SER A N 8
ATOM 15579 C CA . SER A 1 80 ? 29.230 -21.976 21.070 1.00 0.00 107 SER A CA 8
ATOM 15580 C C . SER A 1 80 ? 29.760 -21.868 19.643 1.00 0.00 107 SER A C 8
ATOM 15581 O O . SER A 1 80 ? 29.772 -22.853 18.906 1.00 0.00 107 SER A O 8
ATOM 15589 N N . ASN A 1 81 ? 30.192 -20.659 19.266 1.00 0.00 108 ASN A N 8
ATOM 15590 C CA . ASN A 1 81 ? 30.745 -20.346 17.951 1.00 0.00 108 ASN A CA 8
ATOM 15591 C C . ASN A 1 81 ? 29.684 -20.315 16.852 1.00 0.00 108 ASN A C 8
ATOM 15592 O O . ASN A 1 81 ? 28.802 -21.172 16.801 1.00 0.00 108 ASN A O 8
ATOM 15603 N N . HIS A 1 82 ? 29.773 -19.315 15.970 1.00 0.00 109 HIS A N 8
ATOM 15604 C CA . HIS A 1 82 ? 28.862 -19.143 14.846 1.00 0.00 109 HIS A CA 8
ATOM 15605 C C . HIS A 1 82 ? 29.169 -20.134 13.720 1.00 0.00 109 HIS A C 8
ATOM 15606 O O . HIS A 1 82 ? 29.396 -19.741 12.577 1.00 0.00 109 HIS A O 8
ATOM 15620 N N . ARG A 1 83 ? 29.174 -21.425 14.053 1.00 0.00 110 ARG A N 8
ATOM 15621 C CA . ARG A 1 83 ? 29.348 -22.516 13.111 1.00 0.00 110 ARG A CA 8
ATOM 15622 C C . ARG A 1 83 ? 28.328 -23.598 13.435 1.00 0.00 110 ARG A C 8
ATOM 15623 O O . ARG A 1 83 ? 28.486 -24.334 14.409 1.00 0.00 110 ARG A O 8
ATOM 15644 N N . ILE A 1 84 ? 27.273 -23.697 12.623 1.00 0.00 111 ILE A N 8
ATOM 15645 C CA . ILE A 1 84 ? 26.212 -24.658 12.869 1.00 0.00 111 ILE A CA 8
ATOM 15646 C C . ILE A 1 84 ? 26.654 -26.012 12.322 1.00 0.00 111 ILE A C 8
ATOM 15647 O O . ILE A 1 84 ? 26.648 -26.234 11.112 1.00 0.00 111 ILE A O 8
ATOM 15663 N N . ILE A 1 85 ? 27.043 -26.916 13.225 1.00 0.00 112 ILE A N 8
ATOM 15664 C CA . ILE A 1 85 ? 27.504 -28.246 12.864 1.00 0.00 112 ILE A CA 8
ATOM 15665 C C . ILE A 1 85 ? 26.303 -29.117 12.513 1.00 0.00 112 ILE A C 8
ATOM 15666 O O . ILE A 1 85 ? 25.584 -29.565 13.407 1.00 0.00 112 ILE A O 8
ATOM 15682 N N . ILE A 1 86 ? 26.079 -29.363 11.219 1.00 0.00 113 ILE A N 8
ATOM 15683 C CA . ILE A 1 86 ? 24.960 -30.177 10.771 1.00 0.00 113 ILE A CA 8
ATOM 15684 C C . ILE A 1 86 ? 25.399 -31.633 10.651 1.00 0.00 113 ILE A C 8
ATOM 15685 O O . ILE A 1 86 ? 26.091 -31.998 9.700 1.00 0.00 113 ILE A O 8
ATOM 15701 N N . SER A 1 87 ? 24.993 -32.459 11.619 1.00 0.00 114 SER A N 8
ATOM 15702 C CA . SER A 1 87 ? 25.292 -33.886 11.630 1.00 0.00 114 SER A CA 8
ATOM 15703 C C . SER A 1 87 ? 24.577 -34.583 10.484 1.00 0.00 114 SER A C 8
ATOM 15704 O O . SER A 1 87 ? 23.473 -34.193 10.107 1.00 0.00 114 SER A O 8
ATOM 15712 N N . ASN A 1 88 ? 25.204 -35.619 9.923 1.00 0.00 115 ASN A N 8
ATOM 15713 C CA . ASN A 1 88 ? 24.655 -36.309 8.771 1.00 0.00 115 ASN A CA 8
ATOM 15714 C C . ASN A 1 88 ? 23.535 -37.295 9.129 1.00 0.00 115 ASN A C 8
ATOM 15715 O O . ASN A 1 88 ? 23.349 -38.286 8.424 1.00 0.00 115 ASN A O 8
ATOM 15726 N N . ILE A 1 89 ? 22.791 -37.039 10.207 1.00 0.00 116 ILE A N 8
ATOM 15727 C CA . ILE A 1 89 ? 21.660 -37.875 10.603 1.00 0.00 116 ILE A CA 8
ATOM 15728 C C . ILE A 1 89 ? 20.575 -37.007 11.232 1.00 0.00 116 ILE A C 8
ATOM 15729 O O . ILE A 1 89 ? 20.881 -35.986 11.846 1.00 0.00 116 ILE A O 8
ATOM 15745 N N . PRO A 1 90 ? 19.303 -37.399 11.084 1.00 0.00 117 PRO A N 8
ATOM 15746 C CA . PRO A 1 90 ? 18.165 -36.613 11.528 1.00 0.00 117 PRO A CA 8
ATOM 15747 C C . PRO A 1 90 ? 17.993 -36.608 13.051 1.00 0.00 117 PRO A C 8
ATOM 15748 O O . PRO A 1 90 ? 17.284 -35.751 13.574 1.00 0.00 117 PRO A O 8
ATOM 15759 N N . ASN A 1 91 ? 18.628 -37.545 13.769 1.00 0.00 118 ASN A N 8
ATOM 15760 C CA . ASN A 1 91 ? 18.504 -37.626 15.220 1.00 0.00 118 ASN A CA 8
ATOM 15761 C C . ASN A 1 91 ? 19.719 -37.017 15.921 1.00 0.00 118 ASN A C 8
ATOM 15762 O O . ASN A 1 91 ? 20.029 -37.376 17.054 1.00 0.00 118 ASN A O 8
ATOM 15773 N N . ARG A 1 92 ? 20.407 -36.092 15.244 1.00 0.00 119 ARG A N 8
ATOM 15774 C CA . ARG A 1 92 ? 21.574 -35.397 15.774 1.00 0.00 119 ARG A CA 8
ATOM 15775 C C . ARG A 1 92 ? 21.653 -33.993 15.178 1.00 0.00 119 ARG A C 8
ATOM 15776 O O . ARG A 1 92 ? 21.098 -33.749 14.110 1.00 0.00 119 ARG A O 8
ATOM 15797 N N . ALA A 1 93 ? 22.337 -33.077 15.872 1.00 0.00 120 ALA A N 8
ATOM 15798 C CA . ALA A 1 93 ? 22.530 -31.701 15.431 1.00 0.00 120 ALA A CA 8
ATOM 15799 C C . ALA A 1 93 ? 21.226 -30.906 15.461 1.00 0.00 120 ALA A C 8
ATOM 15800 O O . ALA A 1 93 ? 20.817 -30.323 14.457 1.00 0.00 120 ALA A O 8
ATOM 15807 N N . MET A 1 94 ? 20.577 -30.882 16.628 1.00 0.00 121 MET A N 8
ATOM 15808 C CA . MET A 1 94 ? 19.382 -30.078 16.857 1.00 0.00 121 MET A CA 8
ATOM 15809 C C . MET A 1 94 ? 19.795 -28.687 17.338 1.00 0.00 121 MET A C 8
ATOM 15810 O O . MET A 1 94 ? 19.364 -28.235 18.396 1.00 0.00 121 MET A O 8
ATOM 15824 N N . SER A 1 95 ? 20.637 -28.008 16.553 1.00 0.00 122 SER A N 8
ATOM 15825 C CA . SER A 1 95 ? 21.216 -26.717 16.905 1.00 0.00 122 SER A CA 8
ATOM 15826 C C . SER A 1 95 ? 20.130 -25.679 17.180 1.00 0.00 122 SER A C 8
ATOM 15827 O O . SER A 1 95 ? 19.501 -25.166 16.255 1.00 0.00 122 SER A O 8
ATOM 15835 N N . ASN A 1 96 ? 19.910 -25.373 18.461 1.00 0.00 123 ASN A N 8
ATOM 15836 C CA . ASN A 1 96 ? 18.913 -24.410 18.900 1.00 0.00 123 ASN A CA 8
ATOM 15837 C C . ASN A 1 96 ? 19.350 -22.982 18.582 1.00 0.00 123 ASN A C 8
ATOM 15838 O O . ASN A 1 96 ? 20.216 -22.431 19.261 1.00 0.00 123 ASN A O 8
ATOM 15849 N N . GLY A 1 97 ? 18.755 -22.380 17.552 1.00 0.00 124 GLY A N 8
ATOM 15850 C CA . GLY A 1 97 ? 19.048 -20.999 17.205 1.00 0.00 124 GLY A CA 8
ATOM 15851 C C . GLY A 1 97 ? 18.011 -20.438 16.241 1.00 0.00 124 GLY A C 8
ATOM 15852 O O . GLY A 1 97 ? 17.469 -21.165 15.408 1.00 0.00 124 GLY A O 8
ATOM 15856 N N . LYS A 1 98 ? 17.737 -19.139 16.367 1.00 0.00 125 LYS A N 8
ATOM 15857 C CA . LYS A 1 98 ? 16.760 -18.437 15.549 1.00 0.00 125 LYS A CA 8
ATOM 15858 C C . LYS A 1 98 ? 17.311 -17.095 15.075 1.00 0.00 125 LYS A C 8
ATOM 15859 O O . LYS A 1 98 ? 17.919 -16.360 15.851 1.00 0.00 125 LYS A O 8
ATOM 15878 N N . PHE A 1 99 ? 17.095 -16.790 13.796 1.00 0.00 126 PHE A N 8
ATOM 15879 C CA . PHE A 1 99 ? 17.546 -15.555 13.170 1.00 0.00 126 PHE A CA 8
ATOM 15880 C C . PHE A 1 99 ? 16.533 -14.432 13.395 1.00 0.00 126 PHE A C 8
ATOM 15881 O O . PHE A 1 99 ? 15.443 -14.455 12.823 1.00 0.00 126 PHE A O 8
ATOM 15898 N N . ILE A 1 100 ? 16.888 -13.449 14.228 1.00 0.00 127 ILE A N 8
ATOM 15899 C CA . ILE A 1 100 ? 16.060 -12.270 14.454 1.00 0.00 127 ILE A CA 8
ATOM 15900 C C . ILE A 1 100 ? 16.476 -11.192 13.454 1.00 0.00 127 ILE A C 8
ATOM 15901 O O . ILE A 1 100 ? 17.520 -10.564 13.617 1.00 0.00 127 ILE A O 8
ATOM 15917 N N . LEU A 1 101 ? 15.667 -10.977 12.418 1.00 0.00 128 LEU A N 8
ATOM 15918 C CA . LEU A 1 101 ? 15.909 -9.912 11.458 1.00 0.00 128 LEU A CA 8
ATOM 15919 C C . LEU A 1 101 ? 15.343 -8.600 11.985 1.00 0.00 128 LEU A C 8
ATOM 15920 O O . LEU A 1 101 ? 14.229 -8.570 12.504 1.00 0.00 128 LEU A O 8
ATOM 15936 N N . ASN A 1 102 ? 16.103 -7.513 11.863 1.00 0.00 129 ASN A N 8
ATOM 15937 C CA . ASN A 1 102 ? 15.659 -6.202 12.309 1.00 0.00 129 ASN A CA 8
ATOM 15938 C C . ASN A 1 102 ? 15.981 -5.135 11.268 1.00 0.00 129 ASN A C 8
ATOM 15939 O O . ASN A 1 102 ? 17.148 -4.883 10.973 1.00 0.00 129 ASN A O 8
ATOM 15950 N N . ASN A 1 103 ? 14.945 -4.510 10.707 1.00 0.00 130 ASN A N 8
ATOM 15951 C CA . ASN A 1 103 ? 15.127 -3.392 9.801 1.00 0.00 130 ASN A CA 8
ATOM 15952 C C . ASN A 1 103 ? 15.314 -2.116 10.621 1.00 0.00 130 ASN A C 8
ATOM 15953 O O . ASN A 1 103 ? 14.351 -1.577 11.160 1.00 0.00 130 ASN A O 8
ATOM 15964 N N . LYS A 1 104 ? 16.560 -1.630 10.712 1.00 0.00 131 LYS A N 8
ATOM 15965 C CA . LYS A 1 104 ? 16.927 -0.551 11.627 1.00 0.00 131 LYS A CA 8
ATOM 15966 C C . LYS A 1 104 ? 16.649 0.857 11.102 1.00 0.00 131 LYS A C 8
ATOM 15967 O O . LYS A 1 104 ? 17.283 1.813 11.544 1.00 0.00 131 LYS A O 8
ATOM 15986 N N . ARG A 1 105 ? 15.703 1.003 10.172 1.00 0.00 132 ARG A N 8
ATOM 15987 C CA . ARG A 1 105 ? 15.216 2.321 9.768 1.00 0.00 132 ARG A CA 8
ATOM 15988 C C . ARG A 1 105 ? 13.697 2.372 9.647 1.00 0.00 132 ARG A C 8
ATOM 15989 O O . ARG A 1 105 ? 13.122 3.404 9.305 1.00 0.00 132 ARG A O 8
ATOM 16010 N N . THR A 1 106 ? 13.060 1.245 9.943 1.00 0.00 133 THR A N 8
ATOM 16011 C CA . THR A 1 106 ? 11.614 1.117 10.064 1.00 0.00 133 THR A CA 8
ATOM 16012 C C . THR A 1 106 ? 11.313 -0.014 11.036 1.00 0.00 133 THR A C 8
ATOM 16013 O O . THR A 1 106 ? 10.598 -0.954 10.705 1.00 0.00 133 THR A O 8
ATOM 16024 N N . ASN A 1 107 ? 11.881 0.110 12.243 1.00 0.00 134 ASN A N 8
ATOM 16025 C CA . ASN A 1 107 ? 11.943 -0.906 13.288 1.00 0.00 134 ASN A CA 8
ATOM 16026 C C . ASN A 1 107 ? 10.894 -2.009 13.122 1.00 0.00 134 ASN A C 8
ATOM 16027 O O . ASN A 1 107 ? 9.820 -1.971 13.722 1.00 0.00 134 ASN A O 8
ATOM 16038 N N . GLU A 1 108 ? 11.236 -2.991 12.286 1.00 0.00 135 GLU A N 8
ATOM 16039 C CA . GLU A 1 108 ? 10.408 -4.154 12.005 1.00 0.00 135 GLU A CA 8
ATOM 16040 C C . GLU A 1 108 ? 11.193 -5.429 12.303 1.00 0.00 135 GLU A C 8
ATOM 16041 O O . GLU A 1 108 ? 12.070 -5.821 11.536 1.00 0.00 135 GLU A O 8
ATOM 16053 N N . LYS A 1 109 ? 10.872 -6.071 13.431 1.00 0.00 136 LYS A N 8
ATOM 16054 C CA . LYS A 1 109 ? 11.518 -7.300 13.866 1.00 0.00 136 LYS A CA 8
ATOM 16055 C C . LYS A 1 109 ? 10.823 -8.523 13.273 1.00 0.00 136 LYS A C 8
ATOM 16056 O O . LYS A 1 109 ? 9.613 -8.687 13.425 1.00 0.00 136 LYS A O 8
ATOM 16075 N N . VAL A 1 110 ? 11.591 -9.377 12.596 1.00 0.00 137 VAL A N 8
ATOM 16076 C CA . VAL A 1 110 ? 11.093 -10.585 11.953 1.00 0.00 137 VAL A CA 8
ATOM 16077 C C . VAL A 1 110 ? 11.893 -11.791 12.436 1.00 0.00 137 VAL A C 8
ATOM 16078 O O . VAL A 1 110 ? 13.035 -11.985 12.028 1.00 0.00 137 VAL A O 8
ATOM 16091 N N . VAL A 1 111 ? 11.303 -12.604 13.317 1.00 0.00 138 VAL A N 8
ATOM 16092 C CA . VAL A 1 111 ? 11.976 -13.763 13.887 1.00 0.00 138 VAL A CA 8
ATOM 16093 C C . VAL A 1 111 ? 11.693 -15.024 13.069 1.00 0.00 138 VAL A C 8
ATOM 16094 O O . VAL A 1 111 ? 10.539 -15.410 12.889 1.00 0.00 138 VAL A O 8
ATOM 16107 N N . VAL A 1 112 ? 12.751 -15.668 12.567 1.00 0.00 139 VAL A N 8
ATOM 16108 C CA . VAL A 1 112 ? 12.640 -16.938 11.859 1.00 0.00 139 VAL A CA 8
ATOM 16109 C C . VAL A 1 112 ? 12.190 -18.013 12.844 1.00 0.00 139 VAL A C 8
ATOM 16110 O O . VAL A 1 112 ? 12.980 -18.479 13.662 1.00 0.00 139 VAL A O 8
ATOM 16123 N N . THR A 1 113 ? 10.916 -18.401 12.765 1.00 0.00 140 THR A N 8
ATOM 16124 C CA . THR A 1 113 ? 10.329 -19.381 13.669 1.00 0.00 140 THR A CA 8
ATOM 16125 C C . THR A 1 113 ? 10.989 -20.747 13.519 1.00 0.00 140 THR A C 8
ATOM 16126 O O . THR A 1 113 ? 10.877 -21.396 12.479 1.00 0.00 140 THR A O 8
ATOM 16137 N N . LEU A 1 114 ? 11.685 -21.180 14.574 1.00 0.00 141 LEU A N 8
ATOM 16138 C CA . LEU A 1 114 ? 12.317 -22.485 14.656 1.00 0.00 141 LEU A CA 8
ATOM 16139 C C . LEU A 1 114 ? 11.278 -23.572 14.954 1.00 0.00 141 LEU A C 8
ATOM 16140 O O . LEU A 1 114 ? 11.396 -24.324 15.918 1.00 0.00 141 LEU A O 8
ATOM 16156 N N . ASN A 1 115 ? 10.246 -23.648 14.108 1.00 0.00 142 ASN A N 8
ATOM 16157 C CA . ASN A 1 115 ? 9.164 -24.607 14.249 1.00 0.00 142 ASN A CA 8
ATOM 16158 C C . ASN A 1 115 ? 9.678 -26.043 14.106 1.00 0.00 142 ASN A C 8
ATOM 16159 O O . ASN A 1 115 ? 9.974 -26.495 12.999 1.00 0.00 142 ASN A O 8
ATOM 16170 N N . ARG A 1 116 ? 9.786 -26.755 15.233 1.00 0.00 143 ARG A N 8
ATOM 16171 C CA . ARG A 1 116 ? 10.235 -28.140 15.276 1.00 0.00 143 ARG A CA 8
ATOM 16172 C C . ARG A 1 116 ? 9.203 -28.994 16.006 1.00 0.00 143 ARG A C 8
ATOM 16173 O O . ARG A 1 116 ? 9.527 -29.675 16.979 1.00 0.00 143 ARG A O 8
ATOM 16194 N N . LEU A 1 117 ? 7.955 -28.955 15.536 1.00 0.00 144 LEU A N 8
ATOM 16195 C CA . LEU A 1 117 ? 6.857 -29.713 16.114 1.00 0.00 144 LEU A CA 8
ATOM 16196 C C . LEU A 1 117 ? 7.054 -31.209 15.866 1.00 0.00 144 LEU A C 8
ATOM 16197 O O . LEU A 1 117 ? 6.840 -31.691 14.756 1.00 0.00 144 LEU A O 8
ATOM 16213 N N . GLY A 1 118 ? 7.465 -31.945 16.903 1.00 0.00 145 GLY A N 8
ATOM 16214 C CA . GLY A 1 118 ? 7.623 -33.386 16.811 1.00 0.00 145 GLY A CA 8
ATOM 16215 C C . GLY A 1 118 ? 6.261 -34.075 16.774 1.00 0.00 145 GLY A C 8
ATOM 16216 O O . GLY A 1 118 ? 5.311 -33.629 17.421 1.00 0.00 145 GLY A O 8
ATOM 16220 N N . ARG A 1 119 ? 6.163 -35.167 16.014 1.00 0.00 146 ARG A N 8
ATOM 16221 C CA . ARG A 1 119 ? 4.927 -35.927 15.879 1.00 0.00 146 ARG A CA 8
ATOM 16222 C C . ARG A 1 119 ? 4.796 -36.913 17.033 1.00 0.00 146 ARG A C 8
ATOM 16223 O O . ARG A 1 119 ? 5.465 -37.944 17.056 1.00 0.00 146 ARG A O 8
ATOM 16244 N N . VAL A 1 120 ? 3.929 -36.587 17.992 1.00 0.00 147 VAL A N 8
ATOM 16245 C CA . VAL A 1 120 ? 3.670 -37.432 19.152 1.00 0.00 147 VAL A CA 8
ATOM 16246 C C . VAL A 1 120 ? 3.038 -38.755 18.728 1.00 0.00 147 VAL A C 8
ATOM 16247 O O . VAL A 1 120 ? 2.167 -38.785 17.859 1.00 0.00 147 VAL A O 8
ATOM 16260 N N . ARG A 1 121 ? 3.488 -39.853 19.347 1.00 0.00 148 ARG A N 8
ATOM 16261 C CA . ARG A 1 121 ? 2.997 -41.202 19.079 1.00 0.00 148 ARG A CA 8
ATOM 16262 C C . ARG A 1 121 ? 1.627 -41.447 19.719 1.00 0.00 148 ARG A C 8
ATOM 16263 O O . ARG A 1 121 ? 1.449 -42.395 20.483 1.00 0.00 148 ARG A O 8
ATOM 16284 N N . VAL A 1 122 ? 0.654 -40.588 19.406 1.00 0.00 149 VAL A N 8
ATOM 16285 C CA . VAL A 1 122 ? -0.702 -40.694 19.928 1.00 0.00 149 VAL A CA 8
ATOM 16286 C C . VAL A 1 122 ? -1.408 -41.917 19.336 1.00 0.00 149 VAL A C 8
ATOM 16287 O O . VAL A 1 122 ? -1.820 -41.915 18.177 1.00 0.00 149 VAL A O 8
ATOM 16300 N N . GLY A 1 123 ? -1.541 -42.972 20.146 1.00 0.00 150 GLY A N 8
ATOM 16301 C CA . GLY A 1 123 ? -2.196 -44.205 19.733 1.00 0.00 150 GLY A CA 8
ATOM 16302 C C . GLY A 1 123 ? -2.253 -45.214 20.875 1.00 0.00 150 GLY A C 8
ATOM 16303 O O . GLY A 1 123 ? -1.777 -44.942 21.976 1.00 0.00 150 GLY A O 8
ATOM 16307 N N . GLY A 1 124 ? -2.841 -46.384 20.607 1.00 0.00 151 GLY A N 8
ATOM 16308 C CA . GLY A 1 124 ? -2.989 -47.441 21.596 1.00 0.00 151 GLY A CA 8
ATOM 16309 C C . GLY A 1 124 ? -4.096 -47.127 22.601 1.00 0.00 151 GLY A C 8
ATOM 16310 O O . GLY A 1 124 ? -4.787 -46.115 22.496 1.00 0.00 151 GLY A O 8
ATOM 16314 N N . ASN A 1 125 ? -4.262 -48.015 23.588 1.00 0.00 152 ASN A N 8
ATOM 16315 C CA . ASN A 1 125 ? -5.267 -47.862 24.629 1.00 0.00 152 ASN A CA 8
ATOM 16316 C C . ASN A 1 125 ? -4.938 -46.701 25.570 1.00 0.00 152 ASN A C 8
ATOM 16317 O O . ASN A 1 125 ? -5.897 -46.143 26.142 1.00 0.00 152 ASN A O 8
ATOM 16329 N N . ILE A 1 1 ? 4.079 -1.648 -6.813 1.00 0.00 28 ILE A N 9
ATOM 16330 C CA . ILE A 1 1 ? 4.892 -2.867 -6.616 1.00 0.00 28 ILE A CA 9
ATOM 16331 C C . ILE A 1 1 ? 5.242 -3.017 -5.139 1.00 0.00 28 ILE A C 9
ATOM 16332 O O . ILE A 1 1 ? 6.111 -2.318 -4.628 1.00 0.00 28 ILE A O 9
ATOM 16350 N N . GLN A 1 2 ? 4.564 -3.937 -4.448 1.00 0.00 29 GLN A N 9
ATOM 16351 C CA . GLN A 1 2 ? 4.808 -4.209 -3.036 1.00 0.00 29 GLN A CA 9
ATOM 16352 C C . GLN A 1 2 ? 6.152 -4.910 -2.857 1.00 0.00 29 GLN A C 9
ATOM 16353 O O . GLN A 1 2 ? 6.281 -6.100 -3.143 1.00 0.00 29 GLN A O 9
ATOM 16367 N N . ASN A 1 3 ? 7.162 -4.170 -2.380 1.00 0.00 30 ASN A N 9
ATOM 16368 C CA . ASN A 1 3 ? 8.484 -4.719 -2.123 1.00 0.00 30 ASN A CA 9
ATOM 16369 C C . ASN A 1 3 ? 8.481 -5.531 -0.825 1.00 0.00 30 ASN A C 9
ATOM 16370 O O . ASN A 1 3 ? 9.131 -5.158 0.151 1.00 0.00 30 ASN A O 9
ATOM 16381 N N . ASN A 1 4 ? 7.745 -6.644 -0.816 1.00 0.00 31 ASN A N 9
ATOM 16382 C CA . ASN A 1 4 ? 7.650 -7.543 0.328 1.00 0.00 31 ASN A CA 9
ATOM 16383 C C . ASN A 1 4 ? 8.911 -8.397 0.467 1.00 0.00 31 ASN A C 9
ATOM 16384 O O . ASN A 1 4 ? 8.834 -9.625 0.499 1.00 0.00 31 ASN A O 9
ATOM 16395 N N . GLU A 1 5 ? 10.078 -7.750 0.551 1.00 0.00 32 GLU A N 9
ATOM 16396 C CA . GLU A 1 5 ? 11.368 -8.422 0.669 1.00 0.00 32 GLU A CA 9
ATOM 16397 C C . GLU A 1 5 ? 11.593 -8.997 2.063 1.00 0.00 32 GLU A C 9
ATOM 16398 O O . GLU A 1 5 ? 12.733 -9.192 2.478 1.00 0.00 32 GLU A O 9
ATOM 16410 N N . ARG A 1 6 ? 10.512 -9.280 2.793 1.00 0.00 33 ARG A N 9
ATOM 16411 C CA . ARG A 1 6 ? 10.601 -9.837 4.129 1.00 0.00 33 ARG A CA 9
ATOM 16412 C C . ARG A 1 6 ? 10.548 -11.353 4.067 1.00 0.00 33 ARG A C 9
ATOM 16413 O O . ARG A 1 6 ? 11.408 -12.040 4.613 1.00 0.00 33 ARG A O 9
ATOM 16434 N N . GLU A 1 7 ? 9.522 -11.862 3.388 1.00 0.00 34 GLU A N 9
ATOM 16435 C CA . GLU A 1 7 ? 9.297 -13.289 3.251 1.00 0.00 34 GLU A CA 9
ATOM 16436 C C . GLU A 1 7 ? 10.162 -13.894 2.153 1.00 0.00 34 GLU A C 9
ATOM 16437 O O . GLU A 1 7 ? 9.834 -14.936 1.588 1.00 0.00 34 GLU A O 9
ATOM 16449 N N . THR A 1 8 ? 11.275 -13.234 1.867 1.00 0.00 35 THR A N 9
ATOM 16450 C CA . THR A 1 8 ? 12.301 -13.791 1.006 1.00 0.00 35 THR A CA 9
ATOM 16451 C C . THR A 1 8 ? 13.604 -13.953 1.789 1.00 0.00 35 THR A C 9
ATOM 16452 O O . THR A 1 8 ? 14.566 -14.529 1.287 1.00 0.00 35 THR A O 9
ATOM 16463 N N . LEU A 1 9 ? 13.641 -13.457 3.032 1.00 0.00 36 LEU A N 9
ATOM 16464 C CA . LEU A 1 9 ? 14.741 -13.718 3.943 1.00 0.00 36 LEU A CA 9
ATOM 16465 C C . LEU A 1 9 ? 14.319 -14.703 5.025 1.00 0.00 36 LEU A C 9
ATOM 16466 O O . LEU A 1 9 ? 15.144 -15.131 5.822 1.00 0.00 36 LEU A O 9
ATOM 16482 N N . VAL A 1 10 ? 13.041 -15.076 5.052 1.00 0.00 37 VAL A N 9
ATOM 16483 C CA . VAL A 1 10 ? 12.584 -16.123 5.949 1.00 0.00 37 VAL A CA 9
ATOM 16484 C C . VAL A 1 10 ? 12.359 -17.402 5.156 1.00 0.00 37 VAL A C 9
ATOM 16485 O O . VAL A 1 10 ? 12.301 -18.495 5.715 1.00 0.00 37 VAL A O 9
ATOM 16498 N N . ASN A 1 11 ? 12.245 -17.255 3.838 1.00 0.00 38 ASN A N 9
ATOM 16499 C CA . ASN A 1 11 ? 12.132 -18.382 2.929 1.00 0.00 38 ASN A CA 9
ATOM 16500 C C . ASN A 1 11 ? 13.473 -18.663 2.261 1.00 0.00 38 ASN A C 9
ATOM 16501 O O . ASN A 1 11 ? 13.571 -19.521 1.387 1.00 0.00 38 ASN A O 9
ATOM 16512 N N . SER A 1 12 ? 14.507 -17.940 2.687 1.00 0.00 39 SER A N 9
ATOM 16513 C CA . SER A 1 12 ? 15.876 -18.235 2.299 1.00 0.00 39 SER A CA 9
ATOM 16514 C C . SER A 1 12 ? 16.790 -18.408 3.514 1.00 0.00 39 SER A C 9
ATOM 16515 O O . SER A 1 12 ? 18.010 -18.414 3.376 1.00 0.00 39 SER A O 9
ATOM 16523 N N . ILE A 1 13 ? 16.205 -18.562 4.711 1.00 0.00 40 ILE A N 9
ATOM 16524 C CA . ILE A 1 13 ? 16.968 -18.965 5.886 1.00 0.00 40 ILE A CA 9
ATOM 16525 C C . ILE A 1 13 ? 16.322 -20.170 6.563 1.00 0.00 40 ILE A C 9
ATOM 16526 O O . ILE A 1 13 ? 16.988 -20.866 7.323 1.00 0.00 40 ILE A O 9
ATOM 16542 N N . LYS A 1 14 ? 15.039 -20.447 6.303 1.00 0.00 41 LYS A N 9
ATOM 16543 C CA . LYS A 1 14 ? 14.456 -21.710 6.754 1.00 0.00 41 LYS A CA 9
ATOM 16544 C C . LYS A 1 14 ? 14.529 -22.755 5.642 1.00 0.00 41 LYS A C 9
ATOM 16545 O O . LYS A 1 14 ? 13.960 -23.839 5.762 1.00 0.00 41 LYS A O 9
ATOM 16564 N N . THR A 1 15 ? 15.237 -22.420 4.564 1.00 0.00 42 THR A N 9
ATOM 16565 C CA . THR A 1 15 ? 15.481 -23.337 3.461 1.00 0.00 42 THR A CA 9
ATOM 16566 C C . THR A 1 15 ? 16.968 -23.348 3.105 1.00 0.00 42 THR A C 9
ATOM 16567 O O . THR A 1 15 ? 17.385 -23.665 1.996 1.00 0.00 42 THR A O 9
ATOM 16578 N N . ALA A 1 16 ? 17.772 -22.995 4.101 1.00 0.00 43 ALA A N 9
ATOM 16579 C CA . ALA A 1 16 ? 19.219 -23.145 4.048 1.00 0.00 43 ALA A CA 9
ATOM 16580 C C . ALA A 1 16 ? 19.700 -23.905 5.283 1.00 0.00 43 ALA A C 9
ATOM 16581 O O . ALA A 1 16 ? 20.901 -24.011 5.526 1.00 0.00 43 ALA A O 9
ATOM 16588 N N . ILE A 1 17 ? 18.741 -24.445 6.045 1.00 0.00 44 ILE A N 9
ATOM 16589 C CA . ILE A 1 17 ? 18.989 -25.384 7.126 1.00 0.00 44 ILE A CA 9
ATOM 16590 C C . ILE A 1 17 ? 18.357 -26.734 6.771 1.00 0.00 44 ILE A C 9
ATOM 16591 O O . ILE A 1 17 ? 18.619 -27.753 7.405 1.00 0.00 44 ILE A O 9
ATOM 16607 N N . GLN A 1 18 ? 17.512 -26.728 5.734 1.00 0.00 45 GLN A N 9
ATOM 16608 C CA . GLN A 1 18 ? 16.809 -27.916 5.275 1.00 0.00 45 GLN A CA 9
ATOM 16609 C C . GLN A 1 18 ? 17.244 -28.295 3.869 1.00 0.00 45 GLN A C 9
ATOM 16610 O O . GLN A 1 18 ? 16.648 -29.149 3.217 1.00 0.00 45 GLN A O 9
ATOM 16624 N N . TYR A 1 19 ? 18.309 -27.640 3.415 1.00 0.00 46 TYR A N 9
ATOM 16625 C CA . TYR A 1 19 ? 19.009 -28.033 2.211 1.00 0.00 46 TYR A CA 9
ATOM 16626 C C . TYR A 1 19 ? 20.442 -28.385 2.601 1.00 0.00 46 TYR A C 9
ATOM 16627 O O . TYR A 1 19 ? 21.208 -28.911 1.796 1.00 0.00 46 TYR A O 9
ATOM 16645 N N . SER A 1 20 ? 20.805 -28.100 3.855 1.00 0.00 47 SER A N 9
ATOM 16646 C CA . SER A 1 20 ? 22.137 -28.404 4.361 1.00 0.00 47 SER A CA 9
ATOM 16647 C C . SER A 1 20 ? 22.160 -29.706 5.150 1.00 0.00 47 SER A C 9
ATOM 16648 O O . SER A 1 20 ? 23.222 -30.311 5.281 1.00 0.00 47 SER A O 9
ATOM 16656 N N . LYS A 1 21 ? 21.013 -30.156 5.669 1.00 0.00 48 LYS A N 9
ATOM 16657 C CA . LYS A 1 21 ? 20.962 -31.457 6.330 1.00 0.00 48 LYS A CA 9
ATOM 16658 C C . LYS A 1 21 ? 20.875 -32.598 5.326 1.00 0.00 48 LYS A C 9
ATOM 16659 O O . LYS A 1 21 ? 20.645 -33.738 5.711 1.00 0.00 48 LYS A O 9
ATOM 16678 N N . ILE A 1 22 ? 21.068 -32.287 4.043 1.00 0.00 49 ILE A N 9
ATOM 16679 C CA . ILE A 1 22 ? 21.108 -33.295 2.993 1.00 0.00 49 ILE A CA 9
ATOM 16680 C C . ILE A 1 22 ? 22.481 -33.363 2.327 1.00 0.00 49 ILE A C 9
ATOM 16681 O O . ILE A 1 22 ? 22.804 -34.351 1.671 1.00 0.00 49 ILE A O 9
ATOM 16697 N N . GLN A 1 23 ? 23.316 -32.336 2.491 1.00 0.00 50 GLN A N 9
ATOM 16698 C CA . GLN A 1 23 ? 24.690 -32.357 2.007 1.00 0.00 50 GLN A CA 9
ATOM 16699 C C . GLN A 1 23 ? 25.652 -32.904 3.054 1.00 0.00 50 GLN A C 9
ATOM 16700 O O . GLN A 1 23 ? 26.855 -32.958 2.821 1.00 0.00 50 GLN A O 9
ATOM 16714 N N . ALA A 1 24 ? 25.126 -33.322 4.207 1.00 0.00 51 ALA A N 9
ATOM 16715 C CA . ALA A 1 24 ? 25.873 -34.058 5.210 1.00 0.00 51 ALA A CA 9
ATOM 16716 C C . ALA A 1 24 ? 25.590 -35.551 5.086 1.00 0.00 51 ALA A C 9
ATOM 16717 O O . ALA A 1 24 ? 26.517 -36.358 5.049 1.00 0.00 51 ALA A O 9
ATOM 16724 N N . ILE A 1 25 ? 24.300 -35.924 5.018 1.00 0.00 52 ILE A N 9
ATOM 16725 C CA . ILE A 1 25 ? 23.892 -37.325 4.970 1.00 0.00 52 ILE A CA 9
ATOM 16726 C C . ILE A 1 25 ? 24.314 -37.947 3.636 1.00 0.00 52 ILE A C 9
ATOM 16727 O O . ILE A 1 25 ? 24.271 -39.164 3.471 1.00 0.00 52 ILE A O 9
ATOM 16743 N N . HIS A 1 26 ? 24.739 -37.112 2.681 1.00 0.00 53 HIS A N 9
ATOM 16744 C CA . HIS A 1 26 ? 25.169 -37.584 1.375 1.00 0.00 53 HIS A CA 9
ATOM 16745 C C . HIS A 1 26 ? 26.695 -37.608 1.259 1.00 0.00 53 HIS A C 9
ATOM 16746 O O . HIS A 1 26 ? 27.217 -37.910 0.189 1.00 0.00 53 HIS A O 9
ATOM 16760 N N . LEU A 1 27 ? 27.416 -37.305 2.346 1.00 0.00 54 LEU A N 9
ATOM 16761 C CA . LEU A 1 27 ? 28.867 -37.406 2.367 1.00 0.00 54 LEU A CA 9
ATOM 16762 C C . LEU A 1 27 ? 29.351 -38.206 3.578 1.00 0.00 54 LEU A C 9
ATOM 16763 O O . LEU A 1 27 ? 30.555 -38.364 3.772 1.00 0.00 54 LEU A O 9
ATOM 16779 N N . GLY A 1 28 ? 28.422 -38.717 4.388 1.00 0.00 55 GLY A N 9
ATOM 16780 C CA . GLY A 1 28 ? 28.750 -39.573 5.520 1.00 0.00 55 GLY A CA 9
ATOM 16781 C C . GLY A 1 28 ? 29.497 -38.829 6.630 1.00 0.00 55 GLY A C 9
ATOM 16782 O O . GLY A 1 28 ? 30.096 -39.472 7.491 1.00 0.00 55 GLY A O 9
ATOM 16786 N N . HIS A 1 29 ? 29.474 -37.491 6.624 1.00 0.00 56 HIS A N 9
ATOM 16787 C CA . HIS A 1 29 ? 30.188 -36.702 7.620 1.00 0.00 56 HIS A CA 9
ATOM 16788 C C . HIS A 1 29 ? 29.528 -35.335 7.808 1.00 0.00 56 HIS A C 9
ATOM 16789 O O . HIS A 1 29 ? 28.889 -34.830 6.885 1.00 0.00 56 HIS A O 9
ATOM 16803 N N . PRO A 1 30 ? 29.672 -34.725 8.994 1.00 0.00 57 PRO A N 9
ATOM 16804 C CA . PRO A 1 30 ? 29.108 -33.423 9.307 1.00 0.00 57 PRO A CA 9
ATOM 16805 C C . PRO A 1 30 ? 29.687 -32.307 8.440 1.00 0.00 57 PRO A C 9
ATOM 16806 O O . PRO A 1 30 ? 30.804 -32.417 7.935 1.00 0.00 57 PRO A O 9
ATOM 16817 N N . ILE A 1 31 ? 28.922 -31.226 8.273 1.00 0.00 58 ILE A N 9
ATOM 16818 C CA . ILE A 1 31 ? 29.337 -30.056 7.513 1.00 0.00 58 ILE A CA 9
ATOM 16819 C C . ILE A 1 31 ? 28.992 -28.779 8.270 1.00 0.00 58 ILE A C 9
ATOM 16820 O O . ILE A 1 31 ? 28.082 -28.756 9.097 1.00 0.00 58 ILE A O 9
ATOM 16836 N N . TYR A 1 32 ? 29.737 -27.714 7.978 1.00 0.00 59 TYR A N 9
ATOM 16837 C CA . TYR A 1 32 ? 29.698 -26.473 8.736 1.00 0.00 59 TYR A CA 9
ATOM 16838 C C . TYR A 1 32 ? 28.957 -25.357 8.002 1.00 0.00 59 TYR A C 9
ATOM 16839 O O . TYR A 1 32 ? 29.478 -24.789 7.042 1.00 0.00 59 TYR A O 9
ATOM 16857 N N . LEU A 1 33 ? 27.738 -25.045 8.447 1.00 0.00 60 LEU A N 9
ATOM 16858 C CA . LEU A 1 33 ? 26.995 -23.906 7.931 1.00 0.00 60 LEU A CA 9
ATOM 16859 C C . LEU A 1 33 ? 27.510 -22.635 8.608 1.00 0.00 60 LEU A C 9
ATOM 16860 O O . LEU A 1 33 ? 27.203 -22.383 9.771 1.00 0.00 60 LEU A O 9
ATOM 16876 N N . LEU A 1 34 ? 28.297 -21.844 7.877 1.00 0.00 61 LEU A N 9
ATOM 16877 C CA . LEU A 1 34 ? 28.920 -20.625 8.379 1.00 0.00 61 LEU A CA 9
ATOM 16878 C C . LEU A 1 34 ? 28.247 -19.393 7.769 1.00 0.00 61 LEU A C 9
ATOM 16879 O O . LEU A 1 34 ? 27.600 -19.502 6.729 1.00 0.00 61 LEU A O 9
ATOM 16895 N N . PRO A 1 35 ? 28.388 -18.214 8.390 1.00 0.00 62 PRO A N 9
ATOM 16896 C CA . PRO A 1 35 ? 27.982 -16.954 7.794 1.00 0.00 62 PRO A CA 9
ATOM 16897 C C . PRO A 1 35 ? 28.918 -16.643 6.627 1.00 0.00 62 PRO A C 9
ATOM 16898 O O . PRO A 1 35 ? 30.029 -17.172 6.571 1.00 0.00 62 PRO A O 9
ATOM 16909 N N . PHE A 1 36 ? 28.490 -15.789 5.691 1.00 0.00 63 PHE A N 9
ATOM 16910 C CA . PHE A 1 36 ? 29.328 -15.423 4.558 1.00 0.00 63 PHE A CA 9
ATOM 16911 C C . PHE A 1 36 ? 30.533 -14.619 5.052 1.00 0.00 63 PHE A C 9
ATOM 16912 O O . PHE A 1 36 ? 30.408 -13.444 5.394 1.00 0.00 63 PHE A O 9
ATOM 16929 N N . GLY A 1 37 ? 31.699 -15.269 5.084 1.00 0.00 64 GLY A N 9
ATOM 16930 C CA . GLY A 1 37 ? 32.923 -14.717 5.648 1.00 0.00 64 GLY A CA 9
ATOM 16931 C C . GLY A 1 37 ? 32.994 -15.030 7.141 1.00 0.00 64 GLY A C 9
ATOM 16932 O O . GLY A 1 37 ? 31.992 -14.924 7.844 1.00 0.00 64 GLY A O 9
ATOM 16936 N N . SER A 1 38 ? 34.176 -15.421 7.629 1.00 0.00 65 SER A N 9
ATOM 16937 C CA . SER A 1 38 ? 34.328 -15.861 9.015 1.00 0.00 65 SER A CA 9
ATOM 16938 C C . SER A 1 38 ? 34.771 -14.726 9.944 1.00 0.00 65 SER A C 9
ATOM 16939 O O . SER A 1 38 ? 35.361 -14.969 10.995 1.00 0.00 65 SER A O 9
ATOM 16947 N N . ASN A 1 39 ? 34.483 -13.478 9.562 1.00 0.00 66 ASN A N 9
ATOM 16948 C CA . ASN A 1 39 ? 34.697 -12.317 10.416 1.00 0.00 66 ASN A CA 9
ATOM 16949 C C . ASN A 1 39 ? 33.511 -11.357 10.280 1.00 0.00 66 ASN A C 9
ATOM 16950 O O . ASN A 1 39 ? 33.642 -10.156 10.515 1.00 0.00 66 ASN A O 9
ATOM 16961 N N . GLU A 1 40 ? 32.351 -11.896 9.895 1.00 0.00 67 GLU A N 9
ATOM 16962 C CA . GLU A 1 40 ? 31.159 -11.124 9.599 1.00 0.00 67 GLU A CA 9
ATOM 16963 C C . GLU A 1 40 ? 29.921 -11.765 10.218 1.00 0.00 67 GLU A C 9
ATOM 16964 O O . GLU A 1 40 ? 29.782 -12.987 10.230 1.00 0.00 67 GLU A O 9
ATOM 16976 N N . ASN A 1 41 ? 29.013 -10.931 10.735 1.00 0.00 68 ASN A N 9
ATOM 16977 C CA . ASN A 1 41 ? 27.704 -11.376 11.187 1.00 0.00 68 ASN A CA 9
ATOM 16978 C C . ASN A 1 41 ? 26.936 -11.981 10.006 1.00 0.00 68 ASN A C 9
ATOM 16979 O O . ASN A 1 41 ? 27.314 -11.783 8.850 1.00 0.00 68 ASN A O 9
ATOM 16990 N N . TRP A 1 42 ? 25.860 -12.721 10.287 1.00 0.00 69 TRP A N 9
ATOM 16991 C CA . TRP A 1 42 ? 25.086 -13.397 9.248 1.00 0.00 69 TRP A CA 9
ATOM 16992 C C . TRP A 1 42 ? 24.309 -12.422 8.357 1.00 0.00 69 TRP A C 9
ATOM 16993 O O . TRP A 1 42 ? 23.321 -12.820 7.743 1.00 0.00 69 TRP A O 9
ATOM 17014 N N . SER A 1 43 ? 24.727 -11.153 8.263 1.00 0.00 70 SER A N 9
ATOM 17015 C CA . SER A 1 43 ? 23.969 -10.157 7.518 1.00 0.00 70 SER A CA 9
ATOM 17016 C C . SER A 1 43 ? 24.620 -9.825 6.180 1.00 0.00 70 SER A C 9
ATOM 17017 O O . SER A 1 43 ? 24.393 -8.742 5.640 1.00 0.00 70 SER A O 9
ATOM 17025 N N . ARG A 1 44 ? 25.419 -10.752 5.637 1.00 0.00 71 ARG A N 9
ATOM 17026 C CA . ARG A 1 44 ? 25.978 -10.646 4.294 1.00 0.00 71 ARG A CA 9
ATOM 17027 C C . ARG A 1 44 ? 25.847 -11.983 3.572 1.00 0.00 71 ARG A C 9
ATOM 17028 O O . ARG A 1 44 ? 26.607 -12.272 2.648 1.00 0.00 71 ARG A O 9
ATOM 17049 N N . GLY A 1 45 ? 24.875 -12.798 3.991 1.00 0.00 72 GLY A N 9
ATOM 17050 C CA . GLY A 1 45 ? 24.632 -14.112 3.426 1.00 0.00 72 GLY A CA 9
ATOM 17051 C C . GLY A 1 45 ? 25.198 -15.215 4.317 1.00 0.00 72 GLY A C 9
ATOM 17052 O O . GLY A 1 45 ? 25.796 -14.941 5.358 1.00 0.00 72 GLY A O 9
ATOM 17056 N N . MET A 1 46 ? 24.995 -16.464 3.893 1.00 0.00 73 MET A N 9
ATOM 17057 C CA . MET A 1 46 ? 25.494 -17.648 4.580 1.00 0.00 73 MET A CA 9
ATOM 17058 C C . MET A 1 46 ? 26.086 -18.624 3.571 1.00 0.00 73 MET A C 9
ATOM 17059 O O . MET A 1 46 ? 25.690 -18.633 2.407 1.00 0.00 73 MET A O 9
ATOM 17073 N N . VAL A 1 47 ? 27.036 -19.448 4.020 1.00 0.00 74 VAL A N 9
ATOM 17074 C CA . VAL A 1 47 ? 27.748 -20.401 3.177 1.00 0.00 74 VAL A CA 9
ATOM 17075 C C . VAL A 1 47 ? 27.856 -21.762 3.852 1.00 0.00 74 VAL A C 9
ATOM 17076 O O . VAL A 1 47 ? 28.371 -21.885 4.961 1.00 0.00 74 VAL A O 9
ATOM 17089 N N . LEU A 1 48 ? 27.359 -22.793 3.171 1.00 0.00 75 LEU A N 9
ATOM 17090 C CA . LEU A 1 48 ? 27.471 -24.168 3.614 1.00 0.00 75 LEU A CA 9
ATOM 17091 C C . LEU A 1 48 ? 28.836 -24.698 3.185 1.00 0.00 75 LEU A C 9
ATOM 17092 O O . LEU A 1 48 ? 29.101 -24.784 1.986 1.00 0.00 75 LEU A O 9
ATOM 17108 N N . ALA A 1 49 ? 29.703 -25.050 4.138 1.00 0.00 76 ALA A N 9
ATOM 17109 C CA . ALA A 1 49 ? 31.073 -25.430 3.837 1.00 0.00 76 ALA A CA 9
ATOM 17110 C C . ALA A 1 49 ? 31.490 -26.730 4.525 1.00 0.00 76 ALA A C 9
ATOM 17111 O O . ALA A 1 49 ? 31.260 -26.920 5.717 1.00 0.00 76 ALA A O 9
ATOM 17118 N N . LYS A 1 50 ? 32.107 -27.627 3.750 1.00 0.00 77 LYS A N 9
ATOM 17119 C CA . LYS A 1 50 ? 32.597 -28.919 4.211 1.00 0.00 77 LYS A CA 9
ATOM 17120 C C . LYS A 1 50 ? 34.103 -28.863 4.443 1.00 0.00 77 LYS A C 9
ATOM 17121 O O . LYS A 1 50 ? 34.763 -27.906 4.048 1.00 0.00 77 LYS A O 9
ATOM 17140 N N . LEU A 1 51 ? 34.642 -29.900 5.083 1.00 0.00 78 LEU A N 9
ATOM 17141 C CA . LEU A 1 51 ? 36.068 -30.010 5.355 1.00 0.00 78 LEU A CA 9
ATOM 17142 C C . LEU A 1 51 ? 36.650 -31.203 4.603 1.00 0.00 78 LEU A C 9
ATOM 17143 O O . LEU A 1 51 ? 36.062 -32.284 4.603 1.00 0.00 78 LEU A O 9
ATOM 17159 N N . ASN A 1 52 ? 37.802 -31.004 3.961 1.00 0.00 79 ASN A N 9
ATOM 17160 C CA . ASN A 1 52 ? 38.475 -32.055 3.217 1.00 0.00 79 ASN A CA 9
ATOM 17161 C C . ASN A 1 52 ? 39.719 -32.483 3.992 1.00 0.00 79 ASN A C 9
ATOM 17162 O O . ASN A 1 52 ? 40.726 -31.774 3.992 1.00 0.00 79 ASN A O 9
ATOM 17173 N N . GLN A 1 53 ? 39.651 -33.640 4.654 1.00 0.00 80 GLN A N 9
ATOM 17174 C CA . GLN A 1 53 ? 40.713 -34.092 5.542 1.00 0.00 80 GLN A CA 9
ATOM 17175 C C . GLN A 1 53 ? 41.880 -34.726 4.771 1.00 0.00 80 GLN A C 9
ATOM 17176 O O . GLN A 1 53 ? 42.569 -35.606 5.285 1.00 0.00 80 GLN A O 9
ATOM 17190 N N . THR A 1 54 ? 42.117 -34.280 3.533 1.00 0.00 81 THR A N 9
ATOM 17191 C CA . THR A 1 54 ? 43.301 -34.681 2.779 1.00 0.00 81 THR A CA 9
ATOM 17192 C C . THR A 1 54 ? 43.955 -33.489 2.089 1.00 0.00 81 THR A C 9
ATOM 17193 O O . THR A 1 54 ? 44.961 -33.648 1.400 1.00 0.00 81 THR A O 9
ATOM 17204 N N . THR A 1 55 ? 43.390 -32.293 2.275 1.00 0.00 82 THR A N 9
ATOM 17205 C CA . THR A 1 55 ? 43.987 -31.031 1.847 1.00 0.00 82 THR A CA 9
ATOM 17206 C C . THR A 1 55 ? 43.670 -29.933 2.861 1.00 0.00 82 THR A C 9
ATOM 17207 O O . THR A 1 55 ? 43.679 -28.752 2.512 1.00 0.00 82 THR A O 9
ATOM 17218 N N . ASN A 1 56 ? 43.401 -30.329 4.110 1.00 0.00 83 ASN A N 9
ATOM 17219 C CA . ASN A 1 56 ? 43.048 -29.477 5.245 1.00 0.00 83 ASN A CA 9
ATOM 17220 C C . ASN A 1 56 ? 42.474 -28.116 4.836 1.00 0.00 83 ASN A C 9
ATOM 17221 O O . ASN A 1 56 ? 42.995 -27.078 5.241 1.00 0.00 83 ASN A O 9
ATOM 17232 N N . LYS A 1 57 ? 41.399 -28.115 4.035 1.00 0.00 84 LYS A N 9
ATOM 17233 C CA . LYS A 1 57 ? 40.776 -26.882 3.561 1.00 0.00 84 LYS A CA 9
ATOM 17234 C C . LYS A 1 57 ? 39.256 -26.934 3.660 1.00 0.00 84 LYS A C 9
ATOM 17235 O O . LYS A 1 57 ? 38.639 -27.958 3.378 1.00 0.00 84 LYS A O 9
ATOM 17254 N N . THR A 1 58 ? 38.665 -25.808 4.064 1.00 0.00 85 THR A N 9
ATOM 17255 C CA . THR A 1 58 ? 37.222 -25.643 4.157 1.00 0.00 85 THR A CA 9
ATOM 17256 C C . THR A 1 58 ? 36.663 -25.331 2.770 1.00 0.00 85 THR A C 9
ATOM 17257 O O . THR A 1 58 ? 36.808 -24.215 2.275 1.00 0.00 85 THR A O 9
ATOM 17268 N N . GLU A 1 59 ? 36.023 -26.322 2.145 1.00 0.00 86 GLU A N 9
ATOM 17269 C CA . GLU A 1 59 ? 35.522 -26.212 0.783 1.00 0.00 86 GLU A CA 9
ATOM 17270 C C . GLU A 1 59 ? 34.064 -25.752 0.767 1.00 0.00 86 GLU A C 9
ATOM 17271 O O . GLU A 1 59 ? 33.214 -26.326 1.443 1.00 0.00 86 GLU A O 9
ATOM 17283 N N . LEU A 1 60 ? 33.776 -24.704 -0.007 1.00 0.00 87 LEU A N 9
ATOM 17284 C CA . LEU A 1 60 ? 32.432 -24.165 -0.132 1.00 0.00 87 LEU A CA 9
ATOM 17285 C C . LEU A 1 60 ? 31.536 -25.118 -0.924 1.00 0.00 87 LEU A C 9
ATOM 17286 O O . LEU A 1 60 ? 31.883 -25.518 -2.034 1.00 0.00 87 LEU A O 9
ATOM 17302 N N . ILE A 1 61 ? 30.385 -25.484 -0.359 1.00 0.00 88 ILE A N 9
ATOM 17303 C CA . ILE A 1 61 ? 29.426 -26.337 -1.045 1.00 0.00 88 ILE A CA 9
ATOM 17304 C C . ILE A 1 61 ? 28.378 -25.460 -1.730 1.00 0.00 88 ILE A C 9
ATOM 17305 O O . ILE A 1 61 ? 28.144 -25.583 -2.932 1.00 0.00 88 ILE A O 9
ATOM 17321 N N . HIS A 1 62 ? 27.751 -24.575 -0.944 1.00 0.00 89 HIS A N 9
ATOM 17322 C CA . HIS A 1 62 ? 26.689 -23.681 -1.392 1.00 0.00 89 HIS A CA 9
ATOM 17323 C C . HIS A 1 62 ? 26.737 -22.344 -0.664 1.00 0.00 89 HIS A C 9
ATOM 17324 O O . HIS A 1 62 ? 27.246 -22.257 0.453 1.00 0.00 89 HIS A O 9
ATOM 17338 N N . GLN A 1 63 ? 26.202 -21.302 -1.303 1.00 0.00 90 GLN A N 9
ATOM 17339 C CA . GLN A 1 63 ? 26.117 -19.972 -0.725 1.00 0.00 90 GLN A CA 9
ATOM 17340 C C . GLN A 1 63 ? 24.745 -19.348 -0.969 1.00 0.00 90 GLN A C 9
ATOM 17341 O O . GLN A 1 63 ? 24.085 -19.639 -1.967 1.00 0.00 90 GLN A O 9
ATOM 17355 N N . TRP A 1 64 ? 24.331 -18.484 -0.041 1.00 0.00 91 TRP A N 9
ATOM 17356 C CA . TRP A 1 64 ? 23.091 -17.725 -0.130 1.00 0.00 91 TRP A CA 9
ATOM 17357 C C . TRP A 1 64 ? 23.376 -16.269 0.224 1.00 0.00 91 TRP A C 9
ATOM 17358 O O . TRP A 1 64 ? 23.548 -15.935 1.396 1.00 0.00 91 TRP A O 9
ATOM 17379 N N . GLN A 1 65 ? 23.425 -15.403 -0.794 1.00 0.00 92 GLN A N 9
ATOM 17380 C CA . GLN A 1 65 ? 23.703 -13.984 -0.621 1.00 0.00 92 GLN A CA 9
ATOM 17381 C C . GLN A 1 65 ? 22.403 -13.189 -0.491 1.00 0.00 92 GLN A C 9
ATOM 17382 O O . GLN A 1 65 ? 21.557 -13.240 -1.381 1.00 0.00 92 GLN A O 9
ATOM 17396 N N . TRP A 1 66 ? 22.238 -12.457 0.616 1.00 0.00 93 TRP A N 9
ATOM 17397 C CA . TRP A 1 66 ? 21.060 -11.626 0.829 1.00 0.00 93 TRP A CA 9
ATOM 17398 C C . TRP A 1 66 ? 21.064 -10.434 -0.130 1.00 0.00 93 TRP A C 9
ATOM 17399 O O . TRP A 1 66 ? 21.812 -9.476 0.067 1.00 0.00 93 TRP A O 9
ATOM 17420 N N . SER A 1 67 ? 20.229 -10.484 -1.173 1.00 0.00 94 SER A N 9
ATOM 17421 C CA . SER A 1 67 ? 20.106 -9.382 -2.120 1.00 0.00 94 SER A CA 9
ATOM 17422 C C . SER A 1 67 ? 19.188 -8.276 -1.587 1.00 0.00 94 SER A C 9
ATOM 17423 O O . SER A 1 67 ? 18.613 -7.520 -2.369 1.00 0.00 94 SER A O 9
ATOM 17431 N N . SER A 1 68 ? 19.053 -8.178 -0.259 1.00 0.00 95 SER A N 9
ATOM 17432 C CA . SER A 1 68 ? 18.272 -7.141 0.401 1.00 0.00 95 SER A CA 9
ATOM 17433 C C . SER A 1 68 ? 19.061 -6.600 1.585 1.00 0.00 95 SER A C 9
ATOM 17434 O O . SER A 1 68 ? 19.141 -7.257 2.622 1.00 0.00 95 SER A O 9
ATOM 17442 N N . ASN A 1 69 ? 19.645 -5.409 1.447 1.00 0.00 96 ASN A N 9
ATOM 17443 C CA . ASN A 1 69 ? 20.474 -4.819 2.490 1.00 0.00 96 ASN A CA 9
ATOM 17444 C C . ASN A 1 69 ? 19.631 -4.093 3.543 1.00 0.00 96 ASN A C 9
ATOM 17445 O O . ASN A 1 69 ? 19.955 -2.967 3.920 1.00 0.00 96 ASN A O 9
ATOM 17456 N N . SER A 1 70 ? 18.554 -4.731 4.023 1.00 0.00 97 SER A N 9
ATOM 17457 C CA . SER A 1 70 ? 17.709 -4.157 5.065 1.00 0.00 97 SER A CA 9
ATOM 17458 C C . SER A 1 70 ? 17.349 -5.184 6.134 1.00 0.00 97 SER A C 9
ATOM 17459 O O . SER A 1 70 ? 16.330 -5.037 6.805 1.00 0.00 97 SER A O 9
ATOM 17467 N N . TRP A 1 71 ? 18.171 -6.226 6.301 1.00 0.00 98 TRP A N 9
ATOM 17468 C CA . TRP A 1 71 ? 17.898 -7.267 7.282 1.00 0.00 98 TRP A CA 9
ATOM 17469 C C . TRP A 1 71 ? 19.152 -7.644 8.058 1.00 0.00 98 TRP A C 9
ATOM 17470 O O . TRP A 1 71 ? 20.025 -8.342 7.542 1.00 0.00 98 TRP A O 9
ATOM 17491 N N . ASN A 1 72 ? 19.243 -7.178 9.308 1.00 0.00 99 ASN A N 9
ATOM 17492 C CA . ASN A 1 72 ? 20.321 -7.565 10.204 1.00 0.00 99 ASN A CA 9
ATOM 17493 C C . ASN A 1 72 ? 19.988 -8.928 10.804 1.00 0.00 99 ASN A C 9
ATOM 17494 O O . ASN A 1 72 ? 19.144 -9.027 11.696 1.00 0.00 99 ASN A O 9
ATOM 17505 N N . ILE A 1 73 ? 20.649 -9.977 10.314 1.00 0.00 100 ILE A N 9
ATOM 17506 C CA . ILE A 1 73 ? 20.406 -11.347 10.741 1.00 0.00 100 ILE A CA 9
ATOM 17507 C C . ILE A 1 73 ? 21.151 -11.636 12.040 1.00 0.00 100 ILE A C 9
ATOM 17508 O O . ILE A 1 73 ? 22.368 -11.816 12.029 1.00 0.00 100 ILE A O 9
ATOM 17524 N N . ASN A 1 74 ? 20.438 -11.682 13.168 1.00 0.00 101 ASN A N 9
ATOM 17525 C CA . ASN A 1 74 ? 21.055 -12.005 14.443 1.00 0.00 101 ASN A CA 9
ATOM 17526 C C . ASN A 1 74 ? 20.629 -13.399 14.906 1.00 0.00 101 ASN A C 9
ATOM 17527 O O . ASN A 1 74 ? 19.514 -13.580 15.389 1.00 0.00 101 ASN A O 9
ATOM 17538 N N . TRP A 1 75 ? 21.513 -14.389 14.761 1.00 0.00 102 TRP A N 9
ATOM 17539 C CA . TRP A 1 75 ? 21.237 -15.741 15.218 1.00 0.00 102 TRP A CA 9
ATOM 17540 C C . TRP A 1 75 ? 21.483 -15.846 16.721 1.00 0.00 102 TRP A C 9
ATOM 17541 O O . TRP A 1 75 ? 22.630 -15.898 17.163 1.00 0.00 102 TRP A O 9
ATOM 17562 N N . LYS A 1 76 ? 20.405 -15.875 17.510 1.00 0.00 103 LYS A N 9
ATOM 17563 C CA . LYS A 1 76 ? 20.493 -15.951 18.964 1.00 0.00 103 LYS A CA 9
ATOM 17564 C C . LYS A 1 76 ? 20.620 -17.401 19.429 1.00 0.00 103 LYS A C 9
ATOM 17565 O O . LYS A 1 76 ? 19.823 -17.871 20.239 1.00 0.00 103 LYS A O 9
ATOM 17584 N N . GLY A 1 77 ? 21.625 -18.121 18.920 1.00 0.00 104 GLY A N 9
ATOM 17585 C CA . GLY A 1 77 ? 21.918 -19.472 19.368 1.00 0.00 104 GLY A CA 9
ATOM 17586 C C . GLY A 1 77 ? 22.556 -19.460 20.754 1.00 0.00 104 GLY A C 9
ATOM 17587 O O . GLY A 1 77 ? 23.096 -18.439 21.182 1.00 0.00 104 GLY A O 9
ATOM 17591 N N . VAL A 1 78 ? 22.499 -20.591 21.463 1.00 0.00 105 VAL A N 9
ATOM 17592 C CA . VAL A 1 78 ? 23.074 -20.704 22.801 1.00 0.00 105 VAL A CA 9
ATOM 17593 C C . VAL A 1 78 ? 24.576 -21.016 22.720 1.00 0.00 105 VAL A C 9
ATOM 17594 O O . VAL A 1 78 ? 25.164 -21.581 23.641 1.00 0.00 105 VAL A O 9
ATOM 17607 N N . ASP A 1 79 ? 25.202 -20.635 21.603 1.00 0.00 106 ASP A N 9
ATOM 17608 C CA . ASP A 1 79 ? 26.607 -20.874 21.303 1.00 0.00 106 ASP A CA 9
ATOM 17609 C C . ASP A 1 79 ? 27.221 -19.599 20.737 1.00 0.00 106 ASP A C 9
ATOM 17610 O O . ASP A 1 79 ? 26.797 -19.122 19.687 1.00 0.00 106 ASP A O 9
ATOM 17619 N N . SER A 1 80 ? 28.225 -19.039 21.424 1.00 0.00 107 SER A N 9
ATOM 17620 C CA . SER A 1 80 ? 28.930 -17.852 20.951 1.00 0.00 107 SER A CA 9
ATOM 17621 C C . SER A 1 80 ? 29.901 -18.212 19.818 1.00 0.00 107 SER A C 9
ATOM 17622 O O . SER A 1 80 ? 30.998 -17.662 19.722 1.00 0.00 107 SER A O 9
ATOM 17630 N N . ASN A 1 81 ? 29.488 -19.148 18.957 1.00 0.00 108 ASN A N 9
ATOM 17631 C CA . ASN A 1 81 ? 30.259 -19.639 17.825 1.00 0.00 108 ASN A CA 9
ATOM 17632 C C . ASN A 1 81 ? 29.343 -19.735 16.610 1.00 0.00 108 ASN A C 9
ATOM 17633 O O . ASN A 1 81 ? 28.506 -20.635 16.551 1.00 0.00 108 ASN A O 9
ATOM 17644 N N . HIS A 1 82 ? 29.487 -18.820 15.647 1.00 0.00 109 HIS A N 9
ATOM 17645 C CA . HIS A 1 82 ? 28.661 -18.799 14.444 1.00 0.00 109 HIS A CA 9
ATOM 17646 C C . HIS A 1 82 ? 29.065 -19.899 13.460 1.00 0.00 109 HIS A C 9
ATOM 17647 O O . HIS A 1 82 ? 29.365 -19.629 12.298 1.00 0.00 109 HIS A O 9
ATOM 17661 N N . ARG A 1 83 ? 29.073 -21.147 13.933 1.00 0.00 110 ARG A N 9
ATOM 17662 C CA . ARG A 1 83 ? 29.342 -22.330 13.138 1.00 0.00 110 ARG A CA 9
ATOM 17663 C C . ARG A 1 83 ? 28.325 -23.405 13.502 1.00 0.00 110 ARG A C 9
ATOM 17664 O O . ARG A 1 83 ? 28.436 -24.022 14.560 1.00 0.00 110 ARG A O 9
ATOM 17685 N N . ILE A 1 84 ? 27.336 -23.626 12.635 1.00 0.00 111 ILE A N 9
ATOM 17686 C CA . ILE A 1 84 ? 26.292 -24.605 12.893 1.00 0.00 111 ILE A CA 9
ATOM 17687 C C . ILE A 1 84 ? 26.726 -25.956 12.334 1.00 0.00 111 ILE A C 9
ATOM 17688 O O . ILE A 1 84 ? 26.691 -26.175 11.124 1.00 0.00 111 ILE A O 9
ATOM 17704 N N . ILE A 1 85 ? 27.139 -26.862 13.224 1.00 0.00 112 ILE A N 9
ATOM 17705 C CA . ILE A 1 85 ? 27.582 -28.197 12.842 1.00 0.00 112 ILE A CA 9
ATOM 17706 C C . ILE A 1 85 ? 26.374 -29.049 12.459 1.00 0.00 112 ILE A C 9
ATOM 17707 O O . ILE A 1 85 ? 25.631 -29.507 13.326 1.00 0.00 112 ILE A O 9
ATOM 17723 N N . ILE A 1 86 ? 26.183 -29.264 11.154 1.00 0.00 113 ILE A N 9
ATOM 17724 C CA . ILE A 1 86 ? 25.098 -30.093 10.659 1.00 0.00 113 ILE A CA 9
ATOM 17725 C C . ILE A 1 86 ? 25.538 -31.556 10.647 1.00 0.00 113 ILE A C 9
ATOM 17726 O O . ILE A 1 86 ? 26.303 -31.973 9.779 1.00 0.00 113 ILE A O 9
ATOM 17742 N N . SER A 1 87 ? 25.053 -32.335 11.618 1.00 0.00 114 SER A N 9
ATOM 17743 C CA . SER A 1 87 ? 25.322 -33.763 11.698 1.00 0.00 114 SER A CA 9
ATOM 17744 C C . SER A 1 87 ? 24.692 -34.481 10.512 1.00 0.00 114 SER A C 9
ATOM 17745 O O . SER A 1 87 ? 23.580 -34.149 10.102 1.00 0.00 114 SER A O 9
ATOM 17753 N N . ASN A 1 88 ? 25.398 -35.468 9.954 1.00 0.00 115 ASN A N 9
ATOM 17754 C CA . ASN A 1 88 ? 24.954 -36.181 8.764 1.00 0.00 115 ASN A CA 9
ATOM 17755 C C . ASN A 1 88 ? 23.857 -37.213 9.042 1.00 0.00 115 ASN A C 9
ATOM 17756 O O . ASN A 1 88 ? 23.929 -38.345 8.566 1.00 0.00 115 ASN A O 9
ATOM 17767 N N . ILE A 1 89 ? 22.833 -36.830 9.809 1.00 0.00 116 ILE A N 9
ATOM 17768 C CA . ILE A 1 89 ? 21.718 -37.708 10.139 1.00 0.00 116 ILE A CA 9
ATOM 17769 C C . ILE A 1 89 ? 20.439 -36.883 10.307 1.00 0.00 116 ILE A C 9
ATOM 17770 O O . ILE A 1 89 ? 20.501 -35.763 10.810 1.00 0.00 116 ILE A O 9
ATOM 17786 N N . PRO A 1 90 ? 19.276 -37.416 9.899 1.00 0.00 117 PRO A N 9
ATOM 17787 C CA . PRO A 1 90 ? 18.009 -36.703 9.919 1.00 0.00 117 PRO A CA 9
ATOM 17788 C C . PRO A 1 90 ? 17.628 -36.200 11.311 1.00 0.00 117 PRO A C 9
ATOM 17789 O O . PRO A 1 90 ? 17.380 -36.993 12.217 1.00 0.00 117 PRO A O 9
ATOM 17800 N N . ASN A 1 91 ? 17.587 -34.876 11.472 1.00 0.00 118 ASN A N 9
ATOM 17801 C CA . ASN A 1 91 ? 17.138 -34.215 12.691 1.00 0.00 118 ASN A CA 9
ATOM 17802 C C . ASN A 1 91 ? 17.897 -34.697 13.930 1.00 0.00 118 ASN A C 9
ATOM 17803 O O . ASN A 1 91 ? 17.293 -34.949 14.975 1.00 0.00 118 ASN A O 9
ATOM 17814 N N . ARG A 1 92 ? 19.222 -34.825 13.817 1.00 0.00 119 ARG A N 9
ATOM 17815 C CA . ARG A 1 92 ? 20.091 -35.195 14.926 1.00 0.00 119 ARG A CA 9
ATOM 17816 C C . ARG A 1 92 ? 21.324 -34.294 14.929 1.00 0.00 119 ARG A C 9
ATOM 17817 O O . ARG A 1 92 ? 22.457 -34.775 14.983 1.00 0.00 119 ARG A O 9
ATOM 17838 N N . ALA A 1 93 ? 21.094 -32.982 14.869 1.00 0.00 120 ALA A N 9
ATOM 17839 C CA . ALA A 1 93 ? 22.146 -31.981 14.834 1.00 0.00 120 ALA A CA 9
ATOM 17840 C C . ALA A 1 93 ? 21.799 -30.846 15.793 1.00 0.00 120 ALA A C 9
ATOM 17841 O O . ALA A 1 93 ? 20.933 -30.023 15.491 1.00 0.00 120 ALA A O 9
ATOM 17848 N N . MET A 1 94 ? 22.465 -30.804 16.951 1.00 0.00 121 MET A N 9
ATOM 17849 C CA . MET A 1 94 ? 22.197 -29.793 17.963 1.00 0.00 121 MET A CA 9
ATOM 17850 C C . MET A 1 94 ? 22.549 -28.400 17.441 1.00 0.00 121 MET A C 9
ATOM 17851 O O . MET A 1 94 ? 23.721 -28.030 17.359 1.00 0.00 121 MET A O 9
ATOM 17865 N N . SER A 1 95 ? 21.519 -27.631 17.085 1.00 0.00 122 SER A N 9
ATOM 17866 C CA . SER A 1 95 ? 21.647 -26.274 16.578 1.00 0.00 122 SER A CA 9
ATOM 17867 C C . SER A 1 95 ? 20.571 -25.393 17.206 1.00 0.00 122 SER A C 9
ATOM 17868 O O . SER A 1 95 ? 19.787 -24.752 16.508 1.00 0.00 122 SER A O 9
ATOM 17876 N N . ASN A 1 96 ? 20.535 -25.367 18.541 1.00 0.00 123 ASN A N 9
ATOM 17877 C CA . ASN A 1 96 ? 19.551 -24.602 19.288 1.00 0.00 123 ASN A CA 9
ATOM 17878 C C . ASN A 1 96 ? 19.793 -23.106 19.103 1.00 0.00 123 ASN A C 9
ATOM 17879 O O . ASN A 1 96 ? 20.715 -22.542 19.691 1.00 0.00 123 ASN A O 9
ATOM 17890 N N . GLY A 1 97 ? 18.958 -22.465 18.281 1.00 0.00 124 GLY A N 9
ATOM 17891 C CA . GLY A 1 97 ? 19.054 -21.042 18.011 1.00 0.00 124 GLY A CA 9
ATOM 17892 C C . GLY A 1 97 ? 17.983 -20.586 17.026 1.00 0.00 124 GLY A C 9
ATOM 17893 O O . GLY A 1 97 ? 17.400 -21.399 16.312 1.00 0.00 124 GLY A O 9
ATOM 17897 N N . LYS A 1 98 ? 17.731 -19.276 16.997 1.00 0.00 125 LYS A N 9
ATOM 17898 C CA . LYS A 1 98 ? 16.727 -18.660 16.141 1.00 0.00 125 LYS A CA 9
ATOM 17899 C C . LYS A 1 98 ? 17.279 -17.396 15.482 1.00 0.00 125 LYS A C 9
ATOM 17900 O O . LYS A 1 98 ? 17.954 -16.600 16.132 1.00 0.00 125 LYS A O 9
ATOM 17919 N N . PHE A 1 99 ? 16.989 -17.221 14.191 1.00 0.00 126 PHE A N 9
ATOM 17920 C CA . PHE A 1 99 ? 17.416 -16.059 13.426 1.00 0.00 126 PHE A CA 9
ATOM 17921 C C . PHE A 1 99 ? 16.456 -14.885 13.617 1.00 0.00 126 PHE A C 9
ATOM 17922 O O . PHE A 1 99 ? 15.349 -14.897 13.084 1.00 0.00 126 PHE A O 9
ATOM 17939 N N . ILE A 1 100 ? 16.874 -13.872 14.381 1.00 0.00 127 ILE A N 9
ATOM 17940 C CA . ILE A 1 100 ? 16.098 -12.655 14.571 1.00 0.00 127 ILE A CA 9
ATOM 17941 C C . ILE A 1 100 ? 16.528 -11.626 13.528 1.00 0.00 127 ILE A C 9
ATOM 17942 O O . ILE A 1 100 ? 17.603 -11.039 13.642 1.00 0.00 127 ILE A O 9
ATOM 17958 N N . LEU A 1 101 ? 15.700 -11.405 12.506 1.00 0.00 128 LEU A N 9
ATOM 17959 C CA . LEU A 1 101 ? 15.972 -10.402 11.486 1.00 0.00 128 LEU A CA 9
ATOM 17960 C C . LEU A 1 101 ? 15.466 -9.042 11.943 1.00 0.00 128 LEU A C 9
ATOM 17961 O O . LEU A 1 101 ? 14.262 -8.837 12.083 1.00 0.00 128 LEU A O 9
ATOM 17977 N N . ASN A 1 102 ? 16.389 -8.116 12.175 1.00 0.00 129 ASN A N 9
ATOM 17978 C CA . ASN A 1 102 ? 16.076 -6.763 12.606 1.00 0.00 129 ASN A CA 9
ATOM 17979 C C . ASN A 1 102 ? 16.142 -5.801 11.421 1.00 0.00 129 ASN A C 9
ATOM 17980 O O . ASN A 1 102 ? 17.230 -5.448 10.966 1.00 0.00 129 ASN A O 9
ATOM 17991 N N . ASN A 1 103 ? 14.982 -5.377 10.918 1.00 0.00 130 ASN A N 9
ATOM 17992 C CA . ASN A 1 103 ? 14.921 -4.412 9.832 1.00 0.00 130 ASN A CA 9
ATOM 17993 C C . ASN A 1 103 ? 15.314 -3.025 10.337 1.00 0.00 130 ASN A C 9
ATOM 17994 O O . ASN A 1 103 ? 14.526 -2.368 11.016 1.00 0.00 130 ASN A O 9
ATOM 18005 N N . LYS A 1 104 ? 16.532 -2.576 10.013 1.00 0.00 131 LYS A N 9
ATOM 18006 C CA . LYS A 1 104 ? 17.064 -1.328 10.534 1.00 0.00 131 LYS A CA 9
ATOM 18007 C C . LYS A 1 104 ? 16.624 -0.085 9.754 1.00 0.00 131 LYS A C 9
ATOM 18008 O O . LYS A 1 104 ? 17.320 0.930 9.792 1.00 0.00 131 LYS A O 9
ATOM 18027 N N . ARG A 1 105 ? 15.485 -0.139 9.058 1.00 0.00 132 ARG A N 9
ATOM 18028 C CA . ARG A 1 105 ? 14.919 1.055 8.432 1.00 0.00 132 ARG A CA 9
ATOM 18029 C C . ARG A 1 105 ? 13.413 1.195 8.633 1.00 0.00 132 ARG A C 9
ATOM 18030 O O . ARG A 1 105 ? 12.822 2.186 8.213 1.00 0.00 132 ARG A O 9
ATOM 18051 N N . THR A 1 106 ? 12.797 0.207 9.284 1.00 0.00 133 THR A N 9
ATOM 18052 C CA . THR A 1 106 ? 11.412 0.313 9.731 1.00 0.00 133 THR A CA 9
ATOM 18053 C C . THR A 1 106 ? 11.191 -0.449 11.038 1.00 0.00 133 THR A C 9
ATOM 18054 O O . THR A 1 106 ? 10.080 -0.885 11.343 1.00 0.00 133 THR A O 9
ATOM 18065 N N . ASN A 1 107 ? 12.271 -0.597 11.813 1.00 0.00 134 ASN A N 9
ATOM 18066 C CA . ASN A 1 107 ? 12.313 -1.285 13.098 1.00 0.00 134 ASN A CA 9
ATOM 18067 C C . ASN A 1 107 ? 11.349 -2.470 13.171 1.00 0.00 134 ASN A C 9
ATOM 18068 O O . ASN A 1 107 ? 10.505 -2.541 14.064 1.00 0.00 134 ASN A O 9
ATOM 18079 N N . GLU A 1 108 ? 11.472 -3.410 12.229 1.00 0.00 135 GLU A N 9
ATOM 18080 C CA . GLU A 1 108 ? 10.629 -4.598 12.181 1.00 0.00 135 GLU A CA 9
ATOM 18081 C C . GLU A 1 108 ? 11.437 -5.838 12.559 1.00 0.00 135 GLU A C 9
ATOM 18082 O O . GLU A 1 108 ? 12.235 -6.328 11.760 1.00 0.00 135 GLU A O 9
ATOM 18094 N N . LYS A 1 109 ? 11.230 -6.343 13.775 1.00 0.00 136 LYS A N 9
ATOM 18095 C CA . LYS A 1 109 ? 11.874 -7.556 14.259 1.00 0.00 136 LYS A CA 9
ATOM 18096 C C . LYS A 1 109 ? 11.116 -8.795 13.787 1.00 0.00 136 LYS A C 9
ATOM 18097 O O . LYS A 1 109 ? 9.919 -8.918 14.041 1.00 0.00 136 LYS A O 9
ATOM 18116 N N . VAL A 1 110 ? 11.810 -9.709 13.102 1.00 0.00 137 VAL A N 9
ATOM 18117 C CA . VAL A 1 110 ? 11.217 -10.933 12.570 1.00 0.00 137 VAL A CA 9
ATOM 18118 C C . VAL A 1 110 ? 11.903 -12.152 13.175 1.00 0.00 137 VAL A C 9
ATOM 18119 O O . VAL A 1 110 ? 13.027 -12.487 12.802 1.00 0.00 137 VAL A O 9
ATOM 18132 N N . VAL A 1 111 ? 11.227 -12.820 14.110 1.00 0.00 138 VAL A N 9
ATOM 18133 C CA . VAL A 1 111 ? 11.780 -13.967 14.824 1.00 0.00 138 VAL A CA 9
ATOM 18134 C C . VAL A 1 111 ? 11.502 -15.261 14.064 1.00 0.00 138 VAL A C 9
ATOM 18135 O O . VAL A 1 111 ? 10.374 -15.753 14.074 1.00 0.00 138 VAL A O 9
ATOM 18148 N N . VAL A 1 112 ? 12.518 -15.816 13.402 1.00 0.00 139 VAL A N 9
ATOM 18149 C CA . VAL A 1 112 ? 12.386 -17.096 12.718 1.00 0.00 139 VAL A CA 9
ATOM 18150 C C . VAL A 1 112 ? 12.416 -18.228 13.739 1.00 0.00 139 VAL A C 9
ATOM 18151 O O . VAL A 1 112 ? 13.474 -18.578 14.263 1.00 0.00 139 VAL A O 9
ATOM 18164 N N . THR A 1 113 ? 11.246 -18.802 14.023 1.00 0.00 140 THR A N 9
ATOM 18165 C CA . THR A 1 113 ? 11.107 -19.922 14.944 1.00 0.00 140 THR A CA 9
ATOM 18166 C C . THR A 1 113 ? 11.213 -21.240 14.178 1.00 0.00 140 THR A C 9
ATOM 18167 O O . THR A 1 113 ? 10.271 -21.639 13.492 1.00 0.00 140 THR A O 9
ATOM 18178 N N . LEU A 1 114 ? 12.358 -21.920 14.293 1.00 0.00 141 LEU A N 9
ATOM 18179 C CA . LEU A 1 114 ? 12.559 -23.212 13.657 1.00 0.00 141 LEU A CA 9
ATOM 18180 C C . LEU A 1 114 ? 11.661 -24.247 14.330 1.00 0.00 141 LEU A C 9
ATOM 18181 O O . LEU A 1 114 ? 11.956 -24.698 15.436 1.00 0.00 141 LEU A O 9
ATOM 18197 N N . ASN A 1 115 ? 10.566 -24.621 13.660 1.00 0.00 142 ASN A N 9
ATOM 18198 C CA . ASN A 1 115 ? 9.626 -25.603 14.179 1.00 0.00 142 ASN A CA 9
ATOM 18199 C C . ASN A 1 115 ? 10.270 -26.991 14.173 1.00 0.00 142 ASN A C 9
ATOM 18200 O O . ASN A 1 115 ? 10.251 -27.687 13.158 1.00 0.00 142 ASN A O 9
ATOM 18211 N N . ARG A 1 116 ? 10.842 -27.386 15.314 1.00 0.00 143 ARG A N 9
ATOM 18212 C CA . ARG A 1 116 ? 11.491 -28.682 15.480 1.00 0.00 143 ARG A CA 9
ATOM 18213 C C . ARG A 1 116 ? 11.075 -29.308 16.807 1.00 0.00 143 ARG A C 9
ATOM 18214 O O . ARG A 1 116 ? 11.916 -29.752 17.587 1.00 0.00 143 ARG A O 9
ATOM 18235 N N . LEU A 1 117 ? 9.765 -29.345 17.066 1.00 0.00 144 LEU A N 9
ATOM 18236 C CA . LEU A 1 117 ? 9.202 -29.928 18.277 1.00 0.00 144 LEU A CA 9
ATOM 18237 C C . LEU A 1 117 ? 9.074 -31.443 18.108 1.00 0.00 144 LEU A C 9
ATOM 18238 O O . LEU A 1 117 ? 7.989 -32.005 18.262 1.00 0.00 144 LEU A O 9
ATOM 18254 N N . GLY A 1 118 ? 10.183 -32.112 17.788 1.00 0.00 145 GLY A N 9
ATOM 18255 C CA . GLY A 1 118 ? 10.200 -33.558 17.650 1.00 0.00 145 GLY A CA 9
ATOM 18256 C C . GLY A 1 118 ? 10.017 -34.226 19.010 1.00 0.00 145 GLY A C 9
ATOM 18257 O O . GLY A 1 118 ? 10.468 -33.702 20.029 1.00 0.00 145 GLY A O 9
ATOM 18261 N N . ARG A 1 119 ? 9.352 -35.386 19.024 1.00 0.00 146 ARG A N 9
ATOM 18262 C CA . ARG A 1 119 ? 9.079 -36.129 20.248 1.00 0.00 146 ARG A CA 9
ATOM 18263 C C . ARG A 1 119 ? 9.366 -37.609 20.041 1.00 0.00 146 ARG A C 9
ATOM 18264 O O . ARG A 1 119 ? 8.584 -38.311 19.394 1.00 0.00 146 ARG A O 9
ATOM 18285 N N . VAL A 1 120 ? 10.485 -38.090 20.587 1.00 0.00 147 VAL A N 9
ATOM 18286 C CA . VAL A 1 120 ? 10.844 -39.498 20.514 1.00 0.00 147 VAL A CA 9
ATOM 18287 C C . VAL A 1 120 ? 9.765 -40.348 21.182 1.00 0.00 147 VAL A C 9
ATOM 18288 O O . VAL A 1 120 ? 9.109 -39.902 22.122 1.00 0.00 147 VAL A O 9
ATOM 18301 N N . ARG A 1 121 ? 9.588 -41.576 20.690 1.00 0.00 148 ARG A N 9
ATOM 18302 C CA . ARG A 1 121 ? 8.549 -42.490 21.144 1.00 0.00 148 ARG A CA 9
ATOM 18303 C C . ARG A 1 121 ? 8.637 -42.730 22.650 1.00 0.00 148 ARG A C 9
ATOM 18304 O O . ARG A 1 121 ? 9.499 -43.475 23.115 1.00 0.00 148 ARG A O 9
ATOM 18325 N N . VAL A 1 122 ? 7.739 -42.097 23.407 1.00 0.00 149 VAL A N 9
ATOM 18326 C CA . VAL A 1 122 ? 7.613 -42.298 24.844 1.00 0.00 149 VAL A CA 9
ATOM 18327 C C . VAL A 1 122 ? 6.132 -42.424 25.202 1.00 0.00 149 VAL A C 9
ATOM 18328 O O . VAL A 1 122 ? 5.406 -41.432 25.235 1.00 0.00 149 VAL A O 9
ATOM 18341 N N . GLY A 1 123 ? 5.677 -43.652 25.471 1.00 0.00 150 GLY A N 9
ATOM 18342 C CA . GLY A 1 123 ? 4.275 -43.906 25.774 1.00 0.00 150 GLY A CA 9
ATOM 18343 C C . GLY A 1 123 ? 3.405 -43.646 24.547 1.00 0.00 150 GLY A C 9
ATOM 18344 O O . GLY A 1 123 ? 3.844 -43.844 23.415 1.00 0.00 150 GLY A O 9
ATOM 18348 N N . GLY A 1 124 ? 2.162 -43.206 24.774 1.00 0.00 151 GLY A N 9
ATOM 18349 C CA . GLY A 1 124 ? 1.230 -42.885 23.705 1.00 0.00 151 GLY A CA 9
ATOM 18350 C C . GLY A 1 124 ? 1.642 -41.621 22.946 1.00 0.00 151 GLY A C 9
ATOM 18351 O O . GLY A 1 124 ? 2.560 -40.909 23.351 1.00 0.00 151 GLY A O 9
ATOM 18355 N N . ASN A 1 125 ? 0.953 -41.347 21.835 1.00 0.00 152 ASN A N 9
ATOM 18356 C CA . ASN A 1 125 ? 1.222 -40.186 20.998 1.00 0.00 152 ASN A CA 9
ATOM 18357 C C . ASN A 1 125 ? 0.887 -38.888 21.737 1.00 0.00 152 ASN A C 9
ATOM 18358 O O . ASN A 1 125 ? 1.680 -37.933 21.592 1.00 0.00 152 ASN A O 9
ATOM 18370 N N . ILE A 1 1 ? 1.511 -5.175 -7.449 1.00 0.00 28 ILE A N 10
ATOM 18371 C CA . ILE A 1 1 ? 2.689 -6.004 -7.115 1.00 0.00 28 ILE A CA 10
ATOM 18372 C C . ILE A 1 1 ? 3.057 -5.832 -5.644 1.00 0.00 28 ILE A C 10
ATOM 18373 O O . ILE A 1 1 ? 3.628 -4.814 -5.256 1.00 0.00 28 ILE A O 10
ATOM 18391 N N . GLN A 1 2 ? 2.723 -6.828 -4.824 1.00 0.00 29 GLN A N 10
ATOM 18392 C CA . GLN A 1 2 ? 3.002 -6.810 -3.397 1.00 0.00 29 GLN A CA 10
ATOM 18393 C C . GLN A 1 2 ? 4.499 -6.991 -3.150 1.00 0.00 29 GLN A C 10
ATOM 18394 O O . GLN A 1 2 ? 5.018 -8.099 -3.271 1.00 0.00 29 GLN A O 10
ATOM 18408 N N . ASN A 1 3 ? 5.191 -5.897 -2.806 1.00 0.00 30 ASN A N 10
ATOM 18409 C CA . ASN A 1 3 ? 6.624 -5.890 -2.554 1.00 0.00 30 ASN A CA 10
ATOM 18410 C C . ASN A 1 3 ? 6.964 -6.483 -1.186 1.00 0.00 30 ASN A C 10
ATOM 18411 O O . ASN A 1 3 ? 7.608 -5.821 -0.371 1.00 0.00 30 ASN A O 10
ATOM 18422 N N . ASN A 1 4 ? 6.536 -7.716 -0.924 1.00 0.00 31 ASN A N 10
ATOM 18423 C CA . ASN A 1 4 ? 6.815 -8.416 0.324 1.00 0.00 31 ASN A CA 10
ATOM 18424 C C . ASN A 1 4 ? 8.271 -8.901 0.362 1.00 0.00 31 ASN A C 10
ATOM 18425 O O . ASN A 1 4 ? 8.536 -10.100 0.312 1.00 0.00 31 ASN A O 10
ATOM 18436 N N . GLU A 1 5 ? 9.221 -7.966 0.453 1.00 0.00 32 GLU A N 10
ATOM 18437 C CA . GLU A 1 5 ? 10.636 -8.304 0.555 1.00 0.00 32 GLU A CA 10
ATOM 18438 C C . GLU A 1 5 ? 11.006 -8.704 1.984 1.00 0.00 32 GLU A C 10
ATOM 18439 O O . GLU A 1 5 ? 12.163 -8.596 2.384 1.00 0.00 32 GLU A O 10
ATOM 18451 N N . ARG A 1 6 ? 10.024 -9.168 2.751 1.00 0.00 33 ARG A N 10
ATOM 18452 C CA . ARG A 1 6 ? 10.239 -9.595 4.120 1.00 0.00 33 ARG A CA 10
ATOM 18453 C C . ARG A 1 6 ? 10.291 -11.114 4.177 1.00 0.00 33 ARG A C 10
ATOM 18454 O O . ARG A 1 6 ? 11.209 -11.697 4.754 1.00 0.00 33 ARG A O 10
ATOM 18475 N N . GLU A 1 7 ? 9.293 -11.749 3.565 1.00 0.00 34 GLU A N 10
ATOM 18476 C CA . GLU A 1 7 ? 9.191 -13.198 3.548 1.00 0.00 34 GLU A CA 10
ATOM 18477 C C . GLU A 1 7 ? 10.096 -13.820 2.501 1.00 0.00 34 GLU A C 10
ATOM 18478 O O . GLU A 1 7 ? 10.017 -15.020 2.262 1.00 0.00 34 GLU A O 10
ATOM 18490 N N . THR A 1 8 ? 10.967 -13.023 1.883 1.00 0.00 35 THR A N 10
ATOM 18491 C CA . THR A 1 8 ? 11.978 -13.569 0.991 1.00 0.00 35 THR A CA 10
ATOM 18492 C C . THR A 1 8 ? 13.291 -13.760 1.751 1.00 0.00 35 THR A C 10
ATOM 18493 O O . THR A 1 8 ? 14.246 -14.321 1.216 1.00 0.00 35 THR A O 10
ATOM 18504 N N . LEU A 1 9 ? 13.337 -13.307 3.007 1.00 0.00 36 LEU A N 10
ATOM 18505 C CA . LEU A 1 9 ? 14.484 -13.540 3.861 1.00 0.00 36 LEU A CA 10
ATOM 18506 C C . LEU A 1 9 ? 14.176 -14.592 4.921 1.00 0.00 36 LEU A C 10
ATOM 18507 O O . LEU A 1 9 ? 15.069 -15.012 5.651 1.00 0.00 36 LEU A O 10
ATOM 18523 N N . VAL A 1 10 ? 12.922 -15.030 5.007 1.00 0.00 37 VAL A N 10
ATOM 18524 C CA . VAL A 1 10 ? 12.564 -16.109 5.915 1.00 0.00 37 VAL A CA 10
ATOM 18525 C C . VAL A 1 10 ? 12.370 -17.391 5.116 1.00 0.00 37 VAL A C 10
ATOM 18526 O O . VAL A 1 10 ? 12.375 -18.486 5.667 1.00 0.00 37 VAL A O 10
ATOM 18539 N N . ASN A 1 11 ? 12.209 -17.239 3.807 1.00 0.00 38 ASN A N 10
ATOM 18540 C CA . ASN A 1 11 ? 12.135 -18.364 2.896 1.00 0.00 38 ASN A CA 10
ATOM 18541 C C . ASN A 1 11 ? 13.472 -18.576 2.193 1.00 0.00 38 ASN A C 10
ATOM 18542 O O . ASN A 1 11 ? 13.606 -19.469 1.358 1.00 0.00 38 ASN A O 10
ATOM 18553 N N . SER A 1 12 ? 14.465 -17.756 2.540 1.00 0.00 39 SER A N 10
ATOM 18554 C CA . SER A 1 12 ? 15.836 -17.965 2.110 1.00 0.00 39 SER A CA 10
ATOM 18555 C C . SER A 1 12 ? 16.802 -18.103 3.290 1.00 0.00 39 SER A C 10
ATOM 18556 O O . SER A 1 12 ? 18.014 -18.030 3.100 1.00 0.00 39 SER A O 10
ATOM 18564 N N . ILE A 1 13 ? 16.278 -18.312 4.505 1.00 0.00 40 ILE A N 10
ATOM 18565 C CA . ILE A 1 13 ? 17.116 -18.689 5.641 1.00 0.00 40 ILE A CA 10
ATOM 18566 C C . ILE A 1 13 ? 16.570 -19.932 6.349 1.00 0.00 40 ILE A C 10
ATOM 18567 O O . ILE A 1 13 ? 17.314 -20.608 7.055 1.00 0.00 40 ILE A O 10
ATOM 18583 N N . LYS A 1 14 ? 15.282 -20.259 6.165 1.00 0.00 41 LYS A N 10
ATOM 18584 C CA . LYS A 1 14 ? 14.773 -21.546 6.633 1.00 0.00 41 LYS A CA 10
ATOM 18585 C C . LYS A 1 14 ? 14.887 -22.592 5.528 1.00 0.00 41 LYS A C 10
ATOM 18586 O O . LYS A 1 14 ? 14.426 -23.721 5.694 1.00 0.00 41 LYS A O 10
ATOM 18605 N N . THR A 1 15 ? 15.503 -22.215 4.409 1.00 0.00 42 THR A N 10
ATOM 18606 C CA . THR A 1 15 ? 15.758 -23.119 3.292 1.00 0.00 42 THR A CA 10
ATOM 18607 C C . THR A 1 15 ? 17.200 -22.972 2.813 1.00 0.00 42 THR A C 10
ATOM 18608 O O . THR A 1 15 ? 17.546 -23.265 1.674 1.00 0.00 42 THR A O 10
ATOM 18619 N N . ALA A 1 16 ? 18.052 -22.512 3.725 1.00 0.00 43 ALA A N 10
ATOM 18620 C CA . ALA A 1 16 ? 19.491 -22.506 3.534 1.00 0.00 43 ALA A CA 10
ATOM 18621 C C . ALA A 1 16 ? 20.142 -23.342 4.634 1.00 0.00 43 ALA A C 10
ATOM 18622 O O . ALA A 1 16 ? 21.358 -23.311 4.827 1.00 0.00 43 ALA A O 10
ATOM 18629 N N . ILE A 1 17 ? 19.308 -24.100 5.350 1.00 0.00 44 ILE A N 10
ATOM 18630 C CA . ILE A 1 17 ? 19.721 -25.101 6.310 1.00 0.00 44 ILE A CA 10
ATOM 18631 C C . ILE A 1 17 ? 19.012 -26.424 6.020 1.00 0.00 44 ILE A C 10
ATOM 18632 O O . ILE A 1 17 ? 19.466 -27.480 6.455 1.00 0.00 44 ILE A O 10
ATOM 18648 N N . GLN A 1 18 ? 17.904 -26.373 5.268 1.00 0.00 45 GLN A N 10
ATOM 18649 C CA . GLN A 1 18 ? 17.173 -27.571 4.877 1.00 0.00 45 GLN A CA 10
ATOM 18650 C C . GLN A 1 18 ? 17.716 -28.118 3.563 1.00 0.00 45 GLN A C 10
ATOM 18651 O O . GLN A 1 18 ? 17.169 -29.048 2.973 1.00 0.00 45 GLN A O 10
ATOM 18665 N N . TYR A 1 19 ? 18.818 -27.519 3.121 1.00 0.00 46 TYR A N 10
ATOM 18666 C CA . TYR A 1 19 ? 19.611 -28.027 2.021 1.00 0.00 46 TYR A CA 10
ATOM 18667 C C . TYR A 1 19 ? 21.045 -28.188 2.516 1.00 0.00 46 TYR A C 10
ATOM 18668 O O . TYR A 1 19 ? 21.978 -28.399 1.746 1.00 0.00 46 TYR A O 10
ATOM 18686 N N . SER A 1 20 ? 21.215 -28.091 3.835 1.00 0.00 47 SER A N 10
ATOM 18687 C CA . SER A 1 20 ? 22.527 -28.229 4.455 1.00 0.00 47 SER A CA 10
ATOM 18688 C C . SER A 1 20 ? 22.560 -29.357 5.470 1.00 0.00 47 SER A C 10
ATOM 18689 O O . SER A 1 20 ? 23.575 -29.525 6.136 1.00 0.00 47 SER A O 10
ATOM 18697 N N . LYS A 1 21 ? 21.471 -30.131 5.582 1.00 0.00 48 LYS A N 10
ATOM 18698 C CA . LYS A 1 21 ? 21.465 -31.366 6.358 1.00 0.00 48 LYS A CA 10
ATOM 18699 C C . LYS A 1 21 ? 21.238 -32.572 5.459 1.00 0.00 48 LYS A C 10
ATOM 18700 O O . LYS A 1 21 ? 21.164 -33.701 5.932 1.00 0.00 48 LYS A O 10
ATOM 18719 N N . ILE A 1 22 ? 21.139 -32.320 4.154 1.00 0.00 49 ILE A N 10
ATOM 18720 C CA . ILE A 1 22 ? 21.050 -33.360 3.140 1.00 0.00 49 ILE A CA 10
ATOM 18721 C C . ILE A 1 22 ? 22.448 -33.677 2.631 1.00 0.00 49 ILE A C 10
ATOM 18722 O O . ILE A 1 22 ? 22.809 -34.844 2.476 1.00 0.00 49 ILE A O 10
ATOM 18738 N N . GLN A 1 23 ? 23.242 -32.632 2.374 1.00 0.00 50 GLN A N 10
ATOM 18739 C CA . GLN A 1 23 ? 24.600 -32.788 1.886 1.00 0.00 50 GLN A CA 10
ATOM 18740 C C . GLN A 1 23 ? 25.549 -33.304 2.965 1.00 0.00 50 GLN A C 10
ATOM 18741 O O . GLN A 1 23 ? 26.746 -33.445 2.731 1.00 0.00 50 GLN A O 10
ATOM 18755 N N . ALA A 1 24 ? 25.009 -33.594 4.150 1.00 0.00 51 ALA A N 10
ATOM 18756 C CA . ALA A 1 24 ? 25.719 -34.285 5.212 1.00 0.00 51 ALA A CA 10
ATOM 18757 C C . ALA A 1 24 ? 25.408 -35.774 5.153 1.00 0.00 51 ALA A C 10
ATOM 18758 O O . ALA A 1 24 ? 26.315 -36.604 5.099 1.00 0.00 51 ALA A O 10
ATOM 18765 N N . ILE A 1 25 ? 24.111 -36.107 5.157 1.00 0.00 52 ILE A N 10
ATOM 18766 C CA . ILE A 1 25 ? 23.646 -37.489 5.190 1.00 0.00 52 ILE A CA 10
ATOM 18767 C C . ILE A 1 25 ? 23.970 -38.179 3.863 1.00 0.00 52 ILE A C 10
ATOM 18768 O O . ILE A 1 25 ? 23.849 -39.397 3.743 1.00 0.00 52 ILE A O 10
ATOM 18784 N N . HIS A 1 26 ? 24.397 -37.404 2.860 1.00 0.00 53 HIS A N 10
ATOM 18785 C CA . HIS A 1 26 ? 24.781 -37.939 1.561 1.00 0.00 53 HIS A CA 10
ATOM 18786 C C . HIS A 1 26 ? 26.300 -38.012 1.392 1.00 0.00 53 HIS A C 10
ATOM 18787 O O . HIS A 1 26 ? 26.778 -38.390 0.324 1.00 0.00 53 HIS A O 10
ATOM 18801 N N . LEU A 1 27 ? 27.075 -37.671 2.429 1.00 0.00 54 LEU A N 10
ATOM 18802 C CA . LEU A 1 27 ? 28.517 -37.851 2.414 1.00 0.00 54 LEU A CA 10
ATOM 18803 C C . LEU A 1 27 ? 28.994 -38.626 3.642 1.00 0.00 54 LEU A C 10
ATOM 18804 O O . LEU A 1 27 ? 30.192 -38.827 3.812 1.00 0.00 54 LEU A O 10
ATOM 18820 N N . GLY A 1 28 ? 28.064 -39.074 4.492 1.00 0.00 55 GLY A N 10
ATOM 18821 C CA . GLY A 1 28 ? 28.388 -39.907 5.637 1.00 0.00 55 GLY A CA 10
ATOM 18822 C C . GLY A 1 28 ? 29.223 -39.169 6.686 1.00 0.00 55 GLY A C 10
ATOM 18823 O O . GLY A 1 28 ? 29.788 -39.807 7.571 1.00 0.00 55 GLY A O 10
ATOM 18827 N N . HIS A 1 29 ? 29.310 -37.835 6.600 1.00 0.00 56 HIS A N 10
ATOM 18828 C CA . HIS A 1 29 ? 30.096 -37.051 7.538 1.00 0.00 56 HIS A CA 10
ATOM 18829 C C . HIS A 1 29 ? 29.558 -35.623 7.626 1.00 0.00 56 HIS A C 10
ATOM 18830 O O . HIS A 1 29 ? 28.912 -35.153 6.686 1.00 0.00 56 HIS A O 10
ATOM 18844 N N . PRO A 1 30 ? 29.808 -34.924 8.744 1.00 0.00 57 PRO A N 10
ATOM 18845 C CA . PRO A 1 30 ? 29.319 -33.579 8.984 1.00 0.00 57 PRO A CA 10
ATOM 18846 C C . PRO A 1 30 ? 29.824 -32.555 7.969 1.00 0.00 57 PRO A C 10
ATOM 18847 O O . PRO A 1 30 ? 30.845 -32.759 7.315 1.00 0.00 57 PRO A O 10
ATOM 18858 N N . ILE A 1 31 ? 29.094 -31.445 7.854 1.00 0.00 58 ILE A N 10
ATOM 18859 C CA . ILE A 1 31 ? 29.425 -30.322 6.985 1.00 0.00 58 ILE A CA 10
ATOM 18860 C C . ILE A 1 31 ? 29.262 -29.025 7.768 1.00 0.00 58 ILE A C 10
ATOM 18861 O O . ILE A 1 31 ? 28.556 -28.983 8.775 1.00 0.00 58 ILE A O 10
ATOM 18877 N N . TYR A 1 32 ? 29.928 -27.966 7.298 1.00 0.00 59 TYR A N 10
ATOM 18878 C CA . TYR A 1 32 ? 30.062 -26.730 8.051 1.00 0.00 59 TYR A CA 10
ATOM 18879 C C . TYR A 1 32 ? 29.336 -25.549 7.411 1.00 0.00 59 TYR A C 10
ATOM 18880 O O . TYR A 1 32 ? 29.782 -25.014 6.397 1.00 0.00 59 TYR A O 10
ATOM 18898 N N . LEU A 1 33 ? 28.215 -25.141 8.012 1.00 0.00 60 LEU A N 10
ATOM 18899 C CA . LEU A 1 33 ? 27.444 -24.000 7.547 1.00 0.00 60 LEU A CA 10
ATOM 18900 C C . LEU A 1 33 ? 28.018 -22.719 8.147 1.00 0.00 60 LEU A C 10
ATOM 18901 O O . LEU A 1 33 ? 27.811 -22.437 9.327 1.00 0.00 60 LEU A O 10
ATOM 18917 N N . LEU A 1 34 ? 28.739 -21.948 7.331 1.00 0.00 61 LEU A N 10
ATOM 18918 C CA . LEU A 1 34 ? 29.363 -20.696 7.739 1.00 0.00 61 LEU A CA 10
ATOM 18919 C C . LEU A 1 34 ? 28.592 -19.505 7.170 1.00 0.00 61 LEU A C 10
ATOM 18920 O O . LEU A 1 34 ? 27.834 -19.664 6.215 1.00 0.00 61 LEU A O 10
ATOM 18936 N N . PRO A 1 35 ? 28.768 -18.304 7.733 1.00 0.00 62 PRO A N 10
ATOM 18937 C CA . PRO A 1 35 ? 28.263 -17.072 7.149 1.00 0.00 62 PRO A CA 10
ATOM 18938 C C . PRO A 1 35 ? 29.065 -16.761 5.885 1.00 0.00 62 PRO A C 10
ATOM 18939 O O . PRO A 1 35 ? 30.190 -17.232 5.731 1.00 0.00 62 PRO A O 10
ATOM 18950 N N . PHE A 1 36 ? 28.498 -15.963 4.972 1.00 0.00 63 PHE A N 10
ATOM 18951 C CA . PHE A 1 36 ? 29.203 -15.583 3.756 1.00 0.00 63 PHE A CA 10
ATOM 18952 C C . PHE A 1 36 ? 30.317 -14.595 4.108 1.00 0.00 63 PHE A C 10
ATOM 18953 O O . PHE A 1 36 ? 30.045 -13.429 4.379 1.00 0.00 63 PHE A O 10
ATOM 18970 N N . GLY A 1 37 ? 31.567 -15.065 4.108 1.00 0.00 64 GLY A N 10
ATOM 18971 C CA . GLY A 1 37 ? 32.721 -14.270 4.503 1.00 0.00 64 GLY A CA 10
ATOM 18972 C C . GLY A 1 37 ? 33.050 -14.481 5.981 1.00 0.00 64 GLY A C 10
ATOM 18973 O O . GLY A 1 37 ? 32.162 -14.757 6.787 1.00 0.00 64 GLY A O 10
ATOM 18977 N N . SER A 1 38 ? 34.334 -14.353 6.335 1.00 0.00 65 SER A N 10
ATOM 18978 C CA . SER A 1 38 ? 34.835 -14.668 7.668 1.00 0.00 65 SER A CA 10
ATOM 18979 C C . SER A 1 38 ? 34.589 -13.546 8.675 1.00 0.00 65 SER A C 10
ATOM 18980 O O . SER A 1 38 ? 35.522 -13.060 9.311 1.00 0.00 65 SER A O 10
ATOM 18988 N N . ASN A 1 39 ? 33.328 -13.129 8.825 1.00 0.00 66 ASN A N 10
ATOM 18989 C CA . ASN A 1 39 ? 32.923 -12.140 9.817 1.00 0.00 66 ASN A CA 10
ATOM 18990 C C . ASN A 1 39 ? 31.642 -12.598 10.511 1.00 0.00 66 ASN A C 10
ATOM 18991 O O . ASN A 1 39 ? 30.785 -13.214 9.878 1.00 0.00 66 ASN A O 10
ATOM 19002 N N . GLU A 1 40 ? 31.511 -12.300 11.807 1.00 0.00 67 GLU A N 10
ATOM 19003 C CA . GLU A 1 40 ? 30.415 -12.779 12.645 1.00 0.00 67 GLU A CA 10
ATOM 19004 C C . GLU A 1 40 ? 29.100 -12.020 12.411 1.00 0.00 67 GLU A C 10
ATOM 19005 O O . GLU A 1 40 ? 28.421 -11.650 13.367 1.00 0.00 67 GLU A O 10
ATOM 19017 N N . ASN A 1 41 ? 28.735 -11.786 11.148 1.00 0.00 68 ASN A N 10
ATOM 19018 C CA . ASN A 1 41 ? 27.480 -11.143 10.788 1.00 0.00 68 ASN A CA 10
ATOM 19019 C C . ASN A 1 41 ? 26.820 -11.885 9.625 1.00 0.00 68 ASN A C 10
ATOM 19020 O O . ASN A 1 41 ? 27.287 -11.804 8.489 1.00 0.00 68 ASN A O 10
ATOM 19031 N N . TRP A 1 42 ? 25.734 -12.613 9.898 1.00 0.00 69 TRP A N 10
ATOM 19032 C CA . TRP A 1 42 ? 25.019 -13.374 8.880 1.00 0.00 69 TRP A CA 10
ATOM 19033 C C . TRP A 1 42 ? 24.189 -12.464 7.966 1.00 0.00 69 TRP A C 10
ATOM 19034 O O . TRP A 1 42 ? 23.210 -12.915 7.375 1.00 0.00 69 TRP A O 10
ATOM 19055 N N . SER A 1 43 ? 24.560 -11.184 7.833 1.00 0.00 70 SER A N 10
ATOM 19056 C CA . SER A 1 43 ? 23.749 -10.216 7.103 1.00 0.00 70 SER A CA 10
ATOM 19057 C C . SER A 1 43 ? 24.236 -9.992 5.671 1.00 0.00 70 SER A C 10
ATOM 19058 O O . SER A 1 43 ? 23.978 -8.935 5.093 1.00 0.00 70 SER A O 10
ATOM 19066 N N . ARG A 1 44 ? 24.932 -10.971 5.089 1.00 0.00 71 ARG A N 10
ATOM 19067 C CA . ARG A 1 44 ? 25.300 -10.931 3.681 1.00 0.00 71 ARG A CA 10
ATOM 19068 C C . ARG A 1 44 ? 25.297 -12.328 3.061 1.00 0.00 71 ARG A C 10
ATOM 19069 O O . ARG A 1 44 ? 25.984 -12.571 2.073 1.00 0.00 71 ARG A O 10
ATOM 19090 N N . GLY A 1 45 ? 24.521 -13.246 3.641 1.00 0.00 72 GLY A N 10
ATOM 19091 C CA . GLY A 1 45 ? 24.373 -14.594 3.120 1.00 0.00 72 GLY A CA 10
ATOM 19092 C C . GLY A 1 45 ? 25.072 -15.637 3.987 1.00 0.00 72 GLY A C 10
ATOM 19093 O O . GLY A 1 45 ? 25.726 -15.307 4.976 1.00 0.00 72 GLY A O 10
ATOM 19097 N N . MET A 1 46 ? 24.918 -16.903 3.596 1.00 0.00 73 MET A N 10
ATOM 19098 C CA . MET A 1 46 ? 25.528 -18.049 4.258 1.00 0.00 73 MET A CA 10
ATOM 19099 C C . MET A 1 46 ? 26.038 -19.042 3.212 1.00 0.00 73 MET A C 10
ATOM 19100 O O . MET A 1 46 ? 25.531 -19.077 2.089 1.00 0.00 73 MET A O 10
ATOM 19114 N N . VAL A 1 47 ? 27.037 -19.845 3.582 1.00 0.00 74 VAL A N 10
ATOM 19115 C CA . VAL A 1 47 ? 27.695 -20.773 2.672 1.00 0.00 74 VAL A CA 10
ATOM 19116 C C . VAL A 1 47 ? 27.888 -22.146 3.307 1.00 0.00 74 VAL A C 10
ATOM 19117 O O . VAL A 1 47 ? 28.440 -22.273 4.398 1.00 0.00 74 VAL A O 10
ATOM 19130 N N . LEU A 1 48 ? 27.425 -23.182 2.607 1.00 0.00 75 LEU A N 10
ATOM 19131 C CA . LEU A 1 48 ? 27.632 -24.564 3.008 1.00 0.00 75 LEU A CA 10
ATOM 19132 C C . LEU A 1 48 ? 29.026 -24.996 2.551 1.00 0.00 75 LEU A C 10
ATOM 19133 O O . LEU A 1 48 ? 29.276 -25.067 1.349 1.00 0.00 75 LEU A O 10
ATOM 19149 N N . ALA A 1 49 ? 29.932 -25.281 3.489 1.00 0.00 76 ALA A N 10
ATOM 19150 C CA . ALA A 1 49 ? 31.289 -25.682 3.161 1.00 0.00 76 ALA A CA 10
ATOM 19151 C C . ALA A 1 49 ? 31.649 -27.021 3.808 1.00 0.00 76 ALA A C 10
ATOM 19152 O O . ALA A 1 49 ? 31.582 -27.168 5.028 1.00 0.00 76 ALA A O 10
ATOM 19159 N N . LYS A 1 50 ? 32.033 -28.005 2.989 1.00 0.00 77 LYS A N 10
ATOM 19160 C CA . LYS A 1 50 ? 32.459 -29.316 3.473 1.00 0.00 77 LYS A CA 10
ATOM 19161 C C . LYS A 1 50 ? 33.975 -29.426 3.491 1.00 0.00 77 LYS A C 10
ATOM 19162 O O . LYS A 1 50 ? 34.661 -28.864 2.640 1.00 0.00 77 LYS A O 10
ATOM 19181 N N . LEU A 1 51 ? 34.496 -30.158 4.472 1.00 0.00 78 LEU A N 10
ATOM 19182 C CA . LEU A 1 51 ? 35.918 -30.447 4.542 1.00 0.00 78 LEU A CA 10
ATOM 19183 C C . LEU A 1 51 ? 36.171 -31.744 3.787 1.00 0.00 78 LEU A C 10
ATOM 19184 O O . LEU A 1 51 ? 35.839 -32.824 4.274 1.00 0.00 78 LEU A O 10
ATOM 19200 N N . ASN A 1 52 ? 36.755 -31.637 2.593 1.00 0.00 79 ASN A N 10
ATOM 19201 C CA . ASN A 1 52 ? 36.983 -32.784 1.731 1.00 0.00 79 ASN A CA 10
ATOM 19202 C C . ASN A 1 52 ? 38.089 -33.656 2.323 1.00 0.00 79 ASN A C 10
ATOM 19203 O O . ASN A 1 52 ? 39.268 -33.305 2.243 1.00 0.00 79 ASN A O 10
ATOM 19214 N N . GLN A 1 53 ? 37.708 -34.791 2.917 1.00 0.00 80 GLN A N 10
ATOM 19215 C CA . GLN A 1 53 ? 38.629 -35.645 3.655 1.00 0.00 80 GLN A CA 10
ATOM 19216 C C . GLN A 1 53 ? 39.575 -36.445 2.753 1.00 0.00 80 GLN A C 10
ATOM 19217 O O . GLN A 1 53 ? 40.063 -37.496 3.167 1.00 0.00 80 GLN A O 10
ATOM 19231 N N . THR A 1 54 ? 39.846 -35.972 1.532 1.00 0.00 81 THR A N 10
ATOM 19232 C CA . THR A 1 54 ? 40.824 -36.615 0.662 1.00 0.00 81 THR A CA 10
ATOM 19233 C C . THR A 1 54 ? 41.742 -35.601 -0.022 1.00 0.00 81 THR A C 10
ATOM 19234 O O . THR A 1 54 ? 42.618 -35.994 -0.788 1.00 0.00 81 THR A O 10
ATOM 19245 N N . THR A 1 55 ? 41.551 -34.306 0.253 1.00 0.00 82 THR A N 10
ATOM 19246 C CA . THR A 1 55 ? 42.436 -33.243 -0.209 1.00 0.00 82 THR A CA 10
ATOM 19247 C C . THR A 1 55 ? 42.517 -32.121 0.824 1.00 0.00 82 THR A C 10
ATOM 19248 O O . THR A 1 55 ? 42.822 -30.986 0.468 1.00 0.00 82 THR A O 10
ATOM 19259 N N . ASN A 1 56 ? 42.247 -32.447 2.092 1.00 0.00 83 ASN A N 10
ATOM 19260 C CA . ASN A 1 56 ? 42.224 -31.527 3.228 1.00 0.00 83 ASN A CA 10
ATOM 19261 C C . ASN A 1 56 ? 41.931 -30.072 2.836 1.00 0.00 83 ASN A C 10
ATOM 19262 O O . ASN A 1 56 ? 42.714 -29.174 3.144 1.00 0.00 83 ASN A O 10
ATOM 19273 N N . LYS A 1 57 ? 40.804 -29.835 2.155 1.00 0.00 84 LYS A N 10
ATOM 19274 C CA . LYS A 1 57 ? 40.412 -28.492 1.730 1.00 0.00 84 LYS A CA 10
ATOM 19275 C C . LYS A 1 57 ? 38.940 -28.219 2.005 1.00 0.00 84 LYS A C 10
ATOM 19276 O O . LYS A 1 57 ? 38.092 -29.099 1.853 1.00 0.00 84 LYS A O 10
ATOM 19295 N N . THR A 1 58 ? 38.641 -26.984 2.414 1.00 0.00 85 THR A N 10
ATOM 19296 C CA . THR A 1 58 ? 37.274 -26.529 2.625 1.00 0.00 85 THR A CA 10
ATOM 19297 C C . THR A 1 58 ? 36.632 -26.248 1.268 1.00 0.00 85 THR A C 10
ATOM 19298 O O . THR A 1 58 ? 36.927 -25.235 0.638 1.00 0.00 85 THR A O 10
ATOM 19309 N N . GLU A 1 59 ? 35.757 -27.146 0.815 1.00 0.00 86 GLU A N 10
ATOM 19310 C CA . GLU A 1 59 ? 35.102 -27.054 -0.477 1.00 0.00 86 GLU A CA 10
ATOM 19311 C C . GLU A 1 59 ? 33.724 -26.410 -0.353 1.00 0.00 86 GLU A C 10
ATOM 19312 O O . GLU A 1 59 ? 32.871 -26.888 0.390 1.00 0.00 86 GLU A O 10
ATOM 19324 N N . LEU A 1 60 ? 33.519 -25.312 -1.086 1.00 0.00 87 LEU A N 10
ATOM 19325 C CA . LEU A 1 60 ? 32.277 -24.553 -1.047 1.00 0.00 87 LEU A CA 10
ATOM 19326 C C . LEU A 1 60 ? 31.213 -25.270 -1.882 1.00 0.00 87 LEU A C 10
ATOM 19327 O O . LEU A 1 60 ? 31.423 -25.500 -3.072 1.00 0.00 87 LEU A O 10
ATOM 19343 N N . ILE A 1 61 ? 30.080 -25.627 -1.272 1.00 0.00 88 ILE A N 10
ATOM 19344 C CA . ILE A 1 61 ? 29.040 -26.381 -1.960 1.00 0.00 88 ILE A CA 10
ATOM 19345 C C . ILE A 1 61 ? 27.960 -25.453 -2.517 1.00 0.00 88 ILE A C 10
ATOM 19346 O O . ILE A 1 61 ? 27.596 -25.561 -3.686 1.00 0.00 88 ILE A O 10
ATOM 19362 N N . HIS A 1 62 ? 27.446 -24.542 -1.681 1.00 0.00 89 HIS A N 10
ATOM 19363 C CA . HIS A 1 62 ? 26.340 -23.666 -2.052 1.00 0.00 89 HIS A CA 10
ATOM 19364 C C . HIS A 1 62 ? 26.478 -22.290 -1.399 1.00 0.00 89 HIS A C 10
ATOM 19365 O O . HIS A 1 62 ? 26.911 -22.199 -0.250 1.00 0.00 89 HIS A O 10
ATOM 19379 N N . GLN A 1 63 ? 26.112 -21.224 -2.118 1.00 0.00 90 GLN A N 10
ATOM 19380 C CA . GLN A 1 63 ? 26.192 -19.864 -1.611 1.00 0.00 90 GLN A CA 10
ATOM 19381 C C . GLN A 1 63 ? 24.840 -19.157 -1.673 1.00 0.00 90 GLN A C 10
ATOM 19382 O O . GLN A 1 63 ? 24.388 -18.767 -2.751 1.00 0.00 90 GLN A O 10
ATOM 19396 N N . TRP A 1 64 ? 24.195 -18.989 -0.518 1.00 0.00 91 TRP A N 10
ATOM 19397 C CA . TRP A 1 64 ? 22.966 -18.214 -0.412 1.00 0.00 91 TRP A CA 10
ATOM 19398 C C . TRP A 1 64 ? 23.317 -16.772 -0.069 1.00 0.00 91 TRP A C 10
ATOM 19399 O O . TRP A 1 64 ? 23.840 -16.516 1.014 1.00 0.00 91 TRP A O 10
ATOM 19420 N N . GLN A 1 65 ? 23.035 -15.830 -0.971 1.00 0.00 92 GLN A N 10
ATOM 19421 C CA . GLN A 1 65 ? 23.332 -14.426 -0.740 1.00 0.00 92 GLN A CA 10
ATOM 19422 C C . GLN A 1 65 ? 22.148 -13.551 -1.150 1.00 0.00 92 GLN A C 10
ATOM 19423 O O . GLN A 1 65 ? 21.885 -13.323 -2.330 1.00 0.00 92 GLN A O 10
ATOM 19437 N N . TRP A 1 66 ? 21.425 -13.062 -0.145 1.00 0.00 93 TRP A N 10
ATOM 19438 C CA . TRP A 1 66 ? 20.307 -12.150 -0.318 1.00 0.00 93 TRP A CA 10
ATOM 19439 C C . TRP A 1 66 ? 20.827 -10.730 -0.526 1.00 0.00 93 TRP A C 10
ATOM 19440 O O . TRP A 1 66 ? 21.266 -10.082 0.423 1.00 0.00 93 TRP A O 10
ATOM 19461 N N . SER A 1 67 ? 20.778 -10.246 -1.772 1.00 0.00 94 SER A N 10
ATOM 19462 C CA . SER A 1 67 ? 21.219 -8.902 -2.124 1.00 0.00 94 SER A CA 10
ATOM 19463 C C . SER A 1 67 ? 20.151 -7.868 -1.761 1.00 0.00 94 SER A C 10
ATOM 19464 O O . SER A 1 67 ? 19.704 -7.089 -2.602 1.00 0.00 94 SER A O 10
ATOM 19472 N N . SER A 1 68 ? 19.745 -7.872 -0.491 1.00 0.00 95 SER A N 10
ATOM 19473 C CA . SER A 1 68 ? 18.754 -6.955 0.054 1.00 0.00 95 SER A CA 10
ATOM 19474 C C . SER A 1 68 ? 19.250 -6.440 1.403 1.00 0.00 95 SER A C 10
ATOM 19475 O O . SER A 1 68 ? 18.971 -7.030 2.446 1.00 0.00 95 SER A O 10
ATOM 19483 N N . ASN A 1 69 ? 19.988 -5.328 1.384 1.00 0.00 96 ASN A N 10
ATOM 19484 C CA . ASN A 1 69 ? 20.617 -4.782 2.578 1.00 0.00 96 ASN A CA 10
ATOM 19485 C C . ASN A 1 69 ? 19.636 -3.976 3.434 1.00 0.00 96 ASN A C 10
ATOM 19486 O O . ASN A 1 69 ? 19.891 -2.810 3.737 1.00 0.00 96 ASN A O 10
ATOM 19497 N N . SER A 1 70 ? 18.513 -4.590 3.823 1.00 0.00 97 SER A N 10
ATOM 19498 C CA . SER A 1 70 ? 17.570 -3.974 4.750 1.00 0.00 97 SER A CA 10
ATOM 19499 C C . SER A 1 70 ? 17.110 -4.966 5.809 1.00 0.00 97 SER A C 10
ATOM 19500 O O . SER A 1 70 ? 16.037 -4.805 6.388 1.00 0.00 97 SER A O 10
ATOM 19508 N N . TRP A 1 71 ? 17.917 -5.996 6.077 1.00 0.00 98 TRP A N 10
ATOM 19509 C CA . TRP A 1 71 ? 17.605 -6.970 7.109 1.00 0.00 98 TRP A CA 10
ATOM 19510 C C . TRP A 1 71 ? 18.867 -7.380 7.855 1.00 0.00 98 TRP A C 10
ATOM 19511 O O . TRP A 1 71 ? 19.676 -8.155 7.344 1.00 0.00 98 TRP A O 10
ATOM 19532 N N . ASN A 1 72 ? 19.037 -6.857 9.072 1.00 0.00 99 ASN A N 10
ATOM 19533 C CA . ASN A 1 72 ? 20.136 -7.249 9.938 1.00 0.00 99 ASN A CA 10
ATOM 19534 C C . ASN A 1 72 ? 19.841 -8.631 10.508 1.00 0.00 99 ASN A C 10
ATOM 19535 O O . ASN A 1 72 ? 19.017 -8.770 11.410 1.00 0.00 99 ASN A O 10
ATOM 19546 N N . ILE A 1 73 ? 20.514 -9.658 9.983 1.00 0.00 100 ILE A N 10
ATOM 19547 C CA . ILE A 1 73 ? 20.317 -11.035 10.407 1.00 0.00 100 ILE A CA 10
ATOM 19548 C C . ILE A 1 73 ? 21.100 -11.295 11.689 1.00 0.00 100 ILE A C 10
ATOM 19549 O O . ILE A 1 73 ? 22.321 -11.442 11.650 1.00 0.00 100 ILE A O 10
ATOM 19565 N N . ASN A 1 74 ? 20.406 -11.352 12.831 1.00 0.00 101 ASN A N 10
ATOM 19566 C CA . ASN A 1 74 ? 21.058 -11.601 14.107 1.00 0.00 101 ASN A CA 10
ATOM 19567 C C . ASN A 1 74 ? 20.694 -12.988 14.630 1.00 0.00 101 ASN A C 10
ATOM 19568 O O . ASN A 1 74 ? 19.589 -13.201 15.127 1.00 0.00 101 ASN A O 10
ATOM 19579 N N . TRP A 1 75 ? 21.624 -13.937 14.520 1.00 0.00 102 TRP A N 10
ATOM 19580 C CA . TRP A 1 75 ? 21.409 -15.297 14.992 1.00 0.00 102 TRP A CA 10
ATOM 19581 C C . TRP A 1 75 ? 21.647 -15.370 16.499 1.00 0.00 102 TRP A C 10
ATOM 19582 O O . TRP A 1 75 ? 22.791 -15.380 16.951 1.00 0.00 102 TRP A O 10
ATOM 19603 N N . LYS A 1 76 ? 20.561 -15.418 17.277 1.00 0.00 103 LYS A N 10
ATOM 19604 C CA . LYS A 1 76 ? 20.622 -15.487 18.730 1.00 0.00 103 LYS A CA 10
ATOM 19605 C C . LYS A 1 76 ? 20.681 -16.941 19.198 1.00 0.00 103 LYS A C 10
ATOM 19606 O O . LYS A 1 76 ? 19.846 -17.370 19.994 1.00 0.00 103 LYS A O 10
ATOM 19625 N N . GLY A 1 77 ? 21.661 -17.700 18.707 1.00 0.00 104 GLY A N 10
ATOM 19626 C CA . GLY A 1 77 ? 21.856 -19.084 19.116 1.00 0.00 104 GLY A CA 10
ATOM 19627 C C . GLY A 1 77 ? 22.210 -19.174 20.598 1.00 0.00 104 GLY A C 10
ATOM 19628 O O . GLY A 1 77 ? 22.902 -18.306 21.129 1.00 0.00 104 GLY A O 10
ATOM 19632 N N . VAL A 1 78 ? 21.729 -20.226 21.267 1.00 0.00 105 VAL A N 10
ATOM 19633 C CA . VAL A 1 78 ? 21.982 -20.435 22.690 1.00 0.00 105 VAL A CA 10
ATOM 19634 C C . VAL A 1 78 ? 23.224 -21.318 22.867 1.00 0.00 105 VAL A C 10
ATOM 19635 O O . VAL A 1 78 ? 23.389 -21.990 23.881 1.00 0.00 105 VAL A O 10
ATOM 19648 N N . ASP A 1 79 ? 24.106 -21.308 21.865 1.00 0.00 106 ASP A N 10
ATOM 19649 C CA . ASP A 1 79 ? 25.349 -22.057 21.855 1.00 0.00 106 ASP A CA 10
ATOM 19650 C C . ASP A 1 79 ? 26.470 -21.174 21.317 1.00 0.00 106 ASP A C 10
ATOM 19651 O O . ASP A 1 79 ? 26.495 -20.851 20.131 1.00 0.00 106 ASP A O 10
ATOM 19660 N N . SER A 1 80 ? 27.400 -20.775 22.191 1.00 0.00 107 SER A N 10
ATOM 19661 C CA . SER A 1 80 ? 28.515 -19.899 21.847 1.00 0.00 107 SER A CA 10
ATOM 19662 C C . SER A 1 80 ? 29.588 -20.622 21.027 1.00 0.00 107 SER A C 10
ATOM 19663 O O . SER A 1 80 ? 30.758 -20.643 21.414 1.00 0.00 107 SER A O 10
ATOM 19671 N N . ASN A 1 81 ? 29.200 -21.215 19.893 1.00 0.00 108 ASN A N 10
ATOM 19672 C CA . ASN A 1 81 ? 30.121 -21.910 19.006 1.00 0.00 108 ASN A CA 10
ATOM 19673 C C . ASN A 1 81 ? 29.864 -21.543 17.543 1.00 0.00 108 ASN A C 10
ATOM 19674 O O . ASN A 1 81 ? 28.900 -22.004 16.932 1.00 0.00 108 ASN A O 10
ATOM 19685 N N . HIS A 1 82 ? 30.735 -20.708 16.980 1.00 0.00 109 HIS A N 10
ATOM 19686 C CA . HIS A 1 82 ? 30.696 -20.328 15.574 1.00 0.00 109 HIS A CA 10
ATOM 19687 C C . HIS A 1 82 ? 30.843 -21.563 14.687 1.00 0.00 109 HIS A C 10
ATOM 19688 O O . HIS A 1 82 ? 31.431 -22.552 15.122 1.00 0.00 109 HIS A O 10
ATOM 19702 N N . ARG A 1 83 ? 30.311 -21.495 13.458 1.00 0.00 110 ARG A N 10
ATOM 19703 C CA . ARG A 1 83 ? 30.315 -22.584 12.486 1.00 0.00 110 ARG A CA 10
ATOM 19704 C C . ARG A 1 83 ? 29.350 -23.687 12.915 1.00 0.00 110 ARG A C 10
ATOM 19705 O O . ARG A 1 83 ? 29.643 -24.464 13.823 1.00 0.00 110 ARG A O 10
ATOM 19726 N N . ILE A 1 84 ? 28.191 -23.756 12.254 1.00 0.00 111 ILE A N 10
ATOM 19727 C CA . ILE A 1 84 ? 27.141 -24.694 12.618 1.00 0.00 111 ILE A CA 10
ATOM 19728 C C . ILE A 1 84 ? 27.458 -26.063 12.027 1.00 0.00 111 ILE A C 10
ATOM 19729 O O . ILE A 1 84 ? 27.303 -26.278 10.827 1.00 0.00 111 ILE A O 10
ATOM 19745 N N . ILE A 1 85 ? 27.906 -26.990 12.880 1.00 0.00 112 ILE A N 10
ATOM 19746 C CA . ILE A 1 85 ? 28.250 -28.344 12.466 1.00 0.00 112 ILE A CA 10
ATOM 19747 C C . ILE A 1 85 ? 26.970 -29.146 12.234 1.00 0.00 112 ILE A C 10
ATOM 19748 O O . ILE A 1 85 ? 26.316 -29.559 13.192 1.00 0.00 112 ILE A O 10
ATOM 19764 N N . ILE A 1 86 ? 26.606 -29.368 10.970 1.00 0.00 113 ILE A N 10
ATOM 19765 C CA . ILE A 1 86 ? 25.412 -30.132 10.642 1.00 0.00 113 ILE A CA 10
ATOM 19766 C C . ILE A 1 86 ? 25.743 -31.620 10.598 1.00 0.00 113 ILE A C 10
ATOM 19767 O O . ILE A 1 86 ? 26.355 -32.098 9.646 1.00 0.00 113 ILE A O 10
ATOM 19783 N N . SER A 1 87 ? 25.337 -32.351 11.638 1.00 0.00 114 SER A N 10
ATOM 19784 C CA . SER A 1 87 ? 25.544 -33.792 11.742 1.00 0.00 114 SER A CA 10
ATOM 19785 C C . SER A 1 87 ? 24.820 -34.516 10.612 1.00 0.00 114 SER A C 10
ATOM 19786 O O . SER A 1 87 ? 23.685 -34.178 10.283 1.00 0.00 114 SER A O 10
ATOM 19794 N N . ASN A 1 88 ? 25.477 -35.512 10.016 1.00 0.00 115 ASN A N 10
ATOM 19795 C CA . ASN A 1 88 ? 24.956 -36.249 8.874 1.00 0.00 115 ASN A CA 10
ATOM 19796 C C . ASN A 1 88 ? 23.878 -37.269 9.267 1.00 0.00 115 ASN A C 10
ATOM 19797 O O . ASN A 1 88 ? 23.889 -38.404 8.791 1.00 0.00 115 ASN A O 10
ATOM 19808 N N . ILE A 1 89 ? 22.944 -36.869 10.130 1.00 0.00 116 ILE A N 10
ATOM 19809 C CA . ILE A 1 89 ? 21.889 -37.740 10.638 1.00 0.00 116 ILE A CA 10
ATOM 19810 C C . ILE A 1 89 ? 20.613 -36.923 10.838 1.00 0.00 116 ILE A C 10
ATOM 19811 O O . ILE A 1 89 ? 20.683 -35.705 11.001 1.00 0.00 116 ILE A O 10
ATOM 19827 N N . PRO A 1 90 ? 19.440 -37.578 10.828 1.00 0.00 117 PRO A N 10
ATOM 19828 C CA . PRO A 1 90 ? 18.138 -36.926 10.785 1.00 0.00 117 PRO A CA 10
ATOM 19829 C C . PRO A 1 90 ? 17.919 -35.812 11.806 1.00 0.00 117 PRO A C 10
ATOM 19830 O O . PRO A 1 90 ? 17.676 -34.676 11.406 1.00 0.00 117 PRO A O 10
ATOM 19841 N N . ASN A 1 91 ? 17.994 -36.107 13.107 1.00 0.00 118 ASN A N 10
ATOM 19842 C CA . ASN A 1 91 ? 17.742 -35.092 14.125 1.00 0.00 118 ASN A CA 10
ATOM 19843 C C . ASN A 1 91 ? 18.691 -35.214 15.319 1.00 0.00 118 ASN A C 10
ATOM 19844 O O . ASN A 1 91 ? 18.248 -35.324 16.463 1.00 0.00 118 ASN A O 10
ATOM 19855 N N . ARG A 1 92 ? 20.001 -35.191 15.053 1.00 0.00 119 ARG A N 10
ATOM 19856 C CA . ARG A 1 92 ? 21.011 -35.153 16.105 1.00 0.00 119 ARG A CA 10
ATOM 19857 C C . ARG A 1 92 ? 22.081 -34.129 15.728 1.00 0.00 119 ARG A C 10
ATOM 19858 O O . ARG A 1 92 ? 23.267 -34.436 15.667 1.00 0.00 119 ARG A O 10
ATOM 19879 N N . ALA A 1 93 ? 21.630 -32.899 15.473 1.00 0.00 120 ALA A N 10
ATOM 19880 C CA . ALA A 1 93 ? 22.476 -31.782 15.081 1.00 0.00 120 ALA A CA 10
ATOM 19881 C C . ALA A 1 93 ? 22.066 -30.543 15.880 1.00 0.00 120 ALA A C 10
ATOM 19882 O O . ALA A 1 93 ? 21.713 -29.514 15.305 1.00 0.00 120 ALA A O 10
ATOM 19889 N N . MET A 1 94 ? 22.110 -30.652 17.210 1.00 0.00 121 MET A N 10
ATOM 19890 C CA . MET A 1 94 ? 21.643 -29.617 18.120 1.00 0.00 121 MET A CA 10
ATOM 19891 C C . MET A 1 94 ? 22.369 -28.292 17.903 1.00 0.00 121 MET A C 10
ATOM 19892 O O . MET A 1 94 ? 23.523 -28.127 18.300 1.00 0.00 121 MET A O 10
ATOM 19906 N N . SER A 1 95 ? 21.672 -27.352 17.263 1.00 0.00 122 SER A N 10
ATOM 19907 C CA . SER A 1 95 ? 22.132 -25.991 17.041 1.00 0.00 122 SER A CA 10
ATOM 19908 C C . SER A 1 95 ? 20.980 -25.036 17.354 1.00 0.00 122 SER A C 10
ATOM 19909 O O . SER A 1 95 ? 20.578 -24.224 16.520 1.00 0.00 122 SER A O 10
ATOM 19917 N N . ASN A 1 96 ? 20.446 -25.149 18.573 1.00 0.00 123 ASN A N 10
ATOM 19918 C CA . ASN A 1 96 ? 19.282 -24.393 19.012 1.00 0.00 123 ASN A CA 10
ATOM 19919 C C . ASN A 1 96 ? 19.530 -22.892 18.904 1.00 0.00 123 ASN A C 10
ATOM 19920 O O . ASN A 1 96 ? 20.246 -22.309 19.720 1.00 0.00 123 ASN A O 10
ATOM 19931 N N . GLY A 1 97 ? 18.935 -22.258 17.892 1.00 0.00 124 GLY A N 10
ATOM 19932 C CA . GLY A 1 97 ? 19.093 -20.830 17.670 1.00 0.00 124 GLY A CA 10
ATOM 19933 C C . GLY A 1 97 ? 17.985 -20.271 16.780 1.00 0.00 124 GLY A C 10
ATOM 19934 O O . GLY A 1 97 ? 17.277 -21.021 16.111 1.00 0.00 124 GLY A O 10
ATOM 19938 N N . LYS A 1 98 ? 17.849 -18.943 16.788 1.00 0.00 125 LYS A N 10
ATOM 19939 C CA . LYS A 1 98 ? 16.815 -18.220 16.064 1.00 0.00 125 LYS A CA 10
ATOM 19940 C C . LYS A 1 98 ? 17.395 -17.001 15.348 1.00 0.00 125 LYS A C 10
ATOM 19941 O O . LYS A 1 98 ? 18.119 -16.209 15.949 1.00 0.00 125 LYS A O 10
ATOM 19960 N N . PHE A 1 99 ? 17.077 -16.851 14.062 1.00 0.00 126 PHE A N 10
ATOM 19961 C CA . PHE A 1 99 ? 17.506 -15.710 13.265 1.00 0.00 126 PHE A CA 10
ATOM 19962 C C . PHE A 1 99 ? 16.529 -14.546 13.434 1.00 0.00 126 PHE A C 10
ATOM 19963 O O . PHE A 1 99 ? 15.428 -14.573 12.889 1.00 0.00 126 PHE A O 10
ATOM 19980 N N . ILE A 1 100 ? 16.932 -13.524 14.194 1.00 0.00 127 ILE A N 10
ATOM 19981 C CA . ILE A 1 100 ? 16.144 -12.316 14.390 1.00 0.00 127 ILE A CA 10
ATOM 19982 C C . ILE A 1 100 ? 16.491 -11.308 13.295 1.00 0.00 127 ILE A C 10
ATOM 19983 O O . ILE A 1 100 ? 17.552 -10.687 13.332 1.00 0.00 127 ILE A O 10
ATOM 19999 N N . LEU A 1 101 ? 15.597 -11.146 12.316 1.00 0.00 128 LEU A N 10
ATOM 20000 C CA . LEU A 1 101 ? 15.734 -10.113 11.300 1.00 0.00 128 LEU A CA 10
ATOM 20001 C C . LEU A 1 101 ? 15.183 -8.805 11.860 1.00 0.00 128 LEU A C 10
ATOM 20002 O O . LEU A 1 101 ? 14.055 -8.768 12.342 1.00 0.00 128 LEU A O 10
ATOM 20018 N N . ASN A 1 102 ? 15.976 -7.737 11.799 1.00 0.00 129 ASN A N 10
ATOM 20019 C CA . ASN A 1 102 ? 15.602 -6.463 12.396 1.00 0.00 129 ASN A CA 10
ATOM 20020 C C . ASN A 1 102 ? 15.899 -5.300 11.454 1.00 0.00 129 ASN A C 10
ATOM 20021 O O . ASN A 1 102 ? 17.054 -4.913 11.285 1.00 0.00 129 ASN A O 10
ATOM 20032 N N . ASN A 1 103 ? 14.854 -4.746 10.841 1.00 0.00 130 ASN A N 10
ATOM 20033 C CA . ASN A 1 103 ? 14.999 -3.610 9.942 1.00 0.00 130 ASN A CA 10
ATOM 20034 C C . ASN A 1 103 ? 14.960 -2.303 10.739 1.00 0.00 130 ASN A C 10
ATOM 20035 O O . ASN A 1 103 ? 13.894 -1.865 11.174 1.00 0.00 130 ASN A O 10
ATOM 20046 N N . LYS A 1 104 ? 16.127 -1.675 10.935 1.00 0.00 131 LYS A N 10
ATOM 20047 C CA . LYS A 1 104 ? 16.274 -0.513 11.810 1.00 0.00 131 LYS A CA 10
ATOM 20048 C C . LYS A 1 104 ? 15.887 0.822 11.166 1.00 0.00 131 LYS A C 10
ATOM 20049 O O . LYS A 1 104 ? 16.370 1.870 11.596 1.00 0.00 131 LYS A O 10
ATOM 20068 N N . ARG A 1 105 ? 15.020 0.800 10.151 1.00 0.00 132 ARG A N 10
ATOM 20069 C CA . ARG A 1 105 ? 14.435 2.030 9.610 1.00 0.00 132 ARG A CA 10
ATOM 20070 C C . ARG A 1 105 ? 12.936 1.900 9.376 1.00 0.00 132 ARG A C 10
ATOM 20071 O O . ARG A 1 105 ? 12.289 2.813 8.866 1.00 0.00 132 ARG A O 10
ATOM 20092 N N . THR A 1 106 ? 12.399 0.749 9.763 1.00 0.00 133 THR A N 10
ATOM 20093 C CA . THR A 1 106 ? 10.971 0.469 9.805 1.00 0.00 133 THR A CA 10
ATOM 20094 C C . THR A 1 106 ? 10.745 -0.601 10.865 1.00 0.00 133 THR A C 10
ATOM 20095 O O . THR A 1 106 ? 10.164 -1.648 10.593 1.00 0.00 133 THR A O 10
ATOM 20106 N N . ASN A 1 107 ? 11.219 -0.304 12.078 1.00 0.00 134 ASN A N 10
ATOM 20107 C CA . ASN A 1 107 ? 11.342 -1.219 13.207 1.00 0.00 134 ASN A CA 10
ATOM 20108 C C . ASN A 1 107 ? 10.379 -2.401 13.128 1.00 0.00 134 ASN A C 10
ATOM 20109 O O . ASN A 1 107 ? 9.275 -2.376 13.671 1.00 0.00 134 ASN A O 10
ATOM 20120 N N . GLU A 1 108 ? 10.835 -3.445 12.432 1.00 0.00 135 GLU A N 10
ATOM 20121 C CA . GLU A 1 108 ? 10.107 -4.691 12.266 1.00 0.00 135 GLU A CA 10
ATOM 20122 C C . GLU A 1 108 ? 11.017 -5.867 12.609 1.00 0.00 135 GLU A C 10
ATOM 20123 O O . GLU A 1 108 ? 11.898 -6.231 11.830 1.00 0.00 135 GLU A O 10
ATOM 20135 N N . LYS A 1 109 ? 10.794 -6.457 13.788 1.00 0.00 136 LYS A N 10
ATOM 20136 C CA . LYS A 1 109 ? 11.576 -7.573 14.286 1.00 0.00 136 LYS A CA 10
ATOM 20137 C C . LYS A 1 109 ? 10.904 -8.901 13.947 1.00 0.00 136 LYS A C 10
ATOM 20138 O O . LYS A 1 109 ? 9.834 -9.213 14.467 1.00 0.00 136 LYS A O 10
ATOM 20157 N N . VAL A 1 110 ? 11.538 -9.681 13.070 1.00 0.00 137 VAL A N 10
ATOM 20158 C CA . VAL A 1 110 ? 11.020 -10.961 12.604 1.00 0.00 137 VAL A CA 10
ATOM 20159 C C . VAL A 1 110 ? 11.871 -12.090 13.175 1.00 0.00 137 VAL A C 10
ATOM 20160 O O . VAL A 1 110 ? 12.989 -12.318 12.715 1.00 0.00 137 VAL A O 10
ATOM 20173 N N . VAL A 1 111 ? 11.346 -12.794 14.180 1.00 0.00 138 VAL A N 10
ATOM 20174 C CA . VAL A 1 111 ? 12.073 -13.859 14.857 1.00 0.00 138 VAL A CA 10
ATOM 20175 C C . VAL A 1 111 ? 11.773 -15.225 14.231 1.00 0.00 138 VAL A C 10
ATOM 20176 O O . VAL A 1 111 ? 10.707 -15.801 14.443 1.00 0.00 138 VAL A O 10
ATOM 20189 N N . VAL A 1 112 ? 12.724 -15.750 13.454 1.00 0.00 139 VAL A N 10
ATOM 20190 C CA . VAL A 1 112 ? 12.600 -17.080 12.868 1.00 0.00 139 VAL A CA 10
ATOM 20191 C C . VAL A 1 112 ? 12.991 -18.127 13.909 1.00 0.00 139 VAL A C 10
ATOM 20192 O O . VAL A 1 112 ? 14.176 -18.315 14.186 1.00 0.00 139 VAL A O 10
ATOM 20205 N N . THR A 1 113 ? 12.001 -18.811 14.485 1.00 0.00 140 THR A N 10
ATOM 20206 C CA . THR A 1 113 ? 12.217 -19.807 15.529 1.00 0.00 140 THR A CA 10
ATOM 20207 C C . THR A 1 113 ? 12.397 -21.204 14.944 1.00 0.00 140 THR A C 10
ATOM 20208 O O . THR A 1 113 ? 11.676 -22.135 15.306 1.00 0.00 140 THR A O 10
ATOM 20219 N N . LEU A 1 114 ? 13.359 -21.366 14.033 1.00 0.00 141 LEU A N 10
ATOM 20220 C CA . LEU A 1 114 ? 13.649 -22.653 13.411 1.00 0.00 141 LEU A CA 10
ATOM 20221 C C . LEU A 1 114 ? 14.489 -23.537 14.341 1.00 0.00 141 LEU A C 10
ATOM 20222 O O . LEU A 1 114 ? 15.528 -24.068 13.954 1.00 0.00 141 LEU A O 10
ATOM 20238 N N . ASN A 1 115 ? 14.038 -23.700 15.587 1.00 0.00 142 ASN A N 10
ATOM 20239 C CA . ASN A 1 115 ? 14.765 -24.451 16.595 1.00 0.00 142 ASN A CA 10
ATOM 20240 C C . ASN A 1 115 ? 14.784 -25.941 16.253 1.00 0.00 142 ASN A C 10
ATOM 20241 O O . ASN A 1 115 ? 13.786 -26.639 16.439 1.00 0.00 142 ASN A O 10
ATOM 20252 N N . ARG A 1 116 ? 15.923 -26.430 15.755 1.00 0.00 143 ARG A N 10
ATOM 20253 C CA . ARG A 1 116 ? 16.120 -27.838 15.433 1.00 0.00 143 ARG A CA 10
ATOM 20254 C C . ARG A 1 116 ? 16.538 -28.599 16.690 1.00 0.00 143 ARG A C 10
ATOM 20255 O O . ARG A 1 116 ? 17.705 -28.952 16.854 1.00 0.00 143 ARG A O 10
ATOM 20276 N N . LEU A 1 117 ? 15.576 -28.847 17.581 1.00 0.00 144 LEU A N 10
ATOM 20277 C CA . LEU A 1 117 ? 15.814 -29.576 18.813 1.00 0.00 144 LEU A CA 10
ATOM 20278 C C . LEU A 1 117 ? 16.146 -31.036 18.499 1.00 0.00 144 LEU A C 10
ATOM 20279 O O . LEU A 1 117 ? 15.257 -31.824 18.172 1.00 0.00 144 LEU A O 10
ATOM 20295 N N . GLY A 1 118 ? 17.429 -31.391 18.599 1.00 0.00 145 GLY A N 10
ATOM 20296 C CA . GLY A 1 118 ? 17.885 -32.754 18.373 1.00 0.00 145 GLY A CA 10
ATOM 20297 C C . GLY A 1 118 ? 17.543 -33.645 19.565 1.00 0.00 145 GLY A C 10
ATOM 20298 O O . GLY A 1 118 ? 17.453 -33.169 20.696 1.00 0.00 145 GLY A O 10
ATOM 20302 N N . ARG A 1 119 ? 17.352 -34.941 19.304 1.00 0.00 146 ARG A N 10
ATOM 20303 C CA . ARG A 1 119 ? 17.014 -35.901 20.344 1.00 0.00 146 ARG A CA 10
ATOM 20304 C C . ARG A 1 119 ? 18.285 -36.489 20.947 1.00 0.00 146 ARG A C 10
ATOM 20305 O O . ARG A 1 119 ? 18.936 -37.335 20.337 1.00 0.00 146 ARG A O 10
ATOM 20326 N N . VAL A 1 120 ? 18.628 -36.029 22.150 1.00 0.00 147 VAL A N 10
ATOM 20327 C CA . VAL A 1 120 ? 19.789 -36.511 22.878 1.00 0.00 147 VAL A CA 10
ATOM 20328 C C . VAL A 1 120 ? 19.559 -37.931 23.392 1.00 0.00 147 VAL A C 10
ATOM 20329 O O . VAL A 1 120 ? 18.430 -38.319 23.693 1.00 0.00 147 VAL A O 10
ATOM 20342 N N . ARG A 1 121 ? 20.647 -38.700 23.482 1.00 0.00 148 ARG A N 10
ATOM 20343 C CA . ARG A 1 121 ? 20.639 -40.088 23.923 1.00 0.00 148 ARG A CA 10
ATOM 20344 C C . ARG A 1 121 ? 20.024 -40.223 25.317 1.00 0.00 148 ARG A C 10
ATOM 20345 O O . ARG A 1 121 ? 20.658 -39.881 26.315 1.00 0.00 148 ARG A O 10
ATOM 20366 N N . VAL A 1 122 ? 18.784 -40.720 25.384 1.00 0.00 149 VAL A N 10
ATOM 20367 C CA . VAL A 1 122 ? 18.088 -40.937 26.646 1.00 0.00 149 VAL A CA 10
ATOM 20368 C C . VAL A 1 122 ? 18.697 -42.139 27.366 1.00 0.00 149 VAL A C 10
ATOM 20369 O O . VAL A 1 122 ? 18.454 -43.283 26.986 1.00 0.00 149 VAL A O 10
ATOM 20382 N N . GLY A 1 123 ? 19.493 -41.877 28.407 1.00 0.00 150 GLY A N 10
ATOM 20383 C CA . GLY A 1 123 ? 20.149 -42.921 29.182 1.00 0.00 150 GLY A CA 10
ATOM 20384 C C . GLY A 1 123 ? 21.277 -43.591 28.397 1.00 0.00 150 GLY A C 10
ATOM 20385 O O . GLY A 1 123 ? 21.621 -43.166 27.295 1.00 0.00 150 GLY A O 10
ATOM 20389 N N . GLY A 1 124 ? 21.851 -44.647 28.975 1.00 0.00 151 GLY A N 10
ATOM 20390 C CA . GLY A 1 124 ? 22.936 -45.388 28.352 1.00 0.00 151 GLY A CA 10
ATOM 20391 C C . GLY A 1 124 ? 23.390 -46.547 29.235 1.00 0.00 151 GLY A C 10
ATOM 20392 O O . GLY A 1 124 ? 22.859 -46.753 30.328 1.00 0.00 151 GLY A O 10
ATOM 20396 N N . ASN A 1 125 ? 24.381 -47.307 28.756 1.00 0.00 152 ASN A N 10
ATOM 20397 C CA . ASN A 1 125 ? 24.944 -48.442 29.477 1.00 0.00 152 ASN A CA 10
ATOM 20398 C C . ASN A 1 125 ? 26.474 -48.439 29.417 1.00 0.00 152 ASN A C 10
ATOM 20399 O O . ASN A 1 125 ? 27.013 -47.877 28.436 1.00 0.00 152 ASN A O 10
ATOM 20411 N N . ILE A 1 1 ? 2.720 -1.875 -1.583 1.00 0.00 28 ILE A N 11
ATOM 20412 C CA . ILE A 1 1 ? 4.187 -1.969 -1.707 1.00 0.00 28 ILE A CA 11
ATOM 20413 C C . ILE A 1 1 ? 4.600 -3.400 -2.059 1.00 0.00 28 ILE A C 11
ATOM 20414 O O . ILE A 1 1 ? 4.593 -4.294 -1.217 1.00 0.00 28 ILE A O 11
ATOM 20432 N N . GLN A 1 2 ? 4.969 -3.616 -3.324 1.00 0.00 29 GLN A N 11
ATOM 20433 C CA . GLN A 1 2 ? 5.384 -4.923 -3.826 1.00 0.00 29 GLN A CA 11
ATOM 20434 C C . GLN A 1 2 ? 6.838 -5.222 -3.454 1.00 0.00 29 GLN A C 11
ATOM 20435 O O . GLN A 1 2 ? 7.658 -5.508 -4.325 1.00 0.00 29 GLN A O 11
ATOM 20449 N N . ASN A 1 3 ? 7.159 -5.162 -2.160 1.00 0.00 30 ASN A N 11
ATOM 20450 C CA . ASN A 1 3 ? 8.495 -5.436 -1.654 1.00 0.00 30 ASN A CA 11
ATOM 20451 C C . ASN A 1 3 ? 8.426 -6.321 -0.414 1.00 0.00 30 ASN A C 11
ATOM 20452 O O . ASN A 1 3 ? 8.938 -5.961 0.647 1.00 0.00 30 ASN A O 11
ATOM 20463 N N . ASN A 1 4 ? 7.790 -7.490 -0.540 1.00 0.00 31 ASN A N 11
ATOM 20464 C CA . ASN A 1 4 ? 7.689 -8.450 0.553 1.00 0.00 31 ASN A CA 11
ATOM 20465 C C . ASN A 1 4 ? 9.003 -9.221 0.707 1.00 0.00 31 ASN A C 11
ATOM 20466 O O . ASN A 1 4 ? 9.012 -10.454 0.672 1.00 0.00 31 ASN A O 11
ATOM 20477 N N . GLU A 1 5 ? 10.117 -8.508 0.882 1.00 0.00 32 GLU A N 11
ATOM 20478 C CA . GLU A 1 5 ? 11.422 -9.136 1.031 1.00 0.00 32 GLU A CA 11
ATOM 20479 C C . GLU A 1 5 ? 11.634 -9.642 2.456 1.00 0.00 32 GLU A C 11
ATOM 20480 O O . GLU A 1 5 ? 12.771 -9.815 2.893 1.00 0.00 32 GLU A O 11
ATOM 20492 N N . ARG A 1 6 ? 10.543 -9.894 3.176 1.00 0.00 33 ARG A N 11
ATOM 20493 C CA . ARG A 1 6 ? 10.596 -10.553 4.466 1.00 0.00 33 ARG A CA 11
ATOM 20494 C C . ARG A 1 6 ? 10.477 -12.050 4.242 1.00 0.00 33 ARG A C 11
ATOM 20495 O O . ARG A 1 6 ? 11.181 -12.844 4.863 1.00 0.00 33 ARG A O 11
ATOM 20516 N N . GLU A 1 7 ? 9.573 -12.434 3.336 1.00 0.00 34 GLU A N 11
ATOM 20517 C CA . GLU A 1 7 ? 9.381 -13.821 2.965 1.00 0.00 34 GLU A CA 11
ATOM 20518 C C . GLU A 1 7 ? 10.429 -14.265 1.954 1.00 0.00 34 GLU A C 11
ATOM 20519 O O . GLU A 1 7 ? 10.224 -15.213 1.198 1.00 0.00 34 GLU A O 11
ATOM 20531 N N . THR A 1 8 ? 11.558 -13.568 1.952 1.00 0.00 35 THR A N 11
ATOM 20532 C CA . THR A 1 8 ? 12.737 -13.977 1.203 1.00 0.00 35 THR A CA 11
ATOM 20533 C C . THR A 1 8 ? 13.953 -13.978 2.127 1.00 0.00 35 THR A C 11
ATOM 20534 O O . THR A 1 8 ? 15.103 -13.861 1.718 1.00 0.00 35 THR A O 11
ATOM 20545 N N . LEU A 1 9 ? 13.653 -14.128 3.414 1.00 0.00 36 LEU A N 11
ATOM 20546 C CA . LEU A 1 9 ? 14.610 -14.377 4.472 1.00 0.00 36 LEU A CA 11
ATOM 20547 C C . LEU A 1 9 ? 14.061 -15.525 5.299 1.00 0.00 36 LEU A C 11
ATOM 20548 O O . LEU A 1 9 ? 14.793 -16.449 5.635 1.00 0.00 36 LEU A O 11
ATOM 20564 N N . VAL A 1 10 ? 12.766 -15.486 5.626 1.00 0.00 37 VAL A N 11
ATOM 20565 C CA . VAL A 1 10 ? 12.154 -16.607 6.327 1.00 0.00 37 VAL A CA 11
ATOM 20566 C C . VAL A 1 10 ? 11.819 -17.730 5.349 1.00 0.00 37 VAL A C 11
ATOM 20567 O O . VAL A 1 10 ? 11.100 -18.673 5.661 1.00 0.00 37 VAL A O 11
ATOM 20580 N N . ASN A 1 11 ? 12.371 -17.621 4.148 1.00 0.00 38 ASN A N 11
ATOM 20581 C CA . ASN A 1 11 ? 12.359 -18.674 3.147 1.00 0.00 38 ASN A CA 11
ATOM 20582 C C . ASN A 1 11 ? 13.740 -18.809 2.508 1.00 0.00 38 ASN A C 11
ATOM 20583 O O . ASN A 1 11 ? 13.914 -19.543 1.536 1.00 0.00 38 ASN A O 11
ATOM 20594 N N . SER A 1 12 ? 14.717 -18.096 3.070 1.00 0.00 39 SER A N 11
ATOM 20595 C CA . SER A 1 12 ? 16.117 -18.194 2.682 1.00 0.00 39 SER A CA 11
ATOM 20596 C C . SER A 1 12 ? 17.018 -18.333 3.907 1.00 0.00 39 SER A C 11
ATOM 20597 O O . SER A 1 12 ? 18.216 -18.064 3.831 1.00 0.00 39 SER A O 11
ATOM 20605 N N . ILE A 1 13 ? 16.444 -18.765 5.031 1.00 0.00 40 ILE A N 11
ATOM 20606 C CA . ILE A 1 13 ? 17.178 -19.078 6.241 1.00 0.00 40 ILE A CA 11
ATOM 20607 C C . ILE A 1 13 ? 16.700 -20.426 6.774 1.00 0.00 40 ILE A C 11
ATOM 20608 O O . ILE A 1 13 ? 17.515 -21.291 7.081 1.00 0.00 40 ILE A O 11
ATOM 20624 N N . LYS A 1 14 ? 15.377 -20.622 6.882 1.00 0.00 41 LYS A N 11
ATOM 20625 C CA . LYS A 1 14 ? 14.851 -21.935 7.238 1.00 0.00 41 LYS A CA 11
ATOM 20626 C C . LYS A 1 14 ? 14.845 -22.876 6.034 1.00 0.00 41 LYS A C 11
ATOM 20627 O O . LYS A 1 14 ? 14.323 -23.985 6.115 1.00 0.00 41 LYS A O 11
ATOM 20646 N N . THR A 1 15 ? 15.433 -22.429 4.922 1.00 0.00 42 THR A N 11
ATOM 20647 C CA . THR A 1 15 ? 15.630 -23.240 3.726 1.00 0.00 42 THR A CA 11
ATOM 20648 C C . THR A 1 15 ? 17.049 -23.041 3.199 1.00 0.00 42 THR A C 11
ATOM 20649 O O . THR A 1 15 ? 17.352 -23.229 2.024 1.00 0.00 42 THR A O 11
ATOM 20660 N N . ALA A 1 16 ? 17.939 -22.651 4.111 1.00 0.00 43 ALA A N 11
ATOM 20661 C CA . ALA A 1 16 ? 19.364 -22.597 3.855 1.00 0.00 43 ALA A CA 11
ATOM 20662 C C . ALA A 1 16 ? 20.100 -23.376 4.940 1.00 0.00 43 ALA A C 11
ATOM 20663 O O . ALA A 1 16 ? 21.320 -23.289 5.054 1.00 0.00 43 ALA A O 11
ATOM 20670 N N . ILE A 1 17 ? 19.342 -24.145 5.728 1.00 0.00 44 ILE A N 11
ATOM 20671 C CA . ILE A 1 17 ? 19.882 -25.077 6.699 1.00 0.00 44 ILE A CA 11
ATOM 20672 C C . ILE A 1 17 ? 19.165 -26.424 6.598 1.00 0.00 44 ILE A C 11
ATOM 20673 O O . ILE A 1 17 ? 19.664 -27.442 7.074 1.00 0.00 44 ILE A O 11
ATOM 20689 N N . GLN A 1 18 ? 17.988 -26.444 5.965 1.00 0.00 45 GLN A N 11
ATOM 20690 C CA . GLN A 1 18 ? 17.257 -27.687 5.757 1.00 0.00 45 GLN A CA 11
ATOM 20691 C C . GLN A 1 18 ? 17.742 -28.381 4.489 1.00 0.00 45 GLN A C 11
ATOM 20692 O O . GLN A 1 18 ? 17.368 -29.519 4.215 1.00 0.00 45 GLN A O 11
ATOM 20706 N N . TYR A 1 19 ? 18.585 -27.690 3.724 1.00 0.00 46 TYR A N 11
ATOM 20707 C CA . TYR A 1 19 ? 19.285 -28.308 2.616 1.00 0.00 46 TYR A CA 11
ATOM 20708 C C . TYR A 1 19 ? 20.679 -28.735 3.073 1.00 0.00 46 TYR A C 11
ATOM 20709 O O . TYR A 1 19 ? 21.385 -29.436 2.355 1.00 0.00 46 TYR A O 11
ATOM 20727 N N . SER A 1 20 ? 21.068 -28.317 4.278 1.00 0.00 47 SER A N 11
ATOM 20728 C CA . SER A 1 20 ? 22.376 -28.662 4.815 1.00 0.00 47 SER A CA 11
ATOM 20729 C C . SER A 1 20 ? 22.340 -29.985 5.572 1.00 0.00 47 SER A C 11
ATOM 20730 O O . SER A 1 20 ? 23.388 -30.567 5.829 1.00 0.00 47 SER A O 11
ATOM 20738 N N . LYS A 1 21 ? 21.152 -30.484 5.929 1.00 0.00 48 LYS A N 11
ATOM 20739 C CA . LYS A 1 21 ? 21.066 -31.822 6.499 1.00 0.00 48 LYS A CA 11
ATOM 20740 C C . LYS A 1 21 ? 20.996 -32.857 5.386 1.00 0.00 48 LYS A C 11
ATOM 20741 O O . LYS A 1 21 ? 21.100 -34.052 5.638 1.00 0.00 48 LYS A O 11
ATOM 20760 N N . ILE A 1 22 ? 20.824 -32.390 4.148 1.00 0.00 49 ILE A N 11
ATOM 20761 C CA . ILE A 1 22 ? 20.703 -33.265 2.990 1.00 0.00 49 ILE A CA 11
ATOM 20762 C C . ILE A 1 22 ? 22.048 -33.473 2.295 1.00 0.00 49 ILE A C 11
ATOM 20763 O O . ILE A 1 22 ? 22.184 -34.355 1.449 1.00 0.00 49 ILE A O 11
ATOM 20779 N N . GLN A 1 23 ? 23.050 -32.669 2.652 1.00 0.00 50 GLN A N 11
ATOM 20780 C CA . GLN A 1 23 ? 24.388 -32.812 2.087 1.00 0.00 50 GLN A CA 11
ATOM 20781 C C . GLN A 1 23 ? 25.369 -33.400 3.090 1.00 0.00 50 GLN A C 11
ATOM 20782 O O . GLN A 1 23 ? 26.532 -33.618 2.762 1.00 0.00 50 GLN A O 11
ATOM 20796 N N . ALA A 1 24 ? 24.898 -33.669 4.307 1.00 0.00 51 ALA A N 11
ATOM 20797 C CA . ALA A 1 24 ? 25.655 -34.426 5.286 1.00 0.00 51 ALA A CA 11
ATOM 20798 C C . ALA A 1 24 ? 25.242 -35.895 5.245 1.00 0.00 51 ALA A C 11
ATOM 20799 O O . ALA A 1 24 ? 26.099 -36.774 5.225 1.00 0.00 51 ALA A O 11
ATOM 20806 N N . ILE A 1 25 ? 23.931 -36.175 5.231 1.00 0.00 52 ILE A N 11
ATOM 20807 C CA . ILE A 1 25 ? 23.443 -37.551 5.244 1.00 0.00 52 ILE A CA 11
ATOM 20808 C C . ILE A 1 25 ? 23.804 -38.239 3.928 1.00 0.00 52 ILE A C 11
ATOM 20809 O O . ILE A 1 25 ? 23.822 -39.467 3.850 1.00 0.00 52 ILE A O 11
ATOM 20825 N N . HIS A 1 26 ? 24.102 -37.446 2.894 1.00 0.00 53 HIS A N 11
ATOM 20826 C CA . HIS A 1 26 ? 24.479 -37.976 1.593 1.00 0.00 53 HIS A CA 11
ATOM 20827 C C . HIS A 1 26 ? 25.993 -38.134 1.444 1.00 0.00 53 HIS A C 11
ATOM 20828 O O . HIS A 1 26 ? 26.464 -38.500 0.370 1.00 0.00 53 HIS A O 11
ATOM 20842 N N . LEU A 1 27 ? 26.767 -37.876 2.509 1.00 0.00 54 LEU A N 11
ATOM 20843 C CA . LEU A 1 27 ? 28.203 -38.097 2.498 1.00 0.00 54 LEU A CA 11
ATOM 20844 C C . LEU A 1 27 ? 28.667 -38.809 3.769 1.00 0.00 54 LEU A C 11
ATOM 20845 O O . LEU A 1 27 ? 29.864 -39.028 3.948 1.00 0.00 54 LEU A O 11
ATOM 20861 N N . GLY A 1 28 ? 27.733 -39.185 4.649 1.00 0.00 55 GLY A N 11
ATOM 20862 C CA . GLY A 1 28 ? 28.048 -39.962 5.834 1.00 0.00 55 GLY A CA 11
ATOM 20863 C C . GLY A 1 28 ? 28.920 -39.195 6.824 1.00 0.00 55 GLY A C 11
ATOM 20864 O O . GLY A 1 28 ? 29.528 -39.814 7.697 1.00 0.00 55 GLY A O 11
ATOM 20868 N N . HIS A 1 29 ? 28.998 -37.864 6.705 1.00 0.00 56 HIS A N 11
ATOM 20869 C CA . HIS A 1 29 ? 29.852 -37.070 7.578 1.00 0.00 56 HIS A CA 11
ATOM 20870 C C . HIS A 1 29 ? 29.302 -35.652 7.723 1.00 0.00 56 HIS A C 11
ATOM 20871 O O . HIS A 1 29 ? 28.613 -35.165 6.825 1.00 0.00 56 HIS A O 11
ATOM 20885 N N . PRO A 1 30 ? 29.595 -34.977 8.843 1.00 0.00 57 PRO A N 11
ATOM 20886 C CA . PRO A 1 30 ? 29.094 -33.642 9.130 1.00 0.00 57 PRO A CA 11
ATOM 20887 C C . PRO A 1 30 ? 29.690 -32.594 8.196 1.00 0.00 57 PRO A C 11
ATOM 20888 O O . PRO A 1 30 ? 30.763 -32.785 7.624 1.00 0.00 57 PRO A O 11
ATOM 20899 N N . ILE A 1 31 ? 28.972 -31.476 8.055 1.00 0.00 58 ILE A N 11
ATOM 20900 C CA . ILE A 1 31 ? 29.372 -30.347 7.229 1.00 0.00 58 ILE A CA 11
ATOM 20901 C C . ILE A 1 31 ? 29.208 -29.056 8.021 1.00 0.00 58 ILE A C 11
ATOM 20902 O O . ILE A 1 31 ? 28.515 -29.028 9.038 1.00 0.00 58 ILE A O 11
ATOM 20918 N N . TYR A 1 32 ? 29.849 -27.986 7.555 1.00 0.00 59 TYR A N 11
ATOM 20919 C CA . TYR A 1 32 ? 29.982 -26.751 8.312 1.00 0.00 59 TYR A CA 11
ATOM 20920 C C . TYR A 1 32 ? 29.336 -25.552 7.636 1.00 0.00 59 TYR A C 11
ATOM 20921 O O . TYR A 1 32 ? 29.850 -25.015 6.656 1.00 0.00 59 TYR A O 11
ATOM 20939 N N . LEU A 1 33 ? 28.192 -25.142 8.179 1.00 0.00 60 LEU A N 11
ATOM 20940 C CA . LEU A 1 33 ? 27.483 -23.963 7.730 1.00 0.00 60 LEU A CA 11
ATOM 20941 C C . LEU A 1 33 ? 28.081 -22.737 8.423 1.00 0.00 60 LEU A C 11
ATOM 20942 O O . LEU A 1 33 ? 27.831 -22.499 9.603 1.00 0.00 60 LEU A O 11
ATOM 20958 N N . LEU A 1 34 ? 28.877 -21.961 7.683 1.00 0.00 61 LEU A N 11
ATOM 20959 C CA . LEU A 1 34 ? 29.546 -20.767 8.180 1.00 0.00 61 LEU A CA 11
ATOM 20960 C C . LEU A 1 34 ? 28.820 -19.506 7.700 1.00 0.00 61 LEU A C 11
ATOM 20961 O O . LEU A 1 34 ? 28.068 -19.568 6.730 1.00 0.00 61 LEU A O 11
ATOM 20977 N N . PRO A 1 35 ? 29.030 -18.356 8.350 1.00 0.00 62 PRO A N 11
ATOM 20978 C CA . PRO A 1 35 ? 28.575 -17.073 7.848 1.00 0.00 62 PRO A CA 11
ATOM 20979 C C . PRO A 1 35 ? 29.448 -16.696 6.651 1.00 0.00 62 PRO A C 11
ATOM 20980 O O . PRO A 1 35 ? 30.580 -17.166 6.544 1.00 0.00 62 PRO A O 11
ATOM 20991 N N . PHE A 1 36 ? 28.942 -15.855 5.748 1.00 0.00 63 PHE A N 11
ATOM 20992 C CA . PHE A 1 36 ? 29.732 -15.450 4.593 1.00 0.00 63 PHE A CA 11
ATOM 20993 C C . PHE A 1 36 ? 30.818 -14.460 5.009 1.00 0.00 63 PHE A C 11
ATOM 20994 O O . PHE A 1 36 ? 30.537 -13.290 5.268 1.00 0.00 63 PHE A O 11
ATOM 21011 N N . GLY A 1 37 ? 32.064 -14.938 5.073 1.00 0.00 64 GLY A N 11
ATOM 21012 C CA . GLY A 1 37 ? 33.219 -14.156 5.489 1.00 0.00 64 GLY A CA 11
ATOM 21013 C C . GLY A 1 37 ? 33.626 -14.513 6.914 1.00 0.00 64 GLY A C 11
ATOM 21014 O O . GLY A 1 37 ? 32.800 -14.957 7.713 1.00 0.00 64 GLY A O 11
ATOM 21018 N N . SER A 1 38 ? 34.909 -14.321 7.240 1.00 0.00 65 SER A N 11
ATOM 21019 C CA . SER A 1 38 ? 35.456 -14.675 8.544 1.00 0.00 65 SER A CA 11
ATOM 21020 C C . SER A 1 38 ? 35.158 -13.593 9.584 1.00 0.00 65 SER A C 11
ATOM 21021 O O . SER A 1 38 ? 36.060 -13.119 10.272 1.00 0.00 65 SER A O 11
ATOM 21029 N N . ASN A 1 39 ? 33.887 -13.202 9.701 1.00 0.00 66 ASN A N 11
ATOM 21030 C CA . ASN A 1 39 ? 33.440 -12.232 10.684 1.00 0.00 66 ASN A CA 11
ATOM 21031 C C . ASN A 1 39 ? 32.144 -12.709 11.337 1.00 0.00 66 ASN A C 11
ATOM 21032 O O . ASN A 1 39 ? 31.315 -13.353 10.694 1.00 0.00 66 ASN A O 11
ATOM 21043 N N . GLU A 1 40 ? 31.975 -12.388 12.619 1.00 0.00 67 GLU A N 11
ATOM 21044 C CA . GLU A 1 40 ? 30.877 -12.869 13.449 1.00 0.00 67 GLU A CA 11
ATOM 21045 C C . GLU A 1 40 ? 29.580 -12.090 13.204 1.00 0.00 67 GLU A C 11
ATOM 21046 O O . GLU A 1 40 ? 28.935 -11.641 14.153 1.00 0.00 67 GLU A O 11
ATOM 21058 N N . ASN A 1 41 ? 29.195 -11.928 11.936 1.00 0.00 68 ASN A N 11
ATOM 21059 C CA . ASN A 1 41 ? 27.967 -11.248 11.556 1.00 0.00 68 ASN A CA 11
ATOM 21060 C C . ASN A 1 41 ? 27.239 -12.027 10.461 1.00 0.00 68 ASN A C 11
ATOM 21061 O O . ASN A 1 41 ? 27.648 -12.004 9.299 1.00 0.00 68 ASN A O 11
ATOM 21072 N N . TRP A 1 42 ? 26.156 -12.721 10.815 1.00 0.00 69 TRP A N 11
ATOM 21073 C CA . TRP A 1 42 ? 25.364 -13.491 9.861 1.00 0.00 69 TRP A CA 11
ATOM 21074 C C . TRP A 1 42 ? 24.537 -12.588 8.940 1.00 0.00 69 TRP A C 11
ATOM 21075 O O . TRP A 1 42 ? 23.518 -13.027 8.412 1.00 0.00 69 TRP A O 11
ATOM 21096 N N . SER A 1 43 ? 24.958 -11.334 8.731 1.00 0.00 70 SER A N 11
ATOM 21097 C CA . SER A 1 43 ? 24.162 -10.368 7.986 1.00 0.00 70 SER A CA 11
ATOM 21098 C C . SER A 1 43 ? 24.782 -10.042 6.632 1.00 0.00 70 SER A C 11
ATOM 21099 O O . SER A 1 43 ? 24.541 -8.971 6.076 1.00 0.00 70 SER A O 11
ATOM 21107 N N . ARG A 1 44 ? 25.583 -10.967 6.089 1.00 0.00 71 ARG A N 11
ATOM 21108 C CA . ARG A 1 44 ? 26.121 -10.857 4.739 1.00 0.00 71 ARG A CA 11
ATOM 21109 C C . ARG A 1 44 ? 25.993 -12.196 4.008 1.00 0.00 71 ARG A C 11
ATOM 21110 O O . ARG A 1 44 ? 26.741 -12.461 3.071 1.00 0.00 71 ARG A O 11
ATOM 21131 N N . GLY A 1 45 ? 25.044 -13.032 4.432 1.00 0.00 72 GLY A N 11
ATOM 21132 C CA . GLY A 1 45 ? 24.799 -14.328 3.821 1.00 0.00 72 GLY A CA 11
ATOM 21133 C C . GLY A 1 45 ? 25.450 -15.461 4.608 1.00 0.00 72 GLY A C 11
ATOM 21134 O O . GLY A 1 45 ? 26.128 -15.230 5.609 1.00 0.00 72 GLY A O 11
ATOM 21138 N N . MET A 1 46 ? 25.233 -16.693 4.146 1.00 0.00 73 MET A N 11
ATOM 21139 C CA . MET A 1 46 ? 25.763 -17.906 4.762 1.00 0.00 73 MET A CA 11
ATOM 21140 C C . MET A 1 46 ? 26.321 -18.856 3.697 1.00 0.00 73 MET A C 11
ATOM 21141 O O . MET A 1 46 ? 25.876 -18.852 2.553 1.00 0.00 73 MET A O 11
ATOM 21155 N N . VAL A 1 47 ? 27.304 -19.668 4.088 1.00 0.00 74 VAL A N 11
ATOM 21156 C CA . VAL A 1 47 ? 28.040 -20.555 3.197 1.00 0.00 74 VAL A CA 11
ATOM 21157 C C . VAL A 1 47 ? 28.206 -21.941 3.801 1.00 0.00 74 VAL A C 11
ATOM 21158 O O . VAL A 1 47 ? 28.867 -22.129 4.820 1.00 0.00 74 VAL A O 11
ATOM 21171 N N . LEU A 1 48 ? 27.583 -22.914 3.143 1.00 0.00 75 LEU A N 11
ATOM 21172 C CA . LEU A 1 48 ? 27.639 -24.312 3.533 1.00 0.00 75 LEU A CA 11
ATOM 21173 C C . LEU A 1 48 ? 28.891 -24.970 2.956 1.00 0.00 75 LEU A C 11
ATOM 21174 O O . LEU A 1 48 ? 28.920 -25.284 1.771 1.00 0.00 75 LEU A O 11
ATOM 21190 N N . ALA A 1 49 ? 29.917 -25.180 3.781 1.00 0.00 76 ALA A N 11
ATOM 21191 C CA . ALA A 1 49 ? 31.143 -25.847 3.361 1.00 0.00 76 ALA A CA 11
ATOM 21192 C C . ALA A 1 49 ? 31.279 -27.248 3.953 1.00 0.00 76 ALA A C 11
ATOM 21193 O O . ALA A 1 49 ? 31.150 -27.437 5.158 1.00 0.00 76 ALA A O 11
ATOM 21200 N N . LYS A 1 50 ? 31.548 -28.239 3.096 1.00 0.00 77 LYS A N 11
ATOM 21201 C CA . LYS A 1 50 ? 31.770 -29.622 3.512 1.00 0.00 77 LYS A CA 11
ATOM 21202 C C . LYS A 1 50 ? 33.252 -29.965 3.526 1.00 0.00 77 LYS A C 11
ATOM 21203 O O . LYS A 1 50 ? 34.028 -29.446 2.728 1.00 0.00 77 LYS A O 11
ATOM 21222 N N . LEU A 1 51 ? 33.642 -30.847 4.443 1.00 0.00 78 LEU A N 11
ATOM 21223 C CA . LEU A 1 51 ? 35.017 -31.312 4.528 1.00 0.00 78 LEU A CA 11
ATOM 21224 C C . LEU A 1 51 ? 35.236 -32.467 3.557 1.00 0.00 78 LEU A C 11
ATOM 21225 O O . LEU A 1 51 ? 34.740 -33.571 3.772 1.00 0.00 78 LEU A O 11
ATOM 21241 N N . ASN A 1 52 ? 35.980 -32.209 2.483 1.00 0.00 79 ASN A N 11
ATOM 21242 C CA . ASN A 1 52 ? 36.277 -33.226 1.491 1.00 0.00 79 ASN A CA 11
ATOM 21243 C C . ASN A 1 52 ? 37.394 -34.120 2.029 1.00 0.00 79 ASN A C 11
ATOM 21244 O O . ASN A 1 52 ? 38.559 -33.720 2.046 1.00 0.00 79 ASN A O 11
ATOM 21255 N N . GLN A 1 53 ? 37.039 -35.332 2.469 1.00 0.00 80 GLN A N 11
ATOM 21256 C CA . GLN A 1 53 ? 37.971 -36.236 3.131 1.00 0.00 80 GLN A CA 11
ATOM 21257 C C . GLN A 1 53 ? 38.949 -36.903 2.154 1.00 0.00 80 GLN A C 11
ATOM 21258 O O . GLN A 1 53 ? 39.423 -38.008 2.409 1.00 0.00 80 GLN A O 11
ATOM 21272 N N . THR A 1 54 ? 39.261 -36.245 1.031 1.00 0.00 81 THR A N 11
ATOM 21273 C CA . THR A 1 54 ? 40.297 -36.722 0.117 1.00 0.00 81 THR A CA 11
ATOM 21274 C C . THR A 1 54 ? 41.204 -35.586 -0.341 1.00 0.00 81 THR A C 11
ATOM 21275 O O . THR A 1 54 ? 42.145 -35.807 -1.104 1.00 0.00 81 THR A O 11
ATOM 21286 N N . THR A 1 55 ? 40.930 -34.366 0.130 1.00 0.00 82 THR A N 11
ATOM 21287 C CA . THR A 1 55 ? 41.786 -33.200 -0.075 1.00 0.00 82 THR A CA 11
ATOM 21288 C C . THR A 1 55 ? 41.745 -32.284 1.143 1.00 0.00 82 THR A C 11
ATOM 21289 O O . THR A 1 55 ? 42.016 -31.090 1.015 1.00 0.00 82 THR A O 11
ATOM 21300 N N . ASN A 1 56 ? 41.417 -32.853 2.310 1.00 0.00 83 ASN A N 11
ATOM 21301 C CA . ASN A 1 56 ? 41.240 -32.182 3.596 1.00 0.00 83 ASN A CA 11
ATOM 21302 C C . ASN A 1 56 ? 41.025 -30.669 3.483 1.00 0.00 83 ASN A C 11
ATOM 21303 O O . ASN A 1 56 ? 41.757 -29.890 4.094 1.00 0.00 83 ASN A O 11
ATOM 21314 N N . LYS A 1 57 ? 40.017 -30.252 2.706 1.00 0.00 84 LYS A N 11
ATOM 21315 C CA . LYS A 1 57 ? 39.681 -28.840 2.545 1.00 0.00 84 LYS A CA 11
ATOM 21316 C C . LYS A 1 57 ? 38.184 -28.593 2.622 1.00 0.00 84 LYS A C 11
ATOM 21317 O O . LYS A 1 57 ? 37.378 -29.492 2.389 1.00 0.00 84 LYS A O 11
ATOM 21336 N N . THR A 1 58 ? 37.834 -27.352 2.950 1.00 0.00 85 THR A N 11
ATOM 21337 C CA . THR A 1 58 ? 36.453 -26.900 3.044 1.00 0.00 85 THR A CA 11
ATOM 21338 C C . THR A 1 58 ? 35.892 -26.617 1.648 1.00 0.00 85 THR A C 11
ATOM 21339 O O . THR A 1 58 ? 36.031 -25.517 1.117 1.00 0.00 85 THR A O 11
ATOM 21350 N N . GLU A 1 59 ? 35.252 -27.626 1.057 1.00 0.00 86 GLU A N 11
ATOM 21351 C CA . GLU A 1 59 ? 34.607 -27.528 -0.245 1.00 0.00 86 GLU A CA 11
ATOM 21352 C C . GLU A 1 59 ? 33.253 -26.838 -0.097 1.00 0.00 86 GLU A C 11
ATOM 21353 O O . GLU A 1 59 ? 32.290 -27.431 0.385 1.00 0.00 86 GLU A O 11
ATOM 21365 N N . LEU A 1 60 ? 33.181 -25.570 -0.510 1.00 0.00 87 LEU A N 11
ATOM 21366 C CA . LEU A 1 60 ? 31.972 -24.768 -0.407 1.00 0.00 87 LEU A CA 11
ATOM 21367 C C . LEU A 1 60 ? 30.895 -25.317 -1.338 1.00 0.00 87 LEU A C 11
ATOM 21368 O O . LEU A 1 60 ? 31.082 -25.366 -2.554 1.00 0.00 87 LEU A O 11
ATOM 21384 N N . ILE A 1 61 ? 29.764 -25.734 -0.767 1.00 0.00 88 ILE A N 11
ATOM 21385 C CA . ILE A 1 61 ? 28.662 -26.308 -1.521 1.00 0.00 88 ILE A CA 11
ATOM 21386 C C . ILE A 1 61 ? 27.812 -25.205 -2.156 1.00 0.00 88 ILE A C 11
ATOM 21387 O O . ILE A 1 61 ? 27.617 -25.201 -3.370 1.00 0.00 88 ILE A O 11
ATOM 21403 N N . HIS A 1 62 ? 27.304 -24.276 -1.333 1.00 0.00 89 HIS A N 11
ATOM 21404 C CA . HIS A 1 62 ? 26.362 -23.240 -1.760 1.00 0.00 89 HIS A CA 11
ATOM 21405 C C . HIS A 1 62 ? 26.579 -21.921 -1.024 1.00 0.00 89 HIS A C 11
ATOM 21406 O O . HIS A 1 62 ? 26.752 -21.906 0.194 1.00 0.00 89 HIS A O 11
ATOM 21420 N N . GLN A 1 63 ? 26.568 -20.817 -1.776 1.00 0.00 90 GLN A N 11
ATOM 21421 C CA . GLN A 1 63 ? 26.663 -19.465 -1.243 1.00 0.00 90 GLN A CA 11
ATOM 21422 C C . GLN A 1 63 ? 25.286 -18.800 -1.220 1.00 0.00 90 GLN A C 11
ATOM 21423 O O . GLN A 1 63 ? 24.741 -18.479 -2.277 1.00 0.00 90 GLN A O 11
ATOM 21437 N N . TRP A 1 64 ? 24.719 -18.591 -0.031 1.00 0.00 91 TRP A N 11
ATOM 21438 C CA . TRP A 1 64 ? 23.457 -17.873 0.117 1.00 0.00 91 TRP A CA 11
ATOM 21439 C C . TRP A 1 64 ? 23.737 -16.396 0.387 1.00 0.00 91 TRP A C 11
ATOM 21440 O O . TRP A 1 64 ? 24.299 -16.062 1.429 1.00 0.00 91 TRP A O 11
ATOM 21461 N N . GLN A 1 65 ? 23.353 -15.514 -0.539 1.00 0.00 92 GLN A N 11
ATOM 21462 C CA . GLN A 1 65 ? 23.619 -14.086 -0.414 1.00 0.00 92 GLN A CA 11
ATOM 21463 C C . GLN A 1 65 ? 22.392 -13.250 -0.763 1.00 0.00 92 GLN A C 11
ATOM 21464 O O . GLN A 1 65 ? 22.049 -13.092 -1.934 1.00 0.00 92 GLN A O 11
ATOM 21478 N N . TRP A 1 66 ? 21.739 -12.714 0.269 1.00 0.00 93 TRP A N 11
ATOM 21479 C CA . TRP A 1 66 ? 20.656 -11.753 0.111 1.00 0.00 93 TRP A CA 11
ATOM 21480 C C . TRP A 1 66 ? 21.234 -10.345 0.012 1.00 0.00 93 TRP A C 11
ATOM 21481 O O . TRP A 1 66 ? 21.656 -9.772 1.016 1.00 0.00 93 TRP A O 11
ATOM 21502 N N . SER A 1 67 ? 21.256 -9.789 -1.203 1.00 0.00 94 SER A N 11
ATOM 21503 C CA . SER A 1 67 ? 21.803 -8.463 -1.463 1.00 0.00 94 SER A CA 11
ATOM 21504 C C . SER A 1 67 ? 20.826 -7.359 -1.056 1.00 0.00 94 SER A C 11
ATOM 21505 O O . SER A 1 67 ? 20.481 -6.502 -1.871 1.00 0.00 94 SER A O 11
ATOM 21513 N N . SER A 1 68 ? 20.376 -7.372 0.204 1.00 0.00 95 SER A N 11
ATOM 21514 C CA . SER A 1 68 ? 19.510 -6.335 0.749 1.00 0.00 95 SER A CA 11
ATOM 21515 C C . SER A 1 68 ? 19.989 -5.938 2.139 1.00 0.00 95 SER A C 11
ATOM 21516 O O . SER A 1 68 ? 19.783 -6.672 3.104 1.00 0.00 95 SER A O 11
ATOM 21524 N N . ASN A 1 69 ? 20.638 -4.774 2.241 1.00 0.00 96 ASN A N 11
ATOM 21525 C CA . ASN A 1 69 ? 21.189 -4.297 3.503 1.00 0.00 96 ASN A CA 11
ATOM 21526 C C . ASN A 1 69 ? 20.150 -3.516 4.309 1.00 0.00 96 ASN A C 11
ATOM 21527 O O . ASN A 1 69 ? 20.433 -2.421 4.792 1.00 0.00 96 ASN A O 11
ATOM 21538 N N . SER A 1 70 ? 18.944 -4.078 4.460 1.00 0.00 97 SER A N 11
ATOM 21539 C CA . SER A 1 70 ? 17.889 -3.463 5.259 1.00 0.00 97 SER A CA 11
ATOM 21540 C C . SER A 1 70 ? 17.196 -4.493 6.152 1.00 0.00 97 SER A C 11
ATOM 21541 O O . SER A 1 70 ? 16.047 -4.308 6.548 1.00 0.00 97 SER A O 11
ATOM 21549 N N . TRP A 1 71 ? 17.906 -5.579 6.468 1.00 0.00 98 TRP A N 11
ATOM 21550 C CA . TRP A 1 71 ? 17.466 -6.614 7.393 1.00 0.00 98 TRP A CA 11
ATOM 21551 C C . TRP A 1 71 ? 18.678 -7.094 8.183 1.00 0.00 98 TRP A C 11
ATOM 21552 O O . TRP A 1 71 ? 19.510 -7.832 7.659 1.00 0.00 98 TRP A O 11
ATOM 21573 N N . ASN A 1 72 ? 18.784 -6.672 9.445 1.00 0.00 99 ASN A N 11
ATOM 21574 C CA . ASN A 1 72 ? 19.915 -7.025 10.287 1.00 0.00 99 ASN A CA 11
ATOM 21575 C C . ASN A 1 72 ? 19.721 -8.438 10.823 1.00 0.00 99 ASN A C 11
ATOM 21576 O O . ASN A 1 72 ? 18.917 -8.656 11.731 1.00 0.00 99 ASN A O 11
ATOM 21587 N N . ILE A 1 73 ? 20.459 -9.386 10.251 1.00 0.00 100 ILE A N 11
ATOM 21588 C CA . ILE A 1 73 ? 20.385 -10.783 10.647 1.00 0.00 100 ILE A CA 11
ATOM 21589 C C . ILE A 1 73 ? 21.096 -10.984 11.981 1.00 0.00 100 ILE A C 11
ATOM 21590 O O . ILE A 1 73 ? 22.284 -10.671 12.093 1.00 0.00 100 ILE A O 11
ATOM 21606 N N . ASN A 1 74 ? 20.394 -11.502 12.990 1.00 0.00 101 ASN A N 11
ATOM 21607 C CA . ASN A 1 74 ? 21.008 -11.745 14.290 1.00 0.00 101 ASN A CA 11
ATOM 21608 C C . ASN A 1 74 ? 20.623 -13.120 14.831 1.00 0.00 101 ASN A C 11
ATOM 21609 O O . ASN A 1 74 ? 19.514 -13.321 15.316 1.00 0.00 101 ASN A O 11
ATOM 21620 N N . TRP A 1 75 ? 21.553 -14.072 14.744 1.00 0.00 102 TRP A N 11
ATOM 21621 C CA . TRP A 1 75 ? 21.334 -15.433 15.206 1.00 0.00 102 TRP A CA 11
ATOM 21622 C C . TRP A 1 75 ? 21.502 -15.516 16.724 1.00 0.00 102 TRP A C 11
ATOM 21623 O O . TRP A 1 75 ? 22.617 -15.639 17.225 1.00 0.00 102 TRP A O 11
ATOM 21644 N N . LYS A 1 76 ? 20.385 -15.449 17.456 1.00 0.00 103 LYS A N 11
ATOM 21645 C CA . LYS A 1 76 ? 20.386 -15.539 18.910 1.00 0.00 103 LYS A CA 11
ATOM 21646 C C . LYS A 1 76 ? 20.280 -16.994 19.352 1.00 0.00 103 LYS A C 11
ATOM 21647 O O . LYS A 1 76 ? 19.383 -17.359 20.111 1.00 0.00 103 LYS A O 11
ATOM 21666 N N . GLY A 1 77 ? 21.202 -17.830 18.871 1.00 0.00 104 GLY A N 11
ATOM 21667 C CA . GLY A 1 77 ? 21.273 -19.230 19.254 1.00 0.00 104 GLY A CA 11
ATOM 21668 C C . GLY A 1 77 ? 22.083 -19.430 20.533 1.00 0.00 104 GLY A C 11
ATOM 21669 O O . GLY A 1 77 ? 22.416 -18.467 21.225 1.00 0.00 104 GLY A O 11
ATOM 21673 N N . VAL A 1 78 ? 22.390 -20.690 20.839 1.00 0.00 105 VAL A N 11
ATOM 21674 C CA . VAL A 1 78 ? 23.225 -21.060 21.976 1.00 0.00 105 VAL A CA 11
ATOM 21675 C C . VAL A 1 78 ? 24.602 -20.416 21.843 1.00 0.00 105 VAL A C 11
ATOM 21676 O O . VAL A 1 78 ? 25.075 -20.185 20.730 1.00 0.00 105 VAL A O 11
ATOM 21689 N N . ASP A 1 79 ? 25.246 -20.127 22.977 1.00 0.00 106 ASP A N 11
ATOM 21690 C CA . ASP A 1 79 ? 26.563 -19.501 23.027 1.00 0.00 106 ASP A CA 11
ATOM 21691 C C . ASP A 1 79 ? 27.643 -20.408 22.427 1.00 0.00 106 ASP A C 11
ATOM 21692 O O . ASP A 1 79 ? 28.400 -21.060 23.150 1.00 0.00 106 ASP A O 11
ATOM 21701 N N . SER A 1 80 ? 27.701 -20.445 21.098 1.00 0.00 107 SER A N 11
ATOM 21702 C CA . SER A 1 80 ? 28.643 -21.251 20.336 1.00 0.00 107 SER A CA 11
ATOM 21703 C C . SER A 1 80 ? 29.247 -20.437 19.194 1.00 0.00 107 SER A C 11
ATOM 21704 O O . SER A 1 80 ? 28.591 -19.547 18.649 1.00 0.00 107 SER A O 11
ATOM 21712 N N . ASN A 1 81 ? 30.496 -20.740 18.834 1.00 0.00 108 ASN A N 11
ATOM 21713 C CA . ASN A 1 81 ? 31.173 -20.115 17.708 1.00 0.00 108 ASN A CA 11
ATOM 21714 C C . ASN A 1 81 ? 30.296 -20.221 16.456 1.00 0.00 108 ASN A C 11
ATOM 21715 O O . ASN A 1 81 ? 29.597 -21.218 16.275 1.00 0.00 108 ASN A O 11
ATOM 21726 N N . HIS A 1 82 ? 30.334 -19.195 15.599 1.00 0.00 109 HIS A N 11
ATOM 21727 C CA . HIS A 1 82 ? 29.508 -19.099 14.399 1.00 0.00 109 HIS A CA 11
ATOM 21728 C C . HIS A 1 82 ? 29.936 -20.079 13.302 1.00 0.00 109 HIS A C 11
ATOM 21729 O O . HIS A 1 82 ? 30.218 -19.681 12.175 1.00 0.00 109 HIS A O 11
ATOM 21743 N N . ARG A 1 83 ? 29.982 -21.373 13.631 1.00 0.00 110 ARG A N 11
ATOM 21744 C CA . ARG A 1 83 ? 30.163 -22.459 12.680 1.00 0.00 110 ARG A CA 11
ATOM 21745 C C . ARG A 1 83 ? 29.165 -23.549 13.048 1.00 0.00 110 ARG A C 11
ATOM 21746 O O . ARG A 1 83 ? 29.449 -24.405 13.883 1.00 0.00 110 ARG A O 11
ATOM 21767 N N . ILE A 1 84 ? 27.989 -23.510 12.422 1.00 0.00 111 ILE A N 11
ATOM 21768 C CA . ILE A 1 84 ? 26.910 -24.440 12.709 1.00 0.00 111 ILE A CA 11
ATOM 21769 C C . ILE A 1 84 ? 27.252 -25.801 12.104 1.00 0.00 111 ILE A C 11
ATOM 21770 O O . ILE A 1 84 ? 27.157 -25.997 10.892 1.00 0.00 111 ILE A O 11
ATOM 21786 N N . ILE A 1 85 ? 27.656 -26.744 12.961 1.00 0.00 112 ILE A N 11
ATOM 21787 C CA . ILE A 1 85 ? 28.019 -28.092 12.541 1.00 0.00 112 ILE A CA 11
ATOM 21788 C C . ILE A 1 85 ? 26.758 -28.891 12.241 1.00 0.00 112 ILE A C 11
ATOM 21789 O O . ILE A 1 85 ? 26.056 -29.319 13.159 1.00 0.00 112 ILE A O 11
ATOM 21805 N N . ILE A 1 86 ? 26.462 -29.094 10.957 1.00 0.00 113 ILE A N 11
ATOM 21806 C CA . ILE A 1 86 ? 25.292 -29.861 10.559 1.00 0.00 113 ILE A CA 11
ATOM 21807 C C . ILE A 1 86 ? 25.672 -31.336 10.480 1.00 0.00 113 ILE A C 11
ATOM 21808 O O . ILE A 1 86 ? 26.327 -31.768 9.532 1.00 0.00 113 ILE A O 11
ATOM 21824 N N . SER A 1 87 ? 25.252 -32.107 11.486 1.00 0.00 114 SER A N 11
ATOM 21825 C CA . SER A 1 87 ? 25.530 -33.534 11.583 1.00 0.00 114 SER A CA 11
ATOM 21826 C C . SER A 1 87 ? 24.802 -34.319 10.498 1.00 0.00 114 SER A C 11
ATOM 21827 O O . SER A 1 87 ? 23.685 -33.971 10.122 1.00 0.00 114 SER A O 11
ATOM 21835 N N . ASN A 1 88 ? 25.437 -35.383 9.988 1.00 0.00 115 ASN A N 11
ATOM 21836 C CA . ASN A 1 88 ? 24.841 -36.232 8.965 1.00 0.00 115 ASN A CA 11
ATOM 21837 C C . ASN A 1 88 ? 23.768 -37.166 9.538 1.00 0.00 115 ASN A C 11
ATOM 21838 O O . ASN A 1 88 ? 23.494 -38.222 8.970 1.00 0.00 115 ASN A O 11
ATOM 21849 N N . ILE A 1 89 ? 23.155 -36.784 10.662 1.00 0.00 116 ILE A N 11
ATOM 21850 C CA . ILE A 1 89 ? 22.100 -37.551 11.308 1.00 0.00 116 ILE A CA 11
ATOM 21851 C C . ILE A 1 89 ? 20.772 -36.817 11.121 1.00 0.00 116 ILE A C 11
ATOM 21852 O O . ILE A 1 89 ? 20.719 -35.604 11.314 1.00 0.00 116 ILE A O 11
ATOM 21868 N N . PRO A 1 90 ? 19.690 -37.517 10.754 1.00 0.00 117 PRO A N 11
ATOM 21869 C CA . PRO A 1 90 ? 18.407 -36.896 10.470 1.00 0.00 117 PRO A CA 11
ATOM 21870 C C . PRO A 1 90 ? 17.729 -36.301 11.705 1.00 0.00 117 PRO A C 11
ATOM 21871 O O . PRO A 1 90 ? 16.845 -35.458 11.559 1.00 0.00 117 PRO A O 11
ATOM 21882 N N . ASN A 1 91 ? 18.120 -36.717 12.916 1.00 0.00 118 ASN A N 11
ATOM 21883 C CA . ASN A 1 91 ? 17.498 -36.223 14.140 1.00 0.00 118 ASN A CA 11
ATOM 21884 C C . ASN A 1 91 ? 18.521 -35.850 15.223 1.00 0.00 118 ASN A C 11
ATOM 21885 O O . ASN A 1 91 ? 18.196 -35.863 16.408 1.00 0.00 118 ASN A O 11
ATOM 21896 N N . ARG A 1 92 ? 19.754 -35.521 14.818 1.00 0.00 119 ARG A N 11
ATOM 21897 C CA . ARG A 1 92 ? 20.786 -35.024 15.726 1.00 0.00 119 ARG A CA 11
ATOM 21898 C C . ARG A 1 92 ? 21.552 -33.888 15.045 1.00 0.00 119 ARG A C 11
ATOM 21899 O O . ARG A 1 92 ? 22.775 -33.819 15.118 1.00 0.00 119 ARG A O 11
ATOM 21920 N N . ALA A 1 93 ? 20.813 -32.996 14.381 1.00 0.00 120 ALA A N 11
ATOM 21921 C CA . ALA A 1 93 ? 21.366 -31.933 13.557 1.00 0.00 120 ALA A CA 11
ATOM 21922 C C . ALA A 1 93 ? 20.654 -30.606 13.812 1.00 0.00 120 ALA A C 11
ATOM 21923 O O . ALA A 1 93 ? 19.592 -30.586 14.435 1.00 0.00 120 ALA A O 11
ATOM 21930 N N . MET A 1 94 ? 21.253 -29.512 13.329 1.00 0.00 121 MET A N 11
ATOM 21931 C CA . MET A 1 94 ? 20.723 -28.155 13.435 1.00 0.00 121 MET A CA 11
ATOM 21932 C C . MET A 1 94 ? 20.886 -27.573 14.839 1.00 0.00 121 MET A C 11
ATOM 21933 O O . MET A 1 94 ? 20.161 -27.932 15.766 1.00 0.00 121 MET A O 11
ATOM 21947 N N . SER A 1 95 ? 21.856 -26.667 14.975 1.00 0.00 122 SER A N 11
ATOM 21948 C CA . SER A 1 95 ? 22.158 -25.991 16.227 1.00 0.00 122 SER A CA 11
ATOM 21949 C C . SER A 1 95 ? 20.983 -25.116 16.658 1.00 0.00 122 SER A C 11
ATOM 21950 O O . SER A 1 95 ? 20.484 -24.312 15.874 1.00 0.00 122 SER A O 11
ATOM 21958 N N . ASN A 1 96 ? 20.549 -25.280 17.909 1.00 0.00 123 ASN A N 11
ATOM 21959 C CA . ASN A 1 96 ? 19.425 -24.556 18.481 1.00 0.00 123 ASN A CA 11
ATOM 21960 C C . ASN A 1 96 ? 19.637 -23.045 18.417 1.00 0.00 123 ASN A C 11
ATOM 21961 O O . ASN A 1 96 ? 20.441 -22.491 19.164 1.00 0.00 123 ASN A O 11
ATOM 21972 N N . GLY A 1 97 ? 18.917 -22.367 17.518 1.00 0.00 124 GLY A N 11
ATOM 21973 C CA . GLY A 1 97 ? 18.996 -20.921 17.413 1.00 0.00 124 GLY A CA 11
ATOM 21974 C C . GLY A 1 97 ? 17.902 -20.338 16.529 1.00 0.00 124 GLY A C 11
ATOM 21975 O O . GLY A 1 97 ? 17.252 -21.052 15.765 1.00 0.00 124 GLY A O 11
ATOM 21979 N N . LYS A 1 98 ? 17.711 -19.020 16.644 1.00 0.00 125 LYS A N 11
ATOM 21980 C CA . LYS A 1 98 ? 16.685 -18.276 15.930 1.00 0.00 125 LYS A CA 11
ATOM 21981 C C . LYS A 1 98 ? 17.264 -16.985 15.354 1.00 0.00 125 LYS A C 11
ATOM 21982 O O . LYS A 1 98 ? 17.887 -16.203 16.074 1.00 0.00 125 LYS A O 11
ATOM 22001 N N . PHE A 1 99 ? 17.062 -16.763 14.055 1.00 0.00 126 PHE A N 11
ATOM 22002 C CA . PHE A 1 99 ? 17.558 -15.587 13.357 1.00 0.00 126 PHE A CA 11
ATOM 22003 C C . PHE A 1 99 ? 16.592 -14.414 13.512 1.00 0.00 126 PHE A C 11
ATOM 22004 O O . PHE A 1 99 ? 15.543 -14.379 12.876 1.00 0.00 126 PHE A O 11
ATOM 22021 N N . ILE A 1 100 ? 16.954 -13.454 14.366 1.00 0.00 127 ILE A N 11
ATOM 22022 C CA . ILE A 1 100 ? 16.198 -12.227 14.574 1.00 0.00 127 ILE A CA 11
ATOM 22023 C C . ILE A 1 100 ? 16.504 -11.279 13.423 1.00 0.00 127 ILE A C 11
ATOM 22024 O O . ILE A 1 100 ? 17.616 -10.765 13.324 1.00 0.00 127 ILE A O 11
ATOM 22040 N N . LEU A 1 101 ? 15.528 -11.049 12.546 1.00 0.00 128 LEU A N 11
ATOM 22041 C CA . LEU A 1 101 ? 15.696 -10.132 11.430 1.00 0.00 128 LEU A CA 11
ATOM 22042 C C . LEU A 1 101 ? 15.165 -8.756 11.820 1.00 0.00 128 LEU A C 11
ATOM 22043 O O . LEU A 1 101 ? 13.953 -8.554 11.869 1.00 0.00 128 LEU A O 11
ATOM 22059 N N . ASN A 1 102 ? 16.063 -7.813 12.101 1.00 0.00 129 ASN A N 11
ATOM 22060 C CA . ASN A 1 102 ? 15.672 -6.477 12.517 1.00 0.00 129 ASN A CA 11
ATOM 22061 C C . ASN A 1 102 ? 15.789 -5.485 11.366 1.00 0.00 129 ASN A C 11
ATOM 22062 O O . ASN A 1 102 ? 16.891 -5.098 10.973 1.00 0.00 129 ASN A O 11
ATOM 22073 N N . ASN A 1 103 ? 14.643 -5.079 10.825 1.00 0.00 130 ASN A N 11
ATOM 22074 C CA . ASN A 1 103 ? 14.557 -4.137 9.724 1.00 0.00 130 ASN A CA 11
ATOM 22075 C C . ASN A 1 103 ? 14.747 -2.716 10.252 1.00 0.00 130 ASN A C 11
ATOM 22076 O O . ASN A 1 103 ? 13.830 -2.143 10.839 1.00 0.00 130 ASN A O 11
ATOM 22087 N N . LYS A 1 104 ? 15.942 -2.149 10.040 1.00 0.00 131 LYS A N 11
ATOM 22088 C CA . LYS A 1 104 ? 16.298 -0.821 10.522 1.00 0.00 131 LYS A CA 11
ATOM 22089 C C . LYS A 1 104 ? 15.686 0.301 9.676 1.00 0.00 131 LYS A C 11
ATOM 22090 O O . LYS A 1 104 ? 16.214 1.412 9.648 1.00 0.00 131 LYS A O 11
ATOM 22109 N N . ARG A 1 105 ? 14.576 0.014 8.996 1.00 0.00 132 ARG A N 11
ATOM 22110 C CA . ARG A 1 105 ? 13.869 0.971 8.152 1.00 0.00 132 ARG A CA 11
ATOM 22111 C C . ARG A 1 105 ? 12.355 0.915 8.368 1.00 0.00 132 ARG A C 11
ATOM 22112 O O . ARG A 1 105 ? 11.635 1.810 7.928 1.00 0.00 132 ARG A O 11
ATOM 22133 N N . THR A 1 106 ? 11.873 -0.124 9.048 1.00 0.00 133 THR A N 11
ATOM 22134 C CA . THR A 1 106 ? 10.462 -0.257 9.417 1.00 0.00 133 THR A CA 11
ATOM 22135 C C . THR A 1 106 ? 10.305 -0.686 10.872 1.00 0.00 133 THR A C 11
ATOM 22136 O O . THR A 1 106 ? 9.276 -1.256 11.232 1.00 0.00 133 THR A O 11
ATOM 22147 N N . ASN A 1 107 ? 11.318 -0.407 11.698 1.00 0.00 134 ASN A N 11
ATOM 22148 C CA . ASN A 1 107 ? 11.425 -0.875 13.079 1.00 0.00 134 ASN A CA 11
ATOM 22149 C C . ASN A 1 107 ? 10.685 -2.205 13.283 1.00 0.00 134 ASN A C 11
ATOM 22150 O O . ASN A 1 107 ? 9.875 -2.356 14.197 1.00 0.00 134 ASN A O 11
ATOM 22161 N N . GLU A 1 108 ? 10.969 -3.179 12.412 1.00 0.00 135 GLU A N 11
ATOM 22162 C CA . GLU A 1 108 ? 10.316 -4.480 12.425 1.00 0.00 135 GLU A CA 11
ATOM 22163 C C . GLU A 1 108 ? 11.295 -5.569 12.860 1.00 0.00 135 GLU A C 11
ATOM 22164 O O . GLU A 1 108 ? 12.478 -5.514 12.528 1.00 0.00 135 GLU A O 11
ATOM 22176 N N . LYS A 1 109 ? 10.800 -6.558 13.611 1.00 0.00 136 LYS A N 11
ATOM 22177 C CA . LYS A 1 109 ? 11.627 -7.609 14.189 1.00 0.00 136 LYS A CA 11
ATOM 22178 C C . LYS A 1 109 ? 10.965 -8.967 13.984 1.00 0.00 136 LYS A C 11
ATOM 22179 O O . LYS A 1 109 ? 10.002 -9.307 14.671 1.00 0.00 136 LYS A O 11
ATOM 22198 N N . VAL A 1 110 ? 11.493 -9.733 13.029 1.00 0.00 137 VAL A N 11
ATOM 22199 C CA . VAL A 1 110 ? 10.959 -11.030 12.628 1.00 0.00 137 VAL A CA 11
ATOM 22200 C C . VAL A 1 110 ? 11.828 -12.164 13.171 1.00 0.00 137 VAL A C 11
ATOM 22201 O O . VAL A 1 110 ? 12.942 -12.377 12.703 1.00 0.00 137 VAL A O 11
ATOM 22214 N N . VAL A 1 111 ? 11.315 -12.890 14.169 1.00 0.00 138 VAL A N 11
ATOM 22215 C CA . VAL A 1 111 ? 12.042 -13.980 14.813 1.00 0.00 138 VAL A CA 11
ATOM 22216 C C . VAL A 1 111 ? 11.874 -15.283 14.038 1.00 0.00 138 VAL A C 11
ATOM 22217 O O . VAL A 1 111 ? 10.819 -15.912 14.110 1.00 0.00 138 VAL A O 11
ATOM 22230 N N . VAL A 1 112 ? 12.909 -15.696 13.300 1.00 0.00 139 VAL A N 11
ATOM 22231 C CA . VAL A 1 112 ? 12.911 -16.980 12.602 1.00 0.00 139 VAL A CA 11
ATOM 22232 C C . VAL A 1 112 ? 13.198 -18.095 13.605 1.00 0.00 139 VAL A C 11
ATOM 22233 O O . VAL A 1 112 ? 14.319 -18.594 13.696 1.00 0.00 139 VAL A O 11
ATOM 22246 N N . THR A 1 113 ? 12.177 -18.490 14.366 1.00 0.00 140 THR A N 11
ATOM 22247 C CA . THR A 1 113 ? 12.285 -19.552 15.353 1.00 0.00 140 THR A CA 11
ATOM 22248 C C . THR A 1 113 ? 12.286 -20.923 14.669 1.00 0.00 140 THR A C 11
ATOM 22249 O O . THR A 1 113 ? 11.250 -21.408 14.218 1.00 0.00 140 THR A O 11
ATOM 22260 N N . LEU A 1 114 ? 13.464 -21.553 14.587 1.00 0.00 141 LEU A N 11
ATOM 22261 C CA . LEU A 1 114 ? 13.614 -22.880 14.010 1.00 0.00 141 LEU A CA 11
ATOM 22262 C C . LEU A 1 114 ? 13.196 -23.950 15.024 1.00 0.00 141 LEU A C 11
ATOM 22263 O O . LEU A 1 114 ? 13.967 -24.855 15.342 1.00 0.00 141 LEU A O 11
ATOM 22279 N N . ASN A 1 115 ? 11.966 -23.839 15.533 1.00 0.00 142 ASN A N 11
ATOM 22280 C CA . ASN A 1 115 ? 11.413 -24.757 16.513 1.00 0.00 142 ASN A CA 11
ATOM 22281 C C . ASN A 1 115 ? 10.978 -26.066 15.850 1.00 0.00 142 ASN A C 11
ATOM 22282 O O . ASN A 1 115 ? 9.786 -26.338 15.720 1.00 0.00 142 ASN A O 11
ATOM 22293 N N . ARG A 1 116 ? 11.949 -26.883 15.427 1.00 0.00 143 ARG A N 11
ATOM 22294 C CA . ARG A 1 116 ? 11.681 -28.177 14.815 1.00 0.00 143 ARG A CA 11
ATOM 22295 C C . ARG A 1 116 ? 11.042 -29.112 15.838 1.00 0.00 143 ARG A C 11
ATOM 22296 O O . ARG A 1 116 ? 11.725 -29.626 16.724 1.00 0.00 143 ARG A O 11
ATOM 22317 N N . LEU A 1 117 ? 9.731 -29.327 15.715 1.00 0.00 144 LEU A N 11
ATOM 22318 C CA . LEU A 1 117 ? 8.978 -30.186 16.615 1.00 0.00 144 LEU A CA 11
ATOM 22319 C C . LEU A 1 117 ? 8.048 -31.078 15.797 1.00 0.00 144 LEU A C 11
ATOM 22320 O O . LEU A 1 117 ? 7.017 -30.621 15.303 1.00 0.00 144 LEU A O 11
ATOM 22336 N N . GLY A 1 118 ? 8.411 -32.354 15.654 1.00 0.00 145 GLY A N 11
ATOM 22337 C CA . GLY A 1 118 ? 7.618 -33.318 14.902 1.00 0.00 145 GLY A CA 11
ATOM 22338 C C . GLY A 1 118 ? 6.489 -33.898 15.754 1.00 0.00 145 GLY A C 11
ATOM 22339 O O . GLY A 1 118 ? 6.631 -34.053 16.967 1.00 0.00 145 GLY A O 11
ATOM 22343 N N . ARG A 1 119 ? 5.364 -34.218 15.110 1.00 0.00 146 ARG A N 11
ATOM 22344 C CA . ARG A 1 119 ? 4.186 -34.755 15.776 1.00 0.00 146 ARG A CA 11
ATOM 22345 C C . ARG A 1 119 ? 3.624 -35.929 14.982 1.00 0.00 146 ARG A C 11
ATOM 22346 O O . ARG A 1 119 ? 2.993 -35.732 13.943 1.00 0.00 146 ARG A O 11
ATOM 22367 N N . VAL A 1 120 ? 3.860 -37.148 15.468 1.00 0.00 147 VAL A N 11
ATOM 22368 C CA . VAL A 1 120 ? 3.381 -38.363 14.824 1.00 0.00 147 VAL A CA 11
ATOM 22369 C C . VAL A 1 120 ? 1.855 -38.426 14.844 1.00 0.00 147 VAL A C 11
ATOM 22370 O O . VAL A 1 120 ? 1.231 -38.239 15.888 1.00 0.00 147 VAL A O 11
ATOM 22383 N N . ARG A 1 121 ? 1.260 -38.693 13.676 1.00 0.00 148 ARG A N 11
ATOM 22384 C CA . ARG A 1 121 ? -0.185 -38.814 13.513 1.00 0.00 148 ARG A CA 11
ATOM 22385 C C . ARG A 1 121 ? -0.701 -40.156 14.043 1.00 0.00 148 ARG A C 11
ATOM 22386 O O . ARG A 1 121 ? -1.356 -40.911 13.327 1.00 0.00 148 ARG A O 11
ATOM 22407 N N . VAL A 1 122 ? -0.407 -40.455 15.310 1.00 0.00 149 VAL A N 11
ATOM 22408 C CA . VAL A 1 122 ? -0.806 -41.704 15.951 1.00 0.00 149 VAL A CA 11
ATOM 22409 C C . VAL A 1 122 ? -2.331 -41.831 15.981 1.00 0.00 149 VAL A C 11
ATOM 22410 O O . VAL A 1 122 ? -3.012 -41.178 16.771 1.00 0.00 149 VAL A O 11
ATOM 22423 N N . GLY A 1 123 ? -2.866 -42.684 15.106 1.00 0.00 150 GLY A N 11
ATOM 22424 C CA . GLY A 1 123 ? -4.297 -42.926 14.991 1.00 0.00 150 GLY A CA 11
ATOM 22425 C C . GLY A 1 123 ? -4.595 -43.795 13.771 1.00 0.00 150 GLY A C 11
ATOM 22426 O O . GLY A 1 123 ? -3.679 -44.308 13.129 1.00 0.00 150 GLY A O 11
ATOM 22430 N N . GLY A 1 124 ? -5.881 -43.962 13.452 1.00 0.00 151 GLY A N 11
ATOM 22431 C CA . GLY A 1 124 ? -6.303 -44.740 12.297 1.00 0.00 151 GLY A CA 11
ATOM 22432 C C . GLY A 1 124 ? -5.967 -44.028 10.994 1.00 0.00 151 GLY A C 11
ATOM 22433 O O . GLY A 1 124 ? -5.811 -42.806 10.967 1.00 0.00 151 GLY A O 11
ATOM 22437 N N . ASN A 1 125 ? -5.851 -44.797 9.905 1.00 0.00 152 ASN A N 11
ATOM 22438 C CA . ASN A 1 125 ? -5.527 -44.270 8.588 1.00 0.00 152 ASN A CA 11
ATOM 22439 C C . ASN A 1 125 ? -6.432 -44.896 7.529 1.00 0.00 152 ASN A C 11
ATOM 22440 O O . ASN A 1 125 ? -6.995 -44.117 6.730 1.00 0.00 152 ASN A O 11
ATOM 22452 N N . ILE A 1 1 ? 3.437 -4.539 -8.508 1.00 0.00 28 ILE A N 12
ATOM 22453 C CA . ILE A 1 1 ? 4.551 -5.334 -7.947 1.00 0.00 28 ILE A CA 12
ATOM 22454 C C . ILE A 1 1 ? 4.513 -5.279 -6.427 1.00 0.00 28 ILE A C 12
ATOM 22455 O O . ILE A 1 1 ? 4.885 -4.275 -5.828 1.00 0.00 28 ILE A O 12
ATOM 22473 N N . GLN A 1 2 ? 4.053 -6.365 -5.796 1.00 0.00 29 GLN A N 12
ATOM 22474 C CA . GLN A 1 2 ? 3.978 -6.469 -4.350 1.00 0.00 29 GLN A CA 12
ATOM 22475 C C . GLN A 1 2 ? 5.384 -6.579 -3.754 1.00 0.00 29 GLN A C 12
ATOM 22476 O O . GLN A 1 2 ? 6.020 -7.630 -3.831 1.00 0.00 29 GLN A O 12
ATOM 22490 N N . ASN A 1 3 ? 5.870 -5.487 -3.162 1.00 0.00 30 ASN A N 12
ATOM 22491 C CA . ASN A 1 3 ? 7.175 -5.465 -2.523 1.00 0.00 30 ASN A CA 12
ATOM 22492 C C . ASN A 1 3 ? 7.144 -6.296 -1.238 1.00 0.00 30 ASN A C 12
ATOM 22493 O O . ASN A 1 3 ? 6.597 -5.858 -0.226 1.00 0.00 30 ASN A O 12
ATOM 22504 N N . ASN A 1 4 ? 7.731 -7.493 -1.278 1.00 0.00 31 ASN A N 12
ATOM 22505 C CA . ASN A 1 4 ? 7.767 -8.395 -0.138 1.00 0.00 31 ASN A CA 12
ATOM 22506 C C . ASN A 1 4 ? 9.166 -8.987 0.025 1.00 0.00 31 ASN A C 12
ATOM 22507 O O . ASN A 1 4 ? 9.345 -10.206 0.035 1.00 0.00 31 ASN A O 12
ATOM 22518 N N . GLU A 1 5 ? 10.174 -8.119 0.152 1.00 0.00 32 GLU A N 12
ATOM 22519 C CA . GLU A 1 5 ? 11.553 -8.535 0.371 1.00 0.00 32 GLU A CA 12
ATOM 22520 C C . GLU A 1 5 ? 11.769 -9.027 1.803 1.00 0.00 32 GLU A C 12
ATOM 22521 O O . GLU A 1 5 ? 12.891 -9.000 2.308 1.00 0.00 32 GLU A O 12
ATOM 22533 N N . ARG A 1 6 ? 10.700 -9.488 2.458 1.00 0.00 33 ARG A N 12
ATOM 22534 C CA . ARG A 1 6 ? 10.771 -10.003 3.813 1.00 0.00 33 ARG A CA 12
ATOM 22535 C C . ARG A 1 6 ? 10.721 -11.517 3.785 1.00 0.00 33 ARG A C 12
ATOM 22536 O O . ARG A 1 6 ? 11.521 -12.191 4.429 1.00 0.00 33 ARG A O 12
ATOM 22557 N N . GLU A 1 7 ? 9.765 -12.052 3.023 1.00 0.00 34 GLU A N 12
ATOM 22558 C CA . GLU A 1 7 ? 9.596 -13.484 2.866 1.00 0.00 34 GLU A CA 12
ATOM 22559 C C . GLU A 1 7 ? 10.652 -14.083 1.947 1.00 0.00 34 GLU A C 12
ATOM 22560 O O . GLU A 1 7 ? 10.534 -15.232 1.531 1.00 0.00 34 GLU A O 12
ATOM 22572 N N . THR A 1 8 ? 11.689 -13.310 1.633 1.00 0.00 35 THR A N 12
ATOM 22573 C CA . THR A 1 8 ? 12.830 -13.827 0.897 1.00 0.00 35 THR A CA 12
ATOM 22574 C C . THR A 1 8 ? 14.046 -13.926 1.824 1.00 0.00 35 THR A C 12
ATOM 22575 O O . THR A 1 8 ? 15.099 -14.419 1.429 1.00 0.00 35 THR A O 12
ATOM 22586 N N . LEU A 1 9 ? 13.892 -13.465 3.070 1.00 0.00 36 LEU A N 12
ATOM 22587 C CA . LEU A 1 9 ? 14.879 -13.641 4.120 1.00 0.00 36 LEU A CA 12
ATOM 22588 C C . LEU A 1 9 ? 14.313 -14.518 5.234 1.00 0.00 36 LEU A C 12
ATOM 22589 O O . LEU A 1 9 ? 14.746 -14.481 6.380 1.00 0.00 36 LEU A O 12
ATOM 22605 N N . VAL A 1 10 ? 13.328 -15.319 4.868 1.00 0.00 37 VAL A N 12
ATOM 22606 C CA . VAL A 1 10 ? 12.756 -16.330 5.734 1.00 0.00 37 VAL A CA 12
ATOM 22607 C C . VAL A 1 10 ? 12.715 -17.637 4.959 1.00 0.00 37 VAL A C 12
ATOM 22608 O O . VAL A 1 10 ? 13.111 -18.681 5.472 1.00 0.00 37 VAL A O 12
ATOM 22621 N N . ASN A 1 11 ? 12.236 -17.568 3.711 1.00 0.00 38 ASN A N 12
ATOM 22622 C CA . ASN A 1 11 ? 12.209 -18.711 2.816 1.00 0.00 38 ASN A CA 12
ATOM 22623 C C . ASN A 1 11 ? 13.565 -18.964 2.168 1.00 0.00 38 ASN A C 12
ATOM 22624 O O . ASN A 1 11 ? 13.702 -19.874 1.349 1.00 0.00 38 ASN A O 12
ATOM 22635 N N . SER A 1 12 ? 14.573 -18.171 2.536 1.00 0.00 39 SER A N 12
ATOM 22636 C CA . SER A 1 12 ? 15.944 -18.412 2.117 1.00 0.00 39 SER A CA 12
ATOM 22637 C C . SER A 1 12 ? 16.883 -18.556 3.316 1.00 0.00 39 SER A C 12
ATOM 22638 O O . SER A 1 12 ? 18.102 -18.589 3.160 1.00 0.00 39 SER A O 12
ATOM 22646 N N . ILE A 1 13 ? 16.315 -18.655 4.525 1.00 0.00 40 ILE A N 12
ATOM 22647 C CA . ILE A 1 13 ? 17.068 -19.026 5.713 1.00 0.00 40 ILE A CA 12
ATOM 22648 C C . ILE A 1 13 ? 16.598 -20.398 6.185 1.00 0.00 40 ILE A C 12
ATOM 22649 O O . ILE A 1 13 ? 17.420 -21.256 6.500 1.00 0.00 40 ILE A O 12
ATOM 22665 N N . LYS A 1 14 ? 15.275 -20.617 6.231 1.00 0.00 41 LYS A N 12
ATOM 22666 C CA . LYS A 1 14 ? 14.744 -21.914 6.642 1.00 0.00 41 LYS A CA 12
ATOM 22667 C C . LYS A 1 14 ? 14.828 -22.923 5.499 1.00 0.00 41 LYS A C 12
ATOM 22668 O O . LYS A 1 14 ? 14.305 -24.031 5.609 1.00 0.00 41 LYS A O 12
ATOM 22687 N N . THR A 1 15 ? 15.497 -22.538 4.409 1.00 0.00 42 THR A N 12
ATOM 22688 C CA . THR A 1 15 ? 15.805 -23.450 3.314 1.00 0.00 42 THR A CA 12
ATOM 22689 C C . THR A 1 15 ? 17.313 -23.471 3.069 1.00 0.00 42 THR A C 12
ATOM 22690 O O . THR A 1 15 ? 17.803 -23.793 1.990 1.00 0.00 42 THR A O 12
ATOM 22701 N N . ALA A 1 16 ? 18.053 -23.124 4.118 1.00 0.00 43 ALA A N 12
ATOM 22702 C CA . ALA A 1 16 ? 19.494 -23.292 4.166 1.00 0.00 43 ALA A CA 12
ATOM 22703 C C . ALA A 1 16 ? 19.868 -24.161 5.366 1.00 0.00 43 ALA A C 12
ATOM 22704 O O . ALA A 1 16 ? 21.042 -24.438 5.593 1.00 0.00 43 ALA A O 12
ATOM 22711 N N . ILE A 1 17 ? 18.854 -24.596 6.123 1.00 0.00 44 ILE A N 12
ATOM 22712 C CA . ILE A 1 17 ? 18.988 -25.609 7.160 1.00 0.00 44 ILE A CA 12
ATOM 22713 C C . ILE A 1 17 ? 18.260 -26.879 6.708 1.00 0.00 44 ILE A C 12
ATOM 22714 O O . ILE A 1 17 ? 18.201 -27.882 7.417 1.00 0.00 44 ILE A O 12
ATOM 22730 N N . GLN A 1 18 ? 17.702 -26.833 5.500 1.00 0.00 45 GLN A N 12
ATOM 22731 C CA . GLN A 1 18 ? 16.993 -27.954 4.900 1.00 0.00 45 GLN A CA 12
ATOM 22732 C C . GLN A 1 18 ? 17.494 -28.210 3.487 1.00 0.00 45 GLN A C 12
ATOM 22733 O O . GLN A 1 18 ? 16.859 -28.889 2.685 1.00 0.00 45 GLN A O 12
ATOM 22747 N N . TYR A 1 19 ? 18.666 -27.649 3.208 1.00 0.00 46 TYR A N 12
ATOM 22748 C CA . TYR A 1 19 ? 19.440 -27.949 2.021 1.00 0.00 46 TYR A CA 12
ATOM 22749 C C . TYR A 1 19 ? 20.860 -28.281 2.472 1.00 0.00 46 TYR A C 12
ATOM 22750 O O . TYR A 1 19 ? 21.769 -28.456 1.671 1.00 0.00 46 TYR A O 12
ATOM 22768 N N . SER A 1 20 ? 21.039 -28.379 3.791 1.00 0.00 47 SER A N 12
ATOM 22769 C CA . SER A 1 20 ? 22.323 -28.712 4.382 1.00 0.00 47 SER A CA 12
ATOM 22770 C C . SER A 1 20 ? 22.268 -30.010 5.171 1.00 0.00 47 SER A C 12
ATOM 22771 O O . SER A 1 20 ? 23.295 -30.664 5.341 1.00 0.00 47 SER A O 12
ATOM 22779 N N . LYS A 1 21 ? 21.084 -30.412 5.649 1.00 0.00 48 LYS A N 12
ATOM 22780 C CA . LYS A 1 21 ? 20.952 -31.728 6.265 1.00 0.00 48 LYS A CA 12
ATOM 22781 C C . LYS A 1 21 ? 20.712 -32.806 5.217 1.00 0.00 48 LYS A C 12
ATOM 22782 O O . LYS A 1 21 ? 20.246 -33.895 5.533 1.00 0.00 48 LYS A O 12
ATOM 22801 N N . ILE A 1 22 ? 21.045 -32.492 3.966 1.00 0.00 49 ILE A N 12
ATOM 22802 C CA . ILE A 1 22 ? 21.013 -33.450 2.875 1.00 0.00 49 ILE A CA 12
ATOM 22803 C C . ILE A 1 22 ? 22.362 -33.506 2.154 1.00 0.00 49 ILE A C 12
ATOM 22804 O O . ILE A 1 22 ? 22.655 -34.473 1.453 1.00 0.00 49 ILE A O 12
ATOM 22820 N N . GLN A 1 23 ? 23.200 -32.485 2.327 1.00 0.00 50 GLN A N 12
ATOM 22821 C CA . GLN A 1 23 ? 24.568 -32.488 1.829 1.00 0.00 50 GLN A CA 12
ATOM 22822 C C . GLN A 1 23 ? 25.544 -33.010 2.880 1.00 0.00 50 GLN A C 12
ATOM 22823 O O . GLN A 1 23 ? 26.745 -33.067 2.647 1.00 0.00 50 GLN A O 12
ATOM 22837 N N . ALA A 1 24 ? 25.017 -33.402 4.043 1.00 0.00 51 ALA A N 12
ATOM 22838 C CA . ALA A 1 24 ? 25.759 -34.116 5.071 1.00 0.00 51 ALA A CA 12
ATOM 22839 C C . ALA A 1 24 ? 25.463 -35.613 5.007 1.00 0.00 51 ALA A C 12
ATOM 22840 O O . ALA A 1 24 ? 26.385 -36.428 5.030 1.00 0.00 51 ALA A O 12
ATOM 22847 N N . ILE A 1 25 ? 24.179 -35.980 4.922 1.00 0.00 52 ILE A N 12
ATOM 22848 C CA . ILE A 1 25 ? 23.778 -37.381 4.908 1.00 0.00 52 ILE A CA 12
ATOM 22849 C C . ILE A 1 25 ? 24.228 -38.046 3.606 1.00 0.00 52 ILE A C 12
ATOM 22850 O O . ILE A 1 25 ? 24.214 -39.270 3.486 1.00 0.00 52 ILE A O 12
ATOM 22866 N N . HIS A 1 26 ? 24.642 -37.234 2.631 1.00 0.00 53 HIS A N 12
ATOM 22867 C CA . HIS A 1 26 ? 25.092 -37.734 1.341 1.00 0.00 53 HIS A CA 12
ATOM 22868 C C . HIS A 1 26 ? 26.617 -37.790 1.263 1.00 0.00 53 HIS A C 12
ATOM 22869 O O . HIS A 1 26 ? 27.158 -38.127 0.209 1.00 0.00 53 HIS A O 12
ATOM 22883 N N . LEU A 1 27 ? 27.320 -37.480 2.358 1.00 0.00 54 LEU A N 12
ATOM 22884 C CA . LEU A 1 27 ? 28.770 -37.595 2.407 1.00 0.00 54 LEU A CA 12
ATOM 22885 C C . LEU A 1 27 ? 29.223 -38.392 3.631 1.00 0.00 54 LEU A C 12
ATOM 22886 O O . LEU A 1 27 ? 30.419 -38.571 3.837 1.00 0.00 54 LEU A O 12
ATOM 22902 N N . GLY A 1 28 ? 28.277 -38.878 4.439 1.00 0.00 55 GLY A N 12
ATOM 22903 C CA . GLY A 1 28 ? 28.587 -39.720 5.586 1.00 0.00 55 GLY A CA 12
ATOM 22904 C C . GLY A 1 28 ? 29.317 -38.956 6.693 1.00 0.00 55 GLY A C 12
ATOM 22905 O O . GLY A 1 28 ? 29.891 -39.578 7.585 1.00 0.00 55 GLY A O 12
ATOM 22909 N N . HIS A 1 29 ? 29.309 -37.619 6.650 1.00 0.00 56 HIS A N 12
ATOM 22910 C CA . HIS A 1 29 ? 30.007 -36.800 7.629 1.00 0.00 56 HIS A CA 12
ATOM 22911 C C . HIS A 1 29 ? 29.361 -35.416 7.718 1.00 0.00 56 HIS A C 12
ATOM 22912 O O . HIS A 1 29 ? 28.751 -34.956 6.753 1.00 0.00 56 HIS A O 12
ATOM 22926 N N . PRO A 1 30 ? 29.481 -34.744 8.869 1.00 0.00 57 PRO A N 12
ATOM 22927 C CA . PRO A 1 30 ? 28.859 -33.452 9.105 1.00 0.00 57 PRO A CA 12
ATOM 22928 C C . PRO A 1 30 ? 29.500 -32.354 8.259 1.00 0.00 57 PRO A C 12
ATOM 22929 O O . PRO A 1 30 ? 30.636 -32.482 7.803 1.00 0.00 57 PRO A O 12
ATOM 22940 N N . ILE A 1 31 ? 28.751 -31.266 8.060 1.00 0.00 58 ILE A N 12
ATOM 22941 C CA . ILE A 1 31 ? 29.190 -30.103 7.300 1.00 0.00 58 ILE A CA 12
ATOM 22942 C C . ILE A 1 31 ? 28.861 -28.831 8.067 1.00 0.00 58 ILE A C 12
ATOM 22943 O O . ILE A 1 31 ? 27.963 -28.808 8.910 1.00 0.00 58 ILE A O 12
ATOM 22959 N N . TYR A 1 32 ? 29.603 -27.763 7.775 1.00 0.00 59 TYR A N 12
ATOM 22960 C CA . TYR A 1 32 ? 29.568 -26.541 8.562 1.00 0.00 59 TYR A CA 12
ATOM 22961 C C . TYR A 1 32 ? 28.859 -25.395 7.846 1.00 0.00 59 TYR A C 12
ATOM 22962 O O . TYR A 1 32 ? 29.292 -24.962 6.781 1.00 0.00 59 TYR A O 12
ATOM 22980 N N . LEU A 1 33 ? 27.764 -24.898 8.422 1.00 0.00 60 LEU A N 12
ATOM 22981 C CA . LEU A 1 33 ? 27.074 -23.731 7.895 1.00 0.00 60 LEU A CA 12
ATOM 22982 C C . LEU A 1 33 ? 27.638 -22.474 8.562 1.00 0.00 60 LEU A C 12
ATOM 22983 O O . LEU A 1 33 ? 27.329 -22.195 9.721 1.00 0.00 60 LEU A O 12
ATOM 22999 N N . LEU A 1 34 ? 28.468 -21.721 7.832 1.00 0.00 61 LEU A N 12
ATOM 23000 C CA . LEU A 1 34 ? 29.102 -20.506 8.327 1.00 0.00 61 LEU A CA 12
ATOM 23001 C C . LEU A 1 34 ? 28.391 -19.268 7.771 1.00 0.00 61 LEU A C 12
ATOM 23002 O O . LEU A 1 34 ? 27.684 -19.361 6.768 1.00 0.00 61 LEU A O 12
ATOM 23018 N N . PRO A 1 35 ? 28.567 -18.102 8.407 1.00 0.00 62 PRO A N 12
ATOM 23019 C CA . PRO A 1 35 ? 28.135 -16.828 7.860 1.00 0.00 62 PRO A CA 12
ATOM 23020 C C . PRO A 1 35 ? 29.069 -16.463 6.704 1.00 0.00 62 PRO A C 12
ATOM 23021 O O . PRO A 1 35 ? 30.231 -16.867 6.689 1.00 0.00 62 PRO A O 12
ATOM 23032 N N . PHE A 1 36 ? 28.575 -15.698 5.727 1.00 0.00 63 PHE A N 12
ATOM 23033 C CA . PHE A 1 36 ? 29.367 -15.351 4.556 1.00 0.00 63 PHE A CA 12
ATOM 23034 C C . PHE A 1 36 ? 30.166 -14.074 4.806 1.00 0.00 63 PHE A C 12
ATOM 23035 O O . PHE A 1 36 ? 29.603 -12.981 4.798 1.00 0.00 63 PHE A O 12
ATOM 23052 N N . GLY A 1 37 ? 31.474 -14.206 5.028 1.00 0.00 64 GLY A N 12
ATOM 23053 C CA . GLY A 1 37 ? 32.343 -13.066 5.291 1.00 0.00 64 GLY A CA 12
ATOM 23054 C C . GLY A 1 37 ? 32.574 -12.890 6.789 1.00 0.00 64 GLY A C 12
ATOM 23055 O O . GLY A 1 37 ? 33.014 -13.823 7.458 1.00 0.00 64 GLY A O 12
ATOM 23059 N N . SER A 1 38 ? 32.276 -11.692 7.303 1.00 0.00 65 SER A N 12
ATOM 23060 C CA . SER A 1 38 ? 32.434 -11.330 8.709 1.00 0.00 65 SER A CA 12
ATOM 23061 C C . SER A 1 38 ? 31.842 -12.406 9.617 1.00 0.00 65 SER A C 12
ATOM 23062 O O . SER A 1 38 ? 30.623 -12.516 9.741 1.00 0.00 65 SER A O 12
ATOM 23070 N N . ASN A 1 39 ? 32.707 -13.208 10.253 1.00 0.00 66 ASN A N 12
ATOM 23071 C CA . ASN A 1 39 ? 32.279 -14.367 11.021 1.00 0.00 66 ASN A CA 12
ATOM 23072 C C . ASN A 1 39 ? 31.663 -14.016 12.379 1.00 0.00 66 ASN A C 12
ATOM 23073 O O . ASN A 1 39 ? 31.669 -14.844 13.289 1.00 0.00 66 ASN A O 12
ATOM 23084 N N . GLU A 1 40 ? 31.121 -12.804 12.531 1.00 0.00 67 GLU A N 12
ATOM 23085 C CA . GLU A 1 40 ? 30.327 -12.443 13.700 1.00 0.00 67 GLU A CA 12
ATOM 23086 C C . GLU A 1 40 ? 29.098 -11.633 13.284 1.00 0.00 67 GLU A C 12
ATOM 23087 O O . GLU A 1 40 ? 28.510 -10.930 14.105 1.00 0.00 67 GLU A O 12
ATOM 23099 N N . ASN A 1 41 ? 28.706 -11.733 12.008 1.00 0.00 68 ASN A N 12
ATOM 23100 C CA . ASN A 1 41 ? 27.559 -11.024 11.459 1.00 0.00 68 ASN A CA 12
ATOM 23101 C C . ASN A 1 41 ? 26.942 -11.841 10.327 1.00 0.00 68 ASN A C 12
ATOM 23102 O O . ASN A 1 41 ? 27.496 -11.886 9.231 1.00 0.00 68 ASN A O 12
ATOM 23113 N N . TRP A 1 42 ? 25.799 -12.487 10.578 1.00 0.00 69 TRP A N 12
ATOM 23114 C CA . TRP A 1 42 ? 25.114 -13.246 9.539 1.00 0.00 69 TRP A CA 12
ATOM 23115 C C . TRP A 1 42 ? 24.349 -12.314 8.592 1.00 0.00 69 TRP A C 12
ATOM 23116 O O . TRP A 1 42 ? 23.396 -12.739 7.942 1.00 0.00 69 TRP A O 12
ATOM 23137 N N . SER A 1 43 ? 24.757 -11.043 8.498 1.00 0.00 70 SER A N 12
ATOM 23138 C CA . SER A 1 43 ? 24.045 -10.044 7.713 1.00 0.00 70 SER A CA 12
ATOM 23139 C C . SER A 1 43 ? 24.741 -9.777 6.380 1.00 0.00 70 SER A C 12
ATOM 23140 O O . SER A 1 43 ? 24.582 -8.704 5.802 1.00 0.00 70 SER A O 12
ATOM 23148 N N . ARG A 1 44 ? 25.509 -10.756 5.893 1.00 0.00 71 ARG A N 12
ATOM 23149 C CA . ARG A 1 44 ? 26.157 -10.681 4.590 1.00 0.00 71 ARG A CA 12
ATOM 23150 C C . ARG A 1 44 ? 25.999 -12.001 3.843 1.00 0.00 71 ARG A C 12
ATOM 23151 O O . ARG A 1 44 ? 26.801 -12.317 2.967 1.00 0.00 71 ARG A O 12
ATOM 23172 N N . GLY A 1 45 ? 24.960 -12.767 4.188 1.00 0.00 72 GLY A N 12
ATOM 23173 C CA . GLY A 1 45 ? 24.678 -14.067 3.602 1.00 0.00 72 GLY A CA 12
ATOM 23174 C C . GLY A 1 45 ? 25.227 -15.207 4.459 1.00 0.00 72 GLY A C 12
ATOM 23175 O O . GLY A 1 45 ? 25.856 -14.964 5.492 1.00 0.00 72 GLY A O 12
ATOM 23179 N N . MET A 1 46 ? 24.985 -16.449 4.032 1.00 0.00 73 MET A N 12
ATOM 23180 C CA . MET A 1 46 ? 25.498 -17.640 4.699 1.00 0.00 73 MET A CA 12
ATOM 23181 C C . MET A 1 46 ? 26.054 -18.625 3.670 1.00 0.00 73 MET A C 12
ATOM 23182 O O . MET A 1 46 ? 25.590 -18.670 2.530 1.00 0.00 73 MET A O 12
ATOM 23196 N N . VAL A 1 47 ? 27.050 -19.413 4.077 1.00 0.00 74 VAL A N 12
ATOM 23197 C CA . VAL A 1 47 ? 27.775 -20.320 3.201 1.00 0.00 74 VAL A CA 12
ATOM 23198 C C . VAL A 1 47 ? 27.961 -21.688 3.846 1.00 0.00 74 VAL A C 12
ATOM 23199 O O . VAL A 1 47 ? 28.619 -21.836 4.875 1.00 0.00 74 VAL A O 12
ATOM 23212 N N . LEU A 1 48 ? 27.357 -22.699 3.219 1.00 0.00 75 LEU A N 12
ATOM 23213 C CA . LEU A 1 48 ? 27.450 -24.086 3.638 1.00 0.00 75 LEU A CA 12
ATOM 23214 C C . LEU A 1 48 ? 28.763 -24.684 3.136 1.00 0.00 75 LEU A C 12
ATOM 23215 O O . LEU A 1 48 ? 28.895 -24.953 1.945 1.00 0.00 75 LEU A O 12
ATOM 23231 N N . ALA A 1 49 ? 29.733 -24.881 4.032 1.00 0.00 76 ALA A N 12
ATOM 23232 C CA . ALA A 1 49 ? 31.064 -25.341 3.664 1.00 0.00 76 ALA A CA 12
ATOM 23233 C C . ALA A 1 49 ? 31.437 -26.665 4.332 1.00 0.00 76 ALA A C 12
ATOM 23234 O O . ALA A 1 49 ? 31.305 -26.817 5.545 1.00 0.00 76 ALA A O 12
ATOM 23241 N N . LYS A 1 50 ? 31.903 -27.630 3.534 1.00 0.00 77 LYS A N 12
ATOM 23242 C CA . LYS A 1 50 ? 32.333 -28.931 4.030 1.00 0.00 77 LYS A CA 12
ATOM 23243 C C . LYS A 1 50 ? 33.850 -29.034 4.042 1.00 0.00 77 LYS A C 12
ATOM 23244 O O . LYS A 1 50 ? 34.523 -28.466 3.187 1.00 0.00 77 LYS A O 12
ATOM 23263 N N . LEU A 1 51 ? 34.385 -29.763 5.020 1.00 0.00 78 LEU A N 12
ATOM 23264 C CA . LEU A 1 51 ? 35.816 -30.000 5.111 1.00 0.00 78 LEU A CA 12
ATOM 23265 C C . LEU A 1 51 ? 36.163 -31.358 4.514 1.00 0.00 78 LEU A C 12
ATOM 23266 O O . LEU A 1 51 ? 35.563 -32.371 4.873 1.00 0.00 78 LEU A O 12
ATOM 23282 N N . ASN A 1 52 ? 37.134 -31.380 3.602 1.00 0.00 79 ASN A N 12
ATOM 23283 C CA . ASN A 1 52 ? 37.572 -32.618 2.976 1.00 0.00 79 ASN A CA 12
ATOM 23284 C C . ASN A 1 52 ? 38.779 -33.149 3.737 1.00 0.00 79 ASN A C 12
ATOM 23285 O O . ASN A 1 52 ? 39.883 -32.623 3.595 1.00 0.00 79 ASN A O 12
ATOM 23296 N N . GLN A 1 53 ? 38.572 -34.188 4.548 1.00 0.00 80 GLN A N 12
ATOM 23297 C CA . GLN A 1 53 ? 39.607 -34.707 5.431 1.00 0.00 80 GLN A CA 12
ATOM 23298 C C . GLN A 1 53 ? 40.678 -35.510 4.691 1.00 0.00 80 GLN A C 12
ATOM 23299 O O . GLN A 1 53 ? 41.330 -36.360 5.294 1.00 0.00 80 GLN A O 12
ATOM 23313 N N . THR A 1 54 ? 40.874 -35.255 3.393 1.00 0.00 81 THR A N 12
ATOM 23314 C CA . THR A 1 54 ? 41.945 -35.895 2.636 1.00 0.00 81 THR A CA 12
ATOM 23315 C C . THR A 1 54 ? 42.694 -34.908 1.740 1.00 0.00 81 THR A C 12
ATOM 23316 O O . THR A 1 54 ? 43.627 -35.298 1.042 1.00 0.00 81 THR A O 12
ATOM 23327 N N . THR A 1 55 ? 42.294 -33.631 1.764 1.00 0.00 82 THR A N 12
ATOM 23328 C CA . THR A 1 55 ? 43.001 -32.550 1.084 1.00 0.00 82 THR A CA 12
ATOM 23329 C C . THR A 1 55 ? 42.923 -31.257 1.896 1.00 0.00 82 THR A C 12
ATOM 23330 O O . THR A 1 55 ? 43.041 -30.174 1.329 1.00 0.00 82 THR A O 12
ATOM 23341 N N . ASN A 1 56 ? 42.728 -31.386 3.214 1.00 0.00 83 ASN A N 12
ATOM 23342 C CA . ASN A 1 56 ? 42.599 -30.301 4.186 1.00 0.00 83 ASN A CA 12
ATOM 23343 C C . ASN A 1 56 ? 42.165 -28.965 3.567 1.00 0.00 83 ASN A C 12
ATOM 23344 O O . ASN A 1 56 ? 42.855 -27.956 3.730 1.00 0.00 83 ASN A O 12
ATOM 23355 N N . LYS A 1 57 ? 41.031 -28.947 2.859 1.00 0.00 84 LYS A N 12
ATOM 23356 C CA . LYS A 1 57 ? 40.497 -27.728 2.253 1.00 0.00 84 LYS A CA 12
ATOM 23357 C C . LYS A 1 57 ? 38.991 -27.586 2.473 1.00 0.00 84 LYS A C 12
ATOM 23358 O O . LYS A 1 57 ? 38.240 -28.554 2.354 1.00 0.00 84 LYS A O 12
ATOM 23377 N N . THR A 1 58 ? 38.569 -26.364 2.794 1.00 0.00 85 THR A N 12
ATOM 23378 C CA . THR A 1 58 ? 37.173 -26.019 3.012 1.00 0.00 85 THR A CA 12
ATOM 23379 C C . THR A 1 58 ? 36.462 -25.840 1.671 1.00 0.00 85 THR A C 12
ATOM 23380 O O . THR A 1 58 ? 36.648 -24.829 0.997 1.00 0.00 85 THR A O 12
ATOM 23391 N N . GLU A 1 59 ? 35.645 -26.826 1.285 1.00 0.00 86 GLU A N 12
ATOM 23392 C CA . GLU A 1 59 ? 34.926 -26.823 0.022 1.00 0.00 86 GLU A CA 12
ATOM 23393 C C . GLU A 1 59 ? 33.530 -26.223 0.203 1.00 0.00 86 GLU A C 12
ATOM 23394 O O . GLU A 1 59 ? 32.632 -26.861 0.753 1.00 0.00 86 GLU A O 12
ATOM 23406 N N . LEU A 1 60 ? 33.357 -24.984 -0.262 1.00 0.00 87 LEU A N 12
ATOM 23407 C CA . LEU A 1 60 ? 32.090 -24.272 -0.177 1.00 0.00 87 LEU A CA 12
ATOM 23408 C C . LEU A 1 60 ? 31.069 -24.924 -1.110 1.00 0.00 87 LEU A C 12
ATOM 23409 O O . LEU A 1 60 ? 31.327 -25.081 -2.304 1.00 0.00 87 LEU A O 12
ATOM 23425 N N . ILE A 1 61 ? 29.908 -25.305 -0.566 1.00 0.00 88 ILE A N 12
ATOM 23426 C CA . ILE A 1 61 ? 28.879 -26.028 -1.299 1.00 0.00 88 ILE A CA 12
ATOM 23427 C C . ILE A 1 61 ? 27.841 -25.074 -1.892 1.00 0.00 88 ILE A C 12
ATOM 23428 O O . ILE A 1 61 ? 27.528 -25.165 -3.077 1.00 0.00 88 ILE A O 12
ATOM 23444 N N . HIS A 1 62 ? 27.305 -24.161 -1.075 1.00 0.00 89 HIS A N 12
ATOM 23445 C CA . HIS A 1 62 ? 26.245 -23.250 -1.495 1.00 0.00 89 HIS A CA 12
ATOM 23446 C C . HIS A 1 62 ? 26.394 -21.877 -0.838 1.00 0.00 89 HIS A C 12
ATOM 23447 O O . HIS A 1 62 ? 26.769 -21.796 0.332 1.00 0.00 89 HIS A O 12
ATOM 23461 N N . GLN A 1 63 ? 26.098 -20.806 -1.581 1.00 0.00 90 GLN A N 12
ATOM 23462 C CA . GLN A 1 63 ? 26.233 -19.441 -1.091 1.00 0.00 90 GLN A CA 12
ATOM 23463 C C . GLN A 1 63 ? 24.911 -18.678 -1.176 1.00 0.00 90 GLN A C 12
ATOM 23464 O O . GLN A 1 63 ? 24.490 -18.282 -2.262 1.00 0.00 90 GLN A O 12
ATOM 23478 N N . TRP A 1 64 ? 24.255 -18.467 -0.033 1.00 0.00 91 TRP A N 12
ATOM 23479 C CA . TRP A 1 64 ? 23.042 -17.659 0.025 1.00 0.00 91 TRP A CA 12
ATOM 23480 C C . TRP A 1 64 ? 23.409 -16.202 0.306 1.00 0.00 91 TRP A C 12
ATOM 23481 O O . TRP A 1 64 ? 23.740 -15.858 1.440 1.00 0.00 91 TRP A O 12
ATOM 23502 N N . GLN A 1 65 ? 23.351 -15.351 -0.724 1.00 0.00 92 GLN A N 12
ATOM 23503 C CA . GLN A 1 65 ? 23.653 -13.933 -0.604 1.00 0.00 92 GLN A CA 12
ATOM 23504 C C . GLN A 1 65 ? 22.369 -13.118 -0.463 1.00 0.00 92 GLN A C 12
ATOM 23505 O O . GLN A 1 65 ? 21.558 -13.075 -1.388 1.00 0.00 92 GLN A O 12
ATOM 23519 N N . TRP A 1 66 ? 22.176 -12.471 0.691 1.00 0.00 93 TRP A N 12
ATOM 23520 C CA . TRP A 1 66 ? 21.000 -11.644 0.942 1.00 0.00 93 TRP A CA 12
ATOM 23521 C C . TRP A 1 66 ? 20.952 -10.455 -0.019 1.00 0.00 93 TRP A C 12
ATOM 23522 O O . TRP A 1 66 ? 21.698 -9.493 0.146 1.00 0.00 93 TRP A O 12
ATOM 23543 N N . SER A 1 67 ? 20.073 -10.520 -1.025 1.00 0.00 94 SER A N 12
ATOM 23544 C CA . SER A 1 67 ? 19.918 -9.439 -1.994 1.00 0.00 94 SER A CA 12
ATOM 23545 C C . SER A 1 67 ? 18.992 -8.338 -1.464 1.00 0.00 94 SER A C 12
ATOM 23546 O O . SER A 1 67 ? 18.368 -7.614 -2.243 1.00 0.00 94 SER A O 12
ATOM 23554 N N . SER A 1 68 ? 18.894 -8.204 -0.138 1.00 0.00 95 SER A N 12
ATOM 23555 C CA . SER A 1 68 ? 18.132 -7.147 0.512 1.00 0.00 95 SER A CA 12
ATOM 23556 C C . SER A 1 68 ? 18.950 -6.575 1.662 1.00 0.00 95 SER A C 12
ATOM 23557 O O . SER A 1 68 ? 19.068 -7.201 2.716 1.00 0.00 95 SER A O 12
ATOM 23565 N N . ASN A 1 69 ? 19.521 -5.383 1.466 1.00 0.00 96 ASN A N 12
ATOM 23566 C CA . ASN A 1 69 ? 20.380 -4.749 2.457 1.00 0.00 96 ASN A CA 12
ATOM 23567 C C . ASN A 1 69 ? 19.563 -4.025 3.531 1.00 0.00 96 ASN A C 12
ATOM 23568 O O . ASN A 1 69 ? 19.884 -2.896 3.898 1.00 0.00 96 ASN A O 12
ATOM 23579 N N . SER A 1 70 ? 18.505 -4.667 4.037 1.00 0.00 97 SER A N 12
ATOM 23580 C CA . SER A 1 70 ? 17.675 -4.098 5.091 1.00 0.00 97 SER A CA 12
ATOM 23581 C C . SER A 1 70 ? 17.341 -5.119 6.174 1.00 0.00 97 SER A C 12
ATOM 23582 O O . SER A 1 70 ? 16.326 -4.977 6.853 1.00 0.00 97 SER A O 12
ATOM 23590 N N . TRP A 1 71 ? 18.174 -6.149 6.354 1.00 0.00 98 TRP A N 12
ATOM 23591 C CA . TRP A 1 71 ? 17.903 -7.171 7.352 1.00 0.00 98 TRP A CA 12
ATOM 23592 C C . TRP A 1 71 ? 19.151 -7.522 8.151 1.00 0.00 98 TRP A C 12
ATOM 23593 O O . TRP A 1 71 ? 20.033 -8.222 7.662 1.00 0.00 98 TRP A O 12
ATOM 23614 N N . ASN A 1 72 ? 19.219 -7.031 9.390 1.00 0.00 99 ASN A N 12
ATOM 23615 C CA . ASN A 1 72 ? 20.272 -7.390 10.322 1.00 0.00 99 ASN A CA 12
ATOM 23616 C C . ASN A 1 72 ? 19.944 -8.761 10.905 1.00 0.00 99 ASN A C 12
ATOM 23617 O O . ASN A 1 72 ? 19.067 -8.874 11.759 1.00 0.00 99 ASN A O 12
ATOM 23628 N N . ILE A 1 73 ? 20.642 -9.801 10.445 1.00 0.00 100 ILE A N 12
ATOM 23629 C CA . ILE A 1 73 ? 20.421 -11.165 10.901 1.00 0.00 100 ILE A CA 12
ATOM 23630 C C . ILE A 1 73 ? 21.150 -11.397 12.223 1.00 0.00 100 ILE A C 12
ATOM 23631 O O . ILE A 1 73 ? 22.370 -11.548 12.235 1.00 0.00 100 ILE A O 12
ATOM 23647 N N . ASN A 1 74 ? 20.415 -11.429 13.337 1.00 0.00 101 ASN A N 12
ATOM 23648 C CA . ASN A 1 74 ? 21.005 -11.667 14.645 1.00 0.00 101 ASN A CA 12
ATOM 23649 C C . ASN A 1 74 ? 20.691 -13.087 15.113 1.00 0.00 101 ASN A C 12
ATOM 23650 O O . ASN A 1 74 ? 19.573 -13.369 15.539 1.00 0.00 101 ASN A O 12
ATOM 23661 N N . TRP A 1 75 ? 21.674 -13.992 15.035 1.00 0.00 102 TRP A N 12
ATOM 23662 C CA . TRP A 1 75 ? 21.490 -15.370 15.463 1.00 0.00 102 TRP A CA 12
ATOM 23663 C C . TRP A 1 75 ? 21.808 -15.515 16.948 1.00 0.00 102 TRP A C 12
ATOM 23664 O O . TRP A 1 75 ? 22.973 -15.521 17.339 1.00 0.00 102 TRP A O 12
ATOM 23685 N N . LYS A 1 76 ? 20.763 -15.633 17.777 1.00 0.00 103 LYS A N 12
ATOM 23686 C CA . LYS A 1 76 ? 20.902 -15.774 19.224 1.00 0.00 103 LYS A CA 12
ATOM 23687 C C . LYS A 1 76 ? 20.945 -17.246 19.627 1.00 0.00 103 LYS A C 12
ATOM 23688 O O . LYS A 1 76 ? 20.153 -17.694 20.453 1.00 0.00 103 LYS A O 12
ATOM 23707 N N . GLY A 1 77 ? 21.877 -18.007 19.047 1.00 0.00 104 GLY A N 12
ATOM 23708 C CA . GLY A 1 77 ? 22.084 -19.399 19.426 1.00 0.00 104 GLY A CA 12
ATOM 23709 C C . GLY A 1 77 ? 22.749 -19.490 20.799 1.00 0.00 104 GLY A C 12
ATOM 23710 O O . GLY A 1 77 ? 23.386 -18.537 21.248 1.00 0.00 104 GLY A O 12
ATOM 23714 N N . VAL A 1 78 ? 22.601 -20.639 21.469 1.00 0.00 105 VAL A N 12
ATOM 23715 C CA . VAL A 1 78 ? 23.186 -20.859 22.787 1.00 0.00 105 VAL A CA 12
ATOM 23716 C C . VAL A 1 78 ? 24.653 -21.289 22.664 1.00 0.00 105 VAL A C 12
ATOM 23717 O O . VAL A 1 78 ? 25.200 -21.953 23.543 1.00 0.00 105 VAL A O 12
ATOM 23730 N N . ASP A 1 79 ? 25.297 -20.911 21.557 1.00 0.00 106 ASP A N 12
ATOM 23731 C CA . ASP A 1 79 ? 26.681 -21.243 21.266 1.00 0.00 106 ASP A CA 12
ATOM 23732 C C . ASP A 1 79 ? 27.403 -20.010 20.724 1.00 0.00 106 ASP A C 12
ATOM 23733 O O . ASP A 1 79 ? 27.077 -19.538 19.635 1.00 0.00 106 ASP A O 12
ATOM 23742 N N . SER A 1 80 ? 28.374 -19.481 21.475 1.00 0.00 107 SER A N 12
ATOM 23743 C CA . SER A 1 80 ? 29.137 -18.299 21.079 1.00 0.00 107 SER A CA 12
ATOM 23744 C C . SER A 1 80 ? 30.141 -18.609 19.964 1.00 0.00 107 SER A C 12
ATOM 23745 O O . SER A 1 80 ? 31.242 -18.063 19.946 1.00 0.00 107 SER A O 12
ATOM 23753 N N . ASN A 1 81 ? 29.757 -19.490 19.035 1.00 0.00 108 ASN A N 12
ATOM 23754 C CA . ASN A 1 81 ? 30.542 -19.864 17.872 1.00 0.00 108 ASN A CA 12
ATOM 23755 C C . ASN A 1 81 ? 29.630 -19.887 16.649 1.00 0.00 108 ASN A C 12
ATOM 23756 O O . ASN A 1 81 ? 28.793 -20.783 16.529 1.00 0.00 108 ASN A O 12
ATOM 23767 N N . HIS A 1 82 ? 29.781 -18.911 15.750 1.00 0.00 109 HIS A N 12
ATOM 23768 C CA . HIS A 1 82 ? 28.943 -18.776 14.561 1.00 0.00 109 HIS A CA 12
ATOM 23769 C C . HIS A 1 82 ? 29.281 -19.820 13.493 1.00 0.00 109 HIS A C 12
ATOM 23770 O O . HIS A 1 82 ? 29.572 -19.476 12.349 1.00 0.00 109 HIS A O 12
ATOM 23784 N N . ARG A 1 83 ? 29.242 -21.102 13.865 1.00 0.00 110 ARG A N 12
ATOM 23785 C CA . ARG A 1 83 ? 29.389 -22.226 12.953 1.00 0.00 110 ARG A CA 12
ATOM 23786 C C . ARG A 1 83 ? 28.376 -23.300 13.328 1.00 0.00 110 ARG A C 12
ATOM 23787 O O . ARG A 1 83 ? 28.562 -24.012 14.314 1.00 0.00 110 ARG A O 12
ATOM 23808 N N . ILE A 1 84 ? 27.304 -23.420 12.548 1.00 0.00 111 ILE A N 12
ATOM 23809 C CA . ILE A 1 84 ? 26.254 -24.390 12.814 1.00 0.00 111 ILE A CA 12
ATOM 23810 C C . ILE A 1 84 ? 26.671 -25.742 12.239 1.00 0.00 111 ILE A C 12
ATOM 23811 O O . ILE A 1 84 ? 26.628 -25.950 11.027 1.00 0.00 111 ILE A O 12
ATOM 23827 N N . ILE A 1 85 ? 27.080 -26.660 13.119 1.00 0.00 112 ILE A N 12
ATOM 23828 C CA . ILE A 1 85 ? 27.519 -27.989 12.723 1.00 0.00 112 ILE A CA 12
ATOM 23829 C C . ILE A 1 85 ? 26.311 -28.839 12.341 1.00 0.00 112 ILE A C 12
ATOM 23830 O O . ILE A 1 85 ? 25.572 -29.300 13.209 1.00 0.00 112 ILE A O 12
ATOM 23846 N N . ILE A 1 86 ? 26.106 -29.044 11.039 1.00 0.00 113 ILE A N 12
ATOM 23847 C CA . ILE A 1 86 ? 25.003 -29.849 10.537 1.00 0.00 113 ILE A CA 12
ATOM 23848 C C . ILE A 1 86 ? 25.403 -31.324 10.539 1.00 0.00 113 ILE A C 12
ATOM 23849 O O . ILE A 1 86 ? 26.167 -31.763 9.680 1.00 0.00 113 ILE A O 12
ATOM 23865 N N . SER A 1 87 ? 24.885 -32.084 11.505 1.00 0.00 114 SER A N 12
ATOM 23866 C CA . SER A 1 87 ? 25.140 -33.515 11.613 1.00 0.00 114 SER A CA 12
ATOM 23867 C C . SER A 1 87 ? 24.573 -34.251 10.408 1.00 0.00 114 SER A C 12
ATOM 23868 O O . SER A 1 87 ? 23.515 -33.884 9.900 1.00 0.00 114 SER A O 12
ATOM 23876 N N . ASN A 1 88 ? 25.273 -35.290 9.941 1.00 0.00 115 ASN A N 12
ATOM 23877 C CA . ASN A 1 88 ? 24.829 -36.053 8.787 1.00 0.00 115 ASN A CA 12
ATOM 23878 C C . ASN A 1 88 ? 23.691 -37.017 9.129 1.00 0.00 115 ASN A C 12
ATOM 23879 O O . ASN A 1 88 ? 23.673 -38.153 8.658 1.00 0.00 115 ASN A O 12
ATOM 23890 N N . ILE A 1 89 ? 22.738 -36.568 9.950 1.00 0.00 116 ILE A N 12
ATOM 23891 C CA . ILE A 1 89 ? 21.529 -37.321 10.264 1.00 0.00 116 ILE A CA 12
ATOM 23892 C C . ILE A 1 89 ? 20.348 -36.355 10.408 1.00 0.00 116 ILE A C 12
ATOM 23893 O O . ILE A 1 89 ? 20.538 -35.226 10.858 1.00 0.00 116 ILE A O 12
ATOM 23909 N N . PRO A 1 90 ? 19.132 -36.782 10.030 1.00 0.00 117 PRO A N 12
ATOM 23910 C CA . PRO A 1 90 ? 17.965 -35.918 9.892 1.00 0.00 117 PRO A CA 12
ATOM 23911 C C . PRO A 1 90 ? 17.565 -35.108 11.125 1.00 0.00 117 PRO A C 12
ATOM 23912 O O . PRO A 1 90 ? 17.241 -33.928 10.988 1.00 0.00 117 PRO A O 12
ATOM 23923 N N . ASN A 1 91 ? 17.578 -35.713 12.316 1.00 0.00 118 ASN A N 12
ATOM 23924 C CA . ASN A 1 91 ? 17.077 -35.049 13.514 1.00 0.00 118 ASN A CA 12
ATOM 23925 C C . ASN A 1 91 ? 18.003 -35.229 14.718 1.00 0.00 118 ASN A C 12
ATOM 23926 O O . ASN A 1 91 ? 17.538 -35.350 15.850 1.00 0.00 118 ASN A O 12
ATOM 23937 N N . ARG A 1 92 ? 19.315 -35.245 14.472 1.00 0.00 119 ARG A N 12
ATOM 23938 C CA . ARG A 1 92 ? 20.322 -35.321 15.526 1.00 0.00 119 ARG A CA 12
ATOM 23939 C C . ARG A 1 92 ? 21.425 -34.313 15.230 1.00 0.00 119 ARG A C 12
ATOM 23940 O O . ARG A 1 92 ? 22.601 -34.664 15.149 1.00 0.00 119 ARG A O 12
ATOM 23961 N N . ALA A 1 93 ? 21.024 -33.050 15.069 1.00 0.00 120 ALA A N 12
ATOM 23962 C CA . ALA A 1 93 ? 21.907 -31.940 14.748 1.00 0.00 120 ALA A CA 12
ATOM 23963 C C . ALA A 1 93 ? 21.592 -30.750 15.652 1.00 0.00 120 ALA A C 12
ATOM 23964 O O . ALA A 1 93 ? 21.305 -29.655 15.173 1.00 0.00 120 ALA A O 12
ATOM 23971 N N . MET A 1 94 ? 21.646 -30.981 16.970 1.00 0.00 121 MET A N 12
ATOM 23972 C CA . MET A 1 94 ? 21.287 -29.998 17.985 1.00 0.00 121 MET A CA 12
ATOM 23973 C C . MET A 1 94 ? 22.077 -28.699 17.825 1.00 0.00 121 MET A C 12
ATOM 23974 O O . MET A 1 94 ? 23.261 -28.630 18.162 1.00 0.00 121 MET A O 12
ATOM 23988 N N . SER A 1 95 ? 21.402 -27.670 17.307 1.00 0.00 122 SER A N 12
ATOM 23989 C CA . SER A 1 95 ? 21.959 -26.338 17.104 1.00 0.00 122 SER A CA 12
ATOM 23990 C C . SER A 1 95 ? 20.949 -25.303 17.588 1.00 0.00 122 SER A C 12
ATOM 23991 O O . SER A 1 95 ? 20.545 -24.414 16.835 1.00 0.00 122 SER A O 12
ATOM 23999 N N . ASN A 1 96 ? 20.539 -25.428 18.855 1.00 0.00 123 ASN A N 12
ATOM 24000 C CA . ASN A 1 96 ? 19.506 -24.604 19.467 1.00 0.00 123 ASN A CA 12
ATOM 24001 C C . ASN A 1 96 ? 19.795 -23.114 19.305 1.00 0.00 123 ASN A C 12
ATOM 24002 O O . ASN A 1 96 ? 20.659 -22.558 19.983 1.00 0.00 123 ASN A O 12
ATOM 24013 N N . GLY A 1 97 ? 19.063 -22.468 18.392 1.00 0.00 124 GLY A N 12
ATOM 24014 C CA . GLY A 1 97 ? 19.191 -21.046 18.140 1.00 0.00 124 GLY A CA 12
ATOM 24015 C C . GLY A 1 97 ? 18.126 -20.567 17.162 1.00 0.00 124 GLY A C 12
ATOM 24016 O O . GLY A 1 97 ? 17.466 -21.381 16.516 1.00 0.00 124 GLY A O 12
ATOM 24020 N N . LYS A 1 98 ? 17.955 -19.248 17.058 1.00 0.00 125 LYS A N 12
ATOM 24021 C CA . LYS A 1 98 ? 16.985 -18.637 16.161 1.00 0.00 125 LYS A CA 12
ATOM 24022 C C . LYS A 1 98 ? 17.616 -17.452 15.439 1.00 0.00 125 LYS A C 12
ATOM 24023 O O . LYS A 1 98 ? 18.446 -16.752 16.020 1.00 0.00 125 LYS A O 12
ATOM 24042 N N . PHE A 1 99 ? 17.238 -17.220 14.181 1.00 0.00 126 PHE A N 12
ATOM 24043 C CA . PHE A 1 99 ? 17.688 -16.052 13.436 1.00 0.00 126 PHE A CA 12
ATOM 24044 C C . PHE A 1 99 ? 16.681 -14.917 13.619 1.00 0.00 126 PHE A C 12
ATOM 24045 O O . PHE A 1 99 ? 15.606 -14.936 13.023 1.00 0.00 126 PHE A O 12
ATOM 24062 N N . ILE A 1 100 ? 17.022 -13.923 14.444 1.00 0.00 127 ILE A N 12
ATOM 24063 C CA . ILE A 1 100 ? 16.172 -12.763 14.657 1.00 0.00 127 ILE A CA 12
ATOM 24064 C C . ILE A 1 100 ? 16.519 -11.695 13.627 1.00 0.00 127 ILE A C 12
ATOM 24065 O O . ILE A 1 100 ? 17.547 -11.028 13.742 1.00 0.00 127 ILE A O 12
ATOM 24081 N N . LEU A 1 101 ? 15.670 -11.524 12.611 1.00 0.00 128 LEU A N 12
ATOM 24082 C CA . LEU A 1 101 ? 15.866 -10.479 11.622 1.00 0.00 128 LEU A CA 12
ATOM 24083 C C . LEU A 1 101 ? 15.349 -9.156 12.169 1.00 0.00 128 LEU A C 12
ATOM 24084 O O . LEU A 1 101 ? 14.273 -9.103 12.762 1.00 0.00 128 LEU A O 12
ATOM 24100 N N . ASN A 1 102 ? 16.114 -8.081 11.973 1.00 0.00 129 ASN A N 12
ATOM 24101 C CA . ASN A 1 102 ? 15.771 -6.759 12.463 1.00 0.00 129 ASN A CA 12
ATOM 24102 C C . ASN A 1 102 ? 16.004 -5.717 11.374 1.00 0.00 129 ASN A C 12
ATOM 24103 O O . ASN A 1 102 ? 17.147 -5.356 11.089 1.00 0.00 129 ASN A O 12
ATOM 24114 N N . ASN A 1 103 ? 14.923 -5.234 10.759 1.00 0.00 130 ASN A N 12
ATOM 24115 C CA . ASN A 1 103 ? 15.002 -4.204 9.737 1.00 0.00 130 ASN A CA 12
ATOM 24116 C C . ASN A 1 103 ? 15.195 -2.835 10.387 1.00 0.00 130 ASN A C 12
ATOM 24117 O O . ASN A 1 103 ? 14.249 -2.274 10.935 1.00 0.00 130 ASN A O 12
ATOM 24128 N N . LYS A 1 104 ? 16.416 -2.295 10.333 1.00 0.00 131 LYS A N 12
ATOM 24129 C CA . LYS A 1 104 ? 16.754 -1.062 11.037 1.00 0.00 131 LYS A CA 12
ATOM 24130 C C . LYS A 1 104 ? 16.368 0.211 10.276 1.00 0.00 131 LYS A C 12
ATOM 24131 O O . LYS A 1 104 ? 16.960 1.261 10.517 1.00 0.00 131 LYS A O 12
ATOM 24150 N N . ARG A 1 105 ? 15.382 0.150 9.371 1.00 0.00 132 ARG A N 12
ATOM 24151 C CA . ARG A 1 105 ? 14.851 1.355 8.737 1.00 0.00 132 ARG A CA 12
ATOM 24152 C C . ARG A 1 105 ? 13.340 1.326 8.565 1.00 0.00 132 ARG A C 12
ATOM 24153 O O . ARG A 1 105 ? 12.772 2.140 7.839 1.00 0.00 132 ARG A O 12
ATOM 24174 N N . THR A 1 106 ? 12.702 0.381 9.248 1.00 0.00 133 THR A N 12
ATOM 24175 C CA . THR A 1 106 ? 11.249 0.301 9.363 1.00 0.00 133 THR A CA 12
ATOM 24176 C C . THR A 1 106 ? 10.869 -0.501 10.607 1.00 0.00 133 THR A C 12
ATOM 24177 O O . THR A 1 106 ? 9.804 -1.110 10.662 1.00 0.00 133 THR A O 12
ATOM 24188 N N . ASN A 1 107 ? 11.764 -0.477 11.600 1.00 0.00 134 ASN A N 12
ATOM 24189 C CA . ASN A 1 107 ? 11.651 -1.169 12.880 1.00 0.00 134 ASN A CA 12
ATOM 24190 C C . ASN A 1 107 ? 10.727 -2.389 12.812 1.00 0.00 134 ASN A C 12
ATOM 24191 O O . ASN A 1 107 ? 9.603 -2.354 13.306 1.00 0.00 134 ASN A O 12
ATOM 24202 N N . GLU A 1 108 ? 11.205 -3.475 12.195 1.00 0.00 135 GLU A N 12
ATOM 24203 C CA . GLU A 1 108 ? 10.407 -4.681 12.022 1.00 0.00 135 GLU A CA 12
ATOM 24204 C C . GLU A 1 108 ? 11.197 -5.944 12.359 1.00 0.00 135 GLU A C 12
ATOM 24205 O O . GLU A 1 108 ? 12.056 -6.375 11.589 1.00 0.00 135 GLU A O 12
ATOM 24217 N N . LYS A 1 109 ? 10.899 -6.531 13.524 1.00 0.00 136 LYS A N 12
ATOM 24218 C CA . LYS A 1 109 ? 11.509 -7.773 13.986 1.00 0.00 136 LYS A CA 12
ATOM 24219 C C . LYS A 1 109 ? 10.810 -8.989 13.380 1.00 0.00 136 LYS A C 12
ATOM 24220 O O . LYS A 1 109 ? 9.583 -9.078 13.417 1.00 0.00 136 LYS A O 12
ATOM 24239 N N . VAL A 1 110 ? 11.585 -9.924 12.823 1.00 0.00 137 VAL A N 12
ATOM 24240 C CA . VAL A 1 110 ? 11.067 -11.165 12.254 1.00 0.00 137 VAL A CA 12
ATOM 24241 C C . VAL A 1 110 ? 11.862 -12.351 12.801 1.00 0.00 137 VAL A C 12
ATOM 24242 O O . VAL A 1 110 ? 12.998 -12.588 12.395 1.00 0.00 137 VAL A O 12
ATOM 24255 N N . VAL A 1 111 ? 11.267 -13.097 13.733 1.00 0.00 138 VAL A N 12
ATOM 24256 C CA . VAL A 1 111 ? 11.940 -14.198 14.413 1.00 0.00 138 VAL A CA 12
ATOM 24257 C C . VAL A 1 111 ? 11.803 -15.508 13.639 1.00 0.00 138 VAL A C 12
ATOM 24258 O O . VAL A 1 111 ? 10.743 -16.130 13.645 1.00 0.00 138 VAL A O 12
ATOM 24271 N N . VAL A 1 112 ? 12.878 -15.927 12.970 1.00 0.00 139 VAL A N 12
ATOM 24272 C CA . VAL A 1 112 ? 12.942 -17.229 12.317 1.00 0.00 139 VAL A CA 12
ATOM 24273 C C . VAL A 1 112 ? 13.454 -18.265 13.313 1.00 0.00 139 VAL A C 12
ATOM 24274 O O . VAL A 1 112 ? 14.648 -18.310 13.608 1.00 0.00 139 VAL A O 12
ATOM 24287 N N . THR A 1 113 ? 12.551 -19.098 13.831 1.00 0.00 140 THR A N 12
ATOM 24288 C CA . THR A 1 113 ? 12.888 -20.121 14.817 1.00 0.00 140 THR A CA 12
ATOM 24289 C C . THR A 1 113 ? 12.853 -21.507 14.173 1.00 0.00 140 THR A C 12
ATOM 24290 O O . THR A 1 113 ? 11.788 -22.066 13.915 1.00 0.00 140 THR A O 12
ATOM 24301 N N . LEU A 1 114 ? 14.041 -22.064 13.911 1.00 0.00 141 LEU A N 12
ATOM 24302 C CA . LEU A 1 114 ? 14.193 -23.393 13.341 1.00 0.00 141 LEU A CA 12
ATOM 24303 C C . LEU A 1 114 ? 14.027 -24.461 14.427 1.00 0.00 141 LEU A C 12
ATOM 24304 O O . LEU A 1 114 ? 14.902 -25.304 14.629 1.00 0.00 141 LEU A O 12
ATOM 24320 N N . ASN A 1 115 ? 12.893 -24.420 15.131 1.00 0.00 142 ASN A N 12
ATOM 24321 C CA . ASN A 1 115 ? 12.568 -25.342 16.205 1.00 0.00 142 ASN A CA 12
ATOM 24322 C C . ASN A 1 115 ? 11.122 -25.814 16.056 1.00 0.00 142 ASN A C 12
ATOM 24323 O O . ASN A 1 115 ? 10.188 -25.072 16.356 1.00 0.00 142 ASN A O 12
ATOM 24334 N N . ARG A 1 116 ? 10.940 -27.054 15.590 1.00 0.00 143 ARG A N 12
ATOM 24335 C CA . ARG A 1 116 ? 9.621 -27.646 15.391 1.00 0.00 143 ARG A CA 12
ATOM 24336 C C . ARG A 1 116 ? 8.873 -27.784 16.722 1.00 0.00 143 ARG A C 12
ATOM 24337 O O . ARG A 1 116 ? 9.169 -28.664 17.528 1.00 0.00 143 ARG A O 12
ATOM 24358 N N . LEU A 1 117 ? 7.898 -26.902 16.943 1.00 0.00 144 LEU A N 12
ATOM 24359 C CA . LEU A 1 117 ? 7.080 -26.907 18.146 1.00 0.00 144 LEU A CA 12
ATOM 24360 C C . LEU A 1 117 ? 6.133 -28.104 18.116 1.00 0.00 144 LEU A C 12
ATOM 24361 O O . LEU A 1 117 ? 5.134 -28.099 17.394 1.00 0.00 144 LEU A O 12
ATOM 24377 N N . GLY A 1 118 ? 6.444 -29.134 18.907 1.00 0.00 145 GLY A N 12
ATOM 24378 C CA . GLY A 1 118 ? 5.609 -30.320 19.008 1.00 0.00 145 GLY A CA 12
ATOM 24379 C C . GLY A 1 118 ? 4.404 -30.054 19.908 1.00 0.00 145 GLY A C 12
ATOM 24380 O O . GLY A 1 118 ? 4.528 -29.384 20.933 1.00 0.00 145 GLY A O 12
ATOM 24384 N N . ARG A 1 119 ? 3.237 -30.580 19.521 1.00 0.00 146 ARG A N 12
ATOM 24385 C CA . ARG A 1 119 ? 1.993 -30.391 20.256 1.00 0.00 146 ARG A CA 12
ATOM 24386 C C . ARG A 1 119 ? 1.226 -31.704 20.379 1.00 0.00 146 ARG A C 12
ATOM 24387 O O . ARG A 1 119 ? 0.616 -32.168 19.415 1.00 0.00 146 ARG A O 12
ATOM 24408 N N . VAL A 1 120 ? 1.265 -32.300 21.571 1.00 0.00 147 VAL A N 12
ATOM 24409 C CA . VAL A 1 120 ? 0.558 -33.540 21.859 1.00 0.00 147 VAL A CA 12
ATOM 24410 C C . VAL A 1 120 ? -0.952 -33.325 21.753 1.00 0.00 147 VAL A C 12
ATOM 24411 O O . VAL A 1 120 ? -1.481 -32.319 22.232 1.00 0.00 147 VAL A O 12
ATOM 24424 N N . ARG A 1 121 ? -1.644 -34.276 21.121 1.00 0.00 148 ARG A N 12
ATOM 24425 C CA . ARG A 1 121 ? -3.089 -34.223 20.939 1.00 0.00 148 ARG A CA 12
ATOM 24426 C C . ARG A 1 121 ? -3.813 -34.303 22.280 1.00 0.00 148 ARG A C 12
ATOM 24427 O O . ARG A 1 121 ? -3.905 -35.370 22.888 1.00 0.00 148 ARG A O 12
ATOM 24448 N N . VAL A 1 122 ? -4.329 -33.165 22.750 1.00 0.00 149 VAL A N 12
ATOM 24449 C CA . VAL A 1 122 ? -5.078 -33.096 24.000 1.00 0.00 149 VAL A CA 12
ATOM 24450 C C . VAL A 1 122 ? -6.387 -33.876 23.873 1.00 0.00 149 VAL A C 12
ATOM 24451 O O . VAL A 1 122 ? -7.340 -33.425 23.238 1.00 0.00 149 VAL A O 12
ATOM 24464 N N . GLY A 1 123 ? -6.434 -35.063 24.477 1.00 0.00 150 GLY A N 12
ATOM 24465 C CA . GLY A 1 123 ? -7.597 -35.932 24.425 1.00 0.00 150 GLY A CA 12
ATOM 24466 C C . GLY A 1 123 ? -7.303 -37.276 25.083 1.00 0.00 150 GLY A C 12
ATOM 24467 O O . GLY A 1 123 ? -6.310 -37.420 25.796 1.00 0.00 150 GLY A O 12
ATOM 24471 N N . GLY A 1 124 ? -8.171 -38.263 24.843 1.00 0.00 151 GLY A N 12
ATOM 24472 C CA . GLY A 1 124 ? -8.004 -39.605 25.382 1.00 0.00 151 GLY A CA 12
ATOM 24473 C C . GLY A 1 124 ? -6.846 -40.337 24.705 1.00 0.00 151 GLY A C 12
ATOM 24474 O O . GLY A 1 124 ? -6.358 -39.913 23.660 1.00 0.00 151 GLY A O 12
ATOM 24478 N N . ASN A 1 125 ? -6.409 -41.445 25.312 1.00 0.00 152 ASN A N 12
ATOM 24479 C CA . ASN A 1 125 ? -5.311 -42.255 24.803 1.00 0.00 152 ASN A CA 12
ATOM 24480 C C . ASN A 1 125 ? -5.694 -42.900 23.476 1.00 0.00 152 ASN A C 12
ATOM 24481 O O . ASN A 1 125 ? -4.945 -42.677 22.501 1.00 0.00 152 ASN A O 12
ATOM 24493 N N . ILE A 1 1 ? 6.367 0.250 -6.766 1.00 0.00 28 ILE A N 13
ATOM 24494 C CA . ILE A 1 1 ? 6.518 -1.216 -6.817 1.00 0.00 28 ILE A CA 13
ATOM 24495 C C . ILE A 1 1 ? 6.767 -1.771 -5.413 1.00 0.00 28 ILE A C 13
ATOM 24496 O O . ILE A 1 1 ? 7.867 -1.639 -4.877 1.00 0.00 28 ILE A O 13
ATOM 24514 N N . GLN A 1 2 ? 5.741 -2.380 -4.812 1.00 0.00 29 GLN A N 13
ATOM 24515 C CA . GLN A 1 2 ? 5.835 -2.956 -3.477 1.00 0.00 29 GLN A CA 13
ATOM 24516 C C . GLN A 1 2 ? 6.777 -4.164 -3.482 1.00 0.00 29 GLN A C 13
ATOM 24517 O O . GLN A 1 2 ? 6.415 -5.240 -3.954 1.00 0.00 29 GLN A O 13
ATOM 24531 N N . ASN A 1 3 ? 7.988 -3.978 -2.954 1.00 0.00 30 ASN A N 13
ATOM 24532 C CA . ASN A 1 3 ? 8.973 -5.038 -2.828 1.00 0.00 30 ASN A CA 13
ATOM 24533 C C . ASN A 1 3 ? 8.788 -5.773 -1.502 1.00 0.00 30 ASN A C 13
ATOM 24534 O O . ASN A 1 3 ? 9.163 -5.261 -0.444 1.00 0.00 30 ASN A O 13
ATOM 24545 N N . ASN A 1 4 ? 8.210 -6.978 -1.554 1.00 0.00 31 ASN A N 13
ATOM 24546 C CA . ASN A 1 4 ? 8.027 -7.818 -0.378 1.00 0.00 31 ASN A CA 13
ATOM 24547 C C . ASN A 1 4 ? 9.327 -8.551 -0.032 1.00 0.00 31 ASN A C 13
ATOM 24548 O O . ASN A 1 4 ? 9.355 -9.780 0.058 1.00 0.00 31 ASN A O 13
ATOM 24559 N N . GLU A 1 5 ? 10.411 -7.797 0.159 1.00 0.00 32 GLU A N 13
ATOM 24560 C CA . GLU A 1 5 ? 11.729 -8.345 0.461 1.00 0.00 32 GLU A CA 13
ATOM 24561 C C . GLU A 1 5 ? 11.833 -8.835 1.902 1.00 0.00 32 GLU A C 13
ATOM 24562 O O . GLU A 1 5 ? 12.930 -8.903 2.455 1.00 0.00 32 GLU A O 13
ATOM 24574 N N . ARG A 1 6 ? 10.704 -9.186 2.519 1.00 0.00 33 ARG A N 13
ATOM 24575 C CA . ARG A 1 6 ? 10.690 -9.654 3.893 1.00 0.00 33 ARG A CA 13
ATOM 24576 C C . ARG A 1 6 ? 10.669 -11.173 3.952 1.00 0.00 33 ARG A C 13
ATOM 24577 O O . ARG A 1 6 ? 11.493 -11.788 4.621 1.00 0.00 33 ARG A O 13
ATOM 24598 N N . GLU A 1 7 ? 9.715 -11.778 3.244 1.00 0.00 34 GLU A N 13
ATOM 24599 C CA . GLU A 1 7 ? 9.583 -13.224 3.255 1.00 0.00 34 GLU A CA 13
ATOM 24600 C C . GLU A 1 7 ? 10.637 -13.890 2.380 1.00 0.00 34 GLU A C 13
ATOM 24601 O O . GLU A 1 7 ? 10.669 -15.112 2.293 1.00 0.00 34 GLU A O 13
ATOM 24613 N N . THR A 1 8 ? 11.506 -13.109 1.744 1.00 0.00 35 THR A N 13
ATOM 24614 C CA . THR A 1 8 ? 12.616 -13.666 0.985 1.00 0.00 35 THR A CA 13
ATOM 24615 C C . THR A 1 8 ? 13.853 -13.765 1.876 1.00 0.00 35 THR A C 13
ATOM 24616 O O . THR A 1 8 ? 14.961 -14.046 1.426 1.00 0.00 35 THR A O 13
ATOM 24627 N N . LEU A 1 9 ? 13.650 -13.537 3.171 1.00 0.00 36 LEU A N 13
ATOM 24628 C CA . LEU A 1 9 ? 14.655 -13.728 4.201 1.00 0.00 36 LEU A CA 13
ATOM 24629 C C . LEU A 1 9 ? 14.100 -14.578 5.329 1.00 0.00 36 LEU A C 13
ATOM 24630 O O . LEU A 1 9 ? 14.550 -14.533 6.471 1.00 0.00 36 LEU A O 13
ATOM 24646 N N . VAL A 1 10 ? 13.104 -15.371 4.974 1.00 0.00 37 VAL A N 13
ATOM 24647 C CA . VAL A 1 10 ? 12.552 -16.406 5.815 1.00 0.00 37 VAL A CA 13
ATOM 24648 C C . VAL A 1 10 ? 12.448 -17.674 4.979 1.00 0.00 37 VAL A C 13
ATOM 24649 O O . VAL A 1 10 ? 12.843 -18.750 5.421 1.00 0.00 37 VAL A O 13
ATOM 24662 N N . ASN A 1 11 ? 11.912 -17.539 3.763 1.00 0.00 38 ASN A N 13
ATOM 24663 C CA . ASN A 1 11 ? 11.851 -18.637 2.816 1.00 0.00 38 ASN A CA 13
ATOM 24664 C C . ASN A 1 11 ? 13.198 -18.872 2.137 1.00 0.00 38 ASN A C 13
ATOM 24665 O O . ASN A 1 11 ? 13.311 -19.719 1.258 1.00 0.00 38 ASN A O 13
ATOM 24676 N N . SER A 1 12 ? 14.220 -18.120 2.555 1.00 0.00 39 SER A N 13
ATOM 24677 C CA . SER A 1 12 ? 15.586 -18.355 2.123 1.00 0.00 39 SER A CA 13
ATOM 24678 C C . SER A 1 12 ? 16.543 -18.495 3.311 1.00 0.00 39 SER A C 13
ATOM 24679 O O . SER A 1 12 ? 17.758 -18.412 3.150 1.00 0.00 39 SER A O 13
ATOM 24687 N N . ILE A 1 13 ? 15.997 -18.718 4.515 1.00 0.00 40 ILE A N 13
ATOM 24688 C CA . ILE A 1 13 ? 16.799 -19.093 5.677 1.00 0.00 40 ILE A CA 13
ATOM 24689 C C . ILE A 1 13 ? 16.208 -20.329 6.359 1.00 0.00 40 ILE A C 13
ATOM 24690 O O . ILE A 1 13 ? 16.902 -21.005 7.119 1.00 0.00 40 ILE A O 13
ATOM 24706 N N . LYS A 1 14 ? 14.936 -20.653 6.089 1.00 0.00 41 LYS A N 13
ATOM 24707 C CA . LYS A 1 14 ? 14.363 -21.924 6.525 1.00 0.00 41 LYS A CA 13
ATOM 24708 C C . LYS A 1 14 ? 14.441 -22.943 5.393 1.00 0.00 41 LYS A C 13
ATOM 24709 O O . LYS A 1 14 ? 13.888 -24.034 5.497 1.00 0.00 41 LYS A O 13
ATOM 24728 N N . THR A 1 15 ? 15.143 -22.573 4.318 1.00 0.00 42 THR A N 13
ATOM 24729 C CA . THR A 1 15 ? 15.452 -23.463 3.207 1.00 0.00 42 THR A CA 13
ATOM 24730 C C . THR A 1 15 ? 16.920 -23.308 2.804 1.00 0.00 42 THR A C 13
ATOM 24731 O O . THR A 1 15 ? 17.324 -23.589 1.680 1.00 0.00 42 THR A O 13
ATOM 24742 N N . ALA A 1 16 ? 17.726 -22.853 3.760 1.00 0.00 43 ALA A N 13
ATOM 24743 C CA . ALA A 1 16 ? 19.177 -22.832 3.639 1.00 0.00 43 ALA A CA 13
ATOM 24744 C C . ALA A 1 16 ? 19.793 -23.635 4.785 1.00 0.00 43 ALA A C 13
ATOM 24745 O O . ALA A 1 16 ? 21.000 -23.598 5.010 1.00 0.00 43 ALA A O 13
ATOM 24752 N N . ILE A 1 17 ? 18.939 -24.376 5.497 1.00 0.00 44 ILE A N 13
ATOM 24753 C CA . ILE A 1 17 ? 19.338 -25.351 6.492 1.00 0.00 44 ILE A CA 13
ATOM 24754 C C . ILE A 1 17 ? 18.643 -26.687 6.234 1.00 0.00 44 ILE A C 13
ATOM 24755 O O . ILE A 1 17 ? 19.086 -27.728 6.720 1.00 0.00 44 ILE A O 13
ATOM 24771 N N . GLN A 1 18 ? 17.558 -26.674 5.452 1.00 0.00 45 GLN A N 13
ATOM 24772 C CA . GLN A 1 18 ? 16.862 -27.899 5.082 1.00 0.00 45 GLN A CA 13
ATOM 24773 C C . GLN A 1 18 ? 17.416 -28.445 3.773 1.00 0.00 45 GLN A C 13
ATOM 24774 O O . GLN A 1 18 ? 16.913 -29.418 3.218 1.00 0.00 45 GLN A O 13
ATOM 24788 N N . TYR A 1 19 ? 18.474 -27.798 3.295 1.00 0.00 46 TYR A N 13
ATOM 24789 C CA . TYR A 1 19 ? 19.273 -28.301 2.198 1.00 0.00 46 TYR A CA 13
ATOM 24790 C C . TYR A 1 19 ? 20.709 -28.440 2.703 1.00 0.00 46 TYR A C 13
ATOM 24791 O O . TYR A 1 19 ? 21.605 -28.856 1.969 1.00 0.00 46 TYR A O 13
ATOM 24809 N N . SER A 1 20 ? 20.924 -28.099 3.976 1.00 0.00 47 SER A N 13
ATOM 24810 C CA . SER A 1 20 ? 22.244 -28.172 4.578 1.00 0.00 47 SER A CA 13
ATOM 24811 C C . SER A 1 20 ? 22.421 -29.450 5.386 1.00 0.00 47 SER A C 13
ATOM 24812 O O . SER A 1 20 ? 23.523 -29.733 5.844 1.00 0.00 47 SER A O 13
ATOM 24820 N N . LYS A 1 21 ? 21.352 -30.237 5.560 1.00 0.00 48 LYS A N 13
ATOM 24821 C CA . LYS A 1 21 ? 21.475 -31.554 6.173 1.00 0.00 48 LYS A CA 13
ATOM 24822 C C . LYS A 1 21 ? 21.422 -32.642 5.107 1.00 0.00 48 LYS A C 13
ATOM 24823 O O . LYS A 1 21 ? 21.545 -33.824 5.410 1.00 0.00 48 LYS A O 13
ATOM 24842 N N . ILE A 1 22 ? 21.243 -32.223 3.854 1.00 0.00 49 ILE A N 13
ATOM 24843 C CA . ILE A 1 22 ? 21.242 -33.111 2.704 1.00 0.00 49 ILE A CA 13
ATOM 24844 C C . ILE A 1 22 ? 22.676 -33.335 2.236 1.00 0.00 49 ILE A C 13
ATOM 24845 O O . ILE A 1 22 ? 23.066 -34.469 1.957 1.00 0.00 49 ILE A O 13
ATOM 24861 N N . GLN A 1 23 ? 23.472 -32.264 2.148 1.00 0.00 50 GLN A N 13
ATOM 24862 C CA . GLN A 1 23 ? 24.867 -32.380 1.754 1.00 0.00 50 GLN A CA 13
ATOM 24863 C C . GLN A 1 23 ? 25.728 -33.014 2.848 1.00 0.00 50 GLN A C 13
ATOM 24864 O O . GLN A 1 23 ? 26.917 -33.227 2.644 1.00 0.00 50 GLN A O 13
ATOM 24878 N N . ALA A 1 24 ? 25.132 -33.322 3.999 1.00 0.00 51 ALA A N 13
ATOM 24879 C CA . ALA A 1 24 ? 25.782 -34.096 5.044 1.00 0.00 51 ALA A CA 13
ATOM 24880 C C . ALA A 1 24 ? 25.451 -35.580 4.900 1.00 0.00 51 ALA A C 13
ATOM 24881 O O . ALA A 1 24 ? 26.354 -36.415 4.906 1.00 0.00 51 ALA A O 13
ATOM 24888 N N . ILE A 1 25 ? 24.162 -35.911 4.764 1.00 0.00 52 ILE A N 13
ATOM 24889 C CA . ILE A 1 25 ? 23.731 -37.302 4.655 1.00 0.00 52 ILE A CA 13
ATOM 24890 C C . ILE A 1 25 ? 24.180 -37.886 3.313 1.00 0.00 52 ILE A C 13
ATOM 24891 O O . ILE A 1 25 ? 24.102 -39.096 3.099 1.00 0.00 52 ILE A O 13
ATOM 24907 N N . HIS A 1 26 ? 24.663 -37.031 2.410 1.00 0.00 53 HIS A N 13
ATOM 24908 C CA . HIS A 1 26 ? 25.147 -37.475 1.112 1.00 0.00 53 HIS A CA 13
ATOM 24909 C C . HIS A 1 26 ? 26.676 -37.564 1.077 1.00 0.00 53 HIS A C 13
ATOM 24910 O O . HIS A 1 26 ? 27.243 -37.864 0.029 1.00 0.00 53 HIS A O 13
ATOM 24924 N N . LEU A 1 27 ? 27.355 -37.317 2.204 1.00 0.00 54 LEU A N 13
ATOM 24925 C CA . LEU A 1 27 ? 28.796 -37.492 2.299 1.00 0.00 54 LEU A CA 13
ATOM 24926 C C . LEU A 1 27 ? 29.174 -38.325 3.525 1.00 0.00 54 LEU A C 13
ATOM 24927 O O . LEU A 1 27 ? 30.357 -38.533 3.792 1.00 0.00 54 LEU A O 13
ATOM 24943 N N . GLY A 1 28 ? 28.177 -38.813 4.273 1.00 0.00 55 GLY A N 13
ATOM 24944 C CA . GLY A 1 28 ? 28.408 -39.692 5.406 1.00 0.00 55 GLY A CA 13
ATOM 24945 C C . GLY A 1 28 ? 29.131 -38.999 6.562 1.00 0.00 55 GLY A C 13
ATOM 24946 O O . GLY A 1 28 ? 29.629 -39.682 7.454 1.00 0.00 55 GLY A O 13
ATOM 24950 N N . HIS A 1 29 ? 29.199 -37.660 6.562 1.00 0.00 56 HIS A N 13
ATOM 24951 C CA . HIS A 1 29 ? 29.888 -36.921 7.610 1.00 0.00 56 HIS A CA 13
ATOM 24952 C C . HIS A 1 29 ? 29.334 -35.500 7.730 1.00 0.00 56 HIS A C 13
ATOM 24953 O O . HIS A 1 29 ? 28.775 -34.970 6.770 1.00 0.00 56 HIS A O 13
ATOM 24967 N N . PRO A 1 30 ? 29.480 -34.869 8.907 1.00 0.00 57 PRO A N 13
ATOM 24968 C CA . PRO A 1 30 ? 28.979 -33.533 9.182 1.00 0.00 57 PRO A CA 13
ATOM 24969 C C . PRO A 1 30 ? 29.609 -32.457 8.299 1.00 0.00 57 PRO A C 13
ATOM 24970 O O . PRO A 1 30 ? 30.706 -32.633 7.771 1.00 0.00 57 PRO A O 13
ATOM 24981 N N . ILE A 1 31 ? 28.896 -31.338 8.152 1.00 0.00 58 ILE A N 13
ATOM 24982 C CA . ILE A 1 31 ? 29.348 -30.176 7.394 1.00 0.00 58 ILE A CA 13
ATOM 24983 C C . ILE A 1 31 ? 29.069 -28.891 8.163 1.00 0.00 58 ILE A C 13
ATOM 24984 O O . ILE A 1 31 ? 28.216 -28.858 9.046 1.00 0.00 58 ILE A O 13
ATOM 25000 N N . TYR A 1 32 ? 29.801 -27.829 7.821 1.00 0.00 59 TYR A N 13
ATOM 25001 C CA . TYR A 1 32 ? 29.814 -26.583 8.569 1.00 0.00 59 TYR A CA 13
ATOM 25002 C C . TYR A 1 32 ? 29.079 -25.464 7.836 1.00 0.00 59 TYR A C 13
ATOM 25003 O O . TYR A 1 32 ? 29.593 -24.908 6.868 1.00 0.00 59 TYR A O 13
ATOM 25021 N N . LEU A 1 33 ? 27.869 -25.133 8.295 1.00 0.00 60 LEU A N 13
ATOM 25022 C CA . LEU A 1 33 ? 27.116 -24.012 7.756 1.00 0.00 60 LEU A CA 13
ATOM 25023 C C . LEU A 1 33 ? 27.636 -22.723 8.401 1.00 0.00 60 LEU A C 13
ATOM 25024 O O . LEU A 1 33 ? 27.336 -22.445 9.562 1.00 0.00 60 LEU A O 13
ATOM 25040 N N . LEU A 1 34 ? 28.417 -21.953 7.644 1.00 0.00 61 LEU A N 13
ATOM 25041 C CA . LEU A 1 34 ? 29.055 -20.731 8.115 1.00 0.00 61 LEU A CA 13
ATOM 25042 C C . LEU A 1 34 ? 28.317 -19.497 7.589 1.00 0.00 61 LEU A C 13
ATOM 25043 O O . LEU A 1 34 ? 27.589 -19.592 6.601 1.00 0.00 61 LEU A O 13
ATOM 25059 N N . PRO A 1 35 ? 28.489 -18.334 8.228 1.00 0.00 62 PRO A N 13
ATOM 25060 C CA . PRO A 1 35 ? 28.016 -17.065 7.703 1.00 0.00 62 PRO A CA 13
ATOM 25061 C C . PRO A 1 35 ? 28.836 -16.691 6.471 1.00 0.00 62 PRO A C 13
ATOM 25062 O O . PRO A 1 35 ? 30.004 -17.068 6.368 1.00 0.00 62 PRO A O 13
ATOM 25073 N N . PHE A 1 36 ? 28.242 -15.955 5.529 1.00 0.00 63 PHE A N 13
ATOM 25074 C CA . PHE A 1 36 ? 28.929 -15.585 4.300 1.00 0.00 63 PHE A CA 13
ATOM 25075 C C . PHE A 1 36 ? 30.110 -14.666 4.599 1.00 0.00 63 PHE A C 13
ATOM 25076 O O . PHE A 1 36 ? 29.944 -13.615 5.220 1.00 0.00 63 PHE A O 13
ATOM 25093 N N . GLY A 1 37 ? 31.305 -15.069 4.161 1.00 0.00 64 GLY A N 13
ATOM 25094 C CA . GLY A 1 37 ? 32.523 -14.290 4.344 1.00 0.00 64 GLY A CA 13
ATOM 25095 C C . GLY A 1 37 ? 33.217 -14.597 5.671 1.00 0.00 64 GLY A C 13
ATOM 25096 O O . GLY A 1 37 ? 34.236 -13.986 5.977 1.00 0.00 64 GLY A O 13
ATOM 25100 N N . SER A 1 38 ? 32.674 -15.534 6.456 1.00 0.00 65 SER A N 13
ATOM 25101 C CA . SER A 1 38 ? 33.265 -15.959 7.718 1.00 0.00 65 SER A CA 13
ATOM 25102 C C . SER A 1 38 ? 33.366 -14.794 8.703 1.00 0.00 65 SER A C 13
ATOM 25103 O O . SER A 1 38 ? 34.445 -14.480 9.207 1.00 0.00 65 SER A O 13
ATOM 25111 N N . ASN A 1 39 ? 32.231 -14.147 8.973 1.00 0.00 66 ASN A N 13
ATOM 25112 C CA . ASN A 1 39 ? 32.157 -12.997 9.860 1.00 0.00 66 ASN A CA 13
ATOM 25113 C C . ASN A 1 39 ? 31.012 -13.171 10.857 1.00 0.00 66 ASN A C 13
ATOM 25114 O O . ASN A 1 39 ? 29.995 -13.779 10.534 1.00 0.00 66 ASN A O 13
ATOM 25125 N N . GLU A 1 40 ? 31.190 -12.634 12.067 1.00 0.00 67 GLU A N 13
ATOM 25126 C CA . GLU A 1 40 ? 30.238 -12.757 13.166 1.00 0.00 67 GLU A CA 13
ATOM 25127 C C . GLU A 1 40 ? 28.933 -11.984 12.927 1.00 0.00 67 GLU A C 13
ATOM 25128 O O . GLU A 1 40 ? 28.255 -11.604 13.882 1.00 0.00 67 GLU A O 13
ATOM 25140 N N . ASN A 1 41 ? 28.579 -11.749 11.661 1.00 0.00 68 ASN A N 13
ATOM 25141 C CA . ASN A 1 41 ? 27.358 -11.067 11.265 1.00 0.00 68 ASN A CA 13
ATOM 25142 C C . ASN A 1 41 ? 26.709 -11.822 10.106 1.00 0.00 68 ASN A C 13
ATOM 25143 O O . ASN A 1 41 ? 27.191 -11.745 8.976 1.00 0.00 68 ASN A O 13
ATOM 25154 N N . TRP A 1 42 ? 25.623 -12.555 10.376 1.00 0.00 69 TRP A N 13
ATOM 25155 C CA . TRP A 1 42 ? 24.925 -13.329 9.354 1.00 0.00 69 TRP A CA 13
ATOM 25156 C C . TRP A 1 42 ? 24.137 -12.423 8.399 1.00 0.00 69 TRP A C 13
ATOM 25157 O O . TRP A 1 42 ? 23.170 -12.873 7.789 1.00 0.00 69 TRP A O 13
ATOM 25178 N N . SER A 1 43 ? 24.535 -11.154 8.249 1.00 0.00 70 SER A N 13
ATOM 25179 C CA . SER A 1 43 ? 23.775 -10.193 7.461 1.00 0.00 70 SER A CA 13
ATOM 25180 C C . SER A 1 43 ? 24.349 -10.006 6.060 1.00 0.00 70 SER A C 13
ATOM 25181 O O . SER A 1 43 ? 24.136 -8.963 5.441 1.00 0.00 70 SER A O 13
ATOM 25189 N N . ARG A 1 44 ? 25.069 -11.012 5.545 1.00 0.00 71 ARG A N 13
ATOM 25190 C CA . ARG A 1 44 ? 25.526 -11.019 4.161 1.00 0.00 71 ARG A CA 13
ATOM 25191 C C . ARG A 1 44 ? 25.300 -12.392 3.530 1.00 0.00 71 ARG A C 13
ATOM 25192 O O . ARG A 1 44 ? 25.964 -12.740 2.557 1.00 0.00 71 ARG A O 13
ATOM 25213 N N . GLY A 1 45 ? 24.360 -13.168 4.081 1.00 0.00 72 GLY A N 13
ATOM 25214 C CA . GLY A 1 45 ? 24.059 -14.503 3.602 1.00 0.00 72 GLY A CA 13
ATOM 25215 C C . GLY A 1 45 ? 24.786 -15.568 4.419 1.00 0.00 72 GLY A C 13
ATOM 25216 O O . GLY A 1 45 ? 25.454 -15.259 5.406 1.00 0.00 72 GLY A O 13
ATOM 25220 N N . MET A 1 46 ? 24.643 -16.827 4.002 1.00 0.00 73 MET A N 13
ATOM 25221 C CA . MET A 1 46 ? 25.278 -17.977 4.627 1.00 0.00 73 MET A CA 13
ATOM 25222 C C . MET A 1 46 ? 25.862 -18.903 3.565 1.00 0.00 73 MET A C 13
ATOM 25223 O O . MET A 1 46 ? 25.352 -18.980 2.447 1.00 0.00 73 MET A O 13
ATOM 25237 N N . VAL A 1 47 ? 26.937 -19.607 3.922 1.00 0.00 74 VAL A N 13
ATOM 25238 C CA . VAL A 1 47 ? 27.669 -20.476 3.012 1.00 0.00 74 VAL A CA 13
ATOM 25239 C C . VAL A 1 47 ? 27.873 -21.856 3.620 1.00 0.00 74 VAL A C 13
ATOM 25240 O O . VAL A 1 47 ? 28.368 -21.999 4.736 1.00 0.00 74 VAL A O 13
ATOM 25253 N N . LEU A 1 48 ? 27.480 -22.881 2.865 1.00 0.00 75 LEU A N 13
ATOM 25254 C CA . LEU A 1 48 ? 27.638 -24.262 3.277 1.00 0.00 75 LEU A CA 13
ATOM 25255 C C . LEU A 1 48 ? 29.033 -24.752 2.904 1.00 0.00 75 LEU A C 13
ATOM 25256 O O . LEU A 1 48 ? 29.400 -24.685 1.735 1.00 0.00 75 LEU A O 13
ATOM 25272 N N . ALA A 1 49 ? 29.813 -25.234 3.877 1.00 0.00 76 ALA A N 13
ATOM 25273 C CA . ALA A 1 49 ? 31.192 -25.639 3.636 1.00 0.00 76 ALA A CA 13
ATOM 25274 C C . ALA A 1 49 ? 31.529 -26.977 4.297 1.00 0.00 76 ALA A C 13
ATOM 25275 O O . ALA A 1 49 ? 31.101 -27.246 5.419 1.00 0.00 76 ALA A O 13
ATOM 25282 N N . LYS A 1 50 ? 32.302 -27.814 3.596 1.00 0.00 77 LYS A N 13
ATOM 25283 C CA . LYS A 1 50 ? 32.781 -29.085 4.122 1.00 0.00 77 LYS A CA 13
ATOM 25284 C C . LYS A 1 50 ? 34.299 -29.115 4.183 1.00 0.00 77 LYS A C 13
ATOM 25285 O O . LYS A 1 50 ? 34.973 -28.544 3.331 1.00 0.00 77 LYS A O 13
ATOM 25304 N N . LEU A 1 51 ? 34.832 -29.789 5.196 1.00 0.00 78 LEU A N 13
ATOM 25305 C CA . LEU A 1 51 ? 36.270 -29.937 5.343 1.00 0.00 78 LEU A CA 13
ATOM 25306 C C . LEU A 1 51 ? 36.767 -31.088 4.473 1.00 0.00 78 LEU A C 13
ATOM 25307 O O . LEU A 1 51 ? 36.210 -32.184 4.518 1.00 0.00 78 LEU A O 13
ATOM 25323 N N . ASN A 1 52 ? 37.812 -30.835 3.684 1.00 0.00 79 ASN A N 13
ATOM 25324 C CA . ASN A 1 52 ? 38.413 -31.864 2.844 1.00 0.00 79 ASN A CA 13
ATOM 25325 C C . ASN A 1 52 ? 39.600 -32.456 3.595 1.00 0.00 79 ASN A C 13
ATOM 25326 O O . ASN A 1 52 ? 40.660 -31.837 3.673 1.00 0.00 79 ASN A O 13
ATOM 25337 N N . GLN A 1 53 ? 39.422 -33.657 4.147 1.00 0.00 80 GLN A N 13
ATOM 25338 C CA . GLN A 1 53 ? 40.410 -34.258 5.027 1.00 0.00 80 GLN A CA 13
ATOM 25339 C C . GLN A 1 53 ? 41.589 -34.879 4.271 1.00 0.00 80 GLN A C 13
ATOM 25340 O O . GLN A 1 53 ? 42.204 -35.834 4.745 1.00 0.00 80 GLN A O 13
ATOM 25354 N N . THR A 1 54 ? 41.921 -34.343 3.091 1.00 0.00 81 THR A N 13
ATOM 25355 C CA . THR A 1 54 ? 43.115 -34.750 2.361 1.00 0.00 81 THR A CA 13
ATOM 25356 C C . THR A 1 54 ? 43.872 -33.544 1.807 1.00 0.00 81 THR A C 13
ATOM 25357 O O . THR A 1 54 ? 44.902 -33.714 1.153 1.00 0.00 81 THR A O 13
ATOM 25368 N N . THR A 1 55 ? 43.374 -32.331 2.067 1.00 0.00 82 THR A N 13
ATOM 25369 C CA . THR A 1 55 ? 44.063 -31.084 1.745 1.00 0.00 82 THR A CA 13
ATOM 25370 C C . THR A 1 55 ? 43.760 -30.016 2.796 1.00 0.00 82 THR A C 13
ATOM 25371 O O . THR A 1 55 ? 43.860 -28.825 2.504 1.00 0.00 82 THR A O 13
ATOM 25382 N N . ASN A 1 56 ? 43.400 -30.447 4.010 1.00 0.00 83 ASN A N 13
ATOM 25383 C CA . ASN A 1 56 ? 43.040 -29.614 5.156 1.00 0.00 83 ASN A CA 13
ATOM 25384 C C . ASN A 1 56 ? 42.541 -28.215 4.766 1.00 0.00 83 ASN A C 13
ATOM 25385 O O . ASN A 1 56 ? 43.084 -27.208 5.216 1.00 0.00 83 ASN A O 13
ATOM 25396 N N . LYS A 1 57 ? 41.502 -28.146 3.920 1.00 0.00 84 LYS A N 13
ATOM 25397 C CA . LYS A 1 57 ? 40.936 -26.880 3.466 1.00 0.00 84 LYS A CA 13
ATOM 25398 C C . LYS A 1 57 ? 39.413 -26.892 3.504 1.00 0.00 84 LYS A C 13
ATOM 25399 O O . LYS A 1 57 ? 38.786 -27.912 3.224 1.00 0.00 84 LYS A O 13
ATOM 25418 N N . THR A 1 58 ? 38.833 -25.744 3.854 1.00 0.00 85 THR A N 13
ATOM 25419 C CA . THR A 1 58 ? 37.388 -25.561 3.896 1.00 0.00 85 THR A CA 13
ATOM 25420 C C . THR A 1 58 ? 36.847 -25.431 2.473 1.00 0.00 85 THR A C 13
ATOM 25421 O O . THR A 1 58 ? 36.995 -24.389 1.838 1.00 0.00 85 THR A O 13
ATOM 25432 N N . GLU A 1 59 ? 36.218 -26.496 1.973 1.00 0.00 86 GLU A N 13
ATOM 25433 C CA . GLU A 1 59 ? 35.649 -26.547 0.633 1.00 0.00 86 GLU A CA 13
ATOM 25434 C C . GLU A 1 59 ? 34.238 -25.959 0.613 1.00 0.00 86 GLU A C 13
ATOM 25435 O O . GLU A 1 59 ? 33.282 -26.587 1.068 1.00 0.00 86 GLU A O 13
ATOM 25447 N N . LEU A 1 60 ? 34.116 -24.740 0.079 1.00 0.00 87 LEU A N 13
ATOM 25448 C CA . LEU A 1 60 ? 32.845 -24.037 -0.037 1.00 0.00 87 LEU A CA 13
ATOM 25449 C C . LEU A 1 60 ? 31.924 -24.763 -1.020 1.00 0.00 87 LEU A C 13
ATOM 25450 O O . LEU A 1 60 ? 32.309 -25.003 -2.165 1.00 0.00 87 LEU A O 13
ATOM 25466 N N . ILE A 1 61 ? 30.714 -25.115 -0.579 1.00 0.00 88 ILE A N 13
ATOM 25467 C CA . ILE A 1 61 ? 29.774 -25.884 -1.389 1.00 0.00 88 ILE A CA 13
ATOM 25468 C C . ILE A 1 61 ? 28.723 -24.974 -2.035 1.00 0.00 88 ILE A C 13
ATOM 25469 O O . ILE A 1 61 ? 28.532 -25.023 -3.249 1.00 0.00 88 ILE A O 13
ATOM 25485 N N . HIS A 1 62 ? 28.045 -24.150 -1.227 1.00 0.00 89 HIS A N 13
ATOM 25486 C CA . HIS A 1 62 ? 26.935 -23.308 -1.675 1.00 0.00 89 HIS A CA 13
ATOM 25487 C C . HIS A 1 62 ? 26.982 -21.922 -1.044 1.00 0.00 89 HIS A C 13
ATOM 25488 O O . HIS A 1 62 ? 27.593 -21.736 0.007 1.00 0.00 89 HIS A O 13
ATOM 25502 N N . GLN A 1 63 ? 26.329 -20.947 -1.692 1.00 0.00 90 GLN A N 13
ATOM 25503 C CA . GLN A 1 63 ? 26.253 -19.574 -1.203 1.00 0.00 90 GLN A CA 13
ATOM 25504 C C . GLN A 1 63 ? 24.829 -19.026 -1.280 1.00 0.00 90 GLN A C 13
ATOM 25505 O O . GLN A 1 63 ? 24.345 -18.693 -2.363 1.00 0.00 90 GLN A O 13
ATOM 25519 N N . TRP A 1 64 ? 24.150 -18.934 -0.135 1.00 0.00 91 TRP A N 13
ATOM 25520 C CA . TRP A 1 64 ? 22.839 -18.302 -0.040 1.00 0.00 91 TRP A CA 13
ATOM 25521 C C . TRP A 1 64 ? 23.005 -16.848 0.383 1.00 0.00 91 TRP A C 13
ATOM 25522 O O . TRP A 1 64 ? 23.282 -16.580 1.553 1.00 0.00 91 TRP A O 13
ATOM 25543 N N . GLN A 1 65 ? 22.845 -15.910 -0.555 1.00 0.00 92 GLN A N 13
ATOM 25544 C CA . GLN A 1 65 ? 23.058 -14.495 -0.280 1.00 0.00 92 GLN A CA 13
ATOM 25545 C C . GLN A 1 65 ? 21.859 -13.651 -0.719 1.00 0.00 92 GLN A C 13
ATOM 25546 O O . GLN A 1 65 ? 21.637 -13.392 -1.901 1.00 0.00 92 GLN A O 13
ATOM 25560 N N . TRP A 1 66 ? 21.079 -13.220 0.270 1.00 0.00 93 TRP A N 13
ATOM 25561 C CA . TRP A 1 66 ? 19.955 -12.309 0.094 1.00 0.00 93 TRP A CA 13
ATOM 25562 C C . TRP A 1 66 ? 20.468 -10.886 -0.120 1.00 0.00 93 TRP A C 13
ATOM 25563 O O . TRP A 1 66 ? 20.913 -10.236 0.824 1.00 0.00 93 TRP A O 13
ATOM 25584 N N . SER A 1 67 ? 20.403 -10.411 -1.365 1.00 0.00 94 SER A N 13
ATOM 25585 C CA . SER A 1 67 ? 20.865 -9.087 -1.762 1.00 0.00 94 SER A CA 13
ATOM 25586 C C . SER A 1 67 ? 19.911 -7.980 -1.307 1.00 0.00 94 SER A C 13
ATOM 25587 O O . SER A 1 67 ? 19.431 -7.193 -2.119 1.00 0.00 94 SER A O 13
ATOM 25595 N N . SER A 1 68 ? 19.632 -7.921 -0.002 1.00 0.00 95 SER A N 13
ATOM 25596 C CA . SER A 1 68 ? 18.777 -6.906 0.597 1.00 0.00 95 SER A CA 13
ATOM 25597 C C . SER A 1 68 ? 19.429 -6.377 1.871 1.00 0.00 95 SER A C 13
ATOM 25598 O O . SER A 1 68 ? 19.421 -7.048 2.902 1.00 0.00 95 SER A O 13
ATOM 25606 N N . ASN A 1 69 ? 20.002 -5.171 1.795 1.00 0.00 96 ASN A N 13
ATOM 25607 C CA . ASN A 1 69 ? 20.728 -4.577 2.908 1.00 0.00 96 ASN A CA 13
ATOM 25608 C C . ASN A 1 69 ? 19.800 -3.797 3.841 1.00 0.00 96 ASN A C 13
ATOM 25609 O O . ASN A 1 69 ? 20.084 -2.647 4.181 1.00 0.00 96 ASN A O 13
ATOM 25620 N N . SER A 1 70 ? 18.693 -4.413 4.261 1.00 0.00 97 SER A N 13
ATOM 25621 C CA . SER A 1 70 ? 17.773 -3.809 5.218 1.00 0.00 97 SER A CA 13
ATOM 25622 C C . SER A 1 70 ? 17.349 -4.812 6.282 1.00 0.00 97 SER A C 13
ATOM 25623 O O . SER A 1 70 ? 16.284 -4.660 6.877 1.00 0.00 97 SER A O 13
ATOM 25631 N N . TRP A 1 71 ? 18.169 -5.837 6.528 1.00 0.00 98 TRP A N 13
ATOM 25632 C CA . TRP A 1 71 ? 17.841 -6.877 7.492 1.00 0.00 98 TRP A CA 13
ATOM 25633 C C . TRP A 1 71 ? 19.049 -7.256 8.341 1.00 0.00 98 TRP A C 13
ATOM 25634 O O . TRP A 1 71 ? 19.951 -7.951 7.872 1.00 0.00 98 TRP A O 13
ATOM 25655 N N . ASN A 1 72 ? 19.069 -6.800 9.598 1.00 0.00 99 ASN A N 13
ATOM 25656 C CA . ASN A 1 72 ? 20.096 -7.185 10.553 1.00 0.00 99 ASN A CA 13
ATOM 25657 C C . ASN A 1 72 ? 19.804 -8.598 11.047 1.00 0.00 99 ASN A C 13
ATOM 25658 O O . ASN A 1 72 ? 18.907 -8.798 11.862 1.00 0.00 99 ASN A O 13
ATOM 25669 N N . ILE A 1 73 ? 20.561 -9.579 10.554 1.00 0.00 100 ILE A N 13
ATOM 25670 C CA . ILE A 1 73 ? 20.375 -10.980 10.910 1.00 0.00 100 ILE A CA 13
ATOM 25671 C C . ILE A 1 73 ? 21.092 -11.295 12.221 1.00 0.00 100 ILE A C 13
ATOM 25672 O O . ILE A 1 73 ? 22.320 -11.413 12.247 1.00 0.00 100 ILE A O 13
ATOM 25688 N N . ASN A 1 74 ? 20.335 -11.432 13.313 1.00 0.00 101 ASN A N 13
ATOM 25689 C CA . ASN A 1 74 ? 20.908 -11.719 14.621 1.00 0.00 101 ASN A CA 13
ATOM 25690 C C . ASN A 1 74 ? 20.614 -13.153 15.055 1.00 0.00 101 ASN A C 13
ATOM 25691 O O . ASN A 1 74 ? 19.494 -13.469 15.454 1.00 0.00 101 ASN A O 13
ATOM 25702 N N . TRP A 1 75 ? 21.622 -14.024 14.974 1.00 0.00 102 TRP A N 13
ATOM 25703 C CA . TRP A 1 75 ? 21.521 -15.405 15.436 1.00 0.00 102 TRP A CA 13
ATOM 25704 C C . TRP A 1 75 ? 21.607 -15.449 16.963 1.00 0.00 102 TRP A C 13
ATOM 25705 O O . TRP A 1 75 ? 22.689 -15.303 17.531 1.00 0.00 102 TRP A O 13
ATOM 25726 N N . LYS A 1 76 ? 20.463 -15.654 17.626 1.00 0.00 103 LYS A N 13
ATOM 25727 C CA . LYS A 1 76 ? 20.409 -15.742 19.081 1.00 0.00 103 LYS A CA 13
ATOM 25728 C C . LYS A 1 76 ? 20.404 -17.201 19.530 1.00 0.00 103 LYS A C 13
ATOM 25729 O O . LYS A 1 76 ? 19.509 -17.633 20.256 1.00 0.00 103 LYS A O 13
ATOM 25748 N N . GLY A 1 77 ? 21.410 -17.966 19.096 1.00 0.00 104 GLY A N 13
ATOM 25749 C CA . GLY A 1 77 ? 21.569 -19.355 19.496 1.00 0.00 104 GLY A CA 13
ATOM 25750 C C . GLY A 1 77 ? 22.387 -19.473 20.776 1.00 0.00 104 GLY A C 13
ATOM 25751 O O . GLY A 1 77 ? 23.070 -18.525 21.167 1.00 0.00 104 GLY A O 13
ATOM 25755 N N . VAL A 1 78 ? 22.319 -20.635 21.429 1.00 0.00 105 VAL A N 13
ATOM 25756 C CA . VAL A 1 78 ? 23.086 -20.901 22.642 1.00 0.00 105 VAL A CA 13
ATOM 25757 C C . VAL A 1 78 ? 24.505 -21.359 22.275 1.00 0.00 105 VAL A C 13
ATOM 25758 O O . VAL A 1 78 ? 25.176 -22.052 23.041 1.00 0.00 105 VAL A O 13
ATOM 25771 N N . ASP A 1 79 ? 24.966 -20.960 21.086 1.00 0.00 106 ASP A N 13
ATOM 25772 C CA . ASP A 1 79 ? 26.259 -21.334 20.531 1.00 0.00 106 ASP A CA 13
ATOM 25773 C C . ASP A 1 79 ? 27.051 -20.067 20.211 1.00 0.00 106 ASP A C 13
ATOM 25774 O O . ASP A 1 79 ? 26.766 -19.393 19.223 1.00 0.00 106 ASP A O 13
ATOM 25783 N N . SER A 1 80 ? 28.046 -19.741 21.043 1.00 0.00 107 SER A N 13
ATOM 25784 C CA . SER A 1 80 ? 28.894 -18.571 20.846 1.00 0.00 107 SER A CA 13
ATOM 25785 C C . SER A 1 80 ? 29.925 -18.806 19.739 1.00 0.00 107 SER A C 13
ATOM 25786 O O . SER A 1 80 ? 31.037 -18.278 19.793 1.00 0.00 107 SER A O 13
ATOM 25794 N N . ASN A 1 81 ? 29.556 -19.602 18.734 1.00 0.00 108 ASN A N 13
ATOM 25795 C CA . ASN A 1 81 ? 30.388 -19.923 17.590 1.00 0.00 108 ASN A CA 13
ATOM 25796 C C . ASN A 1 81 ? 29.545 -19.831 16.322 1.00 0.00 108 ASN A C 13
ATOM 25797 O O . ASN A 1 81 ? 28.570 -20.567 16.174 1.00 0.00 108 ASN A O 13
ATOM 25808 N N . HIS A 1 82 ? 29.915 -18.932 15.407 1.00 0.00 109 HIS A N 13
ATOM 25809 C CA . HIS A 1 82 ? 29.196 -18.749 14.150 1.00 0.00 109 HIS A CA 13
ATOM 25810 C C . HIS A 1 82 ? 29.528 -19.871 13.166 1.00 0.00 109 HIS A C 13
ATOM 25811 O O . HIS A 1 82 ? 29.934 -19.621 12.033 1.00 0.00 109 HIS A O 13
ATOM 25825 N N . ARG A 1 83 ? 29.351 -21.117 13.611 1.00 0.00 110 ARG A N 13
ATOM 25826 C CA . ARG A 1 83 ? 29.565 -22.318 12.820 1.00 0.00 110 ARG A CA 13
ATOM 25827 C C . ARG A 1 83 ? 28.548 -23.368 13.254 1.00 0.00 110 ARG A C 13
ATOM 25828 O O . ARG A 1 83 ? 28.700 -23.969 14.315 1.00 0.00 110 ARG A O 13
ATOM 25849 N N . ILE A 1 84 ? 27.513 -23.585 12.441 1.00 0.00 111 ILE A N 13
ATOM 25850 C CA . ILE A 1 84 ? 26.474 -24.547 12.769 1.00 0.00 111 ILE A CA 13
ATOM 25851 C C . ILE A 1 84 ? 26.900 -25.916 12.251 1.00 0.00 111 ILE A C 13
ATOM 25852 O O . ILE A 1 84 ? 26.838 -26.175 11.050 1.00 0.00 111 ILE A O 13
ATOM 25868 N N . ILE A 1 85 ? 27.338 -26.792 13.158 1.00 0.00 112 ILE A N 13
ATOM 25869 C CA . ILE A 1 85 ? 27.766 -28.139 12.805 1.00 0.00 112 ILE A CA 13
ATOM 25870 C C . ILE A 1 85 ? 26.537 -28.984 12.478 1.00 0.00 112 ILE A C 13
ATOM 25871 O O . ILE A 1 85 ? 25.809 -29.403 13.377 1.00 0.00 112 ILE A O 13
ATOM 25887 N N . ILE A 1 86 ? 26.308 -29.232 11.187 1.00 0.00 113 ILE A N 13
ATOM 25888 C CA . ILE A 1 86 ? 25.178 -30.032 10.736 1.00 0.00 113 ILE A CA 13
ATOM 25889 C C . ILE A 1 86 ? 25.578 -31.500 10.659 1.00 0.00 113 ILE A C 13
ATOM 25890 O O . ILE A 1 86 ? 26.280 -31.909 9.735 1.00 0.00 113 ILE A O 13
ATOM 25906 N N . SER A 1 87 ? 25.130 -32.294 11.634 1.00 0.00 114 SER A N 13
ATOM 25907 C CA . SER A 1 87 ? 25.377 -33.730 11.657 1.00 0.00 114 SER A CA 13
ATOM 25908 C C . SER A 1 87 ? 24.693 -34.403 10.472 1.00 0.00 114 SER A C 13
ATOM 25909 O O . SER A 1 87 ? 23.589 -34.017 10.091 1.00 0.00 114 SER A O 13
ATOM 25917 N N . ASN A 1 88 ? 25.343 -35.413 9.887 1.00 0.00 115 ASN A N 13
ATOM 25918 C CA . ASN A 1 88 ? 24.809 -36.112 8.732 1.00 0.00 115 ASN A CA 13
ATOM 25919 C C . ASN A 1 88 ? 23.688 -37.091 9.100 1.00 0.00 115 ASN A C 13
ATOM 25920 O O . ASN A 1 88 ? 23.563 -38.145 8.481 1.00 0.00 115 ASN A O 13
ATOM 25931 N N . ILE A 1 89 ? 22.868 -36.749 10.098 1.00 0.00 116 ILE A N 13
ATOM 25932 C CA . ILE A 1 89 ? 21.725 -37.559 10.499 1.00 0.00 116 ILE A CA 13
ATOM 25933 C C . ILE A 1 89 ? 20.604 -36.653 11.013 1.00 0.00 116 ILE A C 13
ATOM 25934 O O . ILE A 1 89 ? 20.883 -35.664 11.688 1.00 0.00 116 ILE A O 13
ATOM 25950 N N . PRO A 1 90 ? 19.337 -36.975 10.704 1.00 0.00 117 PRO A N 13
ATOM 25951 C CA . PRO A 1 90 ? 18.185 -36.125 10.980 1.00 0.00 117 PRO A CA 13
ATOM 25952 C C . PRO A 1 90 ? 17.892 -35.860 12.455 1.00 0.00 117 PRO A C 13
ATOM 25953 O O . PRO A 1 90 ? 17.045 -35.015 12.747 1.00 0.00 117 PRO A O 13
ATOM 25964 N N . ASN A 1 91 ? 18.552 -36.547 13.395 1.00 0.00 118 ASN A N 13
ATOM 25965 C CA . ASN A 1 91 ? 18.196 -36.419 14.803 1.00 0.00 118 ASN A CA 13
ATOM 25966 C C . ASN A 1 91 ? 19.405 -36.261 15.730 1.00 0.00 118 ASN A C 13
ATOM 25967 O O . ASN A 1 91 ? 19.319 -36.593 16.912 1.00 0.00 118 ASN A O 13
ATOM 25978 N N . ARG A 1 92 ? 20.531 -35.756 15.211 1.00 0.00 119 ARG A N 13
ATOM 25979 C CA . ARG A 1 92 ? 21.695 -35.416 16.032 1.00 0.00 119 ARG A CA 13
ATOM 25980 C C . ARG A 1 92 ? 22.282 -34.063 15.624 1.00 0.00 119 ARG A C 13
ATOM 25981 O O . ARG A 1 92 ? 23.498 -33.880 15.629 1.00 0.00 119 ARG A O 13
ATOM 26002 N N . ALA A 1 93 ? 21.409 -33.118 15.268 1.00 0.00 120 ALA A N 13
ATOM 26003 C CA . ALA A 1 93 ? 21.799 -31.766 14.896 1.00 0.00 120 ALA A CA 13
ATOM 26004 C C . ALA A 1 93 ? 20.873 -30.763 15.579 1.00 0.00 120 ALA A C 13
ATOM 26005 O O . ALA A 1 93 ? 20.252 -29.927 14.922 1.00 0.00 120 ALA A O 13
ATOM 26012 N N . MET A 1 94 ? 20.785 -30.852 16.906 1.00 0.00 121 MET A N 13
ATOM 26013 C CA . MET A 1 94 ? 19.878 -30.050 17.715 1.00 0.00 121 MET A CA 13
ATOM 26014 C C . MET A 1 94 ? 20.484 -28.688 18.057 1.00 0.00 121 MET A C 13
ATOM 26015 O O . MET A 1 94 ? 20.585 -28.333 19.231 1.00 0.00 121 MET A O 13
ATOM 26029 N N . SER A 1 95 ? 20.888 -27.915 17.044 1.00 0.00 122 SER A N 13
ATOM 26030 C CA . SER A 1 95 ? 21.413 -26.573 17.261 1.00 0.00 122 SER A CA 13
ATOM 26031 C C . SER A 1 95 ? 20.281 -25.649 17.706 1.00 0.00 122 SER A C 13
ATOM 26032 O O . SER A 1 95 ? 19.451 -25.230 16.898 1.00 0.00 122 SER A O 13
ATOM 26040 N N . ASN A 1 96 ? 20.245 -25.331 19.004 1.00 0.00 123 ASN A N 13
ATOM 26041 C CA . ASN A 1 96 ? 19.209 -24.493 19.583 1.00 0.00 123 ASN A CA 13
ATOM 26042 C C . ASN A 1 96 ? 19.495 -23.016 19.304 1.00 0.00 123 ASN A C 13
ATOM 26043 O O . ASN A 1 96 ? 20.369 -22.420 19.936 1.00 0.00 123 ASN A O 13
ATOM 26054 N N . GLY A 1 97 ? 18.762 -22.426 18.359 1.00 0.00 124 GLY A N 13
ATOM 26055 C CA . GLY A 1 97 ? 18.888 -21.013 18.049 1.00 0.00 124 GLY A CA 13
ATOM 26056 C C . GLY A 1 97 ? 17.933 -20.596 16.933 1.00 0.00 124 GLY A C 13
ATOM 26057 O O . GLY A 1 97 ? 17.506 -21.422 16.131 1.00 0.00 124 GLY A O 13
ATOM 26061 N N . LYS A 1 98 ? 17.604 -19.302 16.898 1.00 0.00 125 LYS A N 13
ATOM 26062 C CA . LYS A 1 98 ? 16.730 -18.711 15.895 1.00 0.00 125 LYS A CA 13
ATOM 26063 C C . LYS A 1 98 ? 17.305 -17.392 15.389 1.00 0.00 125 LYS A C 13
ATOM 26064 O O . LYS A 1 98 ? 17.860 -16.611 16.161 1.00 0.00 125 LYS A O 13
ATOM 26083 N N . PHE A 1 99 ? 17.170 -17.148 14.083 1.00 0.00 126 PHE A N 13
ATOM 26084 C CA . PHE A 1 99 ? 17.611 -15.915 13.445 1.00 0.00 126 PHE A CA 13
ATOM 26085 C C . PHE A 1 99 ? 16.567 -14.813 13.617 1.00 0.00 126 PHE A C 13
ATOM 26086 O O . PHE A 1 99 ? 15.494 -14.874 13.017 1.00 0.00 126 PHE A O 13
ATOM 26103 N N . ILE A 1 100 ? 16.874 -13.806 14.439 1.00 0.00 127 ILE A N 13
ATOM 26104 C CA . ILE A 1 100 ? 16.021 -12.640 14.613 1.00 0.00 127 ILE A CA 13
ATOM 26105 C C . ILE A 1 100 ? 16.389 -11.613 13.549 1.00 0.00 127 ILE A C 13
ATOM 26106 O O . ILE A 1 100 ? 17.437 -10.976 13.648 1.00 0.00 127 ILE A O 13
ATOM 26122 N N . LEU A 1 101 ? 15.542 -11.442 12.534 1.00 0.00 128 LEU A N 13
ATOM 26123 C CA . LEU A 1 101 ? 15.738 -10.380 11.566 1.00 0.00 128 LEU A CA 13
ATOM 26124 C C . LEU A 1 101 ? 15.201 -9.077 12.152 1.00 0.00 128 LEU A C 13
ATOM 26125 O O . LEU A 1 101 ? 14.135 -9.069 12.763 1.00 0.00 128 LEU A O 13
ATOM 26141 N N . ASN A 1 102 ? 15.932 -7.980 11.971 1.00 0.00 129 ASN A N 13
ATOM 26142 C CA . ASN A 1 102 ? 15.497 -6.672 12.432 1.00 0.00 129 ASN A CA 13
ATOM 26143 C C . ASN A 1 102 ? 15.737 -5.639 11.345 1.00 0.00 129 ASN A C 13
ATOM 26144 O O . ASN A 1 102 ? 16.880 -5.296 11.048 1.00 0.00 129 ASN A O 13
ATOM 26155 N N . ASN A 1 103 ? 14.655 -5.145 10.747 1.00 0.00 130 ASN A N 13
ATOM 26156 C CA . ASN A 1 103 ? 14.757 -4.178 9.674 1.00 0.00 130 ASN A CA 13
ATOM 26157 C C . ASN A 1 103 ? 15.206 -2.824 10.213 1.00 0.00 130 ASN A C 13
ATOM 26158 O O . ASN A 1 103 ? 14.418 -2.107 10.827 1.00 0.00 130 ASN A O 13
ATOM 26169 N N . LYS A 1 104 ? 16.475 -2.472 9.988 1.00 0.00 131 LYS A N 13
ATOM 26170 C CA . LYS A 1 104 ? 17.070 -1.279 10.579 1.00 0.00 131 LYS A CA 13
ATOM 26171 C C . LYS A 1 104 ? 16.739 0.024 9.849 1.00 0.00 131 LYS A C 13
ATOM 26172 O O . LYS A 1 104 ? 17.492 0.992 9.948 1.00 0.00 131 LYS A O 13
ATOM 26191 N N . ARG A 1 105 ? 15.620 0.066 9.119 1.00 0.00 132 ARG A N 13
ATOM 26192 C CA . ARG A 1 105 ? 15.104 1.314 8.565 1.00 0.00 132 ARG A CA 13
ATOM 26193 C C . ARG A 1 105 ? 13.598 1.466 8.747 1.00 0.00 132 ARG A C 13
ATOM 26194 O O . ARG A 1 105 ? 13.028 2.488 8.366 1.00 0.00 132 ARG A O 13
ATOM 26215 N N . THR A 1 106 ? 12.954 0.457 9.332 1.00 0.00 133 THR A N 13
ATOM 26216 C CA . THR A 1 106 ? 11.562 0.547 9.761 1.00 0.00 133 THR A CA 13
ATOM 26217 C C . THR A 1 106 ? 11.305 -0.275 11.030 1.00 0.00 133 THR A C 13
ATOM 26218 O O . THR A 1 106 ? 10.192 -0.736 11.279 1.00 0.00 133 THR A O 13
ATOM 26229 N N . ASN A 1 107 ? 12.362 -0.444 11.835 1.00 0.00 134 ASN A N 13
ATOM 26230 C CA . ASN A 1 107 ? 12.385 -1.196 13.089 1.00 0.00 134 ASN A CA 13
ATOM 26231 C C . ASN A 1 107 ? 11.383 -2.356 13.122 1.00 0.00 134 ASN A C 13
ATOM 26232 O O . ASN A 1 107 ? 10.537 -2.437 14.015 1.00 0.00 134 ASN A O 13
ATOM 26243 N N . GLU A 1 108 ? 11.472 -3.260 12.142 1.00 0.00 135 GLU A N 13
ATOM 26244 C CA . GLU A 1 108 ? 10.556 -4.387 12.015 1.00 0.00 135 GLU A CA 13
ATOM 26245 C C . GLU A 1 108 ? 11.238 -5.717 12.347 1.00 0.00 135 GLU A C 13
ATOM 26246 O O . GLU A 1 108 ? 12.027 -6.231 11.553 1.00 0.00 135 GLU A O 13
ATOM 26258 N N . LYS A 1 109 ? 10.928 -6.267 13.523 1.00 0.00 136 LYS A N 13
ATOM 26259 C CA . LYS A 1 109 ? 11.452 -7.547 13.988 1.00 0.00 136 LYS A CA 13
ATOM 26260 C C . LYS A 1 109 ? 10.708 -8.714 13.340 1.00 0.00 136 LYS A C 13
ATOM 26261 O O . LYS A 1 109 ? 9.477 -8.737 13.331 1.00 0.00 136 LYS A O 13
ATOM 26280 N N . VAL A 1 110 ? 11.453 -9.685 12.802 1.00 0.00 137 VAL A N 13
ATOM 26281 C CA . VAL A 1 110 ? 10.903 -10.875 12.156 1.00 0.00 137 VAL A CA 13
ATOM 26282 C C . VAL A 1 110 ? 11.650 -12.121 12.623 1.00 0.00 137 VAL A C 13
ATOM 26283 O O . VAL A 1 110 ? 12.778 -12.364 12.199 1.00 0.00 137 VAL A O 13
ATOM 26296 N N . VAL A 1 111 ? 11.023 -12.910 13.496 1.00 0.00 138 VAL A N 13
ATOM 26297 C CA . VAL A 1 111 ? 11.596 -14.134 14.029 1.00 0.00 138 VAL A CA 13
ATOM 26298 C C . VAL A 1 111 ? 11.426 -15.298 13.057 1.00 0.00 138 VAL A C 13
ATOM 26299 O O . VAL A 1 111 ? 10.320 -15.582 12.607 1.00 0.00 138 VAL A O 13
ATOM 26312 N N . VAL A 1 112 ? 12.529 -15.978 12.730 1.00 0.00 139 VAL A N 13
ATOM 26313 C CA . VAL A 1 112 ? 12.495 -17.191 11.919 1.00 0.00 139 VAL A CA 13
ATOM 26314 C C . VAL A 1 112 ? 11.913 -18.337 12.743 1.00 0.00 139 VAL A C 13
ATOM 26315 O O . VAL A 1 112 ? 12.581 -18.882 13.619 1.00 0.00 139 VAL A O 13
ATOM 26328 N N . THR A 1 113 ? 10.660 -18.699 12.458 1.00 0.00 140 THR A N 13
ATOM 26329 C CA . THR A 1 113 ? 9.942 -19.773 13.135 1.00 0.00 140 THR A CA 13
ATOM 26330 C C . THR A 1 113 ? 10.401 -21.143 12.636 1.00 0.00 140 THR A C 13
ATOM 26331 O O . THR A 1 113 ? 9.601 -21.916 12.113 1.00 0.00 140 THR A O 13
ATOM 26342 N N . LEU A 1 114 ? 11.693 -21.453 12.798 1.00 0.00 141 LEU A N 13
ATOM 26343 C CA . LEU A 1 114 ? 12.251 -22.738 12.387 1.00 0.00 141 LEU A CA 13
ATOM 26344 C C . LEU A 1 114 ? 11.887 -23.849 13.381 1.00 0.00 141 LEU A C 13
ATOM 26345 O O . LEU A 1 114 ? 12.753 -24.546 13.906 1.00 0.00 141 LEU A O 13
ATOM 26361 N N . ASN A 1 115 ? 10.587 -24.018 13.642 1.00 0.00 142 ASN A N 13
ATOM 26362 C CA . ASN A 1 115 ? 10.085 -25.017 14.571 1.00 0.00 142 ASN A CA 13
ATOM 26363 C C . ASN A 1 115 ? 10.311 -26.421 14.007 1.00 0.00 142 ASN A C 13
ATOM 26364 O O . ASN A 1 115 ? 9.595 -26.852 13.104 1.00 0.00 142 ASN A O 13
ATOM 26375 N N . ARG A 1 116 ? 11.308 -27.130 14.543 1.00 0.00 143 ARG A N 13
ATOM 26376 C CA . ARG A 1 116 ? 11.611 -28.500 14.149 1.00 0.00 143 ARG A CA 13
ATOM 26377 C C . ARG A 1 116 ? 10.499 -29.434 14.621 1.00 0.00 143 ARG A C 13
ATOM 26378 O O . ARG A 1 116 ? 10.415 -29.751 15.806 1.00 0.00 143 ARG A O 13
ATOM 26399 N N . LEU A 1 117 ? 9.646 -29.871 13.690 1.00 0.00 144 LEU A N 13
ATOM 26400 C CA . LEU A 1 117 ? 8.526 -30.748 13.987 1.00 0.00 144 LEU A CA 13
ATOM 26401 C C . LEU A 1 117 ? 8.979 -32.203 14.150 1.00 0.00 144 LEU A C 13
ATOM 26402 O O . LEU A 1 117 ? 8.461 -33.104 13.492 1.00 0.00 144 LEU A O 13
ATOM 26418 N N . GLY A 1 118 ? 9.949 -32.431 15.036 1.00 0.00 145 GLY A N 13
ATOM 26419 C CA . GLY A 1 118 ? 10.447 -33.768 15.331 1.00 0.00 145 GLY A CA 13
ATOM 26420 C C . GLY A 1 118 ? 9.580 -34.471 16.373 1.00 0.00 145 GLY A C 13
ATOM 26421 O O . GLY A 1 118 ? 9.785 -35.650 16.656 1.00 0.00 145 GLY A O 13
ATOM 26425 N N . ARG A 1 119 ? 8.610 -33.750 16.945 1.00 0.00 146 ARG A N 13
ATOM 26426 C CA . ARG A 1 119 ? 7.700 -34.274 17.955 1.00 0.00 146 ARG A CA 13
ATOM 26427 C C . ARG A 1 119 ? 6.733 -35.288 17.342 1.00 0.00 146 ARG A C 13
ATOM 26428 O O . ARG A 1 119 ? 5.790 -34.921 16.644 1.00 0.00 146 ARG A O 13
ATOM 26449 N N . VAL A 1 120 ? 6.975 -36.572 17.611 1.00 0.00 147 VAL A N 13
ATOM 26450 C CA . VAL A 1 120 ? 6.159 -37.664 17.100 1.00 0.00 147 VAL A CA 13
ATOM 26451 C C . VAL A 1 120 ? 5.860 -38.681 18.198 1.00 0.00 147 VAL A C 13
ATOM 26452 O O . VAL A 1 120 ? 6.729 -39.015 19.003 1.00 0.00 147 VAL A O 13
ATOM 26465 N N . ARG A 1 121 ? 4.618 -39.171 18.227 1.00 0.00 148 ARG A N 13
ATOM 26466 C CA . ARG A 1 121 ? 4.150 -40.157 19.194 1.00 0.00 148 ARG A CA 13
ATOM 26467 C C . ARG A 1 121 ? 4.640 -41.566 18.846 1.00 0.00 148 ARG A C 13
ATOM 26468 O O . ARG A 1 121 ? 3.846 -42.496 18.708 1.00 0.00 148 ARG A O 13
ATOM 26489 N N . VAL A 1 122 ? 5.958 -41.728 18.703 1.00 0.00 149 VAL A N 13
ATOM 26490 C CA . VAL A 1 122 ? 6.576 -43.010 18.392 1.00 0.00 149 VAL A CA 13
ATOM 26491 C C . VAL A 1 122 ? 6.425 -43.977 19.569 1.00 0.00 149 VAL A C 13
ATOM 26492 O O . VAL A 1 122 ? 7.106 -43.859 20.586 1.00 0.00 149 VAL A O 13
ATOM 26505 N N . GLY A 1 123 ? 5.512 -44.942 19.424 1.00 0.00 150 GLY A N 13
ATOM 26506 C CA . GLY A 1 123 ? 5.250 -45.940 20.449 1.00 0.00 150 GLY A CA 13
ATOM 26507 C C . GLY A 1 123 ? 6.386 -46.956 20.557 1.00 0.00 150 GLY A C 13
ATOM 26508 O O . GLY A 1 123 ? 7.269 -47.007 19.697 1.00 0.00 150 GLY A O 13
ATOM 26512 N N . GLY A 1 124 ? 6.364 -47.767 21.618 1.00 0.00 151 GLY A N 13
ATOM 26513 C CA . GLY A 1 124 ? 7.381 -48.781 21.853 1.00 0.00 151 GLY A CA 13
ATOM 26514 C C . GLY A 1 124 ? 7.102 -49.555 23.139 1.00 0.00 151 GLY A C 13
ATOM 26515 O O . GLY A 1 124 ? 6.135 -49.269 23.848 1.00 0.00 151 GLY A O 13
ATOM 26519 N N . ASN A 1 125 ? 7.955 -50.539 23.436 1.00 0.00 152 ASN A N 13
ATOM 26520 C CA . ASN A 1 125 ? 7.834 -51.362 24.632 1.00 0.00 152 ASN A CA 13
ATOM 26521 C C . ASN A 1 125 ? 8.122 -50.544 25.892 1.00 0.00 152 ASN A C 13
ATOM 26522 O O . ASN A 1 125 ? 7.330 -50.678 26.851 1.00 0.00 152 ASN A O 13
ATOM 26534 N N . ILE A 1 1 ? 2.650 -4.693 -8.482 1.00 0.00 28 ILE A N 14
ATOM 26535 C CA . ILE A 1 1 ? 3.893 -5.269 -7.931 1.00 0.00 28 ILE A CA 14
ATOM 26536 C C . ILE A 1 1 ? 3.996 -4.975 -6.436 1.00 0.00 28 ILE A C 14
ATOM 26537 O O . ILE A 1 1 ? 4.300 -3.853 -6.033 1.00 0.00 28 ILE A O 14
ATOM 26555 N N . GLN A 1 2 ? 3.738 -5.990 -5.609 1.00 0.00 29 GLN A N 14
ATOM 26556 C CA . GLN A 1 2 ? 3.805 -5.859 -4.158 1.00 0.00 29 GLN A CA 14
ATOM 26557 C C . GLN A 1 2 ? 4.540 -7.055 -3.546 1.00 0.00 29 GLN A C 14
ATOM 26558 O O . GLN A 1 2 ? 4.056 -7.695 -2.619 1.00 0.00 29 GLN A O 14
ATOM 26572 N N . ASN A 1 3 ? 5.731 -7.350 -4.078 1.00 0.00 30 ASN A N 14
ATOM 26573 C CA . ASN A 1 3 ? 6.563 -8.441 -3.597 1.00 0.00 30 ASN A CA 14
ATOM 26574 C C . ASN A 1 3 ? 7.208 -8.059 -2.267 1.00 0.00 30 ASN A C 14
ATOM 26575 O O . ASN A 1 3 ? 8.158 -7.279 -2.230 1.00 0.00 30 ASN A O 14
ATOM 26586 N N . ASN A 1 4 ? 6.690 -8.613 -1.170 1.00 0.00 31 ASN A N 14
ATOM 26587 C CA . ASN A 1 4 ? 7.196 -8.354 0.170 1.00 0.00 31 ASN A CA 14
ATOM 26588 C C . ASN A 1 4 ? 8.572 -8.994 0.356 1.00 0.00 31 ASN A C 14
ATOM 26589 O O . ASN A 1 4 ? 8.678 -10.208 0.511 1.00 0.00 31 ASN A O 14
ATOM 26600 N N . GLU A 1 5 ? 9.625 -8.176 0.343 1.00 0.00 32 GLU A N 14
ATOM 26601 C CA . GLU A 1 5 ? 10.996 -8.637 0.515 1.00 0.00 32 GLU A CA 14
ATOM 26602 C C . GLU A 1 5 ? 11.296 -9.050 1.958 1.00 0.00 32 GLU A C 14
ATOM 26603 O O . GLU A 1 5 ? 12.449 -9.029 2.381 1.00 0.00 32 GLU A O 14
ATOM 26615 N N . ARG A 1 6 ? 10.268 -9.429 2.716 1.00 0.00 33 ARG A N 14
ATOM 26616 C CA . ARG A 1 6 ? 10.428 -9.800 4.108 1.00 0.00 33 ARG A CA 14
ATOM 26617 C C . ARG A 1 6 ? 10.473 -11.312 4.243 1.00 0.00 33 ARG A C 14
ATOM 26618 O O . ARG A 1 6 ? 11.405 -11.858 4.830 1.00 0.00 33 ARG A O 14
ATOM 26639 N N . GLU A 1 7 ? 9.464 -11.993 3.696 1.00 0.00 34 GLU A N 14
ATOM 26640 C CA . GLU A 1 7 ? 9.411 -13.440 3.767 1.00 0.00 34 GLU A CA 14
ATOM 26641 C C . GLU A 1 7 ? 10.455 -14.081 2.865 1.00 0.00 34 GLU A C 14
ATOM 26642 O O . GLU A 1 7 ? 10.642 -15.292 2.922 1.00 0.00 34 GLU A O 14
ATOM 26654 N N . THR A 1 8 ? 11.150 -13.296 2.039 1.00 0.00 35 THR A N 14
ATOM 26655 C CA . THR A 1 8 ? 12.191 -13.857 1.187 1.00 0.00 35 THR A CA 14
ATOM 26656 C C . THR A 1 8 ? 13.482 -14.036 1.979 1.00 0.00 35 THR A C 14
ATOM 26657 O O . THR A 1 8 ? 14.435 -14.639 1.494 1.00 0.00 35 THR A O 14
ATOM 26668 N N . LEU A 1 9 ? 13.516 -13.520 3.210 1.00 0.00 36 LEU A N 14
ATOM 26669 C CA . LEU A 1 9 ? 14.628 -13.740 4.113 1.00 0.00 36 LEU A CA 14
ATOM 26670 C C . LEU A 1 9 ? 14.226 -14.676 5.248 1.00 0.00 36 LEU A C 14
ATOM 26671 O O . LEU A 1 9 ? 14.950 -14.825 6.223 1.00 0.00 36 LEU A O 14
ATOM 26687 N N . VAL A 1 10 ? 13.071 -15.317 5.118 1.00 0.00 37 VAL A N 14
ATOM 26688 C CA . VAL A 1 10 ? 12.671 -16.376 6.025 1.00 0.00 37 VAL A CA 14
ATOM 26689 C C . VAL A 1 10 ? 12.421 -17.653 5.232 1.00 0.00 37 VAL A C 14
ATOM 26690 O O . VAL A 1 10 ? 12.458 -18.754 5.775 1.00 0.00 37 VAL A O 14
ATOM 26703 N N . ASN A 1 11 ? 12.179 -17.502 3.927 1.00 0.00 38 ASN A N 14
ATOM 26704 C CA . ASN A 1 11 ? 12.067 -18.622 3.011 1.00 0.00 38 ASN A CA 14
ATOM 26705 C C . ASN A 1 11 ? 13.387 -18.847 2.282 1.00 0.00 38 ASN A C 14
ATOM 26706 O O . ASN A 1 11 ? 13.472 -19.671 1.376 1.00 0.00 38 ASN A O 14
ATOM 26717 N N . SER A 1 12 ? 14.419 -18.113 2.696 1.00 0.00 39 SER A N 14
ATOM 26718 C CA . SER A 1 12 ? 15.785 -18.365 2.253 1.00 0.00 39 SER A CA 14
ATOM 26719 C C . SER A 1 12 ? 16.751 -18.501 3.435 1.00 0.00 39 SER A C 14
ATOM 26720 O O . SER A 1 12 ? 17.966 -18.453 3.261 1.00 0.00 39 SER A O 14
ATOM 26728 N N . ILE A 1 13 ? 16.212 -18.684 4.649 1.00 0.00 40 ILE A N 14
ATOM 26729 C CA . ILE A 1 13 ? 17.022 -19.058 5.803 1.00 0.00 40 ILE A CA 14
ATOM 26730 C C . ILE A 1 13 ? 16.465 -20.334 6.444 1.00 0.00 40 ILE A C 14
ATOM 26731 O O . ILE A 1 13 ? 17.194 -21.034 7.144 1.00 0.00 40 ILE A O 14
ATOM 26747 N N . LYS A 1 14 ? 15.186 -20.652 6.202 1.00 0.00 41 LYS A N 14
ATOM 26748 C CA . LYS A 1 14 ? 14.642 -21.951 6.585 1.00 0.00 41 LYS A CA 14
ATOM 26749 C C . LYS A 1 14 ? 14.712 -22.910 5.399 1.00 0.00 41 LYS A C 14
ATOM 26750 O O . LYS A 1 14 ? 14.195 -24.022 5.456 1.00 0.00 41 LYS A O 14
ATOM 26769 N N . THR A 1 15 ? 15.364 -22.463 4.327 1.00 0.00 42 THR A N 14
ATOM 26770 C CA . THR A 1 15 ? 15.623 -23.266 3.141 1.00 0.00 42 THR A CA 14
ATOM 26771 C C . THR A 1 15 ? 17.069 -23.073 2.682 1.00 0.00 42 THR A C 14
ATOM 26772 O O . THR A 1 15 ? 17.426 -23.268 1.524 1.00 0.00 42 THR A O 14
ATOM 26783 N N . ALA A 1 16 ? 17.916 -22.688 3.635 1.00 0.00 43 ALA A N 14
ATOM 26784 C CA . ALA A 1 16 ? 19.359 -22.654 3.452 1.00 0.00 43 ALA A CA 14
ATOM 26785 C C . ALA A 1 16 ? 20.027 -23.493 4.543 1.00 0.00 43 ALA A C 14
ATOM 26786 O O . ALA A 1 16 ? 21.234 -23.413 4.756 1.00 0.00 43 ALA A O 14
ATOM 26793 N N . ILE A 1 17 ? 19.214 -24.307 5.221 1.00 0.00 44 ILE A N 14
ATOM 26794 C CA . ILE A 1 17 ? 19.665 -25.334 6.139 1.00 0.00 44 ILE A CA 14
ATOM 26795 C C . ILE A 1 17 ? 19.058 -26.677 5.730 1.00 0.00 44 ILE A C 14
ATOM 26796 O O . ILE A 1 17 ? 19.525 -27.733 6.147 1.00 0.00 44 ILE A O 14
ATOM 26812 N N . GLN A 1 18 ? 18.014 -26.641 4.898 1.00 0.00 45 GLN A N 14
ATOM 26813 C CA . GLN A 1 18 ? 17.397 -27.853 4.377 1.00 0.00 45 GLN A CA 14
ATOM 26814 C C . GLN A 1 18 ? 18.223 -28.413 3.231 1.00 0.00 45 GLN A C 14
ATOM 26815 O O . GLN A 1 18 ? 18.081 -29.579 2.870 1.00 0.00 45 GLN A O 14
ATOM 26829 N N . TYR A 1 19 ? 19.091 -27.578 2.664 1.00 0.00 46 TYR A N 14
ATOM 26830 C CA . TYR A 1 19 ? 20.046 -28.047 1.676 1.00 0.00 46 TYR A CA 14
ATOM 26831 C C . TYR A 1 19 ? 21.417 -28.223 2.326 1.00 0.00 46 TYR A C 14
ATOM 26832 O O . TYR A 1 19 ? 22.404 -28.510 1.657 1.00 0.00 46 TYR A O 14
ATOM 26850 N N . SER A 1 20 ? 21.472 -28.056 3.650 1.00 0.00 47 SER A N 14
ATOM 26851 C CA . SER A 1 20 ? 22.719 -28.176 4.394 1.00 0.00 47 SER A CA 14
ATOM 26852 C C . SER A 1 20 ? 22.703 -29.357 5.350 1.00 0.00 47 SER A C 14
ATOM 26853 O O . SER A 1 20 ? 23.598 -29.472 6.183 1.00 0.00 47 SER A O 14
ATOM 26861 N N . LYS A 1 21 ? 21.704 -30.236 5.229 1.00 0.00 48 LYS A N 14
ATOM 26862 C CA . LYS A 1 21 ? 21.708 -31.514 5.932 1.00 0.00 48 LYS A CA 14
ATOM 26863 C C . LYS A 1 21 ? 21.615 -32.681 4.957 1.00 0.00 48 LYS A C 14
ATOM 26864 O O . LYS A 1 21 ? 21.689 -33.836 5.363 1.00 0.00 48 LYS A O 14
ATOM 26883 N N . ILE A 1 22 ? 21.466 -32.375 3.664 1.00 0.00 49 ILE A N 14
ATOM 26884 C CA . ILE A 1 22 ? 21.505 -33.386 2.612 1.00 0.00 49 ILE A CA 14
ATOM 26885 C C . ILE A 1 22 ? 22.926 -33.487 2.056 1.00 0.00 49 ILE A C 14
ATOM 26886 O O . ILE A 1 22 ? 23.278 -34.477 1.418 1.00 0.00 49 ILE A O 14
ATOM 26902 N N . GLN A 1 23 ? 23.753 -32.466 2.303 1.00 0.00 50 GLN A N 14
ATOM 26903 C CA . GLN A 1 23 ? 25.174 -32.502 1.993 1.00 0.00 50 GLN A CA 14
ATOM 26904 C C . GLN A 1 23 ? 25.972 -33.046 3.174 1.00 0.00 50 GLN A C 14
ATOM 26905 O O . GLN A 1 23 ? 27.198 -33.045 3.155 1.00 0.00 50 GLN A O 14
ATOM 26919 N N . ALA A 1 24 ? 25.260 -33.514 4.193 1.00 0.00 51 ALA A N 14
ATOM 26920 C CA . ALA A 1 24 ? 25.819 -34.231 5.323 1.00 0.00 51 ALA A CA 14
ATOM 26921 C C . ALA A 1 24 ? 25.530 -35.724 5.198 1.00 0.00 51 ALA A C 14
ATOM 26922 O O . ALA A 1 24 ? 26.448 -36.540 5.245 1.00 0.00 51 ALA A O 14
ATOM 26929 N N . ILE A 1 25 ? 24.249 -36.080 5.032 1.00 0.00 52 ILE A N 14
ATOM 26930 C CA . ILE A 1 25 ? 23.821 -37.474 4.999 1.00 0.00 52 ILE A CA 14
ATOM 26931 C C . ILE A 1 25 ? 24.304 -38.143 3.708 1.00 0.00 52 ILE A C 14
ATOM 26932 O O . ILE A 1 25 ? 24.185 -39.355 3.542 1.00 0.00 52 ILE A O 14
ATOM 26948 N N . HIS A 1 26 ? 24.864 -37.350 2.790 1.00 0.00 53 HIS A N 14
ATOM 26949 C CA . HIS A 1 26 ? 25.383 -37.868 1.538 1.00 0.00 53 HIS A CA 14
ATOM 26950 C C . HIS A 1 26 ? 26.912 -37.884 1.519 1.00 0.00 53 HIS A C 14
ATOM 26951 O O . HIS A 1 26 ? 27.501 -38.238 0.499 1.00 0.00 53 HIS A O 14
ATOM 26965 N N . LEU A 1 27 ? 27.566 -37.519 2.630 1.00 0.00 54 LEU A N 14
ATOM 26966 C CA . LEU A 1 27 ? 29.011 -37.643 2.748 1.00 0.00 54 LEU A CA 14
ATOM 26967 C C . LEU A 1 27 ? 29.384 -38.452 3.991 1.00 0.00 54 LEU A C 14
ATOM 26968 O O . LEU A 1 27 ? 30.566 -38.637 4.274 1.00 0.00 54 LEU A O 14
ATOM 26984 N N . GLY A 1 28 ? 28.383 -38.943 4.728 1.00 0.00 55 GLY A N 14
ATOM 26985 C CA . GLY A 1 28 ? 28.599 -39.817 5.871 1.00 0.00 55 GLY A CA 14
ATOM 26986 C C . GLY A 1 28 ? 29.282 -39.104 7.041 1.00 0.00 55 GLY A C 14
ATOM 26987 O O . GLY A 1 28 ? 29.760 -39.768 7.957 1.00 0.00 55 GLY A O 14
ATOM 26991 N N . HIS A 1 29 ? 29.339 -37.767 7.019 1.00 0.00 56 HIS A N 14
ATOM 26992 C CA . HIS A 1 29 ? 29.994 -37.005 8.076 1.00 0.00 56 HIS A CA 14
ATOM 26993 C C . HIS A 1 29 ? 29.418 -35.590 8.158 1.00 0.00 56 HIS A C 14
ATOM 26994 O O . HIS A 1 29 ? 28.884 -35.088 7.168 1.00 0.00 56 HIS A O 14
ATOM 27008 N N . PRO A 1 30 ? 29.515 -34.936 9.326 1.00 0.00 57 PRO A N 14
ATOM 27009 C CA . PRO A 1 30 ? 28.977 -33.605 9.561 1.00 0.00 57 PRO A CA 14
ATOM 27010 C C . PRO A 1 30 ? 29.565 -32.540 8.640 1.00 0.00 57 PRO A C 14
ATOM 27011 O O . PRO A 1 30 ? 30.669 -32.684 8.117 1.00 0.00 57 PRO A O 14
ATOM 27022 N N . ILE A 1 31 ? 28.807 -31.461 8.459 1.00 0.00 58 ILE A N 14
ATOM 27023 C CA . ILE A 1 31 ? 29.193 -30.304 7.662 1.00 0.00 58 ILE A CA 14
ATOM 27024 C C . ILE A 1 31 ? 28.843 -29.033 8.429 1.00 0.00 58 ILE A C 14
ATOM 27025 O O . ILE A 1 31 ? 28.001 -29.054 9.327 1.00 0.00 58 ILE A O 14
ATOM 27041 N N . TYR A 1 32 ? 29.495 -27.927 8.075 1.00 0.00 59 TYR A N 14
ATOM 27042 C CA . TYR A 1 32 ? 29.411 -26.705 8.850 1.00 0.00 59 TYR A CA 14
ATOM 27043 C C . TYR A 1 32 ? 28.825 -25.564 8.029 1.00 0.00 59 TYR A C 14
ATOM 27044 O O . TYR A 1 32 ? 29.403 -25.157 7.024 1.00 0.00 59 TYR A O 14
ATOM 27062 N N . LEU A 1 33 ? 27.673 -25.047 8.459 1.00 0.00 60 LEU A N 14
ATOM 27063 C CA . LEU A 1 33 ? 27.074 -23.871 7.850 1.00 0.00 60 LEU A CA 14
ATOM 27064 C C . LEU A 1 33 ? 27.597 -22.628 8.569 1.00 0.00 60 LEU A C 14
ATOM 27065 O O . LEU A 1 33 ? 27.151 -22.314 9.671 1.00 0.00 60 LEU A O 14
ATOM 27081 N N . LEU A 1 34 ? 28.547 -21.928 7.945 1.00 0.00 61 LEU A N 14
ATOM 27082 C CA . LEU A 1 34 ? 29.161 -20.724 8.490 1.00 0.00 61 LEU A CA 14
ATOM 27083 C C . LEU A 1 34 ? 28.468 -19.486 7.917 1.00 0.00 61 LEU A C 14
ATOM 27084 O O . LEU A 1 34 ? 27.787 -19.582 6.896 1.00 0.00 61 LEU A O 14
ATOM 27100 N N . PRO A 1 35 ? 28.623 -18.316 8.546 1.00 0.00 62 PRO A N 14
ATOM 27101 C CA . PRO A 1 35 ? 28.198 -17.056 7.968 1.00 0.00 62 PRO A CA 14
ATOM 27102 C C . PRO A 1 35 ? 29.122 -16.721 6.798 1.00 0.00 62 PRO A C 14
ATOM 27103 O O . PRO A 1 35 ? 30.249 -17.212 6.743 1.00 0.00 62 PRO A O 14
ATOM 27114 N N . PHE A 1 36 ? 28.666 -15.887 5.856 1.00 0.00 63 PHE A N 14
ATOM 27115 C CA . PHE A 1 36 ? 29.482 -15.527 4.707 1.00 0.00 63 PHE A CA 14
ATOM 27116 C C . PHE A 1 36 ? 30.655 -14.647 5.143 1.00 0.00 63 PHE A C 14
ATOM 27117 O O . PHE A 1 36 ? 30.457 -13.521 5.595 1.00 0.00 63 PHE A O 14
ATOM 27134 N N . GLY A 1 37 ? 31.875 -15.179 4.999 1.00 0.00 64 GLY A N 14
ATOM 27135 C CA . GLY A 1 37 ? 33.097 -14.501 5.405 1.00 0.00 64 GLY A CA 14
ATOM 27136 C C . GLY A 1 37 ? 33.458 -14.830 6.852 1.00 0.00 64 GLY A C 14
ATOM 27137 O O . GLY A 1 37 ? 32.625 -15.320 7.612 1.00 0.00 64 GLY A O 14
ATOM 27141 N N . SER A 1 38 ? 34.711 -14.557 7.231 1.00 0.00 65 SER A N 14
ATOM 27142 C CA . SER A 1 38 ? 35.222 -14.856 8.566 1.00 0.00 65 SER A CA 14
ATOM 27143 C C . SER A 1 38 ? 34.797 -13.778 9.566 1.00 0.00 65 SER A C 14
ATOM 27144 O O . SER A 1 38 ? 35.627 -13.168 10.244 1.00 0.00 65 SER A O 14
ATOM 27152 N N . ASN A 1 39 ? 33.487 -13.541 9.661 1.00 0.00 66 ASN A N 14
ATOM 27153 C CA . ASN A 1 39 ? 32.907 -12.571 10.576 1.00 0.00 66 ASN A CA 14
ATOM 27154 C C . ASN A 1 39 ? 31.683 -13.156 11.270 1.00 0.00 66 ASN A C 14
ATOM 27155 O O . ASN A 1 39 ? 30.875 -13.837 10.644 1.00 0.00 66 ASN A O 14
ATOM 27166 N N . GLU A 1 40 ? 31.543 -12.887 12.569 1.00 0.00 67 GLU A N 14
ATOM 27167 C CA . GLU A 1 40 ? 30.425 -13.375 13.367 1.00 0.00 67 GLU A CA 14
ATOM 27168 C C . GLU A 1 40 ? 29.173 -12.529 13.125 1.00 0.00 67 GLU A C 14
ATOM 27169 O O . GLU A 1 40 ? 28.463 -12.174 14.065 1.00 0.00 67 GLU A O 14
ATOM 27181 N N . ASN A 1 41 ? 28.905 -12.208 11.855 1.00 0.00 68 ASN A N 14
ATOM 27182 C CA . ASN A 1 41 ? 27.770 -11.402 11.439 1.00 0.00 68 ASN A CA 14
ATOM 27183 C C . ASN A 1 41 ? 27.120 -12.039 10.217 1.00 0.00 68 ASN A C 14
ATOM 27184 O O . ASN A 1 41 ? 27.652 -11.955 9.109 1.00 0.00 68 ASN A O 14
ATOM 27195 N N . TRP A 1 42 ? 25.969 -12.684 10.415 1.00 0.00 69 TRP A N 14
ATOM 27196 C CA . TRP A 1 42 ? 25.280 -13.406 9.352 1.00 0.00 69 TRP A CA 14
ATOM 27197 C C . TRP A 1 42 ? 24.496 -12.464 8.436 1.00 0.00 69 TRP A C 14
ATOM 27198 O O . TRP A 1 42 ? 23.535 -12.889 7.794 1.00 0.00 69 TRP A O 14
ATOM 27219 N N . SER A 1 43 ? 24.891 -11.188 8.360 1.00 0.00 70 SER A N 14
ATOM 27220 C CA . SER A 1 43 ? 24.154 -10.194 7.589 1.00 0.00 70 SER A CA 14
ATOM 27221 C C . SER A 1 43 ? 24.834 -9.899 6.253 1.00 0.00 70 SER A C 14
ATOM 27222 O O . SER A 1 43 ? 24.648 -8.824 5.683 1.00 0.00 70 SER A O 14
ATOM 27230 N N . ARG A 1 44 ? 25.621 -10.857 5.748 1.00 0.00 71 ARG A N 14
ATOM 27231 C CA . ARG A 1 44 ? 26.208 -10.788 4.417 1.00 0.00 71 ARG A CA 14
ATOM 27232 C C . ARG A 1 44 ? 26.060 -12.134 3.714 1.00 0.00 71 ARG A C 14
ATOM 27233 O O . ARG A 1 44 ? 26.827 -12.448 2.804 1.00 0.00 71 ARG A O 14
ATOM 27254 N N . GLY A 1 45 ? 25.069 -12.925 4.129 1.00 0.00 72 GLY A N 14
ATOM 27255 C CA . GLY A 1 45 ? 24.817 -14.245 3.579 1.00 0.00 72 GLY A CA 14
ATOM 27256 C C . GLY A 1 45 ? 25.367 -15.348 4.484 1.00 0.00 72 GLY A C 14
ATOM 27257 O O . GLY A 1 45 ? 25.947 -15.077 5.537 1.00 0.00 72 GLY A O 14
ATOM 27261 N N . MET A 1 46 ? 25.174 -16.598 4.055 1.00 0.00 73 MET A N 14
ATOM 27262 C CA . MET A 1 46 ? 25.663 -17.787 4.741 1.00 0.00 73 MET A CA 14
ATOM 27263 C C . MET A 1 46 ? 26.274 -18.755 3.726 1.00 0.00 73 MET A C 14
ATOM 27264 O O . MET A 1 46 ? 25.889 -18.757 2.557 1.00 0.00 73 MET A O 14
ATOM 27278 N N . VAL A 1 47 ? 27.224 -19.576 4.173 1.00 0.00 74 VAL A N 14
ATOM 27279 C CA . VAL A 1 47 ? 27.969 -20.485 3.313 1.00 0.00 74 VAL A CA 14
ATOM 27280 C C . VAL A 1 47 ? 28.098 -21.876 3.920 1.00 0.00 74 VAL A C 14
ATOM 27281 O O . VAL A 1 47 ? 28.592 -22.042 5.034 1.00 0.00 74 VAL A O 14
ATOM 27294 N N . LEU A 1 48 ? 27.645 -22.885 3.174 1.00 0.00 75 LEU A N 14
ATOM 27295 C CA . LEU A 1 48 ? 27.791 -24.277 3.559 1.00 0.00 75 LEU A CA 14
ATOM 27296 C C . LEU A 1 48 ? 29.226 -24.712 3.261 1.00 0.00 75 LEU A C 14
ATOM 27297 O O . LEU A 1 48 ? 29.630 -24.696 2.102 1.00 0.00 75 LEU A O 14
ATOM 27313 N N . ALA A 1 49 ? 29.996 -25.097 4.281 1.00 0.00 76 ALA A N 14
ATOM 27314 C CA . ALA A 1 49 ? 31.387 -25.482 4.095 1.00 0.00 76 ALA A CA 14
ATOM 27315 C C . ALA A 1 49 ? 31.718 -26.793 4.809 1.00 0.00 76 ALA A C 14
ATOM 27316 O O . ALA A 1 49 ? 31.613 -26.889 6.034 1.00 0.00 76 ALA A O 14
ATOM 27323 N N . LYS A 1 50 ? 32.119 -27.808 4.042 1.00 0.00 77 LYS A N 14
ATOM 27324 C CA . LYS A 1 50 ? 32.482 -29.114 4.575 1.00 0.00 77 LYS A CA 14
ATOM 27325 C C . LYS A 1 50 ? 33.978 -29.219 4.840 1.00 0.00 77 LYS A C 14
ATOM 27326 O O . LYS A 1 50 ? 34.793 -28.664 4.109 1.00 0.00 77 LYS A O 14
ATOM 27345 N N . LEU A 1 51 ? 34.331 -29.943 5.900 1.00 0.00 78 LEU A N 14
ATOM 27346 C CA . LEU A 1 51 ? 35.718 -30.241 6.207 1.00 0.00 78 LEU A CA 14
ATOM 27347 C C . LEU A 1 51 ? 36.058 -31.593 5.591 1.00 0.00 78 LEU A C 14
ATOM 27348 O O . LEU A 1 51 ? 35.619 -32.629 6.089 1.00 0.00 78 LEU A O 14
ATOM 27364 N N . ASN A 1 52 ? 36.831 -31.581 4.506 1.00 0.00 79 ASN A N 14
ATOM 27365 C CA . ASN A 1 52 ? 37.185 -32.795 3.792 1.00 0.00 79 ASN A CA 14
ATOM 27366 C C . ASN A 1 52 ? 38.131 -33.632 4.651 1.00 0.00 79 ASN A C 14
ATOM 27367 O O . ASN A 1 52 ? 39.310 -33.300 4.774 1.00 0.00 79 ASN A O 14
ATOM 27378 N N . GLN A 1 53 ? 37.615 -34.712 5.248 1.00 0.00 80 GLN A N 14
ATOM 27379 C CA . GLN A 1 53 ? 38.355 -35.524 6.205 1.00 0.00 80 GLN A CA 14
ATOM 27380 C C . GLN A 1 53 ? 39.471 -36.361 5.563 1.00 0.00 80 GLN A C 14
ATOM 27381 O O . GLN A 1 53 ? 39.864 -37.384 6.125 1.00 0.00 80 GLN A O 14
ATOM 27395 N N . THR A 1 54 ? 39.994 -35.952 4.402 1.00 0.00 81 THR A N 14
ATOM 27396 C CA . THR A 1 54 ? 41.147 -36.626 3.807 1.00 0.00 81 THR A CA 14
ATOM 27397 C C . THR A 1 54 ? 42.178 -35.637 3.276 1.00 0.00 81 THR A C 14
ATOM 27398 O O . THR A 1 54 ? 43.213 -36.059 2.756 1.00 0.00 81 THR A O 14
ATOM 27409 N N . THR A 1 55 ? 41.912 -34.335 3.401 1.00 0.00 82 THR A N 14
ATOM 27410 C CA . THR A 1 55 ? 42.867 -33.287 3.045 1.00 0.00 82 THR A CA 14
ATOM 27411 C C . THR A 1 55 ? 42.729 -32.085 3.979 1.00 0.00 82 THR A C 14
ATOM 27412 O O . THR A 1 55 ? 43.097 -30.977 3.595 1.00 0.00 82 THR A O 14
ATOM 27423 N N . ASN A 1 56 ? 42.214 -32.313 5.192 1.00 0.00 83 ASN A N 14
ATOM 27424 C CA . ASN A 1 56 ? 41.970 -31.306 6.222 1.00 0.00 83 ASN A CA 14
ATOM 27425 C C . ASN A 1 56 ? 41.770 -29.892 5.657 1.00 0.00 83 ASN A C 14
ATOM 27426 O O . ASN A 1 56 ? 42.483 -28.966 6.043 1.00 0.00 83 ASN A O 14
ATOM 27437 N N . LYS A 1 57 ? 40.804 -29.716 4.745 1.00 0.00 84 LYS A N 14
ATOM 27438 C CA . LYS A 1 57 ? 40.530 -28.413 4.140 1.00 0.00 84 LYS A CA 14
ATOM 27439 C C . LYS A 1 57 ? 39.035 -28.109 4.086 1.00 0.00 84 LYS A C 14
ATOM 27440 O O . LYS A 1 57 ? 38.224 -28.978 3.768 1.00 0.00 84 LYS A O 14
ATOM 27459 N N . THR A 1 58 ? 38.678 -26.865 4.407 1.00 0.00 85 THR A N 14
ATOM 27460 C CA . THR A 1 58 ? 37.299 -26.387 4.383 1.00 0.00 85 THR A CA 14
ATOM 27461 C C . THR A 1 58 ? 36.876 -26.087 2.941 1.00 0.00 85 THR A C 14
ATOM 27462 O O . THR A 1 58 ? 37.280 -25.072 2.372 1.00 0.00 85 THR A O 14
ATOM 27473 N N . GLU A 1 59 ? 36.067 -26.970 2.348 1.00 0.00 86 GLU A N 14
ATOM 27474 C CA . GLU A 1 59 ? 35.600 -26.839 0.976 1.00 0.00 86 GLU A CA 14
ATOM 27475 C C . GLU A 1 59 ? 34.222 -26.182 0.932 1.00 0.00 86 GLU A C 14
ATOM 27476 O O . GLU A 1 59 ? 33.277 -26.665 1.556 1.00 0.00 86 GLU A O 14
ATOM 27488 N N . LEU A 1 60 ? 34.114 -25.075 0.192 1.00 0.00 87 LEU A N 14
ATOM 27489 C CA . LEU A 1 60 ? 32.884 -24.305 0.076 1.00 0.00 87 LEU A CA 14
ATOM 27490 C C . LEU A 1 60 ? 31.908 -25.024 -0.857 1.00 0.00 87 LEU A C 14
ATOM 27491 O O . LEU A 1 60 ? 32.250 -25.306 -2.005 1.00 0.00 87 LEU A O 14
ATOM 27507 N N . ILE A 1 61 ? 30.698 -25.328 -0.375 1.00 0.00 88 ILE A N 14
ATOM 27508 C CA . ILE A 1 61 ? 29.711 -26.063 -1.157 1.00 0.00 88 ILE A CA 14
ATOM 27509 C C . ILE A 1 61 ? 28.668 -25.126 -1.773 1.00 0.00 88 ILE A C 14
ATOM 27510 O O . ILE A 1 61 ? 28.370 -25.236 -2.961 1.00 0.00 88 ILE A O 14
ATOM 27526 N N . HIS A 1 62 ? 28.108 -24.206 -0.976 1.00 0.00 89 HIS A N 14
ATOM 27527 C CA . HIS A 1 62 ? 27.024 -23.330 -1.420 1.00 0.00 89 HIS A CA 14
ATOM 27528 C C . HIS A 1 62 ? 27.119 -21.951 -0.773 1.00 0.00 89 HIS A C 14
ATOM 27529 O O . HIS A 1 62 ? 27.549 -21.842 0.373 1.00 0.00 89 HIS A O 14
ATOM 27543 N N . GLN A 1 63 ? 26.717 -20.899 -1.497 1.00 0.00 90 GLN A N 14
ATOM 27544 C CA . GLN A 1 63 ? 26.751 -19.530 -0.999 1.00 0.00 90 GLN A CA 14
ATOM 27545 C C . GLN A 1 63 ? 25.402 -18.828 -1.169 1.00 0.00 90 GLN A C 14
ATOM 27546 O O . GLN A 1 63 ? 25.006 -18.520 -2.295 1.00 0.00 90 GLN A O 14
ATOM 27560 N N . TRP A 1 64 ? 24.697 -18.572 -0.064 1.00 0.00 91 TRP A N 14
ATOM 27561 C CA . TRP A 1 64 ? 23.464 -17.794 -0.096 1.00 0.00 91 TRP A CA 14
ATOM 27562 C C . TRP A 1 64 ? 23.761 -16.333 0.229 1.00 0.00 91 TRP A C 14
ATOM 27563 O O . TRP A 1 64 ? 23.992 -15.995 1.389 1.00 0.00 91 TRP A O 14
ATOM 27584 N N . GLN A 1 65 ? 23.759 -15.470 -0.788 1.00 0.00 92 GLN A N 14
ATOM 27585 C CA . GLN A 1 65 ? 23.986 -14.040 -0.622 1.00 0.00 92 GLN A CA 14
ATOM 27586 C C . GLN A 1 65 ? 22.652 -13.296 -0.554 1.00 0.00 92 GLN A C 14
ATOM 27587 O O . GLN A 1 65 ? 21.880 -13.323 -1.514 1.00 0.00 92 GLN A O 14
ATOM 27601 N N . TRP A 1 66 ? 22.372 -12.629 0.573 1.00 0.00 93 TRP A N 14
ATOM 27602 C CA . TRP A 1 66 ? 21.142 -11.863 0.742 1.00 0.00 93 TRP A CA 14
ATOM 27603 C C . TRP A 1 66 ? 21.091 -10.695 -0.243 1.00 0.00 93 TRP A C 14
ATOM 27604 O O . TRP A 1 66 ? 21.780 -9.693 -0.053 1.00 0.00 93 TRP A O 14
ATOM 27625 N N . SER A 1 67 ? 20.278 -10.819 -1.297 1.00 0.00 94 SER A N 14
ATOM 27626 C CA . SER A 1 67 ? 20.145 -9.769 -2.298 1.00 0.00 94 SER A CA 14
ATOM 27627 C C . SER A 1 67 ? 19.179 -8.670 -1.838 1.00 0.00 94 SER A C 14
ATOM 27628 O O . SER A 1 67 ? 18.586 -7.964 -2.652 1.00 0.00 94 SER A O 14
ATOM 27636 N N . SER A 1 68 ? 19.016 -8.513 -0.520 1.00 0.00 95 SER A N 14
ATOM 27637 C CA . SER A 1 68 ? 18.220 -7.449 0.072 1.00 0.00 95 SER A CA 14
ATOM 27638 C C . SER A 1 68 ? 18.932 -6.914 1.308 1.00 0.00 95 SER A C 14
ATOM 27639 O O . SER A 1 68 ? 18.925 -7.560 2.359 1.00 0.00 95 SER A O 14
ATOM 27647 N N . ASN A 1 69 ? 19.555 -5.736 1.192 1.00 0.00 96 ASN A N 14
ATOM 27648 C CA . ASN A 1 69 ? 20.320 -5.152 2.279 1.00 0.00 96 ASN A CA 14
ATOM 27649 C C . ASN A 1 69 ? 19.418 -4.337 3.210 1.00 0.00 96 ASN A C 14
ATOM 27650 O O . ASN A 1 69 ? 19.673 -3.158 3.449 1.00 0.00 96 ASN A O 14
ATOM 27661 N N . SER A 1 70 ? 18.359 -4.961 3.738 1.00 0.00 97 SER A N 14
ATOM 27662 C CA . SER A 1 70 ? 17.474 -4.315 4.700 1.00 0.00 97 SER A CA 14
ATOM 27663 C C . SER A 1 70 ? 17.135 -5.249 5.860 1.00 0.00 97 SER A C 14
ATOM 27664 O O . SER A 1 70 ? 16.104 -5.079 6.511 1.00 0.00 97 SER A O 14
ATOM 27672 N N . TRP A 1 71 ? 17.995 -6.236 6.130 1.00 0.00 98 TRP A N 14
ATOM 27673 C CA . TRP A 1 71 ? 17.734 -7.214 7.172 1.00 0.00 98 TRP A CA 14
ATOM 27674 C C . TRP A 1 71 ? 19.000 -7.577 7.931 1.00 0.00 98 TRP A C 14
ATOM 27675 O O . TRP A 1 71 ? 19.841 -8.325 7.434 1.00 0.00 98 TRP A O 14
ATOM 27696 N N . ASN A 1 72 ? 19.132 -7.044 9.149 1.00 0.00 99 ASN A N 14
ATOM 27697 C CA . ASN A 1 72 ? 20.217 -7.402 10.042 1.00 0.00 99 ASN A CA 14
ATOM 27698 C C . ASN A 1 72 ? 19.939 -8.789 10.622 1.00 0.00 99 ASN A C 14
ATOM 27699 O O . ASN A 1 72 ? 19.089 -8.933 11.498 1.00 0.00 99 ASN A O 14
ATOM 27710 N N . ILE A 1 73 ? 20.650 -9.810 10.132 1.00 0.00 100 ILE A N 14
ATOM 27711 C CA . ILE A 1 73 ? 20.471 -11.179 10.592 1.00 0.00 100 ILE A CA 14
ATOM 27712 C C . ILE A 1 73 ? 21.212 -11.406 11.911 1.00 0.00 100 ILE A C 14
ATOM 27713 O O . ILE A 1 73 ? 22.435 -11.536 11.918 1.00 0.00 100 ILE A O 14
ATOM 27729 N N . ASN A 1 74 ? 20.476 -11.454 13.023 1.00 0.00 101 ASN A N 14
ATOM 27730 C CA . ASN A 1 74 ? 21.069 -11.716 14.329 1.00 0.00 101 ASN A CA 14
ATOM 27731 C C . ASN A 1 74 ? 20.831 -13.173 14.727 1.00 0.00 101 ASN A C 14
ATOM 27732 O O . ASN A 1 74 ? 19.726 -13.537 15.121 1.00 0.00 101 ASN A O 14
ATOM 27743 N N . TRP A 1 75 ? 21.864 -14.014 14.624 1.00 0.00 102 TRP A N 14
ATOM 27744 C CA . TRP A 1 75 ? 21.767 -15.418 15.004 1.00 0.00 102 TRP A CA 14
ATOM 27745 C C . TRP A 1 75 ? 21.961 -15.582 16.512 1.00 0.00 102 TRP A C 14
ATOM 27746 O O . TRP A 1 75 ? 23.082 -15.496 17.019 1.00 0.00 102 TRP A O 14
ATOM 27767 N N . LYS A 1 76 ? 20.860 -15.818 17.236 1.00 0.00 103 LYS A N 14
ATOM 27768 C CA . LYS A 1 76 ? 20.861 -16.020 18.683 1.00 0.00 103 LYS A CA 14
ATOM 27769 C C . LYS A 1 76 ? 21.245 -17.459 19.029 1.00 0.00 103 LYS A C 14
ATOM 27770 O O . LYS A 1 76 ? 20.504 -18.164 19.715 1.00 0.00 103 LYS A O 14
ATOM 27789 N N . GLY A 1 77 ? 22.409 -17.910 18.554 1.00 0.00 104 GLY A N 14
ATOM 27790 C CA . GLY A 1 77 ? 22.950 -19.206 18.936 1.00 0.00 104 GLY A CA 14
ATOM 27791 C C . GLY A 1 77 ? 23.333 -19.195 20.417 1.00 0.00 104 GLY A C 14
ATOM 27792 O O . GLY A 1 77 ? 23.470 -18.128 21.016 1.00 0.00 104 GLY A O 14
ATOM 27796 N N . VAL A 1 78 ? 23.506 -20.377 21.017 1.00 0.00 105 VAL A N 14
ATOM 27797 C CA . VAL A 1 78 ? 23.834 -20.475 22.433 1.00 0.00 105 VAL A CA 14
ATOM 27798 C C . VAL A 1 78 ? 25.305 -20.157 22.697 1.00 0.00 105 VAL A C 14
ATOM 27799 O O . VAL A 1 78 ? 25.605 -19.192 23.400 1.00 0.00 105 VAL A O 14
ATOM 27812 N N . ASP A 1 79 ? 26.229 -20.950 22.145 1.00 0.00 106 ASP A N 14
ATOM 27813 C CA . ASP A 1 79 ? 27.656 -20.711 22.325 1.00 0.00 106 ASP A CA 14
ATOM 27814 C C . ASP A 1 79 ? 28.449 -21.026 21.050 1.00 0.00 106 ASP A C 14
ATOM 27815 O O . ASP A 1 79 ? 29.625 -21.384 21.108 1.00 0.00 106 ASP A O 14
ATOM 27824 N N . SER A 1 80 ? 27.801 -20.896 19.891 1.00 0.00 107 SER A N 14
ATOM 27825 C CA . SER A 1 80 ? 28.436 -21.124 18.598 1.00 0.00 107 SER A CA 14
ATOM 27826 C C . SER A 1 80 ? 27.796 -20.202 17.562 1.00 0.00 107 SER A C 14
ATOM 27827 O O . SER A 1 80 ? 27.295 -20.658 16.534 1.00 0.00 107 SER A O 14
ATOM 27835 N N . ASN A 1 81 ? 27.808 -18.894 17.836 1.00 0.00 108 ASN A N 14
ATOM 27836 C CA . ASN A 1 81 ? 27.072 -17.924 17.039 1.00 0.00 108 ASN A CA 14
ATOM 27837 C C . ASN A 1 81 ? 27.725 -17.617 15.688 1.00 0.00 108 ASN A C 14
ATOM 27838 O O . ASN A 1 81 ? 27.494 -16.545 15.128 1.00 0.00 108 ASN A O 14
ATOM 27849 N N . HIS A 1 82 ? 28.532 -18.533 15.146 1.00 0.00 109 HIS A N 14
ATOM 27850 C CA . HIS A 1 82 ? 29.068 -18.374 13.802 1.00 0.00 109 HIS A CA 14
ATOM 27851 C C . HIS A 1 82 ? 29.336 -19.723 13.135 1.00 0.00 109 HIS A C 14
ATOM 27852 O O . HIS A 1 82 ? 30.145 -19.790 12.214 1.00 0.00 109 HIS A O 14
ATOM 27866 N N . ARG A 1 83 ? 28.675 -20.800 13.579 1.00 0.00 110 ARG A N 14
ATOM 27867 C CA . ARG A 1 83 ? 28.830 -22.115 12.967 1.00 0.00 110 ARG A CA 14
ATOM 27868 C C . ARG A 1 83 ? 27.687 -23.042 13.363 1.00 0.00 110 ARG A C 14
ATOM 27869 O O . ARG A 1 83 ? 27.651 -23.532 14.494 1.00 0.00 110 ARG A O 14
ATOM 27890 N N . ILE A 1 84 ? 26.751 -23.287 12.443 1.00 0.00 111 ILE A N 14
ATOM 27891 C CA . ILE A 1 84 ? 25.668 -24.232 12.670 1.00 0.00 111 ILE A CA 14
ATOM 27892 C C . ILE A 1 84 ? 26.139 -25.630 12.269 1.00 0.00 111 ILE A C 14
ATOM 27893 O O . ILE A 1 84 ? 26.237 -25.944 11.084 1.00 0.00 111 ILE A O 14
ATOM 27909 N N . ILE A 1 85 ? 26.437 -26.464 13.269 1.00 0.00 112 ILE A N 14
ATOM 27910 C CA . ILE A 1 85 ? 26.921 -27.827 13.077 1.00 0.00 112 ILE A CA 14
ATOM 27911 C C . ILE A 1 85 ? 25.767 -28.748 12.676 1.00 0.00 112 ILE A C 14
ATOM 27912 O O . ILE A 1 85 ? 24.945 -29.118 13.515 1.00 0.00 112 ILE A O 14
ATOM 27928 N N . ILE A 1 86 ? 25.700 -29.122 11.395 1.00 0.00 113 ILE A N 14
ATOM 27929 C CA . ILE A 1 86 ? 24.656 -30.003 10.889 1.00 0.00 113 ILE A CA 14
ATOM 27930 C C . ILE A 1 86 ? 25.143 -31.451 10.845 1.00 0.00 113 ILE A C 14
ATOM 27931 O O . ILE A 1 86 ? 25.929 -31.823 9.973 1.00 0.00 113 ILE A O 14
ATOM 27947 N N . SER A 1 87 ? 24.676 -32.266 11.795 1.00 0.00 114 SER A N 14
ATOM 27948 C CA . SER A 1 87 ? 24.993 -33.689 11.851 1.00 0.00 114 SER A CA 14
ATOM 27949 C C . SER A 1 87 ? 24.453 -34.416 10.624 1.00 0.00 114 SER A C 14
ATOM 27950 O O . SER A 1 87 ? 23.390 -34.070 10.109 1.00 0.00 114 SER A O 14
ATOM 27958 N N . ASN A 1 88 ? 25.184 -35.426 10.148 1.00 0.00 115 ASN A N 14
ATOM 27959 C CA . ASN A 1 88 ? 24.806 -36.169 8.955 1.00 0.00 115 ASN A CA 14
ATOM 27960 C C . ASN A 1 88 ? 23.718 -37.215 9.212 1.00 0.00 115 ASN A C 14
ATOM 27961 O O . ASN A 1 88 ? 23.689 -38.244 8.539 1.00 0.00 115 ASN A O 14
ATOM 27972 N N . ILE A 1 89 ? 22.826 -36.959 10.173 1.00 0.00 116 ILE A N 14
ATOM 27973 C CA . ILE A 1 89 ? 21.724 -37.862 10.474 1.00 0.00 116 ILE A CA 14
ATOM 27974 C C . ILE A 1 89 ? 20.503 -37.061 10.922 1.00 0.00 116 ILE A C 14
ATOM 27975 O O . ILE A 1 89 ? 20.652 -36.007 11.542 1.00 0.00 116 ILE A O 14
ATOM 27991 N N . PRO A 1 90 ? 19.294 -37.546 10.612 1.00 0.00 117 PRO A N 14
ATOM 27992 C CA . PRO A 1 90 ? 18.047 -36.853 10.884 1.00 0.00 117 PRO A CA 14
ATOM 27993 C C . PRO A 1 90 ? 17.746 -36.795 12.380 1.00 0.00 117 PRO A C 14
ATOM 27994 O O . PRO A 1 90 ? 18.060 -37.726 13.126 1.00 0.00 117 PRO A O 14
ATOM 28005 N N . ASN A 1 91 ? 17.135 -35.688 12.809 1.00 0.00 118 ASN A N 14
ATOM 28006 C CA . ASN A 1 91 ? 16.723 -35.453 14.185 1.00 0.00 118 ASN A CA 14
ATOM 28007 C C . ASN A 1 91 ? 17.907 -35.539 15.154 1.00 0.00 118 ASN A C 14
ATOM 28008 O O . ASN A 1 91 ? 17.736 -35.897 16.317 1.00 0.00 118 ASN A O 14
ATOM 28019 N N . ARG A 1 92 ? 19.113 -35.210 14.672 1.00 0.00 119 ARG A N 14
ATOM 28020 C CA . ARG A 1 92 ? 20.319 -35.208 15.491 1.00 0.00 119 ARG A CA 14
ATOM 28021 C C . ARG A 1 92 ? 21.147 -33.953 15.219 1.00 0.00 119 ARG A C 14
ATOM 28022 O O . ARG A 1 92 ? 22.369 -33.961 15.336 1.00 0.00 119 ARG A O 14
ATOM 28043 N N . ALA A 1 93 ? 20.475 -32.858 14.856 1.00 0.00 120 ALA A N 14
ATOM 28044 C CA . ALA A 1 93 ? 21.125 -31.588 14.566 1.00 0.00 120 ALA A CA 14
ATOM 28045 C C . ALA A 1 93 ? 20.345 -30.466 15.244 1.00 0.00 120 ALA A C 14
ATOM 28046 O O . ALA A 1 93 ? 19.922 -29.507 14.602 1.00 0.00 120 ALA A O 14
ATOM 28053 N N . MET A 1 94 ? 20.161 -30.608 16.559 1.00 0.00 121 MET A N 14
ATOM 28054 C CA . MET A 1 94 ? 19.408 -29.682 17.395 1.00 0.00 121 MET A CA 14
ATOM 28055 C C . MET A 1 94 ? 20.236 -28.439 17.737 1.00 0.00 121 MET A C 14
ATOM 28056 O O . MET A 1 94 ? 20.417 -28.111 18.908 1.00 0.00 121 MET A O 14
ATOM 28070 N N . SER A 1 95 ? 20.737 -27.743 16.716 1.00 0.00 122 SER A N 14
ATOM 28071 C CA . SER A 1 95 ? 21.506 -26.519 16.900 1.00 0.00 122 SER A CA 14
ATOM 28072 C C . SER A 1 95 ? 20.627 -25.453 17.551 1.00 0.00 122 SER A C 14
ATOM 28073 O O . SER A 1 95 ? 19.769 -24.859 16.894 1.00 0.00 122 SER A O 14
ATOM 28081 N N . ASN A 1 96 ? 20.844 -25.212 18.847 1.00 0.00 123 ASN A N 14
ATOM 28082 C CA . ASN A 1 96 ? 20.073 -24.251 19.618 1.00 0.00 123 ASN A CA 14
ATOM 28083 C C . ASN A 1 96 ? 20.372 -22.821 19.160 1.00 0.00 123 ASN A C 14
ATOM 28084 O O . ASN A 1 96 ? 21.425 -22.266 19.481 1.00 0.00 123 ASN A O 14
ATOM 28095 N N . GLY A 1 97 ? 19.440 -22.228 18.413 1.00 0.00 124 GLY A N 14
ATOM 28096 C CA . GLY A 1 97 ? 19.542 -20.842 17.990 1.00 0.00 124 GLY A CA 14
ATOM 28097 C C . GLY A 1 97 ? 18.424 -20.466 17.024 1.00 0.00 124 GLY A C 14
ATOM 28098 O O . GLY A 1 97 ? 17.858 -21.329 16.353 1.00 0.00 124 GLY A O 14
ATOM 28102 N N . LYS A 1 98 ? 18.105 -19.169 16.966 1.00 0.00 125 LYS A N 14
ATOM 28103 C CA . LYS A 1 98 ? 17.082 -18.626 16.075 1.00 0.00 125 LYS A CA 14
ATOM 28104 C C . LYS A 1 98 ? 17.548 -17.316 15.441 1.00 0.00 125 LYS A C 14
ATOM 28105 O O . LYS A 1 98 ? 18.181 -16.495 16.107 1.00 0.00 125 LYS A O 14
ATOM 28124 N N . PHE A 1 99 ? 17.239 -17.122 14.157 1.00 0.00 126 PHE A N 14
ATOM 28125 C CA . PHE A 1 99 ? 17.605 -15.917 13.419 1.00 0.00 126 PHE A CA 14
ATOM 28126 C C . PHE A 1 99 ? 16.610 -14.786 13.680 1.00 0.00 126 PHE A C 14
ATOM 28127 O O . PHE A 1 99 ? 15.472 -14.842 13.218 1.00 0.00 126 PHE A O 14
ATOM 28144 N N . ILE A 1 100 ? 17.034 -13.758 14.419 1.00 0.00 127 ILE A N 14
ATOM 28145 C CA . ILE A 1 100 ? 16.239 -12.557 14.631 1.00 0.00 127 ILE A CA 14
ATOM 28146 C C . ILE A 1 100 ? 16.579 -11.557 13.526 1.00 0.00 127 ILE A C 14
ATOM 28147 O O . ILE A 1 100 ? 17.638 -10.931 13.563 1.00 0.00 127 ILE A O 14
ATOM 28163 N N . LEU A 1 101 ? 15.688 -11.404 12.544 1.00 0.00 128 LEU A N 14
ATOM 28164 C CA . LEU A 1 101 ? 15.842 -10.380 11.518 1.00 0.00 128 LEU A CA 14
ATOM 28165 C C . LEU A 1 101 ? 15.285 -9.067 12.057 1.00 0.00 128 LEU A C 14
ATOM 28166 O O . LEU A 1 101 ? 14.171 -9.041 12.573 1.00 0.00 128 LEU A O 14
ATOM 28182 N N . ASN A 1 102 ? 16.050 -7.982 11.945 1.00 0.00 129 ASN A N 14
ATOM 28183 C CA . ASN A 1 102 ? 15.626 -6.684 12.444 1.00 0.00 129 ASN A CA 14
ATOM 28184 C C . ASN A 1 102 ? 15.921 -5.585 11.429 1.00 0.00 129 ASN A C 14
ATOM 28185 O O . ASN A 1 102 ? 17.086 -5.290 11.153 1.00 0.00 129 ASN A O 14
ATOM 28196 N N . ASN A 1 103 ? 14.875 -4.978 10.866 1.00 0.00 130 ASN A N 14
ATOM 28197 C CA . ASN A 1 103 ? 15.045 -3.870 9.942 1.00 0.00 130 ASN A CA 14
ATOM 28198 C C . ASN A 1 103 ? 15.261 -2.576 10.731 1.00 0.00 130 ASN A C 14
ATOM 28199 O O . ASN A 1 103 ? 14.311 -2.018 11.283 1.00 0.00 130 ASN A O 14
ATOM 28210 N N . LYS A 1 104 ? 16.508 -2.097 10.786 1.00 0.00 131 LYS A N 14
ATOM 28211 C CA . LYS A 1 104 ? 16.923 -0.999 11.661 1.00 0.00 131 LYS A CA 14
ATOM 28212 C C . LYS A 1 104 ? 16.501 0.385 11.169 1.00 0.00 131 LYS A C 14
ATOM 28213 O O . LYS A 1 104 ? 17.132 1.382 11.523 1.00 0.00 131 LYS A O 14
ATOM 28232 N N . ARG A 1 105 ? 15.439 0.462 10.361 1.00 0.00 132 ARG A N 14
ATOM 28233 C CA . ARG A 1 105 ? 14.892 1.743 9.918 1.00 0.00 132 ARG A CA 14
ATOM 28234 C C . ARG A 1 105 ? 13.374 1.794 10.003 1.00 0.00 132 ARG A C 14
ATOM 28235 O O . ARG A 1 105 ? 12.755 2.801 9.661 1.00 0.00 132 ARG A O 14
ATOM 28256 N N . THR A 1 106 ? 12.775 0.699 10.468 1.00 0.00 133 THR A N 14
ATOM 28257 C CA . THR A 1 106 ? 11.355 0.629 10.792 1.00 0.00 133 THR A CA 14
ATOM 28258 C C . THR A 1 106 ? 11.113 -0.371 11.920 1.00 0.00 133 THR A C 14
ATOM 28259 O O . THR A 1 106 ? 10.020 -0.918 12.050 1.00 0.00 133 THR A O 14
ATOM 28270 N N . ASN A 1 107 ? 12.153 -0.592 12.731 1.00 0.00 134 ASN A N 14
ATOM 28271 C CA . ASN A 1 107 ? 12.199 -1.546 13.839 1.00 0.00 134 ASN A CA 14
ATOM 28272 C C . ASN A 1 107 ? 11.266 -2.743 13.631 1.00 0.00 134 ASN A C 14
ATOM 28273 O O . ASN A 1 107 ? 10.416 -3.031 14.470 1.00 0.00 134 ASN A O 14
ATOM 28284 N N . GLU A 1 108 ? 11.431 -3.442 12.504 1.00 0.00 135 GLU A N 14
ATOM 28285 C CA . GLU A 1 108 ? 10.609 -4.598 12.170 1.00 0.00 135 GLU A CA 14
ATOM 28286 C C . GLU A 1 108 ? 11.343 -5.893 12.515 1.00 0.00 135 GLU A C 14
ATOM 28287 O O . GLU A 1 108 ? 12.257 -6.303 11.797 1.00 0.00 135 GLU A O 14
ATOM 28299 N N . LYS A 1 109 ? 10.934 -6.529 13.616 1.00 0.00 136 LYS A N 14
ATOM 28300 C CA . LYS A 1 109 ? 11.527 -7.767 14.104 1.00 0.00 136 LYS A CA 14
ATOM 28301 C C . LYS A 1 109 ? 10.807 -8.986 13.527 1.00 0.00 136 LYS A C 14
ATOM 28302 O O . LYS A 1 109 ? 9.584 -9.079 13.608 1.00 0.00 136 LYS A O 14
ATOM 28321 N N . VAL A 1 110 ? 11.568 -9.919 12.945 1.00 0.00 137 VAL A N 14
ATOM 28322 C CA . VAL A 1 110 ? 11.037 -11.143 12.360 1.00 0.00 137 VAL A CA 14
ATOM 28323 C C . VAL A 1 110 ? 11.826 -12.347 12.860 1.00 0.00 137 VAL A C 14
ATOM 28324 O O . VAL A 1 110 ? 12.955 -12.578 12.433 1.00 0.00 137 VAL A O 14
ATOM 28337 N N . VAL A 1 111 ? 11.233 -13.112 13.776 1.00 0.00 138 VAL A N 14
ATOM 28338 C CA . VAL A 1 111 ? 11.882 -14.262 14.398 1.00 0.00 138 VAL A CA 14
ATOM 28339 C C . VAL A 1 111 ? 11.672 -15.532 13.579 1.00 0.00 138 VAL A C 14
ATOM 28340 O O . VAL A 1 111 ? 10.542 -15.995 13.437 1.00 0.00 138 VAL A O 14
ATOM 28353 N N . VAL A 1 112 ? 12.756 -16.099 13.039 1.00 0.00 139 VAL A N 14
ATOM 28354 C CA . VAL A 1 112 ? 12.703 -17.383 12.347 1.00 0.00 139 VAL A CA 14
ATOM 28355 C C . VAL A 1 112 ? 12.417 -18.493 13.350 1.00 0.00 139 VAL A C 14
ATOM 28356 O O . VAL A 1 112 ? 13.297 -18.887 14.113 1.00 0.00 139 VAL A O 14
ATOM 28369 N N . THR A 1 113 ? 11.179 -18.995 13.350 1.00 0.00 140 THR A N 14
ATOM 28370 C CA . THR A 1 113 ? 10.753 -20.077 14.229 1.00 0.00 140 THR A CA 14
ATOM 28371 C C . THR A 1 113 ? 11.528 -21.354 13.908 1.00 0.00 140 THR A C 14
A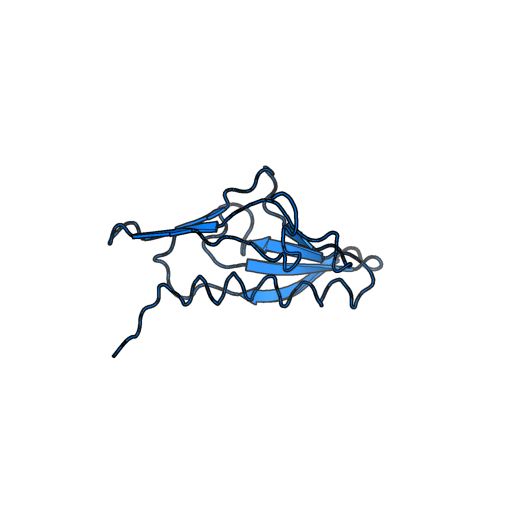TOM 28372 O O . THR A 1 113 ? 11.260 -22.016 12.906 1.00 0.00 140 THR A O 14
ATOM 28383 N N . LEU A 1 114 ? 12.497 -21.692 14.762 1.00 0.00 141 LEU A N 14
ATOM 28384 C CA . LEU A 1 114 ? 13.309 -22.891 14.611 1.00 0.00 141 LEU A CA 14
ATOM 28385 C C . LEU A 1 114 ? 12.435 -24.148 14.640 1.00 0.00 141 LEU A C 14
ATOM 28386 O O . LEU A 1 114 ? 11.691 -24.378 15.592 1.00 0.00 141 LEU A O 14
ATOM 28402 N N . ASN A 1 115 ? 12.526 -24.955 13.580 1.00 0.00 142 ASN A N 14
ATOM 28403 C CA . ASN A 1 115 ? 11.745 -26.170 13.416 1.00 0.00 142 ASN A CA 14
ATOM 28404 C C . ASN A 1 115 ? 12.303 -27.319 14.259 1.00 0.00 142 ASN A C 14
ATOM 28405 O O . ASN A 1 115 ? 12.633 -28.383 13.734 1.00 0.00 142 ASN A O 14
ATOM 28416 N N . ARG A 1 116 ? 12.418 -27.109 15.574 1.00 0.00 143 ARG A N 14
ATOM 28417 C CA . ARG A 1 116 ? 12.913 -28.118 16.504 1.00 0.00 143 ARG A CA 14
ATOM 28418 C C . ARG A 1 116 ? 11.956 -29.307 16.537 1.00 0.00 143 ARG A C 14
ATOM 28419 O O . ARG A 1 116 ? 10.884 -29.228 17.134 1.00 0.00 143 ARG A O 14
ATOM 28440 N N . LEU A 1 117 ? 12.341 -30.412 15.892 1.00 0.00 144 LEU A N 14
ATOM 28441 C CA . LEU A 1 117 ? 11.533 -31.619 15.850 1.00 0.00 144 LEU A CA 14
ATOM 28442 C C . LEU A 1 117 ? 11.583 -32.337 17.201 1.00 0.00 144 LEU A C 14
ATOM 28443 O O . LEU A 1 117 ? 12.579 -32.983 17.529 1.00 0.00 144 LEU A O 14
ATOM 28459 N N . GLY A 1 118 ? 10.506 -32.217 17.978 1.00 0.00 145 GLY A N 14
ATOM 28460 C CA . GLY A 1 118 ? 10.382 -32.874 19.271 1.00 0.00 145 GLY A CA 14
ATOM 28461 C C . GLY A 1 118 ? 9.886 -34.310 19.121 1.00 0.00 145 GLY A C 14
ATOM 28462 O O . GLY A 1 118 ? 9.732 -34.808 18.006 1.00 0.00 145 GLY A O 14
ATOM 28466 N N . ARG A 1 119 ? 9.632 -34.974 20.253 1.00 0.00 146 ARG A N 14
ATOM 28467 C CA . ARG A 1 119 ? 9.130 -36.341 20.287 1.00 0.00 146 ARG A CA 14
ATOM 28468 C C . ARG A 1 119 ? 8.003 -36.451 21.306 1.00 0.00 146 ARG A C 14
ATOM 28469 O O . ARG A 1 119 ? 8.249 -36.466 22.512 1.00 0.00 146 ARG A O 14
ATOM 28490 N N . VAL A 1 120 ? 6.765 -36.524 20.814 1.00 0.00 147 VAL A N 14
ATOM 28491 C CA . VAL A 1 120 ? 5.575 -36.597 21.655 1.00 0.00 147 VAL A CA 14
ATOM 28492 C C . VAL A 1 120 ? 4.610 -37.661 21.145 1.00 0.00 147 VAL A C 14
ATOM 28493 O O . VAL A 1 120 ? 4.374 -37.772 19.944 1.00 0.00 147 VAL A O 14
ATOM 28506 N N . ARG A 1 121 ? 4.049 -38.445 22.068 1.00 0.00 148 ARG A N 14
ATOM 28507 C CA . ARG A 1 121 ? 3.080 -39.487 21.751 1.00 0.00 148 ARG A CA 14
ATOM 28508 C C . ARG A 1 121 ? 1.782 -38.864 21.236 1.00 0.00 148 ARG A C 14
ATOM 28509 O O . ARG A 1 121 ? 0.989 -38.321 22.004 1.00 0.00 148 ARG A O 14
ATOM 28530 N N . VAL A 1 122 ? 1.566 -38.941 19.921 1.00 0.00 149 VAL A N 14
ATOM 28531 C CA . VAL A 1 122 ? 0.395 -38.369 19.269 1.00 0.00 149 VAL A CA 14
ATOM 28532 C C . VAL A 1 122 ? -0.883 -39.033 19.783 1.00 0.00 149 VAL A C 14
ATOM 28533 O O . VAL A 1 122 ? -1.193 -40.164 19.419 1.00 0.00 149 VAL A O 14
ATOM 28546 N N . GLY A 1 123 ? -1.625 -38.322 20.642 1.00 0.00 150 GLY A N 14
ATOM 28547 C CA . GLY A 1 123 ? -2.875 -38.814 21.200 1.00 0.00 150 GLY A CA 14
ATOM 28548 C C . GLY A 1 123 ? -2.651 -39.845 22.308 1.00 0.00 150 GLY A C 14
ATOM 28549 O O . GLY A 1 123 ? -3.617 -40.419 22.814 1.00 0.00 150 GLY A O 14
ATOM 28553 N N . GLY A 1 124 ? -1.392 -40.085 22.690 1.00 0.00 151 GLY A N 14
ATOM 28554 C CA . GLY A 1 124 ? -1.064 -41.052 23.729 1.00 0.00 151 GLY A CA 14
ATOM 28555 C C . GLY A 1 124 ? -1.227 -40.469 25.132 1.00 0.00 151 GLY A C 14
ATOM 28556 O O . GLY A 1 124 ? -1.160 -41.209 26.114 1.00 0.00 151 GLY A O 14
ATOM 28560 N N . ASN A 1 125 ? -1.437 -39.153 25.229 1.00 0.00 152 ASN A N 14
ATOM 28561 C CA . ASN A 1 125 ? -1.637 -38.471 26.502 1.00 0.00 152 ASN A CA 14
ATOM 28562 C C . ASN A 1 125 ? -3.026 -38.767 27.071 1.00 0.00 152 ASN A C 14
ATOM 28563 O O . ASN A 1 125 ? -3.090 -39.124 28.268 1.00 0.00 152 ASN A O 14
ATOM 28575 N N . ILE A 1 1 ? 1.243 -4.080 -5.941 1.00 0.00 28 ILE A N 15
ATOM 28576 C CA . ILE A 1 1 ? 2.116 -5.273 -5.955 1.00 0.00 28 ILE A CA 15
ATOM 28577 C C . ILE A 1 1 ? 2.815 -5.414 -4.606 1.00 0.00 28 ILE A C 15
ATOM 28578 O O . ILE A 1 1 ? 3.763 -4.689 -4.318 1.00 0.00 28 ILE A O 15
ATOM 28596 N N . GLN A 1 2 ? 2.343 -6.355 -3.783 1.00 0.00 29 GLN A N 15
ATOM 28597 C CA . GLN A 1 2 ? 2.904 -6.616 -2.465 1.00 0.00 29 GLN A CA 15
ATOM 28598 C C . GLN A 1 2 ? 4.208 -7.409 -2.561 1.00 0.00 29 GLN A C 15
ATOM 28599 O O . GLN A 1 2 ? 4.288 -8.541 -2.085 1.00 0.00 29 GLN A O 15
ATOM 28613 N N . ASN A 1 3 ? 5.237 -6.817 -3.177 1.00 0.00 30 ASN A N 15
ATOM 28614 C CA . ASN A 1 3 ? 6.560 -7.415 -3.280 1.00 0.00 30 ASN A CA 15
ATOM 28615 C C . ASN A 1 3 ? 7.309 -7.267 -1.953 1.00 0.00 30 ASN A C 15
ATOM 28616 O O . ASN A 1 3 ? 8.408 -6.716 -1.908 1.00 0.00 30 ASN A O 15
ATOM 28627 N N . ASN A 1 4 ? 6.705 -7.755 -0.867 1.00 0.00 31 ASN A N 15
ATOM 28628 C CA . ASN A 1 4 ? 7.237 -7.646 0.484 1.00 0.00 31 ASN A CA 15
ATOM 28629 C C . ASN A 1 4 ? 8.540 -8.431 0.611 1.00 0.00 31 ASN A C 15
ATOM 28630 O O . ASN A 1 4 ? 8.519 -9.661 0.671 1.00 0.00 31 ASN A O 15
ATOM 28641 N N . GLU A 1 5 ? 9.671 -7.723 0.661 1.00 0.00 32 GLU A N 15
ATOM 28642 C CA . GLU A 1 5 ? 10.992 -8.329 0.780 1.00 0.00 32 GLU A CA 15
ATOM 28643 C C . GLU A 1 5 ? 11.254 -8.922 2.162 1.00 0.00 32 GLU A C 15
ATOM 28644 O O . GLU A 1 5 ? 12.403 -9.066 2.571 1.00 0.00 32 GLU A O 15
ATOM 28656 N N . ARG A 1 6 ? 10.198 -9.278 2.894 1.00 0.00 33 ARG A N 15
ATOM 28657 C CA . ARG A 1 6 ? 10.338 -9.844 4.223 1.00 0.00 33 ARG A CA 15
ATOM 28658 C C . ARG A 1 6 ? 10.367 -11.360 4.140 1.00 0.00 33 ARG A C 15
ATOM 28659 O O . ARG A 1 6 ? 11.265 -12.008 4.669 1.00 0.00 33 ARG A O 15
ATOM 28680 N N . GLU A 1 7 ? 9.366 -11.916 3.457 1.00 0.00 34 GLU A N 15
ATOM 28681 C CA . GLU A 1 7 ? 9.230 -13.351 3.284 1.00 0.00 34 GLU A CA 15
ATOM 28682 C C . GLU A 1 7 ? 10.123 -13.871 2.165 1.00 0.00 34 GLU A C 15
ATOM 28683 O O . GLU A 1 7 ? 9.862 -14.916 1.577 1.00 0.00 34 GLU A O 15
ATOM 28695 N N . THR A 1 8 ? 11.189 -13.133 1.883 1.00 0.00 35 THR A N 15
ATOM 28696 C CA . THR A 1 8 ? 12.234 -13.599 0.995 1.00 0.00 35 THR A CA 15
ATOM 28697 C C . THR A 1 8 ? 13.558 -13.715 1.750 1.00 0.00 35 THR A C 15
ATOM 28698 O O . THR A 1 8 ? 14.546 -14.198 1.200 1.00 0.00 35 THR A O 15
ATOM 28709 N N . LEU A 1 9 ? 13.589 -13.291 3.017 1.00 0.00 36 LEU A N 15
ATOM 28710 C CA . LEU A 1 9 ? 14.724 -13.538 3.884 1.00 0.00 36 LEU A CA 15
ATOM 28711 C C . LEU A 1 9 ? 14.388 -14.605 4.918 1.00 0.00 36 LEU A C 15
ATOM 28712 O O . LEU A 1 9 ? 15.251 -15.029 5.674 1.00 0.00 36 LEU A O 15
ATOM 28728 N N . VAL A 1 10 ? 13.133 -15.045 4.943 1.00 0.00 37 VAL A N 15
ATOM 28729 C CA . VAL A 1 10 ? 12.721 -16.136 5.804 1.00 0.00 37 VAL A CA 15
ATOM 28730 C C . VAL A 1 10 ? 12.680 -17.407 4.975 1.00 0.00 37 VAL A C 15
ATOM 28731 O O . VAL A 1 10 ? 13.099 -18.468 5.428 1.00 0.00 37 VAL A O 15
ATOM 28744 N N . ASN A 1 11 ? 12.176 -17.286 3.745 1.00 0.00 38 ASN A N 15
ATOM 28745 C CA . ASN A 1 11 ? 12.180 -18.379 2.793 1.00 0.00 38 ASN A CA 15
ATOM 28746 C C . ASN A 1 11 ? 13.567 -18.594 2.196 1.00 0.00 38 ASN A C 15
ATOM 28747 O O . ASN A 1 11 ? 13.759 -19.513 1.402 1.00 0.00 38 ASN A O 15
ATOM 28758 N N . SER A 1 12 ? 14.537 -17.761 2.579 1.00 0.00 39 SER A N 15
ATOM 28759 C CA . SER A 1 12 ? 15.916 -17.977 2.171 1.00 0.00 39 SER A CA 15
ATOM 28760 C C . SER A 1 12 ? 16.875 -18.151 3.353 1.00 0.00 39 SER A C 15
ATOM 28761 O O . SER A 1 12 ? 18.088 -18.081 3.166 1.00 0.00 39 SER A O 15
ATOM 28769 N N . ILE A 1 13 ? 16.343 -18.387 4.557 1.00 0.00 40 ILE A N 15
ATOM 28770 C CA . ILE A 1 13 ? 17.155 -18.803 5.698 1.00 0.00 40 ILE A CA 15
ATOM 28771 C C . ILE A 1 13 ? 16.572 -20.070 6.333 1.00 0.00 40 ILE A C 15
ATOM 28772 O O . ILE A 1 13 ? 17.268 -20.768 7.063 1.00 0.00 40 ILE A O 15
ATOM 28788 N N . LYS A 1 14 ? 15.302 -20.382 6.050 1.00 0.00 41 LYS A N 15
ATOM 28789 C CA . LYS A 1 14 ? 14.739 -21.675 6.427 1.00 0.00 41 LYS A CA 15
ATOM 28790 C C . LYS A 1 14 ? 14.877 -22.668 5.274 1.00 0.00 41 LYS A C 15
ATOM 28791 O O . LYS A 1 14 ? 14.380 -23.789 5.360 1.00 0.00 41 LYS A O 15
ATOM 28810 N N . THR A 1 15 ? 15.560 -22.252 4.209 1.00 0.00 42 THR A N 15
ATOM 28811 C CA . THR A 1 15 ? 15.908 -23.125 3.096 1.00 0.00 42 THR A CA 15
ATOM 28812 C C . THR A 1 15 ? 17.394 -22.987 2.760 1.00 0.00 42 THR A C 15
ATOM 28813 O O . THR A 1 15 ? 17.844 -23.250 1.648 1.00 0.00 42 THR A O 15
ATOM 28824 N N . ALA A 1 16 ? 18.162 -22.566 3.761 1.00 0.00 43 ALA A N 15
ATOM 28825 C CA . ALA A 1 16 ? 19.617 -22.576 3.710 1.00 0.00 43 ALA A CA 15
ATOM 28826 C C . ALA A 1 16 ? 20.151 -23.494 4.809 1.00 0.00 43 ALA A C 15
ATOM 28827 O O . ALA A 1 16 ? 21.348 -23.528 5.086 1.00 0.00 43 ALA A O 15
ATOM 28834 N N . ILE A 1 17 ? 19.236 -24.250 5.422 1.00 0.00 44 ILE A N 15
ATOM 28835 C CA . ILE A 1 17 ? 19.533 -25.307 6.375 1.00 0.00 44 ILE A CA 15
ATOM 28836 C C . ILE A 1 17 ? 18.779 -26.578 5.977 1.00 0.00 44 ILE A C 15
ATOM 28837 O O . ILE A 1 17 ? 19.014 -27.660 6.514 1.00 0.00 44 ILE A O 15
ATOM 28853 N N . GLN A 1 18 ? 17.864 -26.455 5.012 1.00 0.00 45 GLN A N 15
ATOM 28854 C CA . GLN A 1 18 ? 17.143 -27.594 4.455 1.00 0.00 45 GLN A CA 15
ATOM 28855 C C . GLN A 1 18 ? 17.729 -27.990 3.108 1.00 0.00 45 GLN A C 15
ATOM 28856 O O . GLN A 1 18 ? 17.135 -28.737 2.337 1.00 0.00 45 GLN A O 15
ATOM 28870 N N . TYR A 1 19 ? 18.922 -27.473 2.842 1.00 0.00 46 TYR A N 15
ATOM 28871 C CA . TYR A 1 19 ? 19.743 -27.898 1.729 1.00 0.00 46 TYR A CA 15
ATOM 28872 C C . TYR A 1 19 ? 21.127 -28.233 2.278 1.00 0.00 46 TYR A C 15
ATOM 28873 O O . TYR A 1 19 ? 22.141 -28.201 1.591 1.00 0.00 46 TYR A O 15
ATOM 28891 N N . SER A 1 20 ? 21.147 -28.568 3.563 1.00 0.00 47 SER A N 15
ATOM 28892 C CA . SER A 1 20 ? 22.355 -29.032 4.230 1.00 0.00 47 SER A CA 15
ATOM 28893 C C . SER A 1 20 ? 22.087 -30.254 5.102 1.00 0.00 47 SER A C 15
ATOM 28894 O O . SER A 1 20 ? 23.023 -30.947 5.493 1.00 0.00 47 SER A O 15
ATOM 28902 N N . LYS A 1 21 ? 20.819 -30.540 5.401 1.00 0.00 48 LYS A N 15
ATOM 28903 C CA . LYS A 1 21 ? 20.459 -31.795 6.050 1.00 0.00 48 LYS A CA 15
ATOM 28904 C C . LYS A 1 21 ? 20.248 -32.884 5.006 1.00 0.00 48 LYS A C 15
ATOM 28905 O O . LYS A 1 21 ? 19.616 -33.902 5.263 1.00 0.00 48 LYS A O 15
ATOM 28924 N N . ILE A 1 22 ? 20.802 -32.638 3.820 1.00 0.00 49 ILE A N 15
ATOM 28925 C CA . ILE A 1 22 ? 20.865 -33.585 2.723 1.00 0.00 49 ILE A CA 15
ATOM 28926 C C . ILE A 1 22 ? 22.314 -33.791 2.301 1.00 0.00 49 ILE A C 15
ATOM 28927 O O . ILE A 1 22 ? 22.754 -34.925 2.134 1.00 0.00 49 ILE A O 15
ATOM 28943 N N . GLN A 1 23 ? 23.062 -32.693 2.135 1.00 0.00 50 GLN A N 15
ATOM 28944 C CA . GLN A 1 23 ? 24.458 -32.755 1.739 1.00 0.00 50 GLN A CA 15
ATOM 28945 C C . GLN A 1 23 ? 25.359 -33.295 2.848 1.00 0.00 50 GLN A C 15
ATOM 28946 O O . GLN A 1 23 ? 26.572 -33.387 2.677 1.00 0.00 50 GLN A O 15
ATOM 28960 N N . ALA A 1 24 ? 24.762 -33.658 3.982 1.00 0.00 51 ALA A N 15
ATOM 28961 C CA . ALA A 1 24 ? 25.416 -34.388 5.056 1.00 0.00 51 ALA A CA 15
ATOM 28962 C C . ALA A 1 24 ? 25.116 -35.879 4.926 1.00 0.00 51 ALA A C 15
ATOM 28963 O O . ALA A 1 24 ? 26.023 -36.707 4.956 1.00 0.00 51 ALA A O 15
ATOM 28970 N N . ILE A 1 25 ? 23.830 -36.217 4.777 1.00 0.00 52 ILE A N 15
ATOM 28971 C CA . ILE A 1 25 ? 23.371 -37.600 4.725 1.00 0.00 52 ILE A CA 15
ATOM 28972 C C . ILE A 1 25 ? 23.808 -38.252 3.412 1.00 0.00 52 ILE A C 15
ATOM 28973 O O . ILE A 1 25 ? 23.711 -39.467 3.252 1.00 0.00 52 ILE A O 15
ATOM 28989 N N . HIS A 1 26 ? 24.301 -37.441 2.474 1.00 0.00 53 HIS A N 15
ATOM 28990 C CA . HIS A 1 26 ? 24.788 -37.931 1.194 1.00 0.00 53 HIS A CA 15
ATOM 28991 C C . HIS A 1 26 ? 26.316 -38.004 1.154 1.00 0.00 53 HIS A C 15
ATOM 28992 O O . HIS A 1 26 ? 26.882 -38.347 0.117 1.00 0.00 53 HIS A O 15
ATOM 29006 N N . LEU A 1 27 ? 26.994 -37.703 2.269 1.00 0.00 54 LEU A N 15
ATOM 29007 C CA . LEU A 1 27 ? 28.436 -37.877 2.370 1.00 0.00 54 LEU A CA 15
ATOM 29008 C C . LEU A 1 27 ? 28.807 -38.683 3.611 1.00 0.00 54 LEU A C 15
ATOM 29009 O O . LEU A 1 27 ? 29.988 -38.876 3.889 1.00 0.00 54 LEU A O 15
ATOM 29025 N N . GLY A 1 28 ? 27.808 -39.166 4.355 1.00 0.00 55 GLY A N 15
ATOM 29026 C CA . GLY A 1 28 ? 28.029 -40.054 5.487 1.00 0.00 55 GLY A CA 15
ATOM 29027 C C . GLY A 1 28 ? 28.737 -39.355 6.647 1.00 0.00 55 GLY A C 15
ATOM 29028 O O . GLY A 1 28 ? 29.236 -40.034 7.545 1.00 0.00 55 GLY A O 15
ATOM 29032 N N . HIS A 1 29 ? 28.793 -38.019 6.645 1.00 0.00 56 HIS A N 15
ATOM 29033 C CA . HIS A 1 29 ? 29.469 -37.271 7.698 1.00 0.00 56 HIS A CA 15
ATOM 29034 C C . HIS A 1 29 ? 28.897 -35.857 7.807 1.00 0.00 56 HIS A C 15
ATOM 29035 O O . HIS A 1 29 ? 28.356 -35.335 6.834 1.00 0.00 56 HIS A O 15
ATOM 29049 N N . PRO A 1 30 ? 29.004 -35.224 8.987 1.00 0.00 57 PRO A N 15
ATOM 29050 C CA . PRO A 1 30 ? 28.486 -33.892 9.240 1.00 0.00 57 PRO A CA 15
ATOM 29051 C C . PRO A 1 30 ? 29.128 -32.821 8.359 1.00 0.00 57 PRO A C 15
ATOM 29052 O O . PRO A 1 30 ? 30.218 -33.005 7.823 1.00 0.00 57 PRO A O 15
ATOM 29063 N N . ILE A 1 31 ? 28.431 -31.691 8.223 1.00 0.00 58 ILE A N 15
ATOM 29064 C CA . ILE A 1 31 ? 28.913 -30.520 7.502 1.00 0.00 58 ILE A CA 15
ATOM 29065 C C . ILE A 1 31 ? 28.674 -29.277 8.353 1.00 0.00 58 ILE A C 15
ATOM 29066 O O . ILE A 1 31 ? 27.787 -29.252 9.204 1.00 0.00 58 ILE A O 15
ATOM 29082 N N . TYR A 1 32 ? 29.482 -28.247 8.112 1.00 0.00 59 TYR A N 15
ATOM 29083 C CA . TYR A 1 32 ? 29.530 -27.067 8.961 1.00 0.00 59 TYR A CA 15
ATOM 29084 C C . TYR A 1 32 ? 29.015 -25.829 8.229 1.00 0.00 59 TYR A C 15
ATOM 29085 O O . TYR A 1 32 ? 29.700 -25.264 7.375 1.00 0.00 59 TYR A O 15
ATOM 29103 N N . LEU A 1 33 ? 27.794 -25.417 8.570 1.00 0.00 60 LEU A N 15
ATOM 29104 C CA . LEU A 1 33 ? 27.164 -24.238 8.006 1.00 0.00 60 LEU A CA 15
ATOM 29105 C C . LEU A 1 33 ? 27.668 -22.996 8.744 1.00 0.00 60 LEU A C 15
ATOM 29106 O O . LEU A 1 33 ? 27.257 -22.729 9.870 1.00 0.00 60 LEU A O 15
ATOM 29122 N N . LEU A 1 34 ? 28.564 -22.249 8.095 1.00 0.00 61 LEU A N 15
ATOM 29123 C CA . LEU A 1 34 ? 29.197 -21.062 8.663 1.00 0.00 61 LEU A CA 15
ATOM 29124 C C . LEU A 1 34 ? 28.569 -19.790 8.096 1.00 0.00 61 LEU A C 15
ATOM 29125 O O . LEU A 1 34 ? 27.901 -19.847 7.064 1.00 0.00 61 LEU A O 15
ATOM 29141 N N . PRO A 1 35 ? 28.767 -18.634 8.743 1.00 0.00 62 PRO A N 15
ATOM 29142 C CA . PRO A 1 35 ? 28.391 -17.349 8.178 1.00 0.00 62 PRO A CA 15
ATOM 29143 C C . PRO A 1 35 ? 29.318 -17.040 7.007 1.00 0.00 62 PRO A C 15
ATOM 29144 O O . PRO A 1 35 ? 30.426 -17.577 6.943 1.00 0.00 62 PRO A O 15
ATOM 29155 N N . PHE A 1 36 ? 28.890 -16.183 6.075 1.00 0.00 63 PHE A N 15
ATOM 29156 C CA . PHE A 1 36 ? 29.741 -15.798 4.963 1.00 0.00 63 PHE A CA 15
ATOM 29157 C C . PHE A 1 36 ? 30.915 -14.989 5.513 1.00 0.00 63 PHE A C 15
ATOM 29158 O O . PHE A 1 36 ? 30.763 -13.823 5.879 1.00 0.00 63 PHE A O 15
ATOM 29175 N N . GLY A 1 37 ? 32.087 -15.627 5.574 1.00 0.00 64 GLY A N 15
ATOM 29176 C CA . GLY A 1 37 ? 33.265 -15.090 6.237 1.00 0.00 64 GLY A CA 15
ATOM 29177 C C . GLY A 1 37 ? 33.177 -15.384 7.733 1.00 0.00 64 GLY A C 15
ATOM 29178 O O . GLY A 1 37 ? 32.188 -15.040 8.379 1.00 0.00 64 GLY A O 15
ATOM 29182 N N . SER A 1 38 ? 34.212 -16.022 8.292 1.00 0.00 65 SER A N 15
ATOM 29183 C CA . SER A 1 38 ? 34.198 -16.478 9.679 1.00 0.00 65 SER A CA 15
ATOM 29184 C C . SER A 1 38 ? 34.577 -15.369 10.667 1.00 0.00 65 SER A C 15
ATOM 29185 O O . SER A 1 38 ? 35.046 -15.656 11.768 1.00 0.00 65 SER A O 15
ATOM 29193 N N . ASN A 1 39 ? 34.374 -14.105 10.286 1.00 0.00 66 ASN A N 15
ATOM 29194 C CA . ASN A 1 39 ? 34.577 -12.967 11.168 1.00 0.00 66 ASN A CA 15
ATOM 29195 C C . ASN A 1 39 ? 33.531 -11.887 10.873 1.00 0.00 66 ASN A C 15
ATOM 29196 O O . ASN A 1 39 ? 33.787 -10.699 11.066 1.00 0.00 66 ASN A O 15
ATOM 29207 N N . GLU A 1 40 ? 32.353 -12.304 10.396 1.00 0.00 67 GLU A N 15
ATOM 29208 C CA . GLU A 1 40 ? 31.298 -11.393 9.973 1.00 0.00 67 GLU A CA 15
ATOM 29209 C C . GLU A 1 40 ? 29.935 -11.845 10.495 1.00 0.00 67 GLU A C 15
ATOM 29210 O O . GLU A 1 40 ? 29.651 -13.042 10.545 1.00 0.00 67 GLU A O 15
ATOM 29222 N N . ASN A 1 41 ? 29.096 -10.883 10.889 1.00 0.00 68 ASN A N 15
ATOM 29223 C CA . ASN A 1 41 ? 27.732 -11.138 11.338 1.00 0.00 68 ASN A CA 15
ATOM 29224 C C . ASN A 1 41 ? 26.941 -11.869 10.253 1.00 0.00 68 ASN A C 15
ATOM 29225 O O . ASN A 1 41 ? 27.250 -11.744 9.068 1.00 0.00 68 ASN A O 15
ATOM 29236 N N . TRP A 1 42 ? 25.918 -12.635 10.656 1.00 0.00 69 TRP A N 15
ATOM 29237 C CA . TRP A 1 42 ? 25.127 -13.443 9.732 1.00 0.00 69 TRP A CA 15
ATOM 29238 C C . TRP A 1 42 ? 24.246 -12.597 8.806 1.00 0.00 69 TRP A C 15
ATOM 29239 O O . TRP A 1 42 ? 23.243 -13.090 8.297 1.00 0.00 69 TRP A O 15
ATOM 29260 N N . SER A 1 43 ? 24.607 -11.332 8.571 1.00 0.00 70 SER A N 15
ATOM 29261 C CA . SER A 1 43 ? 23.824 -10.438 7.734 1.00 0.00 70 SER A CA 15
ATOM 29262 C C . SER A 1 43 ? 24.557 -10.150 6.427 1.00 0.00 70 SER A C 15
ATOM 29263 O O . SER A 1 43 ? 24.315 -9.121 5.796 1.00 0.00 70 SER A O 15
ATOM 29271 N N . ARG A 1 44 ? 25.448 -11.060 6.021 1.00 0.00 71 ARG A N 15
ATOM 29272 C CA . ARG A 1 44 ? 26.132 -10.979 4.738 1.00 0.00 71 ARG A CA 15
ATOM 29273 C C . ARG A 1 44 ? 26.147 -12.347 4.062 1.00 0.00 71 ARG A C 15
ATOM 29274 O O . ARG A 1 44 ? 27.010 -12.614 3.226 1.00 0.00 71 ARG A O 15
ATOM 29295 N N . GLY A 1 45 ? 25.190 -13.208 4.414 1.00 0.00 72 GLY A N 15
ATOM 29296 C CA . GLY A 1 45 ? 25.040 -14.529 3.833 1.00 0.00 72 GLY A CA 15
ATOM 29297 C C . GLY A 1 45 ? 25.602 -15.628 4.728 1.00 0.00 72 GLY A C 15
ATOM 29298 O O . GLY A 1 45 ? 26.166 -15.357 5.791 1.00 0.00 72 GLY A O 15
ATOM 29302 N N . MET A 1 46 ? 25.440 -16.874 4.279 1.00 0.00 73 MET A N 15
ATOM 29303 C CA . MET A 1 46 ? 25.927 -18.072 4.950 1.00 0.00 73 MET A CA 15
ATOM 29304 C C . MET A 1 46 ? 26.497 -19.048 3.920 1.00 0.00 73 MET A C 15
ATOM 29305 O O . MET A 1 46 ? 26.069 -19.055 2.765 1.00 0.00 73 MET A O 15
ATOM 29319 N N . VAL A 1 47 ? 27.463 -19.868 4.338 1.00 0.00 74 VAL A N 15
ATOM 29320 C CA . VAL A 1 47 ? 28.184 -20.764 3.445 1.00 0.00 74 VAL A CA 15
ATOM 29321 C C . VAL A 1 47 ? 28.235 -22.187 3.981 1.00 0.00 74 VAL A C 15
ATOM 29322 O O . VAL A 1 47 ? 28.696 -22.444 5.095 1.00 0.00 74 VAL A O 15
ATOM 29335 N N . LEU A 1 48 ? 27.749 -23.119 3.165 1.00 0.00 75 LEU A N 15
ATOM 29336 C CA . LEU A 1 48 ? 27.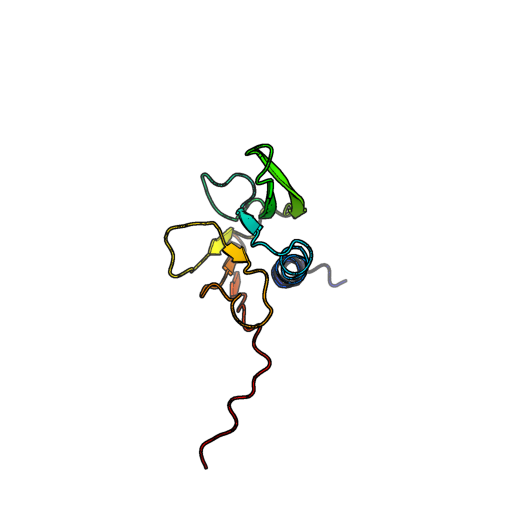788 -24.541 3.447 1.00 0.00 75 LEU A CA 15
ATOM 29337 C C . LEU A 1 48 ? 29.191 -25.064 3.139 1.00 0.00 75 LEU A C 15
ATOM 29338 O O . LEU A 1 48 ? 29.638 -24.967 1.997 1.00 0.00 75 LEU A O 15
ATOM 29354 N N . ALA A 1 49 ? 29.892 -25.608 4.139 1.00 0.00 76 ALA A N 15
ATOM 29355 C CA . ALA A 1 49 ? 31.252 -26.093 3.952 1.00 0.00 76 ALA A CA 15
ATOM 29356 C C . ALA A 1 49 ? 31.461 -27.461 4.605 1.00 0.00 76 ALA A C 15
ATOM 29357 O O . ALA A 1 49 ? 31.096 -27.666 5.763 1.00 0.00 76 ALA A O 15
ATOM 29364 N N . LYS A 1 50 ? 32.052 -28.399 3.856 1.00 0.00 77 LYS A N 15
ATOM 29365 C CA . LYS A 1 50 ? 32.350 -29.743 4.338 1.00 0.00 77 LYS A CA 15
ATOM 29366 C C . LYS A 1 50 ? 33.826 -29.880 4.677 1.00 0.00 77 LYS A C 15
ATOM 29367 O O . LYS A 1 50 ? 34.684 -29.359 3.974 1.00 0.00 77 LYS A O 15
ATOM 29386 N N . LEU A 1 51 ? 34.121 -30.590 5.763 1.00 0.00 78 LEU A N 15
ATOM 29387 C CA . LEU A 1 51 ? 35.498 -30.789 6.190 1.00 0.00 78 LEU A CA 15
ATOM 29388 C C . LEU A 1 51 ? 36.170 -31.881 5.364 1.00 0.00 78 LEU A C 15
ATOM 29389 O O . LEU A 1 51 ? 35.621 -32.968 5.193 1.00 0.00 78 LEU A O 15
ATOM 29405 N N . ASN A 1 52 ? 37.365 -31.585 4.849 1.00 0.00 79 ASN A N 15
ATOM 29406 C CA . ASN A 1 52 ? 38.162 -32.553 4.116 1.00 0.00 79 ASN A CA 15
ATOM 29407 C C . ASN A 1 52 ? 39.163 -33.168 5.090 1.00 0.00 79 ASN A C 15
ATOM 29408 O O . ASN A 1 52 ? 40.154 -32.531 5.444 1.00 0.00 79 ASN A O 15
ATOM 29419 N N . GLN A 1 53 ? 38.908 -34.404 5.525 1.00 0.00 80 GLN A N 15
ATOM 29420 C CA . GLN A 1 53 ? 39.680 -35.026 6.589 1.00 0.00 80 GLN A CA 15
ATOM 29421 C C . GLN A 1 53 ? 41.039 -35.556 6.116 1.00 0.00 80 GLN A C 15
ATOM 29422 O O . GLN A 1 53 ? 41.567 -36.510 6.683 1.00 0.00 80 GLN A O 15
ATOM 29436 N N . THR A 1 54 ? 41.619 -34.948 5.074 1.00 0.00 81 THR A N 15
ATOM 29437 C CA . THR A 1 54 ? 42.977 -35.272 4.642 1.00 0.00 81 THR A CA 15
ATOM 29438 C C . THR A 1 54 ? 43.789 -34.015 4.338 1.00 0.00 81 THR A C 15
ATOM 29439 O O . THR A 1 54 ? 44.953 -34.113 3.955 1.00 0.00 81 THR A O 15
ATOM 29450 N N . THR A 1 55 ? 43.188 -32.835 4.518 1.00 0.00 82 THR A N 15
ATOM 29451 C CA . THR A 1 55 ? 43.886 -31.553 4.423 1.00 0.00 82 THR A CA 15
ATOM 29452 C C . THR A 1 55 ? 43.299 -30.551 5.419 1.00 0.00 82 THR A C 15
ATOM 29453 O O . THR A 1 55 ? 43.415 -29.346 5.208 1.00 0.00 82 THR A O 15
ATOM 29464 N N . ASN A 1 56 ? 42.682 -31.056 6.493 1.00 0.00 83 ASN A N 15
ATOM 29465 C CA . ASN A 1 56 ? 42.018 -30.291 7.545 1.00 0.00 83 ASN A CA 15
ATOM 29466 C C . ASN A 1 56 ? 41.527 -28.911 7.087 1.00 0.00 83 ASN A C 15
ATOM 29467 O O . ASN A 1 56 ? 41.883 -27.893 7.681 1.00 0.00 83 ASN A O 15
ATOM 29478 N N . LYS A 1 57 ? 40.707 -28.875 6.028 1.00 0.00 84 LYS A N 15
ATOM 29479 C CA . LYS A 1 57 ? 40.161 -27.626 5.504 1.00 0.00 84 LYS A CA 15
ATOM 29480 C C . LYS A 1 57 ? 38.674 -27.755 5.191 1.00 0.00 84 LYS A C 15
ATOM 29481 O O . LYS A 1 57 ? 38.232 -28.769 4.647 1.00 0.00 84 LYS A O 15
ATOM 29500 N N . THR A 1 58 ? 37.903 -26.723 5.536 1.00 0.00 85 THR A N 15
ATOM 29501 C CA . THR A 1 58 ? 36.484 -26.664 5.213 1.00 0.00 85 THR A CA 15
ATOM 29502 C C . THR A 1 58 ? 36.314 -26.273 3.745 1.00 0.00 85 THR A C 15
ATOM 29503 O O . THR A 1 58 ? 36.479 -25.113 3.374 1.00 0.00 85 THR A O 15
ATOM 29514 N N . GLU A 1 59 ? 35.982 -27.253 2.905 1.00 0.00 86 GLU A N 15
ATOM 29515 C CA . GLU A 1 59 ? 35.761 -27.049 1.482 1.00 0.00 86 GLU A CA 15
ATOM 29516 C C . GLU A 1 59 ? 34.417 -26.362 1.257 1.00 0.00 86 GLU A C 15
ATOM 29517 O O . GLU A 1 59 ? 33.375 -26.866 1.677 1.00 0.00 86 GLU A O 15
ATOM 29529 N N . LEU A 1 60 ? 34.442 -25.205 0.589 1.00 0.00 87 LEU A N 15
ATOM 29530 C CA . LEU A 1 60 ? 33.260 -24.392 0.358 1.00 0.00 87 LEU A CA 15
ATOM 29531 C C . LEU A 1 60 ? 32.376 -25.047 -0.709 1.00 0.00 87 LEU A C 15
ATOM 29532 O O . LEU A 1 60 ? 32.808 -25.226 -1.846 1.00 0.00 87 LEU A O 15
ATOM 29548 N N . ILE A 1 61 ? 31.144 -25.407 -0.342 1.00 0.00 88 ILE A N 15
ATOM 29549 C CA . ILE A 1 61 ? 30.224 -26.091 -1.241 1.00 0.00 88 ILE A CA 15
ATOM 29550 C C . ILE A 1 61 ? 29.274 -25.094 -1.908 1.00 0.00 88 ILE A C 15
ATOM 29551 O O . ILE A 1 61 ? 29.108 -25.130 -3.126 1.00 0.00 88 ILE A O 15
ATOM 29567 N N . HIS A 1 62 ? 28.648 -24.210 -1.122 1.00 0.00 89 HIS A N 15
ATOM 29568 C CA . HIS A 1 62 ? 27.638 -23.282 -1.622 1.00 0.00 89 HIS A CA 15
ATOM 29569 C C . HIS A 1 62 ? 27.627 -21.972 -0.837 1.00 0.00 89 HIS A C 15
ATOM 29570 O O . HIS A 1 62 ? 28.000 -21.951 0.337 1.00 0.00 89 HIS A O 15
ATOM 29584 N N . GLN A 1 63 ? 27.196 -20.881 -1.480 1.00 0.00 90 GLN A N 15
ATOM 29585 C CA . GLN A 1 63 ? 27.157 -19.559 -0.867 1.00 0.00 90 GLN A CA 15
ATOM 29586 C C . GLN A 1 63 ? 25.781 -18.906 -1.025 1.00 0.00 90 GLN A C 15
ATOM 29587 O O . GLN A 1 63 ? 25.414 -18.488 -2.123 1.00 0.00 90 GLN A O 15
ATOM 29601 N N . TRP A 1 64 ? 25.023 -18.818 0.071 1.00 0.00 91 TRP A N 15
ATOM 29602 C CA . TRP A 1 64 ? 23.767 -18.075 0.097 1.00 0.00 91 TRP A CA 15
ATOM 29603 C C . TRP A 1 64 ? 24.036 -16.642 0.535 1.00 0.00 91 TRP A C 15
ATOM 29604 O O . TRP A 1 64 ? 24.417 -16.419 1.684 1.00 0.00 91 TRP A O 15
ATOM 29625 N N . GLN A 1 65 ? 23.851 -15.667 -0.358 1.00 0.00 92 GLN A N 15
ATOM 29626 C CA . GLN A 1 65 ? 24.095 -14.273 -0.019 1.00 0.00 92 GLN A CA 15
ATOM 29627 C C . GLN A 1 65 ? 22.971 -13.368 -0.518 1.00 0.00 92 GLN A C 15
ATOM 29628 O O . GLN A 1 65 ? 22.878 -13.072 -1.707 1.00 0.00 92 GLN A O 15
ATOM 29642 N N . TRP A 1 66 ? 22.118 -12.930 0.413 1.00 0.00 93 TRP A N 15
ATOM 29643 C CA . TRP A 1 66 ? 21.039 -11.995 0.141 1.00 0.00 93 TRP A CA 15
ATOM 29644 C C . TRP A 1 66 ? 21.585 -10.573 0.031 1.00 0.00 93 TRP A C 15
ATOM 29645 O O . TRP A 1 66 ? 21.917 -9.945 1.040 1.00 0.00 93 TRP A O 15
ATOM 29666 N N . SER A 1 67 ? 21.682 -10.063 -1.199 1.00 0.00 94 SER A N 15
ATOM 29667 C CA . SER A 1 67 ? 22.151 -8.710 -1.470 1.00 0.00 94 SER A CA 15
ATOM 29668 C C . SER A 1 67 ? 21.056 -7.676 -1.200 1.00 0.00 94 SER A C 15
ATOM 29669 O O . SER A 1 67 ? 20.711 -6.885 -2.078 1.00 0.00 94 SER A O 15
ATOM 29677 N N . SER A 1 68 ? 20.512 -7.686 0.017 1.00 0.00 95 SER A N 15
ATOM 29678 C CA . SER A 1 68 ? 19.476 -6.758 0.446 1.00 0.00 95 SER A CA 15
ATOM 29679 C C . SER A 1 68 ? 19.809 -6.236 1.844 1.00 0.00 95 SER A C 15
ATOM 29680 O O . SER A 1 68 ? 19.637 -6.941 2.835 1.00 0.00 95 SER A O 15
ATOM 29688 N N . ASN A 1 69 ? 20.291 -4.993 1.924 1.00 0.00 96 ASN A N 15
ATOM 29689 C CA . ASN A 1 69 ? 20.729 -4.402 3.180 1.00 0.00 96 ASN A CA 15
ATOM 29690 C C . ASN A 1 69 ? 19.576 -3.739 3.939 1.00 0.00 96 ASN A C 15
ATOM 29691 O O . ASN A 1 69 ? 19.652 -2.558 4.278 1.00 0.00 96 ASN A O 15
ATOM 29702 N N . SER A 1 70 ? 18.498 -4.488 4.214 1.00 0.00 97 SER A N 15
ATOM 29703 C CA . SER A 1 70 ? 17.416 -4.003 5.067 1.00 0.00 97 SER A CA 15
ATOM 29704 C C . SER A 1 70 ? 16.974 -5.072 6.060 1.00 0.00 97 SER A C 15
ATOM 29705 O O . SER A 1 70 ? 15.841 -5.042 6.533 1.00 0.00 97 SER A O 15
ATOM 29713 N N . TRP A 1 71 ? 17.859 -6.020 6.385 1.00 0.00 98 TRP A N 15
ATOM 29714 C CA . TRP A 1 71 ? 17.568 -7.026 7.384 1.00 0.00 98 TRP A CA 15
ATOM 29715 C C . TRP A 1 71 ? 18.814 -7.346 8.204 1.00 0.00 98 TRP A C 15
ATOM 29716 O O . TRP A 1 71 ? 19.710 -8.043 7.732 1.00 0.00 98 TRP A O 15
ATOM 29737 N N . ASN A 1 72 ? 18.867 -6.831 9.436 1.00 0.00 99 ASN A N 15
ATOM 29738 C CA . ASN A 1 72 ? 19.940 -7.146 10.360 1.00 0.00 99 ASN A CA 15
ATOM 29739 C C . ASN A 1 72 ? 19.710 -8.548 10.911 1.00 0.00 99 ASN A C 15
ATOM 29740 O O . ASN A 1 72 ? 19.007 -8.725 11.903 1.00 0.00 99 ASN A O 15
ATOM 29751 N N . ILE A 1 73 ? 20.311 -9.548 10.259 1.00 0.00 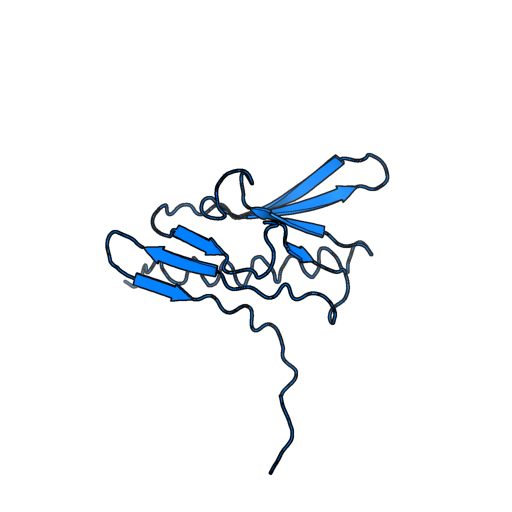100 ILE A N 15
ATOM 29752 C CA . ILE A 1 73 ? 20.182 -10.936 10.664 1.00 0.00 100 ILE A CA 15
ATOM 29753 C C . ILE A 1 73 ? 20.971 -11.165 11.952 1.00 0.00 100 ILE A C 15
ATOM 29754 O O . ILE A 1 73 ? 22.196 -11.244 11.920 1.00 0.00 100 ILE A O 15
ATOM 29770 N N . ASN A 1 74 ? 20.269 -11.271 13.082 1.00 0.00 101 ASN A N 15
ATOM 29771 C CA . ASN A 1 74 ? 20.906 -11.521 14.364 1.00 0.00 101 ASN A CA 15
ATOM 29772 C C . ASN A 1 74 ? 20.622 -12.955 14.813 1.00 0.00 101 ASN A C 15
ATOM 29773 O O . ASN A 1 74 ? 19.535 -13.250 15.304 1.00 0.00 101 ASN A O 15
ATOM 29784 N N . TRP A 1 75 ? 21.599 -13.850 14.643 1.00 0.00 102 TRP A N 15
ATOM 29785 C CA . TRP A 1 75 ? 21.453 -15.233 15.068 1.00 0.00 102 TRP A CA 15
ATOM 29786 C C . TRP A 1 75 ? 21.661 -15.338 16.574 1.00 0.00 102 TRP A C 15
ATOM 29787 O O . TRP A 1 75 ? 22.798 -15.400 17.045 1.00 0.00 102 TRP A O 15
ATOM 29808 N N . LYS A 1 76 ? 20.561 -15.360 17.335 1.00 0.00 103 LYS A N 15
ATOM 29809 C CA . LYS A 1 76 ? 20.617 -15.479 18.785 1.00 0.00 103 LYS A CA 15
ATOM 29810 C C . LYS A 1 76 ? 20.732 -16.943 19.192 1.00 0.00 103 LYS A C 15
ATOM 29811 O O . LYS A 1 76 ? 19.922 -17.447 19.972 1.00 0.00 103 LYS A O 15
ATOM 29830 N N . GLY A 1 77 ? 21.748 -17.621 18.654 1.00 0.00 104 GLY A N 15
ATOM 29831 C CA . GLY A 1 77 ? 22.093 -18.982 19.024 1.00 0.00 104 GLY A CA 15
ATOM 29832 C C . GLY A 1 77 ? 23.183 -18.981 20.088 1.00 0.00 104 GLY A C 15
ATOM 29833 O O . GLY A 1 77 ? 23.362 -17.991 20.798 1.00 0.00 104 GLY A O 15
ATOM 29837 N N . VAL A 1 78 ? 23.909 -20.096 20.191 1.00 0.00 105 VAL A N 15
ATOM 29838 C CA . VAL A 1 78 ? 25.060 -20.207 21.077 1.00 0.00 105 VAL A CA 15
ATOM 29839 C C . VAL A 1 78 ? 26.108 -19.193 20.622 1.00 0.00 105 VAL A C 15
ATOM 29840 O O . VAL A 1 78 ? 26.783 -19.402 19.616 1.00 0.00 105 VAL A O 15
ATOM 29853 N N . ASP A 1 79 ? 26.234 -18.091 21.368 1.00 0.00 106 ASP A N 15
ATOM 29854 C CA . ASP A 1 79 ? 27.027 -16.933 20.966 1.00 0.00 106 ASP A CA 15
ATOM 29855 C C . ASP A 1 79 ? 28.540 -17.130 21.112 1.00 0.00 106 ASP A C 15
ATOM 29856 O O . ASP A 1 79 ? 29.277 -16.156 21.253 1.00 0.00 106 ASP A O 15
ATOM 29865 N N . SER A 1 80 ? 29.017 -18.377 21.077 1.00 0.00 107 SER A N 15
ATOM 29866 C CA . SER A 1 80 ? 30.445 -18.652 20.995 1.00 0.00 107 SER A CA 15
ATOM 29867 C C . SER A 1 80 ? 30.702 -19.842 20.069 1.00 0.00 107 SER A C 15
ATOM 29868 O O . SER A 1 80 ? 31.726 -20.516 20.180 1.00 0.00 107 SER A O 15
ATOM 29876 N N . ASN A 1 81 ? 29.764 -20.099 19.151 1.00 0.00 108 ASN A N 15
ATOM 29877 C CA . ASN A 1 81 ? 29.850 -21.171 18.170 1.00 0.00 108 ASN A CA 15
ATOM 29878 C C . ASN A 1 81 ? 29.041 -20.797 16.931 1.00 0.00 108 ASN A C 15
ATOM 29879 O O . ASN A 1 81 ? 27.973 -21.361 16.698 1.00 0.00 108 ASN A O 15
ATOM 29890 N N . HIS A 1 82 ? 29.537 -19.845 16.132 1.00 0.00 109 HIS A N 15
ATOM 29891 C CA . HIS A 1 82 ? 28.882 -19.456 14.888 1.00 0.00 109 HIS A CA 15
ATOM 29892 C C . HIS A 1 82 ? 29.128 -20.506 13.801 1.00 0.00 109 HIS A C 15
ATOM 29893 O O . HIS A 1 82 ? 29.618 -20.203 12.717 1.00 0.00 109 HIS A O 15
ATOM 29907 N N . ARG A 1 83 ? 28.776 -21.755 14.116 1.00 0.00 110 ARG A N 15
ATOM 29908 C CA . ARG A 1 83 ? 28.914 -22.907 13.246 1.00 0.00 110 ARG A CA 15
ATOM 29909 C C . ARG A 1 83 ? 27.759 -23.862 13.516 1.00 0.00 110 ARG A C 15
ATOM 29910 O O . ARG A 1 83 ? 27.766 -24.555 14.533 1.00 0.00 110 ARG A O 15
ATOM 29931 N N . ILE A 1 84 ? 26.771 -23.907 12.622 1.00 0.00 111 ILE A N 15
ATOM 29932 C CA . ILE A 1 84 ? 25.635 -24.796 12.796 1.00 0.00 111 ILE A CA 15
ATOM 29933 C C . ILE A 1 84 ? 26.054 -26.188 12.321 1.00 0.00 111 ILE A C 15
ATOM 29934 O O . ILE A 1 84 ? 26.148 -26.437 11.120 1.00 0.00 111 ILE A O 15
ATOM 29950 N N . ILE A 1 85 ? 26.311 -27.088 13.273 1.00 0.00 112 ILE A N 15
ATOM 29951 C CA . ILE A 1 85 ? 26.760 -28.443 12.984 1.00 0.00 112 ILE A CA 15
ATOM 29952 C C . ILE A 1 85 ? 25.578 -29.282 12.509 1.00 0.00 112 ILE A C 15
ATOM 29953 O O . ILE A 1 85 ? 24.744 -29.691 13.314 1.00 0.00 112 ILE A O 15
ATOM 29969 N N . ILE A 1 86 ? 25.504 -29.540 11.201 1.00 0.00 113 ILE A N 15
ATOM 29970 C CA . ILE A 1 86 ? 24.438 -30.354 10.638 1.00 0.00 113 ILE A CA 15
ATOM 29971 C C . ILE A 1 86 ? 24.883 -31.812 10.613 1.00 0.00 113 ILE A C 15
ATOM 29972 O O . ILE A 1 86 ? 25.690 -32.203 9.769 1.00 0.00 113 ILE A O 15
ATOM 29988 N N . SER A 1 87 ? 24.361 -32.614 11.542 1.00 0.00 114 SER A N 15
ATOM 29989 C CA . SER A 1 87 ? 24.655 -34.039 11.612 1.00 0.00 114 SER A CA 15
ATOM 29990 C C . SER A 1 87 ? 24.083 -34.747 10.390 1.00 0.00 114 SER A C 15
ATOM 29991 O O . SER A 1 87 ? 23.006 -34.390 9.909 1.00 0.00 114 SER A O 15
ATOM 29999 N N . ASN A 1 88 ? 24.793 -35.754 9.881 1.00 0.00 115 ASN A N 15
ATOM 30000 C CA . ASN A 1 88 ? 24.338 -36.490 8.710 1.00 0.00 115 ASN A CA 15
ATOM 30001 C C . ASN A 1 88 ? 23.253 -37.515 9.062 1.00 0.00 115 ASN A C 15
ATOM 30002 O O . ASN A 1 88 ? 23.147 -38.561 8.421 1.00 0.00 115 ASN A O 15
ATOM 30013 N N . ILE A 1 89 ? 22.442 -37.208 10.079 1.00 0.00 116 ILE A N 15
ATOM 30014 C CA . ILE A 1 89 ? 21.325 -38.036 10.509 1.00 0.00 116 ILE A CA 15
ATOM 30015 C C . ILE A 1 89 ? 20.203 -37.130 11.013 1.00 0.00 116 ILE A C 15
ATOM 30016 O O . ILE A 1 89 ? 20.477 -36.038 11.510 1.00 0.00 116 ILE A O 15
ATOM 30032 N N . PRO A 1 90 ? 18.944 -37.565 10.891 1.00 0.00 117 PRO A N 15
ATOM 30033 C CA . PRO A 1 90 ? 17.778 -36.725 11.127 1.00 0.00 117 PRO A CA 15
ATOM 30034 C C . PRO A 1 90 ? 17.603 -36.228 12.563 1.00 0.00 117 PRO A C 15
ATOM 30035 O O . PRO A 1 90 ? 16.832 -35.294 12.779 1.00 0.00 117 PRO A O 15
ATOM 30046 N N . ASN A 1 91 ? 18.293 -36.824 13.546 1.00 0.00 118 ASN A N 15
ATOM 30047 C CA . ASN A 1 91 ? 18.036 -36.510 14.946 1.00 0.00 118 ASN A CA 15
ATOM 30048 C C . ASN A 1 91 ? 19.305 -36.307 15.778 1.00 0.00 118 ASN A C 15
ATOM 30049 O O . ASN A 1 91 ? 19.335 -36.698 16.946 1.00 0.00 118 ASN A O 15
ATOM 30060 N N . ARG A 1 92 ? 20.358 -35.706 15.210 1.00 0.00 119 ARG A N 15
ATOM 30061 C CA . ARG A 1 92 ? 21.538 -35.351 15.997 1.00 0.00 119 ARG A CA 15
ATOM 30062 C C . ARG A 1 92 ? 22.089 -33.977 15.604 1.00 0.00 119 ARG A C 15
ATOM 30063 O O . ARG A 1 92 ? 23.272 -33.703 15.799 1.00 0.00 119 ARG A O 15
ATOM 30084 N N . ALA A 1 93 ? 21.239 -33.107 15.057 1.00 0.00 120 ALA A N 15
ATOM 30085 C CA . ALA A 1 93 ? 21.645 -31.780 14.611 1.00 0.00 120 ALA A CA 15
ATOM 30086 C C . ALA A 1 93 ? 21.091 -30.735 15.582 1.00 0.00 120 ALA A C 15
ATOM 30087 O O . ALA A 1 93 ? 20.390 -29.805 15.180 1.00 0.00 120 ALA A O 15
ATOM 30094 N N . MET A 1 94 ? 21.411 -30.893 16.869 1.00 0.00 121 MET A N 15
ATOM 30095 C CA . MET A 1 94 ? 20.893 -30.060 17.946 1.00 0.00 121 MET A CA 15
ATOM 30096 C C . MET A 1 94 ? 21.613 -28.712 18.069 1.00 0.00 121 MET A C 15
ATOM 30097 O O . MET A 1 94 ? 22.019 -28.307 19.155 1.00 0.00 121 MET A O 15
ATOM 30111 N N . SER A 1 95 ? 21.775 -28.001 16.947 1.00 0.00 122 SER A N 15
ATOM 30112 C CA . SER A 1 95 ? 22.372 -26.674 16.965 1.00 0.00 122 SER A CA 15
ATOM 30113 C C . SER A 1 95 ? 21.346 -25.656 17.448 1.00 0.00 122 SER A C 15
ATOM 30114 O O . SER A 1 95 ? 20.441 -25.277 16.705 1.00 0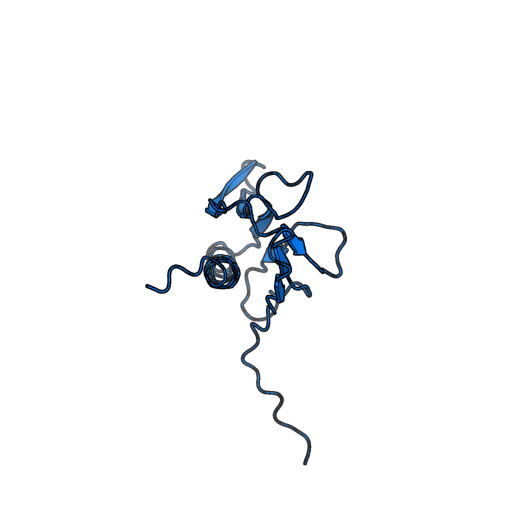.00 122 SER A O 15
ATOM 30122 N N . ASN A 1 96 ? 21.488 -25.215 18.700 1.00 0.00 123 ASN A N 15
ATOM 30123 C CA . ASN A 1 96 ? 20.576 -24.267 19.321 1.00 0.00 123 ASN A CA 15
ATOM 30124 C C . ASN A 1 96 ? 20.786 -22.859 18.759 1.00 0.00 123 ASN A C 15
ATOM 30125 O O . ASN A 1 96 ? 21.763 -22.194 19.100 1.00 0.00 123 ASN A O 15
ATOM 30136 N N . GLY A 1 97 ? 19.875 -22.402 17.896 1.00 0.00 124 GLY A N 15
ATOM 30137 C CA . GLY A 1 97 ? 19.960 -21.051 17.362 1.00 0.00 124 GLY A CA 15
ATOM 30138 C C . GLY A 1 97 ? 18.725 -20.627 16.573 1.00 0.00 124 GLY A C 15
ATOM 30139 O O . GLY A 1 97 ? 18.067 -21.442 15.932 1.00 0.00 124 GLY A O 15
ATOM 30143 N N . LYS A 1 98 ? 18.425 -19.323 16.638 1.00 0.00 125 LYS A N 15
ATOM 30144 C CA . LYS A 1 98 ? 17.293 -18.692 15.968 1.00 0.00 125 LYS A CA 15
ATOM 30145 C C . LYS A 1 98 ? 17.726 -17.383 15.307 1.00 0.00 125 LYS A C 15
ATOM 30146 O O . LYS A 1 98 ? 18.416 -16.573 15.923 1.00 0.00 125 LYS A O 15
ATOM 30165 N N . PHE A 1 99 ? 17.326 -17.175 14.052 1.00 0.00 126 PHE A N 15
ATOM 30166 C CA . PHE A 1 99 ? 17.672 -15.972 13.299 1.00 0.00 126 PHE A CA 15
ATOM 30167 C C . PHE A 1 99 ? 16.618 -14.881 13.493 1.00 0.00 126 PHE A C 15
ATOM 30168 O O . PHE A 1 99 ? 15.530 -14.964 12.924 1.00 0.00 126 PHE A O 15
ATOM 30185 N N . ILE A 1 100 ? 16.935 -13.859 14.295 1.00 0.00 127 ILE A N 15
ATOM 30186 C CA . ILE A 1 100 ? 16.058 -12.712 14.515 1.00 0.00 127 ILE A CA 15
ATOM 30187 C C . ILE A 1 100 ? 16.379 -11.626 13.486 1.00 0.00 127 ILE A C 15
ATOM 30188 O O . ILE A 1 100 ? 17.399 -10.948 13.599 1.00 0.00 127 ILE A O 15
ATOM 30204 N N . LEU A 1 101 ? 15.514 -11.463 12.485 1.00 0.00 128 LEU A N 15
ATOM 30205 C CA . LEU A 1 101 ? 15.635 -10.392 11.509 1.00 0.00 128 LEU A CA 15
ATOM 30206 C C . LEU A 1 101 ? 15.010 -9.120 12.073 1.00 0.00 128 LEU A C 15
ATOM 30207 O O . LEU A 1 101 ? 13.883 -9.152 12.561 1.00 0.00 128 LEU A O 15
ATOM 30223 N N . ASN A 1 102 ? 15.738 -8.002 12.010 1.00 0.00 129 ASN A N 15
ATOM 30224 C CA . ASN A 1 102 ? 15.262 -6.733 12.542 1.00 0.00 129 ASN A CA 15
ATOM 30225 C C . ASN A 1 102 ? 15.540 -5.591 11.569 1.00 0.00 129 ASN A C 15
ATOM 30226 O O . ASN A 1 102 ? 16.690 -5.188 11.395 1.00 0.00 129 ASN A O 15
ATOM 30237 N N . ASN A 1 103 ? 14.491 -5.068 10.932 1.00 0.00 130 ASN A N 15
ATOM 30238 C CA . ASN A 1 103 ? 14.634 -3.970 9.993 1.00 0.00 130 ASN A CA 15
ATOM 30239 C C . ASN A 1 103 ? 14.507 -2.627 10.716 1.00 0.00 130 ASN A C 15
ATOM 30240 O O . ASN A 1 103 ? 13.404 -2.216 11.080 1.00 0.00 130 ASN A O 15
ATOM 30251 N N . LYS A 1 104 ? 15.633 -1.941 10.927 1.00 0.00 131 LYS A N 15
ATOM 30252 C CA . LYS A 1 104 ? 15.684 -0.693 11.677 1.00 0.00 131 LYS A CA 15
ATOM 30253 C C . LYS A 1 104 ? 15.253 0.524 10.851 1.00 0.00 131 LYS A C 15
ATOM 30254 O O . LYS A 1 104 ? 15.754 1.624 11.084 1.00 0.00 131 LYS A O 15
ATOM 30273 N N . ARG A 1 105 ? 14.334 0.350 9.894 1.00 0.00 132 ARG A N 15
ATOM 30274 C CA . ARG A 1 105 ? 13.770 1.480 9.149 1.00 0.00 132 ARG A CA 15
ATOM 30275 C C . ARG A 1 105 ? 12.254 1.375 9.001 1.00 0.00 132 ARG A C 15
ATOM 30276 O O . ARG A 1 105 ? 11.625 2.220 8.365 1.00 0.00 132 ARG A O 15
ATOM 30297 N N . THR A 1 106 ? 11.680 0.333 9.600 1.00 0.00 133 THR A N 15
ATOM 30298 C CA . THR A 1 106 ? 10.238 0.120 9.676 1.00 0.00 133 THR A CA 15
ATOM 30299 C C . THR A 1 106 ? 9.886 -0.674 10.935 1.00 0.00 133 THR A C 15
ATOM 30300 O O . THR A 1 106 ? 8.856 -1.346 10.991 1.00 0.00 133 THR A O 15
ATOM 30311 N N . ASN A 1 107 ? 10.760 -0.578 11.942 1.00 0.00 134 ASN A N 15
ATOM 30312 C CA . ASN A 1 107 ? 10.690 -1.296 13.211 1.00 0.00 134 ASN A CA 15
ATOM 30313 C C . ASN A 1 107 ? 9.992 -2.656 13.087 1.00 0.00 134 ASN A C 15
ATOM 30314 O O . ASN A 1 107 ? 9.025 -2.936 13.796 1.00 0.00 134 ASN A O 15
ATOM 30325 N N . GLU A 1 108 ? 10.493 -3.508 12.185 1.00 0.00 135 GLU A N 15
ATOM 30326 C CA . GLU A 1 108 ? 9.947 -4.843 11.977 1.00 0.00 135 GLU A CA 15
ATOM 30327 C C . GLU A 1 108 ? 10.880 -5.898 12.567 1.00 0.00 135 GLU A C 15
ATOM 30328 O O . GLU A 1 108 ? 12.100 -5.781 12.459 1.00 0.00 135 GLU A O 15
ATOM 30340 N N . LYS A 1 109 ? 10.297 -6.925 13.188 1.00 0.00 136 LYS A N 15
ATOM 30341 C CA . LYS A 1 109 ? 11.035 -7.978 13.871 1.00 0.00 136 LYS A CA 15
ATOM 30342 C C . LYS A 1 109 ? 10.462 -9.341 13.490 1.00 0.00 136 LYS A C 15
ATOM 30343 O O . LYS A 1 109 ? 9.262 -9.571 13.622 1.00 0.00 136 LYS A O 15
ATOM 30362 N N . VAL A 1 110 ? 11.330 -10.236 13.010 1.00 0.00 137 VAL A N 15
ATOM 30363 C CA . VAL A 1 110 ? 10.933 -11.549 12.523 1.00 0.00 137 VAL A CA 15
ATOM 30364 C C . VAL A 1 110 ? 11.836 -12.623 13.123 1.00 0.00 137 VAL A C 15
ATOM 30365 O O . VAL A 1 110 ? 12.987 -12.770 12.720 1.00 0.00 137 VAL A O 15
ATOM 30378 N N . VAL A 1 111 ? 11.318 -13.373 14.099 1.00 0.00 138 VAL A N 15
ATOM 30379 C CA . VAL A 1 111 ? 12.084 -14.404 14.789 1.00 0.00 138 VAL A CA 15
ATOM 30380 C C . VAL A 1 111 ? 11.906 -15.764 14.120 1.00 0.00 138 VAL A C 15
ATOM 30381 O O . VAL A 1 111 ? 10.874 -16.420 14.263 1.00 0.00 138 VAL A O 15
ATOM 30394 N N . VAL A 1 112 ? 12.928 -16.196 13.373 1.00 0.00 139 VAL A N 15
ATOM 30395 C CA . VAL A 1 112 ? 12.955 -17.524 12.775 1.00 0.00 139 VAL A CA 15
ATOM 30396 C C . VAL A 1 112 ? 13.417 -18.517 13.834 1.00 0.00 139 VAL A C 15
ATOM 30397 O O . VAL A 1 112 ? 14.592 -18.887 13.895 1.00 0.00 139 VAL A O 15
ATOM 30410 N N . THR A 1 113 ? 12.486 -18.956 14.682 1.00 0.00 140 THR A N 15
ATOM 30411 C CA . THR A 1 113 ? 12.762 -19.899 15.757 1.00 0.00 140 THR A CA 15
ATOM 30412 C C . THR A 1 113 ? 12.730 -21.334 15.226 1.00 0.00 140 THR A C 15
ATOM 30413 O O . THR A 1 113 ? 11.670 -21.896 14.967 1.00 0.00 140 THR A O 15
ATOM 30424 N N . LEU A 1 114 ? 13.914 -21.934 15.057 1.00 0.00 141 LEU A N 15
ATOM 30425 C CA . LEU A 1 114 ? 14.061 -23.264 14.477 1.00 0.00 141 LEU A CA 15
ATOM 30426 C C . LEU A 1 114 ? 13.848 -24.375 15.506 1.00 0.00 141 LEU A C 15
ATOM 30427 O O . LEU A 1 114 ? 14.713 -25.231 15.687 1.00 0.00 141 LEU A O 15
ATOM 30443 N N . ASN A 1 115 ? 12.699 -24.367 16.185 1.00 0.00 142 ASN A N 15
ATOM 30444 C CA . ASN A 1 115 ? 12.338 -25.421 17.126 1.00 0.00 142 ASN A CA 15
ATOM 30445 C C . ASN A 1 115 ? 10.877 -25.846 16.945 1.00 0.00 142 ASN A C 15
ATOM 30446 O O . ASN A 1 115 ? 10.077 -25.742 17.874 1.00 0.00 142 ASN A O 15
ATOM 30457 N N . ARG A 1 116 ? 10.539 -26.319 15.739 1.00 0.00 143 ARG A N 15
ATOM 30458 C CA . ARG A 1 116 ? 9.214 -26.838 15.410 1.00 0.00 143 ARG A CA 15
ATOM 30459 C C . ARG A 1 116 ? 8.158 -25.730 15.466 1.00 0.00 143 ARG A C 15
ATOM 30460 O O . ARG A 1 116 ? 7.160 -25.845 16.174 1.00 0.00 143 ARG A O 15
ATOM 30481 N N . LEU A 1 117 ? 8.383 -24.651 14.711 1.00 0.00 144 LEU A N 15
ATOM 30482 C CA . LEU A 1 117 ? 7.489 -23.500 14.680 1.00 0.00 144 LEU A CA 15
ATOM 30483 C C . LEU A 1 117 ? 6.191 -23.824 13.942 1.00 0.00 144 LEU A C 15
ATOM 30484 O O . LEU A 1 117 ? 6.168 -23.890 12.713 1.00 0.00 144 LEU A O 15
ATOM 30500 N N . GLY A 1 118 ? 5.109 -24.025 14.699 1.00 0.00 145 GLY A N 15
ATOM 30501 C CA . GLY A 1 118 ? 3.767 -24.228 14.162 1.00 0.00 145 GLY A CA 15
ATOM 30502 C C . GLY A 1 118 ? 3.575 -25.574 13.455 1.00 0.00 145 GLY A C 15
ATOM 30503 O O . GLY A 1 118 ? 2.454 -25.904 13.070 1.00 0.00 145 GLY A O 15
ATOM 30507 N N . ARG A 1 119 ? 4.648 -26.350 13.284 1.00 0.00 146 ARG A N 15
ATOM 30508 C CA . ARG A 1 119 ? 4.586 -27.654 12.640 1.00 0.00 146 ARG A CA 15
ATOM 30509 C C . ARG A 1 119 ? 4.006 -28.689 13.602 1.00 0.00 146 ARG A C 15
ATOM 30510 O O . ARG A 1 119 ? 4.685 -29.136 14.525 1.00 0.00 146 ARG A O 15
ATOM 30531 N N . VAL A 1 120 ? 2.746 -29.071 13.386 1.00 0.00 147 VAL A N 15
ATOM 30532 C CA . VAL A 1 120 ? 2.054 -30.045 14.216 1.00 0.00 147 VAL A CA 15
ATOM 30533 C C . VAL A 1 120 ? 2.841 -31.349 14.300 1.00 0.00 147 VAL A C 15
ATOM 30534 O O . VAL A 1 120 ? 3.411 -31.811 13.310 1.00 0.00 147 VAL A O 15
ATOM 30547 N N . ARG A 1 121 ? 2.879 -31.944 15.494 1.00 0.00 148 ARG A N 15
ATOM 30548 C CA . ARG A 1 121 ? 3.578 -33.192 15.758 1.00 0.00 148 ARG A CA 15
ATOM 30549 C C . ARG A 1 121 ? 2.802 -34.401 15.231 1.00 0.00 148 ARG A C 15
ATOM 30550 O O . ARG A 1 121 ? 2.507 -35.334 15.974 1.00 0.00 148 ARG A O 15
ATOM 30571 N N . VAL A 1 122 ? 2.468 -34.387 13.937 1.00 0.00 149 VAL A N 15
ATOM 30572 C CA . VAL A 1 122 ? 1.729 -35.465 13.292 1.00 0.00 149 VAL A CA 15
ATOM 30573 C C . VAL A 1 122 ? 2.602 -36.713 13.174 1.00 0.00 149 VAL A C 15
ATOM 30574 O O . VAL A 1 122 ? 3.502 -36.787 12.338 1.00 0.00 149 VAL A O 15
ATOM 30587 N N . GLY A 1 123 ? 2.337 -37.705 14.026 1.00 0.00 150 GLY A N 15
ATOM 30588 C CA . GLY A 1 123 ? 3.069 -38.964 14.028 1.00 0.00 150 GLY A CA 15
ATOM 30589 C C . GLY A 1 123 ? 2.670 -39.852 12.849 1.00 0.00 150 GLY A C 15
ATOM 30590 O O . GLY A 1 123 ? 1.724 -39.550 12.120 1.00 0.00 150 GLY A O 15
ATOM 30594 N N . GLY A 1 124 ? 3.403 -40.956 12.666 1.00 0.00 151 GLY A N 15
ATOM 30595 C CA . GLY A 1 124 ? 3.157 -41.904 11.587 1.00 0.00 151 GLY A CA 15
ATOM 30596 C C . GLY A 1 124 ? 3.632 -41.366 10.238 1.00 0.00 151 GLY A C 15
ATOM 30597 O O . GLY A 1 124 ? 4.236 -40.294 10.161 1.00 0.00 151 GLY A O 15
ATOM 30601 N N . ASN A 1 125 ? 3.357 -42.120 9.171 1.00 0.00 152 ASN A N 15
ATOM 30602 C CA . ASN A 1 125 ? 3.723 -41.742 7.812 1.00 0.00 152 ASN A CA 15
ATOM 30603 C C . ASN A 1 125 ? 2.927 -40.528 7.329 1.00 0.00 152 ASN A C 15
ATOM 30604 O O . ASN A 1 125 ? 1.796 -40.331 7.826 1.00 0.00 152 ASN A O 15
ATOM 30616 N N . ILE A 1 1 ? 2.199 -2.320 -5.750 1.00 0.00 28 ILE A N 16
ATOM 30617 C CA . ILE A 1 1 ? 3.441 -3.107 -5.919 1.00 0.00 28 ILE A CA 16
ATOM 30618 C C . ILE A 1 1 ? 4.161 -3.277 -4.585 1.00 0.00 28 ILE A C 16
ATOM 30619 O O . ILE A 1 1 ? 5.298 -2.830 -4.420 1.00 0.00 28 ILE A O 16
ATOM 30637 N N . GLN A 1 2 ? 3.499 -3.928 -3.625 1.00 0.00 29 GLN A N 16
ATOM 30638 C CA . GLN A 1 2 ? 4.064 -4.176 -2.306 1.00 0.00 29 GLN A CA 16
ATOM 30639 C C . GLN A 1 2 ? 5.211 -5.177 -2.401 1.00 0.00 29 GLN A C 16
ATOM 30640 O O . GLN A 1 2 ? 4.979 -6.374 -2.566 1.00 0.00 29 GLN A O 16
ATOM 30654 N N . ASN A 1 3 ? 6.451 -4.692 -2.303 1.00 0.00 30 ASN A N 16
ATOM 30655 C CA . ASN A 1 3 ? 7.639 -5.532 -2.353 1.00 0.00 30 ASN A CA 16
ATOM 30656 C C . ASN A 1 3 ? 7.726 -6.401 -1.099 1.00 0.00 30 ASN A C 16
ATOM 30657 O O . ASN A 1 3 ? 8.076 -5.916 -0.024 1.00 0.00 30 ASN A O 16
ATOM 30668 N N . ASN A 1 4 ? 7.395 -7.692 -1.237 1.00 0.00 31 ASN A N 16
ATOM 30669 C CA . ASN A 1 4 ? 7.440 -8.655 -0.141 1.00 0.00 31 ASN A CA 16
ATOM 30670 C C . ASN A 1 4 ? 8.877 -9.106 0.125 1.00 0.00 31 ASN A C 16
ATOM 30671 O O . ASN A 1 4 ? 9.181 -10.303 0.097 1.00 0.00 31 ASN A O 16
ATOM 30682 N N . GLU A 1 5 ? 9.773 -8.153 0.380 1.00 0.00 32 GLU A N 16
ATOM 30683 C CA . GLU A 1 5 ? 11.181 -8.431 0.644 1.00 0.00 32 GLU A CA 16
ATOM 30684 C C . GLU A 1 5 ? 11.399 -8.970 2.056 1.00 0.00 32 GLU A C 16
ATOM 30685 O O . GLU A 1 5 ? 12.493 -8.839 2.599 1.00 0.00 32 GLU A O 16
ATOM 30697 N N . ARG A 1 6 ? 10.369 -9.576 2.648 1.00 0.00 33 ARG A N 16
ATOM 30698 C CA . ARG A 1 6 ? 10.449 -10.158 3.977 1.00 0.00 33 ARG A CA 16
ATOM 30699 C C . ARG A 1 6 ? 10.406 -11.674 3.874 1.00 0.00 33 ARG A C 16
ATOM 30700 O O . ARG A 1 6 ? 11.248 -12.373 4.440 1.00 0.00 33 ARG A O 16
ATOM 30721 N N . GLU A 1 7 ? 9.415 -12.178 3.146 1.00 0.00 34 GLU A N 16
ATOM 30722 C CA . GLU A 1 7 ? 9.232 -13.605 2.946 1.00 0.00 34 GLU A CA 16
ATOM 30723 C C . GLU A 1 7 ? 10.147 -14.133 1.851 1.00 0.00 34 GLU A C 16
ATOM 30724 O O . GLU A 1 7 ? 9.875 -15.159 1.234 1.00 0.00 34 GLU A O 16
ATOM 30736 N N . THR A 1 8 ? 11.246 -13.421 1.627 1.00 0.00 35 THR A N 16
ATOM 30737 C CA . THR A 1 8 ? 12.322 -13.903 0.783 1.00 0.00 35 THR A CA 16
ATOM 30738 C C . THR A 1 8 ? 13.589 -14.072 1.624 1.00 0.00 35 THR A C 16
ATOM 30739 O O . THR A 1 8 ? 14.618 -14.536 1.137 1.00 0.00 35 THR A O 16
ATOM 30750 N N . LEU A 1 9 ? 13.512 -13.702 2.904 1.00 0.00 36 LEU A N 16
ATOM 30751 C CA . LEU A 1 9 ? 14.560 -13.974 3.869 1.00 0.00 36 LEU A CA 16
ATOM 30752 C C . LEU A 1 9 ? 14.182 -15.224 4.649 1.00 0.00 36 LEU A C 16
ATOM 30753 O O . LEU A 1 9 ? 15.014 -16.101 4.860 1.00 0.00 36 LEU A O 16
ATOM 30769 N N . VAL A 1 10 ? 12.919 -15.313 5.082 1.00 0.00 37 VAL A N 16
ATOM 30770 C CA . VAL A 1 10 ? 12.470 -16.476 5.832 1.00 0.00 37 VAL A CA 16
ATOM 30771 C C . VAL A 1 10 ? 12.410 -17.695 4.917 1.00 0.00 37 VAL A C 16
ATOM 30772 O O . VAL A 1 10 ? 12.438 -18.834 5.376 1.00 0.00 37 VAL A O 16
ATOM 30785 N N . ASN A 1 11 ? 12.338 -17.450 3.611 1.00 0.00 38 ASN A N 16
ATOM 30786 C CA . ASN A 1 11 ? 12.343 -18.506 2.616 1.00 0.00 38 ASN A CA 16
ATOM 30787 C C . ASN A 1 11 ? 13.733 -18.687 2.015 1.00 0.00 38 ASN A C 16
ATOM 30788 O O . ASN A 1 11 ? 13.925 -19.508 1.120 1.00 0.00 38 ASN A O 16
ATOM 30799 N N . SER A 1 12 ? 14.701 -17.921 2.520 1.00 0.00 39 SER A N 16
ATOM 30800 C CA . SER A 1 12 ? 16.108 -18.118 2.209 1.00 0.00 39 SER A CA 16
ATOM 30801 C C . SER A 1 12 ? 16.942 -18.310 3.473 1.00 0.00 39 SER A C 16
ATOM 30802 O O . SER A 1 12 ? 18.166 -18.178 3.441 1.00 0.00 39 SER A O 16
ATOM 30810 N N . ILE A 1 13 ? 16.290 -18.634 4.596 1.00 0.00 40 ILE A N 16
ATOM 30811 C CA . ILE A 1 13 ? 16.974 -19.054 5.812 1.00 0.00 40 ILE A CA 16
ATOM 30812 C C . ILE A 1 13 ? 16.370 -20.353 6.354 1.00 0.00 40 ILE A C 16
ATOM 30813 O O . ILE A 1 13 ? 17.015 -21.041 7.142 1.00 0.00 40 ILE A O 16
ATOM 30829 N N . LYS A 1 14 ? 15.146 -20.712 5.940 1.00 0.00 41 LYS A N 16
ATOM 30830 C CA . LYS A 1 14 ? 14.608 -22.040 6.238 1.00 0.00 41 LYS A CA 16
ATOM 30831 C C . LYS A 1 14 ? 14.805 -22.956 5.038 1.00 0.00 41 LYS A C 16
ATOM 30832 O O . LYS A 1 14 ? 14.302 -24.076 5.017 1.00 0.00 41 LYS A O 16
ATOM 30851 N N . THR A 1 15 ? 15.545 -22.475 4.039 1.00 0.00 42 THR A N 16
ATOM 30852 C CA . THR A 1 15 ? 15.903 -23.248 2.858 1.00 0.00 42 THR A CA 16
ATOM 30853 C C . THR A 1 15 ? 17.384 -23.054 2.534 1.00 0.00 42 THR A C 16
ATOM 30854 O O . THR A 1 15 ? 17.838 -23.210 1.407 1.00 0.00 42 THR A O 16
ATOM 30865 N N . ALA A 1 16 ? 18.150 -22.710 3.569 1.00 0.00 43 ALA A N 16
ATOM 30866 C CA . ALA A 1 16 ? 19.601 -22.688 3.511 1.00 0.00 43 ALA A CA 16
ATOM 30867 C C . ALA A 1 16 ? 20.171 -23.490 4.684 1.00 0.00 43 ALA A C 16
ATOM 30868 O O . ALA A 1 16 ? 21.361 -23.424 4.985 1.00 0.00 43 ALA A O 16
ATOM 30875 N N . ILE A 1 17 ? 19.292 -24.262 5.334 1.00 0.00 44 ILE A N 16
ATOM 30876 C CA . ILE A 1 17 ? 19.652 -25.257 6.328 1.00 0.00 44 ILE A CA 16
ATOM 30877 C C . ILE A 1 17 ? 18.902 -26.564 6.063 1.00 0.00 44 ILE A C 16
ATOM 30878 O O . ILE A 1 17 ? 19.291 -27.624 6.549 1.00 0.00 44 ILE A O 16
ATOM 30894 N N . GLN A 1 18 ? 17.824 -26.497 5.273 1.00 0.00 45 GLN A N 16
ATOM 30895 C CA . GLN A 1 18 ? 17.063 -27.685 4.904 1.00 0.00 45 GLN A CA 16
ATOM 30896 C C . GLN A 1 18 ? 17.536 -28.225 3.561 1.00 0.00 45 GLN A C 16
ATOM 30897 O O . GLN A 1 18 ? 16.985 -29.183 3.020 1.00 0.00 45 GLN A O 16
ATOM 30911 N N . TYR A 1 19 ? 18.581 -27.596 3.029 1.00 0.00 46 TYR A N 16
ATOM 30912 C CA . TYR A 1 19 ? 19.302 -28.108 1.883 1.00 0.00 46 TYR A CA 16
ATOM 30913 C C . TYR A 1 19 ? 20.725 -28.424 2.331 1.00 0.00 46 TYR A C 16
ATOM 30914 O O . TYR A 1 19 ? 21.501 -29.037 1.602 1.00 0.00 46 TYR A O 16
ATOM 30932 N N . SER A 1 20 ? 21.060 -28.007 3.556 1.00 0.00 47 SER A N 16
ATOM 30933 C CA . SER A 1 20 ? 22.409 -28.165 4.075 1.00 0.00 47 SER A CA 16
ATOM 30934 C C . SER A 1 20 ? 22.536 -29.341 5.035 1.00 0.00 47 SER A C 16
ATOM 30935 O O . SER A 1 20 ? 23.630 -29.569 5.546 1.00 0.00 47 SER A O 16
ATOM 30943 N N . LYS A 1 21 ? 21.458 -30.095 5.282 1.00 0.00 48 LYS A N 16
ATOM 30944 C CA . LYS A 1 21 ? 21.570 -31.356 6.009 1.00 0.00 48 LYS A CA 16
ATOM 30945 C C . LYS A 1 21 ? 21.468 -32.540 5.064 1.00 0.00 48 LYS A C 16
ATOM 30946 O O . LYS A 1 21 ? 21.603 -33.688 5.476 1.00 0.00 48 LYS A O 16
ATOM 30965 N N . ILE A 1 22 ? 21.239 -32.252 3.783 1.00 0.00 49 ILE A N 16
ATOM 30966 C CA . ILE A 1 22 ? 21.186 -33.262 2.737 1.00 0.00 49 ILE A CA 16
ATOM 30967 C C . ILE A 1 22 ? 22.604 -33.581 2.281 1.00 0.00 49 ILE A C 16
ATOM 30968 O O . ILE A 1 22 ? 22.933 -34.745 2.064 1.00 0.00 49 ILE A O 16
ATOM 30984 N N . GLN A 1 23 ? 23.449 -32.554 2.136 1.00 0.00 50 GLN A N 16
ATOM 30985 C CA . GLN A 1 23 ? 24.826 -32.755 1.715 1.00 0.00 50 GLN A CA 16
ATOM 30986 C C . GLN A 1 23 ? 25.683 -33.358 2.829 1.00 0.00 50 GLN A C 16
ATOM 30987 O O . GLN A 1 23 ? 26.857 -33.645 2.615 1.00 0.00 50 GLN A O 16
ATOM 31001 N N . ALA A 1 24 ? 25.096 -33.555 4.007 1.00 0.00 51 ALA A N 16
ATOM 31002 C CA . ALA A 1 24 ? 25.697 -34.304 5.096 1.00 0.00 51 ALA A CA 16
ATOM 31003 C C . ALA A 1 24 ? 25.285 -35.770 5.018 1.00 0.00 51 ALA A C 16
ATOM 31004 O O . ALA A 1 24 ? 26.131 -36.655 5.138 1.00 0.00 51 ALA A O 16
ATOM 31011 N N . ILE A 1 25 ? 23.988 -36.030 4.816 1.00 0.00 52 ILE A N 16
ATOM 31012 C CA . ILE A 1 25 ? 23.467 -37.389 4.728 1.00 0.00 52 ILE A CA 16
ATOM 31013 C C . ILE A 1 25 ? 23.971 -38.046 3.438 1.00 0.00 52 ILE A C 16
ATOM 31014 O O . ILE A 1 25 ? 23.818 -39.249 3.247 1.00 0.00 52 ILE A O 16
ATOM 31030 N N . HIS A 1 26 ? 24.583 -37.251 2.551 1.00 0.00 53 HIS A N 16
ATOM 31031 C CA . HIS A 1 26 ? 25.146 -37.757 1.307 1.00 0.00 53 HIS A CA 16
ATOM 31032 C C . HIS A 1 26 ? 26.664 -37.922 1.394 1.00 0.00 53 HIS A C 16
ATOM 31033 O O . HIS A 1 26 ? 27.298 -38.254 0.395 1.00 0.00 53 HIS A O 16
ATOM 31047 N N . LEU A 1 27 ? 27.259 -37.710 2.575 1.00 0.00 54 LEU A N 16
ATOM 31048 C CA . LEU A 1 27 ? 28.675 -37.966 2.797 1.00 0.00 54 LEU A CA 16
ATOM 31049 C C . LEU A 1 27 ? 28.894 -38.789 4.067 1.00 0.00 54 LEU A C 16
ATOM 31050 O O . LEU A 1 27 ? 30.037 -39.061 4.428 1.00 0.00 54 LEU A O 16
ATOM 31066 N N . GLY A 1 28 ? 27.815 -39.194 4.740 1.00 0.00 55 GLY A N 16
ATOM 31067 C CA . GLY A 1 28 ? 27.905 -40.054 5.909 1.00 0.00 55 GLY A CA 16
ATOM 31068 C C . GLY A 1 28 ? 28.604 -39.375 7.087 1.00 0.00 55 GLY A C 16
ATOM 31069 O O . GLY A 1 28 ? 29.004 -40.059 8.031 1.00 0.00 55 GLY A O 16
ATOM 31073 N N . HIS A 1 29 ? 28.763 -38.049 7.051 1.00 0.00 56 HIS A N 16
ATOM 31074 C CA . HIS A 1 29 ? 29.439 -37.321 8.114 1.00 0.00 56 HIS A CA 16
ATOM 31075 C C . HIS A 1 29 ? 28.980 -35.860 8.148 1.00 0.00 56 HIS A C 16
ATOM 31076 O O . HIS A 1 29 ? 28.515 -35.334 7.133 1.00 0.00 56 HIS A O 16
ATOM 31090 N N . PRO A 1 30 ? 29.103 -35.193 9.305 1.00 0.00 57 PRO A N 16
ATOM 31091 C CA . PRO A 1 30 ? 28.680 -33.813 9.495 1.00 0.00 57 PRO A CA 16
ATOM 31092 C C . PRO A 1 30 ? 29.428 -32.820 8.610 1.00 0.00 57 PRO A C 16
ATOM 31093 O O . PRO A 1 30 ? 30.548 -33.076 8.172 1.00 0.00 57 PRO A O 16
ATOM 31104 N N . ILE A 1 31 ? 28.788 -31.676 8.358 1.00 0.00 58 ILE A N 16
ATOM 31105 C CA . ILE A 1 31 ? 29.346 -30.572 7.582 1.00 0.00 58 ILE A CA 16
ATOM 31106 C C . ILE A 1 31 ? 29.066 -29.255 8.296 1.00 0.00 58 ILE A C 16
ATOM 31107 O O . ILE A 1 31 ? 28.163 -29.161 9.127 1.00 0.00 58 ILE A O 16
ATOM 31123 N N . TYR A 1 32 ? 29.854 -28.230 7.971 1.00 0.00 59 TYR A N 16
ATOM 31124 C CA . TYR A 1 32 ? 29.856 -26.980 8.710 1.00 0.00 59 TYR A CA 16
ATOM 31125 C C . TYR A 1 32 ? 29.206 -25.829 7.950 1.00 0.00 59 TYR A C 16
ATOM 31126 O O . TYR A 1 32 ? 29.740 -25.348 6.951 1.00 0.00 59 TYR A O 16
ATOM 31144 N N . LEU A 1 33 ? 28.041 -25.388 8.429 1.00 0.00 60 LEU A N 16
ATOM 31145 C CA . LEU A 1 33 ? 27.349 -24.236 7.877 1.00 0.00 60 LEU A CA 16
ATOM 31146 C C . LEU A 1 33 ? 27.880 -22.969 8.549 1.00 0.00 60 LEU A C 16
ATOM 31147 O O . LEU A 1 33 ? 27.548 -22.686 9.699 1.00 0.00 60 LEU A O 16
ATOM 31163 N N . LEU A 1 34 ? 28.713 -22.216 7.824 1.00 0.00 61 LEU A N 16
ATOM 31164 C CA . LEU A 1 34 ? 29.341 -21.000 8.322 1.00 0.00 61 LEU A CA 16
ATOM 31165 C C . LEU A 1 34 ? 28.636 -19.764 7.755 1.00 0.00 61 LEU A C 16
ATOM 31166 O O . LEU A 1 34 ? 27.933 -19.868 6.751 1.00 0.00 61 LEU A O 16
ATOM 31182 N N . PRO A 1 35 ? 28.805 -18.588 8.372 1.00 0.00 62 PRO A N 16
ATOM 31183 C CA . PRO A 1 35 ? 28.365 -17.329 7.801 1.00 0.00 62 PRO A CA 16
ATOM 31184 C C . PRO A 1 35 ? 29.263 -17.002 6.611 1.00 0.00 62 PRO A C 16
ATOM 31185 O O . PRO A 1 35 ? 30.383 -17.508 6.524 1.00 0.00 62 PRO A O 16
ATOM 31196 N N . PHE A 1 36 ? 28.793 -16.159 5.687 1.00 0.00 63 PHE A N 16
ATOM 31197 C CA . PHE A 1 36 ? 29.588 -15.781 4.528 1.00 0.00 63 PHE A CA 16
ATOM 31198 C C . PHE A 1 36 ? 30.802 -14.970 4.979 1.00 0.00 63 PHE A C 16
ATOM 31199 O O . PHE A 1 36 ? 30.682 -13.796 5.326 1.00 0.00 63 PHE A O 16
ATOM 31216 N N . GLY A 1 37 ? 31.973 -15.614 4.971 1.00 0.00 64 GLY A N 16
ATOM 31217 C CA . GLY A 1 37 ? 33.208 -15.052 5.498 1.00 0.00 64 GLY A CA 16
ATOM 31218 C C . GLY A 1 37 ? 33.251 -15.229 7.014 1.00 0.00 64 GLY A C 16
ATOM 31219 O O . GLY A 1 37 ? 32.273 -14.948 7.704 1.00 0.00 64 GLY A O 16
ATOM 31223 N N . SER A 1 38 ? 34.387 -15.700 7.540 1.00 0.00 65 SER A N 16
ATOM 31224 C CA . SER A 1 38 ? 34.510 -15.996 8.966 1.00 0.00 65 SER A CA 16
ATOM 31225 C C . SER A 1 38 ? 34.882 -14.760 9.785 1.00 0.00 65 SER A C 16
ATOM 31226 O O . SER A 1 38 ? 35.455 -14.885 10.866 1.00 0.00 65 SER A O 16
ATOM 31234 N N . ASN A 1 39 ? 34.561 -13.564 9.278 1.00 0.00 66 ASN A N 16
ATOM 31235 C CA . ASN A 1 39 ? 34.747 -12.308 9.995 1.00 0.00 66 ASN A CA 16
ATOM 31236 C C . ASN A 1 39 ? 33.511 -11.425 9.833 1.00 0.00 66 ASN A C 16
ATOM 31237 O O . ASN A 1 39 ? 33.606 -10.201 9.916 1.00 0.00 66 ASN A O 16
ATOM 31248 N N . GLU A 1 40 ? 32.349 -12.045 9.600 1.00 0.00 67 GLU A N 16
ATOM 31249 C CA . GLU A 1 40 ? 31.111 -11.338 9.307 1.00 0.00 67 GLU A CA 16
ATOM 31250 C C . GLU A 1 40 ? 29.934 -11.923 10.081 1.00 0.00 67 GLU A C 16
ATOM 31251 O O . GLU A 1 40 ? 29.836 -13.135 10.253 1.00 0.00 67 GLU A O 16
ATOM 31263 N N . ASN A 1 41 ? 29.041 -11.048 10.549 1.00 0.00 68 ASN A N 16
ATOM 31264 C CA . ASN A 1 41 ? 27.775 -11.444 11.145 1.00 0.00 68 ASN A CA 16
ATOM 31265 C C . ASN A 1 41 ? 26.949 -12.222 10.117 1.00 0.00 68 ASN A C 16
ATOM 31266 O O . ASN A 1 41 ? 27.201 -12.118 8.915 1.00 0.00 68 ASN A O 16
ATOM 31277 N N . TRP A 1 42 ? 25.966 -13.005 10.574 1.00 0.00 69 TRP A N 16
ATOM 31278 C CA . TRP A 1 42 ? 25.140 -13.823 9.691 1.00 0.00 69 TRP A CA 16
ATOM 31279 C C . TRP A 1 42 ? 24.206 -12.983 8.816 1.00 0.00 69 TRP A C 16
ATOM 31280 O O . TRP A 1 42 ? 23.173 -13.479 8.367 1.00 0.00 69 TRP A O 16
ATOM 31301 N N . SER A 1 43 ? 24.551 -11.715 8.558 1.00 0.00 70 SER A N 16
ATOM 31302 C CA . SER A 1 43 ? 23.717 -10.801 7.800 1.00 0.00 70 SER A CA 16
ATOM 31303 C C . SER A 1 43 ? 24.388 -10.395 6.492 1.00 0.00 70 SER A C 16
ATOM 31304 O O . SER A 1 43 ? 24.085 -9.332 5.952 1.00 0.00 70 SER A O 16
ATOM 31312 N N . ARG A 1 44 ? 25.292 -11.238 5.983 1.00 0.00 71 ARG A N 16
ATOM 31313 C CA . ARG A 1 44 ? 25.931 -11.057 4.682 1.00 0.00 71 ARG A CA 16
ATOM 31314 C C . ARG A 1 44 ? 25.929 -12.387 3.924 1.00 0.00 71 ARG A C 16
ATOM 31315 O O . ARG A 1 44 ? 26.759 -12.603 3.046 1.00 0.00 71 ARG A O 16
ATOM 31336 N N . GLY A 1 45 ? 24.987 -13.270 4.264 1.00 0.00 72 GLY A N 16
ATOM 31337 C CA . GLY A 1 45 ? 24.837 -14.569 3.639 1.00 0.00 72 GLY A CA 16
ATOM 31338 C C . GLY A 1 45 ? 25.468 -15.679 4.471 1.00 0.00 72 GLY A C 16
ATOM 31339 O O . GLY A 1 45 ? 26.051 -15.426 5.525 1.00 0.00 72 GLY A O 16
ATOM 31343 N N . MET A 1 46 ? 25.342 -16.917 3.988 1.00 0.00 73 MET A N 16
ATOM 31344 C CA . MET A 1 46 ? 25.888 -18.108 4.626 1.00 0.00 73 MET A CA 16
ATOM 31345 C C . MET A 1 46 ? 26.486 -19.049 3.583 1.00 0.00 73 MET A C 16
ATOM 31346 O O . MET A 1 46 ? 26.081 -19.034 2.420 1.00 0.00 73 MET A O 16
ATOM 31360 N N . VAL A 1 47 ? 27.452 -19.868 3.999 1.00 0.00 74 VAL A N 16
ATOM 31361 C CA . VAL A 1 47 ? 28.168 -20.789 3.129 1.00 0.00 74 VAL A CA 16
ATOM 31362 C C . VAL A 1 47 ? 28.296 -22.164 3.773 1.00 0.00 74 VAL A C 16
ATOM 31363 O O . VAL A 1 47 ? 28.762 -22.300 4.904 1.00 0.00 74 VAL A O 16
ATOM 31376 N N . LEU A 1 48 ? 27.873 -23.193 3.041 1.00 0.00 75 LEU A N 16
ATOM 31377 C CA . LEU A 1 48 ? 27.969 -24.579 3.463 1.00 0.00 75 LEU A CA 16
ATOM 31378 C C . LEU A 1 48 ? 29.334 -25.138 3.069 1.00 0.00 75 LEU A C 16
ATOM 31379 O O . LEU A 1 48 ? 29.636 -25.206 1.879 1.00 0.00 75 LEU A O 16
ATOM 31395 N N . ALA A 1 49 ? 30.155 -25.534 4.044 1.00 0.00 76 ALA A N 16
ATOM 31396 C CA . ALA A 1 49 ? 31.508 -25.993 3.775 1.00 0.00 76 ALA A CA 16
ATOM 31397 C C . ALA A 1 49 ? 31.854 -27.262 4.554 1.00 0.00 76 ALA A C 16
ATOM 31398 O O . ALA A 1 49 ? 31.636 -27.339 5.761 1.00 0.00 76 ALA A O 16
ATOM 31405 N N . LYS A 1 50 ? 32.398 -28.263 3.853 1.00 0.00 77 LYS A N 16
ATOM 31406 C CA . LYS A 1 50 ? 32.849 -29.507 4.461 1.00 0.00 77 LYS A CA 16
ATOM 31407 C C . LYS A 1 50 ? 34.354 -29.480 4.675 1.00 0.00 77 LYS A C 16
ATOM 31408 O O . LYS A 1 50 ? 35.098 -28.937 3.861 1.00 0.00 77 LYS A O 16
ATOM 31427 N N . LEU A 1 51 ? 34.806 -30.065 5.777 1.00 0.00 78 LEU A N 16
ATOM 31428 C CA . LEU A 1 51 ? 36.222 -30.100 6.104 1.00 0.00 78 LEU A CA 16
ATOM 31429 C C . LEU A 1 51 ? 36.905 -31.287 5.430 1.00 0.00 78 LEU A C 16
ATOM 31430 O O . LEU A 1 51 ? 36.414 -32.410 5.510 1.00 0.00 78 LEU A O 16
ATOM 31446 N N . ASN A 1 52 ? 38.036 -31.034 4.765 1.00 0.00 79 ASN A N 16
ATOM 31447 C CA . ASN A 1 52 ? 38.828 -32.090 4.156 1.00 0.00 79 ASN A CA 16
ATOM 31448 C C . ASN A 1 52 ? 39.958 -32.437 5.117 1.00 0.00 79 ASN A C 16
ATOM 31449 O O . ASN A 1 52 ? 40.936 -31.697 5.225 1.00 0.00 79 ASN A O 16
ATOM 31460 N N . GLN A 1 53 ? 39.826 -33.563 5.821 1.00 0.00 80 GLN A N 16
ATOM 31461 C CA . GLN A 1 53 ? 40.744 -33.919 6.892 1.00 0.00 80 GLN A CA 16
ATOM 31462 C C . GLN A 1 53 ? 42.070 -34.488 6.375 1.00 0.00 80 GLN A C 16
ATOM 31463 O O . GLN A 1 53 ? 42.723 -35.274 7.059 1.00 0.00 80 GLN A O 16
ATOM 31477 N N . THR A 1 54 ? 42.482 -34.093 5.164 1.00 0.00 81 THR A N 16
ATOM 31478 C CA . THR A 1 54 ? 43.797 -34.451 4.646 1.00 0.00 81 THR A CA 16
ATOM 31479 C C . THR A 1 54 ? 44.484 -33.252 3.994 1.00 0.00 81 THR A C 16
ATOM 31480 O O . THR A 1 54 ? 45.590 -33.386 3.477 1.00 0.00 81 THR A O 16
ATOM 31491 N N . THR A 1 55 ? 43.838 -32.083 4.022 1.00 0.00 82 THR A N 16
ATOM 31492 C CA . THR A 1 55 ? 44.439 -30.826 3.580 1.00 0.00 82 THR A CA 16
ATOM 31493 C C . THR A 1 55 ? 43.918 -29.654 4.412 1.00 0.00 82 THR A C 16
ATOM 31494 O O . THR A 1 55 ? 43.935 -28.517 3.945 1.00 0.00 82 THR A O 16
ATOM 31505 N N . ASN A 1 56 ? 43.464 -29.937 5.641 1.00 0.00 83 ASN A N 16
ATOM 31506 C CA . ASN A 1 56 ? 42.906 -28.973 6.589 1.00 0.00 83 ASN A CA 16
ATOM 31507 C C . ASN A 1 56 ? 42.301 -27.730 5.922 1.00 0.00 83 ASN A C 16
ATOM 31508 O O . ASN A 1 56 ? 42.696 -26.606 6.239 1.00 0.00 83 ASN A O 16
ATOM 31519 N N . LYS A 1 57 ? 41.346 -27.922 5.006 1.00 0.00 84 LYS A N 16
ATOM 31520 C CA . LYS A 1 57 ? 40.696 -26.816 4.304 1.00 0.00 84 LYS A CA 16
ATOM 31521 C C . LYS A 1 57 ? 39.185 -26.997 4.239 1.00 0.00 84 LYS A C 16
ATOM 31522 O O . LYS A 1 57 ? 38.692 -28.092 3.966 1.00 0.00 84 LYS A O 16
ATOM 31541 N N . THR A 1 58 ? 38.452 -25.912 4.495 1.00 0.00 85 THR A N 16
ATOM 31542 C CA . THR A 1 58 ? 36.999 -25.889 4.391 1.00 0.00 85 THR A CA 16
ATOM 31543 C C . THR A 1 58 ? 36.606 -25.783 2.920 1.00 0.00 85 THR A C 16
ATOM 31544 O O . THR A 1 58 ? 36.703 -24.719 2.309 1.00 0.00 85 THR A O 16
ATOM 31555 N N . GLU A 1 59 ? 36.159 -26.903 2.348 1.00 0.00 86 GLU A N 16
ATOM 31556 C CA . GLU A 1 59 ? 35.754 -26.996 0.957 1.00 0.00 86 GLU A CA 16
ATOM 31557 C C . GLU A 1 59 ? 34.322 -26.495 0.792 1.00 0.00 86 GLU A C 16
ATOM 31558 O O . GLU A 1 59 ? 33.368 -27.183 1.159 1.00 0.00 86 GLU A O 16
ATOM 31570 N N . LEU A 1 60 ? 34.178 -25.289 0.240 1.00 0.00 87 LEU A N 16
ATOM 31571 C CA . LEU A 1 60 ? 32.886 -24.671 -0.010 1.00 0.00 87 LEU A CA 16
ATOM 31572 C C . LEU A 1 60 ? 32.032 -25.539 -0.934 1.00 0.00 87 LEU A C 16
ATOM 31573 O O . LEU A 1 60 ? 32.479 -25.919 -2.018 1.00 0.00 87 LEU A O 16
ATOM 31589 N N . ILE A 1 61 ? 30.809 -25.846 -0.501 1.00 0.00 88 ILE A N 16
ATOM 31590 C CA . ILE A 1 61 ? 29.880 -26.647 -1.281 1.00 0.00 88 ILE A CA 16
ATOM 31591 C C . ILE A 1 61 ? 28.829 -25.736 -1.915 1.00 0.00 88 ILE A C 16
ATOM 31592 O O . ILE A 1 61 ? 28.563 -25.827 -3.111 1.00 0.00 88 ILE A O 16
ATOM 31608 N N . HIS A 1 62 ? 28.235 -24.858 -1.099 1.00 0.00 89 HIS A N 16
ATOM 31609 C CA . HIS A 1 62 ? 27.162 -23.959 -1.512 1.00 0.00 89 HIS A CA 16
ATOM 31610 C C . HIS A 1 62 ? 27.202 -22.633 -0.760 1.00 0.00 89 HIS A C 16
ATOM 31611 O O . HIS A 1 62 ? 27.718 -22.557 0.353 1.00 0.00 89 HIS A O 16
ATOM 31625 N N . GLN A 1 63 ? 26.652 -21.585 -1.375 1.00 0.00 90 GLN A N 16
ATOM 31626 C CA . GLN A 1 63 ? 26.551 -20.265 -0.775 1.00 0.00 90 GLN A CA 16
ATOM 31627 C C . GLN A 1 63 ? 25.170 -19.649 -1.002 1.00 0.00 90 GLN A C 16
ATOM 31628 O O . GLN A 1 63 ? 24.516 -19.911 -2.012 1.00 0.00 90 GLN A O 16
ATOM 31642 N N . TRP A 1 64 ? 24.737 -18.825 -0.047 1.00 0.00 91 TRP A N 16
ATOM 31643 C CA . TRP A 1 64 ? 23.482 -18.085 -0.094 1.00 0.00 91 TRP A CA 16
ATOM 31644 C C . TRP A 1 64 ? 23.727 -16.644 0.346 1.00 0.00 91 TRP A C 16
ATOM 31645 O O . TRP A 1 64 ? 24.155 -16.413 1.476 1.00 0.00 91 TRP A O 16
ATOM 31666 N N . GLN A 1 65 ? 23.458 -15.677 -0.532 1.00 0.00 92 GLN A N 16
ATOM 31667 C CA . GLN A 1 65 ? 23.654 -14.270 -0.210 1.00 0.00 92 GLN A CA 16
ATOM 31668 C C . GLN A 1 65 ? 22.464 -13.427 -0.666 1.00 0.00 92 GLN A C 16
ATOM 31669 O O . GLN A 1 65 ? 22.308 -13.154 -1.854 1.00 0.00 92 GLN A O 16
ATOM 31683 N N . TRP A 1 66 ? 21.628 -13.024 0.291 1.00 0.00 93 TRP A N 16
ATOM 31684 C CA . TRP A 1 66 ? 20.494 -12.140 0.054 1.00 0.00 93 TRP A CA 16
ATOM 31685 C C . TRP A 1 66 ? 20.970 -10.697 -0.102 1.00 0.00 93 TRP A C 16
ATOM 31686 O O . TRP A 1 66 ? 21.320 -10.046 0.879 1.00 0.00 93 TRP A O 16
ATOM 31707 N N . SER A 1 67 ? 20.985 -10.203 -1.344 1.00 0.00 94 SER A N 16
ATOM 31708 C CA . SER A 1 67 ? 21.396 -8.844 -1.669 1.00 0.00 94 SER A CA 16
ATOM 31709 C C . SER A 1 67 ? 20.317 -7.820 -1.310 1.00 0.00 94 SER A C 16
ATOM 31710 O O . SER A 1 67 ? 19.878 -7.049 -2.158 1.00 0.00 94 SER A O 16
ATOM 31718 N N . SER A 1 68 ? 19.890 -7.816 -0.046 1.00 0.00 95 SER A N 16
ATOM 31719 C CA . SER A 1 68 ? 18.898 -6.880 0.471 1.00 0.00 95 SER A CA 16
ATOM 31720 C C . SER A 1 68 ? 19.372 -6.342 1.823 1.00 0.00 95 SER A C 16
ATOM 31721 O O . SER A 1 68 ? 19.310 -7.031 2.840 1.00 0.00 95 SER A O 16
ATOM 31729 N N . ASN A 1 69 ? 19.854 -5.097 1.824 1.00 0.00 96 ASN A N 16
ATOM 31730 C CA . ASN A 1 69 ? 20.464 -4.485 2.999 1.00 0.00 96 ASN A CA 16
ATOM 31731 C C . ASN A 1 69 ? 19.425 -3.884 3.948 1.00 0.00 96 ASN A C 16
ATOM 31732 O O . ASN A 1 69 ? 19.566 -2.736 4.363 1.00 0.00 96 ASN A O 16
ATOM 31743 N N . SER A 1 70 ? 18.381 -4.646 4.294 1.00 0.00 97 SER A N 16
ATOM 31744 C CA . SER A 1 70 ? 17.379 -4.187 5.256 1.00 0.00 97 SER A CA 16
ATOM 31745 C C . SER A 1 70 ? 17.011 -5.264 6.272 1.00 0.00 97 SER A C 16
ATOM 31746 O O . SER A 1 70 ? 15.926 -5.230 6.842 1.00 0.00 97 SER A O 16
ATOM 31754 N N . TRP A 1 71 ? 17.911 -6.224 6.508 1.00 0.00 98 TRP A N 16
ATOM 31755 C CA . TRP A 1 71 ? 17.673 -7.274 7.485 1.00 0.00 98 TRP A CA 16
ATOM 31756 C C . TRP A 1 71 ? 18.932 -7.570 8.287 1.00 0.00 98 TRP A C 16
ATOM 31757 O O . TRP A 1 71 ? 19.855 -8.218 7.796 1.00 0.00 98 TRP A O 16
ATOM 31778 N N . ASN A 1 72 ? 18.961 -7.089 9.531 1.00 0.00 99 ASN A N 16
ATOM 31779 C CA . ASN A 1 72 ? 20.025 -7.394 10.465 1.00 0.00 99 ASN A CA 16
ATOM 31780 C C . ASN A 1 72 ? 19.800 -8.790 11.031 1.00 0.00 99 ASN A C 16
ATOM 31781 O O . ASN A 1 72 ? 19.156 -8.955 12.066 1.00 0.00 99 ASN A O 16
ATOM 31792 N N . ILE A 1 73 ? 20.332 -9.801 10.340 1.00 0.00 100 ILE A N 16
ATOM 31793 C CA . ILE A 1 73 ? 20.212 -11.189 10.754 1.00 0.00 100 ILE A CA 16
ATOM 31794 C C . ILE A 1 73 ? 21.033 -11.425 12.020 1.00 0.00 100 ILE A C 16
ATOM 31795 O O . ILE A 1 73 ? 22.258 -11.505 11.953 1.00 0.00 100 ILE A O 16
ATOM 31811 N N . ASN A 1 74 ? 20.371 -11.535 13.173 1.00 0.00 101 ASN A N 16
ATOM 31812 C CA . ASN A 1 74 ? 21.061 -11.755 14.435 1.00 0.00 101 ASN A CA 16
ATOM 31813 C C . ASN A 1 74 ? 20.807 -13.174 14.935 1.00 0.00 101 ASN A C 16
ATOM 31814 O O . ASN A 1 74 ? 19.721 -13.472 15.436 1.00 0.00 101 ASN A O 16
ATOM 31825 N N . TRP A 1 75 ? 21.801 -14.056 14.802 1.00 0.00 102 TRP A N 16
ATOM 31826 C CA . TRP A 1 75 ? 21.681 -15.419 15.300 1.00 0.00 102 TRP A CA 16
ATOM 31827 C C . TRP A 1 75 ? 21.706 -15.402 16.826 1.00 0.00 102 TRP A C 16
ATOM 31828 O O . TRP A 1 75 ? 22.762 -15.236 17.434 1.00 0.00 102 TRP A O 16
ATOM 31849 N N . LYS A 1 76 ? 20.536 -15.578 17.449 1.00 0.00 103 LYS A N 16
ATOM 31850 C CA . LYS A 1 76 ? 20.386 -15.547 18.896 1.00 0.00 103 LYS A CA 16
ATOM 31851 C C . LYS A 1 76 ? 20.714 -16.919 19.481 1.00 0.00 103 LYS A C 16
ATOM 31852 O O . LYS A 1 76 ? 19.906 -17.511 20.194 1.00 0.00 103 LYS A O 16
ATOM 31871 N N . GLY A 1 77 ? 21.907 -17.432 19.173 1.00 0.00 104 GLY A N 16
ATOM 31872 C CA . GLY A 1 77 ? 22.357 -18.723 19.657 1.00 0.00 104 GLY A CA 16
ATOM 31873 C C . GLY A 1 77 ? 23.128 -18.602 20.963 1.00 0.00 104 GLY A C 16
ATOM 31874 O O . GLY A 1 77 ? 23.742 -17.573 21.241 1.00 0.00 104 GLY A O 16
ATOM 31878 N N . VAL A 1 78 ? 23.090 -19.668 21.771 1.00 0.00 105 VAL A N 16
ATOM 31879 C CA . VAL A 1 78 ? 23.838 -19.752 23.022 1.00 0.00 105 VAL A CA 16
ATOM 31880 C C . VAL A 1 78 ? 25.160 -20.481 22.755 1.00 0.00 105 VAL A C 16
ATOM 31881 O O . VAL A 1 78 ? 25.647 -21.261 23.572 1.00 0.00 105 VAL A O 16
ATOM 31894 N N . ASP A 1 79 ? 25.743 -20.206 21.585 1.00 0.00 106 ASP A N 16
ATOM 31895 C CA . ASP A 1 79 ? 26.955 -20.833 21.074 1.00 0.00 106 ASP A CA 16
ATOM 31896 C C . ASP A 1 79 ? 27.905 -19.750 20.572 1.00 0.00 106 ASP A C 16
ATOM 31897 O O . ASP A 1 79 ? 27.683 -19.179 19.506 1.00 0.00 106 ASP A O 16
ATOM 31906 N N . SER A 1 80 ? 28.966 -19.460 21.330 1.00 0.00 107 SER A N 16
ATOM 31907 C CA . SER A 1 80 ? 29.954 -18.450 20.952 1.00 0.00 107 SER A CA 16
ATOM 31908 C C . SER A 1 80 ? 30.877 -18.961 19.838 1.00 0.00 107 SER A C 16
ATOM 31909 O O . SER A 1 80 ? 32.059 -18.620 19.781 1.00 0.00 107 SER A O 16
ATOM 31917 N N . ASN A 1 81 ? 30.325 -19.790 18.947 1.00 0.00 108 ASN A N 16
ATOM 31918 C CA . ASN A 1 81 ? 31.009 -20.369 17.803 1.00 0.00 108 ASN A CA 16
ATOM 31919 C C . ASN A 1 81 ? 30.091 -20.270 16.586 1.00 0.00 108 ASN A C 16
ATOM 31920 O O . ASN A 1 81 ? 29.133 -21.035 16.482 1.00 0.00 108 ASN A O 16
ATOM 31931 N N . HIS A 1 82 ? 30.376 -19.341 15.668 1.00 0.00 109 HIS A N 16
ATOM 31932 C CA . HIS A 1 82 ? 29.564 -19.141 14.472 1.00 0.00 109 HIS A CA 16
ATOM 31933 C C . HIS A 1 82 ? 29.801 -20.243 13.436 1.00 0.00 109 HIS A C 16
ATOM 31934 O O . HIS A 1 82 ? 30.136 -19.971 12.282 1.00 0.00 109 HIS A O 16
ATOM 31948 N N . ARG A 1 83 ? 29.624 -21.497 13.857 1.00 0.00 110 ARG A N 16
ATOM 31949 C CA . ARG A 1 83 ? 29.733 -22.676 13.014 1.00 0.00 110 ARG A CA 16
ATOM 31950 C C . ARG A 1 83 ? 28.624 -23.653 13.380 1.00 0.00 110 ARG A C 16
ATOM 31951 O O . ARG A 1 83 ? 28.703 -24.319 14.416 1.00 0.00 110 ARG A O 16
ATOM 31972 N N . ILE A 1 84 ? 27.591 -23.742 12.544 1.00 0.00 111 ILE A N 16
ATOM 31973 C CA . ILE A 1 84 ? 26.466 -24.620 12.810 1.00 0.00 111 ILE A CA 16
ATOM 31974 C C . ILE A 1 84 ? 26.823 -26.014 12.307 1.00 0.00 111 ILE A C 16
ATOM 31975 O O . ILE A 1 84 ? 26.812 -26.267 11.104 1.00 0.00 111 ILE A O 16
ATOM 31991 N N . ILE A 1 85 ? 27.140 -26.917 13.239 1.00 0.00 112 ILE A N 16
ATOM 31992 C CA . ILE A 1 85 ? 27.533 -28.278 12.909 1.00 0.00 112 ILE A CA 16
ATOM 31993 C C . ILE A 1 85 ? 26.294 -29.066 12.484 1.00 0.00 112 ILE A C 16
ATOM 31994 O O . ILE A 1 85 ? 25.484 -29.462 13.320 1.00 0.00 112 ILE A O 16
ATOM 32010 N N . ILE A 1 86 ? 26.151 -29.290 11.177 1.00 0.00 113 ILE A N 16
ATOM 32011 C CA . ILE A 1 86 ? 25.018 -30.025 10.636 1.00 0.00 113 ILE A CA 16
ATOM 32012 C C . ILE A 1 86 ? 25.317 -31.521 10.651 1.00 0.00 113 ILE A C 16
ATOM 32013 O O . ILE A 1 86 ? 26.079 -32.015 9.822 1.00 0.00 113 ILE A O 16
ATOM 32029 N N . SER A 1 87 ? 24.710 -32.235 11.596 1.00 0.00 114 SER A N 16
ATOM 32030 C CA . SER A 1 87 ? 24.818 -33.683 11.699 1.00 0.00 114 SER A CA 16
ATOM 32031 C C . SER A 1 87 ? 24.159 -34.335 10.488 1.00 0.00 114 SER A C 16
ATOM 32032 O O . SER A 1 87 ? 23.116 -33.877 10.026 1.00 0.00 114 SER A O 16
ATOM 32040 N N . ASN A 1 88 ? 24.766 -35.406 9.968 1.00 0.00 115 ASN A N 16
ATOM 32041 C CA . ASN A 1 88 ? 24.288 -36.081 8.771 1.00 0.00 115 ASN A CA 16
ATOM 32042 C C . ASN A 1 88 ? 23.047 -36.950 9.016 1.00 0.00 115 ASN A C 16
ATOM 32043 O O . ASN A 1 88 ? 22.967 -38.074 8.525 1.00 0.00 115 ASN A O 16
ATOM 32054 N N . ILE A 1 89 ? 22.077 -36.431 9.771 1.00 0.00 116 ILE A N 16
ATOM 32055 C CA . ILE A 1 89 ? 20.845 -37.134 10.096 1.00 0.00 116 ILE A CA 16
ATOM 32056 C C . ILE A 1 89 ? 19.727 -36.119 10.330 1.00 0.00 116 ILE A C 16
ATOM 32057 O O . ILE A 1 89 ? 19.976 -35.039 10.870 1.00 0.00 116 ILE A O 16
ATOM 32073 N N . PRO A 1 90 ? 18.492 -36.449 9.931 1.00 0.00 117 PRO A N 16
ATOM 32074 C CA . PRO A 1 90 ? 17.359 -35.546 10.004 1.00 0.00 117 PRO A CA 16
ATOM 32075 C C . PRO A 1 90 ? 16.905 -35.326 11.445 1.00 0.00 117 PRO A C 16
ATOM 32076 O O . PRO A 1 90 ? 16.827 -36.264 12.237 1.00 0.00 117 PRO A O 16
ATOM 32087 N N . ASN A 1 91 ? 16.606 -34.065 11.772 1.00 0.00 118 ASN A N 16
ATOM 32088 C CA . ASN A 1 91 ? 16.070 -33.647 13.062 1.00 0.00 118 ASN A CA 16
ATOM 32089 C C . ASN A 1 91 ? 16.970 -34.046 14.237 1.00 0.00 118 ASN A C 16
ATOM 32090 O O . ASN A 1 91 ? 16.488 -34.191 15.360 1.00 0.00 118 ASN A O 16
ATOM 32101 N N . ARG A 1 92 ? 18.273 -34.222 13.983 1.00 0.00 119 ARG A N 16
ATOM 32102 C CA . ARG A 1 92 ? 19.239 -34.577 15.014 1.00 0.00 119 ARG A CA 16
ATOM 32103 C C . ARG A 1 92 ? 20.545 -33.811 14.799 1.00 0.00 119 ARG A C 16
ATOM 32104 O O . ARG A 1 92 ? 21.611 -34.415 14.687 1.00 0.00 119 ARG A O 16
ATOM 32125 N N . ALA A 1 93 ? 20.457 -32.481 14.738 1.00 0.00 120 ALA A N 16
ATOM 32126 C CA . ALA A 1 93 ? 21.604 -31.615 14.502 1.00 0.00 120 ALA A CA 16
ATOM 32127 C C . ALA A 1 93 ? 21.587 -30.458 15.501 1.00 0.00 120 ALA A C 16
ATOM 32128 O O . ALA A 1 93 ? 20.799 -29.523 15.368 1.00 0.00 120 ALA A O 16
ATOM 32135 N N . MET A 1 94 ? 22.464 -30.534 16.507 1.00 0.00 121 MET A N 16
ATOM 32136 C CA . MET A 1 94 ? 22.510 -29.590 17.613 1.00 0.00 121 MET A CA 16
ATOM 32137 C C . MET A 1 94 ? 22.896 -28.178 17.163 1.00 0.00 121 MET A C 16
ATOM 32138 O O . MET A 1 94 ? 24.051 -27.895 16.853 1.00 0.00 121 MET A O 16
ATOM 32152 N N . SER A 1 95 ? 21.903 -27.287 17.131 1.00 0.00 122 SER A N 16
ATOM 32153 C CA . SER A 1 95 ? 22.093 -25.866 16.885 1.00 0.00 122 SER A CA 16
ATOM 32154 C C . SER A 1 95 ? 21.250 -25.090 17.891 1.00 0.00 122 SER A C 16
ATOM 32155 O O . SER A 1 95 ? 20.030 -24.995 17.748 1.00 0.00 122 SER A O 16
ATOM 32163 N N . ASN A 1 96 ? 21.899 -24.533 18.915 1.00 0.00 123 ASN A N 16
ATOM 32164 C CA . ASN A 1 96 ? 21.219 -23.900 20.035 1.00 0.00 123 ASN A CA 16
ATOM 32165 C C . ASN A 1 96 ? 20.899 -22.429 19.763 1.00 0.00 123 ASN A C 16
ATOM 32166 O O . ASN A 1 96 ? 21.298 -21.564 20.544 1.00 0.00 123 ASN A O 16
ATOM 32177 N N . GLY A 1 97 ? 20.188 -22.119 18.675 1.00 0.00 124 GLY A N 16
ATOM 32178 C CA . GLY A 1 97 ? 19.874 -20.732 18.371 1.00 0.00 124 GLY A CA 16
ATOM 32179 C C . GLY A 1 97 ? 18.888 -20.559 17.221 1.00 0.00 124 GLY A C 16
ATOM 32180 O O . GLY A 1 97 ? 18.658 -21.477 16.434 1.00 0.00 124 GLY A O 16
ATOM 32184 N N . LYS A 1 98 ? 18.313 -19.353 17.142 1.00 0.00 125 LYS A N 16
ATOM 32185 C CA . LYS A 1 98 ? 17.355 -18.954 16.117 1.00 0.00 125 LYS A CA 16
ATOM 32186 C C . LYS A 1 98 ? 17.692 -17.560 15.590 1.00 0.00 125 LYS A C 16
ATOM 32187 O O . LYS A 1 98 ? 18.088 -16.685 16.360 1.00 0.00 125 LYS A O 16
ATOM 32206 N N . PHE A 1 99 ? 17.543 -17.349 14.282 1.00 0.00 126 PHE A N 16
ATOM 32207 C CA . PHE A 1 99 ? 17.831 -16.074 13.641 1.00 0.00 126 PHE A CA 16
ATOM 32208 C C . PHE A 1 99 ? 16.700 -15.066 13.845 1.00 0.00 126 PHE A C 16
ATOM 32209 O O . PHE A 1 99 ? 15.603 -15.243 13.316 1.00 0.00 126 PHE A O 16
ATOM 32226 N N . ILE A 1 100 ? 16.968 -14.008 14.614 1.00 0.00 127 ILE A N 16
ATOM 32227 C CA . ILE A 1 100 ? 16.041 -12.900 14.789 1.00 0.00 127 ILE A CA 16
ATOM 32228 C C . ILE A 1 100 ? 16.405 -11.812 13.780 1.00 0.00 127 ILE A C 16
ATOM 32229 O O . ILE A 1 100 ? 17.392 -11.101 13.954 1.00 0.00 127 ILE A O 16
ATOM 32245 N N . LEU A 1 101 ? 15.608 -11.686 12.721 1.00 0.00 128 LEU A N 16
ATOM 32246 C CA . LEU A 1 101 ? 15.781 -10.638 11.727 1.00 0.00 128 LEU A CA 16
ATOM 32247 C C . LEU A 1 101 ? 15.232 -9.327 12.282 1.00 0.00 128 LEU A C 16
ATOM 32248 O O . LEU A 1 101 ? 14.172 -9.312 12.901 1.00 0.00 128 LEU A O 16
ATOM 32264 N N . ASN A 1 102 ? 15.949 -8.224 12.070 1.00 0.00 129 ASN A N 16
ATOM 32265 C CA . ASN A 1 102 ? 15.527 -6.922 12.560 1.00 0.00 129 ASN A CA 16
ATOM 32266 C C . ASN A 1 102 ? 15.695 -5.845 11.494 1.00 0.00 129 ASN A C 16
ATOM 32267 O O . ASN A 1 102 ? 16.813 -5.409 11.210 1.00 0.00 129 ASN A O 16
ATOM 32278 N N . ASN A 1 103 ? 14.586 -5.416 10.898 1.00 0.00 130 ASN A N 16
ATOM 32279 C CA . ASN A 1 103 ? 14.605 -4.362 9.899 1.00 0.00 130 ASN A CA 16
ATOM 32280 C C . ASN A 1 103 ? 14.552 -2.999 10.601 1.00 0.00 130 ASN A C 16
ATOM 32281 O O . ASN A 1 103 ? 13.494 -2.589 11.079 1.00 0.00 130 ASN A O 16
ATOM 32292 N N . LYS A 1 104 ? 15.692 -2.304 10.664 1.00 0.00 131 LYS A N 16
ATOM 32293 C CA . LYS A 1 104 ? 15.839 -1.083 11.457 1.00 0.00 131 LYS A CA 16
ATOM 32294 C C . LYS A 1 104 ? 15.385 0.198 10.757 1.00 0.00 131 LYS A C 16
ATOM 32295 O O . LYS A 1 104 ? 15.852 1.283 11.105 1.00 0.00 131 LYS A O 16
ATOM 32314 N N . ARG A 1 105 ? 14.479 0.097 9.784 1.00 0.00 132 ARG A N 16
ATOM 32315 C CA . ARG A 1 105 ? 13.873 1.278 9.166 1.00 0.00 132 ARG A CA 16
ATOM 32316 C C . ARG A 1 105 ? 12.362 1.147 9.014 1.00 0.00 132 ARG A C 16
ATOM 32317 O O . ARG A 1 105 ? 11.702 2.033 8.472 1.00 0.00 132 ARG A O 16
ATOM 32338 N N . THR A 1 106 ? 11.826 0.037 9.507 1.00 0.00 133 THR A N 16
ATOM 32339 C CA . THR A 1 106 ? 10.389 -0.171 9.653 1.00 0.00 133 THR A CA 16
ATOM 32340 C C . THR A 1 106 ? 10.095 -0.959 10.931 1.00 0.00 133 THR A C 16
ATOM 32341 O O . THR A 1 106 ? 9.069 -1.626 11.046 1.00 0.00 133 THR A O 16
ATOM 32352 N N . ASN A 1 107 ? 11.020 -0.860 11.895 1.00 0.00 134 ASN A N 16
ATOM 32353 C CA . ASN A 1 107 ? 10.988 -1.522 13.194 1.00 0.00 134 ASN A CA 16
ATOM 32354 C C . ASN A 1 107 ? 10.246 -2.866 13.159 1.00 0.00 134 ASN A C 16
ATOM 32355 O O . ASN A 1 107 ? 9.294 -3.078 13.908 1.00 0.00 134 ASN A O 16
ATOM 32366 N N . GLU A 1 108 ? 10.682 -3.773 12.278 1.00 0.00 135 GLU A N 16
ATOM 32367 C CA . GLU A 1 108 ? 10.027 -5.066 12.105 1.00 0.00 135 GLU A CA 16
ATOM 32368 C C . GLU A 1 108 ? 10.956 -6.209 12.502 1.00 0.00 135 GLU A C 16
ATOM 32369 O O . GLU A 1 108 ? 11.880 -6.553 11.767 1.00 0.00 135 GLU A O 16
ATOM 32381 N N . LYS A 1 109 ? 10.702 -6.792 13.676 1.00 0.00 136 LYS A N 16
ATOM 32382 C CA . LYS A 1 109 ? 11.435 -7.943 14.181 1.00 0.00 136 LYS A CA 16
ATOM 32383 C C . LYS A 1 109 ? 10.766 -9.230 13.704 1.00 0.00 136 LYS A C 16
ATOM 32384 O O . LYS A 1 109 ? 9.555 -9.388 13.852 1.00 0.00 136 LYS A O 16
ATOM 32403 N N . VAL A 1 110 ? 11.549 -10.148 13.133 1.00 0.00 137 VAL A N 16
ATOM 32404 C CA . VAL A 1 110 ? 11.040 -11.391 12.564 1.00 0.00 137 VAL A CA 16
ATOM 32405 C C . VAL A 1 110 ? 11.896 -12.576 12.998 1.00 0.00 137 VAL A C 16
ATOM 32406 O O . VAL A 1 110 ? 13.006 -12.757 12.500 1.00 0.00 137 VAL A O 16
ATOM 32419 N N . VAL A 1 111 ? 11.390 -13.386 13.926 1.00 0.00 138 VAL A N 16
ATOM 32420 C CA . VAL A 1 111 ? 12.060 -14.608 14.351 1.00 0.00 138 VAL A CA 16
ATOM 32421 C C . VAL A 1 111 ? 11.718 -15.734 13.376 1.00 0.00 138 VAL A C 16
ATOM 32422 O O . VAL A 1 111 ? 10.547 -15.976 13.092 1.00 0.00 138 VAL A O 16
ATOM 32435 N N . VAL A 1 112 ? 12.740 -16.423 12.859 1.00 0.00 139 VAL A N 16
ATOM 32436 C CA . VAL A 1 112 ? 12.554 -17.483 11.868 1.00 0.00 139 VAL A CA 16
ATOM 32437 C C . VAL A 1 112 ? 12.054 -18.786 12.510 1.00 0.00 139 VAL A C 16
ATOM 32438 O O . VAL A 1 112 ? 12.620 -19.858 12.310 1.00 0.00 139 VAL A O 16
ATOM 32451 N N . THR A 1 113 ? 10.974 -18.699 13.292 1.00 0.00 140 THR A N 16
ATOM 32452 C CA . THR A 1 113 ? 10.370 -19.847 13.965 1.00 0.00 140 THR A CA 16
ATOM 32453 C C . THR A 1 113 ? 8.854 -19.798 13.809 1.00 0.00 140 THR A C 16
ATOM 32454 O O . THR A 1 113 ? 8.118 -19.817 14.796 1.00 0.00 140 THR A O 16
ATOM 32465 N N . LEU A 1 114 ? 8.391 -19.734 12.560 1.00 0.00 141 LEU A N 16
ATOM 32466 C CA . LEU A 1 114 ? 6.975 -19.661 12.238 1.00 0.00 141 LEU A CA 16
ATOM 32467 C C . LEU A 1 114 ? 6.294 -20.977 12.623 1.00 0.00 141 LEU A C 16
ATOM 32468 O O . LEU A 1 114 ? 6.438 -21.987 11.932 1.00 0.00 141 LEU A O 16
ATOM 32484 N N . ASN A 1 115 ? 5.550 -20.955 13.733 1.00 0.00 142 ASN A N 16
ATOM 32485 C CA . ASN A 1 115 ? 4.853 -22.123 14.257 1.00 0.00 142 ASN A CA 16
ATOM 32486 C C . ASN A 1 115 ? 3.568 -22.393 13.474 1.00 0.00 142 ASN A C 16
ATOM 32487 O O . ASN A 1 115 ? 2.470 -22.348 14.027 1.00 0.00 142 ASN A O 16
ATOM 32498 N N . ARG A 1 116 ? 3.701 -22.674 12.174 1.00 0.00 143 ARG A N 16
ATOM 32499 C CA . ARG A 1 116 ? 2.578 -22.987 11.304 1.00 0.00 143 ARG A CA 16
ATOM 32500 C C . ARG A 1 116 ? 1.908 -24.281 11.766 1.00 0.00 143 ARG A C 16
ATOM 32501 O O . ARG A 1 116 ? 2.439 -25.370 11.545 1.00 0.00 143 ARG A O 16
ATOM 32522 N N . LEU A 1 117 ? 0.744 -24.160 12.410 1.00 0.00 144 LEU A N 16
ATOM 32523 C CA . LEU A 1 117 ? -0.004 -25.292 12.934 1.00 0.00 144 LEU A CA 16
ATOM 32524 C C . LEU A 1 117 ? -0.577 -26.105 11.770 1.00 0.00 144 LEU A C 16
ATOM 32525 O O . LEU A 1 117 ? -1.558 -25.698 11.148 1.00 0.00 144 LEU A O 16
ATOM 32541 N N . GLY A 1 118 ? 0.036 -27.258 11.478 1.00 0.00 145 GLY A N 16
ATOM 32542 C CA . GLY A 1 118 ? -0.413 -28.141 10.408 1.00 0.00 145 GLY A CA 16
ATOM 32543 C C . GLY A 1 118 ? -1.005 -29.452 10.929 1.00 0.00 145 GLY A C 16
ATOM 32544 O O . GLY A 1 118 ? -1.619 -30.195 10.164 1.00 0.00 145 GLY A O 16
ATOM 32548 N N . ARG A 1 119 ? -0.826 -29.743 12.223 1.00 0.00 146 ARG A N 16
ATOM 32549 C CA . ARG A 1 119 ? -1.344 -30.959 12.839 1.00 0.00 146 ARG A CA 16
ATOM 32550 C C . ARG A 1 119 ? -2.851 -30.856 13.061 1.00 0.00 146 ARG A C 16
ATOM 32551 O O . ARG A 1 119 ? -3.314 -30.166 13.967 1.00 0.00 146 ARG A O 16
ATOM 32572 N N . VAL A 1 120 ? -3.618 -31.550 12.219 1.00 0.00 147 VAL A N 16
ATOM 32573 C CA . VAL A 1 120 ? -5.074 -31.535 12.273 1.00 0.00 147 VAL A CA 16
ATOM 32574 C C . VAL A 1 120 ? -5.634 -32.946 12.138 1.00 0.00 147 VAL A C 16
ATOM 32575 O O . VAL A 1 120 ? -5.148 -33.737 11.328 1.00 0.00 147 VAL A O 16
ATOM 32588 N N . ARG A 1 121 ? -6.655 -33.260 12.938 1.00 0.00 148 ARG A N 16
ATOM 32589 C CA . ARG A 1 121 ? -7.318 -34.562 12.952 1.00 0.00 148 ARG A CA 16
ATOM 32590 C C . ARG A 1 121 ? -8.248 -34.738 11.749 1.00 0.00 148 ARG A C 16
ATOM 32591 O O . ARG A 1 121 ? -9.436 -35.021 11.908 1.00 0.00 148 ARG A O 16
ATOM 32612 N N . VAL A 1 122 ? -7.708 -34.577 10.540 1.00 0.00 149 VAL A N 16
ATOM 32613 C CA . VAL A 1 122 ? -8.465 -34.735 9.304 1.00 0.00 149 VAL A CA 16
ATOM 32614 C C . VAL A 1 122 ? -8.826 -36.206 9.090 1.00 0.00 149 VAL A C 16
ATOM 32615 O O . VAL A 1 122 ? -7.983 -37.021 8.719 1.00 0.00 149 VAL A O 16
ATOM 32628 N N . GLY A 1 123 ? -10.093 -36.550 9.332 1.00 0.00 150 GLY A N 16
ATOM 32629 C CA . GLY A 1 123 ? -10.586 -37.911 9.186 1.00 0.00 150 GLY A CA 16
ATOM 32630 C C . GLY A 1 123 ? -10.130 -38.807 10.337 1.00 0.00 150 GLY A C 16
ATOM 32631 O O . GLY A 1 123 ? -9.478 -38.350 11.279 1.00 0.00 150 GLY A O 16
ATOM 32635 N N . GLY A 1 124 ? -10.478 -40.095 10.256 1.00 0.00 151 GLY A N 16
ATOM 32636 C CA . GLY A 1 124 ? -10.124 -41.069 11.278 1.00 0.00 151 GLY A CA 16
ATOM 32637 C C . GLY A 1 124 ? -8.636 -41.411 11.248 1.00 0.00 151 GLY A C 16
ATOM 32638 O O . GLY A 1 124 ? -7.922 -41.053 10.311 1.00 0.00 151 GLY A O 16
ATOM 32642 N N . ASN A 1 125 ? -8.167 -42.110 12.286 1.00 0.00 152 ASN A N 16
ATOM 32643 C CA . ASN A 1 125 ? -6.776 -42.530 12.403 1.00 0.00 152 ASN A CA 16
ATOM 32644 C C . ASN A 1 125 ? -6.421 -43.602 11.367 1.00 0.00 152 ASN A C 16
ATOM 32645 O O . ASN A 1 125 ? -5.219 -43.694 11.036 1.00 0.00 152 ASN A O 16
ATOM 32657 N N . ILE A 1 1 ? 3.488 -8.560 -9.568 1.00 0.00 28 ILE A N 17
ATOM 32658 C CA . ILE A 1 1 ? 3.621 -9.264 -8.277 1.00 0.00 28 ILE A CA 17
ATOM 32659 C C . ILE A 1 1 ? 4.621 -8.524 -7.388 1.00 0.00 28 ILE A C 17
ATOM 32660 O O . ILE A 1 1 ? 5.826 -8.618 -7.602 1.00 0.00 28 ILE A O 17
ATOM 32678 N N . GLN A 1 2 ? 4.113 -7.793 -6.393 1.00 0.00 29 GLN A N 17
ATOM 32679 C CA . GLN A 1 2 ? 4.951 -7.045 -5.467 1.00 0.00 29 GLN A CA 17
ATOM 32680 C C . GLN A 1 2 ? 5.711 -8.001 -4.548 1.00 0.00 29 GLN A C 17
ATOM 32681 O O . GLN A 1 2 ? 5.127 -8.571 -3.622 1.00 0.00 29 GLN A O 17
ATOM 32695 N N . ASN A 1 3 ? 7.007 -8.177 -4.811 1.00 0.00 30 ASN A N 17
ATOM 32696 C CA . ASN A 1 3 ? 7.858 -9.038 -4.005 1.00 0.00 30 ASN A CA 17
ATOM 32697 C C . ASN A 1 3 ? 8.131 -8.391 -2.645 1.00 0.00 30 ASN A C 17
ATOM 32698 O O . ASN A 1 3 ? 8.927 -7.458 -2.551 1.00 0.00 30 ASN A O 17
ATOM 32709 N N . ASN A 1 4 ? 7.471 -8.885 -1.601 1.00 0.00 31 ASN A N 17
ATOM 32710 C CA . ASN A 1 4 ? 7.698 -8.434 -0.236 1.00 0.00 31 ASN A CA 17
ATOM 32711 C C . ASN A 1 4 ? 9.076 -8.897 0.226 1.00 0.00 31 ASN A C 17
ATOM 32712 O O . ASN A 1 4 ? 9.272 -10.075 0.522 1.00 0.00 31 ASN A O 17
ATOM 32723 N N . GLU A 1 5 ? 10.037 -7.973 0.287 1.00 0.00 32 GLU A N 17
ATOM 32724 C CA . GLU A 1 5 ? 11.415 -8.278 0.657 1.00 0.00 32 GLU A CA 17
ATOM 32725 C C . GLU A 1 5 ? 11.582 -8.640 2.132 1.00 0.00 32 GLU A C 17
ATOM 32726 O O . GLU A 1 5 ? 12.689 -8.566 2.659 1.00 0.00 32 GLU A O 17
ATOM 32738 N N . ARG A 1 6 ? 10.499 -9.038 2.799 1.00 0.00 33 ARG A N 17
ATOM 32739 C CA . ARG A 1 6 ? 10.566 -9.458 4.187 1.00 0.00 33 ARG A CA 17
ATOM 32740 C C . ARG A 1 6 ? 10.550 -10.972 4.263 1.00 0.00 33 ARG A C 17
ATOM 32741 O O . ARG A 1 6 ? 11.420 -11.583 4.879 1.00 0.00 33 ARG A O 17
ATOM 32762 N N . GLU A 1 7 ? 9.541 -11.577 3.627 1.00 0.00 34 GLU A N 17
ATOM 32763 C CA . GLU A 1 7 ? 9.399 -13.020 3.631 1.00 0.00 34 GLU A CA 17
ATOM 32764 C C . GLU A 1 7 ? 10.311 -13.674 2.610 1.00 0.00 34 GLU A C 17
ATOM 32765 O O . GLU A 1 7 ? 10.291 -14.895 2.472 1.00 0.00 34 GLU A O 17
ATOM 32777 N N . THR A 1 8 ? 11.119 -12.888 1.901 1.00 0.00 35 THR A N 17
ATOM 32778 C CA . THR A 1 8 ? 12.106 -13.461 1.001 1.00 0.00 35 THR A CA 17
ATOM 32779 C C . THR A 1 8 ? 13.403 -13.747 1.755 1.00 0.00 35 THR A C 17
ATOM 32780 O O . THR A 1 8 ? 14.305 -14.383 1.221 1.00 0.00 35 THR A O 17
ATOM 32791 N N . LEU A 1 9 ? 13.495 -13.291 3.009 1.00 0.00 36 LEU A N 17
ATOM 32792 C CA . LEU A 1 9 ? 14.613 -13.640 3.869 1.00 0.00 36 LEU A CA 17
ATOM 32793 C C . LEU A 1 9 ? 14.207 -14.727 4.855 1.00 0.00 36 LEU A C 17
ATOM 32794 O O . LEU A 1 9 ? 15.044 -15.243 5.587 1.00 0.00 36 LEU A O 17
ATOM 32810 N N . VAL A 1 10 ? 12.930 -15.090 4.874 1.00 0.00 37 VAL A N 17
ATOM 32811 C CA . VAL A 1 10 ? 12.449 -16.201 5.672 1.00 0.00 37 VAL A CA 17
ATOM 32812 C C . VAL A 1 10 ? 12.400 -17.434 4.785 1.00 0.00 37 VAL A C 17
ATOM 32813 O O . VAL A 1 10 ? 12.802 -18.522 5.191 1.00 0.00 37 VAL A O 17
ATOM 32826 N N . ASN A 1 11 ? 11.908 -17.245 3.562 1.00 0.00 38 ASN A N 17
ATOM 32827 C CA . ASN A 1 11 ? 11.886 -18.296 2.561 1.00 0.00 38 ASN A CA 17
ATOM 32828 C C . ASN A 1 11 ? 13.278 -18.558 1.999 1.00 0.00 38 ASN A C 17
ATOM 32829 O O . ASN A 1 11 ? 13.445 -19.445 1.164 1.00 0.00 38 ASN A O 17
ATOM 32840 N N . SER A 1 12 ? 14.276 -17.803 2.453 1.00 0.00 39 SER A N 17
ATOM 32841 C CA . SER A 1 12 ? 15.655 -18.082 2.084 1.00 0.00 39 SER A CA 17
ATOM 32842 C C . SER A 1 12 ? 16.562 -18.331 3.291 1.00 0.00 39 SER A C 17
ATOM 32843 O O . SER A 1 12 ? 17.780 -18.332 3.146 1.00 0.00 39 SER A O 17
ATOM 32851 N N . ILE A 1 13 ? 15.980 -18.549 4.474 1.00 0.00 40 ILE A N 17
ATOM 32852 C CA . ILE A 1 13 ? 16.726 -19.026 5.634 1.00 0.00 40 ILE A CA 17
ATOM 32853 C C . ILE A 1 13 ? 16.072 -20.291 6.191 1.00 0.00 40 ILE A C 17
ATOM 32854 O O . ILE A 1 13 ? 16.676 -20.988 7.004 1.00 0.00 40 ILE A O 17
ATOM 32870 N N . LYS A 1 14 ? 14.845 -20.617 5.758 1.00 0.00 41 LYS A N 17
ATOM 32871 C CA . LYS A 1 14 ? 14.268 -21.921 6.070 1.00 0.00 41 LYS A CA 17
ATOM 32872 C C . LYS A 1 14 ? 14.419 -22.868 4.882 1.00 0.00 41 LYS A C 17
ATOM 32873 O O . LYS A 1 14 ? 13.919 -23.989 4.922 1.00 0.00 41 LYS A O 17
ATOM 32892 N N . THR A 1 15 ? 15.112 -22.416 3.834 1.00 0.00 42 THR A N 17
ATOM 32893 C CA . THR A 1 15 ? 15.455 -23.256 2.692 1.00 0.00 42 THR A CA 17
ATOM 32894 C C . THR A 1 15 ? 16.938 -23.103 2.358 1.00 0.00 42 THR A C 17
ATOM 32895 O O . THR A 1 15 ? 17.392 -23.330 1.239 1.00 0.00 42 THR A O 17
ATOM 32906 N N . ALA A 1 16 ? 17.699 -22.712 3.375 1.00 0.00 43 ALA A N 17
ATOM 32907 C CA . ALA A 1 16 ? 19.147 -22.715 3.331 1.00 0.00 43 ALA A CA 17
ATOM 32908 C C . ALA A 1 16 ? 19.680 -23.513 4.522 1.00 0.00 43 ALA A C 17
ATOM 32909 O O . ALA A 1 16 ? 20.856 -23.432 4.865 1.00 0.00 43 ALA A O 17
ATOM 32916 N N . ILE A 1 17 ? 18.781 -24.290 5.134 1.00 0.00 44 ILE A N 17
ATOM 32917 C CA . ILE A 1 17 ? 19.112 -25.278 6.139 1.00 0.00 44 ILE A CA 17
ATOM 32918 C C . ILE A 1 17 ? 18.608 -26.650 5.682 1.00 0.00 44 ILE A C 17
ATOM 32919 O O . ILE A 1 17 ? 19.065 -27.683 6.160 1.00 0.00 44 ILE A O 17
ATOM 32935 N N . GLN A 1 18 ? 17.660 -26.652 4.736 1.00 0.00 45 GLN A N 17
ATOM 32936 C CA . GLN A 1 18 ? 17.065 -27.877 4.216 1.00 0.00 45 GLN A CA 17
ATOM 32937 C C . GLN A 1 18 ? 17.818 -28.369 2.989 1.00 0.00 45 GLN A C 17
ATOM 32938 O O . GLN A 1 18 ? 17.475 -29.386 2.392 1.00 0.00 45 GLN A O 17
ATOM 32952 N N . TYR A 1 19 ? 18.863 -27.628 2.624 1.00 0.00 46 TYR A N 17
ATOM 32953 C CA . TYR A 1 19 ? 19.823 -28.066 1.630 1.00 0.00 46 TYR A CA 17
ATOM 32954 C C . TYR A 1 19 ? 21.189 -28.151 2.308 1.00 0.00 46 TYR A C 17
ATOM 32955 O O . TYR A 1 19 ? 22.216 -28.334 1.664 1.00 0.00 46 TYR A O 17
ATOM 32973 N N . SER A 1 20 ? 21.182 -28.027 3.638 1.00 0.00 47 SER A N 17
ATOM 32974 C CA . SER A 1 20 ? 22.403 -28.066 4.424 1.00 0.00 47 SER A CA 17
ATOM 32975 C C . SER A 1 20 ? 22.439 -29.228 5.403 1.00 0.00 47 SER A C 17
ATOM 32976 O O . SER A 1 20 ? 23.400 -29.345 6.151 1.00 0.00 47 SER A O 17
ATOM 32984 N N . LYS A 1 21 ? 21.412 -30.090 5.398 1.00 0.00 48 LYS A N 17
ATOM 32985 C CA . LYS A 1 21 ? 21.459 -31.342 6.143 1.00 0.00 48 LYS A CA 17
ATOM 32986 C C . LYS A 1 21 ? 21.390 -32.546 5.215 1.00 0.00 48 LYS A C 17
ATOM 32987 O O . LYS A 1 21 ? 21.431 -33.687 5.665 1.00 0.00 48 LYS A O 17
ATOM 33006 N N . ILE A 1 22 ? 21.294 -32.285 3.912 1.00 0.00 49 ILE A N 17
ATOM 33007 C CA . ILE A 1 22 ? 21.300 -33.322 2.890 1.00 0.00 49 ILE A CA 17
ATOM 33008 C C . ILE A 1 22 ? 22.742 -33.606 2.494 1.00 0.00 49 ILE A C 17
ATOM 33009 O O . ILE A 1 22 ? 23.126 -34.760 2.319 1.00 0.00 49 ILE A O 17
ATOM 33025 N N . GLN A 1 23 ? 23.544 -32.547 2.353 1.00 0.00 50 GLN A N 17
ATOM 33026 C CA . GLN A 1 23 ? 24.944 -32.687 1.991 1.00 0.00 50 GLN A CA 17
ATOM 33027 C C . GLN A 1 23 ? 25.783 -33.222 3.149 1.00 0.00 50 GLN A C 17
ATOM 33028 O O . GLN A 1 23 ? 26.983 -33.428 2.999 1.00 0.00 50 GLN A O 17
ATOM 33042 N N . ALA A 1 24 ? 25.147 -33.457 4.299 1.00 0.00 51 ALA A N 17
ATOM 33043 C CA . ALA A 1 24 ? 25.749 -34.156 5.419 1.00 0.00 51 ALA A CA 17
ATOM 33044 C C . ALA A 1 24 ? 25.415 -35.645 5.353 1.00 0.00 51 ALA A C 17
ATOM 33045 O O . ALA A 1 24 ? 26.305 -36.487 5.470 1.00 0.00 51 ALA A O 17
ATOM 33052 N N . ILE A 1 25 ? 24.131 -35.971 5.163 1.00 0.00 52 ILE A N 17
ATOM 33053 C CA . ILE A 1 25 ? 23.670 -37.353 5.124 1.00 0.00 52 ILE A CA 17
ATOM 33054 C C . ILE A 1 25 ? 24.184 -38.041 3.854 1.00 0.00 52 ILE A C 17
ATOM 33055 O O . ILE A 1 25 ? 24.091 -39.260 3.724 1.00 0.00 52 ILE A O 17
ATOM 33071 N N . HIS A 1 26 ? 24.738 -37.261 2.919 1.00 0.00 53 HIS A N 17
ATOM 33072 C CA . HIS A 1 26 ? 25.292 -37.800 1.687 1.00 0.00 53 HIS A CA 17
ATOM 33073 C C . HIS A 1 26 ? 26.819 -37.906 1.741 1.00 0.00 53 HIS A C 17
ATOM 33074 O O . HIS A 1 26 ? 27.442 -38.279 0.753 1.00 0.00 53 HIS A O 17
ATOM 33088 N N . LEU A 1 27 ? 27.431 -37.592 2.889 1.00 0.00 54 LEU A N 17
ATOM 33089 C CA . LEU A 1 27 ? 28.859 -37.775 3.084 1.00 0.00 54 LEU A CA 17
ATOM 33090 C C . LEU A 1 27 ? 29.157 -38.521 4.384 1.00 0.00 54 LEU A C 17
ATOM 33091 O O . LEU A 1 27 ? 30.320 -38.721 4.729 1.00 0.00 54 LEU A O 17
ATOM 33107 N N . GLY A 1 28 ? 28.114 -38.943 5.108 1.00 0.00 55 GLY A N 17
ATOM 33108 C CA . GLY A 1 28 ? 28.268 -39.751 6.305 1.00 0.00 55 GLY A CA 17
ATOM 33109 C C . GLY A 1 28 ? 28.958 -38.996 7.443 1.00 0.00 55 GLY A C 17
ATOM 33110 O O . GLY A 1 28 ? 29.415 -39.625 8.397 1.00 0.00 55 GLY A O 17
ATOM 33114 N N . HIS A 1 29 ? 29.041 -37.664 7.359 1.00 0.00 56 HIS A N 17
ATOM 33115 C CA . HIS A 1 29 ? 29.697 -36.868 8.390 1.00 0.00 56 HIS A CA 17
ATOM 33116 C C . HIS A 1 29 ? 29.146 -35.440 8.414 1.00 0.00 56 HIS A C 17
ATOM 33117 O O . HIS A 1 29 ? 28.635 -34.960 7.399 1.00 0.00 56 HIS A O 17
ATOM 33131 N N . PRO A 1 30 ? 29.243 -34.753 9.563 1.00 0.00 57 PRO A N 17
ATOM 33132 C CA . PRO A 1 30 ? 28.725 -33.406 9.754 1.00 0.00 57 PRO A CA 17
ATOM 33133 C C . PRO A 1 30 ? 29.357 -32.366 8.829 1.00 0.00 57 PRO A C 17
ATOM 33134 O O . PRO A 1 30 ? 30.474 -32.540 8.345 1.00 0.00 57 PRO A O 17
ATOM 33145 N N . ILE A 1 31 ? 28.623 -31.277 8.598 1.00 0.00 58 ILE A N 17
ATOM 33146 C CA . ILE A 1 31 ? 29.082 -30.128 7.826 1.00 0.00 58 ILE A CA 17
ATOM 33147 C C . ILE A 1 31 ? 28.706 -28.850 8.564 1.00 0.00 58 ILE A C 17
ATOM 33148 O O . ILE A 1 31 ? 27.824 -28.860 9.423 1.00 0.00 58 ILE A O 17
ATOM 33164 N N . TYR A 1 32 ? 29.379 -27.749 8.229 1.00 0.00 59 TYR A N 17
ATOM 33165 C CA . TYR A 1 32 ? 29.259 -26.506 8.974 1.00 0.00 59 TYR A CA 17
ATOM 33166 C C . TYR A 1 32 ? 28.694 -25.386 8.109 1.00 0.00 59 TYR A C 17
ATOM 33167 O O . TYR A 1 32 ? 29.387 -24.849 7.245 1.00 0.00 59 TYR A O 17
ATOM 33185 N N . LEU A 1 33 ? 27.428 -25.034 8.340 1.00 0.00 60 LEU A N 17
ATOM 33186 C CA . LEU A 1 33 ? 26.801 -23.909 7.668 1.00 0.00 60 LEU A CA 17
ATOM 33187 C C . LEU A 1 33 ? 27.374 -22.640 8.297 1.00 0.00 60 LEU A C 17
ATOM 33188 O O . LEU A 1 33 ? 27.011 -22.272 9.412 1.00 0.00 60 LEU A O 17
ATOM 33204 N N . LEU A 1 34 ? 28.280 -21.973 7.575 1.00 0.00 61 LEU A N 17
ATOM 33205 C CA . LEU A 1 34 ? 28.987 -20.789 8.043 1.00 0.00 61 LEU A CA 17
ATOM 33206 C C . LEU A 1 34 ? 28.301 -19.515 7.558 1.00 0.00 61 LEU A C 17
ATOM 33207 O O . LEU A 1 34 ? 27.552 -19.546 6.584 1.00 0.00 61 LEU A O 17
ATOM 33223 N N . PRO A 1 35 ? 28.545 -18.381 8.225 1.00 0.00 62 PRO A N 17
ATOM 33224 C CA . PRO A 1 35 ? 28.137 -17.074 7.745 1.00 0.00 62 PRO A CA 17
ATOM 33225 C C . PRO A 1 35 ? 29.004 -16.702 6.541 1.00 0.00 62 PRO A C 17
ATOM 33226 O O . PRO A 1 35 ? 30.158 -17.127 6.458 1.00 0.00 62 PRO A O 17
ATOM 33237 N N . PHE A 1 36 ? 28.467 -15.913 5.608 1.00 0.00 63 PHE A N 17
ATOM 33238 C CA . PHE A 1 36 ? 29.209 -15.543 4.411 1.00 0.00 63 PHE A CA 17
ATOM 33239 C C . PHE A 1 36 ? 30.403 -14.658 4.772 1.00 0.00 63 PHE A C 17
ATOM 33240 O O . PHE A 1 36 ? 30.242 -13.616 5.406 1.00 0.00 63 PHE A O 17
ATOM 33257 N N . GLY A 1 37 ? 31.605 -15.082 4.365 1.00 0.00 64 GLY A N 17
ATOM 33258 C CA . GLY A 1 37 ? 32.835 -14.348 4.623 1.00 0.00 64 GLY A CA 17
ATOM 33259 C C . GLY A 1 37 ? 33.493 -14.754 5.944 1.00 0.00 64 GLY A C 17
ATOM 33260 O O . GLY A 1 37 ? 34.536 -14.209 6.300 1.00 0.00 64 GLY A O 17
ATOM 33264 N N . SER A 1 38 ? 32.893 -15.704 6.672 1.00 0.00 65 SER A N 17
ATOM 33265 C CA . SER A 1 38 ? 33.432 -16.215 7.928 1.00 0.00 65 SER A CA 17
ATOM 33266 C C . SER A 1 38 ? 33.541 -15.110 8.978 1.00 0.00 65 SER A C 17
ATOM 33267 O O . SER A 1 38 ? 34.615 -14.866 9.532 1.00 0.00 65 SER A O 17
ATOM 33275 N N . ASN A 1 39 ? 32.419 -14.439 9.251 1.00 0.00 66 ASN A N 17
ATOM 33276 C CA . ASN A 1 39 ? 32.343 -13.365 10.231 1.00 0.00 66 ASN A CA 17
ATOM 33277 C C . ASN A 1 39 ? 31.099 -13.537 11.095 1.00 0.00 66 ASN A C 17
ATOM 33278 O O . ASN A 1 39 ? 30.064 -13.989 10.610 1.00 0.00 66 ASN A O 17
ATOM 33289 N N . GLU A 1 40 ? 31.206 -13.178 12.378 1.00 0.00 67 GLU A N 17
ATOM 33290 C CA . GLU A 1 40 ? 30.141 -13.332 13.367 1.00 0.00 67 GLU A CA 17
ATOM 33291 C C . GLU A 1 40 ? 28.962 -12.376 13.140 1.00 0.00 67 GLU A C 17
ATOM 33292 O O . GLU A 1 40 ? 28.297 -11.970 14.092 1.00 0.00 67 GLU A O 17
ATOM 33304 N N . ASN A 1 41 ? 28.698 -12.019 11.882 1.00 0.00 68 ASN A N 17
ATOM 33305 C CA . ASN A 1 41 ? 27.560 -11.214 11.481 1.00 0.00 68 ASN A CA 17
ATOM 33306 C C . ASN A 1 41 ? 26.932 -11.843 10.239 1.00 0.00 68 ASN A C 17
ATOM 33307 O O . ASN A 1 41 ? 27.466 -11.717 9.139 1.00 0.00 68 ASN A O 17
ATOM 33318 N N . TRP A 1 42 ? 25.795 -12.525 10.411 1.00 0.00 69 TRP A N 17
ATOM 33319 C CA . TRP A 1 42 ? 25.126 -13.241 9.330 1.00 0.00 69 TRP A CA 17
ATOM 33320 C C . TRP A 1 42 ? 24.397 -12.287 8.381 1.00 0.00 69 TRP A C 17
ATOM 33321 O O . TRP A 1 42 ? 23.444 -12.686 7.712 1.00 0.00 69 TRP A O 17
ATOM 33342 N N . SER A 1 43 ? 24.831 -11.022 8.306 1.00 0.00 70 SER A N 17
ATOM 33343 C CA . SER A 1 43 ? 24.138 -10.008 7.524 1.00 0.00 70 SER A CA 17
ATOM 33344 C C . SER A 1 43 ? 24.806 -9.783 6.169 1.00 0.00 70 SER A C 17
ATOM 33345 O O . SER A 1 43 ? 24.676 -8.711 5.579 1.00 0.00 70 SER A O 17
ATOM 33353 N N . ARG A 1 44 ? 25.527 -10.789 5.662 1.00 0.00 71 ARG A N 17
ATOM 33354 C CA . ARG A 1 44 ? 26.073 -10.761 4.313 1.00 0.00 71 ARG A CA 17
ATOM 33355 C C . ARG A 1 44 ? 25.837 -12.096 3.610 1.00 0.00 71 ARG A C 17
ATOM 33356 O O . ARG A 1 44 ? 26.542 -12.426 2.658 1.00 0.00 71 ARG A O 17
ATOM 33377 N N . GLY A 1 45 ? 24.847 -12.865 4.072 1.00 0.00 72 GLY A N 17
ATOM 33378 C CA . GLY A 1 45 ? 24.527 -14.169 3.508 1.00 0.00 72 GLY A CA 17
ATOM 33379 C C . GLY A 1 45 ? 25.095 -15.307 4.349 1.00 0.00 72 GLY A C 17
ATOM 33380 O O . GLY A 1 45 ? 25.700 -15.076 5.398 1.00 0.00 72 GLY A O 17
ATOM 33384 N N . MET A 1 46 ? 24.893 -16.542 3.886 1.00 0.00 73 MET A N 17
ATOM 33385 C CA . MET A 1 46 ? 25.407 -17.746 4.522 1.00 0.00 73 MET A CA 17
ATOM 33386 C C . MET A 1 46 ? 26.000 -18.692 3.478 1.00 0.00 73 MET A C 17
ATOM 33387 O O . MET A 1 46 ? 25.591 -18.681 2.319 1.00 0.00 73 MET A O 17
ATOM 33401 N N . VAL A 1 47 ? 26.970 -19.506 3.898 1.00 0.00 74 VAL A N 17
ATOM 33402 C CA . VAL A 1 47 ? 27.678 -20.427 3.023 1.00 0.00 74 VAL A CA 17
ATOM 33403 C C . VAL A 1 47 ? 27.825 -21.802 3.664 1.00 0.00 74 VAL A C 17
ATOM 33404 O O . VAL A 1 47 ? 28.364 -21.938 4.761 1.00 0.00 74 VAL A O 17
ATOM 33417 N N . LEU A 1 48 ? 27.339 -22.828 2.971 1.00 0.00 75 LEU A N 17
ATOM 33418 C CA . LEU A 1 48 ? 27.469 -24.197 3.431 1.00 0.00 75 LEU A CA 17
ATOM 33419 C C . LEU A 1 48 ? 28.887 -24.695 3.167 1.00 0.00 75 LEU A C 17
ATOM 33420 O O . LEU A 1 48 ? 29.346 -24.637 2.026 1.00 0.00 75 LEU A O 17
ATOM 33436 N N . ALA A 1 49 ? 29.588 -25.177 4.195 1.00 0.00 76 ALA A N 17
ATOM 33437 C CA . ALA A 1 49 ? 30.976 -25.598 4.052 1.00 0.00 76 ALA A CA 17
ATOM 33438 C C . ALA A 1 49 ? 31.261 -26.929 4.742 1.00 0.00 76 ALA A C 17
ATOM 33439 O O . ALA A 1 49 ? 30.898 -27.122 5.901 1.00 0.00 76 ALA A O 17
ATOM 33446 N N . LYS A 1 50 ? 31.913 -27.853 4.031 1.00 0.00 77 LYS A N 17
ATOM 33447 C CA . LYS A 1 50 ? 32.346 -29.128 4.593 1.00 0.00 77 LYS A CA 17
ATOM 33448 C C . LYS A 1 50 ? 33.850 -29.146 4.809 1.00 0.00 77 LYS A C 17
ATOM 33449 O O . LYS A 1 50 ? 34.608 -28.578 4.026 1.00 0.00 77 LYS A O 17
ATOM 33468 N N . LEU A 1 51 ? 34.278 -29.806 5.883 1.00 0.00 78 LEU A N 17
ATOM 33469 C CA . LEU A 1 51 ? 35.688 -29.960 6.205 1.00 0.00 78 LEU A CA 17
ATOM 33470 C C . LEU A 1 51 ? 36.158 -31.322 5.705 1.00 0.00 78 LEU A C 17
ATOM 33471 O O . LEU A 1 51 ? 35.834 -32.348 6.300 1.00 0.00 78 LEU A O 17
ATOM 33487 N N . ASN A 1 52 ? 36.916 -31.327 4.611 1.00 0.00 79 ASN A N 17
ATOM 33488 C CA . ASN A 1 52 ? 37.385 -32.560 3.993 1.00 0.00 79 ASN A CA 17
ATOM 33489 C C . ASN A 1 52 ? 38.450 -33.205 4.874 1.00 0.00 79 ASN A C 17
ATOM 33490 O O . ASN A 1 52 ? 39.586 -32.737 4.916 1.00 0.00 79 ASN A O 17
ATOM 33501 N N . GLN A 1 53 ? 38.086 -34.278 5.580 1.00 0.00 80 GLN A N 17
ATOM 33502 C CA . GLN A 1 53 ? 38.953 -34.910 6.567 1.00 0.00 80 GLN A CA 17
ATOM 33503 C C . GLN A 1 53 ? 40.111 -35.699 5.942 1.00 0.00 80 GLN A C 17
ATOM 33504 O O . GLN A 1 53 ? 40.630 -36.620 6.571 1.00 0.00 80 GLN A O 17
ATOM 33518 N N . THR A 1 54 ? 40.531 -35.359 4.717 1.00 0.00 81 THR A N 17
ATOM 33519 C CA . THR A 1 54 ? 41.706 -35.980 4.114 1.00 0.00 81 THR A CA 17
ATOM 33520 C C . THR A 1 54 ? 42.609 -34.953 3.439 1.00 0.00 81 THR A C 17
ATOM 33521 O O . THR A 1 54 ? 43.635 -35.320 2.868 1.00 0.00 81 THR A O 17
ATOM 33532 N N . THR A 1 55 ? 42.239 -33.673 3.505 1.00 0.00 82 THR A N 17
ATOM 33533 C CA . THR A 1 55 ? 43.073 -32.574 3.029 1.00 0.00 82 THR A CA 17
ATOM 33534 C C . THR A 1 55 ? 42.871 -31.334 3.897 1.00 0.00 82 THR A C 17
ATOM 33535 O O . THR A 1 55 ? 43.116 -30.222 3.434 1.00 0.00 82 THR A O 17
ATOM 33546 N N . ASN A 1 56 ? 42.440 -31.532 5.149 1.00 0.00 83 ASN A N 17
ATOM 33547 C CA . ASN A 1 56 ? 42.158 -30.501 6.146 1.00 0.00 83 ASN A CA 17
ATOM 33548 C C . ASN A 1 56 ? 41.850 -29.126 5.544 1.00 0.00 83 ASN A C 17
ATOM 33549 O O . ASN A 1 56 ? 42.506 -28.140 5.878 1.00 0.00 83 ASN A O 17
ATOM 33560 N N . LYS A 1 57 ? 40.852 -29.055 4.656 1.00 0.00 84 LYS A N 17
ATOM 33561 C CA . LYS A 1 57 ? 40.470 -27.807 4.001 1.00 0.00 84 LYS A CA 17
ATOM 33562 C C . LYS A 1 57 ? 38.957 -27.616 3.981 1.00 0.00 84 LYS A C 17
ATOM 33563 O O . LYS A 1 57 ? 38.202 -28.572 3.794 1.00 0.00 84 LYS A O 17
ATOM 33582 N N . THR A 1 58 ? 38.527 -26.370 4.176 1.00 0.00 85 THR A N 17
ATOM 33583 C CA . THR A 1 58 ? 37.123 -25.992 4.166 1.00 0.00 85 THR A CA 17
ATOM 33584 C C . THR A 1 58 ? 36.633 -25.851 2.726 1.00 0.00 85 THR A C 17
ATOM 33585 O O . THR A 1 58 ? 36.939 -24.868 2.053 1.00 0.00 85 THR A O 17
ATOM 33596 N N . GLU A 1 59 ? 35.872 -26.840 2.250 1.00 0.00 86 GLU A N 17
ATOM 33597 C CA . GLU A 1 59 ? 35.341 -26.864 0.894 1.00 0.00 86 GLU A CA 17
ATOM 33598 C C . GLU A 1 59 ? 33.960 -26.211 0.846 1.00 0.00 86 GLU A C 17
ATOM 33599 O O . GLU A 1 59 ? 32.982 -26.764 1.354 1.00 0.00 86 GLU A O 17
ATOM 33611 N N . LEU A 1 60 ? 33.884 -25.027 0.234 1.00 0.00 87 LEU A N 17
ATOM 33612 C CA . LEU A 1 60 ? 32.647 -24.275 0.084 1.00 0.00 87 LEU A CA 17
ATOM 33613 C C . LEU A 1 60 ? 31.687 -25.029 -0.840 1.00 0.00 87 LEU A C 17
ATOM 33614 O O . LEU A 1 60 ? 32.045 -25.360 -1.969 1.00 0.00 87 LEU A O 17
ATOM 33630 N N . ILE A 1 61 ? 30.470 -25.304 -0.362 1.00 0.00 88 ILE A N 17
ATOM 33631 C CA . ILE A 1 61 ? 29.492 -26.094 -1.105 1.00 0.00 88 ILE A CA 17
ATOM 33632 C C . ILE A 1 61 ? 28.447 -25.214 -1.793 1.00 0.00 88 ILE A C 17
ATOM 33633 O O . ILE A 1 61 ? 28.177 -25.398 -2.978 1.00 0.00 88 ILE A O 17
ATOM 33649 N N . HIS A 1 62 ? 27.855 -24.266 -1.056 1.00 0.00 89 HIS A N 17
ATOM 33650 C CA . HIS A 1 62 ? 26.766 -23.438 -1.564 1.00 0.00 89 HIS A CA 17
ATOM 33651 C C . HIS A 1 62 ? 26.807 -22.030 -0.965 1.00 0.00 89 HIS A C 17
ATOM 33652 O O . HIS A 1 62 ? 27.272 -21.860 0.160 1.00 0.00 89 HIS A O 17
ATOM 33666 N N . GLN A 1 63 ? 26.327 -21.025 -1.704 1.00 0.00 90 GLN A N 17
ATOM 33667 C CA . GLN A 1 63 ? 26.322 -19.637 -1.251 1.00 0.00 90 GLN A CA 17
ATOM 33668 C C . GLN A 1 63 ? 24.948 -18.986 -1.392 1.00 0.00 90 GLN A C 17
ATOM 33669 O O . GLN A 1 63 ? 24.433 -18.859 -2.504 1.00 0.00 90 GLN A O 17
ATOM 33683 N N . TRP A 1 64 ? 24.356 -18.574 -0.268 1.00 0.00 91 TRP A N 17
ATOM 33684 C CA . TRP A 1 64 ? 23.115 -17.805 -0.257 1.00 0.00 91 TRP A CA 17
ATOM 33685 C C . TRP A 1 64 ? 23.411 -16.355 0.130 1.00 0.00 91 TRP A C 17
ATOM 33686 O O . TRP A 1 64 ? 23.646 -16.068 1.303 1.00 0.00 91 TRP A O 17
ATOM 33707 N N . GLN A 1 65 ? 23.406 -15.442 -0.845 1.00 0.00 92 GLN A N 17
ATOM 33708 C CA . GLN A 1 65 ? 23.654 -14.028 -0.603 1.00 0.00 92 GLN A CA 17
ATOM 33709 C C . GLN A 1 65 ? 22.330 -13.274 -0.455 1.00 0.00 92 GLN A C 17
ATOM 33710 O O . GLN A 1 65 ? 21.421 -13.443 -1.266 1.00 0.00 92 GLN A O 17
ATOM 33724 N N . TRP A 1 66 ? 22.219 -12.438 0.582 1.00 0.00 93 TRP A N 17
ATOM 33725 C CA . TRP A 1 66 ? 21.028 -11.636 0.813 1.00 0.00 93 TRP A CA 17
ATOM 33726 C C . TRP A 1 66 ? 21.015 -10.426 -0.116 1.00 0.00 93 TRP A C 17
ATOM 33727 O O . TRP A 1 66 ? 21.749 -9.464 0.116 1.00 0.00 93 TRP A O 17
ATOM 33748 N N . SER A 1 67 ? 20.188 -10.457 -1.165 1.00 0.00 94 SER A N 17
ATOM 33749 C CA . SER A 1 67 ? 20.087 -9.344 -2.101 1.00 0.00 94 SER A CA 17
ATOM 33750 C C . SER A 1 67 ? 19.169 -8.237 -1.569 1.00 0.00 94 SER A C 17
ATOM 33751 O O . SER A 1 67 ? 18.612 -7.465 -2.349 1.00 0.00 94 SER A O 17
ATOM 33759 N N . SER A 1 68 ? 19.014 -8.157 -0.244 1.00 0.00 95 SER A N 17
ATOM 33760 C CA . SER A 1 68 ? 18.269 -7.098 0.429 1.00 0.00 95 SER A CA 17
ATOM 33761 C C . SER A 1 68 ? 19.013 -6.709 1.703 1.00 0.00 95 SER A C 17
ATOM 33762 O O . SER A 1 68 ? 18.838 -7.346 2.739 1.00 0.00 95 SER A O 17
ATOM 33770 N N . ASN A 1 69 ? 19.847 -5.668 1.631 1.00 0.00 96 ASN A N 17
ATOM 33771 C CA . ASN A 1 69 ? 20.680 -5.244 2.753 1.00 0.00 96 ASN A CA 17
ATOM 33772 C C . ASN A 1 69 ? 19.897 -4.375 3.740 1.00 0.00 96 ASN A C 17
ATOM 33773 O O . ASN A 1 69 ? 20.307 -3.257 4.048 1.00 0.00 96 ASN A O 17
ATOM 33784 N N . SER A 1 70 ? 18.770 -4.890 4.242 1.00 0.00 97 SER A N 17
ATOM 33785 C CA . SER A 1 70 ? 17.984 -4.202 5.259 1.00 0.00 97 SER A CA 17
ATOM 33786 C C . SER A 1 70 ? 17.535 -5.160 6.364 1.00 0.00 97 SER A C 17
ATOM 33787 O O . SER A 1 70 ? 16.536 -4.904 7.032 1.00 0.00 97 SER A O 17
ATOM 33795 N N . TRP A 1 71 ? 18.266 -6.261 6.563 1.00 0.00 98 TRP A N 17
ATOM 33796 C CA . TRP A 1 71 ? 17.913 -7.250 7.571 1.00 0.00 98 TRP A CA 17
ATOM 33797 C C . TRP A 1 71 ? 19.142 -7.697 8.356 1.00 0.00 98 TRP A C 17
ATOM 33798 O O . TRP A 1 71 ? 19.955 -8.469 7.853 1.00 0.00 98 TRP A O 17
ATOM 33819 N N . ASN A 1 72 ? 19.275 -7.210 9.592 1.00 0.00 99 ASN A N 17
ATOM 33820 C CA . ASN A 1 72 ? 20.340 -7.642 10.478 1.00 0.00 99 ASN A CA 17
ATOM 33821 C C . ASN A 1 72 ? 20.000 -9.038 10.994 1.00 0.00 99 ASN A C 17
ATOM 33822 O O . ASN A 1 72 ? 19.145 -9.192 11.867 1.00 0.00 99 ASN A O 17
ATOM 33833 N N . ILE A 1 73 ? 20.667 -10.057 10.448 1.00 0.00 100 ILE A N 17
ATOM 33834 C CA . ILE A 1 73 ? 20.432 -11.443 10.815 1.00 0.00 100 ILE A CA 17
ATOM 33835 C C . ILE A 1 73 ? 21.133 -11.760 12.134 1.00 0.00 100 ILE A C 17
ATOM 33836 O O . ILE A 1 73 ? 22.355 -11.912 12.161 1.00 0.00 100 ILE A O 17
ATOM 33852 N N . ASN A 1 74 ? 20.373 -11.860 13.227 1.00 0.00 101 ASN A N 17
ATOM 33853 C CA . ASN A 1 74 ? 20.934 -12.159 14.539 1.00 0.00 101 ASN A CA 17
ATOM 33854 C C . ASN A 1 74 ? 20.486 -13.544 15.007 1.00 0.00 101 ASN A C 17
ATOM 33855 O O . ASN A 1 74 ? 19.345 -13.723 15.430 1.00 0.00 101 ASN A O 17
ATOM 33866 N N . TRP A 1 75 ? 21.381 -14.532 14.932 1.00 0.00 102 TRP A N 17
ATOM 33867 C CA . TRP A 1 75 ? 21.072 -15.899 15.323 1.00 0.00 102 TRP A CA 17
ATOM 33868 C C . TRP A 1 75 ? 21.294 -16.111 16.823 1.00 0.00 102 TRP A C 17
ATOM 33869 O O . TRP A 1 75 ? 22.432 -16.229 17.272 1.00 0.00 102 TRP A O 17
ATOM 33890 N N . LYS A 1 76 ? 20.205 -16.164 17.598 1.00 0.00 103 LYS A N 17
ATOM 33891 C CA . LYS A 1 76 ? 20.262 -16.401 19.041 1.00 0.00 103 LYS A CA 17
ATOM 33892 C C . LYS A 1 76 ? 20.212 -17.902 19.331 1.00 0.00 103 LYS A C 17
ATOM 33893 O O . LYS A 1 76 ? 19.357 -18.371 20.080 1.00 0.00 103 LYS A O 17
ATOM 33912 N N . GLY A 1 77 ? 21.131 -18.665 18.737 1.00 0.00 104 GLY A N 17
ATOM 33913 C CA . GLY A 1 77 ? 21.229 -20.098 18.966 1.00 0.00 104 GLY A CA 17
ATOM 33914 C C . GLY A 1 77 ? 22.241 -20.451 20.050 1.00 0.00 104 GLY A C 17
ATOM 33915 O O . GLY A 1 77 ? 22.601 -19.615 20.877 1.00 0.00 104 GLY A O 17
ATOM 33919 N N . VAL A 1 78 ? 22.692 -21.710 20.033 1.00 0.00 105 VAL A N 17
ATOM 33920 C CA . VAL A 1 78 ? 23.727 -22.226 20.922 1.00 0.00 105 VAL A CA 17
ATOM 33921 C C . VAL A 1 78 ? 24.959 -21.328 20.866 1.00 0.00 105 VAL A C 17
ATOM 33922 O O . VAL A 1 78 ? 25.233 -20.723 19.829 1.00 0.00 105 VAL A O 17
ATOM 33935 N N . ASP A 1 79 ? 25.699 -21.240 21.979 1.00 0.00 106 ASP A N 17
ATOM 33936 C CA . ASP A 1 79 ? 26.857 -20.359 22.122 1.00 0.00 106 ASP A CA 17
ATOM 33937 C C . ASP A 1 79 ? 28.072 -20.804 21.296 1.00 0.00 106 ASP A C 17
ATOM 33938 O O . ASP A 1 79 ? 29.187 -20.890 21.806 1.00 0.00 106 ASP A O 17
ATOM 33947 N N . SER A 1 80 ? 27.849 -21.084 20.013 1.00 0.00 107 SER A N 17
ATOM 33948 C CA . SER A 1 80 ? 28.879 -21.349 19.019 1.00 0.00 107 SER A CA 17
ATOM 33949 C C . SER A 1 80 ? 28.505 -20.574 17.757 1.00 0.00 107 SER A C 17
ATOM 33950 O O . SER A 1 80 ? 28.388 -21.144 16.673 1.00 0.00 107 SER A O 17
ATOM 33958 N N . ASN A 1 81 ? 28.313 -19.261 17.917 1.00 0.00 108 ASN A N 17
ATOM 33959 C CA . ASN A 1 81 ? 27.757 -18.390 16.892 1.00 0.00 108 ASN A CA 17
ATOM 33960 C C . ASN A 1 81 ? 28.752 -18.058 15.776 1.00 0.00 108 ASN A C 17
ATOM 33961 O O . ASN A 1 81 ? 28.819 -16.914 15.332 1.00 0.00 108 ASN A O 17
ATOM 33972 N N . HIS A 1 82 ? 29.527 -19.043 15.309 1.00 0.00 109 HIS A N 17
ATOM 33973 C CA . HIS A 1 82 ? 30.417 -18.844 14.174 1.00 0.00 109 HIS A CA 17
ATOM 33974 C C . HIS A 1 82 ? 30.351 -20.003 13.180 1.00 0.00 109 HIS A C 17
ATOM 33975 O O . HIS A 1 82 ? 30.999 -19.942 12.137 1.00 0.00 109 HIS A O 17
ATOM 33989 N N . ARG A 1 83 ? 29.572 -21.048 13.483 1.00 0.00 110 ARG A N 17
ATOM 33990 C CA . ARG A 1 83 ? 29.257 -22.114 12.537 1.00 0.00 110 ARG A CA 17
ATOM 33991 C C . ARG A 1 83 ? 28.063 -22.926 13.037 1.00 0.00 110 ARG A C 17
ATOM 33992 O O . ARG A 1 83 ? 28.026 -23.329 14.201 1.00 0.00 110 ARG A O 17
ATOM 34013 N N . ILE A 1 84 ? 27.086 -23.166 12.166 1.00 0.00 111 ILE A N 17
ATOM 34014 C CA . ILE A 1 84 ? 25.939 -24.003 12.483 1.00 0.00 111 ILE A CA 17
ATOM 34015 C C . ILE A 1 84 ? 26.296 -25.449 12.143 1.00 0.00 111 ILE A C 17
ATOM 34016 O O . ILE A 1 84 ? 26.323 -25.835 10.979 1.00 0.00 111 ILE A O 17
ATOM 34032 N N . ILE A 1 85 ? 26.572 -26.243 13.181 1.00 0.00 112 ILE A N 17
ATOM 34033 C CA . ILE A 1 85 ? 26.978 -27.635 13.052 1.00 0.00 112 ILE A CA 17
ATOM 34034 C C . ILE A 1 85 ? 25.785 -28.497 12.644 1.00 0.00 112 ILE A C 17
ATOM 34035 O O . ILE A 1 85 ? 24.922 -28.798 13.468 1.00 0.00 112 ILE A O 17
ATOM 34051 N N . ILE A 1 86 ? 25.733 -28.897 11.370 1.00 0.00 113 ILE A N 17
ATOM 34052 C CA . ILE A 1 86 ? 24.682 -29.774 10.879 1.00 0.00 113 ILE A CA 17
ATOM 34053 C C . ILE A 1 86 ? 25.172 -31.217 10.912 1.00 0.00 113 ILE A C 17
ATOM 34054 O O . ILE A 1 86 ? 25.966 -31.632 10.065 1.00 0.00 113 ILE A O 17
ATOM 34070 N N . SER A 1 87 ? 24.701 -31.989 11.895 1.00 0.00 114 SER A N 17
ATOM 34071 C CA . SER A 1 87 ? 25.015 -33.407 11.996 1.00 0.00 114 SER A CA 17
ATOM 34072 C C . SER A 1 87 ? 24.383 -34.157 10.833 1.00 0.00 114 SER A C 17
ATOM 34073 O O . SER A 1 87 ? 23.297 -33.791 10.380 1.00 0.00 114 SER A O 17
ATOM 34081 N N . ASN A 1 88 ? 25.053 -35.203 10.343 1.00 0.00 115 ASN A N 17
ATOM 34082 C CA . ASN A 1 88 ? 24.567 -35.948 9.197 1.00 0.00 115 ASN A CA 17
ATOM 34083 C C . ASN A 1 88 ? 23.410 -36.892 9.541 1.00 0.00 115 ASN A C 17
ATOM 34084 O O . ASN A 1 88 ? 23.250 -37.929 8.901 1.00 0.00 115 ASN A O 17
ATOM 34095 N N . ILE A 1 89 ? 22.602 -36.532 10.540 1.00 0.00 116 ILE A N 17
ATOM 34096 C CA . ILE A 1 89 ? 21.399 -37.272 10.899 1.00 0.00 116 ILE A CA 17
ATOM 34097 C C . ILE A 1 89 ? 20.326 -36.286 11.366 1.00 0.00 116 ILE A C 17
ATOM 34098 O O . ILE A 1 89 ? 20.655 -35.249 11.946 1.00 0.00 116 ILE A O 17
ATOM 34114 N N . PRO A 1 90 ? 19.043 -36.588 11.122 1.00 0.00 117 PRO A N 17
ATOM 34115 C CA . PRO A 1 90 ? 17.945 -35.652 11.314 1.00 0.00 117 PRO A CA 17
ATOM 34116 C C . PRO A 1 90 ? 17.737 -35.175 12.751 1.00 0.00 117 PRO A C 17
ATOM 34117 O O . PRO A 1 90 ? 17.057 -34.168 12.946 1.00 0.00 117 PRO A O 17
ATOM 34128 N N . ASN A 1 91 ? 18.296 -35.862 13.754 1.00 0.00 118 ASN A N 17
ATOM 34129 C CA . ASN A 1 91 ? 18.014 -35.533 15.149 1.00 0.00 118 ASN A CA 17
ATOM 34130 C C . ASN A 1 91 ? 19.261 -35.496 16.034 1.00 0.00 118 ASN A C 17
ATOM 34131 O O . ASN A 1 91 ? 19.179 -35.832 17.214 1.00 0.00 118 ASN A O 17
ATOM 34142 N N . ARG A 1 92 ? 20.417 -35.097 15.491 1.00 0.00 119 ARG A N 17
ATOM 34143 C CA . ARG A 1 92 ? 21.604 -34.903 16.320 1.00 0.00 119 ARG A CA 17
ATOM 34144 C C . ARG A 1 92 ? 22.398 -33.663 15.910 1.00 0.00 119 ARG A C 17
ATOM 34145 O O . ARG A 1 92 ? 23.599 -33.585 16.160 1.00 0.00 119 ARG A O 17
ATOM 34166 N N . ALA A 1 93 ? 21.740 -32.688 15.280 1.00 0.00 120 ALA A N 17
ATOM 34167 C CA . ALA A 1 93 ? 22.388 -31.451 14.872 1.00 0.00 120 ALA A CA 17
ATOM 34168 C C . ALA A 1 93 ? 22.333 -30.454 16.029 1.00 0.00 120 ALA A C 17
ATOM 34169 O O . ALA A 1 93 ? 21.286 -29.867 16.304 1.00 0.00 120 ALA A O 17
ATOM 34176 N N . MET A 1 94 ? 23.470 -30.269 16.708 1.00 0.00 121 MET A N 17
ATOM 34177 C CA . MET A 1 94 ? 23.590 -29.434 17.898 1.00 0.00 121 MET A CA 17
ATOM 34178 C C . MET A 1 94 ? 23.635 -27.941 17.548 1.00 0.00 121 MET A C 17
ATOM 34179 O O . MET A 1 94 ? 24.594 -27.246 17.882 1.00 0.00 121 MET A O 17
ATOM 34193 N N . SER A 1 95 ? 22.593 -27.449 16.871 1.00 0.00 122 SER A N 17
ATOM 34194 C CA . SER A 1 95 ? 22.476 -26.043 16.510 1.00 0.00 122 SER A CA 17
ATOM 34195 C C . SER A 1 95 ? 21.069 -25.527 16.793 1.00 0.00 122 SER A C 17
ATOM 34196 O O . SER A 1 95 ? 20.394 -24.999 15.907 1.00 0.00 122 SER A O 17
ATOM 34204 N N . ASN A 1 96 ? 20.620 -25.679 18.043 1.00 0.00 123 ASN A N 17
ATOM 34205 C CA . ASN A 1 96 ? 19.326 -25.188 18.483 1.00 0.00 123 ASN A CA 17
ATOM 34206 C C . ASN A 1 96 ? 19.334 -23.660 18.506 1.00 0.00 123 ASN A C 17
ATOM 34207 O O . ASN A 1 96 ? 19.922 -23.059 19.404 1.00 0.00 123 ASN A O 17
ATOM 34218 N N . GLY A 1 97 ? 18.691 -23.022 17.523 1.00 0.00 124 GLY A N 17
ATOM 34219 C CA . GLY A 1 97 ? 18.660 -21.569 17.458 1.00 0.00 124 GLY A CA 17
ATOM 34220 C C . GLY A 1 97 ? 17.691 -21.049 16.402 1.00 0.00 124 GLY A C 17
ATOM 34221 O O . GLY A 1 97 ? 17.214 -21.801 15.552 1.00 0.00 124 GLY A O 17
ATOM 34225 N N . LYS A 1 98 ? 17.410 -19.746 16.471 1.00 0.00 125 LYS A N 17
ATOM 34226 C CA . LYS A 1 98 ? 16.497 -19.060 15.570 1.00 0.00 125 LYS A CA 17
ATOM 34227 C C . LYS A 1 98 ? 17.091 -17.730 15.113 1.00 0.00 125 LYS A C 17
ATOM 34228 O O . LYS A 1 98 ? 17.656 -16.987 15.913 1.00 0.00 125 LYS A O 17
ATOM 34247 N N . PHE A 1 99 ? 16.964 -17.434 13.818 1.00 0.00 126 PHE A N 17
ATOM 34248 C CA . PHE A 1 99 ? 17.429 -16.190 13.223 1.00 0.00 126 PHE A CA 17
ATOM 34249 C C . PHE A 1 99 ? 16.427 -15.061 13.465 1.00 0.00 126 PHE A C 17
ATOM 34250 O O . PHE A 1 99 ? 15.335 -15.068 12.895 1.00 0.00 126 PHE A O 17
ATOM 34267 N N . ILE A 1 100 ? 16.787 -14.094 14.312 1.00 0.00 127 ILE A N 17
ATOM 34268 C CA . ILE A 1 100 ? 15.991 -12.895 14.534 1.00 0.00 127 ILE A CA 17
ATOM 34269 C C . ILE A 1 100 ? 16.405 -11.847 13.501 1.00 0.00 127 ILE A C 17
ATOM 34270 O O . ILE A 1 100 ? 17.469 -11.244 13.624 1.00 0.00 127 ILE A O 17
ATOM 34286 N N . LEU A 1 101 ? 15.571 -11.635 12.484 1.00 0.00 128 LEU A N 17
ATOM 34287 C CA . LEU A 1 101 ? 15.807 -10.593 11.496 1.00 0.00 128 LEU A CA 17
ATOM 34288 C C . LEU A 1 101 ? 15.288 -9.266 12.042 1.00 0.00 128 LEU A C 17
ATOM 34289 O O . LEU A 1 101 ? 14.149 -9.195 12.497 1.00 0.00 128 LEU A O 17
ATOM 34305 N N . ASN A 1 102 ? 16.114 -8.221 12.007 1.00 0.00 129 ASN A N 17
ATOM 34306 C CA . ASN A 1 102 ? 15.747 -6.926 12.562 1.00 0.00 129 ASN A CA 17
ATOM 34307 C C . ASN A 1 102 ? 16.121 -5.779 11.628 1.00 0.00 129 ASN A C 17
ATOM 34308 O O . ASN A 1 102 ? 17.299 -5.492 11.423 1.00 0.00 129 ASN A O 17
ATOM 34319 N N . ASN A 1 103 ? 15.111 -5.120 11.058 1.00 0.00 130 ASN A N 17
ATOM 34320 C CA . ASN A 1 103 ? 15.308 -3.998 10.158 1.00 0.00 130 ASN A CA 17
ATOM 34321 C C . ASN A 1 103 ? 15.367 -2.689 10.950 1.00 0.00 130 ASN A C 17
ATOM 34322 O O . ASN A 1 103 ? 14.336 -2.193 11.407 1.00 0.00 130 ASN A O 17
ATOM 34333 N N . LYS A 1 104 ? 16.571 -2.132 11.113 1.00 0.00 131 LYS A N 17
ATOM 34334 C CA . LYS A 1 104 ? 16.798 -0.961 11.957 1.00 0.00 131 LYS A CA 17
ATOM 34335 C C . LYS A 1 104 ? 16.560 0.382 11.257 1.00 0.00 131 LYS A C 17
ATOM 34336 O O . LYS A 1 104 ? 17.132 1.387 11.675 1.00 0.00 131 LYS A O 17
ATOM 34355 N N . ARG A 1 105 ? 15.734 0.436 10.204 1.00 0.00 132 ARG A N 17
ATOM 34356 C CA . ARG A 1 105 ? 15.330 1.722 9.629 1.00 0.00 132 ARG A CA 17
ATOM 34357 C C . ARG A 1 105 ? 13.840 1.791 9.318 1.00 0.00 132 ARG A C 17
ATOM 34358 O O . ARG A 1 105 ? 13.348 2.803 8.824 1.00 0.00 132 ARG A O 17
ATOM 34379 N N . THR A 1 106 ? 13.135 0.707 9.622 1.00 0.00 133 THR A N 17
ATOM 34380 C CA . THR A 1 106 ? 11.679 0.628 9.605 1.00 0.00 133 THR A CA 17
ATOM 34381 C C . THR A 1 106 ? 11.242 -0.380 10.661 1.00 0.00 133 THR A C 17
ATOM 34382 O O . THR A 1 106 ? 10.528 -1.336 10.369 1.00 0.00 133 THR A O 17
ATOM 34393 N N . ASN A 1 107 ? 11.693 -0.130 11.892 1.00 0.00 134 ASN A N 17
ATOM 34394 C CA . ASN A 1 107 ? 11.620 -1.006 13.058 1.00 0.00 134 ASN A CA 17
ATOM 34395 C C . ASN A 1 107 ? 10.665 -2.193 12.887 1.00 0.00 134 ASN A C 17
ATOM 34396 O O . ASN A 1 107 ? 9.522 -2.167 13.337 1.00 0.00 134 ASN A O 17
ATOM 34407 N N . GLU A 1 108 ? 11.169 -3.237 12.226 1.00 0.00 135 GLU A N 17
ATOM 34408 C CA . GLU A 1 108 ? 10.462 -4.492 12.014 1.00 0.00 135 GLU A CA 17
ATOM 34409 C C . GLU A 1 108 ? 11.341 -5.659 12.450 1.00 0.00 135 GLU A C 17
ATOM 34410 O O . GLU A 1 108 ? 12.549 -5.655 12.207 1.00 0.00 135 GLU A O 17
ATOM 34422 N N . LYS A 1 109 ? 10.730 -6.652 13.094 1.00 0.00 136 LYS A N 17
ATOM 34423 C CA . LYS A 1 109 ? 11.433 -7.803 13.648 1.00 0.00 136 LYS A CA 17
ATOM 34424 C C . LYS A 1 109 ? 10.723 -9.088 13.237 1.00 0.00 136 LYS A C 17
ATOM 34425 O O . LYS A 1 109 ? 9.527 -9.240 13.479 1.00 0.00 136 LYS A O 17
ATOM 34444 N N . VAL A 1 110 ? 11.464 -10.004 12.615 1.00 0.00 137 VAL A N 17
ATOM 34445 C CA . VAL A 1 110 ? 10.914 -11.232 12.062 1.00 0.00 137 VAL A CA 17
ATOM 34446 C C . VAL A 1 110 ? 11.615 -12.457 12.639 1.00 0.00 137 VAL A C 17
ATOM 34447 O O . VAL A 1 110 ? 12.753 -12.754 12.279 1.00 0.00 137 VAL A O 17
ATOM 34460 N N . VAL A 1 111 ? 10.935 -13.166 13.537 1.00 0.00 138 VAL A N 17
ATOM 34461 C CA . VAL A 1 111 ? 11.448 -14.404 14.114 1.00 0.00 138 VAL A CA 17
ATOM 34462 C C . VAL A 1 111 ? 11.160 -15.559 13.159 1.00 0.00 138 VAL A C 17
ATOM 34463 O O . VAL A 1 111 ? 10.014 -15.976 13.028 1.00 0.00 138 VAL A O 17
ATOM 34476 N N . VAL A 1 112 ? 12.196 -16.074 12.489 1.00 0.00 139 VAL A N 17
ATOM 34477 C CA . VAL A 1 112 ? 12.045 -17.176 11.547 1.00 0.00 139 VAL A CA 17
ATOM 34478 C C . VAL A 1 112 ? 11.424 -18.387 12.244 1.00 0.00 139 VAL A C 17
ATOM 34479 O O . VAL A 1 112 ? 11.922 -18.848 13.271 1.00 0.00 139 VAL A O 17
ATOM 34492 N N . THR A 1 113 ? 10.329 -18.903 11.682 1.00 0.00 140 THR A N 17
ATOM 34493 C CA . THR A 1 113 ? 9.600 -20.029 12.250 1.00 0.00 140 THR A CA 17
ATOM 34494 C C . THR A 1 113 ? 10.272 -21.350 11.883 1.00 0.00 140 THR A C 17
ATOM 34495 O O . THR A 1 113 ? 10.167 -21.812 10.749 1.00 0.00 140 THR A O 17
ATOM 34506 N N . LEU A 1 114 ? 10.972 -21.961 12.840 1.00 0.00 141 LEU A N 17
ATOM 34507 C CA . LEU A 1 114 ? 11.604 -23.259 12.645 1.00 0.00 141 LEU A CA 17
ATOM 34508 C C . LEU A 1 114 ? 10.523 -24.321 12.458 1.00 0.00 141 LEU A C 17
ATOM 34509 O O . LEU A 1 114 ? 9.883 -24.728 13.426 1.00 0.00 141 LEU A O 17
ATOM 34525 N N . ASN A 1 115 ? 10.327 -24.763 11.212 1.00 0.00 142 ASN A N 17
ATOM 34526 C CA . ASN A 1 115 ? 9.348 -25.782 10.873 1.00 0.00 142 ASN A CA 17
ATOM 34527 C C . ASN A 1 115 ? 9.701 -27.112 11.535 1.00 0.00 142 ASN A C 17
ATOM 34528 O O . ASN A 1 115 ? 10.659 -27.773 11.131 1.00 0.00 142 ASN A O 17
ATOM 34539 N N . ARG A 1 116 ? 8.929 -27.501 12.554 1.00 0.00 143 ARG A N 17
ATOM 34540 C CA . ARG A 1 116 ? 9.163 -28.725 13.311 1.00 0.00 143 ARG A CA 17
ATOM 34541 C C . ARG A 1 116 ? 7.853 -29.477 13.526 1.00 0.00 143 ARG A C 17
ATOM 34542 O O . ARG A 1 116 ? 7.480 -29.807 14.650 1.00 0.00 143 ARG A O 17
ATOM 34563 N N . LEU A 1 117 ? 7.147 -29.750 12.425 1.00 0.00 144 LEU A N 17
ATOM 34564 C CA . LEU A 1 117 ? 5.883 -30.468 12.454 1.00 0.00 144 LEU A CA 17
ATOM 34565 C C . LEU A 1 117 ? 6.146 -31.931 12.813 1.00 0.00 144 LEU A C 17
ATOM 34566 O O . LEU A 1 117 ? 6.624 -32.711 11.986 1.00 0.00 144 LEU A O 17
ATOM 34582 N N . GLY A 1 118 ? 5.833 -32.293 14.058 1.00 0.00 145 GLY A N 17
ATOM 34583 C CA . GLY A 1 118 ? 6.061 -33.630 14.593 1.00 0.00 145 GLY A CA 17
ATOM 34584 C C . GLY A 1 118 ? 6.139 -33.611 16.115 1.00 0.00 145 GLY A C 17
ATOM 34585 O O . GLY A 1 118 ? 6.204 -34.663 16.747 1.00 0.00 145 GLY A O 17
ATOM 34589 N N . ARG A 1 119 ? 6.131 -32.408 16.699 1.00 0.00 146 ARG A N 17
ATOM 34590 C CA . ARG A 1 119 ? 6.149 -32.197 18.140 1.00 0.00 146 ARG A CA 17
ATOM 34591 C C . ARG A 1 119 ? 4.920 -32.816 18.808 1.00 0.00 146 ARG A C 17
ATOM 34592 O O . ARG A 1 119 ? 3.815 -32.281 18.725 1.00 0.00 146 ARG A O 17
ATOM 34613 N N . VAL A 1 120 ? 5.120 -33.955 19.473 1.00 0.00 147 VAL A N 17
ATOM 34614 C CA . VAL A 1 120 ? 4.062 -34.676 20.166 1.00 0.00 147 VAL A CA 17
ATOM 34615 C C . VAL A 1 120 ? 3.528 -33.857 21.341 1.00 0.00 147 VAL A C 17
ATOM 34616 O O . VAL A 1 120 ? 4.288 -33.194 22.048 1.00 0.00 147 VAL A O 17
ATOM 34629 N N . ARG A 1 121 ? 2.210 -33.906 21.540 1.00 0.00 148 ARG A N 17
ATOM 34630 C CA . ARG A 1 121 ? 1.525 -33.196 22.612 1.00 0.00 148 ARG A CA 17
ATOM 34631 C C . ARG A 1 121 ? 2.010 -33.657 23.992 1.00 0.00 148 ARG A C 17
ATOM 34632 O O . ARG A 1 121 ? 1.659 -34.739 24.462 1.00 0.00 148 ARG A O 17
ATOM 34653 N N . VAL A 1 122 ? 2.830 -32.829 24.639 1.00 0.00 149 VAL A N 17
ATOM 34654 C CA . VAL A 1 122 ? 3.346 -33.108 25.974 1.00 0.00 149 VAL A CA 17
ATOM 34655 C C . VAL A 1 122 ? 2.217 -32.981 26.997 1.00 0.00 149 VAL A C 17
ATOM 34656 O O . VAL A 1 122 ? 1.809 -31.873 27.343 1.00 0.00 149 VAL A O 17
ATOM 34669 N N . GLY A 1 123 ? 1.717 -34.123 27.475 1.00 0.00 150 GLY A N 17
ATOM 34670 C CA . GLY A 1 123 ? 0.636 -34.168 28.450 1.00 0.00 150 GLY A CA 17
ATOM 34671 C C . GLY A 1 123 ? -0.709 -33.818 27.817 1.00 0.00 150 GLY A C 17
ATOM 34672 O O . GLY A 1 123 ? -0.819 -33.660 26.601 1.00 0.00 150 GLY A O 17
ATOM 34676 N N . GLY A 1 124 ? -1.742 -33.693 28.654 1.00 0.00 151 GLY A N 17
ATOM 34677 C CA . GLY A 1 124 ? -3.088 -33.365 28.209 1.00 0.00 151 GLY A CA 17
ATOM 34678 C C . GLY A 1 124 ? -4.054 -33.287 29.388 1.00 0.00 151 GLY A C 17
ATOM 34679 O O . GLY A 1 124 ? -3.649 -33.417 30.541 1.00 0.00 151 GLY A O 17
ATOM 34683 N N . ASN A 1 125 ? -5.340 -33.069 29.091 1.00 0.00 152 ASN A N 17
ATOM 34684 C CA . ASN A 1 125 ? -6.389 -32.971 30.096 1.00 0.00 152 ASN A CA 17
ATOM 34685 C C . ASN A 1 125 ? -7.615 -33.775 29.664 1.00 0.00 152 ASN A C 17
ATOM 34686 O O . ASN A 1 125 ? -7.887 -34.805 30.317 1.00 0.00 152 ASN A O 17
ATOM 34698 N N . ILE A 1 1 ? 4.304 -0.908 -6.765 1.00 0.00 28 ILE A N 18
ATOM 34699 C CA . ILE A 1 1 ? 4.841 -2.260 -6.535 1.00 0.00 28 ILE A CA 18
ATOM 34700 C C . ILE A 1 1 ? 5.340 -2.413 -5.102 1.00 0.00 28 ILE A C 18
ATOM 34701 O O . ILE A 1 1 ? 6.409 -1.913 -4.747 1.00 0.00 28 ILE A O 18
ATOM 34719 N N . GLN A 1 2 ? 4.559 -3.110 -4.271 1.00 0.00 29 GLN A N 18
ATOM 34720 C CA . GLN A 1 2 ? 4.907 -3.357 -2.880 1.00 0.00 29 GLN A CA 18
ATOM 34721 C C . GLN A 1 2 ? 6.073 -4.331 -2.798 1.00 0.00 29 GLN A C 18
ATOM 34722 O O . GLN A 1 2 ? 5.903 -5.534 -3.002 1.00 0.00 29 GLN A O 18
ATOM 34736 N N . ASN A 1 3 ? 7.267 -3.811 -2.498 1.00 0.00 30 ASN A N 18
ATOM 34737 C CA . ASN A 1 3 ? 8.469 -4.618 -2.381 1.00 0.00 30 ASN A CA 18
ATOM 34738 C C . ASN A 1 3 ? 8.441 -5.429 -1.083 1.00 0.00 30 ASN A C 18
ATOM 34739 O O . ASN A 1 3 ? 8.918 -4.971 -0.045 1.00 0.00 30 ASN A O 18
ATOM 34750 N N . ASN A 1 4 ? 7.882 -6.639 -1.143 1.00 0.00 31 ASN A N 18
ATOM 34751 C CA . ASN A 1 4 ? 7.786 -7.529 0.004 1.00 0.00 31 ASN A CA 18
ATOM 34752 C C . ASN A 1 4 ? 9.087 -8.314 0.201 1.00 0.00 31 ASN A C 18
ATOM 34753 O O . ASN A 1 4 ? 9.075 -9.543 0.247 1.00 0.00 31 ASN A O 18
ATOM 34764 N N . GLU A 1 5 ? 10.215 -7.609 0.327 1.00 0.00 32 GLU A N 18
ATOM 34765 C CA . GLU A 1 5 ? 11.515 -8.242 0.510 1.00 0.00 32 GLU A CA 18
ATOM 34766 C C . GLU A 1 5 ? 11.712 -8.749 1.937 1.00 0.00 32 GLU A C 18
ATOM 34767 O O . GLU A 1 5 ? 12.843 -8.894 2.396 1.00 0.00 32 GLU A O 18
ATOM 34779 N N . ARG A 1 6 ? 10.613 -9.023 2.639 1.00 0.00 33 ARG A N 18
ATOM 34780 C CA . ARG A 1 6 ? 10.670 -9.506 4.004 1.00 0.00 33 ARG A CA 18
ATOM 34781 C C . ARG A 1 6 ? 10.637 -11.023 4.021 1.00 0.00 33 ARG A C 18
ATOM 34782 O O . ARG A 1 6 ? 11.499 -11.667 4.618 1.00 0.00 33 ARG A O 18
ATOM 34803 N N . GLU A 1 7 ? 9.633 -11.593 3.354 1.00 0.00 34 GLU A N 18
ATOM 34804 C CA . GLU A 1 7 ? 9.441 -13.031 3.313 1.00 0.00 34 GLU A CA 18
ATOM 34805 C C . GLU A 1 7 ? 10.350 -13.696 2.293 1.00 0.00 34 GLU A C 18
ATOM 34806 O O . GLU A 1 7 ? 10.189 -14.878 2.004 1.00 0.00 34 GLU A O 18
ATOM 34818 N N . THR A 1 8 ? 11.309 -12.950 1.753 1.00 0.00 35 THR A N 18
ATOM 34819 C CA . THR A 1 8 ? 12.332 -13.544 0.911 1.00 0.00 35 THR A CA 18
ATOM 34820 C C . THR A 1 8 ? 13.586 -13.827 1.741 1.00 0.00 35 THR A C 18
ATOM 34821 O O . THR A 1 8 ? 14.523 -14.455 1.257 1.00 0.00 35 THR A O 18
ATOM 34832 N N . LEU A 1 9 ? 13.605 -13.381 3.001 1.00 0.00 36 LEU A N 18
ATOM 34833 C CA . LEU A 1 9 ? 14.689 -13.704 3.916 1.00 0.00 36 LEU A CA 18
ATOM 34834 C C . LEU A 1 9 ? 14.237 -14.704 4.970 1.00 0.00 36 LEU A C 18
ATOM 34835 O O . LEU A 1 9 ? 15.020 -15.083 5.836 1.00 0.00 36 LEU A O 18
ATOM 34851 N N . VAL A 1 10 ? 12.984 -15.145 4.905 1.00 0.00 37 VAL A N 18
ATOM 34852 C CA . VAL A 1 10 ? 12.517 -16.218 5.771 1.00 0.00 37 VAL A CA 18
ATOM 34853 C C . VAL A 1 10 ? 12.265 -17.468 4.943 1.00 0.00 37 VAL A C 18
ATOM 34854 O O . VAL A 1 10 ? 12.214 -18.577 5.468 1.00 0.00 37 VAL A O 18
ATOM 34867 N N . ASN A 1 11 ? 12.122 -17.285 3.632 1.00 0.00 38 ASN A N 18
ATOM 34868 C CA . ASN A 1 11 ? 12.022 -18.390 2.699 1.00 0.00 38 ASN A CA 18
ATOM 34869 C C . ASN A 1 11 ? 13.382 -18.717 2.101 1.00 0.00 38 ASN A C 18
ATOM 34870 O O . ASN A 1 11 ? 13.504 -19.660 1.320 1.00 0.00 38 ASN A O 18
ATOM 34881 N N . SER A 1 12 ? 14.408 -17.947 2.470 1.00 0.00 39 SER A N 18
ATOM 34882 C CA . SER A 1 12 ? 15.766 -18.239 2.057 1.00 0.00 39 SER A CA 18
ATOM 34883 C C . SER A 1 12 ? 16.704 -18.456 3.243 1.00 0.00 39 SER A C 18
ATOM 34884 O O . SER A 1 12 ? 17.918 -18.458 3.073 1.00 0.00 39 SER A O 18
ATOM 34892 N N . ILE A 1 13 ? 16.144 -18.651 4.442 1.00 0.00 40 ILE A N 18
ATOM 34893 C CA . ILE A 1 13 ? 16.898 -19.094 5.603 1.00 0.00 40 ILE A CA 18
ATOM 34894 C C . ILE A 1 13 ? 16.359 -20.440 6.077 1.00 0.00 40 ILE A C 18
ATOM 34895 O O . ILE A 1 13 ? 17.145 -21.343 6.357 1.00 0.00 40 ILE A O 18
ATOM 34911 N N . LYS A 1 14 ? 15.030 -20.595 6.166 1.00 0.00 41 LYS A N 18
ATOM 34912 C CA . LYS A 1 14 ? 14.455 -21.873 6.571 1.00 0.00 41 LYS A CA 18
ATOM 34913 C C . LYS A 1 14 ? 14.526 -22.884 5.429 1.00 0.00 41 LYS A C 18
ATOM 34914 O O . LYS A 1 14 ? 14.029 -24.000 5.559 1.00 0.00 41 LYS A O 18
ATOM 34933 N N . THR A 1 15 ? 15.152 -22.497 4.315 1.00 0.00 42 THR A N 18
ATOM 34934 C CA . THR A 1 15 ? 15.449 -23.405 3.216 1.00 0.00 42 THR A CA 18
ATOM 34935 C C . THR A 1 15 ? 16.934 -23.328 2.872 1.00 0.00 42 THR A C 18
ATOM 34936 O O . THR A 1 15 ? 17.368 -23.632 1.766 1.00 0.00 42 THR A O 18
ATOM 34947 N N . ALA A 1 16 ? 17.713 -22.916 3.866 1.00 0.00 43 ALA A N 18
ATOM 34948 C CA . ALA A 1 16 ? 19.162 -22.988 3.809 1.00 0.00 43 ALA A CA 18
ATOM 34949 C C . ALA A 1 16 ? 19.652 -23.917 4.918 1.00 0.00 43 ALA A C 18
ATOM 34950 O O . ALA A 1 16 ? 20.852 -24.126 5.080 1.00 0.00 43 ALA A O 18
ATOM 34957 N N . ILE A 1 17 ? 18.701 -24.478 5.674 1.00 0.00 44 ILE A N 18
ATOM 34958 C CA . ILE A 1 17 ? 18.955 -25.556 6.617 1.00 0.00 44 ILE A CA 18
ATOM 34959 C C . ILE A 1 17 ? 18.420 -26.865 6.032 1.00 0.00 44 ILE A C 18
ATOM 34960 O O . ILE A 1 17 ? 18.798 -27.953 6.459 1.00 0.00 44 ILE A O 18
ATOM 34976 N N . GLN A 1 18 ? 17.534 -26.756 5.037 1.00 0.00 45 GLN A N 18
ATOM 34977 C CA . GLN A 1 18 ? 16.918 -27.906 4.388 1.00 0.00 45 GLN A CA 18
ATOM 34978 C C . GLN A 1 18 ? 17.631 -28.251 3.088 1.00 0.00 45 GLN A C 18
ATOM 34979 O O . GLN A 1 18 ? 17.175 -29.078 2.297 1.00 0.00 45 GLN A O 18
ATOM 34993 N N . TYR A 1 19 ? 18.774 -27.607 2.888 1.00 0.00 46 TYR A N 18
ATOM 34994 C CA . TYR A 1 19 ? 19.709 -27.960 1.841 1.00 0.00 46 TYR A CA 18
ATOM 34995 C C . TYR A 1 19 ? 21.102 -28.027 2.465 1.00 0.00 46 TYR A C 18
ATOM 34996 O O . TYR A 1 19 ? 22.125 -28.057 1.789 1.00 0.00 46 TYR A O 18
ATOM 35014 N N . SER A 1 20 ? 21.119 -28.063 3.797 1.00 0.00 47 SER A N 18
ATOM 35015 C CA . SER A 1 20 ? 22.350 -28.218 4.557 1.00 0.00 47 SER A CA 18
ATOM 35016 C C . SER A 1 20 ? 22.283 -29.415 5.498 1.00 0.00 47 SER A C 18
ATOM 35017 O O . SER A 1 20 ? 23.225 -29.648 6.250 1.00 0.00 47 SER A O 18
ATOM 35025 N N . LYS A 1 21 ? 21.187 -30.184 5.459 1.00 0.00 48 LYS A N 18
ATOM 35026 C CA . LYS A 1 21 ? 21.122 -31.460 6.159 1.00 0.00 48 LYS A CA 18
ATOM 35027 C C . LYS A 1 21 ? 21.031 -32.628 5.185 1.00 0.00 48 LYS A C 18
ATOM 35028 O O . LYS A 1 21 ? 20.831 -33.767 5.598 1.00 0.00 48 LYS A O 18
ATOM 35047 N N . ILE A 1 22 ? 21.186 -32.341 3.893 1.00 0.00 49 ILE A N 18
ATOM 35048 C CA . ILE A 1 22 ? 21.252 -33.370 2.867 1.00 0.00 49 ILE A CA 18
ATOM 35049 C C . ILE A 1 22 ? 22.638 -33.403 2.222 1.00 0.00 49 ILE A C 18
ATOM 35050 O O . ILE A 1 22 ? 23.025 -34.402 1.619 1.00 0.00 49 ILE A O 18
ATOM 35066 N N . GLN A 1 23 ? 23.399 -32.315 2.356 1.00 0.00 50 GLN A N 18
ATOM 35067 C CA . GLN A 1 23 ? 24.801 -32.283 1.965 1.00 0.00 50 GLN A CA 18
ATOM 35068 C C . GLN A 1 23 ? 25.688 -32.826 3.084 1.00 0.00 50 GLN A C 18
ATOM 35069 O O . GLN A 1 23 ? 26.912 -32.782 2.998 1.00 0.00 50 GLN A O 18
ATOM 35083 N N . ALA A 1 24 ? 25.055 -33.347 4.134 1.00 0.00 51 ALA A N 18
ATOM 35084 C CA . ALA A 1 24 ? 25.705 -34.073 5.211 1.00 0.00 51 ALA A CA 18
ATOM 35085 C C . ALA A 1 24 ? 25.453 -35.571 5.066 1.00 0.00 51 ALA A C 18
ATOM 35086 O O . ALA A 1 24 ? 26.395 -36.362 5.018 1.00 0.00 51 ALA A O 18
ATOM 35093 N N . ILE A 1 25 ? 24.174 -35.958 4.995 1.00 0.00 52 ILE A N 18
ATOM 35094 C CA . ILE A 1 25 ? 23.775 -37.361 4.960 1.00 0.00 52 ILE A CA 18
ATOM 35095 C C . ILE A 1 25 ? 24.194 -38.002 3.635 1.00 0.00 52 ILE A C 18
ATOM 35096 O O . ILE A 1 25 ? 24.116 -39.219 3.477 1.00 0.00 52 ILE A O 18
ATOM 35112 N N . HIS A 1 26 ? 24.648 -37.187 2.678 1.00 0.00 53 HIS A N 18
ATOM 35113 C CA . HIS A 1 26 ? 25.102 -37.680 1.388 1.00 0.00 53 HIS A CA 18
ATOM 35114 C C . HIS A 1 26 ? 26.627 -37.667 1.276 1.00 0.00 53 HIS A C 18
ATOM 35115 O O . HIS A 1 26 ? 27.161 -38.004 0.221 1.00 0.00 53 HIS A O 18
ATOM 35129 N N . LEU A 1 27 ? 27.339 -37.297 2.349 1.00 0.00 54 LEU A N 18
ATOM 35130 C CA . LEU A 1 27 ? 28.793 -37.379 2.389 1.00 0.00 54 LEU A CA 18
ATOM 35131 C C . LEU A 1 27 ? 29.263 -38.167 3.609 1.00 0.00 54 LEU A C 18
ATOM 35132 O O . LEU A 1 27 ? 30.465 -38.312 3.827 1.00 0.00 54 LEU A O 18
ATOM 35148 N N . GLY A 1 28 ? 28.324 -38.688 4.405 1.00 0.00 55 GLY A N 18
ATOM 35149 C CA . GLY A 1 28 ? 28.642 -39.545 5.537 1.00 0.00 55 GLY A CA 18
ATOM 35150 C C . GLY A 1 28 ? 29.361 -38.806 6.666 1.00 0.00 55 GLY A C 18
ATOM 35151 O O . GLY A 1 28 ? 29.917 -39.454 7.553 1.00 0.00 55 GLY A O 18
ATOM 35155 N N . HIS A 1 29 ? 29.366 -37.467 6.649 1.00 0.00 56 HIS A N 18
ATOM 35156 C CA . HIS A 1 29 ? 30.048 -36.687 7.671 1.00 0.00 56 HIS A CA 18
ATOM 35157 C C . HIS A 1 29 ? 29.421 -35.296 7.807 1.00 0.00 56 HIS A C 18
ATOM 35158 O O . HIS A 1 29 ? 28.817 -34.799 6.857 1.00 0.00 56 HIS A O 18
ATOM 35172 N N . PRO A 1 30 ? 29.556 -34.663 8.981 1.00 0.00 57 PRO A N 18
ATOM 35173 C CA . PRO A 1 30 ? 28.986 -33.355 9.276 1.00 0.00 57 PRO A CA 18
ATOM 35174 C C . PRO A 1 30 ? 29.505 -32.249 8.358 1.00 0.00 57 PRO A C 18
ATOM 35175 O O . PRO A 1 30 ? 30.582 -32.364 7.773 1.00 0.00 57 PRO A O 18
ATOM 35186 N N . ILE A 1 31 ? 28.725 -31.174 8.247 1.00 0.00 58 ILE A N 18
ATOM 35187 C CA . ILE A 1 31 ? 29.054 -30.005 7.442 1.00 0.00 58 ILE A CA 18
ATOM 35188 C C . ILE A 1 31 ? 28.757 -28.744 8.241 1.00 0.00 58 ILE A C 18
ATOM 35189 O O . ILE A 1 31 ? 27.988 -28.767 9.201 1.00 0.00 58 ILE A O 18
ATOM 35205 N N . TYR A 1 32 ? 29.382 -27.637 7.836 1.00 0.00 59 TYR A N 18
ATOM 35206 C CA . TYR A 1 32 ? 29.373 -26.417 8.627 1.00 0.00 59 TYR A CA 18
ATOM 35207 C C . TYR A 1 32 ? 28.738 -25.246 7.887 1.00 0.00 59 TYR A C 18
ATOM 35208 O O . TYR A 1 32 ? 29.324 -24.695 6.957 1.00 0.00 59 TYR A O 18
ATOM 35226 N N . LEU A 1 33 ? 27.528 -24.867 8.304 1.00 0.00 60 LEU A N 18
ATOM 35227 C CA . LEU A 1 33 ? 26.842 -23.710 7.756 1.00 0.00 60 LEU A CA 18
ATOM 35228 C C . LEU A 1 33 ? 27.369 -22.453 8.451 1.00 0.00 60 LEU A C 18
ATOM 35229 O O . LEU A 1 33 ? 27.022 -22.188 9.600 1.00 0.00 60 LEU A O 18
ATOM 35245 N N . LEU A 1 34 ? 28.209 -21.690 7.752 1.00 0.00 61 LEU A N 18
ATOM 35246 C CA . LEU A 1 34 ? 28.847 -20.484 8.267 1.00 0.00 61 LEU A CA 18
ATOM 35247 C C . LEU A 1 34 ? 28.173 -19.234 7.701 1.00 0.00 61 LEU A C 18
ATOM 35248 O O . LEU A 1 34 ? 27.472 -19.321 6.696 1.00 0.00 61 LEU A O 18
ATOM 35264 N N . PRO A 1 35 ? 28.370 -18.064 8.321 1.00 0.00 62 PRO A N 18
ATOM 35265 C CA . PRO A 1 35 ? 27.964 -16.793 7.746 1.00 0.00 62 PRO A CA 18
ATOM 35266 C C . PRO A 1 35 ? 28.841 -16.502 6.529 1.00 0.00 62 PRO A C 18
ATOM 35267 O O . PRO A 1 35 ? 29.960 -17.003 6.441 1.00 0.00 62 PRO A O 18
ATOM 35278 N N . PHE A 1 36 ? 28.347 -15.696 5.587 1.00 0.00 63 PHE A N 18
ATOM 35279 C CA . PHE A 1 36 ? 29.119 -15.341 4.407 1.00 0.00 63 PHE A CA 18
ATOM 35280 C C . PHE A 1 36 ? 30.308 -14.460 4.801 1.00 0.00 63 PHE A C 18
ATOM 35281 O O . PHE A 1 36 ? 30.135 -13.297 5.168 1.00 0.00 63 PHE A O 18
ATOM 35298 N N . GLY A 1 37 ? 31.513 -15.026 4.725 1.00 0.00 64 GLY A N 18
ATOM 35299 C CA . GLY A 1 37 ? 32.747 -14.346 5.090 1.00 0.00 64 GLY A CA 18
ATOM 35300 C C . GLY A 1 37 ? 33.093 -14.562 6.562 1.00 0.00 64 GLY A C 18
ATOM 35301 O O . GLY A 1 37 ? 32.238 -14.932 7.367 1.00 0.00 64 GLY A O 18
ATOM 35305 N N . SER A 1 38 ? 34.361 -14.327 6.911 1.00 0.00 65 SER A N 18
ATOM 35306 C CA . SER A 1 38 ? 34.882 -14.528 8.256 1.00 0.00 65 SER A CA 18
ATOM 35307 C C . SER A 1 38 ? 34.507 -13.363 9.179 1.00 0.00 65 SER A C 18
ATOM 35308 O O . SER A 1 38 ? 35.376 -12.736 9.783 1.00 0.00 65 SER A O 18
ATOM 35316 N N . ASN A 1 39 ? 33.209 -13.069 9.288 1.00 0.00 66 ASN A N 18
ATOM 35317 C CA . ASN A 1 39 ? 32.709 -11.992 10.126 1.00 0.00 66 ASN A CA 18
ATOM 35318 C C . ASN A 1 39 ? 31.491 -12.456 10.923 1.00 0.00 66 ASN A C 18
ATOM 35319 O O . ASN A 1 39 ? 30.639 -13.179 10.408 1.00 0.00 66 ASN A O 18
ATOM 35330 N N . GLU A 1 40 ? 31.420 -12.036 12.185 1.00 0.00 67 GLU A N 18
ATOM 35331 C CA . GLU A 1 40 ? 30.396 -12.442 13.143 1.00 0.00 67 GLU A CA 18
ATOM 35332 C C . GLU A 1 40 ? 29.028 -11.796 12.880 1.00 0.00 67 GLU A C 18
ATOM 35333 O O . GLU A 1 40 ? 28.271 -11.547 13.815 1.00 0.00 67 GLU A O 18
ATOM 35345 N N . ASN A 1 41 ? 28.701 -11.525 11.615 1.00 0.00 68 ASN A N 18
ATOM 35346 C CA . ASN A 1 41 ? 27.414 -10.964 11.232 1.00 0.00 68 ASN A CA 18
ATOM 35347 C C . ASN A 1 41 ? 26.856 -11.678 10.001 1.00 0.00 68 ASN A C 18
ATOM 35348 O O . ASN A 1 41 ? 27.392 -11.549 8.904 1.00 0.00 68 ASN A O 18
ATOM 35359 N N . TRP A 1 42 ? 25.770 -12.441 10.183 1.00 0.00 69 TRP A N 18
ATOM 35360 C CA . TRP A 1 42 ? 25.132 -13.184 9.101 1.00 0.00 69 TRP A CA 18
ATOM 35361 C C . TRP A 1 42 ? 24.349 -12.257 8.168 1.00 0.00 69 TRP A C 18
ATOM 35362 O O . TRP A 1 42 ? 23.415 -12.698 7.503 1.00 0.00 69 TRP A O 18
ATOM 35383 N N . SER A 1 43 ? 24.718 -10.970 8.100 1.00 0.00 70 SER A N 18
ATOM 35384 C CA . SER A 1 43 ? 23.963 -9.992 7.330 1.00 0.00 70 SER A CA 18
ATOM 35385 C C . SER A 1 43 ? 24.579 -9.731 5.958 1.00 0.00 70 SER A C 18
ATOM 35386 O O . SER A 1 43 ? 24.370 -8.669 5.375 1.00 0.00 70 SER A O 18
ATOM 35394 N N . ARG A 1 44 ? 25.337 -10.696 5.428 1.00 0.00 71 ARG A N 18
ATOM 35395 C CA . ARG A 1 44 ? 25.848 -10.656 4.078 1.00 0.00 71 ARG A CA 18
ATOM 35396 C C . ARG A 1 44 ? 25.662 -12.028 3.423 1.00 0.00 71 ARG A C 18
ATOM 35397 O O . ARG A 1 44 ? 26.370 -12.383 2.486 1.00 0.00 71 ARG A O 18
ATOM 35418 N N . GLY A 1 45 ? 24.694 -12.801 3.922 1.00 0.00 72 GLY A N 18
ATOM 35419 C CA . GLY A 1 45 ? 24.406 -14.138 3.438 1.00 0.00 72 GLY A CA 18
ATOM 35420 C C . GLY A 1 45 ? 25.004 -15.211 4.340 1.00 0.00 72 GLY A C 18
ATOM 35421 O O . GLY A 1 45 ? 25.617 -14.906 5.364 1.00 0.00 72 GLY A O 18
ATOM 35425 N N . MET A 1 46 ? 24.815 -16.469 3.946 1.00 0.00 73 MET A N 18
ATOM 35426 C CA . MET A 1 46 ? 25.357 -17.634 4.629 1.00 0.00 73 MET A CA 18
ATOM 35427 C C . MET A 1 46 ? 25.931 -18.603 3.597 1.00 0.00 73 MET A C 18
ATOM 35428 O O . MET A 1 46 ? 25.488 -18.625 2.447 1.00 0.00 73 MET A O 18
ATOM 35442 N N . VAL A 1 47 ? 26.916 -19.404 4.003 1.00 0.00 74 VAL A N 18
ATOM 35443 C CA . VAL A 1 47 ? 27.641 -20.304 3.117 1.00 0.00 74 VAL A CA 18
ATOM 35444 C C . VAL A 1 47 ? 27.819 -21.684 3.735 1.00 0.00 74 VAL A C 18
ATOM 35445 O O . VAL A 1 47 ? 28.334 -21.827 4.843 1.00 0.00 74 VAL A O 18
ATOM 35458 N N . LEU A 1 48 ? 27.378 -22.709 3.008 1.00 0.00 75 LEU A N 18
ATOM 35459 C CA . LEU A 1 48 ? 27.568 -24.093 3.398 1.00 0.00 75 LEU A CA 18
ATOM 35460 C C . LEU A 1 48 ? 29.011 -24.492 3.091 1.00 0.00 75 LEU A C 18
ATOM 35461 O O . LEU A 1 48 ? 29.428 -24.396 1.939 1.00 0.00 75 LEU A O 18
ATOM 35477 N N . ALA A 1 49 ? 29.779 -24.934 4.092 1.00 0.00 76 ALA A N 18
ATOM 35478 C CA . ALA A 1 49 ? 31.166 -25.329 3.892 1.00 0.00 76 ALA A CA 18
ATOM 35479 C C . ALA A 1 49 ? 31.461 -26.676 4.547 1.00 0.00 76 ALA A C 18
ATOM 35480 O O . ALA A 1 49 ? 31.344 -26.825 5.762 1.00 0.00 76 ALA A O 18
ATOM 35487 N N . LYS A 1 50 ? 31.850 -27.662 3.735 1.00 0.00 77 LYS A N 18
ATOM 35488 C CA . LYS A 1 50 ? 32.222 -28.990 4.213 1.00 0.00 77 LYS A CA 18
ATOM 35489 C C . LYS A 1 50 ? 33.725 -29.094 4.393 1.00 0.00 77 LYS A C 18
ATOM 35490 O O . LYS A 1 50 ? 34.490 -28.503 3.638 1.00 0.00 77 LYS A O 18
ATOM 35509 N N . LEU A 1 51 ? 34.151 -29.853 5.397 1.00 0.00 78 LEU A N 18
ATOM 35510 C CA . LEU A 1 51 ? 35.565 -30.090 5.626 1.00 0.00 78 LEU A CA 18
ATOM 35511 C C . LEU A 1 51 ? 36.037 -31.261 4.769 1.00 0.00 78 LEU A C 18
ATOM 35512 O O . LEU A 1 51 ? 35.407 -32.316 4.764 1.00 0.00 78 LEU A O 18
ATOM 35528 N N . ASN A 1 52 ? 37.144 -31.077 4.047 1.00 0.00 79 ASN A N 18
ATOM 35529 C CA . ASN A 1 52 ? 37.727 -32.134 3.241 1.00 0.00 79 ASN A CA 18
ATOM 35530 C C . ASN A 1 52 ? 38.810 -32.821 4.065 1.00 0.00 79 ASN A C 18
ATOM 35531 O O . ASN A 1 52 ? 39.896 -32.271 4.241 1.00 0.00 79 ASN A O 18
ATOM 35542 N N . GLN A 1 53 ? 38.516 -34.020 4.571 1.00 0.00 80 GLN A N 18
ATOM 35543 C CA . GLN A 1 53 ? 39.396 -34.719 5.496 1.00 0.00 80 GLN A CA 18
ATOM 35544 C C . GLN A 1 53 ? 40.639 -35.306 4.821 1.00 0.00 80 GLN A C 18
ATOM 35545 O O . GLN A 1 53 ? 41.211 -36.270 5.332 1.00 0.00 80 GLN A O 18
ATOM 35559 N N . THR A 1 54 ? 41.070 -34.747 3.684 1.00 0.00 81 THR A N 18
ATOM 35560 C CA . THR A 1 54 ? 42.313 -35.170 3.054 1.00 0.00 81 THR A CA 18
ATOM 35561 C C . THR A 1 54 ? 43.154 -33.985 2.583 1.00 0.00 81 THR A C 18
ATOM 35562 O O . THR A 1 54 ? 44.236 -34.183 2.031 1.00 0.00 81 THR A O 18
ATOM 35573 N N . THR A 1 55 ? 42.673 -32.759 2.807 1.00 0.00 82 THR A N 18
ATOM 35574 C CA . THR A 1 55 ? 43.438 -31.541 2.544 1.00 0.00 82 THR A CA 18
ATOM 35575 C C . THR A 1 55 ? 43.085 -30.447 3.553 1.00 0.00 82 THR A C 18
ATOM 35576 O O . THR A 1 55 ? 43.255 -29.265 3.258 1.00 0.00 82 THR A O 18
ATOM 35587 N N . ASN A 1 56 ? 42.603 -30.844 4.739 1.00 0.00 83 ASN A N 18
ATOM 35588 C CA . ASN A 1 56 ? 42.174 -29.972 5.830 1.00 0.00 83 ASN A CA 18
ATOM 35589 C C . ASN A 1 56 ? 41.731 -28.574 5.369 1.00 0.00 83 ASN A C 18
ATOM 35590 O O . ASN A 1 56 ? 42.262 -27.567 5.834 1.00 0.00 83 ASN A O 18
ATOM 35601 N N . LYS A 1 57 ? 40.761 -28.506 4.449 1.00 0.00 84 LYS A N 18
ATOM 35602 C CA . LYS A 1 57 ? 40.240 -27.239 3.944 1.00 0.00 84 LYS A CA 18
ATOM 35603 C C . LYS A 1 57 ? 38.718 -27.231 3.866 1.00 0.00 84 LYS A C 18
ATOM 35604 O O . LYS A 1 57 ? 38.102 -28.247 3.547 1.00 0.00 84 LYS A O 18
ATOM 35623 N N . THR A 1 58 ? 38.115 -26.077 4.158 1.00 0.00 85 THR A N 18
ATOM 35624 C CA . THR A 1 58 ? 36.673 -25.877 4.080 1.00 0.00 85 THR A CA 18
ATOM 35625 C C . THR A 1 58 ? 36.249 -25.656 2.628 1.00 0.00 85 THR A C 18
ATOM 35626 O O . THR A 1 58 ? 36.458 -24.585 2.060 1.00 0.00 85 THR A O 18
ATOM 35637 N N . GLU A 1 59 ? 35.650 -26.681 2.021 1.00 0.00 86 GLU A N 18
ATOM 35638 C CA . GLU A 1 59 ? 35.165 -26.634 0.651 1.00 0.00 86 GLU A CA 18
ATOM 35639 C C . GLU A 1 59 ? 33.739 -26.081 0.625 1.00 0.00 86 GLU A C 18
ATOM 35640 O O . GLU A 1 59 ? 32.790 -26.772 0.995 1.00 0.00 86 GLU A O 18
ATOM 35652 N N . LEU A 1 60 ? 33.598 -24.826 0.197 1.00 0.00 87 LEU A N 18
ATOM 35653 C CA . LEU A 1 60 ? 32.311 -24.157 0.080 1.00 0.00 87 LEU A CA 18
ATOM 35654 C C . LEU A 1 60 ? 31.424 -24.867 -0.943 1.00 0.00 87 LEU A C 18
ATOM 35655 O O . LEU A 1 60 ? 31.867 -25.157 -2.055 1.00 0.00 87 LEU A O 18
ATOM 35671 N N . ILE A 1 61 ? 30.173 -25.145 -0.563 1.00 0.00 88 ILE A N 18
ATOM 35672 C CA . ILE A 1 61 ? 29.221 -25.866 -1.400 1.00 0.00 88 ILE A CA 18
ATOM 35673 C C . ILE A 1 61 ? 28.162 -24.925 -1.985 1.00 0.00 88 ILE A C 18
ATOM 35674 O O . ILE A 1 61 ? 27.844 -25.020 -3.170 1.00 0.00 88 ILE A O 18
ATOM 35690 N N . HIS A 1 62 ? 27.612 -24.019 -1.166 1.00 0.00 89 HIS A N 18
ATOM 35691 C CA . HIS A 1 62 ? 26.514 -23.148 -1.570 1.00 0.00 89 HIS A CA 18
ATOM 35692 C C . HIS A 1 62 ? 26.621 -21.762 -0.936 1.00 0.00 89 HIS A C 18
ATOM 35693 O O . HIS A 1 62 ? 27.189 -21.627 0.148 1.00 0.00 89 HIS A O 18
ATOM 35707 N N . GLN A 1 63 ? 26.081 -20.733 -1.601 1.00 0.00 90 GLN A N 18
ATOM 35708 C CA . GLN A 1 63 ? 26.086 -19.363 -1.099 1.00 0.00 90 GLN A CA 18
ATOM 35709 C C . GLN A 1 63 ? 24.696 -18.731 -1.171 1.00 0.00 90 GLN A C 18
ATOM 35710 O O . GLN A 1 63 ? 24.185 -18.481 -2.260 1.00 0.00 90 GLN A O 18
ATOM 35724 N N . TRP A 1 64 ? 24.079 -18.467 -0.016 1.00 0.00 91 TRP A N 18
ATOM 35725 C CA . TRP A 1 64 ? 22.819 -17.740 0.044 1.00 0.00 91 TRP A CA 18
ATOM 35726 C C . TRP A 1 64 ? 23.087 -16.266 0.343 1.00 0.00 91 TRP A C 18
ATOM 35727 O O . TRP A 1 64 ? 22.882 -15.809 1.467 1.00 0.00 91 TRP A O 18
ATOM 35748 N N . GLN A 1 65 ? 23.546 -15.513 -0.660 1.00 0.00 92 GLN A N 18
ATOM 35749 C CA . GLN A 1 65 ? 23.798 -14.083 -0.513 1.00 0.00 92 GLN A CA 18
ATOM 35750 C C . GLN A 1 65 ? 22.477 -13.310 -0.469 1.00 0.00 92 GLN A C 18
ATOM 35751 O O . GLN A 1 65 ? 21.639 -13.445 -1.361 1.00 0.00 92 GLN A O 18
ATOM 35765 N N . TRP A 1 66 ? 22.288 -12.495 0.573 1.00 0.00 93 TRP A N 18
ATOM 35766 C CA . TRP A 1 66 ? 21.081 -11.691 0.727 1.00 0.00 93 TRP A CA 18
ATOM 35767 C C . TRP A 1 66 ? 21.101 -10.500 -0.229 1.00 0.00 93 TRP A C 18
ATOM 35768 O O . TRP A 1 66 ? 21.820 -9.530 0.007 1.00 0.00 93 TRP A O 18
ATOM 35789 N N . SER A 1 67 ? 20.315 -10.562 -1.308 1.00 0.00 94 SER A N 18
ATOM 35790 C CA . SER A 1 67 ? 20.228 -9.459 -2.259 1.00 0.00 94 SER A CA 18
ATOM 35791 C C . SER A 1 67 ? 19.284 -8.364 -1.746 1.00 0.00 94 SER A C 18
ATOM 35792 O O . SER A 1 67 ? 18.726 -7.598 -2.530 1.00 0.00 94 SER A O 18
ATOM 35800 N N . SER A 1 68 ? 19.109 -8.284 -0.421 1.00 0.00 95 SER A N 18
ATOM 35801 C CA . SER A 1 68 ? 18.312 -7.261 0.244 1.00 0.00 95 SER A CA 18
ATOM 35802 C C . SER A 1 68 ? 19.033 -6.828 1.518 1.00 0.00 95 SER A C 18
ATOM 35803 O O . SER A 1 68 ? 18.835 -7.425 2.575 1.00 0.00 95 SER A O 18
ATOM 35811 N N . ASN A 1 69 ? 19.872 -5.793 1.422 1.00 0.00 96 ASN A N 18
ATOM 35812 C CA . ASN A 1 69 ? 20.690 -5.338 2.539 1.00 0.00 96 ASN A CA 18
ATOM 35813 C C . ASN A 1 69 ? 19.887 -4.457 3.502 1.00 0.00 96 ASN A C 18
ATOM 35814 O O . ASN A 1 69 ? 20.279 -3.325 3.786 1.00 0.00 96 ASN A O 18
ATOM 35825 N N . SER A 1 70 ? 18.764 -4.974 4.007 1.00 0.00 97 SER A N 18
ATOM 35826 C CA . SER A 1 70 ? 17.937 -4.268 4.980 1.00 0.00 97 SER A CA 18
ATOM 35827 C C . SER A 1 70 ? 17.498 -5.190 6.112 1.00 0.00 97 SER A C 18
ATOM 35828 O O . SER A 1 70 ? 16.478 -4.942 6.753 1.00 0.00 97 SER A O 18
ATOM 35836 N N . TRP A 1 71 ? 18.265 -6.254 6.368 1.00 0.00 98 TRP A N 18
ATOM 35837 C CA . TRP A 1 71 ? 17.930 -7.231 7.389 1.00 0.00 98 TRP A CA 18
ATOM 35838 C C . TRP A 1 71 ? 19.143 -7.611 8.222 1.00 0.00 98 TRP A C 18
ATOM 35839 O O . TRP A 1 71 ? 20.005 -8.358 7.761 1.00 0.00 98 TRP A O 18
ATOM 35860 N N . ASN A 1 72 ? 19.221 -7.096 9.450 1.00 0.00 99 ASN A N 18
ATOM 35861 C CA . ASN A 1 72 ? 20.258 -7.484 10.391 1.00 0.00 99 ASN A CA 18
ATOM 35862 C C . ASN A 1 72 ? 19.950 -8.898 10.884 1.00 0.00 99 ASN A C 18
ATOM 35863 O O . ASN A 1 72 ? 19.054 -9.087 11.704 1.00 0.00 99 ASN A O 18
ATOM 35874 N N . ILE A 1 73 ? 20.690 -9.888 10.379 1.00 0.00 100 ILE A N 18
ATOM 35875 C CA . ILE A 1 73 ? 20.471 -11.285 10.725 1.00 0.00 100 ILE A CA 18
ATOM 35876 C C . ILE A 1 73 ? 21.205 -11.625 12.016 1.00 0.00 100 ILE A C 18
ATOM 35877 O O . ILE A 1 73 ? 22.428 -11.782 12.016 1.00 0.00 100 ILE A O 18
ATOM 35893 N N . ASN A 1 74 ? 20.466 -11.744 13.123 1.00 0.00 101 ASN A N 18
ATOM 35894 C CA . ASN A 1 74 ? 21.055 -12.075 14.411 1.00 0.00 101 ASN A CA 18
ATOM 35895 C C . ASN A 1 74 ? 20.727 -13.519 14.797 1.00 0.00 101 ASN A C 18
ATOM 35896 O O . ASN A 1 74 ? 19.609 -13.818 15.208 1.00 0.00 101 ASN A O 18
ATOM 35907 N N . TRP A 1 75 ? 21.710 -14.413 14.668 1.00 0.00 102 TRP A N 18
ATOM 35908 C CA . TRP A 1 75 ? 21.570 -15.807 15.067 1.00 0.00 102 TRP A CA 18
ATOM 35909 C C . TRP A 1 75 ? 21.727 -15.923 16.586 1.00 0.00 102 TRP A C 18
ATOM 35910 O O . TRP A 1 75 ? 22.846 -15.953 17.096 1.00 0.00 102 TRP A O 18
ATOM 35931 N N . LYS A 1 76 ? 20.604 -15.985 17.307 1.00 0.00 103 LYS A N 18
ATOM 35932 C CA . LYS A 1 76 ? 20.617 -16.101 18.760 1.00 0.00 103 LYS A CA 18
ATOM 35933 C C . LYS A 1 76 ? 20.646 -17.565 19.189 1.00 0.00 103 LYS A C 18
ATOM 35934 O O . LYS A 1 76 ? 19.787 -18.011 19.951 1.00 0.00 103 LYS A O 18
ATOM 35953 N N . GLY A 1 77 ? 21.640 -18.313 18.700 1.00 0.00 104 GLY A N 18
ATOM 35954 C CA . GLY A 1 77 ? 21.830 -19.708 19.072 1.00 0.00 104 GLY A CA 18
ATOM 35955 C C . GLY A 1 77 ? 22.432 -19.820 20.470 1.00 0.00 104 GLY A C 18
ATOM 35956 O O . GLY A 1 77 ? 22.984 -18.850 20.993 1.00 0.00 104 GLY A O 18
ATOM 35960 N N . VAL A 1 78 ? 22.331 -21.006 21.080 1.00 0.00 105 VAL A N 18
ATOM 35961 C CA . VAL A 1 78 ? 22.874 -21.255 22.414 1.00 0.00 105 VAL A CA 18
ATOM 35962 C C . VAL A 1 78 ? 24.370 -21.581 22.335 1.00 0.00 105 VAL A C 18
ATOM 35963 O O . VAL A 1 78 ? 24.930 -22.245 23.207 1.00 0.00 105 VAL A O 18
ATOM 35976 N N . ASP A 1 79 ? 25.029 -21.109 21.275 1.00 0.00 106 ASP A N 18
ATOM 35977 C CA . ASP A 1 79 ? 26.446 -21.324 21.037 1.00 0.00 106 ASP A CA 18
ATOM 35978 C C . ASP A 1 79 ? 27.085 -20.022 20.558 1.00 0.00 106 ASP A C 18
ATOM 35979 O O . ASP A 1 79 ? 26.699 -19.501 19.513 1.00 0.00 106 ASP A O 18
ATOM 35988 N N . SER A 1 80 ? 28.055 -19.494 21.314 1.00 0.00 107 SER A N 18
ATOM 35989 C CA . SER A 1 80 ? 28.742 -18.254 20.969 1.00 0.00 107 SER A CA 18
ATOM 35990 C C . SER A 1 80 ? 29.745 -18.468 19.829 1.00 0.00 107 SER A C 18
ATOM 35991 O O . SER A 1 80 ? 30.815 -17.860 19.811 1.00 0.00 107 SER A O 18
ATOM 35999 N N . ASN A 1 81 ? 29.399 -19.337 18.876 1.00 0.00 108 ASN A N 18
ATOM 36000 C CA . ASN A 1 81 ? 30.203 -19.631 17.702 1.00 0.00 108 ASN A CA 18
ATOM 36001 C C . ASN A 1 81 ? 29.285 -19.666 16.482 1.00 0.00 108 ASN A C 18
ATOM 36002 O O . ASN A 1 81 ? 28.391 -20.508 16.413 1.00 0.00 108 ASN A O 18
ATOM 36013 N N . HIS A 1 82 ? 29.497 -18.755 15.530 1.00 0.00 109 HIS A N 18
ATOM 36014 C CA . HIS A 1 82 ? 28.675 -18.655 14.332 1.00 0.00 109 HIS A CA 18
ATOM 36015 C C . HIS A 1 82 ? 28.990 -19.762 13.324 1.00 0.00 109 HIS A C 18
ATOM 36016 O O . HIS A 1 82 ? 29.304 -19.497 12.165 1.00 0.00 109 HIS A O 18
ATOM 36030 N N . ARG A 1 83 ? 28.905 -21.019 13.773 1.00 0.00 110 ARG A N 18
ATOM 36031 C CA . ARG A 1 83 ? 29.072 -22.197 12.936 1.00 0.00 110 ARG A CA 18
ATOM 36032 C C . ARG A 1 83 ? 28.000 -23.222 13.293 1.00 0.00 110 ARG A C 18
ATOM 36033 O O . ARG A 1 83 ? 28.099 -23.878 14.330 1.00 0.00 110 ARG A O 18
ATOM 36054 N N . ILE A 1 84 ? 26.979 -23.364 12.451 1.00 0.00 111 ILE A N 18
ATOM 36055 C CA . ILE A 1 84 ? 25.909 -24.308 12.716 1.00 0.00 111 ILE A CA 18
ATOM 36056 C C . ILE A 1 84 ? 26.353 -25.690 12.237 1.00 0.00 111 ILE A C 18
ATOM 36057 O O . ILE A 1 84 ? 26.370 -25.965 11.038 1.00 0.00 111 ILE A O 18
ATOM 36073 N N . ILE A 1 85 ? 26.714 -26.558 13.184 1.00 0.00 112 ILE A N 18
ATOM 36074 C CA . ILE A 1 85 ? 27.166 -27.911 12.892 1.00 0.00 112 ILE A CA 18
ATOM 36075 C C . ILE A 1 85 ? 25.964 -28.792 12.555 1.00 0.00 112 ILE A C 18
ATOM 36076 O O . ILE A 1 85 ? 25.213 -29.186 13.447 1.00 0.00 112 ILE A O 18
ATOM 36092 N N . ILE A 1 86 ? 25.776 -29.099 11.268 1.00 0.00 113 ILE A N 18
ATOM 36093 C CA . ILE A 1 86 ? 24.686 -29.954 10.826 1.00 0.00 113 ILE A CA 18
ATOM 36094 C C . ILE A 1 86 ? 25.196 -31.387 10.694 1.00 0.00 113 ILE A C 18
ATOM 36095 O O . ILE A 1 86 ? 25.899 -31.719 9.739 1.00 0.00 113 ILE A O 18
ATOM 36111 N N . SER A 1 87 ? 24.841 -32.238 11.660 1.00 0.00 114 SER A N 18
ATOM 36112 C CA . SER A 1 87 ? 25.242 -33.638 11.683 1.00 0.00 114 SER A CA 18
ATOM 36113 C C . SER A 1 87 ? 24.614 -34.406 10.527 1.00 0.00 114 SER A C 18
ATOM 36114 O O . SER A 1 87 ? 23.477 -34.134 10.142 1.00 0.00 114 SER A O 18
ATOM 36122 N N . ASN A 1 88 ? 25.355 -35.366 9.969 1.00 0.00 115 ASN A N 18
ATOM 36123 C CA . ASN A 1 88 ? 24.893 -36.148 8.834 1.00 0.00 115 ASN A CA 18
ATOM 36124 C C . ASN A 1 88 ? 23.883 -37.232 9.227 1.00 0.00 115 ASN A C 18
ATOM 36125 O O . ASN A 1 88 ? 23.803 -38.268 8.567 1.00 0.00 115 ASN A O 18
ATOM 36136 N N . ILE A 1 89 ? 23.110 -37.004 10.292 1.00 0.00 116 ILE A N 18
ATOM 36137 C CA . ILE A 1 89 ? 22.085 -37.935 10.742 1.00 0.00 116 ILE A CA 18
ATOM 36138 C C . ILE A 1 89 ? 20.923 -37.162 11.376 1.00 0.00 116 ILE A C 18
ATOM 36139 O O . ILE A 1 89 ? 21.141 -36.125 12.004 1.00 0.00 116 ILE A O 18
ATOM 36155 N N . PRO A 1 90 ? 19.688 -37.656 11.217 1.00 0.00 117 PRO A N 18
ATOM 36156 C CA . PRO A 1 90 ? 18.484 -36.985 11.681 1.00 0.00 117 PRO A CA 18
ATOM 36157 C C . PRO A 1 90 ? 18.373 -37.019 13.204 1.00 0.00 117 PRO A C 18
ATOM 36158 O O . PRO A 1 90 ? 18.769 -37.992 13.842 1.00 0.00 117 PRO A O 18
ATOM 36169 N N . ASN A 1 91 ? 17.828 -35.939 13.770 1.00 0.00 118 ASN A N 18
ATOM 36170 C CA . ASN A 1 91 ? 17.585 -35.792 15.199 1.00 0.00 118 ASN A CA 18
ATOM 36171 C C . ASN A 1 91 ? 18.865 -35.930 16.022 1.00 0.00 118 ASN A C 18
ATOM 36172 O O . ASN A 1 91 ? 18.823 -36.308 17.193 1.00 0.00 118 ASN A O 18
ATOM 36183 N N . ARG A 1 92 ? 20.016 -35.622 15.414 1.00 0.00 119 ARG A N 18
ATOM 36184 C CA . ARG A 1 92 ? 21.312 -35.662 16.081 1.00 0.00 119 ARG A CA 18
ATOM 36185 C C . ARG A 1 92 ? 22.130 -34.420 15.724 1.00 0.00 119 ARG A C 18
ATOM 36186 O O . ARG A 1 92 ? 23.354 -34.487 15.610 1.00 0.00 119 ARG A O 18
ATOM 36207 N N . ALA A 1 93 ? 21.452 -33.281 15.552 1.00 0.00 120 ALA A N 18
ATOM 36208 C CA . ALA A 1 93 ? 22.089 -32.023 15.196 1.00 0.00 120 ALA A CA 18
ATOM 36209 C C . ALA A 1 93 ? 21.509 -30.915 16.072 1.00 0.00 120 ALA A C 18
ATOM 36210 O O . ALA A 1 93 ? 20.386 -30.459 15.850 1.00 0.00 120 ALA A O 18
ATOM 36217 N N . MET A 1 94 ? 22.280 -30.484 17.072 1.00 0.00 121 MET A N 18
ATOM 36218 C CA . MET A 1 94 ? 21.840 -29.513 18.067 1.00 0.00 121 MET A CA 18
ATOM 36219 C C . MET A 1 94 ? 22.005 -28.083 17.563 1.00 0.00 121 MET A C 18
ATOM 36220 O O . MET A 1 94 ? 22.650 -27.262 18.210 1.00 0.00 121 MET A O 18
ATOM 36234 N N . SER A 1 95 ? 21.417 -27.781 16.406 1.00 0.00 122 SER A N 18
ATOM 36235 C CA . SER A 1 95 ? 21.390 -26.428 15.858 1.00 0.00 122 SER A CA 18
ATOM 36236 C C . SER A 1 95 ? 20.312 -25.606 16.563 1.00 0.00 122 SER A C 18
ATOM 36237 O O . SER A 1 95 ? 19.425 -25.047 15.922 1.00 0.00 122 SER A O 18
ATOM 36245 N N . ASN A 1 96 ? 20.389 -25.539 17.896 1.00 0.00 123 ASN A N 18
ATOM 36246 C CA . ASN A 1 96 ? 19.421 -24.829 18.711 1.00 0.00 123 ASN A CA 18
ATOM 36247 C C . ASN A 1 96 ? 19.653 -23.324 18.620 1.00 0.00 123 ASN A C 18
ATOM 36248 O O . ASN A 1 96 ? 20.584 -22.794 19.228 1.00 0.00 123 ASN A O 18
ATOM 36259 N N . GLY A 1 97 ? 18.803 -22.635 17.857 1.00 0.00 124 GLY A N 18
ATOM 36260 C CA . GLY A 1 97 ? 18.878 -21.189 17.700 1.00 0.00 124 GLY A CA 18
ATOM 36261 C C . GLY A 1 97 ? 17.792 -20.672 16.763 1.00 0.00 124 GLY A C 18
ATOM 36262 O O . GLY A 1 97 ? 17.140 -21.450 16.066 1.00 0.00 124 GLY A O 18
ATOM 36266 N N . LYS A 1 98 ? 17.601 -19.351 16.760 1.00 0.00 125 LYS A N 18
ATOM 36267 C CA . LYS A 1 98 ? 16.608 -18.684 15.933 1.00 0.00 125 LYS A CA 18
ATOM 36268 C C . LYS A 1 98 ? 17.182 -17.402 15.334 1.00 0.00 125 LYS A C 18
ATOM 36269 O O . LYS A 1 98 ? 17.802 -16.608 16.040 1.00 0.00 125 LYS A O 18
ATOM 36288 N N . PHE A 1 99 ? 16.977 -17.202 14.032 1.00 0.00 126 PHE A N 18
ATOM 36289 C CA . PHE A 1 99 ? 17.434 -16.017 13.321 1.00 0.00 126 PHE A CA 18
ATOM 36290 C C . PHE A 1 99 ? 16.479 -14.845 13.542 1.00 0.00 126 PHE A C 18
ATOM 36291 O O . PHE A 1 99 ? 15.362 -14.854 13.030 1.00 0.00 126 PHE A O 18
ATOM 36308 N N . ILE A 1 100 ? 16.914 -13.835 14.301 1.00 0.00 127 ILE A N 18
ATOM 36309 C CA . ILE A 1 100 ? 16.163 -12.602 14.498 1.00 0.00 127 ILE A CA 18
ATOM 36310 C C . ILE A 1 100 ? 16.539 -11.618 13.392 1.00 0.00 127 ILE A C 18
ATOM 36311 O O . ILE A 1 100 ? 17.632 -11.052 13.412 1.00 0.00 127 ILE A O 18
ATOM 36327 N N . LEU A 1 101 ? 15.643 -11.414 12.424 1.00 0.00 128 LEU A N 18
ATOM 36328 C CA . LEU A 1 101 ? 15.816 -10.409 11.387 1.00 0.00 128 LEU A CA 18
ATOM 36329 C C . LEU A 1 101 ? 15.220 -9.089 11.868 1.00 0.00 128 LEU A C 18
ATOM 36330 O O . LEU A 1 101 ? 14.068 -9.059 12.293 1.00 0.00 128 LEU A O 18
ATOM 36346 N N . ASN A 1 102 ? 15.992 -8.007 11.803 1.00 0.00 129 ASN A N 18
ATOM 36347 C CA . ASN A 1 102 ? 15.521 -6.700 12.234 1.00 0.00 129 ASN A CA 18
ATOM 36348 C C . ASN A 1 102 ? 15.905 -5.621 11.225 1.00 0.00 129 ASN A C 18
ATOM 36349 O O . ASN A 1 102 ? 17.091 -5.372 11.005 1.00 0.00 129 ASN A O 18
ATOM 36360 N N . ASN A 1 103 ? 14.911 -4.980 10.608 1.00 0.00 130 ASN A N 18
ATOM 36361 C CA . ASN A 1 103 ? 15.166 -3.883 9.686 1.00 0.00 130 ASN A CA 18
ATOM 36362 C C . ASN A 1 103 ? 15.382 -2.601 10.490 1.00 0.00 130 ASN A C 18
ATOM 36363 O O . ASN A 1 103 ? 14.427 -2.014 10.996 1.00 0.00 130 ASN A O 18
ATOM 36374 N N . LYS A 1 104 ? 16.641 -2.171 10.608 1.00 0.00 131 LYS A N 18
ATOM 36375 C CA . LYS A 1 104 ? 17.032 -1.096 11.515 1.00 0.00 131 LYS A CA 18
ATOM 36376 C C . LYS A 1 104 ? 16.770 0.327 11.012 1.00 0.00 131 LYS A C 18
ATOM 36377 O O . LYS A 1 104 ? 17.433 1.261 11.461 1.00 0.00 131 LYS A O 18
ATOM 36396 N N . ARG A 1 105 ? 15.817 0.512 10.099 1.00 0.00 132 ARG A N 18
ATOM 36397 C CA . ARG A 1 105 ? 15.351 1.848 9.735 1.00 0.00 132 ARG A CA 18
ATOM 36398 C C . ARG A 1 105 ? 13.830 1.936 9.638 1.00 0.00 132 ARG A C 18
ATOM 36399 O O . ARG A 1 105 ? 13.276 2.999 9.370 1.00 0.00 132 ARG A O 18
ATOM 36420 N N . THR A 1 106 ? 13.176 0.801 9.864 1.00 0.00 133 THR A N 18
ATOM 36421 C CA . THR A 1 106 ? 11.728 0.686 9.971 1.00 0.00 133 THR A CA 18
ATOM 36422 C C . THR A 1 106 ? 11.415 -0.452 10.936 1.00 0.00 133 THR A C 18
ATOM 36423 O O . THR A 1 106 ? 10.692 -1.383 10.597 1.00 0.00 133 THR A O 18
ATOM 36434 N N . ASN A 1 107 ? 11.977 -0.332 12.143 1.00 0.00 134 ASN A N 18
ATOM 36435 C CA . ASN A 1 107 ? 12.039 -1.355 13.187 1.00 0.00 134 ASN A CA 18
ATOM 36436 C C . ASN A 1 107 ? 10.976 -2.440 13.038 1.00 0.00 134 ASN A C 18
ATOM 36437 O O . ASN A 1 107 ? 9.922 -2.395 13.673 1.00 0.00 134 ASN A O 18
ATOM 36448 N N . GLU A 1 108 ? 11.280 -3.419 12.181 1.00 0.00 135 GLU A N 18
ATOM 36449 C CA . GLU A 1 108 ? 10.432 -4.569 11.916 1.00 0.00 135 GLU A CA 18
ATOM 36450 C C . GLU A 1 108 ? 11.178 -5.849 12.283 1.00 0.00 135 GLU A C 18
ATOM 36451 O O . GLU A 1 108 ? 12.070 -6.290 11.559 1.00 0.00 135 GLU A O 18
ATOM 36463 N N . LYS A 1 109 ? 10.800 -6.435 13.422 1.00 0.00 136 LYS A N 18
ATOM 36464 C CA . LYS A 1 109 ? 11.414 -7.632 13.973 1.00 0.00 136 LYS A CA 18
ATOM 36465 C C . LYS A 1 109 ? 10.728 -8.892 13.453 1.00 0.00 136 LYS A C 18
ATOM 36466 O O . LYS A 1 109 ? 9.503 -9.000 13.523 1.00 0.00 136 LYS A O 18
ATOM 36485 N N . VAL A 1 110 ? 11.517 -9.834 12.934 1.00 0.00 137 VAL A N 18
ATOM 36486 C CA . VAL A 1 110 ? 11.024 -11.097 12.394 1.00 0.00 137 VAL A CA 18
ATOM 36487 C C . VAL A 1 110 ? 11.867 -12.241 12.950 1.00 0.00 137 VAL A C 18
ATOM 36488 O O . VAL A 1 110 ? 13.002 -12.442 12.525 1.00 0.00 137 VAL A O 18
ATOM 36501 N N . VAL A 1 111 ? 11.313 -12.990 13.906 1.00 0.00 138 VAL A N 18
ATOM 36502 C CA . VAL A 1 111 ? 12.035 -14.055 14.592 1.00 0.00 138 VAL A CA 18
ATOM 36503 C C . VAL A 1 111 ? 11.720 -15.426 13.992 1.00 0.00 138 VAL A C 18
ATOM 36504 O O . VAL A 1 111 ? 10.651 -15.988 14.216 1.00 0.00 138 VAL A O 18
ATOM 36517 N N . VAL A 1 112 ? 12.669 -15.964 13.221 1.00 0.00 139 VAL A N 18
ATOM 36518 C CA . VAL A 1 112 ? 12.543 -17.290 12.628 1.00 0.00 139 VAL A CA 18
ATOM 36519 C C . VAL A 1 112 ? 12.861 -18.351 13.683 1.00 0.00 139 VAL A C 18
ATOM 36520 O O . VAL A 1 112 ? 14.003 -18.795 13.806 1.00 0.00 139 VAL A O 18
ATOM 36533 N N . THR A 1 113 ? 11.843 -18.754 14.448 1.00 0.00 140 THR A N 18
ATOM 36534 C CA . THR A 1 113 ? 11.979 -19.764 15.481 1.00 0.00 140 THR A CA 18
ATOM 36535 C C . THR A 1 113 ? 11.997 -21.154 14.854 1.00 0.00 140 THR A C 18
ATOM 36536 O O . THR A 1 113 ? 10.961 -21.666 14.431 1.00 0.00 140 THR A O 18
ATOM 36547 N N . LEU A 1 114 ? 13.180 -21.771 14.787 1.00 0.00 141 LEU A N 18
ATOM 36548 C CA . LEU A 1 114 ? 13.370 -23.090 14.194 1.00 0.00 141 LEU A CA 18
ATOM 36549 C C . LEU A 1 114 ? 12.855 -24.214 15.099 1.00 0.00 141 LEU A C 18
ATOM 36550 O O . LEU A 1 114 ? 13.633 -25.048 15.562 1.00 0.00 141 LEU A O 18
ATOM 36566 N N . ASN A 1 115 ? 11.544 -24.248 15.359 1.00 0.00 142 ASN A N 18
ATOM 36567 C CA . ASN A 1 115 ? 10.923 -25.318 16.130 1.00 0.00 142 ASN A CA 18
ATOM 36568 C C . ASN A 1 115 ? 9.630 -25.789 15.461 1.00 0.00 142 ASN A C 18
ATOM 36569 O O . ASN A 1 115 ? 8.651 -26.097 16.138 1.00 0.00 142 ASN A O 18
ATOM 36580 N N . ARG A 1 116 ? 9.627 -25.845 14.125 1.00 0.00 143 ARG A N 18
ATOM 36581 C CA . ARG A 1 116 ? 8.461 -26.253 13.355 1.00 0.00 143 ARG A CA 18
ATOM 36582 C C . ARG A 1 116 ? 8.234 -27.753 13.500 1.00 0.00 143 ARG A C 18
ATOM 36583 O O . ARG A 1 116 ? 8.947 -28.556 12.901 1.00 0.00 143 ARG A O 18
ATOM 36604 N N . LEU A 1 117 ? 7.236 -28.132 14.303 1.00 0.00 144 LEU A N 18
ATOM 36605 C CA . LEU A 1 117 ? 6.888 -29.527 14.528 1.00 0.00 144 LEU A CA 18
ATOM 36606 C C . LEU A 1 117 ? 6.228 -30.095 13.276 1.00 0.00 144 LEU A C 18
ATOM 36607 O O . LEU A 1 117 ? 5.064 -29.811 12.996 1.00 0.00 144 LEU A O 18
ATOM 36623 N N . GLY A 1 118 ? 6.970 -30.904 12.514 1.00 0.00 145 GLY A N 18
ATOM 36624 C CA . GLY A 1 118 ? 6.424 -31.544 11.331 1.00 0.00 145 GLY A CA 18
ATOM 36625 C C . GLY A 1 118 ? 5.576 -32.747 11.725 1.00 0.00 145 GLY A C 18
ATOM 36626 O O . GLY A 1 118 ? 6.023 -33.604 12.489 1.00 0.00 145 GLY A O 18
ATOM 36630 N N . ARG A 1 119 ? 4.347 -32.814 11.205 1.00 0.00 146 ARG A N 18
ATOM 36631 C CA . ARG A 1 119 ? 3.444 -33.924 11.476 1.00 0.00 146 ARG A CA 18
ATOM 36632 C C . ARG A 1 119 ? 3.901 -35.154 10.695 1.00 0.00 146 ARG A C 18
ATOM 36633 O O . ARG A 1 119 ? 3.703 -35.240 9.484 1.00 0.00 146 ARG A O 18
ATOM 36654 N N . VAL A 1 120 ? 4.514 -36.108 11.397 1.00 0.00 147 VAL A N 18
ATOM 36655 C CA . VAL A 1 120 ? 4.992 -37.349 10.807 1.00 0.00 147 VAL A CA 18
ATOM 36656 C C . VAL A 1 120 ? 3.818 -38.177 10.286 1.00 0.00 147 VAL A C 18
ATOM 36657 O O . VAL A 1 120 ? 2.791 -38.304 10.956 1.00 0.00 147 VAL A O 18
ATOM 36670 N N . ARG A 1 121 ? 3.974 -38.740 9.086 1.00 0.00 148 ARG A N 18
ATOM 36671 C CA . ARG A 1 121 ? 2.953 -39.566 8.455 1.00 0.00 148 ARG A CA 18
ATOM 36672 C C . ARG A 1 121 ? 2.712 -40.848 9.252 1.00 0.00 148 ARG A C 18
ATOM 36673 O O . ARG A 1 121 ? 3.556 -41.743 9.276 1.00 0.00 148 ARG A O 18
ATOM 36694 N N . VAL A 1 122 ? 1.551 -40.935 9.910 1.00 0.00 149 VAL A N 18
ATOM 36695 C CA . VAL A 1 122 ? 1.141 -42.132 10.633 1.00 0.00 149 VAL A CA 18
ATOM 36696 C C . VAL A 1 122 ? 0.618 -43.178 9.642 1.00 0.00 149 VAL A C 18
ATOM 36697 O O . VAL A 1 122 ? -0.505 -43.670 9.763 1.00 0.00 149 VAL A O 18
ATOM 36710 N N . GLY A 1 123 ? 1.446 -43.519 8.653 1.00 0.00 150 GLY A N 18
ATOM 36711 C CA . GLY A 1 123 ? 1.098 -44.461 7.601 1.00 0.00 150 GLY A CA 18
ATOM 36712 C C . GLY A 1 123 ? 2.127 -44.413 6.474 1.00 0.00 150 GLY A C 18
ATOM 36713 O O . GLY A 1 123 ? 3.132 -43.704 6.567 1.00 0.00 150 GLY A O 18
ATOM 36717 N N . GLY A 1 124 ? 1.878 -45.169 5.403 1.00 0.00 151 GLY A N 18
ATOM 36718 C CA . GLY A 1 124 ? 2.771 -45.218 4.255 1.00 0.00 151 GLY A CA 18
ATOM 36719 C C . GLY A 1 124 ? 2.797 -43.890 3.497 1.00 0.00 151 GLY A C 18
ATOM 36720 O O . GLY A 1 124 ? 1.903 -43.059 3.654 1.00 0.00 151 GLY A O 18
ATOM 36724 N N . ASN A 1 125 ? 3.832 -43.702 2.673 1.00 0.00 152 ASN A N 18
ATOM 36725 C CA . ASN A 1 125 ? 3.984 -42.505 1.855 1.00 0.00 152 ASN A CA 18
ATOM 36726 C C . ASN A 1 125 ? 2.954 -42.457 0.724 1.00 0.00 152 ASN A C 18
ATOM 36727 O O . ASN A 1 125 ? 2.641 -41.328 0.286 1.00 0.00 152 ASN A O 18
ATOM 36739 N N . ILE A 1 1 ? 4.406 -1.424 -7.070 1.00 0.00 28 ILE A N 19
ATOM 36740 C CA . ILE A 1 1 ? 5.412 -1.559 -5.999 1.00 0.00 28 ILE A CA 19
ATOM 36741 C C . ILE A 1 1 ? 5.053 -2.711 -5.060 1.00 0.00 28 ILE A C 19
ATOM 36742 O O . ILE A 1 1 ? 4.152 -2.596 -4.226 1.00 0.00 28 ILE A O 19
ATOM 36760 N N . GLN A 1 2 ? 5.761 -3.834 -5.199 1.00 0.00 29 GLN A N 19
ATOM 36761 C CA . GLN A 1 2 ? 5.539 -5.021 -4.387 1.00 0.00 29 GLN A CA 19
ATOM 36762 C C . GLN A 1 2 ? 6.877 -5.596 -3.916 1.00 0.00 29 GLN A C 19
ATOM 36763 O O . GLN A 1 2 ? 7.188 -6.765 -4.147 1.00 0.00 29 GLN A O 19
ATOM 36777 N N . ASN A 1 3 ? 7.680 -4.756 -3.255 1.00 0.00 30 ASN A N 19
ATOM 36778 C CA . ASN A 1 3 ? 8.995 -5.128 -2.755 1.00 0.00 30 ASN A CA 19
ATOM 36779 C C . ASN A 1 3 ? 8.886 -5.927 -1.454 1.00 0.00 30 ASN A C 19
ATOM 36780 O O . ASN A 1 3 ? 9.476 -5.553 -0.438 1.00 0.00 30 ASN A O 19
ATOM 36791 N N . ASN A 1 4 ? 8.133 -7.035 -1.480 1.00 0.00 31 ASN A N 19
ATOM 36792 C CA . ASN A 1 4 ? 7.923 -7.889 -0.319 1.00 0.00 31 ASN A CA 19
ATOM 36793 C C . ASN A 1 4 ? 9.134 -8.803 -0.095 1.00 0.00 31 ASN A C 19
ATOM 36794 O O . ASN A 1 4 ? 8.991 -10.022 -0.042 1.00 0.00 31 ASN A O 19
ATOM 36805 N N . GLU A 1 5 ? 10.327 -8.217 0.039 1.00 0.00 32 GLU A N 19
ATOM 36806 C CA . GLU A 1 5 ? 11.558 -8.975 0.219 1.00 0.00 32 GLU A CA 19
ATOM 36807 C C . GLU A 1 5 ? 11.718 -9.492 1.651 1.00 0.00 32 GLU A C 19
ATOM 36808 O O . GLU A 1 5 ? 12.830 -9.751 2.103 1.00 0.00 32 GLU A O 19
ATOM 36820 N N . ARG A 1 6 ? 10.604 -9.654 2.366 1.00 0.00 33 ARG A N 19
ATOM 36821 C CA . ARG A 1 6 ? 10.626 -10.188 3.719 1.00 0.00 33 ARG A CA 19
ATOM 36822 C C . ARG A 1 6 ? 10.523 -11.701 3.658 1.00 0.00 33 ARG A C 19
ATOM 36823 O O . ARG A 1 6 ? 11.275 -12.421 4.315 1.00 0.00 33 ARG A O 19
ATOM 36844 N N . GLU A 1 7 ? 9.576 -12.183 2.846 1.00 0.00 34 GLU A N 19
ATOM 36845 C CA . GLU A 1 7 ? 9.392 -13.602 2.612 1.00 0.00 34 GLU A CA 19
ATOM 36846 C C . GLU A 1 7 ? 10.394 -14.130 1.591 1.00 0.00 34 GLU A C 19
ATOM 36847 O O . GLU A 1 7 ? 10.165 -15.148 0.948 1.00 0.00 34 GLU A O 19
ATOM 36859 N N . THR A 1 8 ? 11.516 -13.432 1.457 1.00 0.00 35 THR A N 19
ATOM 36860 C CA . THR A 1 8 ? 12.652 -13.923 0.689 1.00 0.00 35 THR A CA 19
ATOM 36861 C C . THR A 1 8 ? 13.897 -13.933 1.579 1.00 0.00 35 THR A C 19
ATOM 36862 O O . THR A 1 8 ? 15.041 -13.882 1.140 1.00 0.00 35 THR A O 19
ATOM 36873 N N . LEU A 1 9 ? 13.623 -14.018 2.878 1.00 0.00 36 LEU A N 19
ATOM 36874 C CA . LEU A 1 9 ? 14.596 -14.247 3.927 1.00 0.00 36 LEU A CA 19
ATOM 36875 C C . LEU A 1 9 ? 14.116 -15.436 4.746 1.00 0.00 36 LEU A C 19
ATOM 36876 O O . LEU A 1 9 ? 14.907 -16.311 5.078 1.00 0.00 36 LEU A O 19
ATOM 36892 N N . VAL A 1 10 ? 12.822 -15.485 5.070 1.00 0.00 37 VAL A N 19
ATOM 36893 C CA . VAL A 1 10 ? 12.272 -16.633 5.773 1.00 0.00 37 VAL A CA 19
ATOM 36894 C C . VAL A 1 10 ? 12.342 -17.853 4.863 1.00 0.00 37 VAL A C 19
ATOM 36895 O O . VAL A 1 10 ? 12.751 -18.933 5.285 1.00 0.00 37 VAL A O 19
ATOM 36908 N N . ASN A 1 11 ? 11.941 -17.673 3.602 1.00 0.00 38 ASN A N 19
ATOM 36909 C CA . ASN A 1 11 ? 11.980 -18.733 2.612 1.00 0.00 38 ASN A CA 19
ATOM 36910 C C . ASN A 1 11 ? 13.379 -18.914 2.032 1.00 0.00 38 ASN A C 19
ATOM 36911 O O . ASN A 1 11 ? 13.572 -19.719 1.119 1.00 0.00 38 ASN A O 19
ATOM 36922 N N . SER A 1 12 ? 14.355 -18.180 2.563 1.00 0.00 39 SER A N 19
ATOM 36923 C CA . SER A 1 12 ? 15.752 -18.374 2.216 1.00 0.00 39 SER A CA 19
ATOM 36924 C C . SER A 1 12 ? 16.639 -18.551 3.453 1.00 0.00 39 SER A C 19
ATOM 36925 O O . SER A 1 12 ? 17.854 -18.387 3.376 1.00 0.00 39 SER A O 19
ATOM 36933 N N . ILE A 1 13 ? 16.034 -18.902 4.594 1.00 0.00 40 ILE A N 19
ATOM 36934 C CA . ILE A 1 13 ? 16.759 -19.329 5.786 1.00 0.00 40 ILE A CA 19
ATOM 36935 C C . ILE A 1 13 ? 16.161 -20.631 6.312 1.00 0.00 40 ILE A C 19
ATOM 36936 O O . ILE A 1 13 ? 16.817 -21.344 7.066 1.00 0.00 40 ILE A O 19
ATOM 36952 N N . LYS A 1 14 ? 14.927 -20.964 5.914 1.00 0.00 41 LYS A N 19
ATOM 36953 C CA . LYS A 1 14 ? 14.371 -22.287 6.179 1.00 0.00 41 LYS A CA 19
ATOM 36954 C C . LYS A 1 14 ? 14.583 -23.177 4.958 1.00 0.00 41 LYS A C 19
ATOM 36955 O O . LYS A 1 14 ? 14.120 -24.313 4.926 1.00 0.00 41 LYS A O 19
ATOM 36974 N N . THR A 1 15 ? 15.294 -22.649 3.957 1.00 0.00 42 THR A N 19
ATOM 36975 C CA . THR A 1 15 ? 15.675 -23.387 2.757 1.00 0.00 42 THR A CA 19
ATOM 36976 C C . THR A 1 15 ? 17.140 -23.114 2.412 1.00 0.00 42 THR A C 19
ATOM 36977 O O . THR A 1 15 ? 17.582 -23.237 1.273 1.00 0.00 42 THR A O 19
ATOM 36988 N N . ALA A 1 16 ? 17.905 -22.735 3.432 1.00 0.00 43 ALA A N 19
ATOM 36989 C CA . ALA A 1 16 ? 19.354 -22.639 3.345 1.00 0.00 43 ALA A CA 19
ATOM 36990 C C . ALA A 1 16 ? 19.996 -23.463 4.460 1.00 0.00 43 ALA A C 19
ATOM 36991 O O . ALA A 1 16 ? 21.201 -23.395 4.691 1.00 0.00 43 ALA A O 19
ATOM 36998 N N . ILE A 1 17 ? 19.157 -24.254 5.138 1.00 0.00 44 ILE A N 19
ATOM 36999 C CA . ILE A 1 17 ? 19.581 -25.277 6.080 1.00 0.00 44 ILE A CA 19
ATOM 37000 C C . ILE A 1 17 ? 18.958 -26.615 5.684 1.00 0.00 44 ILE A C 19
ATOM 37001 O O . ILE A 1 17 ? 19.394 -27.677 6.128 1.00 0.00 44 ILE A O 19
ATOM 37017 N N . GLN A 1 18 ? 17.933 -26.569 4.828 1.00 0.00 45 GLN A N 19
ATOM 37018 C CA . GLN A 1 18 ? 17.297 -27.777 4.329 1.00 0.00 45 GLN A CA 19
ATOM 37019 C C . GLN A 1 18 ? 18.093 -28.337 3.162 1.00 0.00 45 GLN A C 19
ATOM 37020 O O . GLN A 1 18 ? 17.862 -29.456 2.719 1.00 0.00 45 GLN A O 19
ATOM 37034 N N . TYR A 1 19 ? 19.049 -27.549 2.671 1.00 0.00 46 TYR A N 19
ATOM 37035 C CA . TYR A 1 19 ? 20.019 -28.034 1.710 1.00 0.00 46 TYR A CA 19
ATOM 37036 C C . TYR A 1 19 ? 21.372 -28.192 2.403 1.00 0.00 46 TYR A C 19
ATOM 37037 O O . TYR A 1 19 ? 22.386 -28.468 1.771 1.00 0.00 46 TYR A O 19
ATOM 37055 N N . SER A 1 20 ? 21.380 -28.021 3.728 1.00 0.00 47 SER A N 19
ATOM 37056 C CA . SER A 1 20 ? 22.597 -28.149 4.516 1.00 0.00 47 SER A CA 19
ATOM 37057 C C . SER A 1 20 ? 22.558 -29.379 5.413 1.00 0.00 47 SER A C 19
ATOM 37058 O O . SER A 1 20 ? 23.436 -29.541 6.254 1.00 0.00 47 SER A O 19
ATOM 37066 N N . LYS A 1 21 ? 21.562 -30.251 5.235 1.00 0.00 48 LYS A N 19
ATOM 37067 C CA . LYS A 1 21 ? 21.568 -31.557 5.886 1.00 0.00 48 LYS A CA 19
ATOM 37068 C C . LYS A 1 21 ? 21.499 -32.686 4.865 1.00 0.00 48 LYS A C 19
ATOM 37069 O O . LYS A 1 21 ? 21.578 -33.855 5.230 1.00 0.00 48 LYS A O 19
ATOM 37088 N N . ILE A 1 22 ? 21.364 -32.338 3.583 1.00 0.00 49 ILE A N 19
ATOM 37089 C CA . ILE A 1 22 ? 21.420 -33.317 2.503 1.00 0.00 49 ILE A CA 19
ATOM 37090 C C . ILE A 1 22 ? 22.854 -33.427 1.995 1.00 0.00 49 ILE A C 19
ATOM 37091 O O . ILE A 1 22 ? 23.216 -34.400 1.338 1.00 0.00 49 ILE A O 19
ATOM 37107 N N . GLN A 1 23 ? 23.689 -32.432 2.308 1.00 0.00 50 GLN A N 19
ATOM 37108 C CA . GLN A 1 23 ? 25.120 -32.489 2.052 1.00 0.00 50 GLN A CA 19
ATOM 37109 C C . GLN A 1 23 ? 25.862 -33.075 3.252 1.00 0.00 50 GLN A C 19
ATOM 37110 O O . GLN A 1 23 ? 27.088 -33.128 3.264 1.00 0.00 50 GLN A O 19
ATOM 37124 N N . ALA A 1 24 ? 25.104 -33.520 4.249 1.00 0.00 51 ALA A N 19
ATOM 37125 C CA . ALA A 1 24 ? 25.611 -34.288 5.369 1.00 0.00 51 ALA A CA 19
ATOM 37126 C C . ALA A 1 24 ? 25.296 -35.767 5.170 1.00 0.00 51 ALA A C 19
ATOM 37127 O O . ALA A 1 24 ? 26.197 -36.604 5.223 1.00 0.00 51 ALA A O 19
ATOM 37134 N N . ILE A 1 25 ? 24.019 -36.087 4.939 1.00 0.00 52 ILE A N 19
ATOM 37135 C CA . ILE A 1 25 ? 23.570 -37.468 4.827 1.00 0.00 52 ILE A CA 19
ATOM 37136 C C . ILE A 1 25 ? 24.098 -38.105 3.536 1.00 0.00 52 ILE A C 19
ATOM 37137 O O . ILE A 1 25 ? 23.972 -39.311 3.333 1.00 0.00 52 ILE A O 19
ATOM 37153 N N . HIS A 1 26 ? 24.701 -37.294 2.662 1.00 0.00 53 HIS A N 19
ATOM 37154 C CA . HIS A 1 26 ? 25.264 -37.787 1.416 1.00 0.00 53 HIS A CA 19
ATOM 37155 C C . HIS A 1 26 ? 26.791 -37.852 1.466 1.00 0.00 53 HIS A C 19
ATOM 37156 O O . HIS A 1 26 ? 27.415 -38.216 0.471 1.00 0.00 53 HIS A O 19
ATOM 37170 N N . LEU A 1 27 ? 27.406 -37.517 2.608 1.00 0.00 54 LEU A N 19
ATOM 37171 C CA . LEU A 1 27 ? 28.843 -37.671 2.794 1.00 0.00 54 LEU A CA 19
ATOM 37172 C C . LEU A 1 27 ? 29.144 -38.500 4.045 1.00 0.00 54 LEU A C 19
ATOM 37173 O O . LEU A 1 27 ? 30.308 -38.711 4.378 1.00 0.00 54 LEU A O 19
ATOM 37189 N N . GLY A 1 28 ? 28.104 -38.978 4.732 1.00 0.00 55 GLY A N 19
ATOM 37190 C CA . GLY A 1 28 ? 28.254 -39.865 5.875 1.00 0.00 55 GLY A CA 19
ATOM 37191 C C . GLY A 1 28 ? 28.914 -39.182 7.074 1.00 0.00 55 GLY A C 19
ATOM 37192 O O . GLY A 1 28 ? 29.381 -39.869 7.981 1.00 0.00 55 GLY A O 19
ATOM 37196 N N . HIS A 1 29 ? 28.961 -37.841 7.091 1.00 0.00 56 HIS A N 19
ATOM 37197 C CA . HIS A 1 29 ? 29.595 -37.107 8.178 1.00 0.00 56 HIS A CA 19
ATOM 37198 C C . HIS A 1 29 ? 29.023 -35.691 8.289 1.00 0.00 56 HIS A C 19
ATOM 37199 O O . HIS A 1 29 ? 28.505 -35.159 7.306 1.00 0.00 56 HIS A O 19
ATOM 37213 N N . PRO A 1 30 ? 29.111 -35.068 9.472 1.00 0.00 57 PRO A N 19
ATOM 37214 C CA . PRO A 1 30 ? 28.594 -33.731 9.725 1.00 0.00 57 PRO A CA 19
ATOM 37215 C C . PRO A 1 30 ? 29.241 -32.650 8.860 1.00 0.00 57 PRO A C 19
ATOM 37216 O O . PRO A 1 30 ? 30.357 -32.809 8.366 1.00 0.00 57 PRO A O 19
ATOM 37227 N N . ILE A 1 31 ? 28.513 -31.545 8.689 1.00 0.00 58 ILE A N 19
ATOM 37228 C CA . ILE A 1 31 ? 28.952 -30.377 7.938 1.00 0.00 58 ILE A CA 19
ATOM 37229 C C . ILE A 1 31 ? 28.616 -29.116 8.727 1.00 0.00 58 ILE A C 19
ATOM 37230 O O . ILE A 1 31 ? 27.764 -29.142 9.618 1.00 0.00 58 ILE A O 19
ATOM 37246 N N . TYR A 1 32 ? 29.289 -28.012 8.403 1.00 0.00 59 TYR A N 19
ATOM 37247 C CA . TYR A 1 32 ? 29.223 -26.807 9.216 1.00 0.00 59 TYR A CA 19
ATOM 37248 C C . TYR A 1 32 ? 28.766 -25.599 8.401 1.00 0.00 59 TYR A C 19
ATOM 37249 O O . TYR A 1 32 ? 29.527 -25.043 7.611 1.00 0.00 59 TYR A O 19
ATOM 37267 N N . LEU A 1 33 ? 27.510 -25.194 8.597 1.00 0.00 60 LEU A N 19
ATOM 37268 C CA . LEU A 1 33 ? 26.955 -24.019 7.950 1.00 0.00 60 LEU A CA 19
ATOM 37269 C C . LEU A 1 33 ? 27.514 -22.765 8.623 1.00 0.00 60 LEU A C 19
ATOM 37270 O O . LEU A 1 33 ? 27.097 -22.412 9.725 1.00 0.00 60 LEU A O 19
ATOM 37286 N N . LEU A 1 34 ? 28.457 -22.098 7.957 1.00 0.00 61 LEU A N 19
ATOM 37287 C CA . LEU A 1 34 ? 29.119 -20.897 8.449 1.00 0.00 61 LEU A CA 19
ATOM 37288 C C . LEU A 1 34 ? 28.440 -19.633 7.911 1.00 0.00 61 LEU A C 19
ATOM 37289 O O . LEU A 1 34 ? 27.718 -19.692 6.917 1.00 0.00 61 LEU A O 19
ATOM 37305 N N . PRO A 1 35 ? 28.669 -18.481 8.555 1.00 0.00 62 PRO A N 19
ATOM 37306 C CA . PRO A 1 35 ? 28.272 -17.187 8.026 1.00 0.00 62 PRO A CA 19
ATOM 37307 C C . PRO A 1 35 ? 29.183 -16.848 6.845 1.00 0.00 62 PRO A C 19
ATOM 37308 O O . PRO A 1 35 ? 30.319 -17.318 6.792 1.00 0.00 62 PRO A O 19
ATOM 37319 N N . PHE A 1 36 ? 28.707 -16.036 5.898 1.00 0.00 63 PHE A N 19
ATOM 37320 C CA . PHE A 1 36 ? 29.489 -15.719 4.710 1.00 0.00 63 PHE A CA 19
ATOM 37321 C C . PHE A 1 36 ? 30.781 -14.986 5.072 1.00 0.00 63 PHE A C 19
ATOM 37322 O O . PHE A 1 36 ? 30.753 -13.898 5.646 1.00 0.00 63 PHE A O 19
ATOM 37339 N N . GLY A 1 37 ? 31.920 -15.599 4.730 1.00 0.00 64 GLY A N 19
ATOM 37340 C CA . GLY A 1 37 ? 33.240 -15.027 4.964 1.00 0.00 64 GLY A CA 19
ATOM 37341 C C . GLY A 1 37 ? 33.768 -15.323 6.368 1.00 0.00 64 GLY A C 19
ATOM 37342 O O . GLY A 1 37 ? 34.827 -14.823 6.735 1.00 0.00 64 GLY A O 19
ATOM 37346 N N . SER A 1 38 ? 33.041 -16.129 7.149 1.00 0.00 65 SER A N 19
ATOM 37347 C CA . SER A 1 38 ? 33.427 -16.490 8.510 1.00 0.00 65 SER A CA 19
ATOM 37348 C C . SER A 1 38 ? 33.495 -15.262 9.415 1.00 0.00 65 SER A C 19
ATOM 37349 O O . SER A 1 38 ? 34.520 -14.996 10.044 1.00 0.00 65 SER A O 19
ATOM 37357 N N . ASN A 1 39 ? 32.389 -14.518 9.476 1.00 0.00 66 ASN A N 19
ATOM 37358 C CA . ASN A 1 39 ? 32.268 -13.308 10.276 1.00 0.00 66 ASN A CA 19
ATOM 37359 C C . ASN A 1 39 ? 31.143 -13.463 11.297 1.00 0.00 66 ASN A C 19
ATOM 37360 O O . ASN A 1 39 ? 30.103 -14.040 10.990 1.00 0.00 66 ASN A O 19
ATOM 37371 N N . GLU A 1 40 ? 31.355 -12.945 12.510 1.00 0.00 67 GLU A N 19
ATOM 37372 C CA . GLU A 1 40 ? 30.388 -13.001 13.601 1.00 0.00 67 GLU A CA 19
ATOM 37373 C C . GLU A 1 40 ? 29.133 -12.158 13.330 1.00 0.00 67 GLU A C 19
ATOM 37374 O O . GLU A 1 40 ? 28.462 -11.727 14.266 1.00 0.00 67 GLU A O 19
ATOM 37386 N N . ASN A 1 41 ? 28.808 -11.918 12.055 1.00 0.00 68 ASN A N 19
ATOM 37387 C CA . ASN A 1 41 ? 27.633 -11.175 11.628 1.00 0.00 68 ASN A CA 19
ATOM 37388 C C . ASN A 1 41 ? 26.977 -11.925 10.474 1.00 0.00 68 ASN A C 19
ATOM 37389 O O . ASN A 1 41 ? 27.477 -11.888 9.351 1.00 0.00 68 ASN A O 19
ATOM 37400 N N . TRP A 1 42 ? 25.859 -12.606 10.743 1.00 0.00 69 TRP A N 19
ATOM 37401 C CA . TRP A 1 42 ? 25.160 -13.382 9.728 1.00 0.00 69 TRP A CA 19
ATOM 37402 C C . TRP A 1 42 ? 24.334 -12.479 8.807 1.00 0.00 69 TRP A C 19
ATOM 37403 O O . TRP A 1 42 ? 23.360 -12.929 8.204 1.00 0.00 69 TRP A O 19
ATOM 37424 N N . SER A 1 43 ? 24.718 -11.206 8.684 1.00 0.00 70 SER A N 19
ATOM 37425 C CA . SER A 1 43 ? 23.957 -10.236 7.911 1.00 0.00 70 SER A CA 19
ATOM 37426 C C . SER A 1 43 ? 24.654 -9.921 6.586 1.00 0.00 70 SER A C 19
ATOM 37427 O O . SER A 1 43 ? 24.455 -8.853 6.006 1.00 0.00 70 SER A O 19
ATOM 37435 N N . ARG A 1 44 ? 25.474 -10.863 6.107 1.00 0.00 71 ARG A N 19
ATOM 37436 C CA . ARG A 1 44 ? 26.098 -10.772 4.795 1.00 0.00 71 ARG A CA 19
ATOM 37437 C C . ARG A 1 44 ? 26.041 -12.117 4.072 1.00 0.00 71 ARG A C 19
ATOM 37438 O O . ARG A 1 44 ? 26.858 -12.383 3.193 1.00 0.00 71 ARG A O 19
ATOM 37459 N N . GLY A 1 45 ? 25.073 -12.959 4.440 1.00 0.00 72 GLY A N 19
ATOM 37460 C CA . GLY A 1 45 ? 24.864 -14.261 3.828 1.00 0.00 72 GLY A CA 19
ATOM 37461 C C . GLY A 1 45 ? 25.424 -15.399 4.678 1.00 0.00 72 GLY A C 19
ATOM 37462 O O . GLY A 1 45 ? 26.014 -15.172 5.734 1.00 0.00 72 GLY A O 19
ATOM 37466 N N . MET A 1 46 ? 25.224 -16.633 4.202 1.00 0.00 73 MET A N 19
ATOM 37467 C CA . MET A 1 46 ? 25.705 -17.850 4.838 1.00 0.00 73 MET A CA 19
ATOM 37468 C C . MET A 1 46 ? 26.310 -18.790 3.794 1.00 0.00 73 MET A C 19
ATOM 37469 O O . MET A 1 46 ? 25.916 -18.760 2.627 1.00 0.00 73 MET A O 19
ATOM 37483 N N . VAL A 1 47 ? 27.268 -19.617 4.216 1.00 0.00 74 VAL A N 19
ATOM 37484 C CA . VAL A 1 47 ? 27.980 -20.543 3.348 1.00 0.00 74 VAL A CA 19
ATOM 37485 C C . VAL A 1 47 ? 28.114 -21.923 3.982 1.00 0.00 74 VAL A C 19
ATOM 37486 O O . VAL A 1 47 ? 28.624 -22.070 5.092 1.00 0.00 74 VAL A O 19
ATOM 37499 N N . LEU A 1 48 ? 27.648 -22.941 3.265 1.00 0.00 75 LEU A N 19
ATOM 37500 C CA . LEU A 1 48 ? 27.781 -24.329 3.679 1.00 0.00 75 LEU A CA 19
ATOM 37501 C C . LEU A 1 48 ? 29.238 -24.755 3.495 1.00 0.00 75 LEU A C 19
ATOM 37502 O O . LEU A 1 48 ? 29.766 -24.607 2.395 1.00 0.00 75 LEU A O 19
ATOM 37518 N N . ALA A 1 49 ? 29.895 -25.275 4.537 1.00 0.00 76 ALA A N 19
ATOM 37519 C CA . ALA A 1 49 ? 31.279 -25.711 4.431 1.00 0.00 76 ALA A CA 19
ATOM 37520 C C . ALA A 1 49 ? 31.505 -27.074 5.095 1.00 0.00 76 ALA A C 19
ATOM 37521 O O . ALA A 1 49 ? 31.074 -27.303 6.223 1.00 0.00 76 ALA A O 19
ATOM 37528 N N . LYS A 1 50 ? 32.183 -27.986 4.387 1.00 0.00 77 LYS A N 19
ATOM 37529 C CA . LYS A 1 50 ? 32.506 -29.315 4.895 1.00 0.00 77 LYS A CA 19
ATOM 37530 C C . LYS A 1 50 ? 33.983 -29.456 5.226 1.00 0.00 77 LYS A C 19
ATOM 37531 O O . LYS A 1 50 ? 34.847 -29.049 4.455 1.00 0.00 77 LYS A O 19
ATOM 37550 N N . LEU A 1 51 ? 34.266 -30.035 6.389 1.00 0.00 78 LEU A N 19
ATOM 37551 C CA . LEU A 1 51 ? 35.626 -30.219 6.869 1.00 0.00 78 LEU A CA 19
ATOM 37552 C C . LEU A 1 51 ? 36.342 -31.270 6.024 1.00 0.00 78 LEU A C 19
ATOM 37553 O O . LEU A 1 51 ? 36.070 -32.465 6.147 1.00 0.00 78 LEU A O 19
ATOM 37569 N N . ASN A 1 52 ? 37.259 -30.821 5.167 1.00 0.00 79 ASN A N 19
ATOM 37570 C CA . ASN A 1 52 ? 38.056 -31.721 4.351 1.00 0.00 79 ASN A CA 19
ATOM 37571 C C . ASN A 1 52 ? 39.236 -32.217 5.186 1.00 0.00 79 ASN A C 19
ATOM 37572 O O . ASN A 1 52 ? 40.299 -31.599 5.200 1.00 0.00 79 ASN A O 19
ATOM 37583 N N . GLN A 1 53 ? 39.050 -33.339 5.889 1.00 0.00 80 GLN A N 19
ATOM 37584 C CA . GLN A 1 53 ? 40.068 -33.887 6.775 1.00 0.00 80 GLN A CA 19
ATOM 37585 C C . GLN A 1 53 ? 41.193 -34.584 6.007 1.00 0.00 80 GLN A C 19
ATOM 37586 O O . GLN A 1 53 ? 41.725 -35.597 6.459 1.00 0.00 80 GLN A O 19
ATOM 37600 N N . THR A 1 54 ? 41.562 -34.040 4.843 1.00 0.00 81 THR A N 19
ATOM 37601 C CA . THR A 1 54 ? 42.750 -34.453 4.109 1.00 0.00 81 THR A CA 19
ATOM 37602 C C . THR A 1 54 ? 43.522 -33.227 3.617 1.00 0.00 81 THR A C 19
ATOM 37603 O O . THR A 1 54 ? 44.546 -33.364 2.948 1.00 0.00 81 THR A O 19
ATOM 37614 N N . THR A 1 55 ? 43.032 -32.029 3.955 1.00 0.00 82 THR A N 19
ATOM 37615 C CA . THR A 1 55 ? 43.726 -30.760 3.756 1.00 0.00 82 THR A CA 19
ATOM 37616 C C . THR A 1 55 ? 43.384 -29.808 4.902 1.00 0.00 82 THR A C 19
ATOM 37617 O O . THR A 1 55 ? 43.525 -28.595 4.758 1.00 0.00 82 THR A O 19
ATOM 37628 N N . ASN A 1 56 ? 42.943 -30.368 6.036 1.00 0.00 83 ASN A N 19
ATOM 37629 C CA . ASN A 1 56 ? 42.473 -29.666 7.229 1.00 0.00 83 ASN A CA 19
ATOM 37630 C C . ASN A 1 56 ? 41.947 -28.251 6.953 1.00 0.00 83 ASN A C 19
ATOM 37631 O O . ASN A 1 56 ? 42.404 -27.277 7.550 1.00 0.00 83 ASN A O 19
ATOM 37642 N N . LYS A 1 57 ? 40.975 -28.144 6.039 1.00 0.00 84 LYS A N 19
ATOM 37643 C CA . LYS A 1 57 ? 40.277 -26.899 5.747 1.00 0.00 84 LYS A CA 19
ATOM 37644 C C . LYS A 1 57 ? 38.824 -27.190 5.389 1.00 0.00 84 LYS A C 19
ATOM 37645 O O . LYS A 1 57 ? 38.532 -28.187 4.726 1.00 0.00 84 LYS A O 19
ATOM 37664 N N . THR A 1 58 ? 37.912 -26.328 5.830 1.00 0.00 85 THR A N 19
ATOM 37665 C CA . THR A 1 58 ? 36.491 -26.509 5.566 1.00 0.00 85 THR A CA 19
ATOM 37666 C C . THR A 1 58 ? 36.133 -25.985 4.172 1.00 0.00 85 THR A C 19
ATOM 37667 O O . THR A 1 58 ? 36.047 -24.782 3.929 1.00 0.00 85 THR A O 19
ATOM 37678 N N . GLU A 1 59 ? 35.929 -26.919 3.242 1.00 0.00 86 GLU A N 19
ATOM 37679 C CA . GLU A 1 59 ? 35.638 -26.653 1.841 1.00 0.00 86 GLU A CA 19
ATOM 37680 C C . GLU A 1 59 ? 34.207 -26.149 1.646 1.00 0.00 86 GLU A C 19
ATOM 37681 O O . GLU A 1 59 ? 33.249 -26.801 2.057 1.00 0.00 86 GLU A O 19
ATOM 37693 N N . LEU A 1 60 ? 34.074 -24.980 1.015 1.00 0.00 87 LEU A N 19
ATOM 37694 C CA . LEU A 1 60 ? 32.793 -24.340 0.756 1.00 0.00 87 LEU A CA 19
ATOM 37695 C C . LEU A 1 60 ? 31.999 -25.108 -0.303 1.00 0.00 87 LEU A C 19
ATOM 37696 O O . LEU A 1 60 ? 32.534 -25.440 -1.362 1.00 0.00 87 LEU A O 19
ATOM 37712 N N . ILE A 1 61 ? 30.723 -25.389 -0.017 1.00 0.00 88 ILE A N 19
ATOM 37713 C CA . ILE A 1 61 ? 29.860 -26.146 -0.916 1.00 0.00 88 ILE A CA 19
ATOM 37714 C C . ILE A 1 61 ? 28.823 -25.244 -1.588 1.00 0.00 88 ILE A C 19
ATOM 37715 O O . ILE A 1 61 ? 28.585 -25.372 -2.790 1.00 0.00 88 ILE A O 19
ATOM 37731 N N . HIS A 1 62 ? 28.204 -24.335 -0.826 1.00 0.00 89 HIS A N 19
ATOM 37732 C CA . HIS A 1 62 ? 27.098 -23.512 -1.312 1.00 0.00 89 HIS A CA 19
ATOM 37733 C C . HIS A 1 62 ? 27.115 -22.117 -0.686 1.00 0.00 89 HIS A C 19
ATOM 37734 O O . HIS A 1 62 ? 27.667 -21.944 0.401 1.00 0.00 89 HIS A O 19
ATOM 37748 N N . GLN A 1 63 ? 26.519 -21.124 -1.357 1.00 0.00 90 GLN A N 19
ATOM 37749 C CA . GLN A 1 63 ? 26.476 -19.744 -0.887 1.00 0.00 90 GLN A CA 19
ATOM 37750 C C . GLN A 1 63 ? 25.078 -19.141 -0.991 1.00 0.00 90 GLN A C 19
ATOM 37751 O O . GLN A 1 63 ? 24.408 -19.290 -2.012 1.00 0.00 90 GLN A O 19
ATOM 37765 N N . TRP A 1 64 ? 24.641 -18.452 0.072 1.00 0.00 91 TRP A N 19
ATOM 37766 C CA . TRP A 1 64 ? 23.390 -17.702 0.082 1.00 0.00 91 TRP A CA 19
ATOM 37767 C C . TRP A 1 64 ? 23.639 -16.275 0.572 1.00 0.00 91 TRP A C 19
ATOM 37768 O O . TRP A 1 64 ? 23.821 -16.061 1.766 1.00 0.00 91 TRP A O 19
ATOM 37789 N N . GLN A 1 65 ? 23.649 -15.303 -0.343 1.00 0.00 92 GLN A N 19
ATOM 37790 C CA . GLN A 1 65 ? 23.815 -13.899 -0.000 1.00 0.00 92 GLN A CA 19
ATOM 37791 C C . GLN A 1 65 ? 22.470 -13.180 0.015 1.00 0.00 92 GLN A C 19
ATOM 37792 O O . GLN A 1 65 ? 21.668 -13.337 -0.906 1.00 0.00 92 GLN A O 19
ATOM 37806 N N . TRP A 1 66 ? 22.226 -12.391 1.066 1.00 0.00 93 TRP A N 19
ATOM 37807 C CA . TRP A 1 66 ? 20.981 -11.650 1.218 1.00 0.00 93 TRP A CA 19
ATOM 37808 C C . TRP A 1 66 ? 20.958 -10.434 0.299 1.00 0.00 93 TRP A C 19
ATOM 37809 O O . TRP A 1 66 ? 21.617 -9.431 0.569 1.00 0.00 93 TRP A O 19
ATOM 37830 N N . SER A 1 67 ? 20.198 -10.515 -0.796 1.00 0.00 94 SER A N 19
ATOM 37831 C CA . SER A 1 67 ? 20.081 -9.418 -1.751 1.00 0.00 94 SER A CA 19
ATOM 37832 C C . SER A 1 67 ? 19.058 -8.375 -1.290 1.00 0.00 94 SER A C 19
ATOM 37833 O O . SER A 1 67 ? 18.403 -7.733 -2.110 1.00 0.00 94 SER A O 19
ATOM 37841 N N . SER A 1 68 ? 18.913 -8.202 0.028 1.00 0.00 95 SER A N 19
ATOM 37842 C CA . SER A 1 68 ? 18.018 -7.218 0.620 1.00 0.00 95 SER A CA 19
ATOM 37843 C C . SER A 1 68 ? 18.733 -6.504 1.766 1.00 0.00 95 SER A C 19
ATOM 37844 O O . SER A 1 68 ? 18.895 -7.059 2.854 1.00 0.00 95 SER A O 19
ATOM 37852 N N . ASN A 1 69 ? 19.168 -5.264 1.527 1.00 0.00 96 ASN A N 19
ATOM 37853 C CA . ASN A 1 69 ? 19.953 -4.504 2.491 1.00 0.00 96 ASN A CA 19
ATOM 37854 C C . ASN A 1 69 ? 19.066 -3.727 3.473 1.00 0.00 96 ASN A C 19
ATOM 37855 O O . ASN A 1 69 ? 19.330 -2.560 3.761 1.00 0.00 96 ASN A O 19
ATOM 37866 N N . SER A 1 70 ? 18.015 -4.367 3.992 1.00 0.00 97 SER A N 19
ATOM 37867 C CA . SER A 1 70 ? 17.149 -3.768 5.005 1.00 0.00 97 SER A CA 19
ATOM 37868 C C . SER A 1 70 ? 16.828 -4.759 6.118 1.00 0.00 97 SER A C 19
ATOM 37869 O O . SER A 1 70 ? 15.802 -4.631 6.778 1.00 0.00 97 SER A O 19
ATOM 37877 N N . TRP A 1 71 ? 17.692 -5.753 6.341 1.00 0.00 98 TRP A N 19
ATOM 37878 C CA . TRP A 1 71 ? 17.441 -6.761 7.358 1.00 0.00 98 TRP A CA 19
ATOM 37879 C C . TRP A 1 71 ? 18.707 -7.093 8.138 1.00 0.00 98 TRP A C 19
ATOM 37880 O O . TRP A 1 71 ? 19.579 -7.801 7.634 1.00 0.00 98 TRP A O 19
ATOM 37901 N N . ASN A 1 72 ? 18.807 -6.579 9.368 1.00 0.00 99 ASN A N 19
ATOM 37902 C CA . ASN A 1 72 ? 19.921 -6.879 10.252 1.00 0.00 99 ASN A CA 19
ATOM 37903 C C . ASN A 1 72 ? 19.719 -8.275 10.834 1.00 0.00 99 ASN A C 19
ATOM 37904 O O . ASN A 1 72 ? 18.897 -8.466 11.728 1.00 0.00 99 ASN A O 19
ATOM 37915 N N . ILE A 1 73 ? 20.471 -9.249 10.321 1.00 0.00 100 ILE A N 19
ATOM 37916 C CA . ILE A 1 73 ? 20.354 -10.642 10.729 1.00 0.00 100 ILE A CA 19
ATOM 37917 C C . ILE A 1 73 ? 21.073 -10.887 12.051 1.00 0.00 100 ILE A C 19
ATOM 37918 O O . ILE A 1 73 ? 22.300 -10.939 12.085 1.00 0.00 100 ILE A O 19
ATOM 37934 N N . ASN A 1 74 ? 20.322 -11.035 13.144 1.00 0.00 101 ASN A N 19
ATOM 37935 C CA . ASN A 1 74 ? 20.905 -11.315 14.447 1.00 0.00 101 ASN A CA 19
ATOM 37936 C C . ASN A 1 74 ? 20.566 -12.745 14.873 1.00 0.00 101 ASN A C 19
ATOM 37937 O O . ASN A 1 74 ? 19.482 -12.998 15.396 1.00 0.00 101 ASN A O 19
ATOM 37948 N N . TRP A 1 75 ? 21.494 -13.678 14.648 1.00 0.00 102 TRP A N 19
ATOM 37949 C CA . TRP A 1 75 ? 21.315 -15.061 15.061 1.00 0.00 102 TRP A CA 19
ATOM 37950 C C . TRP A 1 75 ? 21.604 -15.197 16.553 1.00 0.00 102 TRP A C 19
ATOM 37951 O O . TRP A 1 75 ? 22.764 -15.179 16.967 1.00 0.00 102 TRP A O 19
ATOM 37972 N N . LYS A 1 76 ? 20.550 -15.329 17.362 1.00 0.00 103 LYS A N 19
ATOM 37973 C CA . LYS A 1 76 ? 20.685 -15.430 18.807 1.00 0.00 103 LYS A CA 19
ATOM 37974 C C . LYS A 1 76 ? 21.023 -16.856 19.239 1.00 0.00 103 LYS A C 19
ATOM 37975 O O . LYS A 1 76 ? 20.322 -17.445 20.057 1.00 0.00 103 LYS A O 19
ATOM 37994 N N . GLY A 1 77 ? 22.104 -17.415 18.685 1.00 0.00 104 GLY A N 19
ATOM 37995 C CA . GLY A 1 77 ? 22.639 -18.696 19.118 1.00 0.00 104 GLY A CA 19
ATOM 37996 C C . GLY A 1 77 ? 23.313 -18.560 20.481 1.00 0.00 104 GLY A C 19
ATOM 37997 O O . GLY A 1 77 ? 23.584 -17.445 20.929 1.00 0.00 104 GLY A O 19
ATOM 38001 N N . VAL A 1 78 ? 23.581 -19.691 21.140 1.00 0.00 105 VAL A N 19
ATOM 38002 C CA . VAL A 1 78 ? 24.204 -19.704 22.460 1.00 0.00 105 VAL A CA 19
ATOM 38003 C C . VAL A 1 78 ? 25.324 -20.747 22.488 1.00 0.00 105 VAL A C 19
ATOM 38004 O O . VAL A 1 78 ? 25.347 -21.650 23.323 1.00 0.00 105 VAL A O 19
ATOM 38017 N N . ASP A 1 79 ? 26.260 -20.613 21.546 1.00 0.00 106 ASP A N 19
ATOM 38018 C CA . ASP A 1 79 ? 27.434 -21.464 21.441 1.00 0.00 106 ASP A CA 19
ATOM 38019 C C . ASP A 1 79 ? 28.652 -20.627 21.041 1.00 0.00 106 ASP A C 19
ATOM 38020 O O . ASP A 1 79 ? 28.558 -19.746 20.190 1.00 0.00 106 ASP A O 19
ATOM 38029 N N . SER A 1 80 ? 29.809 -20.899 21.657 1.00 0.00 107 SER A N 19
ATOM 38030 C CA . SER A 1 80 ? 31.043 -20.183 21.356 1.00 0.00 107 SER A CA 19
ATOM 38031 C C . SER A 1 80 ? 31.669 -20.655 20.042 1.00 0.00 107 SER A C 19
ATOM 38032 O O . SER A 1 80 ? 32.881 -20.557 19.862 1.00 0.00 107 SER A O 19
ATOM 38040 N N . ASN A 1 81 ? 30.844 -21.167 19.122 1.00 0.00 108 ASN A N 19
ATOM 38041 C CA . ASN A 1 81 ? 31.257 -21.639 17.809 1.00 0.00 108 ASN A CA 19
ATOM 38042 C C . ASN A 1 81 ? 30.266 -21.132 16.762 1.00 0.00 108 ASN A C 19
ATOM 38043 O O . ASN A 1 81 ? 29.159 -21.661 16.670 1.00 0.00 108 ASN A O 19
ATOM 38054 N N . HIS A 1 82 ? 30.649 -20.118 15.980 1.00 0.00 109 HIS A N 19
ATOM 38055 C CA . HIS A 1 82 ? 29.761 -19.529 14.983 1.00 0.00 109 HIS A CA 19
ATOM 38056 C C . HIS A 1 82 ? 29.608 -20.412 13.739 1.00 0.00 109 HIS A C 19
ATOM 38057 O O . HIS A 1 82 ? 29.669 -19.921 12.616 1.00 0.00 109 HIS A O 19
ATOM 38071 N N . ARG A 1 83 ? 29.406 -21.718 13.939 1.00 0.00 110 ARG A N 19
ATOM 38072 C CA . ARG A 1 83 ? 29.154 -22.668 12.866 1.00 0.00 110 ARG A CA 19
ATOM 38073 C C . ARG A 1 83 ? 28.012 -23.594 13.265 1.00 0.00 110 ARG A C 19
ATOM 38074 O O . ARG A 1 83 ? 28.090 -24.289 14.275 1.00 0.00 110 ARG A O 19
ATOM 38095 N N . ILE A 1 84 ? 26.942 -23.604 12.473 1.00 0.00 111 ILE A N 19
ATOM 38096 C CA . ILE A 1 84 ? 25.767 -24.414 12.762 1.00 0.00 111 ILE A CA 19
ATOM 38097 C C . ILE A 1 84 ? 26.048 -25.865 12.378 1.00 0.00 111 ILE A C 19
ATOM 38098 O O . ILE A 1 84 ? 26.070 -26.208 11.198 1.00 0.00 111 ILE A O 19
ATOM 38114 N N . ILE A 1 85 ? 26.270 -26.708 13.391 1.00 0.00 112 ILE A N 19
ATOM 38115 C CA . ILE A 1 85 ? 26.628 -28.107 13.213 1.00 0.00 112 ILE A CA 19
ATOM 38116 C C . ILE A 1 85 ? 25.426 -28.924 12.741 1.00 0.00 112 ILE A C 19
ATOM 38117 O O . ILE A 1 85 ? 24.529 -29.222 13.529 1.00 0.00 112 ILE A O 19
ATOM 38133 N N . ILE A 1 86 ? 25.402 -29.287 11.460 1.00 0.00 113 ILE A N 19
ATOM 38134 C CA . ILE A 1 86 ? 24.343 -30.117 10.911 1.00 0.00 113 ILE A CA 19
ATOM 38135 C C . ILE A 1 86 ? 24.833 -31.563 10.813 1.00 0.00 113 ILE A C 19
ATOM 38136 O O . ILE A 1 86 ? 25.613 -31.902 9.922 1.00 0.00 113 ILE A O 19
ATOM 38152 N N . SER A 1 87 ? 24.372 -32.413 11.735 1.00 0.00 114 SER A N 19
ATOM 38153 C CA . SER A 1 87 ? 24.715 -33.825 11.750 1.00 0.00 114 SER A CA 19
ATOM 38154 C C . SER A 1 87 ? 24.118 -34.543 10.547 1.00 0.00 114 SER A C 19
ATOM 38155 O O . SER A 1 87 ? 23.048 -34.176 10.072 1.00 0.00 114 SER A O 19
ATOM 38163 N N . ASN A 1 88 ? 24.814 -35.568 10.049 1.00 0.00 115 ASN A N 19
ATOM 38164 C CA . ASN A 1 88 ? 24.377 -36.304 8.879 1.00 0.00 115 ASN A CA 19
ATOM 38165 C C . ASN A 1 88 ? 23.254 -37.303 9.172 1.00 0.00 115 ASN A C 19
ATOM 38166 O O . ASN A 1 88 ? 23.152 -38.323 8.490 1.00 0.00 115 ASN A O 19
ATOM 38177 N N . ILE A 1 89 ? 22.409 -37.024 10.171 1.00 0.00 116 ILE A N 19
ATOM 38178 C CA . ILE A 1 89 ? 21.250 -37.853 10.471 1.00 0.00 116 ILE A CA 19
ATOM 38179 C C . ILE A 1 89 ? 20.062 -36.983 10.876 1.00 0.00 116 ILE A C 19
ATOM 38180 O O . ILE A 1 89 ? 20.251 -35.895 11.419 1.00 0.00 116 ILE A O 19
ATOM 38196 N N . PRO A 1 90 ? 18.834 -37.454 10.618 1.00 0.00 117 PRO A N 19
ATOM 38197 C CA . PRO A 1 90 ? 17.614 -36.669 10.744 1.00 0.00 117 PRO A CA 19
ATOM 38198 C C . PRO A 1 90 ? 17.289 -36.180 12.154 1.00 0.00 117 PRO A C 19
ATOM 38199 O O . PRO A 1 90 ? 16.408 -35.335 12.304 1.00 0.00 117 PRO A O 19
ATOM 38210 N N . ASN A 1 91 ? 17.970 -36.684 13.192 1.00 0.00 118 ASN A N 19
ATOM 38211 C CA . ASN A 1 91 ? 17.614 -36.338 14.565 1.00 0.00 118 ASN A CA 19
ATOM 38212 C C . ASN A 1 91 ? 18.809 -35.881 15.405 1.00 0.00 118 ASN A C 19
ATOM 38213 O O . ASN A 1 91 ? 18.761 -35.996 16.630 1.00 0.00 118 ASN A O 19
ATOM 38224 N N . ARG A 1 92 ? 19.869 -35.363 14.776 1.00 0.00 119 ARG A N 19
ATOM 38225 C CA . ARG A 1 92 ? 20.993 -34.775 15.501 1.00 0.00 119 ARG A CA 19
ATOM 38226 C C . ARG A 1 92 ? 21.435 -33.460 14.862 1.00 0.00 119 ARG A C 19
ATOM 38227 O O . ARG A 1 92 ? 22.586 -33.048 15.016 1.00 0.00 119 ARG A O 19
ATOM 38248 N N . ALA A 1 93 ? 20.533 -32.781 14.143 1.00 0.00 120 ALA A N 19
ATOM 38249 C CA . ALA A 1 93 ? 20.836 -31.497 13.535 1.00 0.00 120 ALA A CA 19
ATOM 38250 C C . ALA A 1 93 ? 20.449 -30.374 14.503 1.00 0.00 120 ALA A C 19
ATOM 38251 O O . ALA A 1 93 ? 19.682 -29.477 14.163 1.00 0.00 120 ALA A O 19
ATOM 38258 N N . MET A 1 94 ? 20.991 -30.442 15.719 1.00 0.00 121 MET A N 19
ATOM 38259 C CA . MET A 1 94 ? 20.682 -29.510 16.795 1.00 0.00 121 MET A CA 19
ATOM 38260 C C . MET A 1 94 ? 21.377 -28.164 16.582 1.00 0.00 121 MET A C 19
ATOM 38261 O O . MET A 1 94 ? 22.591 -28.105 16.399 1.00 0.00 121 MET A O 19
ATOM 38275 N N . SER A 1 95 ? 20.593 -27.085 16.606 1.00 0.00 122 SER A N 19
ATOM 38276 C CA . SER A 1 95 ? 21.096 -25.723 16.503 1.00 0.00 122 SER A CA 19
ATOM 38277 C C . SER A 1 95 ? 20.406 -24.858 17.549 1.00 0.00 122 SER A C 19
ATOM 38278 O O . SER A 1 95 ? 19.241 -24.492 17.390 1.00 0.00 122 SER A O 19
ATOM 38286 N N . ASN A 1 96 ? 21.126 -24.532 18.625 1.00 0.00 123 ASN A N 19
ATOM 38287 C CA . ASN A 1 96 ? 20.594 -23.762 19.742 1.00 0.00 123 ASN A CA 19
ATOM 38288 C C . ASN A 1 96 ? 20.576 -22.265 19.429 1.00 0.00 123 ASN A C 19
ATOM 38289 O O . ASN A 1 96 ? 21.148 -21.470 20.175 1.00 0.00 123 ASN A O 19
ATOM 38300 N N . GLY A 1 97 ? 19.925 -21.873 18.332 1.00 0.00 124 GLY A N 19
ATOM 38301 C CA . GLY A 1 97 ? 19.827 -20.476 17.940 1.00 0.00 124 GLY A CA 19
ATOM 38302 C C . GLY A 1 97 ? 18.821 -20.258 16.812 1.00 0.00 124 GLY A C 19
ATOM 38303 O O . GLY A 1 97 ? 18.547 -21.164 16.027 1.00 0.00 124 GLY A O 19
ATOM 38307 N N . LYS A 1 98 ? 18.273 -19.041 16.749 1.00 0.00 125 LYS A N 19
ATOM 38308 C CA . LYS A 1 98 ? 17.295 -18.632 15.749 1.00 0.00 125 LYS A CA 19
ATOM 38309 C C . LYS A 1 98 ? 17.639 -17.250 15.198 1.00 0.00 125 LYS A C 19
ATOM 38310 O O . LYS A 1 98 ? 18.088 -16.376 15.937 1.00 0.00 125 LYS A O 19
ATOM 38329 N N . PHE A 1 99 ? 17.429 -17.055 13.894 1.00 0.00 126 PHE A N 19
ATOM 38330 C CA . PHE A 1 99 ? 17.721 -15.805 13.204 1.00 0.00 126 PHE A CA 19
ATOM 38331 C C . PHE A 1 99 ? 16.631 -14.758 13.432 1.00 0.00 126 PHE A C 19
ATOM 38332 O O . PHE A 1 99 ? 15.545 -14.857 12.860 1.00 0.00 126 PHE A O 19
ATOM 38349 N N . ILE A 1 100 ? 16.918 -13.755 14.265 1.00 0.00 127 ILE A N 19
ATOM 38350 C CA . ILE A 1 100 ? 16.037 -12.614 14.471 1.00 0.00 127 ILE A CA 19
ATOM 38351 C C . ILE A 1 100 ? 16.392 -11.537 13.449 1.00 0.00 127 ILE A C 19
ATOM 38352 O O . ILE A 1 100 ? 17.407 -10.855 13.587 1.00 0.00 127 ILE A O 19
ATOM 38368 N N . LEU A 1 101 ? 15.559 -11.385 12.416 1.00 0.00 128 LEU A N 19
ATOM 38369 C CA . LEU A 1 101 ? 15.732 -10.317 11.444 1.00 0.00 128 LEU A CA 19
ATOM 38370 C C . LEU A 1 101 ? 15.139 -9.026 11.995 1.00 0.00 128 LEU A C 19
ATOM 38371 O O . LEU A 1 101 ? 14.037 -9.036 12.543 1.00 0.00 128 LEU A O 19
ATOM 38387 N N . ASN A 1 102 ? 15.863 -7.916 11.861 1.00 0.00 129 ASN A N 19
ATOM 38388 C CA . ASN A 1 102 ? 15.418 -6.631 12.377 1.00 0.00 129 ASN A CA 19
ATOM 38389 C C . ASN A 1 102 ? 15.644 -5.527 11.349 1.00 0.00 129 ASN A C 19
ATOM 38390 O O . ASN A 1 102 ? 16.784 -5.159 11.069 1.00 0.00 129 ASN A O 19
ATOM 38401 N N . ASN A 1 103 ? 14.562 -4.996 10.781 1.00 0.00 130 ASN A N 19
ATOM 38402 C CA . ASN A 1 103 ? 14.658 -3.915 9.816 1.00 0.00 130 ASN A CA 19
ATOM 38403 C C . ASN A 1 103 ? 14.779 -2.583 10.549 1.00 0.00 130 ASN A C 19
ATOM 38404 O O . ASN A 1 103 ? 13.790 -2.061 11.066 1.00 0.00 130 ASN A O 19
ATOM 38415 N N . LYS A 1 104 ? 15.996 -2.033 10.595 1.00 0.00 131 LYS A N 19
ATOM 38416 C CA . LYS A 1 104 ? 16.288 -0.821 11.347 1.00 0.00 131 LYS A CA 19
ATOM 38417 C C . LYS A 1 104 ? 15.939 0.473 10.611 1.00 0.00 131 LYS A C 19
ATOM 38418 O O . LYS A 1 104 ? 16.649 1.469 10.736 1.00 0.00 131 LYS A O 19
ATOM 38437 N N . ARG A 1 105 ? 14.847 0.466 9.841 1.00 0.00 132 ARG A N 19
ATOM 38438 C CA . ARG A 1 105 ? 14.310 1.684 9.231 1.00 0.00 132 ARG A CA 19
ATOM 38439 C C . ARG A 1 105 ? 12.794 1.776 9.376 1.00 0.00 132 ARG A C 19
ATOM 38440 O O . ARG A 1 105 ? 12.179 2.731 8.904 1.00 0.00 132 ARG A O 19
ATOM 38461 N N . THR A 1 106 ? 12.204 0.780 10.035 1.00 0.00 133 THR A N 19
ATOM 38462 C CA . THR A 1 106 ? 10.787 0.750 10.367 1.00 0.00 133 THR A CA 19
ATOM 38463 C C . THR A 1 106 ? 10.552 -0.099 11.618 1.00 0.00 133 THR A C 19
ATOM 38464 O O . THR A 1 106 ? 9.464 -0.632 11.831 1.00 0.00 133 THR A O 19
ATOM 38475 N N . ASN A 1 107 ? 11.598 -0.207 12.445 1.00 0.00 134 ASN A N 19
ATOM 38476 C CA . ASN A 1 107 ? 11.642 -1.005 13.669 1.00 0.00 134 ASN A CA 19
ATOM 38477 C C . ASN A 1 107 ? 10.780 -2.269 13.581 1.00 0.00 134 ASN A C 19
ATOM 38478 O O . ASN A 1 107 ? 9.907 -2.491 14.419 1.00 0.00 134 ASN A O 19
ATOM 38489 N N . GLU A 1 108 ? 11.028 -3.103 12.564 1.00 0.00 135 GLU A N 19
ATOM 38490 C CA . GLU A 1 108 ? 10.290 -4.341 12.355 1.00 0.00 135 GLU A CA 19
ATOM 38491 C C . GLU A 1 108 ? 11.140 -5.548 12.738 1.00 0.00 135 GLU A C 19
ATOM 38492 O O . GLU A 1 108 ? 12.343 -5.561 12.480 1.00 0.00 135 GLU A O 19
ATOM 38504 N N . LYS A 1 109 ? 10.515 -6.557 13.349 1.00 0.00 136 LYS A N 19
ATOM 38505 C CA . LYS A 1 109 ? 11.196 -7.734 13.872 1.00 0.00 136 LYS A CA 19
ATOM 38506 C C . LYS A 1 109 ? 10.568 -9.014 13.326 1.00 0.00 136 LYS A C 19
ATOM 38507 O O . LYS A 1 109 ? 9.356 -9.196 13.420 1.00 0.00 136 LYS A O 19
ATOM 38526 N N . VAL A 1 110 ? 11.394 -9.895 12.755 1.00 0.00 137 VAL A N 19
ATOM 38527 C CA . VAL A 1 110 ? 10.946 -11.137 12.127 1.00 0.00 137 VAL A CA 19
ATOM 38528 C C . VAL A 1 110 ? 11.826 -12.306 12.566 1.00 0.00 137 VAL A C 19
ATOM 38529 O O . VAL A 1 110 ? 12.957 -12.441 12.102 1.00 0.00 137 VAL A O 19
ATOM 38542 N N . VAL A 1 111 ? 11.315 -13.155 13.456 1.00 0.00 138 VAL A N 19
ATOM 38543 C CA . VAL A 1 111 ? 12.038 -14.332 13.920 1.00 0.00 138 VAL A CA 19
ATOM 38544 C C . VAL A 1 111 ? 11.696 -15.525 13.029 1.00 0.00 138 VAL A C 19
ATOM 38545 O O . VAL A 1 111 ? 10.534 -15.915 12.934 1.00 0.00 138 VAL A O 19
ATOM 38558 N N . VAL A 1 112 ? 12.702 -16.108 12.373 1.00 0.00 139 VAL A N 19
ATOM 38559 C CA . VAL A 1 112 ? 12.489 -17.248 11.487 1.00 0.00 139 VAL A CA 19
ATOM 38560 C C . VAL A 1 112 ? 11.952 -18.443 12.274 1.00 0.00 139 VAL A C 19
ATOM 38561 O O . VAL A 1 112 ? 12.586 -18.915 13.218 1.00 0.00 139 VAL A O 19
ATOM 38574 N N . THR A 1 113 ? 10.775 -18.939 11.890 1.00 0.00 140 THR A N 19
ATOM 38575 C CA . THR A 1 113 ? 10.153 -20.095 12.526 1.00 0.00 140 THR A CA 19
ATOM 38576 C C . THR A 1 113 ? 10.747 -21.391 11.979 1.00 0.00 140 THR A C 19
ATOM 38577 O O . THR A 1 113 ? 10.054 -22.180 11.336 1.00 0.00 140 THR A O 19
ATOM 38588 N N . LEU A 1 114 ? 12.038 -21.622 12.232 1.00 0.00 141 LEU A N 19
ATOM 38589 C CA . LEU A 1 114 ? 12.745 -22.807 11.757 1.00 0.00 141 LEU A CA 19
ATOM 38590 C C . LEU A 1 114 ? 12.420 -24.057 12.589 1.00 0.00 141 LEU A C 19
ATOM 38591 O O . LEU A 1 114 ? 13.215 -24.993 12.641 1.00 0.00 141 LEU A O 19
ATOM 38607 N N . ASN A 1 115 ? 11.251 -24.080 13.239 1.00 0.00 142 ASN A N 19
ATOM 38608 C CA . ASN A 1 115 ? 10.846 -25.187 14.094 1.00 0.00 142 ASN A CA 19
ATOM 38609 C C . ASN A 1 115 ? 10.357 -26.371 13.254 1.00 0.00 142 ASN A C 19
ATOM 38610 O O . ASN A 1 115 ? 9.247 -26.345 12.728 1.00 0.00 142 ASN A O 19
ATOM 38621 N N . ARG A 1 116 ? 11.192 -27.407 13.136 1.00 0.00 143 ARG A N 19
ATOM 38622 C CA . ARG A 1 116 ? 10.832 -28.648 12.459 1.00 0.00 143 ARG A CA 19
ATOM 38623 C C . ARG A 1 116 ? 10.111 -29.561 13.447 1.00 0.00 143 ARG A C 19
ATOM 38624 O O . ARG A 1 116 ? 10.746 -30.164 14.313 1.00 0.00 143 ARG A O 19
ATOM 38645 N N . LEU A 1 117 ? 8.787 -29.664 13.315 1.00 0.00 144 LEU A N 19
ATOM 38646 C CA . LEU A 1 117 ? 7.968 -30.486 14.193 1.00 0.00 144 LEU A CA 19
ATOM 38647 C C . LEU A 1 117 ? 6.969 -31.282 13.354 1.00 0.00 144 LEU A C 19
ATOM 38648 O O . LEU A 1 117 ? 5.976 -30.737 12.877 1.00 0.00 144 LEU A O 19
ATOM 38664 N N . GLY A 1 118 ? 7.240 -32.578 13.176 1.00 0.00 145 GLY A N 19
ATOM 38665 C CA . GLY A 1 118 ? 6.373 -33.474 12.416 1.00 0.00 145 GLY A CA 19
ATOM 38666 C C . GLY A 1 118 ? 5.661 -34.493 13.303 1.00 0.00 145 GLY A C 19
ATOM 38667 O O . GLY A 1 118 ? 4.819 -35.245 12.814 1.00 0.00 145 GLY A O 19
ATOM 38671 N N . ARG A 1 119 ? 5.994 -34.527 14.600 1.00 0.00 146 ARG A N 19
ATOM 38672 C CA . ARG A 1 119 ? 5.400 -35.470 15.541 1.00 0.00 146 ARG A CA 19
ATOM 38673 C C . ARG A 1 119 ? 3.924 -35.150 15.772 1.00 0.00 146 ARG A C 19
ATOM 38674 O O . ARG A 1 119 ? 3.580 -34.195 16.468 1.00 0.00 146 ARG A O 19
ATOM 38695 N N . VAL A 1 120 ? 3.048 -35.959 15.173 1.00 0.00 147 VAL A N 19
ATOM 38696 C CA . VAL A 1 120 ? 1.606 -35.804 15.307 1.00 0.00 147 VAL A CA 19
ATOM 38697 C C . VAL A 1 120 ? 1.175 -36.019 16.756 1.00 0.00 147 VAL A C 19
ATOM 38698 O O . VAL A 1 120 ? 1.656 -36.933 17.424 1.00 0.00 147 VAL A O 19
ATOM 38711 N N . ARG A 1 121 ? 0.266 -35.167 17.241 1.00 0.00 148 ARG A N 19
ATOM 38712 C CA . ARG A 1 121 ? -0.265 -35.248 18.597 1.00 0.00 148 ARG A CA 19
ATOM 38713 C C . ARG A 1 121 ? -1.110 -36.511 18.771 1.00 0.00 148 ARG A C 19
ATOM 38714 O O . ARG A 1 121 ? -2.242 -36.586 18.297 1.00 0.00 148 ARG A O 19
ATOM 38735 N N . VAL A 1 122 ? -0.557 -37.513 19.457 1.00 0.00 149 VAL A N 19
ATOM 38736 C CA . VAL A 1 122 ? -1.232 -38.777 19.734 1.00 0.00 149 VAL A CA 19
ATOM 38737 C C . VAL A 1 122 ? -2.244 -38.620 20.872 1.00 0.00 149 VAL A C 19
ATOM 38738 O O . VAL A 1 122 ? -2.193 -39.338 21.870 1.00 0.00 149 VAL A O 19
ATOM 38751 N N . GLY A 1 123 ? -3.177 -37.673 20.723 1.00 0.00 150 GLY A N 19
ATOM 38752 C CA . GLY A 1 123 ? -4.205 -37.405 21.719 1.00 0.00 150 GLY A CA 19
ATOM 38753 C C . GLY A 1 123 ? -5.301 -38.474 21.729 1.00 0.00 150 GLY A C 19
ATOM 38754 O O . GLY A 1 123 ? -6.200 -38.422 22.566 1.00 0.00 150 GLY A O 19
ATOM 38758 N N . GLY A 1 124 ? -5.231 -39.441 20.810 1.00 0.00 151 GLY A N 19
ATOM 38759 C CA . GLY A 1 124 ? -6.198 -40.522 20.727 1.00 0.00 151 GLY A CA 19
ATOM 38760 C C . GLY A 1 124 ? -5.842 -41.489 19.598 1.00 0.00 151 GLY A C 19
ATOM 38761 O O . GLY A 1 124 ? -4.858 -41.285 18.888 1.00 0.00 151 GLY A O 19
ATOM 38765 N N . ASN A 1 125 ? -6.646 -42.544 19.439 1.00 0.00 152 ASN A N 19
ATOM 38766 C CA . ASN A 1 125 ? -6.456 -43.541 18.390 1.00 0.00 152 ASN A CA 19
ATOM 38767 C C . ASN A 1 125 ? -6.766 -42.949 17.016 1.00 0.00 152 ASN A C 19
ATOM 38768 O O . ASN A 1 125 ? -5.958 -43.189 16.092 1.00 0.00 152 ASN A O 19
ATOM 38780 N N . ILE A 1 1 ? 1.898 -3.247 -6.612 1.00 0.00 28 ILE A N 20
ATOM 38781 C CA . ILE A 1 1 ? 3.071 -4.147 -6.672 1.00 0.00 28 ILE A CA 20
ATOM 38782 C C . ILE A 1 1 ? 3.863 -4.104 -5.361 1.00 0.00 28 ILE A C 20
ATOM 38783 O O . ILE A 1 1 ? 5.034 -3.731 -5.342 1.00 0.00 28 ILE A O 20
ATOM 38801 N N . GLN A 1 2 ? 3.217 -4.486 -4.255 1.00 0.00 29 GLN A N 20
ATOM 38802 C CA . GLN A 1 2 ? 3.844 -4.489 -2.944 1.00 0.00 29 GLN A CA 20
ATOM 38803 C C . GLN A 1 2 ? 4.932 -5.557 -2.887 1.00 0.00 29 GLN A C 20
ATOM 38804 O O . GLN A 1 2 ? 4.638 -6.749 -2.785 1.00 0.00 29 GLN A O 20
ATOM 38818 N N . ASN A 1 3 ? 6.196 -5.135 -2.949 1.00 0.00 30 ASN A N 20
ATOM 38819 C CA . ASN A 1 3 ? 7.327 -6.041 -2.884 1.00 0.00 30 ASN A CA 20
ATOM 38820 C C . ASN A 1 3 ? 7.453 -6.634 -1.483 1.00 0.00 30 ASN A C 20
ATOM 38821 O O . ASN A 1 3 ? 7.905 -5.961 -0.559 1.00 0.00 30 ASN A O 20
ATOM 38832 N N . ASN A 1 4 ? 7.048 -7.899 -1.326 1.00 0.00 31 ASN A N 20
ATOM 38833 C CA . ASN A 1 4 ? 7.154 -8.619 -0.070 1.00 0.00 31 ASN A CA 20
ATOM 38834 C C . ASN A 1 4 ? 8.595 -9.093 0.146 1.00 0.00 31 ASN A C 20
ATOM 38835 O O . ASN A 1 4 ? 8.869 -10.293 0.146 1.00 0.00 31 ASN A O 20
ATOM 38846 N N . GLU A 1 5 ? 9.526 -8.153 0.329 1.00 0.00 32 GLU A N 20
ATOM 38847 C CA . GLU A 1 5 ? 10.933 -8.468 0.546 1.00 0.00 32 GLU A CA 20
ATOM 38848 C C . GLU A 1 5 ? 11.197 -8.952 1.971 1.00 0.00 32 GLU A C 20
ATOM 38849 O O . GLU A 1 5 ? 12.315 -8.837 2.472 1.00 0.00 32 GLU A O 20
ATOM 38861 N N . ARG A 1 6 ? 10.173 -9.493 2.630 1.00 0.00 33 ARG A N 20
ATOM 38862 C CA . ARG A 1 6 ? 10.309 -10.045 3.963 1.00 0.00 33 ARG A CA 20
ATOM 38863 C C . ARG A 1 6 ? 10.314 -11.564 3.870 1.00 0.00 33 ARG A C 20
ATOM 38864 O O . ARG A 1 6 ? 11.181 -12.231 4.429 1.00 0.00 33 ARG A O 20
ATOM 38885 N N . GLU A 1 7 ? 9.328 -12.102 3.147 1.00 0.00 34 GLU A N 20
ATOM 38886 C CA . GLU A 1 7 ? 9.210 -13.534 2.928 1.00 0.00 34 GLU A CA 20
ATOM 38887 C C . GLU A 1 7 ? 10.176 -14.014 1.857 1.00 0.00 34 GLU A C 20
ATOM 38888 O O . GLU A 1 7 ? 9.956 -15.044 1.227 1.00 0.00 34 GLU A O 20
ATOM 38900 N N . THR A 1 8 ? 11.255 -13.268 1.652 1.00 0.00 35 THR A N 20
ATOM 38901 C CA . THR A 1 8 ? 12.353 -13.726 0.822 1.00 0.00 35 THR A CA 20
ATOM 38902 C C . THR A 1 8 ? 13.633 -13.813 1.652 1.00 0.00 35 THR A C 20
ATOM 38903 O O . THR A 1 8 ? 14.668 -14.269 1.168 1.00 0.00 35 THR A O 20
ATOM 38914 N N . LEU A 1 9 ? 13.571 -13.389 2.917 1.00 0.00 36 LEU A N 20
ATOM 38915 C CA . LEU A 1 9 ? 14.655 -13.601 3.861 1.00 0.00 36 LEU A CA 20
ATOM 38916 C C . LEU A 1 9 ? 14.273 -14.677 4.868 1.00 0.00 36 LEU A C 20
ATOM 38917 O O . LEU A 1 9 ? 15.120 -15.155 5.613 1.00 0.00 36 LEU A O 20
ATOM 38933 N N . VAL A 1 10 ? 13.003 -15.072 4.893 1.00 0.00 37 VAL A N 20
ATOM 38934 C CA . VAL A 1 10 ? 12.577 -16.174 5.738 1.00 0.00 37 VAL A CA 20
ATOM 38935 C C . VAL A 1 10 ? 12.471 -17.445 4.905 1.00 0.00 37 VAL A C 20
ATOM 38936 O O . VAL A 1 10 ? 12.466 -18.554 5.431 1.00 0.00 37 VAL A O 20
ATOM 38949 N N . ASN A 1 11 ? 12.397 -17.272 3.587 1.00 0.00 38 ASN A N 20
ATOM 38950 C CA . ASN A 1 11 ? 12.380 -18.380 2.654 1.00 0.00 38 ASN A CA 20
ATOM 38951 C C . ASN A 1 11 ? 13.756 -18.569 2.019 1.00 0.00 38 ASN A C 20
ATOM 38952 O O . ASN A 1 11 ? 13.935 -19.410 1.144 1.00 0.00 38 ASN A O 20
ATOM 38963 N N . SER A 1 12 ? 14.731 -17.781 2.481 1.00 0.00 39 SER A N 20
ATOM 38964 C CA . SER A 1 12 ? 16.127 -17.971 2.136 1.00 0.00 39 SER A CA 20
ATOM 38965 C C . SER A 1 12 ? 17.008 -18.153 3.372 1.00 0.00 39 SER A C 20
ATOM 38966 O O . SER A 1 12 ? 18.230 -18.090 3.270 1.00 0.00 39 SER A O 20
ATOM 38974 N N . ILE A 1 13 ? 16.399 -18.389 4.540 1.00 0.00 40 ILE A N 20
ATOM 38975 C CA . ILE A 1 13 ? 17.150 -18.806 5.721 1.00 0.00 40 ILE A CA 20
ATOM 38976 C C . ILE A 1 13 ? 16.544 -20.054 6.354 1.00 0.00 40 ILE A C 20
ATOM 38977 O O . ILE A 1 13 ? 17.227 -20.739 7.113 1.00 0.00 40 ILE A O 20
ATOM 38993 N N . LYS A 1 14 ? 15.285 -20.388 6.054 1.00 0.00 41 LYS A N 20
ATOM 38994 C CA . LYS A 1 14 ? 14.754 -21.688 6.463 1.00 0.00 41 LYS A CA 20
ATOM 38995 C C . LYS A 1 14 ? 14.890 -22.696 5.332 1.00 0.00 41 LYS A C 20
ATOM 38996 O O . LYS A 1 14 ? 14.376 -23.809 5.415 1.00 0.00 41 LYS A O 20
ATOM 39015 N N . THR A 1 15 ? 15.596 -22.297 4.272 1.00 0.00 42 THR A N 20
ATOM 39016 C CA . THR A 1 15 ? 15.924 -23.181 3.161 1.00 0.00 42 THR A CA 20
ATOM 39017 C C . THR A 1 15 ? 17.415 -23.089 2.844 1.00 0.00 42 THR A C 20
ATOM 39018 O O . THR A 1 15 ? 17.876 -23.360 1.739 1.00 0.00 42 THR A O 20
ATOM 39029 N N . ALA A 1 16 ? 18.172 -22.698 3.864 1.00 0.00 43 ALA A N 20
ATOM 39030 C CA . ALA A 1 16 ? 19.623 -22.749 3.849 1.00 0.00 43 ALA A CA 20
ATOM 39031 C C . ALA A 1 16 ? 20.096 -23.591 5.035 1.00 0.00 43 ALA A C 20
ATOM 39032 O O . ALA A 1 16 ? 21.283 -23.643 5.347 1.00 0.00 43 ALA A O 20
ATOM 39039 N N . ILE A 1 17 ? 19.135 -24.257 5.683 1.00 0.00 44 ILE A N 20
ATOM 39040 C CA . ILE A 1 17 ? 19.372 -25.255 6.712 1.00 0.00 44 ILE A CA 20
ATOM 39041 C C . ILE A 1 17 ? 18.774 -26.600 6.291 1.00 0.00 44 ILE A C 20
ATOM 39042 O O . ILE A 1 17 ? 19.124 -27.644 6.836 1.00 0.00 44 ILE A O 20
ATOM 39058 N N . GLN A 1 18 ? 17.871 -26.573 5.306 1.00 0.00 45 GLN A N 20
ATOM 39059 C CA . GLN A 1 18 ? 17.152 -27.764 4.859 1.00 0.00 45 GLN A CA 20
ATOM 39060 C C . GLN A 1 18 ? 17.662 -28.238 3.509 1.00 0.00 45 GLN A C 20
ATOM 39061 O O . GLN A 1 18 ? 17.063 -29.086 2.856 1.00 0.00 45 GLN A O 20
ATOM 39075 N N . TYR A 1 19 ? 18.792 -27.671 3.109 1.00 0.00 46 TYR A N 20
ATOM 39076 C CA . TYR A 1 19 ? 19.558 -28.154 1.984 1.00 0.00 46 TYR A CA 20
ATOM 39077 C C . TYR A 1 19 ? 20.949 -28.504 2.507 1.00 0.00 46 TYR A C 20
ATOM 39078 O O . TYR A 1 19 ? 21.858 -28.839 1.755 1.00 0.00 46 TYR A O 20
ATOM 39096 N N . SER A 1 20 ? 21.102 -28.431 3.832 1.00 0.00 47 SER A N 20
ATOM 39097 C CA . SER A 1 20 ? 22.365 -28.732 4.488 1.00 0.00 47 SER A CA 20
ATOM 39098 C C . SER A 1 20 ? 22.273 -29.980 5.359 1.00 0.00 47 SER A C 20
ATOM 39099 O O . SER A 1 20 ? 23.307 -30.545 5.708 1.00 0.00 47 SER A O 20
ATOM 39107 N N . LYS A 1 21 ? 21.062 -30.431 5.710 1.00 0.00 48 LYS A N 20
ATOM 39108 C CA . LYS A 1 21 ? 20.914 -31.696 6.426 1.00 0.00 48 LYS A CA 20
ATOM 39109 C C . LYS A 1 21 ? 20.708 -32.853 5.460 1.00 0.00 48 LYS A C 20
ATOM 39110 O O . LYS A 1 21 ? 20.240 -33.919 5.847 1.00 0.00 48 LYS A O 20
ATOM 39129 N N . ILE A 1 22 ? 21.073 -32.627 4.203 1.00 0.00 49 ILE A N 20
ATOM 39130 C CA . ILE A 1 22 ? 21.085 -33.654 3.175 1.00 0.00 49 ILE A CA 20
ATOM 39131 C C . ILE A 1 22 ? 22.498 -33.848 2.638 1.00 0.00 49 ILE A C 20
ATOM 39132 O O . ILE A 1 22 ? 22.928 -34.982 2.436 1.00 0.00 49 ILE A O 20
ATOM 39148 N N . GLN A 1 23 ? 23.232 -32.750 2.406 1.00 0.00 50 GLN A N 20
ATOM 39149 C CA . GLN A 1 23 ? 24.610 -32.827 1.941 1.00 0.00 50 GLN A CA 20
ATOM 39150 C C . GLN A 1 23 ? 25.557 -33.396 3.000 1.00 0.00 50 GLN A C 20
ATOM 39151 O O . GLN A 1 23 ? 26.742 -33.564 2.742 1.00 0.00 50 GLN A O 20
ATOM 39165 N N . ALA A 1 24 ? 25.037 -33.701 4.189 1.00 0.00 51 ALA A N 20
ATOM 39166 C CA . ALA A 1 24 ? 25.763 -34.445 5.200 1.00 0.00 51 ALA A CA 20
ATOM 39167 C C . ALA A 1 24 ? 25.430 -35.929 5.100 1.00 0.00 51 ALA A C 20
ATOM 39168 O O . ALA A 1 24 ? 26.328 -36.763 5.014 1.00 0.00 51 ALA A O 20
ATOM 39175 N N . ILE A 1 25 ? 24.132 -36.260 5.113 1.00 0.00 52 ILE A N 20
ATOM 39176 C CA . ILE A 1 25 ? 23.681 -37.645 5.152 1.00 0.00 52 ILE A CA 20
ATOM 39177 C C . ILE A 1 25 ? 24.027 -38.357 3.840 1.00 0.00 52 ILE A C 20
ATOM 39178 O O . ILE A 1 25 ? 23.967 -39.582 3.760 1.00 0.00 52 ILE A O 20
ATOM 39194 N N . HIS A 1 26 ? 24.400 -37.587 2.812 1.00 0.00 53 HIS A N 20
ATOM 39195 C CA . HIS A 1 26 ? 24.754 -38.146 1.517 1.00 0.00 53 HIS A CA 20
ATOM 39196 C C . HIS A 1 26 ? 26.268 -38.255 1.337 1.00 0.00 53 HIS A C 20
ATOM 39197 O O . HIS A 1 26 ? 26.723 -38.633 0.260 1.00 0.00 53 HIS A O 20
ATOM 39211 N N . LEU A 1 27 ? 27.055 -37.942 2.375 1.00 0.00 54 LEU A N 20
ATOM 39212 C CA . LEU A 1 27 ? 28.497 -38.100 2.322 1.00 0.00 54 LEU A CA 20
ATOM 39213 C C . LEU A 1 27 ? 29.026 -38.867 3.537 1.00 0.00 54 LEU A C 20
ATOM 39214 O O . LEU A 1 27 ? 30.230 -39.082 3.654 1.00 0.00 54 LEU A O 20
ATOM 39230 N N . GLY A 1 28 ? 28.136 -39.287 4.438 1.00 0.00 55 GLY A N 20
ATOM 39231 C CA . GLY A 1 28 ? 28.506 -40.117 5.578 1.00 0.00 55 GLY A CA 20
ATOM 39232 C C . GLY A 1 28 ? 29.380 -39.370 6.588 1.00 0.00 55 GLY A C 20
ATOM 39233 O O . GLY A 1 28 ? 30.026 -40.002 7.422 1.00 0.00 55 GLY A O 20
ATOM 39237 N N . HIS A 1 29 ? 29.411 -38.037 6.521 1.00 0.00 56 HIS A N 20
ATOM 39238 C CA . HIS A 1 29 ? 30.217 -37.219 7.419 1.00 0.00 56 HIS A CA 20
ATOM 39239 C C . HIS A 1 29 ? 29.565 -35.848 7.605 1.00 0.00 56 HIS A C 20
ATOM 39240 O O . HIS A 1 29 ? 28.874 -35.368 6.704 1.00 0.00 56 HIS A O 20
ATOM 39254 N N . PRO A 1 30 ? 29.771 -35.211 8.767 1.00 0.00 57 PRO A N 20
ATOM 39255 C CA . PRO A 1 30 ? 29.169 -33.930 9.098 1.00 0.00 57 PRO A CA 20
ATOM 39256 C C . PRO A 1 30 ? 29.765 -32.802 8.259 1.00 0.00 57 PRO A C 20
ATOM 39257 O O . PRO A 1 30 ? 30.872 -32.915 7.738 1.00 0.00 57 PRO A O 20
ATOM 39268 N N . ILE A 1 31 ? 29.011 -31.707 8.138 1.00 0.00 58 ILE A N 20
ATOM 39269 C CA . ILE A 1 31 ? 29.409 -30.529 7.377 1.00 0.00 58 ILE A CA 20
ATOM 39270 C C . ILE A 1 31 ? 29.120 -29.267 8.180 1.00 0.00 58 ILE A C 20
ATOM 39271 O O . ILE A 1 31 ? 28.273 -29.267 9.074 1.00 0.00 58 ILE A O 20
ATOM 39287 N N . TYR A 1 32 ? 29.838 -28.191 7.854 1.00 0.00 59 TYR A N 20
ATOM 39288 C CA . TYR A 1 32 ? 29.846 -26.980 8.657 1.00 0.00 59 TYR A CA 20
ATOM 39289 C C . TYR A 1 32 ? 29.238 -25.784 7.932 1.00 0.00 59 TYR A C 20
ATOM 39290 O O . TYR A 1 32 ? 29.819 -25.259 6.983 1.00 0.00 59 TYR A O 20
ATOM 39308 N N . LEU A 1 33 ? 28.056 -25.354 8.381 1.00 0.00 60 LEU A N 20
ATOM 39309 C CA . LEU A 1 33 ? 27.367 -24.203 7.823 1.00 0.00 60 LEU A CA 20
ATOM 39310 C C . LEU A 1 33 ? 27.954 -22.916 8.408 1.00 0.00 60 LEU A C 20
ATOM 39311 O O . LEU A 1 33 ? 27.680 -22.576 9.558 1.00 0.00 60 LEU A O 20
ATOM 39327 N N . LEU A 1 34 ? 28.759 -22.207 7.611 1.00 0.00 61 LEU A N 20
ATOM 39328 C CA . LEU A 1 34 ? 29.435 -20.982 8.017 1.00 0.00 61 LEU A CA 20
ATOM 39329 C C . LEU A 1 34 ? 28.702 -19.751 7.479 1.00 0.00 61 LEU A C 20
ATOM 39330 O O . LEU A 1 34 ? 27.954 -19.854 6.508 1.00 0.00 61 LEU A O 20
ATOM 39346 N N . PRO A 1 35 ? 28.905 -18.576 8.090 1.00 0.00 62 PRO A N 20
ATOM 39347 C CA . PRO A 1 35 ? 28.444 -17.310 7.544 1.00 0.00 62 PRO A CA 20
ATOM 39348 C C . PRO A 1 35 ? 29.317 -16.943 6.345 1.00 0.00 62 PRO A C 20
ATOM 39349 O O . PRO A 1 35 ? 30.479 -17.349 6.279 1.00 0.00 62 PRO A O 20
ATOM 39360 N N . PHE A 1 36 ? 28.783 -16.178 5.390 1.00 0.00 63 PHE A N 20
ATOM 39361 C CA . PHE A 1 36 ? 29.520 -15.827 4.181 1.00 0.00 63 PHE A CA 20
ATOM 39362 C C . PHE A 1 36 ? 30.339 -14.551 4.394 1.00 0.00 63 PHE A C 20
ATOM 39363 O O . PHE A 1 36 ? 30.206 -13.577 3.653 1.00 0.00 63 PHE A O 20
ATOM 39380 N N . GLY A 1 37 ? 31.194 -14.559 5.420 1.00 0.00 64 GLY A N 20
ATOM 39381 C CA . GLY A 1 37 ? 32.031 -13.418 5.764 1.00 0.00 64 GLY A CA 20
ATOM 39382 C C . GLY A 1 37 ? 32.656 -13.604 7.145 1.00 0.00 64 GLY A C 20
ATOM 39383 O O . GLY A 1 37 ? 32.789 -14.735 7.616 1.00 0.00 64 GLY A O 20
ATOM 39387 N N . SER A 1 38 ? 33.035 -12.499 7.788 1.00 0.00 65 SER A N 20
ATOM 39388 C CA . SER A 1 38 ? 33.582 -12.522 9.140 1.00 0.00 65 SER A CA 20
ATOM 39389 C C . SER A 1 38 ? 32.649 -13.304 10.060 1.00 0.00 65 SER A C 20
ATOM 39390 O O . SER A 1 38 ? 31.437 -13.090 10.037 1.00 0.00 65 SER A O 20
ATOM 39398 N N . ASN A 1 39 ? 33.203 -14.213 10.866 1.00 0.00 66 ASN A N 20
ATOM 39399 C CA . ASN A 1 39 ? 32.407 -15.130 11.675 1.00 0.00 66 ASN A CA 20
ATOM 39400 C C . ASN A 1 39 ? 31.759 -14.450 12.888 1.00 0.00 66 ASN A C 20
ATOM 39401 O O . ASN A 1 39 ? 31.613 -15.078 13.937 1.00 0.00 66 ASN A O 20
ATOM 39412 N N . GLU A 1 40 ? 31.363 -13.179 12.760 1.00 0.00 67 GLU A N 20
ATOM 39413 C CA . GLU A 1 40 ? 30.617 -12.478 13.799 1.00 0.00 67 GLU A CA 20
ATOM 39414 C C . GLU A 1 40 ? 29.454 -11.681 13.199 1.00 0.00 67 GLU A C 20
ATOM 39415 O O . GLU A 1 40 ? 28.997 -10.708 13.797 1.00 0.00 67 GLU A O 20
ATOM 39427 N N . ASN A 1 41 ? 28.972 -12.085 12.021 1.00 0.00 68 ASN A N 20
ATOM 39428 C CA . ASN A 1 41 ? 27.821 -11.452 11.393 1.00 0.00 68 ASN A CA 20
ATOM 39429 C C . ASN A 1 41 ? 27.133 -12.407 10.417 1.00 0.00 68 ASN A C 20
ATOM 39430 O O . ASN A 1 41 ? 27.633 -12.643 9.316 1.00 0.00 68 ASN A O 20
ATOM 39441 N N . TRP A 1 42 ? 25.988 -12.967 10.806 1.00 0.00 69 TRP A N 20
ATOM 39442 C CA . TRP A 1 42 ? 25.214 -13.833 9.924 1.00 0.00 69 TRP A CA 20
ATOM 39443 C C . TRP A 1 42 ? 24.351 -13.010 8.968 1.00 0.00 69 TRP A C 20
ATOM 39444 O O . TRP A 1 42 ? 23.332 -13.493 8.477 1.00 0.00 69 TRP A O 20
ATOM 39465 N N . SER A 1 43 ? 24.753 -11.764 8.693 1.00 0.00 70 SER A N 20
ATOM 39466 C CA . SER A 1 43 ? 23.975 -10.837 7.886 1.00 0.00 70 SER A CA 20
ATOM 39467 C C . SER A 1 43 ? 24.692 -10.489 6.584 1.00 0.00 70 SER A C 20
ATOM 39468 O O . SER A 1 43 ? 24.534 -9.386 6.064 1.00 0.00 70 SER A O 20
ATOM 39476 N N . ARG A 1 44 ? 25.484 -11.427 6.053 1.00 0.00 71 ARG A N 20
ATOM 39477 C CA . ARG A 1 44 ? 26.151 -11.273 4.766 1.00 0.00 71 ARG A CA 20
ATOM 39478 C C . ARG A 1 44 ? 26.008 -12.551 3.944 1.00 0.00 71 ARG A C 20
ATOM 39479 O O . ARG A 1 44 ? 26.829 -12.817 3.071 1.00 0.00 71 ARG A O 20
ATOM 39500 N N . GLY A 1 45 ? 24.963 -13.334 4.222 1.00 0.00 72 GLY A N 20
ATOM 39501 C CA . GLY A 1 45 ? 24.721 -14.614 3.572 1.00 0.00 72 GLY A CA 20
ATOM 39502 C C . GLY A 1 45 ? 25.366 -15.749 4.362 1.00 0.00 72 GLY A C 20
ATOM 39503 O O . GLY A 1 45 ? 26.060 -15.503 5.350 1.00 0.00 72 GLY A O 20
ATOM 39507 N N . MET A 1 46 ? 25.135 -16.994 3.937 1.00 0.00 73 MET A N 20
ATOM 39508 C CA . MET A 1 46 ? 25.736 -18.163 4.551 1.00 0.00 73 MET A CA 20
ATOM 39509 C C . MET A 1 46 ? 26.250 -19.130 3.485 1.00 0.00 73 MET A C 20
ATOM 39510 O O . MET A 1 46 ? 25.733 -19.171 2.369 1.00 0.00 73 MET A O 20
ATOM 39524 N N . VAL A 1 47 ? 27.271 -19.908 3.843 1.00 0.00 74 VAL A N 20
ATOM 39525 C CA . VAL A 1 47 ? 27.923 -20.849 2.946 1.00 0.00 74 VAL A CA 20
ATOM 39526 C C . VAL A 1 47 ? 28.113 -22.201 3.619 1.00 0.00 74 VAL A C 20
ATOM 39527 O O . VAL A 1 47 ? 28.756 -22.312 4.663 1.00 0.00 74 VAL A O 20
ATOM 39540 N N . LEU A 1 48 ? 27.544 -23.236 3.008 1.00 0.00 75 LEU A N 20
ATOM 39541 C CA . LEU A 1 48 ? 27.674 -24.602 3.480 1.00 0.00 75 LEU A CA 20
ATOM 39542 C C . LEU A 1 48 ? 29.029 -25.159 3.053 1.00 0.00 75 LEU A C 20
ATOM 39543 O O . LEU A 1 48 ? 29.319 -25.208 1.860 1.00 0.00 75 LEU A O 20
ATOM 39559 N N . ALA A 1 49 ? 29.862 -25.575 4.009 1.00 0.00 76 ALA A N 20
ATOM 39560 C CA . ALA A 1 49 ? 31.219 -26.012 3.716 1.00 0.00 76 ALA A CA 20
ATOM 39561 C C . ALA A 1 49 ? 31.542 -27.377 4.326 1.00 0.00 76 ALA A C 20
ATOM 39562 O O . ALA A 1 49 ? 31.445 -27.568 5.538 1.00 0.00 76 ALA A O 20
ATOM 39569 N N . LYS A 1 50 ? 31.925 -28.331 3.473 1.00 0.00 77 LYS A N 20
ATOM 39570 C CA . LYS A 1 50 ? 32.357 -29.663 3.884 1.00 0.00 77 LYS A CA 20
ATOM 39571 C C . LYS A 1 50 ? 33.867 -29.687 4.080 1.00 0.00 77 LYS A C 20
ATOM 39572 O O . LYS A 1 50 ? 34.573 -28.766 3.676 1.00 0.00 77 LYS A O 20
ATOM 39591 N N . LEU A 1 51 ? 34.353 -30.755 4.709 1.00 0.00 78 LEU A N 20
ATOM 39592 C CA . LEU A 1 51 ? 35.766 -30.953 4.983 1.00 0.00 78 LEU A CA 20
ATOM 39593 C C . LEU A 1 51 ? 36.166 -32.335 4.485 1.00 0.00 78 LEU A C 20
ATOM 39594 O O . LEU A 1 51 ? 35.813 -33.349 5.084 1.00 0.00 78 LEU A O 20
ATOM 39610 N N . ASN A 1 52 ? 36.908 -32.368 3.378 1.00 0.00 79 ASN A N 20
ATOM 39611 C CA . ASN A 1 52 ? 37.324 -33.612 2.751 1.00 0.00 79 ASN A CA 20
ATOM 39612 C C . ASN A 1 52 ? 38.434 -34.256 3.576 1.00 0.00 79 ASN A C 20
ATOM 39613 O O . ASN A 1 52 ? 39.578 -33.801 3.545 1.00 0.00 79 ASN A O 20
ATOM 39624 N N . GLN A 1 53 ? 38.094 -35.312 4.321 1.00 0.00 80 GLN A N 20
ATOM 39625 C CA . GLN A 1 53 ? 39.011 -35.943 5.259 1.00 0.00 80 GLN A CA 20
ATOM 39626 C C . GLN A 1 53 ? 40.100 -36.769 4.569 1.00 0.00 80 GLN A C 20
ATOM 39627 O O . GLN A 1 53 ? 40.645 -37.689 5.177 1.00 0.00 80 GLN A O 20
ATOM 39641 N N . THR A 1 54 ? 40.431 -36.458 3.311 1.00 0.00 81 THR A N 20
ATOM 39642 C CA . THR A 1 54 ? 41.539 -37.108 2.620 1.00 0.00 81 THR A CA 20
ATOM 39643 C C . THR A 1 54 ? 42.404 -36.109 1.855 1.00 0.00 81 THR A C 20
ATOM 39644 O O . THR A 1 54 ? 43.357 -36.506 1.191 1.00 0.00 81 THR A O 20
ATOM 39655 N N . THR A 1 55 ? 42.079 -34.818 1.951 1.00 0.00 82 THR A N 20
ATOM 39656 C CA . THR A 1 55 ? 42.893 -33.733 1.408 1.00 0.00 82 THR A CA 20
ATOM 39657 C C . THR A 1 55 ? 42.804 -32.493 2.297 1.00 0.00 82 THR A C 20
ATOM 39658 O O . THR A 1 55 ? 43.028 -31.383 1.820 1.00 0.00 82 THR A O 20
ATOM 39669 N N . ASN A 1 56 ? 42.484 -32.695 3.584 1.00 0.00 83 ASN A N 20
ATOM 39670 C CA . ASN A 1 56 ? 42.317 -31.669 4.607 1.00 0.00 83 ASN A CA 20
ATOM 39671 C C . ASN A 1 56 ? 41.993 -30.279 4.041 1.00 0.00 83 ASN A C 20
ATOM 39672 O O . ASN A 1 56 ? 42.7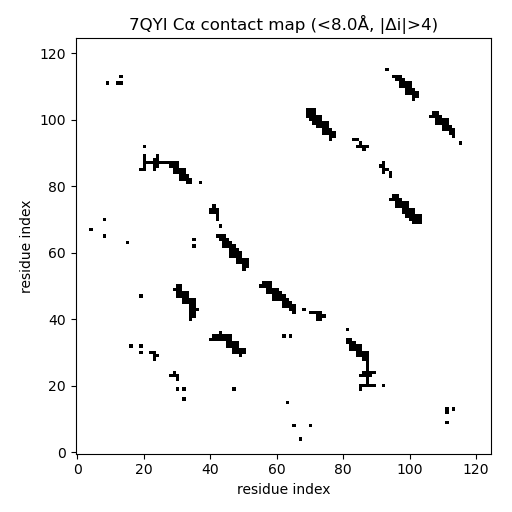15 -29.318 4.299 1.00 0.00 83 ASN A O 20
ATOM 39683 N N . LYS A 1 57 ? 40.907 -30.172 3.264 1.00 0.00 84 LYS A N 20
ATOM 39684 C CA . LYS A 1 57 ? 40.501 -28.910 2.652 1.00 0.00 84 LYS A CA 20
ATOM 39685 C C . LYS A 1 57 ? 39.002 -28.649 2.780 1.00 0.00 84 LYS A C 20
ATOM 39686 O O . LYS A 1 57 ? 38.179 -29.540 2.578 1.00 0.00 84 LYS A O 20
ATOM 39705 N N . THR A 1 58 ? 38.668 -27.405 3.128 1.00 0.00 85 THR A N 20
ATOM 39706 C CA . THR A 1 58 ? 37.297 -26.946 3.298 1.00 0.00 85 THR A CA 20
ATOM 39707 C C . THR A 1 58 ? 36.691 -26.607 1.940 1.00 0.00 85 THR A C 20
ATOM 39708 O O . THR A 1 58 ? 37.026 -25.578 1.353 1.00 0.00 85 THR A O 20
ATOM 39719 N N . GLU A 1 59 ? 35.806 -27.468 1.433 1.00 0.00 86 GLU A N 20
ATOM 39720 C CA . GLU A 1 59 ? 35.208 -27.304 0.118 1.00 0.00 86 GLU A CA 20
ATOM 39721 C C . GLU A 1 59 ? 33.844 -26.622 0.216 1.00 0.00 86 GLU A C 20
ATOM 39722 O O . GLU A 1 59 ? 32.969 -27.066 0.960 1.00 0.00 86 GLU A O 20
ATOM 39734 N N . LEU A 1 60 ? 33.670 -25.536 -0.539 1.00 0.00 87 LEU A N 20
ATOM 39735 C CA . LEU A 1 60 ? 32.438 -24.763 -0.530 1.00 0.00 87 LEU A CA 20
ATOM 39736 C C . LEU A 1 60 ? 31.362 -25.493 -1.340 1.00 0.00 87 LEU A C 20
ATOM 39737 O O . LEU A 1 60 ? 31.542 -25.717 -2.538 1.00 0.00 87 LEU A O 20
ATOM 39753 N N . ILE A 1 61 ? 30.252 -25.863 -0.697 1.00 0.00 88 ILE A N 20
ATOM 39754 C CA . ILE A 1 61 ? 29.210 -26.656 -1.344 1.00 0.00 88 ILE A CA 20
ATOM 39755 C C . ILE A 1 61 ? 28.142 -25.765 -1.980 1.00 0.00 88 ILE A C 20
ATOM 39756 O O . ILE A 1 61 ? 27.791 -25.958 -3.143 1.00 0.00 88 ILE A O 20
ATOM 39772 N N . HIS A 1 62 ? 27.620 -24.794 -1.218 1.00 0.00 89 HIS A N 20
ATOM 39773 C CA . HIS A 1 62 ? 26.539 -23.923 -1.669 1.00 0.00 89 HIS A CA 20
ATOM 39774 C C . HIS A 1 62 ? 26.670 -22.525 -1.061 1.00 0.00 89 HIS A C 20
ATOM 39775 O O . HIS A 1 62 ? 27.127 -22.396 0.074 1.00 0.00 89 HIS A O 20
ATOM 39789 N N . GLN A 1 63 ? 26.275 -21.485 -1.802 1.00 0.00 90 GLN A N 20
ATOM 39790 C CA . GLN A 1 63 ? 26.385 -20.102 -1.352 1.00 0.00 90 GLN A CA 20
ATOM 39791 C C . GLN A 1 63 ? 25.043 -19.369 -1.417 1.00 0.00 90 GLN A C 20
ATOM 39792 O O . GLN A 1 63 ? 24.548 -19.074 -2.504 1.00 0.00 90 GLN A O 20
ATOM 39806 N N . TRP A 1 64 ? 24.458 -19.073 -0.256 1.00 0.00 91 TRP A N 20
ATOM 39807 C CA . TRP A 1 64 ? 23.261 -18.243 -0.156 1.00 0.00 91 TRP A CA 20
ATOM 39808 C C . TRP A 1 64 ? 23.648 -16.802 0.153 1.00 0.00 91 TRP A C 20
ATOM 39809 O O . TRP A 1 64 ? 24.288 -16.541 1.172 1.00 0.00 91 TRP A O 20
ATOM 39830 N N . GLN A 1 65 ? 23.269 -15.866 -0.718 1.00 0.00 92 GLN A N 20
ATOM 39831 C CA . GLN A 1 65 ? 23.540 -14.451 -0.496 1.00 0.00 92 GLN A CA 20
ATOM 39832 C C . GLN A 1 65 ? 22.297 -13.617 -0.801 1.00 0.00 92 GLN A C 20
ATOM 39833 O O . GLN A 1 65 ? 21.969 -13.386 -1.964 1.00 0.00 92 GLN A O 20
ATOM 39847 N N . TRP A 1 66 ? 21.608 -13.164 0.250 1.00 0.00 93 TRP A N 20
ATOM 39848 C CA . TRP A 1 66 ? 20.458 -12.285 0.108 1.00 0.00 93 TRP A CA 20
ATOM 39849 C C . TRP A 1 66 ? 20.919 -10.845 -0.108 1.00 0.00 93 TRP A C 20
ATOM 39850 O O . TRP A 1 66 ? 21.359 -10.181 0.829 1.00 0.00 93 TRP A O 20
ATOM 39871 N N . SER A 1 67 ? 20.819 -10.369 -1.349 1.00 0.00 94 SER A N 20
ATOM 39872 C CA . SER A 1 67 ? 21.199 -9.011 -1.723 1.00 0.00 94 SER A CA 20
ATOM 39873 C C . SER A 1 67 ? 20.122 -8.003 -1.317 1.00 0.00 94 SER A C 20
ATOM 39874 O O . SER A 1 67 ? 19.616 -7.253 -2.150 1.00 0.00 94 SER A O 20
ATOM 39882 N N . SER A 1 68 ? 19.769 -7.990 -0.030 1.00 0.00 95 SER A N 20
ATOM 39883 C CA . SER A 1 68 ? 18.777 -7.078 0.525 1.00 0.00 95 SER A CA 20
ATOM 39884 C C . SER A 1 68 ? 19.299 -6.504 1.835 1.00 0.00 95 SER A C 20
ATOM 39885 O O . SER A 1 68 ? 19.302 -7.187 2.858 1.00 0.00 95 SER A O 20
ATOM 39893 N N . ASN A 1 69 ? 19.745 -5.243 1.803 1.00 0.00 96 ASN A N 20
ATOM 39894 C CA . ASN A 1 69 ? 20.346 -4.598 2.958 1.00 0.00 96 ASN A CA 20
ATOM 39895 C C . ASN A 1 69 ? 19.305 -3.884 3.823 1.00 0.00 96 ASN A C 20
ATOM 39896 O O . ASN A 1 69 ? 19.474 -2.713 4.161 1.00 0.00 96 ASN A O 20
ATOM 39907 N N . SER A 1 70 ? 18.227 -4.585 4.190 1.00 0.00 97 SER A N 20
ATOM 39908 C CA . SER A 1 70 ? 17.237 -4.041 5.110 1.00 0.00 97 SER A CA 20
ATOM 39909 C C . SER A 1 70 ? 16.830 -5.065 6.159 1.00 0.00 97 SER A C 20
ATOM 39910 O O . SER A 1 70 ? 15.740 -4.979 6.717 1.00 0.00 97 SER A O 20
ATOM 39918 N N . TRP A 1 71 ? 17.702 -6.037 6.437 1.00 0.00 98 TRP A N 20
ATOM 39919 C CA . TRP A 1 71 ? 17.436 -7.047 7.443 1.00 0.00 98 TRP A CA 20
ATOM 39920 C C . TRP A 1 71 ? 18.713 -7.417 8.185 1.00 0.00 98 TRP A C 20
ATOM 39921 O O . TRP A 1 71 ? 19.559 -8.137 7.654 1.00 0.00 98 TRP A O 20
ATOM 39942 N N . ASN A 1 72 ? 18.858 -6.926 9.417 1.00 0.00 99 ASN A N 20
ATOM 39943 C CA . ASN A 1 72 ? 19.979 -7.291 10.261 1.00 0.00 99 ASN A CA 20
ATOM 39944 C C . ASN A 1 72 ? 19.733 -8.691 10.816 1.00 0.00 99 ASN A C 20
ATOM 39945 O O . ASN A 1 72 ? 18.926 -8.865 11.728 1.00 0.00 99 ASN A O 20
ATOM 39956 N N . ILE A 1 73 ? 20.428 -9.689 10.267 1.00 0.00 100 ILE A N 20
ATOM 39957 C CA . ILE A 1 73 ? 20.275 -11.075 10.694 1.00 0.00 100 ILE A CA 20
ATOM 39958 C C . ILE A 1 73 ? 21.037 -11.310 11.997 1.00 0.00 100 ILE A C 20
ATOM 39959 O O . ILE A 1 73 ? 22.265 -11.408 11.992 1.00 0.00 100 ILE A O 20
ATOM 39975 N N . ASN A 1 74 ? 20.311 -11.394 13.111 1.00 0.00 101 ASN A N 20
ATOM 39976 C CA . ASN A 1 74 ? 20.914 -11.670 14.404 1.00 0.00 101 ASN A CA 20
ATOM 39977 C C . ASN A 1 74 ? 20.592 -13.099 14.828 1.00 0.00 101 ASN A C 20
ATOM 39978 O O . ASN A 1 74 ? 19.471 -13.375 15.251 1.00 0.00 101 ASN A O 20
ATOM 39989 N N . TRP A 1 75 ? 21.563 -14.007 14.719 1.00 0.00 102 TRP A N 20
ATOM 39990 C CA . TRP A 1 75 ? 21.372 -15.366 15.199 1.00 0.00 102 TRP A CA 20
ATOM 39991 C C . TRP A 1 75 ? 21.433 -15.362 16.725 1.00 0.00 102 TRP A C 20
ATOM 39992 O O . TRP A 1 75 ? 22.513 -15.405 17.313 1.00 0.00 102 TRP A O 20
ATOM 40013 N N . LYS A 1 76 ? 20.263 -15.307 17.361 1.00 0.00 103 LYS A N 20
ATOM 40014 C CA . LYS A 1 76 ? 20.142 -15.226 18.809 1.00 0.00 103 LYS A CA 20
ATOM 40015 C C . LYS A 1 76 ? 20.226 -16.626 19.415 1.00 0.00 103 LYS A C 20
ATOM 40016 O O . LYS A 1 76 ? 19.339 -17.058 20.152 1.00 0.00 103 LYS A O 20
ATOM 40035 N N . GLY A 1 77 ? 21.308 -17.334 19.093 1.00 0.00 104 GLY A N 20
ATOM 40036 C CA . GLY A 1 77 ? 21.606 -18.657 19.618 1.00 0.00 104 GLY A CA 20
ATOM 40037 C C . GLY A 1 77 ? 22.516 -18.578 20.837 1.00 0.00 104 GLY A C 20
ATOM 40038 O O . GLY A 1 77 ? 22.566 -17.561 21.525 1.00 0.00 104 GLY A O 20
ATOM 40042 N N . VAL A 1 78 ? 23.239 -19.670 21.097 1.00 0.00 105 VAL A N 20
ATOM 40043 C CA . VAL A 1 78 ? 24.234 -19.739 22.157 1.00 0.00 105 VAL A CA 20
ATOM 40044 C C . VAL A 1 78 ? 25.243 -18.605 21.979 1.00 0.00 105 VAL A C 20
ATOM 40045 O O . VAL A 1 78 ? 25.596 -18.266 20.852 1.00 0.00 105 VAL A O 20
ATOM 40058 N N . ASP A 1 79 ? 25.704 -18.017 23.086 1.00 0.00 106 ASP A N 20
ATOM 40059 C CA . ASP A 1 79 ? 26.621 -16.881 23.072 1.00 0.00 106 ASP A CA 20
ATOM 40060 C C . ASP A 1 79 ? 28.049 -17.291 22.692 1.00 0.00 106 ASP A C 20
ATOM 40061 O O . ASP A 1 79 ? 29.024 -16.786 23.251 1.00 0.00 106 ASP A O 20
ATOM 40070 N N . SER A 1 80 ? 28.165 -18.214 21.734 1.00 0.00 107 SER A N 20
ATOM 40071 C CA . SER A 1 80 ? 29.425 -18.669 21.171 1.00 0.00 107 SER A CA 20
ATOM 40072 C C . SER A 1 80 ? 29.281 -18.745 19.656 1.00 0.00 107 SER A C 20
ATOM 40073 O O . SER A 1 80 ? 28.651 -19.668 19.143 1.00 0.00 107 SER A O 20
ATOM 40081 N N . ASN A 1 81 ? 29.859 -17.779 18.936 1.00 0.00 108 ASN A N 20
ATOM 40082 C CA . ASN A 1 81 ? 29.805 -17.747 17.482 1.00 0.00 108 ASN A CA 20
ATOM 40083 C C . ASN A 1 81 ? 30.596 -18.929 16.923 1.00 0.00 108 ASN A C 20
ATOM 40084 O O . ASN A 1 81 ? 31.823 -18.876 16.815 1.00 0.00 108 ASN A O 20
ATOM 40095 N N . HIS A 1 82 ? 29.884 -19.999 16.568 1.00 0.00 109 HIS A N 20
ATOM 40096 C CA . HIS A 1 82 ? 30.493 -21.242 16.128 1.00 0.00 109 HIS A CA 20
ATOM 40097 C C . HIS A 1 82 ? 29.793 -21.822 14.903 1.00 0.00 109 HIS A C 20
ATOM 40098 O O . HIS A 1 82 ? 28.580 -21.682 14.750 1.00 0.00 109 HIS A O 20
ATOM 40112 N N . ARG A 1 83 ? 30.570 -22.473 14.031 1.00 0.00 110 ARG A N 20
ATOM 40113 C CA . ARG A 1 83 ? 30.061 -23.136 12.838 1.00 0.00 110 ARG A CA 20
ATOM 40114 C C . ARG A 1 83 ? 28.956 -24.116 13.227 1.00 0.00 110 ARG A C 20
ATOM 40115 O O . ARG A 1 83 ? 29.130 -24.923 14.141 1.00 0.00 110 ARG A O 20
ATOM 40136 N N . ILE A 1 84 ? 27.818 -24.053 12.539 1.00 0.00 111 ILE A N 20
ATOM 40137 C CA . ILE A 1 84 ? 26.691 -24.908 12.864 1.00 0.00 111 ILE A CA 20
ATOM 40138 C C . ILE A 1 84 ? 26.974 -26.309 12.321 1.00 0.00 111 ILE A C 20
ATOM 40139 O O . ILE A 1 84 ? 26.874 -26.546 11.119 1.00 0.00 111 ILE A O 20
ATOM 40155 N N . ILE A 1 85 ? 27.330 -27.233 13.217 1.00 0.00 112 ILE A N 20
ATOM 40156 C CA . ILE A 1 85 ? 27.702 -28.594 12.856 1.00 0.00 112 ILE A CA 20
ATOM 40157 C C . ILE A 1 85 ? 26.456 -29.409 12.512 1.00 0.00 112 ILE A C 20
ATOM 40158 O O . ILE A 1 85 ? 25.708 -29.816 13.399 1.00 0.00 112 ILE A O 20
ATOM 40174 N N . ILE A 1 86 ? 26.240 -29.639 11.216 1.00 0.00 113 ILE A N 20
ATOM 40175 C CA . ILE A 1 86 ? 25.119 -30.428 10.729 1.00 0.00 113 ILE A CA 20
ATOM 40176 C C . ILE A 1 86 ? 25.519 -31.900 10.650 1.00 0.00 113 ILE A C 20
ATOM 40177 O O . ILE A 1 86 ? 26.253 -32.298 9.746 1.00 0.00 113 ILE A O 20
ATOM 40193 N N . SER A 1 87 ? 25.040 -32.710 11.599 1.00 0.00 114 SER A N 20
ATOM 40194 C CA . SER A 1 87 ? 25.329 -34.138 11.642 1.00 0.00 114 SER A CA 20
ATOM 40195 C C . SER A 1 87 ? 24.738 -34.854 10.432 1.00 0.00 114 SER A C 20
ATOM 40196 O O . SER A 1 87 ? 23.653 -34.507 9.970 1.00 0.00 114 SER A O 20
ATOM 40204 N N . ASN A 1 88 ? 25.455 -35.856 9.919 1.00 0.00 115 ASN A N 20
ATOM 40205 C CA . ASN A 1 88 ? 25.025 -36.598 8.746 1.00 0.00 115 ASN A CA 20
ATOM 40206 C C . ASN A 1 88 ? 23.942 -37.639 9.046 1.00 0.00 115 ASN A C 20
ATOM 40207 O O . ASN A 1 88 ? 23.920 -38.701 8.425 1.00 0.00 115 ASN A O 20
ATOM 40218 N N . ILE A 1 89 ? 23.033 -37.346 9.983 1.00 0.00 116 ILE A N 20
ATOM 40219 C CA . ILE A 1 89 ? 21.894 -38.218 10.248 1.00 0.00 116 ILE A CA 20
ATOM 40220 C C . ILE A 1 89 ? 20.602 -37.401 10.323 1.00 0.00 116 ILE A C 20
ATOM 40221 O O . ILE A 1 89 ? 20.637 -36.219 10.668 1.00 0.00 116 ILE A O 20
ATOM 40237 N N . PRO A 1 90 ? 19.458 -38.026 10.003 1.00 0.00 117 PRO A N 20
ATOM 40238 C CA . PRO A 1 90 ? 18.184 -37.353 9.807 1.00 0.00 117 PRO A CA 20
ATOM 40239 C C . PRO A 1 90 ? 17.667 -36.534 10.989 1.00 0.00 117 PRO A C 20
ATOM 40240 O O . PRO A 1 90 ? 16.876 -35.617 10.771 1.00 0.00 117 PRO A O 20
ATOM 40251 N N . ASN A 1 91 ? 18.083 -36.842 12.224 1.00 0.00 118 ASN A N 20
ATOM 40252 C CA . ASN A 1 91 ? 17.522 -36.181 13.398 1.00 0.00 118 ASN A CA 20
ATOM 40253 C C . ASN A 1 91 ? 18.589 -35.756 14.410 1.00 0.00 118 ASN A C 20
ATOM 40254 O O . ASN A 1 91 ? 18.392 -35.887 15.617 1.00 0.00 118 ASN A O 20
ATOM 40265 N N . ARG A 1 92 ? 19.727 -35.244 13.928 1.00 0.00 119 ARG A N 20
ATOM 40266 C CA . ARG A 1 92 ? 20.751 -34.661 14.792 1.00 0.00 119 ARG A CA 20
ATOM 40267 C C . ARG A 1 92 ? 21.295 -33.388 14.151 1.00 0.00 119 ARG A C 20
ATOM 40268 O O . ARG A 1 92 ? 22.502 -33.195 14.041 1.00 0.00 119 ARG A O 20
ATOM 40289 N N . ALA A 1 93 ? 20.387 -32.506 13.724 1.00 0.00 120 ALA A N 20
ATOM 40290 C CA . ALA A 1 93 ? 20.754 -31.287 13.021 1.00 0.00 120 ALA A CA 20
ATOM 40291 C C . ALA A 1 93 ? 19.968 -30.098 13.569 1.00 0.00 120 ALA A C 20
ATOM 40292 O O . ALA A 1 93 ? 19.291 -29.390 12.824 1.00 0.00 120 ALA A O 20
ATOM 40299 N N . MET A 1 94 ? 20.064 -29.882 14.882 1.00 0.00 121 MET A N 20
ATOM 40300 C CA . MET A 1 94 ? 19.401 -28.775 15.554 1.00 0.00 121 MET A CA 20
ATOM 40301 C C . MET A 1 94 ? 20.357 -28.104 16.536 1.00 0.00 121 MET A C 20
ATOM 40302 O O . MET A 1 94 ? 20.627 -28.630 17.615 1.00 0.00 121 MET A O 20
ATOM 40316 N N . SER A 1 95 ? 20.863 -26.938 16.147 1.00 0.00 122 SER A N 20
ATOM 40317 C CA . SER A 1 95 ? 21.727 -26.116 16.981 1.00 0.00 122 SER A CA 20
ATOM 40318 C C . SER A 1 95 ? 20.876 -25.097 17.727 1.00 0.00 122 SER A C 20
ATOM 40319 O O . SER A 1 95 ? 20.043 -24.427 17.119 1.00 0.00 122 SER A O 20
ATOM 40327 N N . ASN A 1 96 ? 21.076 -24.976 19.041 1.00 0.00 123 ASN A N 20
ATOM 40328 C CA . ASN A 1 96 ? 20.289 -24.073 19.868 1.00 0.00 123 ASN A CA 20
ATOM 40329 C C . ASN A 1 96 ? 20.441 -22.626 19.404 1.00 0.00 123 ASN A C 20
ATOM 40330 O O . ASN A 1 96 ? 21.464 -21.988 19.663 1.00 0.00 123 ASN A O 20
ATOM 40341 N N . GLY A 1 97 ? 19.418 -22.104 18.720 1.00 0.00 124 GLY A N 20
ATOM 40342 C CA . GLY A 1 97 ? 19.400 -20.719 18.286 1.00 0.00 124 GLY A CA 20
ATOM 40343 C C . GLY A 1 97 ? 18.319 -20.436 17.251 1.00 0.00 124 GLY A C 20
ATOM 40344 O O . GLY A 1 97 ? 17.838 -21.338 16.564 1.00 0.00 124 GLY A O 20
ATOM 40348 N N . LYS A 1 98 ? 17.939 -19.159 17.151 1.00 0.00 125 LYS A N 20
ATOM 40349 C CA . LYS A 1 98 ? 16.911 -18.659 16.245 1.00 0.00 125 LYS A CA 20
ATOM 40350 C C . LYS A 1 98 ? 17.378 -17.373 15.564 1.00 0.00 125 LYS A C 20
ATOM 40351 O O . LYS A 1 98 ? 17.979 -16.516 16.211 1.00 0.00 125 LYS A O 20
ATOM 40370 N N . PHE A 1 99 ? 17.106 -17.232 14.267 1.00 0.00 126 PHE A N 20
ATOM 40371 C CA . PHE A 1 99 ? 17.501 -16.064 13.488 1.00 0.00 126 PHE A CA 20
ATOM 40372 C C . PHE A 1 99 ? 16.480 -14.937 13.643 1.00 0.00 126 PHE A C 20
ATOM 40373 O O . PHE A 1 99 ? 15.397 -14.994 13.064 1.00 0.00 126 PHE A O 20
ATOM 40390 N N . ILE A 1 100 ? 16.823 -13.910 14.428 1.00 0.00 127 ILE A N 20
ATOM 40391 C CA . ILE A 1 100 ? 15.981 -12.737 14.625 1.00 0.00 127 ILE A CA 20
ATOM 40392 C C . ILE A 1 100 ? 16.347 -11.684 13.584 1.00 0.00 127 ILE A C 20
ATOM 40393 O O . ILE A 1 100 ? 17.379 -11.021 13.697 1.00 0.00 127 ILE A O 20
ATOM 40409 N N . LEU A 1 101 ? 15.503 -11.523 12.561 1.00 0.00 128 LEU A N 20
ATOM 40410 C CA . LEU A 1 101 ? 15.679 -10.485 11.553 1.00 0.00 128 LEU A CA 20
ATOM 40411 C C . LEU A 1 101 ? 15.157 -9.164 12.107 1.00 0.00 128 LEU A C 20
ATOM 404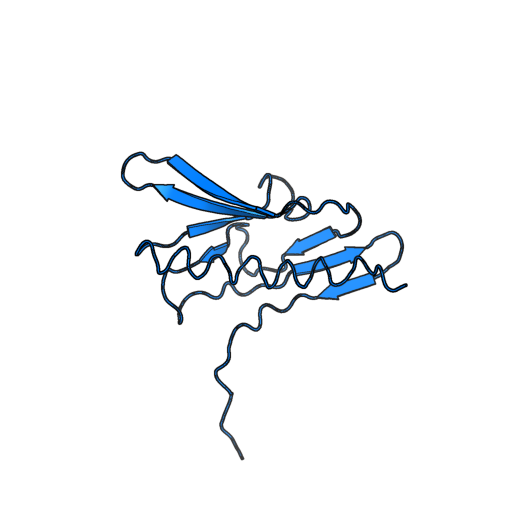12 O O . LEU A 1 101 ? 14.070 -9.120 12.681 1.00 0.00 128 LEU A O 20
ATOM 40428 N N . ASN A 1 102 ? 15.927 -8.089 11.940 1.00 0.00 129 ASN A N 20
ATOM 40429 C CA . ASN A 1 102 ? 15.580 -6.786 12.484 1.00 0.00 129 ASN A CA 20
ATOM 40430 C C . ASN A 1 102 ? 15.799 -5.684 11.454 1.00 0.00 129 ASN A C 20
ATOM 40431 O O . ASN A 1 102 ? 16.938 -5.348 11.137 1.00 0.00 129 ASN A O 20
ATOM 40442 N N . ASN A 1 103 ? 14.712 -5.125 10.927 1.00 0.00 130 ASN A N 20
ATOM 40443 C CA . ASN A 1 103 ? 14.799 -4.027 9.979 1.00 0.00 130 ASN A CA 20
ATOM 40444 C C . ASN A 1 103 ? 14.977 -2.716 10.749 1.00 0.00 130 ASN A C 20
ATOM 40445 O O . ASN A 1 103 ? 14.021 -2.202 11.331 1.00 0.00 130 ASN A O 20
ATOM 40456 N N . LYS A 1 104 ? 16.200 -2.178 10.761 1.00 0.00 131 LYS A N 20
ATOM 40457 C CA . LYS A 1 104 ? 16.565 -1.060 11.627 1.00 0.00 131 LYS A CA 20
ATOM 40458 C C . LYS A 1 104 ? 16.281 0.328 11.049 1.00 0.00 131 LYS A C 20
ATOM 40459 O O . LYS A 1 104 ? 16.920 1.303 11.442 1.00 0.00 131 LYS A O 20
ATOM 40478 N N . ARG A 1 105 ? 15.327 0.434 10.121 1.00 0.00 132 ARG A N 20
ATOM 40479 C CA . ARG A 1 105 ? 14.844 1.729 9.642 1.00 0.00 132 ARG A CA 20
ATOM 40480 C C . ARG A 1 105 ? 13.325 1.779 9.543 1.00 0.00 132 ARG A C 20
ATOM 40481 O O . ARG A 1 105 ? 12.752 2.775 9.107 1.00 0.00 132 ARG A O 20
ATOM 40502 N N . THR A 1 106 ? 12.691 0.688 9.962 1.00 0.00 133 THR A N 20
ATOM 40503 C CA . THR A 1 106 ? 11.247 0.564 10.111 1.00 0.00 133 THR A CA 20
ATOM 40504 C C . THR A 1 106 ? 10.976 -0.471 11.201 1.00 0.00 133 THR A C 20
ATOM 40505 O O . THR A 1 106 ? 10.270 -1.451 10.980 1.00 0.00 133 THR A O 20
ATOM 40516 N N . ASN A 1 107 ? 11.559 -0.217 12.375 1.00 0.00 134 ASN A N 20
ATOM 40517 C CA . ASN A 1 107 ? 11.660 -1.116 13.520 1.00 0.00 134 ASN A CA 20
ATOM 40518 C C . ASN A 1 107 ? 10.651 -2.262 13.490 1.00 0.00 134 ASN A C 20
ATOM 40519 O O . ASN A 1 107 ? 9.576 -2.196 14.083 1.00 0.00 134 ASN A O 20
ATOM 40530 N N . GLU A 1 108 ? 11.035 -3.327 12.779 1.00 0.00 135 GLU A N 20
ATOM 40531 C CA . GLU A 1 108 ? 10.266 -4.555 12.656 1.00 0.00 135 GLU A CA 20
ATOM 40532 C C . GLU A 1 108 ? 11.159 -5.756 12.963 1.00 0.00 135 GLU A C 20
ATOM 40533 O O . GLU A 1 108 ? 12.333 -5.769 12.589 1.00 0.00 135 GLU A O 20
ATOM 40545 N N . LYS A 1 109 ? 10.601 -6.760 13.643 1.00 0.00 136 LYS A N 20
ATOM 40546 C CA . LYS A 1 109 ? 11.345 -7.916 14.120 1.00 0.00 136 LYS A CA 20
ATOM 40547 C C . LYS A 1 109 ? 10.662 -9.214 13.703 1.00 0.00 136 LYS A C 20
ATOM 40548 O O . LYS A 1 109 ? 9.510 -9.460 14.065 1.00 0.00 136 LYS A O 20
ATOM 40567 N N . VAL A 1 110 ? 11.374 -10.041 12.939 1.00 0.00 137 VAL A N 20
ATOM 40568 C CA . VAL A 1 110 ? 10.863 -11.310 12.422 1.00 0.00 137 VAL A CA 20
ATOM 40569 C C . VAL A 1 110 ? 11.673 -12.472 12.994 1.00 0.00 137 VAL A C 20
ATOM 40570 O O . VAL A 1 110 ? 12.805 -12.710 12.578 1.00 0.00 137 VAL A O 20
ATOM 40583 N N . VAL A 1 111 ? 11.091 -13.195 13.955 1.00 0.00 138 VAL A N 20
ATOM 40584 C CA . VAL A 1 111 ? 11.767 -14.302 14.628 1.00 0.00 138 VAL A CA 20
ATOM 40585 C C . VAL A 1 111 ? 11.612 -15.610 13.844 1.00 0.00 138 VAL A C 20
ATOM 40586 O O . VAL A 1 111 ? 10.553 -16.232 13.851 1.00 0.00 138 VAL A O 20
ATOM 40599 N N . VAL A 1 112 ? 12.682 -16.022 13.163 1.00 0.00 139 VAL A N 20
ATOM 40600 C CA . VAL A 1 112 ? 12.743 -17.310 12.479 1.00 0.00 139 VAL A CA 20
ATOM 40601 C C . VAL A 1 112 ? 13.303 -18.357 13.439 1.00 0.00 139 VAL A C 20
ATOM 40602 O O . VAL A 1 112 ? 14.505 -18.382 13.702 1.00 0.00 139 VAL A O 20
ATOM 40615 N N . THR A 1 113 ? 12.429 -19.222 13.961 1.00 0.00 140 THR A N 20
ATOM 40616 C CA . THR A 1 113 ? 12.809 -20.238 14.932 1.00 0.00 140 THR A CA 20
ATOM 40617 C C . THR A 1 113 ? 12.406 -21.628 14.453 1.00 0.00 140 THR A C 20
ATOM 40618 O O . THR A 1 113 ? 11.227 -21.906 14.238 1.00 0.00 140 THR A O 20
ATOM 40629 N N . LEU A 1 114 ? 13.401 -22.505 14.282 1.00 0.00 141 LEU A N 20
ATOM 40630 C CA . LEU A 1 114 ? 13.199 -23.885 13.867 1.00 0.00 141 LEU A CA 20
ATOM 40631 C C . LEU A 1 114 ? 12.755 -24.735 15.062 1.00 0.00 141 LEU A C 20
ATOM 40632 O O . LEU A 1 114 ? 13.386 -25.742 15.384 1.00 0.00 141 LEU A O 20
ATOM 40648 N N . ASN A 1 115 ? 11.666 -24.326 15.718 1.00 0.00 142 ASN A N 20
ATOM 40649 C CA . ASN A 1 115 ? 11.137 -24.989 16.903 1.00 0.00 142 ASN A CA 20
ATOM 40650 C C . ASN A 1 115 ? 10.401 -26.286 16.550 1.00 0.00 142 ASN A C 20
ATOM 40651 O O . ASN A 1 115 ? 9.236 -26.465 16.905 1.00 0.00 142 ASN A O 20
ATOM 40662 N N . ARG A 1 116 ? 11.083 -27.195 15.853 1.00 0.00 143 ARG A N 20
ATOM 40663 C CA . ARG A 1 116 ? 10.545 -28.496 15.473 1.00 0.00 143 ARG A CA 20
ATOM 40664 C C . ARG A 1 116 ? 10.358 -29.344 16.727 1.00 0.00 143 ARG A C 20
ATOM 40665 O O . ARG A 1 116 ? 11.332 -29.850 17.284 1.00 0.00 143 ARG A O 20
ATOM 40686 N N . LEU A 1 117 ? 9.109 -29.495 17.173 1.00 0.00 144 LEU A N 20
ATOM 40687 C CA . LEU A 1 117 ? 8.774 -30.278 18.352 1.00 0.00 144 LEU A CA 20
ATOM 40688 C C . LEU A 1 117 ? 7.571 -31.165 18.056 1.00 0.00 144 LEU A C 20
ATOM 40689 O O . LEU A 1 117 ? 6.435 -30.697 18.009 1.00 0.00 144 LEU A O 20
ATOM 40705 N N . GLY A 1 118 ? 7.827 -32.462 17.857 1.00 0.00 145 GLY A N 20
ATOM 40706 C CA . GLY A 1 118 ? 6.783 -33.444 17.605 1.00 0.00 145 GLY A CA 20
ATOM 40707 C C . GLY A 1 118 ? 6.238 -34.009 18.915 1.00 0.00 145 GLY A C 20
ATOM 40708 O O . GLY A 1 118 ? 6.975 -34.151 19.891 1.00 0.00 145 GLY A O 20
ATOM 40712 N N . ARG A 1 119 ? 4.940 -34.331 18.930 1.00 0.00 146 ARG A N 20
ATOM 40713 C CA . ARG A 1 119 ? 4.269 -34.889 20.097 1.00 0.00 146 ARG A CA 20
ATOM 40714 C C . ARG A 1 119 ? 3.369 -36.056 19.697 1.00 0.00 146 ARG A C 20
ATOM 40715 O O . ARG A 1 119 ? 2.171 -36.080 19.978 1.00 0.00 146 ARG A O 20
ATOM 40736 N N . VAL A 1 120 ? 3.983 -37.030 19.028 1.00 0.00 147 VAL A N 20
ATOM 40737 C CA . VAL A 1 120 ? 3.319 -38.226 18.535 1.00 0.00 147 VAL A CA 20
ATOM 40738 C C . VAL A 1 120 ? 2.738 -39.054 19.678 1.00 0.00 147 VAL A C 20
ATOM 40739 O O . VAL A 1 120 ? 3.368 -39.219 20.721 1.00 0.00 147 VAL A O 20
ATOM 40752 N N . ARG A 1 121 ? 1.524 -39.574 19.476 1.00 0.00 148 ARG A N 20
ATOM 40753 C CA . ARG A 1 121 ? 0.836 -40.406 20.457 1.00 0.00 148 ARG A CA 20
ATOM 40754 C C . ARG A 1 121 ? 1.600 -41.712 20.677 1.00 0.00 148 ARG A C 20
ATOM 40755 O O . ARG A 1 121 ? 1.567 -42.616 19.842 1.00 0.00 148 ARG A O 20
ATOM 40776 N N . VAL A 1 122 ? 2.300 -41.807 21.810 1.00 0.00 149 VAL A N 20
ATOM 40777 C CA . VAL A 1 122 ? 3.076 -42.987 22.170 1.00 0.00 149 VAL A CA 20
ATOM 40778 C C . VAL A 1 122 ? 2.148 -44.158 22.494 1.00 0.00 149 VAL A C 20
ATOM 40779 O O . VAL A 1 122 ? 1.522 -44.205 23.555 1.00 0.00 149 VAL A O 20
ATOM 40792 N N . GLY A 1 123 ? 2.051 -45.115 21.568 1.00 0.00 150 GLY A N 20
ATOM 40793 C CA . GLY A 1 123 ? 1.203 -46.287 21.731 1.00 0.00 150 GLY A CA 20
ATOM 40794 C C . GLY A 1 123 ? 1.789 -47.266 22.750 1.00 0.00 150 GLY A C 20
ATOM 40795 O O . GLY A 1 123 ? 2.930 -47.120 23.187 1.00 0.00 150 GLY A O 20
ATOM 40799 N N . GLY A 1 124 ? 0.995 -48.272 23.124 1.00 0.00 151 GLY A N 20
ATOM 40800 C CA . GLY A 1 124 ? 1.408 -49.289 24.083 1.00 0.00 151 GLY A CA 20
ATOM 40801 C C . GLY A 1 124 ? 2.327 -50.342 23.459 1.00 0.00 151 GLY A C 20
ATOM 40802 O O . GLY A 1 124 ? 2.812 -51.228 24.164 1.00 0.00 151 GLY A O 20
ATOM 40806 N N . ASN A 1 125 ? 2.571 -50.257 22.145 1.00 0.00 152 ASN A N 20
ATOM 40807 C CA . ASN A 1 125 ? 3.413 -51.204 21.428 1.00 0.00 152 ASN A CA 20
ATOM 40808 C C . ASN A 1 125 ? 4.868 -51.097 21.880 1.00 0.00 152 ASN A C 20
ATOM 40809 O O . ASN A 1 125 ? 5.457 -52.159 22.182 1.00 0.00 152 ASN A O 20
#

Sequence (125 aa):
IQNNERETLVNSIKTAIQYSKIQAIHLGHPIYLLPFGSNENWSRGMVLAKLNQTTNKTELIHQWQWSSNSWNINWKGVDSNHRIIISNIPNRAMSNGKFILNNKRTNEKVVVTLNRLGRVRVGGNIQNNERETLVNSIKTAIQYSKIQAIHLGHPIYLLPFGSNENWSRGMVLAKLNQTTNKTELIHQWQWSSNSWNINWKGVDSNHRIIISNIPNRAMSNGKFILNNKRTNEKVVVTLNRLGRVRVGGNIQNNERETLVNSIKTAIQYSKIQAIHLGHPIYLLPFGSNENWSRGMVLAKLNQTTNKTELIHQWQWSSNSWNINWKGVDSNHRIIISNIPNRAMSNGKFILNNKRTNEKVVVTLNRLGRVRVGGNIQNNERETLVNSIKTAIQYSKIQAIHLGHPIYLLPFGSNENWSRGMVLAKLNQTTNKTELIHQWQWSSNSWNINWKGVDSNHRIIISNIPNRAMSNGKFILNNKRTNEKVVVTLNRLGRVRVGGNIQNNERETLVNSIKTAIQYSKIQAIHLGHPIYLLPFGSNENWSRGMVLAKLNQTTNKTELIHQWQWSSNSWNINWKGVDSNHRIIISNIPNRAMSNGKFILNNKRTNEKVVVTLNRLGRVRVGGNIQNNERETLVNSIKTAIQYSKIQAIHLGHPIYLLPFGSNENWSRGMVLAKLNQTTNKTELIHQWQWSSNSWNINWKGVDSNHRIIISNIPNRAMSNGKFILNNKRTNEKVVVTLNRLGRVRVGGNIQNNERETLVNSIKTAIQYSKIQAIHLGHPIYLLPFGSNENWSRGMVLAKLNQTTNKTELIHQWQWSSNSWNINWKGVDSNHRIIISNIPNRAMSNGKFILNNKRTNEKVVVTLNRLGRVRVGGNIQNNERETLVNSIKTAIQYSKIQAIHLGHPIYLLPFGSNENWSRGMVLAKLNQTTNKTELIHQWQWSSNSWNINWKGVDSNHRIIISNIPNRAMSNGKFILNNKRTNEKVVVTLNRLGRVRVGGNIQNNERETLVNSIKTAIQYSKIQAIHLGHPIYLLPFGSNENWSRGMVLAKLNQTTNKTELIHQWQWSSNSWNINWKGVDSNHRIIISNIPNRAMSNGKFILNNKRTNEKVVVTLNRLGRVRVGGNIQNNERETLVNSIKTAIQYSKIQAIHLGHPIYLLPFGSNENWSRGMVLAKLNQTTNKTELIHQWQWSSNSWNINWKGVDSNHRIIISNIPNRAMSNGKFILNNKRTNEKVVVTLNRLGRVRVGGNIQNNERETLVNSIKTAIQYSKIQAIHLGHPIYLLPFGSNENWSRGMVLAKLNQTTNKTELIHQWQWSSNSWNINWKGVDSNHRIIISNIPNRAMSNGKFILNNKRTNEKVVVTLNRLGRVRVGGNIQNNERETLVNSIKTAIQYSKIQAIHLGHPIYLLPFGSNENWSRGMVLAKLNQTTNKTELIHQWQWSSNSWNINWKGVDSNHRIIISNIPNRAMSNGKFILNNKRTNEKVVVTLNRLGRVRVGGNIQNNERETLVNSIKTAIQYSKIQAIHLGHPIYLLPFGSNENWSRGMVLAKLNQTTNKTELIHQWQWSSNSWNINWKGVDSNHRIIISNIPNRAMSNGKFILNNKRTNEKVVVTLNRLGRVRVGGNIQNNERETLVNSIKTAIQYSKIQAIHLGHPIYLLPFGSNENWSRGMVLAKLNQTTNKTELIHQWQWSSNSWNINWKGVDSNHRIIISNIPNRAMSNGKFILNNKRTNEKVVVTLNRLGRVRVGGNIQNNERETLVNSIKTAIQYSKIQAIHLGHPIYLLPFGSNENWSRGMVLAKLNQTTNKTELIHQWQWSSNSWNINWKGVDSNHRIIISNIPNRAMSNGKFILNNKRTNEKVVVTLNRLGRVRVGGNIQNNERETLVNSIKTAIQYSKIQAIHLGHPIYLLPFGSNENWSRGMVLAKLNQTTNKTELIHQWQWSSNSWNINWKGVDSNHRIIISNIPNRAMSNGKFILNNKRTNEKVVVTLNRLGRVRVGGNIQNNERETLVNSIKTAIQYSKIQAIHLGHPIYLLPFGSNENWSRGMVLAKLNQTTNKTELIHQWQWSSNSWNINWKGVDSNHRIIISNIPNRAMSNGKFILNNKRTNEKVVVTLNRLGRVRVGGNIQNNERETLVNSIKTAIQYSKIQAIHLGHPIYLLPFGSNENWSRGMVLAKLNQTTNKTELIHQWQWSSNSWNINWKGVDSNHRIIISNIPNRAMSNGKFILNNKRTNEKVVVTLNRLGRVRVGGNIQNNERETLVNSIKTAIQYSKIQAIHLGHPIYLLPFGSNENWSRGMVLAKLNQTTNKTELIHQWQWSSNSWNINWKGVDSNHRIIISNIPNRAMSNGKFILNNKRTNEKVVVTLNRLGRVRVGGNIQNNERETLVNSIKTAIQYSKIQAIHLGHPIYLLPFGSNENWSRGMVLAKLNQTTNKTELIHQWQWSSNSWNINWKGVDSNHRIIISNIPNRAMSNGKFILNNKRTNEKVVVTLNRLGRVRVGGN

Radius of gyration: 15.87 Å; Cα contacts (8 Å, |Δi|>4): 206; chains: 1; bounding box: 48×42×36 Å

Foldseek 3Di:
DPPPLPVVVLVLPVVLLVVQLAVQLVVVHKWWWAAPDDLPFNQQWIWIWGADPVPRDTHTDDTRGDPDPQWRWDWAFPPDSGTQIRHNDDPDRDGGTWTWIARVVVGDTDTGDPPDDDDDDDDPD